Protein 2OHH (pdb70)

Structure (mmCIF, N/CA/C/O backbone):
data_2OHH
#
_entry.id   2OHH
#
_cell.length_a   73.740
_cell.length_b   120.860
_cell.length_c   92.690
_cell.angle_alpha   90.00
_cell.angle_beta   110.40
_cell.angle_gamma   90.00
#
_symmetry.space_group_name_H-M   'P 1 21 1'
#
loop_
_entity.id
_entity.type
_entity.pdbx_description
1 polymer 'Type A flavoprotein fprA'
2 non-polymer 'FE (III) ION'
3 non-polymer 'FLAVIN MONONUCLEOTIDE'
4 non-polymer 'SULFATE ION'
5 water water
#
loop_
_atom_site.group_PDB
_atom_site.id
_atom_site.type_symbol
_atom_site.label_atom_id
_atom_site.label_alt_id
_atom_site.label_comp_id
_atom_site.label_asym_id
_atom_site.label_entity_id
_atom_site.label_seq_id
_atom_site.pdbx_PDB_ins_code
_atom_site.Cartn_x
_atom_site.Cartn_y
_atom_site.Cartn_z
_atom_site.occupancy
_atom_site.B_iso_or_equiv
_atom_site.auth_seq_id
_atom_site.auth_comp_id
_atom_site.auth_asym_id
_atom_site.auth_atom_id
_atom_site.pdbx_PDB_model_num
ATOM 1 N N . MET A 1 1 ? 33.137 27.881 50.100 1.00 45.48 1 MET A N 1
ATOM 2 C CA . MET A 1 1 ? 33.401 28.133 48.618 1.00 44.24 1 MET A CA 1
ATOM 3 C C . MET A 1 1 ? 34.941 28.191 48.278 1.00 42.38 1 MET A C 1
ATOM 4 O O . MET A 1 1 ? 35.774 28.645 49.121 1.00 44.53 1 MET A O 1
ATOM 9 N N . LYS A 1 2 ? 35.313 27.728 47.099 1.00 38.57 2 LYS A N 1
ATOM 10 C CA . LYS A 1 2 ? 36.706 27.627 46.734 1.00 34.84 2 LYS A CA 1
ATOM 11 C C . LYS A 1 2 ? 37.039 28.897 45.944 1.00 32.81 2 LYS A C 1
ATOM 12 O O . LYS A 1 2 ? 36.520 29.114 44.854 1.00 31.55 2 LYS A O 1
ATOM 18 N N . ALA A 1 3 ? 37.863 29.766 46.530 1.00 29.44 3 ALA A N 1
ATOM 19 C CA . ALA A 1 3 ? 38.323 30.957 45.874 1.00 27.87 3 ALA A CA 1
ATOM 20 C C . ALA A 1 3 ? 39.637 31.297 46.588 1.00 27.66 3 ALA A C 1
ATOM 21 O O . ALA A 1 3 ? 39.650 31.387 47.812 1.00 27.61 3 ALA A O 1
ATOM 23 N N . ALA A 1 4 ? 40.725 31.441 45.831 1.00 27.65 4 ALA A N 1
ATOM 24 C CA . ALA A 1 4 ? 42.075 31.493 46.386 1.00 27.21 4 ALA A CA 1
ATOM 25 C C . ALA A 1 4 ? 42.379 32.933 46.622 1.00 26.14 4 ALA A C 1
ATOM 26 O O . ALA A 1 4 ? 42.039 33.740 45.781 1.00 27.28 4 ALA A O 1
ATOM 28 N N . ALA A 1 5 ? 43.111 33.222 47.687 1.00 25.71 5 ALA A N 1
ATOM 29 C CA . ALA A 1 5 ? 43.806 34.531 47.789 1.00 24.86 5 ALA A CA 1
ATOM 30 C C . ALA A 1 5 ? 44.969 34.574 46.788 1.00 24.79 5 ALA A C 1
ATOM 31 O O . ALA A 1 5 ? 45.509 33.534 46.371 1.00 23.90 5 ALA A O 1
ATOM 33 N N . LYS A 1 6 ? 45.402 35.766 46.405 1.00 24.88 6 LYS A N 1
ATOM 34 C CA . LYS A 1 6 ? 46.551 35.825 45.553 1.00 25.68 6 LYS A CA 1
ATOM 35 C C . LYS A 1 6 ? 47.636 36.538 46.339 1.00 26.80 6 LYS A C 1
ATOM 36 O O . LYS A 1 6 ? 47.421 37.630 46.824 1.00 25.12 6 LYS A O 1
ATOM 42 N N . ARG A 1 7 ? 48.786 35.899 46.501 1.00 25.77 7 ARG A N 1
ATOM 43 C CA . ARG A 1 7 ? 49.898 36.559 47.212 1.00 26.94 7 ARG A CA 1
ATOM 44 C C . ARG A 1 7 ? 50.505 37.705 46.450 1.00 27.62 7 ARG A C 1
ATOM 45 O O . ARG A 1 7 ? 50.869 37.556 45.287 1.00 27.70 7 ARG A O 1
ATOM 53 N N . ILE A 1 8 ? 50.645 38.843 47.123 1.00 27.70 8 ILE A N 1
ATOM 54 C CA . ILE A 1 8 ? 51.178 40.034 46.524 1.00 31.73 8 ILE A CA 1
ATOM 55 C C . ILE A 1 8 ? 52.581 40.317 47.023 1.00 33.15 8 ILE A C 1
ATOM 56 O O . ILE A 1 8 ? 53.409 40.890 46.291 1.00 35.42 8 ILE A O 1
ATOM 61 N N . SER A 1 9 ? 52.842 39.903 48.247 1.00 32.61 9 SER A N 1
ATOM 62 C CA . SER A 1 9 ? 54.109 40.146 48.927 1.00 33.40 9 SER A CA 1
ATOM 63 C C . SER A 1 9 ? 54.063 39.100 50.045 1.00 32.39 9 SER A C 1
ATOM 64 O O . SER A 1 9 ? 52.996 38.548 50.303 1.00 29.73 9 SER A O 1
ATOM 67 N N . ASP A 1 10 ? 55.192 38.783 50.683 1.00 32.10 10 ASP A N 1
ATOM 68 C CA . ASP A 1 10 ? 55.174 37.850 51.808 1.00 32.11 10 ASP A CA 1
ATOM 69 C C . ASP A 1 10 ? 54.160 38.391 52.805 1.00 31.28 10 ASP A C 1
ATOM 70 O O . ASP A 1 10 ? 54.279 39.523 53.280 1.00 30.97 10 ASP A O 1
ATOM 75 N N . GLY A 1 11 ? 53.108 37.609 53.060 1.00 30.25 11 GLY A N 1
ATOM 76 C CA . GLY A 1 11 ? 52.075 37.996 54.045 1.00 30.17 11 GLY A CA 1
ATOM 77 C C . GLY A 1 11 ? 51.102 39.087 53.613 1.00 29.17 11 GLY A C 1
ATOM 78 O O . GLY A 1 11 ? 50.410 39.700 54.430 1.00 28.50 11 GLY A O 1
ATOM 79 N N . VAL A 1 12 ? 51.054 39.342 52.316 1.00 28.03 12 VAL A N 1
ATOM 80 C CA . VAL A 1 12 ? 50.132 40.341 51.797 1.00 26.47 12 VAL A CA 1
ATOM 81 C C . VAL A 1 12 ? 49.438 39.705 50.651 1.00 26.05 12 VAL A C 1
ATOM 82 O O . VAL A 1 12 ? 50.080 39.301 49.678 1.00 25.56 12 VAL A O 1
ATOM 86 N N . TYR A 1 13 ? 48.119 39.623 50.782 1.00 24.90 13 TYR A N 1
ATOM 87 C CA . TYR A 1 13 ? 47.329 38.845 49.842 1.00 26.55 13 TYR A CA 1
ATOM 88 C C . TYR A 1 13 ? 46.205 39.697 49.337 1.00 26.65 13 TYR A C 1
ATOM 89 O O . TYR A 1 13 ? 45.585 40.457 50.096 1.00 28.16 13 TYR A O 1
ATOM 98 N N . TRP A 1 14 ? 45.955 39.607 48.046 1.00 27.02 14 TRP A N 1
ATOM 99 C CA . TRP A 1 14 ? 44.708 40.120 47.529 1.00 24.45 14 TRP A CA 1
ATOM 100 C C . TRP A 1 14 ? 43.639 39.134 47.943 1.00 25.91 14 TRP A C 1
ATOM 101 O O . TRP A 1 14 ? 43.805 37.945 47.706 1.00 24.58 14 TRP A O 1
ATOM 112 N N . THR A 1 15 ? 42.547 39.598 48.563 1.00 22.87 15 THR A N 1
ATOM 113 C CA . THR A 1 15 ? 41.480 38.637 48.931 1.00 24.42 15 THR A CA 1
ATOM 114 C C . THR A 1 15 ? 40.194 39.308 48.506 1.00 25.84 15 THR A C 1
ATOM 115 O O . THR A 1 15 ? 39.301 39.475 49.307 1.00 27.24 15 THR A O 1
ATOM 119 N N . GLY A 1 16 ? 40.110 39.697 47.233 1.00 26.29 16 GLY A N 1
ATOM 120 C CA . GLY A 1 16 ? 39.029 40.567 46.793 1.00 24.83 16 GLY A CA 1
ATOM 121 C C . GLY A 1 16 ? 37.940 39.786 46.107 1.00 25.25 16 GLY A C 1
ATOM 122 O O . GLY A 1 16 ? 37.833 38.572 46.241 1.00 23.61 16 GLY A O 1
ATOM 123 N N . VAL A 1 17 ? 37.127 40.500 45.345 1.00 24.03 17 VAL A N 1
ATOM 124 C CA . VAL A 1 17 ? 36.017 39.865 44.683 1.00 25.38 17 VAL A CA 1
ATOM 125 C C . VAL A 1 17 ? 36.095 40.256 43.235 1.00 24.60 17 VAL A C 1
ATOM 126 O O . VAL A 1 17 ? 36.396 41.412 42.915 1.00 25.26 17 VAL A O 1
ATOM 130 N N . LEU A 1 18 ? 35.828 39.294 42.357 1.00 22.53 18 LEU A N 1
ATOM 131 C CA . LEU A 1 18 ? 35.878 39.487 40.919 1.00 23.06 18 LEU A CA 1
ATOM 132 C C . LEU A 1 18 ? 34.430 39.657 40.496 1.00 24.00 18 LEU A C 1
ATOM 133 O O . LEU A 1 18 ? 33.630 38.694 40.535 1.00 26.63 18 LEU A O 1
ATOM 138 N N . ASP A 1 19 ? 34.100 40.858 40.076 1.00 24.37 19 ASP A N 1
ATOM 139 C CA . ASP A 1 19 ? 32.735 41.101 39.650 1.00 24.77 19 ASP A CA 1
ATOM 140 C C . ASP A 1 19 ? 32.734 41.032 38.133 1.00 25.01 19 ASP A C 1
ATOM 141 O O . ASP A 1 19 ? 32.779 42.051 37.435 1.00 26.44 19 ASP A O 1
ATOM 146 N N . TRP A 1 20 ? 32.685 39.838 37.612 1.00 23.82 20 TRP A N 1
ATOM 147 C CA . TRP A 1 20 ? 32.802 39.689 36.187 1.00 24.85 20 TRP A CA 1
ATOM 148 C C . TRP A 1 20 ? 31.663 40.344 35.480 1.00 25.23 20 TRP A C 1
ATOM 149 O O . TRP A 1 20 ? 31.798 40.727 34.312 1.00 27.37 20 TRP A O 1
ATOM 160 N N . ASP A 1 21 ? 30.517 40.425 36.174 1.00 26.41 21 ASP A N 1
ATOM 161 C CA . ASP A 1 21 ? 29.234 40.688 35.525 1.00 27.18 21 ASP A CA 1
ATOM 162 C C . ASP A 1 21 ? 28.829 42.144 35.481 1.00 27.35 21 ASP A C 1
ATOM 163 O O . ASP A 1 21 ? 27.968 42.496 34.680 1.00 29.12 21 ASP A O 1
ATOM 168 N N . LEU A 1 22 ? 29.449 42.984 36.289 1.00 26.90 22 LEU A N 1
ATOM 169 C CA . LEU A 1 22 ? 28.976 44.347 36.411 1.00 27.84 22 LEU A CA 1
ATOM 170 C C . LEU A 1 22 ? 29.225 45.061 35.083 1.00 28.13 22 LEU A C 1
ATOM 171 O O . LEU A 1 22 ? 30.285 44.907 34.508 1.00 27.22 22 LEU A O 1
ATOM 176 N N . ARG A 1 23 ? 28.258 45.847 34.590 1.00 28.81 23 ARG A N 1
ATOM 177 C CA . ARG A 1 23 ? 28.466 46.463 33.289 1.00 28.50 23 ARG A CA 1
ATOM 178 C C . ARG A 1 23 ? 28.232 47.945 33.388 1.00 30.29 23 ARG A C 1
ATOM 179 O O . ARG A 1 23 ? 28.653 48.670 32.530 1.00 29.40 23 ARG A O 1
ATOM 187 N N . ASN A 1 24 ? 27.533 48.363 34.424 1.00 32.16 24 ASN A N 1
ATOM 188 C CA . ASN A 1 24 ? 27.240 49.769 34.634 1.00 36.11 24 ASN A CA 1
ATOM 189 C C . ASN A 1 24 ? 27.307 49.988 36.123 1.00 37.13 24 ASN A C 1
ATOM 190 O O . ASN A 1 24 ? 26.609 49.302 36.891 1.00 38.88 24 ASN A O 1
ATOM 195 N N . TYR A 1 25 ? 28.172 50.906 36.527 1.00 38.02 25 TYR A N 1
ATOM 196 C CA . TYR A 1 25 ? 28.351 51.248 37.920 1.00 38.54 25 TYR A CA 1
ATOM 197 C C . TYR A 1 25 ? 28.322 52.767 38.051 1.00 38.73 25 TYR A C 1
ATOM 198 O O . TYR A 1 25 ? 29.157 53.454 37.510 1.00 37.43 25 TYR A O 1
ATOM 207 N N . HIS A 1 26 ? 27.295 53.286 38.728 1.00 38.97 26 HIS A N 1
ATOM 208 C CA . HIS A 1 26 ? 27.007 54.706 38.809 1.00 40.60 26 HIS A CA 1
ATOM 209 C C . HIS A 1 26 ? 27.232 55.480 37.508 1.00 38.23 26 HIS A C 1
ATOM 210 O O . HIS A 1 26 ? 27.979 56.483 37.462 1.00 40.55 26 HIS A O 1
ATOM 217 N N . GLY A 1 27 ? 26.631 54.972 36.440 1.00 39.22 27 GLY A N 1
ATOM 218 C CA . GLY A 1 27 ? 26.750 55.602 35.117 1.00 38.97 27 GLY A CA 1
ATOM 219 C C . GLY A 1 27 ? 28.168 55.711 34.566 1.00 38.39 27 GLY A C 1
ATOM 220 O O . GLY A 1 27 ? 28.531 56.712 33.903 1.00 38.34 27 GLY A O 1
ATOM 221 N N . TYR A 1 28 ? 28.936 54.686 34.918 1.00 36.19 28 TYR A N 1
ATOM 222 C CA . TYR A 1 28 ? 30.241 54.339 34.386 1.00 35.22 28 TYR A CA 1
ATOM 223 C C . TYR A 1 28 ? 30.073 52.954 33.754 1.00 33.54 28 TYR A C 1
ATOM 224 O O . TYR A 1 28 ? 29.769 52.004 34.458 1.00 34.71 28 TYR A O 1
ATOM 233 N N . THR A 1 29 ? 30.363 52.797 32.467 1.00 30.90 29 THR A N 1
ATOM 234 C CA . THR A 1 29 ? 30.318 51.492 31.859 1.00 29.21 29 THR A CA 1
ATOM 235 C C . THR A 1 29 ? 31.641 50.786 32.064 1.00 28.70 29 THR A C 1
ATOM 236 O O . THR A 1 29 ? 32.676 51.421 32.164 1.00 28.59 29 THR A O 1
ATOM 240 N N . LEU A 1 30 ? 31.617 49.473 32.102 1.00 27.88 30 LEU A N 1
ATOM 241 C CA . LEU A 1 30 ? 32.783 48.724 32.400 1.00 26.43 30 LEU A CA 1
ATOM 242 C C . LEU A 1 30 ? 32.510 47.307 31.973 1.00 28.01 30 LEU A C 1
ATOM 243 O O . LEU A 1 30 ? 31.377 46.978 31.608 1.00 27.53 30 LEU A O 1
ATOM 248 N N . GLN A 1 31 ? 33.545 46.494 31.975 1.00 26.93 31 GLN A N 1
ATOM 249 C CA . GLN A 1 31 ? 33.365 45.106 31.644 1.00 28.25 31 GLN A CA 1
ATOM 250 C C . GLN A 1 31 ? 33.751 44.286 32.838 1.00 28.51 31 GLN A C 1
ATOM 251 O O . GLN A 1 31 ? 34.665 43.445 32.770 1.00 30.63 31 GLN A O 1
ATOM 257 N N . GLY A 1 32 ? 33.052 44.497 33.939 1.00 25.98 32 GLY A N 1
ATOM 258 C CA . GLY A 1 32 ? 33.395 43.845 35.160 1.00 26.17 32 GLY A CA 1
ATOM 259 C C . GLY A 1 32 ? 34.329 44.720 35.911 1.00 27.87 32 GLY A C 1
ATOM 260 O O . GLY A 1 32 ? 34.991 45.617 35.362 1.00 27.65 32 GLY A O 1
ATOM 261 N N . THR A 1 33 ? 34.374 44.486 37.195 1.00 26.51 33 THR A N 1
ATOM 262 C CA . THR A 1 33 ? 35.327 45.213 37.949 1.00 25.90 33 THR A CA 1
ATOM 263 C C . THR A 1 33 ? 35.774 44.269 38.994 1.00 25.79 33 THR A C 1
ATOM 264 O O . THR A 1 33 ? 35.368 43.109 39.009 1.00 22.67 33 THR A O 1
ATOM 268 N N . THR A 1 34 ? 36.617 44.748 39.869 1.00 23.36 34 THR A N 1
ATOM 269 C CA . THR A 1 34 ? 36.921 43.940 41.020 1.00 22.66 34 THR A CA 1
ATOM 270 C C . THR A 1 34 ? 36.753 44.792 42.272 1.00 23.40 34 THR A C 1
ATOM 271 O O . THR A 1 34 ? 36.744 46.036 42.210 1.00 24.89 34 THR A O 1
ATOM 278 N N . TYR A 1 35 ? 36.552 44.119 43.383 1.00 22.75 35 TYR A N 1
ATOM 279 C CA . TYR A 1 35 ? 36.536 44.795 44.694 1.00 24.03 35 TYR A CA 1
ATOM 280 C C . TYR A 1 35 ? 37.716 44.228 45.408 1.00 24.07 35 TYR A C 1
ATOM 281 O O . TYR A 1 35 ? 37.709 43.035 45.839 1.00 23.00 35 TYR A O 1
ATOM 290 N N . ASN A 1 36 ? 38.791 45.016 45.372 1.00 25.08 36 ASN A N 1
ATOM 291 C CA . ASN A 1 36 ? 40.069 44.494 45.947 1.00 25.28 36 ASN A CA 1
ATOM 292 C C . ASN A 1 36 ? 40.053 44.764 47.430 1.00 25.42 36 ASN A C 1
ATOM 293 O O . ASN A 1 36 ? 39.898 45.934 47.904 1.00 25.61 36 ASN A O 1
ATOM 298 N N . ALA A 1 37 ? 40.195 43.692 48.171 1.00 25.53 37 ALA A N 1
ATOM 299 C CA . ALA A 1 37 ? 40.407 43.777 49.578 1.00 25.22 37 ALA A CA 1
ATOM 300 C C . ALA A 1 37 ? 41.748 43.062 49.738 1.00 25.72 37 ALA A C 1
ATOM 301 O O . ALA A 1 37 ? 42.086 42.131 48.966 1.00 26.87 37 ALA A O 1
ATOM 303 N N . TYR A 1 38 ? 42.501 43.443 50.763 1.00 24.67 38 TYR A N 1
ATOM 304 C CA . TYR A 1 38 ? 43.819 42.862 50.942 1.00 23.97 38 TYR A CA 1
ATOM 305 C C . TYR A 1 38 ? 43.921 42.355 52.341 1.00 24.95 38 TYR A C 1
ATOM 306 O O . TYR A 1 38 ? 43.364 42.932 53.250 1.00 26.08 38 TYR A O 1
ATOM 315 N N . LEU A 1 39 ? 44.647 41.263 52.503 1.00 23.89 39 LEU A N 1
ATOM 316 C CA . LEU A 1 39 ? 44.915 40.776 53.822 1.00 25.19 39 LEU A CA 1
ATOM 317 C C . LEU A 1 39 ? 46.383 40.959 54.125 1.00 25.71 39 LEU A C 1
ATOM 318 O O . LEU A 1 39 ? 47.253 40.467 53.415 1.00 26.25 39 LEU A O 1
ATOM 323 N N . VAL A 1 40 ? 46.661 41.663 55.203 1.00 26.90 40 VAL A N 1
ATOM 324 C CA . VAL A 1 40 ? 48.033 41.999 55.508 1.00 26.17 40 VAL A CA 1
ATOM 325 C C . VAL A 1 40 ? 48.287 41.277 56.800 1.00 26.76 40 VAL A C 1
ATOM 326 O O . VAL A 1 40 ? 47.635 41.554 57.797 1.00 25.84 40 VAL A O 1
ATOM 330 N N . CYS A 1 41 ? 49.222 40.338 56.754 1.00 28.08 41 CYS A N 1
ATOM 331 C CA . CYS A 1 41 ? 49.486 39.495 57.859 1.00 29.24 41 CYS A CA 1
ATOM 332 C C . CYS A 1 41 ? 50.866 39.829 58.420 1.00 30.78 41 CYS A C 1
ATOM 333 O O . CYS A 1 41 ? 51.893 39.623 57.756 1.00 31.09 41 CYS A O 1
ATOM 338 N N . GLY A 1 42 ? 50.891 40.358 59.635 1.00 31.57 42 GLY A N 1
ATOM 339 C CA . GLY A 1 42 ? 52.151 40.612 60.304 1.00 32.43 42 GLY A CA 1
ATOM 340 C C . GLY A 1 42 ? 52.472 39.374 61.097 1.00 34.14 42 GLY A C 1
ATOM 341 O O . GLY A 1 42 ? 51.819 38.337 60.921 1.00 34.45 42 GLY A O 1
ATOM 342 N N . ASP A 1 43 ? 53.446 39.497 61.991 1.00 34.71 43 ASP A N 1
ATOM 343 C CA . ASP A 1 43 ? 53.813 38.392 62.866 1.00 36.23 43 ASP A CA 1
ATOM 344 C C . ASP A 1 43 ? 52.755 38.262 63.975 1.00 36.39 43 ASP A C 1
ATOM 345 O O . ASP A 1 43 ? 52.511 37.172 64.506 1.00 36.75 43 ASP A O 1
ATOM 350 N N . GLU A 1 44 ? 52.088 39.365 64.285 1.00 36.28 44 GLU A N 1
ATOM 351 C CA . GLU A 1 44 ? 51.217 39.410 65.442 1.00 36.54 44 GLU A CA 1
ATOM 352 C C . GLU A 1 44 ? 49.753 39.490 65.063 1.00 35.57 44 GLU A C 1
ATOM 353 O O . GLU A 1 44 ? 48.911 38.799 65.644 1.00 35.57 44 GLU A O 1
ATOM 359 N N . GLY A 1 45 ? 49.436 40.322 64.081 1.00 33.08 45 GLY A N 1
ATOM 360 C CA . GLY A 1 45 ? 48.056 40.592 63.797 1.00 32.01 45 GLY A CA 1
ATOM 361 C C . GLY A 1 45 ? 47.808 40.564 62.321 1.00 30.16 45 GLY A C 1
ATOM 362 O O . GLY A 1 45 ? 48.732 40.640 61.537 1.00 30.00 45 GLY A O 1
ATOM 363 N N . VAL A 1 46 ? 46.546 40.440 61.954 1.00 29.44 46 VAL A N 1
ATOM 364 C CA . VAL A 1 46 ? 46.152 40.367 60.566 1.00 28.47 46 VAL A CA 1
ATOM 365 C C . VAL A 1 46 ? 45.164 41.459 60.319 1.00 27.80 46 VAL A C 1
ATOM 366 O O . VAL A 1 46 ? 44.171 41.556 61.036 1.00 26.70 46 VAL A O 1
ATOM 370 N N . ALA A 1 47 ? 45.394 42.248 59.261 1.00 27.63 47 ALA A N 1
ATOM 371 C CA . ALA A 1 47 ? 44.474 43.285 58.915 1.00 26.80 47 ALA A CA 1
ATOM 372 C C . ALA A 1 47 ? 43.855 42.956 57.562 1.00 25.74 47 ALA A C 1
ATOM 373 O O . ALA A 1 47 ? 44.554 42.477 56.681 1.00 28.13 47 ALA A O 1
ATOM 375 N N . LEU A 1 48 ? 42.559 43.177 57.450 1.00 26.35 48 LEU A N 1
ATOM 376 C CA . LEU A 1 48 ? 41.858 43.160 56.185 1.00 24.60 48 LEU A CA 1
ATOM 377 C C . LEU A 1 48 ? 41.621 44.609 55.778 1.00 25.73 48 LEU A C 1
ATOM 378 O O . LEU A 1 48 ? 41.001 45.354 56.506 1.00 26.46 48 LEU A O 1
ATOM 383 N N . ILE A 1 49 ? 42.106 44.947 54.595 1.00 25.16 49 ILE A N 1
ATOM 384 C CA . ILE A 1 49 ? 42.015 46.287 54.066 1.00 26.43 49 ILE A CA 1
ATOM 385 C C . ILE A 1 49 ? 40.914 46.287 53.017 1.00 26.21 49 ILE A C 1
ATOM 386 O O . ILE A 1 49 ? 41.049 45.676 51.941 1.00 26.84 49 ILE A O 1
ATOM 391 N N . ASP A 1 50 ? 39.823 46.962 53.359 1.00 27.50 50 ASP A N 1
ATOM 392 C CA . ASP A 1 50 ? 38.621 47.059 52.545 1.00 26.82 50 ASP A CA 1
ATOM 393 C C . ASP A 1 50 ? 37.885 45.751 52.440 1.00 26.97 50 ASP A C 1
ATOM 394 O O . ASP A 1 50 ? 38.309 44.695 52.954 1.00 25.33 50 ASP A O 1
ATOM 399 N N . ASN A 1 51 ? 36.728 45.794 51.824 1.00 25.66 51 ASN A N 1
ATOM 400 C CA . ASN A 1 51 ? 36.078 44.525 51.613 1.00 26.21 51 ASN A CA 1
ATOM 401 C C . ASN A 1 51 ? 35.367 44.546 50.283 1.00 25.73 51 ASN A C 1
ATOM 402 O O . ASN A 1 51 ? 36.040 44.670 49.253 1.00 26.22 51 ASN A O 1
ATOM 407 N N . SER A 1 52 ? 34.048 44.401 50.237 1.00 26.27 52 SER A N 1
ATOM 408 C CA . SER A 1 52 ? 33.477 44.192 48.910 1.00 24.66 52 SER A CA 1
ATOM 409 C C . SER A 1 52 ? 31.998 44.464 48.941 1.00 25.39 52 SER A C 1
ATOM 410 O O . SER A 1 52 ? 31.423 44.730 49.973 1.00 24.71 52 SER A O 1
ATOM 413 N N . TYR A 1 53 ? 31.400 44.336 47.774 1.00 25.55 53 TYR A N 1
ATOM 414 C CA . TYR A 1 53 ? 30.045 44.743 47.571 1.00 25.15 53 TYR A CA 1
ATOM 415 C C . TYR A 1 53 ? 29.099 43.773 48.294 1.00 25.41 53 TYR A C 1
ATOM 416 O O . TYR A 1 53 ? 29.428 42.596 48.465 1.00 25.44 53 TYR A O 1
ATOM 425 N N . PRO A 1 54 ? 27.910 44.257 48.738 1.00 26.58 54 PRO A N 1
ATOM 426 C CA . PRO A 1 54 ? 26.985 43.418 49.469 1.00 27.17 54 PRO A CA 1
ATOM 427 C C . PRO A 1 54 ? 26.684 42.154 48.715 1.00 27.49 54 PRO A C 1
ATOM 428 O O . PRO A 1 54 ? 26.500 42.190 47.495 1.00 29.14 54 PRO A O 1
ATOM 432 N N . GLY A 1 55 ? 26.669 41.044 49.445 1.00 27.72 55 GLY A N 1
ATOM 433 C CA . GLY A 1 55 ? 26.314 39.762 48.899 1.00 28.80 55 GLY A CA 1
ATOM 434 C C . GLY A 1 55 ? 27.480 38.942 48.381 1.00 28.79 55 GLY A C 1
ATOM 435 O O . GLY A 1 55 ? 27.274 37.846 47.850 1.00 30.70 55 GLY A O 1
ATOM 436 N N . THR A 1 56 ? 28.697 39.474 48.518 1.00 28.68 56 THR A N 1
ATOM 437 C CA . THR A 1 56 ? 29.906 38.826 47.990 1.00 28.79 56 THR A CA 1
ATOM 438 C C . THR A 1 56 ? 30.759 38.324 49.150 1.00 29.09 56 THR A C 1
ATOM 439 O O . THR A 1 56 ? 31.938 37.978 48.993 1.00 28.76 56 THR A O 1
ATOM 443 N N . PHE A 1 57 ? 30.171 38.279 50.333 1.00 28.41 57 PHE A N 1
ATOM 444 C CA . PHE A 1 57 ? 30.916 37.856 51.474 1.00 29.00 57 PHE A CA 1
ATOM 445 C C . PHE A 1 57 ? 31.517 36.484 51.330 1.00 30.23 57 PHE A C 1
ATOM 446 O O . PHE A 1 57 ? 32.627 36.250 51.801 1.00 29.30 57 PHE A O 1
ATOM 454 N N . ASP A 1 58 ? 30.786 35.581 50.705 1.00 30.04 58 ASP A N 1
ATOM 455 C CA . ASP A 1 58 ? 31.257 34.201 50.549 1.00 31.09 58 ASP A CA 1
ATOM 456 C C . ASP A 1 58 ? 32.584 34.128 49.800 1.00 30.00 58 ASP A C 1
ATOM 457 O O . ASP A 1 58 ? 33.471 33.369 50.133 1.00 30.23 58 ASP A O 1
ATOM 462 N N . GLU A 1 59 ? 32.733 34.967 48.794 1.00 28.70 59 GLU A N 1
ATOM 463 C CA . GLU A 1 59 ? 33.937 34.970 48.009 1.00 28.30 59 GLU A CA 1
ATOM 464 C C . GLU A 1 59 ? 35.056 35.591 48.804 1.00 27.76 59 GLU A C 1
ATOM 465 O O . GLU A 1 59 ? 36.127 35.022 48.924 1.00 27.65 59 GLU A O 1
ATOM 471 N N . LEU A 1 60 ? 34.816 36.781 49.337 1.00 26.73 60 LEU A N 1
ATOM 472 C CA . LEU A 1 60 ? 35.840 37.497 50.036 1.00 26.26 60 LEU A CA 1
ATOM 473 C C . LEU A 1 60 ? 36.352 36.592 51.144 1.00 27.55 60 LEU A C 1
ATOM 474 O O . LEU A 1 60 ? 37.542 36.393 51.295 1.00 25.14 60 LEU A O 1
ATOM 479 N N . MET A 1 61 ? 35.413 35.989 51.859 1.00 28.18 61 MET A N 1
ATOM 480 C CA . MET A 1 61 ? 35.721 35.159 52.988 1.00 29.81 61 MET A CA 1
ATOM 481 C C . MET A 1 61 ? 36.465 33.935 52.583 1.00 29.23 61 MET A C 1
ATOM 482 O O . MET A 1 61 ? 37.333 33.464 53.330 1.00 29.97 61 MET A O 1
ATOM 487 N N . ALA A 1 62 ? 36.149 33.403 51.407 1.00 28.76 62 ALA A N 1
ATOM 488 C CA . ALA A 1 62 ? 36.871 32.187 50.961 1.00 27.32 62 ALA A CA 1
ATOM 489 C C . ALA A 1 62 ? 38.320 32.528 50.698 1.00 27.02 62 ALA A C 1
ATOM 490 O O . ALA A 1 62 ? 39.239 31.827 51.114 1.00 26.51 62 ALA A O 1
ATOM 492 N N . ARG A 1 63 ? 38.527 33.658 50.047 1.00 25.96 63 ARG A N 1
ATOM 493 C CA . ARG A 1 63 ? 39.884 34.142 49.818 1.00 26.34 63 ARG A CA 1
ATOM 494 C C . ARG A 1 63 ? 40.624 34.556 51.067 1.00 25.05 63 ARG A C 1
ATOM 495 O O . ARG A 1 63 ? 41.791 34.322 51.167 1.00 25.88 63 ARG A O 1
ATOM 503 N N . VAL A 1 64 ? 39.955 35.259 51.978 1.00 26.05 64 VAL A N 1
ATOM 504 C CA . VAL A 1 64 ? 40.527 35.527 53.312 1.00 26.68 64 VAL A CA 1
ATOM 505 C C . VAL A 1 64 ? 40.922 34.279 54.039 1.00 27.74 64 VAL A C 1
ATOM 506 O O . VAL A 1 64 ? 42.043 34.181 54.573 1.00 26.91 64 VAL A O 1
ATOM 510 N N . GLU A 1 65 ? 40.020 33.314 54.043 1.00 28.95 65 GLU A N 1
ATOM 511 C CA . GLU A 1 65 ? 40.328 32.074 54.693 1.00 30.17 65 GLU A CA 1
ATOM 512 C C . GLU A 1 65 ? 41.516 31.346 54.033 1.00 29.88 65 GLU A C 1
ATOM 513 O O . GLU A 1 65 ? 42.387 30.778 54.723 1.00 31.19 65 GLU A O 1
ATOM 519 N N . ASP A 1 66 ? 41.575 31.383 52.704 1.00 29.47 66 ASP A N 1
ATOM 520 C CA . ASP A 1 66 ? 42.719 30.838 52.038 1.00 29.26 66 ASP A CA 1
ATOM 521 C C . ASP A 1 66 ? 43.983 31.557 52.483 1.00 29.11 66 ASP A C 1
ATOM 522 O O . ASP A 1 66 ? 44.985 30.948 52.825 1.00 30.17 66 ASP A O 1
ATOM 527 N N . ALA A 1 67 ? 43.960 32.881 52.458 1.00 28.68 67 ALA A N 1
ATOM 528 C CA . ALA A 1 67 ? 45.176 33.579 52.806 1.00 29.12 67 ALA A CA 1
ATOM 529 C C . ALA A 1 67 ? 45.597 33.323 54.249 1.00 28.78 67 ALA A C 1
ATOM 530 O O . ALA A 1 67 ? 46.783 33.266 54.542 1.00 30.62 67 ALA A O 1
ATOM 532 N N . LEU A 1 68 ? 44.634 33.224 55.157 1.00 28.26 68 LEU A N 1
ATOM 533 C CA . LEU A 1 68 ? 44.969 32.960 56.548 1.00 27.47 68 LEU A CA 1
ATOM 534 C C . LEU A 1 68 ? 45.574 31.596 56.628 1.00 28.76 68 LEU A C 1
ATOM 535 O O . LEU A 1 68 ? 46.500 31.402 57.380 1.00 30.54 68 LEU A O 1
ATOM 540 N N . GLN A 1 69 ? 45.044 30.658 55.854 1.00 29.81 69 GLN A N 1
ATOM 541 C CA . GLN A 1 69 ? 45.595 29.294 55.890 1.00 31.07 69 GLN A CA 1
ATOM 542 C C . GLN A 1 69 ? 47.054 29.383 55.464 1.00 31.52 69 GLN A C 1
ATOM 543 O O . GLN A 1 69 ? 47.949 28.867 56.153 1.00 32.37 69 GLN A O 1
ATOM 552 N N . GLN A 1 70 ? 47.289 30.087 54.357 1.00 32.91 70 GLN A N 1
ATOM 553 C CA . GLN A 1 70 ? 48.616 30.247 53.795 1.00 34.43 70 GLN A CA 1
ATOM 554 C C . GLN A 1 70 ? 49.621 30.847 54.763 1.00 34.60 70 GLN A C 1
ATOM 555 O O . GLN A 1 70 ? 50.757 30.377 54.812 1.00 34.10 70 GLN A O 1
ATOM 561 N N . VAL A 1 71 ? 49.209 31.848 55.541 1.00 34.71 71 VAL A N 1
ATOM 562 C CA . VAL A 1 71 ? 50.106 32.448 56.530 1.00 34.70 71 VAL A CA 1
ATOM 563 C C . VAL A 1 71 ? 50.004 31.789 57.885 1.00 35.18 71 VAL A C 1
ATOM 564 O O . VAL A 1 71 ? 50.774 32.136 58.790 1.00 35.97 71 VAL A O 1
ATOM 568 N N . GLY A 1 72 ? 49.094 30.822 58.003 1.00 33.76 72 GLY A N 1
ATOM 569 C CA . GLY A 1 72 ? 48.896 30.088 59.233 1.00 33.95 72 GLY A CA 1
ATOM 570 C C . GLY A 1 72 ? 48.487 31.005 60.347 1.00 33.69 72 GLY A C 1
ATOM 571 O O . GLY A 1 72 ? 49.032 30.912 61.446 1.00 35.02 72 GLY A O 1
ATOM 572 N N . MET A 1 73 ? 47.529 31.891 60.072 1.00 33.21 73 MET A N 1
ATOM 573 C CA . MET A 1 73 ? 46.941 32.750 61.105 1.00 33.43 73 MET A CA 1
ATOM 574 C C . MET A 1 73 ? 45.457 32.433 61.231 1.00 32.36 73 MET A C 1
ATOM 575 O O . MET A 1 73 ? 44.909 31.782 60.343 1.00 31.58 73 MET A O 1
ATOM 583 N N . GLU A 1 74 ? 44.832 32.812 62.349 1.00 32.11 74 GLU A N 1
ATOM 584 C CA . GLU A 1 74 ? 43.506 32.263 62.698 1.00 33.82 74 GLU A CA 1
ATOM 585 C C . GLU A 1 74 ? 42.382 33.170 62.273 1.00 32.80 74 GLU A C 1
ATOM 586 O O . GLU A 1 74 ? 41.285 32.720 61.938 1.00 33.16 74 GLU A O 1
ATOM 592 N N . ARG A 1 75 ? 42.630 34.468 62.309 1.00 31.87 75 ARG A N 1
ATOM 593 C CA . ARG A 1 75 ? 41.537 35.377 62.081 1.00 30.49 75 ARG A CA 1
ATOM 594 C C . ARG A 1 75 ? 42.061 36.693 61.603 1.00 30.29 75 ARG A C 1
ATOM 595 O O . ARG A 1 75 ? 43.269 36.951 61.612 1.00 29.72 75 ARG A O 1
ATOM 603 N N . VAL A 1 76 ? 41.103 37.494 61.188 1.00 28.06 76 VAL A N 1
ATOM 604 C CA . VAL A 1 76 ? 41.343 38.886 60.906 1.00 27.99 76 VAL A CA 1
ATOM 605 C C . VAL A 1 76 ? 41.238 39.562 62.241 1.00 27.87 76 VAL A C 1
ATOM 606 O O . VAL A 1 76 ? 40.249 39.393 62.925 1.00 28.33 76 VAL A O 1
ATOM 610 N N . ASP A 1 77 ? 42.260 40.325 62.606 1.00 28.33 77 ASP A N 1
ATOM 611 C CA . ASP A 1 77 ? 42.248 41.092 63.858 1.00 28.43 77 ASP A CA 1
ATOM 612 C C . ASP A 1 77 ? 41.784 42.544 63.724 1.00 28.81 77 ASP A C 1
ATOM 613 O O . ASP A 1 77 ? 41.340 43.177 64.710 1.00 28.94 77 ASP A O 1
ATOM 618 N N . TYR A 1 78 ? 41.886 43.094 62.518 1.00 28.05 78 TYR A N 1
ATOM 619 C CA . TYR A 1 78 ? 41.620 44.494 62.318 1.00 28.18 78 TYR A CA 1
ATOM 620 C C . TYR A 1 78 ? 40.986 44.580 60.956 1.00 28.64 78 TYR A C 1
ATOM 621 O O . TYR A 1 78 ? 41.483 43.964 59.995 1.00 28.87 78 TYR A O 1
ATOM 630 N N . ILE A 1 79 ? 39.853 45.274 60.942 1.00 28.30 79 ILE A N 1
ATOM 631 C CA . ILE A 1 79 ? 39.135 45.581 59.736 1.00 27.82 79 ILE A CA 1
ATOM 632 C C . ILE A 1 79 ? 39.400 47.008 59.387 1.00 28.31 79 ILE A C 1
ATOM 633 O O . ILE A 1 79 ? 39.051 47.933 60.148 1.00 29.41 79 ILE A O 1
ATOM 638 N N . ILE A 1 80 ? 40.049 47.194 58.250 1.00 27.02 80 ILE A N 1
ATOM 639 C CA . ILE A 1 80 ? 40.381 48.550 57.812 1.00 27.58 80 ILE A CA 1
ATOM 640 C C . ILE A 1 80 ? 39.358 48.884 56.742 1.00 27.35 80 ILE A C 1
ATOM 641 O O . ILE A 1 80 ? 39.116 48.100 55.835 1.00 27.35 80 ILE A O 1
ATOM 646 N N . GLN A 1 81 ? 38.784 50.076 56.847 1.00 27.48 81 GLN A N 1
ATOM 647 C CA . GLN A 1 81 ? 37.825 50.528 55.878 1.00 28.35 81 GLN A CA 1
ATOM 648 C C . GLN A 1 81 ? 38.343 51.858 55.362 1.00 29.01 81 GLN A C 1
ATOM 649 O O . GLN A 1 81 ? 38.166 52.887 56.019 1.00 30.32 81 GLN A O 1
ATOM 655 N N . ASN A 1 82 ? 39.010 51.827 54.201 1.00 29.27 82 ASN A N 1
ATOM 656 C CA . ASN A 1 82 ? 39.643 53.020 53.635 1.00 29.94 82 ASN A CA 1
ATOM 657 C C . ASN A 1 82 ? 38.562 53.948 53.131 1.00 29.47 82 ASN A C 1
ATOM 658 O O . ASN A 1 82 ? 38.789 55.127 52.884 1.00 30.41 82 ASN A O 1
ATOM 663 N N . HIS A 1 83 ? 37.388 53.396 52.919 1.00 28.56 83 HIS A N 1
ATOM 664 C CA . HIS A 1 83 ? 36.309 54.157 52.271 1.00 28.44 83 HIS A CA 1
ATOM 665 C C . HIS A 1 83 ? 34.994 53.446 52.541 1.00 28.44 83 HIS A C 1
ATOM 666 O O . HIS A 1 83 ? 34.985 52.258 52.787 1.00 29.27 83 HIS A O 1
ATOM 679 N N . VAL A 1 84 ? 33.886 54.178 52.574 1.00 28.38 84 VAL A N 1
ATOM 680 C CA . VAL A 1 84 ? 32.649 53.612 53.081 1.00 29.67 84 VAL A CA 1
ATOM 681 C C . VAL A 1 84 ? 31.712 53.149 51.982 1.00 28.85 84 VAL A C 1
ATOM 682 O O . VAL A 1 84 ? 30.757 52.446 52.250 1.00 28.82 84 VAL A O 1
ATOM 686 N N . GLU A 1 85 ? 32.009 53.522 50.752 1.00 28.33 85 GLU A N 1
ATOM 687 C CA . GLU A 1 85 ? 31.129 53.185 49.662 1.00 29.18 85 GLU A CA 1
ATOM 688 C C . GLU A 1 85 ? 30.864 51.712 49.687 1.00 27.80 85 GLU A C 1
ATOM 689 O O . GLU A 1 85 ? 31.722 50.909 50.064 1.00 26.68 85 GLU A O 1
ATOM 695 N N . LYS A 1 86 ? 29.671 51.332 49.275 1.00 27.70 86 LYS A N 1
ATOM 696 C CA . LYS A 1 86 ? 29.245 49.950 49.560 1.00 26.70 86 LYS A CA 1
ATOM 697 C C . LYS A 1 86 ? 29.963 48.879 48.726 1.00 27.08 86 LYS A C 1
ATOM 698 O O . LYS A 1 86 ? 29.923 47.713 49.086 1.00 26.00 86 LYS A O 1
ATOM 704 N N . ASP A 1 87 ? 30.657 49.256 47.657 1.00 27.36 87 ASP A N 1
ATOM 705 C CA . ASP A 1 87 ? 31.475 48.261 46.946 1.00 29.17 87 ASP A CA 1
ATOM 706 C C . ASP A 1 87 ? 32.699 47.851 47.740 1.00 28.69 87 ASP A C 1
ATOM 707 O O . ASP A 1 87 ? 33.362 46.884 47.402 1.00 28.37 87 ASP A O 1
ATOM 712 N N . HIS A 1 88 ? 32.990 48.594 48.807 1.00 28.38 88 HIS A N 1
ATOM 713 C CA . HIS A 1 88 ? 34.161 48.333 49.622 1.00 27.95 88 HIS A CA 1
ATOM 714 C C . HIS A 1 88 ? 33.801 48.072 51.053 1.00 27.74 88 HIS A C 1
ATOM 715 O O . HIS A 1 88 ? 34.642 47.595 51.779 1.00 28.69 88 HIS A O 1
ATOM 722 N N . SER A 1 89 ? 32.578 48.427 51.473 1.00 26.51 89 SER A N 1
ATOM 723 C CA . SER A 1 89 ? 32.139 48.194 52.850 1.00 26.59 89 SER A CA 1
ATOM 724 C C . SER A 1 89 ? 30.941 47.274 52.912 1.00 26.10 89 SER A C 1
ATOM 725 O O . SER A 1 89 ? 30.350 47.093 53.996 1.00 24.93 89 SER A O 1
ATOM 728 N N . GLY A 1 90 ? 30.534 46.740 51.762 1.00 26.91 90 GLY A N 1
ATOM 729 C CA . GLY A 1 90 ? 29.249 46.048 51.659 1.00 27.38 90 GLY A CA 1
ATOM 730 C C . GLY A 1 90 ? 29.126 44.730 52.413 1.00 28.10 90 GLY A C 1
ATOM 731 O O . GLY A 1 90 ? 28.015 44.196 52.549 1.00 28.32 90 GLY A O 1
ATOM 732 N N . VAL A 1 91 ? 30.253 44.200 52.887 1.00 28.26 91 VAL A N 1
ATOM 733 C CA . VAL A 1 91 ? 30.216 42.968 53.693 1.00 27.57 91 VAL A CA 1
ATOM 734 C C . VAL A 1 91 ? 30.797 43.203 55.074 1.00 26.97 91 VAL A C 1
ATOM 735 O O . VAL A 1 91 ? 31.110 42.269 55.820 1.00 27.10 91 VAL A O 1
ATOM 739 N N . LEU A 1 92 ? 30.934 44.479 55.422 1.00 27.09 92 LEU A N 1
ATOM 740 C CA . LEU A 1 92 ? 31.472 44.848 56.733 1.00 27.45 92 LEU A CA 1
ATOM 741 C C . LEU A 1 92 ? 30.646 44.256 57.879 1.00 27.90 92 LEU A C 1
ATOM 742 O O . LEU A 1 92 ? 31.183 43.832 58.852 1.00 27.59 92 LEU A O 1
ATOM 747 N N . VAL A 1 93 ? 29.317 44.288 57.771 1.00 28.71 93 VAL A N 1
ATOM 748 C CA . VAL A 1 93 ? 28.454 43.811 58.857 1.00 28.94 93 VAL A CA 1
ATOM 749 C C . VAL A 1 93 ? 28.676 42.323 58.985 1.00 29.33 93 VAL A C 1
ATOM 750 O O . VAL A 1 93 ? 28.806 41.779 60.079 1.00 30.01 93 VAL A O 1
ATOM 754 N N . GLU A 1 94 ? 28.778 41.658 57.849 1.00 29.68 94 GLU A N 1
ATOM 755 C CA . GLU A 1 94 ? 29.094 40.231 57.859 1.00 29.91 94 GLU A CA 1
ATOM 756 C C . GLU A 1 94 ? 30.515 39.949 58.384 1.00 29.33 94 GLU A C 1
ATOM 757 O O . GLU A 1 94 ? 30.718 39.023 59.156 1.00 29.19 94 GLU A O 1
ATOM 763 N N . LEU A 1 95 ? 31.484 40.779 58.005 1.00 29.06 95 LEU A N 1
ATOM 764 C CA . LEU A 1 95 ? 32.828 40.652 58.554 1.00 29.48 95 LEU A CA 1
ATOM 765 C C . LEU A 1 95 ? 32.849 40.930 60.042 1.00 29.66 95 LEU A C 1
ATOM 766 O O . LEU A 1 95 ? 33.565 40.262 60.793 1.00 30.83 95 LEU A O 1
ATOM 771 N N . HIS A 1 96 ? 32.052 41.902 60.484 1.00 30.11 96 HIS A N 1
ATOM 772 C CA . HIS A 1 96 ? 31.934 42.175 61.901 1.00 30.78 96 HIS A CA 1
ATOM 773 C C . HIS A 1 96 ? 31.316 41.006 62.640 1.00 30.63 96 HIS A C 1
ATOM 774 O O . HIS A 1 96 ? 31.669 40.748 63.790 1.00 31.24 96 HIS A O 1
ATOM 781 N N . ARG A 1 97 ? 30.395 40.316 61.977 1.00 30.94 97 ARG A N 1
ATOM 782 C CA . ARG A 1 97 ? 29.747 39.124 62.543 1.00 31.25 97 ARG A CA 1
ATOM 783 C C . ARG A 1 97 ? 30.732 37.966 62.619 1.00 31.31 97 ARG A C 1
ATOM 784 O O . ARG A 1 97 ? 30.796 37.259 63.614 1.00 31.30 97 ARG A O 1
ATOM 797 N N . ARG A 1 98 ? 31.513 37.788 61.564 1.00 31.09 98 ARG A N 1
ATOM 798 C CA . ARG A 1 98 ? 32.521 36.730 61.498 1.00 31.67 98 ARG A CA 1
ATOM 799 C C . ARG A 1 98 ? 33.681 36.953 62.471 1.00 31.50 98 ARG A C 1
ATOM 800 O O . ARG A 1 98 ? 34.179 36.001 63.030 1.00 31.40 98 ARG A O 1
ATOM 813 N N . PHE A 1 99 ? 34.103 38.210 62.646 1.00 31.27 99 PHE A N 1
ATOM 814 C CA . PHE A 1 99 ? 35.280 38.561 63.431 1.00 31.04 99 PHE A CA 1
ATOM 815 C C . PHE A 1 99 ? 34.862 39.581 64.453 1.00 30.95 99 PHE A C 1
ATOM 816 O O . PHE A 1 99 ? 35.197 40.760 64.345 1.00 30.80 99 PHE A O 1
ATOM 824 N N . PRO A 1 100 ? 34.073 39.151 65.440 1.00 30.39 100 PRO A N 1
ATOM 825 C CA . PRO A 1 100 ? 33.470 40.099 66.364 1.00 30.37 100 PRO A CA 1
ATOM 826 C C . PRO A 1 100 ? 34.477 40.902 67.194 1.00 30.93 100 PRO A C 1
ATOM 827 O O . PRO A 1 100 ? 34.135 41.955 67.715 1.00 30.39 100 PRO A O 1
ATOM 831 N N . GLU A 1 101 ? 35.705 40.413 67.296 1.00 31.72 101 GLU A N 1
ATOM 832 C CA . GLU A 1 101 ? 36.692 41.093 68.104 1.00 33.18 101 GLU A CA 1
ATOM 833 C C . GLU A 1 101 ? 37.532 42.093 67.312 1.00 32.45 101 GLU A C 1
ATOM 834 O O . GLU A 1 101 ? 38.353 42.797 67.893 1.00 33.05 101 GLU A O 1
ATOM 840 N N . ALA A 1 102 ? 37.338 42.159 66.000 1.00 31.80 102 ALA A N 1
ATOM 841 C CA . ALA A 1 102 ? 38.147 43.050 65.161 1.00 31.69 102 ALA A CA 1
ATOM 842 C C . ALA A 1 102 ? 37.600 44.461 65.173 1.00 31.42 102 ALA A C 1
ATOM 843 O O . ALA A 1 102 ? 36.493 44.658 64.725 1.00 30.31 102 ALA A O 1
ATOM 845 N N . PRO A 1 103 ? 38.391 45.439 65.692 1.00 31.39 103 PRO A N 1
ATOM 846 C CA . PRO A 1 103 ? 38.038 46.849 65.601 1.00 31.38 103 PRO A CA 1
ATOM 847 C C . PRO A 1 103 ? 38.028 47.258 64.154 1.00 31.32 103 PRO A C 1
ATOM 848 O O . PRO A 1 103 ? 38.708 46.635 63.327 1.00 31.73 103 PRO A O 1
ATOM 852 N N . ILE A 1 104 ? 37.258 48.287 63.839 1.00 30.97 104 ILE A N 1
ATOM 853 C CA . ILE A 1 104 ? 37.214 48.754 62.512 1.00 29.58 104 ILE A CA 1
ATOM 854 C C . ILE A 1 104 ? 37.985 50.045 62.484 1.00 29.66 104 ILE A C 1
ATOM 855 O O . ILE A 1 104 ? 37.656 50.985 63.240 1.00 28.88 104 ILE A O 1
ATOM 860 N N . TYR A 1 105 ? 38.981 50.105 61.598 1.00 29.30 105 TYR A N 1
ATOM 861 C CA . TYR A 1 105 ? 39.836 51.253 61.501 1.00 28.72 105 TYR A CA 1
ATOM 862 C C . TYR A 1 105 ? 39.375 52.064 60.336 1.00 27.97 105 TYR A C 1
ATOM 863 O O . TYR A 1 105 ? 39.266 51.522 59.237 1.00 28.02 105 TYR A O 1
ATOM 872 N N . CYS A 1 106 ? 39.133 53.341 60.561 1.00 28.60 106 CYS A N 1
ATOM 873 C CA . CYS A 1 106 ? 38.674 54.181 59.480 1.00 26.73 106 CYS A CA 1
ATOM 874 C C . CYS A 1 106 ? 38.730 55.589 59.965 1.00 27.44 106 CYS A C 1
ATOM 875 O O . CYS A 1 106 ? 38.959 55.809 61.156 1.00 27.61 106 CYS A O 1
ATOM 878 N N . THR A 1 107 ? 38.540 56.539 59.064 1.00 26.19 107 THR A N 1
ATOM 879 C CA . THR A 1 107 ? 38.566 57.908 59.520 1.00 28.00 107 THR A CA 1
ATOM 880 C C . THR A 1 107 ? 37.319 58.182 60.361 1.00 28.21 107 THR A C 1
ATOM 881 O O . THR A 1 107 ? 36.325 57.442 60.300 1.00 27.77 107 THR A O 1
ATOM 885 N N . GLU A 1 108 ? 37.352 59.283 61.098 1.00 29.96 108 GLU A N 1
ATOM 886 C CA . GLU A 1 108 ? 36.183 59.695 61.864 1.00 31.84 108 GLU A CA 1
ATOM 887 C C . GLU A 1 108 ? 34.953 59.867 60.983 1.00 31.62 108 GLU A C 1
ATOM 888 O O . GLU A 1 108 ? 33.861 59.409 61.347 1.00 32.15 108 GLU A O 1
ATOM 894 N N . VAL A 1 109 ? 35.128 60.508 59.826 1.00 31.23 109 VAL A N 1
ATOM 895 C CA . VAL A 1 109 ? 34.009 60.717 58.938 1.00 30.98 109 VAL A CA 1
ATOM 896 C C . VAL A 1 109 ? 33.490 59.393 58.450 1.00 30.97 109 VAL A C 1
ATOM 897 O O . VAL A 1 109 ? 32.275 59.208 58.286 1.00 30.99 109 VAL A O 1
ATOM 901 N N . ALA A 1 110 ? 34.398 58.438 58.243 1.00 30.08 110 ALA A N 1
ATOM 902 C CA . ALA A 1 110 ? 33.956 57.138 57.814 1.00 30.61 110 ALA A CA 1
ATOM 903 C C . ALA A 1 110 ? 33.043 56.484 58.856 1.00 31.25 110 ALA A C 1
ATOM 904 O O . ALA A 1 110 ? 32.115 55.753 58.503 1.00 31.32 110 ALA A O 1
ATOM 906 N N . VAL A 1 111 ? 33.309 56.712 60.137 1.00 30.21 111 VAL A N 1
ATOM 907 C CA . VAL A 1 111 ? 32.463 56.067 61.133 1.00 29.40 111 VAL A CA 1
ATOM 908 C C . VAL A 1 111 ? 31.014 56.494 60.920 1.00 28.94 111 VAL A C 1
ATOM 909 O O . VAL A 1 111 ? 30.095 55.704 60.899 1.00 29.33 111 VAL A O 1
ATOM 913 N N . LYS A 1 112 ? 30.821 57.789 60.710 1.00 29.52 112 LYS A N 1
ATOM 914 C CA . LYS A 1 112 ? 29.530 58.323 60.530 1.00 28.95 112 LYS A CA 1
ATOM 915 C C . LYS A 1 112 ? 28.877 57.682 59.316 1.00 29.15 112 LYS A C 1
ATOM 916 O O . LYS A 1 112 ? 27.699 57.282 59.362 1.00 30.23 112 LYS A O 1
ATOM 926 N N . GLY A 1 113 ? 29.655 57.557 58.237 1.00 27.25 113 GLY A N 1
ATOM 927 C CA . GLY A 1 113 ? 29.106 57.082 56.981 1.00 27.14 113 GLY A CA 1
ATOM 928 C C . GLY A 1 113 ? 28.786 55.611 57.103 1.00 27.65 113 GLY A C 1
ATOM 929 O O . GLY A 1 113 ? 27.802 55.141 56.569 1.00 29.08 113 GLY A O 1
ATOM 930 N N . LEU A 1 114 ? 29.654 54.884 57.782 1.00 27.79 114 LEU A N 1
ATOM 931 C CA . LEU A 1 114 ? 29.429 53.443 57.984 1.00 26.99 114 LEU A CA 1
ATOM 932 C C . LEU A 1 114 ? 28.165 53.188 58.783 1.00 27.85 114 LEU A C 1
ATOM 933 O O . LEU A 1 114 ? 27.318 52.374 58.398 1.00 28.52 114 LEU A O 1
ATOM 938 N N . LEU A 1 115 ? 28.030 53.926 59.875 1.00 28.89 115 LEU A N 1
ATOM 939 C CA . LEU A 1 115 ? 26.871 53.799 60.746 1.00 28.98 115 LEU A CA 1
ATOM 940 C C . LEU A 1 115 ? 25.573 54.140 60.010 1.00 28.52 115 LEU A C 1
ATOM 941 O O . LEU A 1 115 ? 24.545 53.484 60.215 1.00 27.43 115 LEU A O 1
ATOM 946 N N . LYS A 1 116 ? 25.643 55.118 59.112 1.00 28.17 116 LYS A N 1
ATOM 947 C CA . LYS A 1 116 ? 24.450 55.454 58.375 1.00 28.51 116 LYS A CA 1
ATOM 948 C C . LYS A 1 116 ? 24.045 54.319 57.440 1.00 29.25 116 LYS A C 1
ATOM 949 O O . LYS A 1 116 ? 22.867 54.046 57.304 1.00 29.55 116 LYS A O 1
ATOM 955 N N . HIS A 1 117 ? 25.034 53.648 56.821 1.00 28.32 117 HIS A N 1
ATOM 956 C CA . HIS A 1 117 ? 24.756 52.538 55.904 1.00 28.92 117 HIS A CA 1
ATOM 957 C C . HIS A 1 117 ? 24.362 51.345 56.714 1.00 28.84 117 HIS A C 1
ATOM 958 O O . HIS A 1 117 ? 23.521 50.567 56.322 1.00 29.61 117 HIS A O 1
ATOM 965 N N . TYR A 1 118 ? 25.011 51.185 57.852 1.00 29.85 118 TYR A N 1
ATOM 966 C CA . TYR A 1 118 ? 24.889 49.931 58.601 1.00 29.78 118 TYR A CA 1
ATOM 967 C C . TYR A 1 118 ? 24.666 50.229 60.057 1.00 30.48 118 TYR A C 1
ATOM 968 O O . TYR A 1 118 ? 25.604 50.119 60.850 1.00 30.79 118 TYR A O 1
ATOM 977 N N . PRO A 1 119 ? 23.419 50.618 60.419 1.00 30.79 119 PRO A N 1
ATOM 978 C CA . PRO A 1 119 ? 23.137 51.059 61.787 1.00 31.95 119 PRO A CA 1
ATOM 979 C C . PRO A 1 119 ? 23.500 50.013 62.845 1.00 31.82 119 PRO A C 1
ATOM 980 O O . PRO A 1 119 ? 23.876 50.394 63.943 1.00 32.65 119 PRO A O 1
ATOM 984 N N . SER A 1 120 ? 23.448 48.724 62.494 1.00 32.48 120 SER A N 1
ATOM 985 C CA . SER A 1 120 ? 23.813 47.656 63.428 1.00 33.75 120 SER A CA 1
ATOM 986 C C . SER A 1 120 ? 25.277 47.707 63.882 1.00 34.78 120 SER A C 1
ATOM 987 O O . SER A 1 120 ? 25.648 47.089 64.885 1.00 35.47 120 SER A O 1
ATOM 990 N N . LEU A 1 121 ? 26.113 48.436 63.149 1.00 34.81 121 LEU A N 1
ATOM 991 C CA . LEU A 1 121 ? 27.505 48.583 63.527 1.00 34.60 121 LEU A CA 1
ATOM 992 C C . LEU A 1 121 ? 27.721 49.507 64.698 1.00 34.94 121 LEU A C 1
ATOM 993 O O . LEU A 1 121 ? 28.841 49.667 65.142 1.00 34.35 121 LEU A O 1
ATOM 998 N N . ARG A 1 122 ? 26.670 50.150 65.202 1.00 36.86 122 ARG A N 1
ATOM 999 C CA . ARG A 1 122 ? 26.855 50.997 66.380 1.00 37.99 122 ARG A CA 1
ATOM 1000 C C . ARG A 1 122 ? 27.497 50.229 67.514 1.00 39.03 122 ARG A C 1
ATOM 1001 O O . ARG A 1 122 ? 28.265 50.786 68.282 1.00 40.22 122 ARG A O 1
ATOM 1009 N N . GLU A 1 123 ? 27.197 48.933 67.567 1.00 39.59 123 GLU A N 1
ATOM 1010 C CA . GLU A 1 123 ? 27.711 47.974 68.536 1.00 40.43 123 GLU A CA 1
ATOM 1011 C C . GLU A 1 123 ? 29.172 47.590 68.289 1.00 40.11 123 GLU A C 1
ATOM 1012 O O . GLU A 1 123 ? 29.823 47.013 69.156 1.00 40.46 123 GLU A O 1
ATOM 1018 N N . ALA A 1 124 ? 29.685 47.865 67.096 1.00 39.30 124 ALA A N 1
ATOM 1019 C CA . ALA A 1 124 ? 31.068 47.507 66.772 1.00 37.82 124 ALA A CA 1
ATOM 1020 C C . ALA A 1 124 ? 32.063 48.462 67.425 1.00 37.14 124 ALA A C 1
ATOM 1021 O O . ALA A 1 124 ? 31.698 49.549 67.873 1.00 36.30 124 ALA A O 1
ATOM 1023 N N . GLU A 1 125 ? 33.329 48.064 67.471 1.00 36.25 125 GLU A N 1
ATOM 1024 C CA . GLU A 1 125 ? 34.364 48.939 67.969 1.00 35.48 125 GLU A CA 1
ATOM 1025 C C . GLU A 1 125 ? 35.045 49.591 66.790 1.00 34.60 125 GLU A C 1
ATOM 1026 O O . GLU A 1 125 ? 35.543 48.906 65.894 1.00 34.64 125 GLU A O 1
ATOM 1032 N N . PHE A 1 126 ? 35.074 50.915 66.791 1.00 33.60 126 PHE A N 1
ATOM 1033 C CA . PHE A 1 126 ? 35.772 51.647 65.750 1.00 32.49 126 PHE A CA 1
ATOM 1034 C C . PHE A 1 126 ? 37.042 52.264 66.290 1.00 32.36 126 PHE A C 1
ATOM 1035 O O . PHE A 1 126 ? 37.061 52.813 67.404 1.00 32.17 126 PHE A O 1
ATOM 1043 N N . MET A 1 127 ? 38.116 52.150 65.525 1.00 31.60 127 MET A N 1
ATOM 1044 C CA . MET A 1 127 ? 39.286 52.928 65.820 1.00 32.54 127 MET A CA 1
ATOM 1045 C C . MET A 1 127 ? 39.397 53.984 64.771 1.00 32.25 127 MET A C 1
ATOM 1046 O O . MET A 1 127 ? 39.747 53.697 63.640 1.00 32.17 127 MET A O 1
ATOM 1051 N N . THR A 1 128 ? 39.102 55.212 65.134 1.00 32.31 128 THR A N 1
ATOM 1052 C CA . THR A 1 128 ? 39.232 56.263 64.176 1.00 32.98 128 THR A CA 1
ATOM 1053 C C . THR A 1 128 ? 40.707 56.584 64.010 1.00 32.74 128 THR A C 1
ATOM 1054 O O . THR A 1 128 ? 41.477 56.582 64.989 1.00 33.55 128 THR A O 1
ATOM 1058 N N . VAL A 1 129 ? 41.117 56.790 62.764 1.00 31.51 129 VAL A N 1
ATOM 1059 C CA . VAL A 1 129 ? 42.509 57.034 62.489 1.00 31.41 129 VAL A CA 1
ATOM 1060 C C . VAL A 1 129 ? 42.631 58.368 61.771 1.00 31.10 129 VAL A C 1
ATOM 1061 O O . VAL A 1 129 ? 41.711 58.787 61.098 1.00 31.57 129 VAL A O 1
ATOM 1065 N N . LYS A 1 130 ? 43.732 59.071 62.001 1.00 31.21 130 LYS A N 1
ATOM 1066 C CA . LYS A 1 130 ? 44.055 60.283 61.252 1.00 30.55 130 LYS A CA 1
ATOM 1067 C C . LYS A 1 130 ? 45.416 60.075 60.569 1.00 29.53 130 LYS A C 1
ATOM 1068 O O . LYS A 1 130 ? 46.111 59.092 60.831 1.00 28.97 130 LYS A O 1
ATOM 1074 N N . THR A 1 131 ? 45.752 60.966 59.654 1.00 29.42 131 THR A N 1
ATOM 1075 C CA . THR A 1 131 ? 47.028 60.934 58.974 1.00 28.80 131 THR A CA 1
ATOM 1076 C C . THR A 1 131 ? 48.164 60.769 59.944 1.00 29.07 131 THR A C 1
ATOM 1077 O O . THR A 1 131 ? 48.274 61.526 60.912 1.00 28.93 131 THR A O 1
ATOM 1081 N N . GLY A 1 132 ? 48.957 59.731 59.696 1.00 29.01 132 GLY A N 1
ATOM 1082 C CA . GLY A 1 132 ? 50.162 59.469 60.442 1.00 30.06 132 GLY A CA 1
ATOM 1083 C C . GLY A 1 132 ? 49.958 58.400 61.481 1.00 30.33 132 GLY A C 1
ATOM 1084 O O . GLY A 1 132 ? 50.955 57.860 61.994 1.00 29.91 132 GLY A O 1
ATOM 1085 N N . ASP A 1 133 ? 48.695 58.089 61.816 1.00 29.70 133 ASP A N 1
ATOM 1086 C CA . ASP A 1 133 ? 48.432 57.004 62.782 1.00 31.22 133 ASP A CA 1
ATOM 1087 C C . ASP A 1 133 ? 48.905 55.726 62.186 1.00 31.40 133 ASP A C 1
ATOM 1088 O O . ASP A 1 133 ? 48.931 55.566 60.976 1.00 30.79 133 ASP A O 1
ATOM 1093 N N . VAL A 1 134 ? 49.255 54.797 63.061 1.00 32.01 134 VAL A N 1
ATOM 1094 C CA . VAL A 1 134 ? 49.924 53.600 62.667 1.00 32.91 134 VAL A CA 1
ATOM 1095 C C . VAL A 1 134 ? 49.196 52.452 63.329 1.00 33.05 134 VAL A C 1
ATOM 1096 O O . VAL A 1 134 ? 48.714 52.580 64.451 1.00 33.68 134 VAL A O 1
ATOM 1100 N N . LEU A 1 135 ? 49.056 51.359 62.598 1.00 32.43 135 LEU A N 1
ATOM 1101 C CA . LEU A 1 135 ? 48.611 50.096 63.176 1.00 32.33 135 LEU A CA 1
ATOM 1102 C C . LEU A 1 135 ? 49.781 49.140 63.024 1.00 31.68 135 LEU A C 1
ATOM 1103 O O . LEU A 1 135 ? 50.249 48.922 61.923 1.00 31.84 135 LEU A O 1
ATOM 1108 N N . ASP A 1 136 ? 50.276 48.601 64.141 1.00 32.37 136 ASP A N 1
ATOM 1109 C CA . ASP A 1 136 ? 51.419 47.721 64.118 1.00 32.84 136 ASP A CA 1
ATOM 1110 C C . ASP A 1 136 ? 50.856 46.310 64.073 1.00 31.91 136 ASP A C 1
ATOM 1111 O O . ASP A 1 136 ? 50.015 45.951 64.896 1.00 31.96 136 ASP A O 1
ATOM 1116 N N . LEU A 1 137 ? 51.274 45.540 63.072 1.00 30.75 137 LEU A N 1
ATOM 1117 C CA . LEU A 1 137 ? 50.861 44.144 62.965 1.00 30.60 137 LEU A CA 1
ATOM 1118 C C . LEU A 1 137 ? 51.936 43.165 63.378 1.00 30.46 137 LEU A C 1
ATOM 1119 O O . LEU A 1 137 ? 51.693 41.987 63.340 1.00 29.48 137 LEU A O 1
ATOM 1124 N N . GLY A 1 138 ? 53.116 43.648 63.733 1.00 31.56 138 GLY A N 1
ATOM 1125 C CA . GLY A 1 138 ? 54.239 42.725 64.000 1.00 31.78 138 GLY A CA 1
ATOM 1126 C C . GLY A 1 138 ? 55.054 42.568 62.728 1.00 32.85 138 GLY A C 1
ATOM 1127 O O . GLY A 1 138 ? 54.695 41.779 61.848 1.00 33.57 138 GLY A O 1
ATOM 1128 N N . GLY A 1 139 ? 56.137 43.339 62.619 1.00 32.46 139 GLY A N 1
ATOM 1129 C CA . GLY A 1 139 ? 57.008 43.319 61.443 1.00 32.82 139 GLY A CA 1
ATOM 1130 C C . GLY A 1 139 ? 56.370 43.925 60.198 1.00 33.78 139 GLY A C 1
ATOM 1131 O O . GLY A 1 139 ? 56.989 43.965 59.125 1.00 34.80 139 GLY A O 1
ATOM 1132 N N . LYS A 1 140 ? 55.117 44.364 60.344 1.00 33.53 140 LYS A N 1
ATOM 1133 C CA . LYS A 1 140 ? 54.371 45.103 59.325 1.00 33.42 140 LYS A CA 1
ATOM 1134 C C . LYS A 1 140 ? 53.596 46.204 60.025 1.00 32.99 140 LYS A C 1
ATOM 1135 O O . LYS A 1 140 ? 52.959 45.987 61.058 1.00 33.36 140 LYS A O 1
ATOM 1141 N N . THR A 1 141 ? 53.674 47.403 59.473 1.00 32.40 141 THR A N 1
ATOM 1142 C CA . THR A 1 141 ? 52.989 48.520 60.064 1.00 31.94 141 THR A CA 1
ATOM 1143 C C . THR A 1 141 ? 52.187 49.168 58.959 1.00 30.68 141 THR A C 1
ATOM 1144 O O . THR A 1 141 ? 52.658 49.277 57.832 1.00 30.22 141 THR A O 1
ATOM 1148 N N . LEU A 1 142 ? 51.003 49.648 59.321 1.00 29.78 142 LEU A N 1
ATOM 1149 C CA . LEU A 1 142 ? 50.124 50.331 58.418 1.00 29.06 142 LEU A CA 1
ATOM 1150 C C . LEU A 1 142 ? 50.082 51.744 58.869 1.00 28.99 142 LEU A C 1
ATOM 1151 O O . LEU A 1 142 ? 49.811 51.968 60.015 1.00 28.82 142 LEU A O 1
ATOM 1156 N N . THR A 1 143 ? 50.411 52.673 57.978 1.00 28.57 143 THR A N 1
ATOM 1157 C CA . THR A 1 143 ? 50.321 54.117 58.270 1.00 28.62 143 THR A CA 1
ATOM 1158 C C . THR A 1 143 ? 49.147 54.644 57.496 1.00 28.49 143 THR A C 1
ATOM 1159 O O . THR A 1 143 ? 48.983 54.374 56.296 1.00 28.46 143 THR A O 1
ATOM 1163 N N . PHE A 1 144 ? 48.295 55.382 58.186 1.00 28.16 144 PHE A N 1
ATOM 1164 C CA . PHE A 1 144 ? 47.088 55.894 57.556 1.00 27.24 144 PHE A CA 1
ATOM 1165 C C . PHE A 1 144 ? 47.295 57.305 57.083 1.00 27.99 144 PHE A C 1
ATOM 1166 O O . PHE A 1 144 ? 48.043 58.051 57.669 1.00 27.72 144 PHE A O 1
ATOM 1174 N N . LEU A 1 145 ? 46.673 57.612 55.956 1.00 27.30 145 LEU A N 1
ATOM 1175 C CA . LEU A 1 145 ? 46.805 58.930 55.354 1.00 27.63 145 LEU A CA 1
ATOM 1176 C C . LEU A 1 145 ? 45.399 59.292 54.954 1.00 27.11 145 LEU A C 1
ATOM 1177 O O . LEU A 1 145 ? 44.812 58.688 54.031 1.00 26.63 145 LEU A O 1
ATOM 1182 N N . GLU A 1 146 ? 44.812 60.253 55.650 1.00 27.74 146 GLU A N 1
ATOM 1183 C CA . GLU A 1 146 ? 43.468 60.650 55.296 1.00 27.71 146 GLU A CA 1
ATOM 1184 C C . GLU A 1 146 ? 43.502 61.256 53.926 1.00 28.48 146 GLU A C 1
ATOM 1185 O O . GLU A 1 146 ? 44.410 62.073 53.623 1.00 29.84 146 GLU A O 1
ATOM 1191 N N . THR A 1 147 ? 42.486 60.944 53.131 1.00 27.77 147 THR A N 1
ATOM 1192 C CA . THR A 1 147 ? 42.408 61.443 51.772 1.00 29.41 147 THR A CA 1
ATOM 1193 C C . THR A 1 147 ? 41.001 61.966 51.472 1.00 30.04 147 THR A C 1
ATOM 1194 O O . THR A 1 147 ? 40.358 61.519 50.521 1.00 30.43 147 THR A O 1
ATOM 1198 N N . PRO A 1 148 ? 40.520 62.884 52.303 1.00 31.31 148 PRO A N 1
ATOM 1199 C CA . PRO A 1 148 ? 39.226 63.513 52.074 1.00 31.78 148 PRO A CA 1
ATOM 1200 C C A PRO A 1 148 ? 38.997 63.996 50.622 0.51 28.33 148 PRO A C 1
ATOM 1201 C C B PRO A 1 148 ? 39.441 64.509 50.870 0.49 33.88 148 PRO A C 1
ATOM 1202 O O A PRO A 1 148 ? 39.857 64.609 49.993 0.51 27.58 148 PRO A O 1
ATOM 1203 O O B PRO A 1 148 ? 39.669 65.701 51.029 0.49 37.08 148 PRO A O 1
ATOM 1207 N N A LEU A 1 149 ? 37.853 63.618 50.090 0.51 27.98 149 LEU A N 1
ATOM 1208 N N B LEU A 1 149 ? 39.458 63.973 49.693 0.49 33.88 149 LEU A N 1
ATOM 1209 C CA A LEU A 1 149 ? 37.485 64.022 48.764 0.51 29.16 149 LEU A CA 1
ATOM 1210 C CA B LEU A 1 149 ? 39.967 64.798 48.658 0.49 34.25 149 LEU A CA 1
ATOM 1211 C C A LEU A 1 149 ? 38.288 63.272 47.717 0.51 29.12 149 LEU A C 1
ATOM 1212 C C B LEU A 1 149 ? 39.064 66.034 48.686 0.49 35.20 149 LEU A C 1
ATOM 1213 O O A LEU A 1 149 ? 38.266 63.658 46.566 0.51 30.24 149 LEU A O 1
ATOM 1214 O O B LEU A 1 149 ? 39.540 67.130 48.971 0.49 36.81 149 LEU A O 1
ATOM 1223 N N A LEU A 1 150 ? 39.008 62.216 48.119 0.51 29.63 150 LEU A N 1
ATOM 1224 N N B LEU A 1 150 ? 37.763 65.852 48.507 0.49 34.67 150 LEU A N 1
ATOM 1225 C CA A LEU A 1 150 ? 39.784 61.394 47.184 0.51 29.35 150 LEU A CA 1
ATOM 1226 C CA B LEU A 1 150 ? 36.779 66.837 48.984 0.49 34.86 150 LEU A CA 1
ATOM 1227 C C A LEU A 1 150 ? 39.456 59.903 47.375 0.51 29.15 150 LEU A C 1
ATOM 1228 C C B LEU A 1 150 ? 35.442 66.159 48.965 0.49 33.10 150 LEU A C 1
ATOM 1229 O O A LEU A 1 150 ? 40.324 59.157 47.787 0.51 31.00 150 LEU A O 1
ATOM 1230 O O B LEU A 1 150 ? 34.535 66.487 49.729 0.49 34.84 150 LEU A O 1
ATOM 1239 N N A HIS A 1 151 ? 38.252 59.446 47.034 0.51 29.33 151 HIS A N 1
ATOM 1240 N N B HIS A 1 151 ? 35.344 65.181 48.085 0.49 31.54 151 HIS A N 1
ATOM 1241 C CA A HIS A 1 151 ? 37.250 60.255 46.358 0.51 29.21 151 HIS A CA 1
ATOM 1242 C CA B HIS A 1 151 ? 34.110 64.538 47.770 0.49 29.36 151 HIS A CA 1
ATOM 1243 C C A HIS A 1 151 ? 36.062 60.762 47.200 0.51 28.62 151 HIS A C 1
ATOM 1244 C C B HIS A 1 151 ? 34.185 63.093 48.189 0.49 28.63 151 HIS A C 1
ATOM 1245 O O A HIS A 1 151 ? 35.163 61.395 46.668 0.51 30.15 151 HIS A O 1
ATOM 1246 O O B HIS A 1 151 ? 33.294 62.309 47.899 0.49 29.69 151 HIS A O 1
ATOM 1259 N N A TRP A 1 152 ? 36.088 60.512 48.508 0.51 28.24 152 TRP A N 1
ATOM 1260 N N B TRP A 1 152 ? 35.281 62.734 48.830 0.49 28.46 152 TRP A N 1
ATOM 1261 C CA A TRP A 1 152 ? 34.970 60.826 49.402 0.51 26.79 152 TRP A CA 1
ATOM 1262 C CA B TRP A 1 152 ? 35.447 61.360 49.273 0.49 26.50 152 TRP A CA 1
ATOM 1263 C C A TRP A 1 152 ? 35.533 61.436 50.693 0.51 26.16 152 TRP A C 1
ATOM 1264 C C B TRP A 1 152 ? 35.736 61.547 50.721 0.49 25.73 152 TRP A C 1
ATOM 1265 O O A TRP A 1 152 ? 36.683 61.195 51.050 0.51 24.30 152 TRP A O 1
ATOM 1266 O O B TRP A 1 152 ? 36.772 61.141 51.195 0.49 24.17 152 TRP A O 1
ATOM 1287 N N A PRO A 1 153 ? 34.710 62.204 51.421 0.51 25.74 153 PRO A N 1
ATOM 1288 N N B PRO A 1 153 ? 34.806 62.186 51.435 0.49 26.25 153 PRO A N 1
ATOM 1289 C CA A PRO A 1 153 ? 35.066 62.769 52.730 0.51 26.13 153 PRO A CA 1
ATOM 1290 C CA B PRO A 1 153 ? 35.063 62.738 52.764 0.49 27.27 153 PRO A CA 1
ATOM 1291 C C . PRO A 1 153 ? 35.613 61.687 53.705 1.00 29.47 153 PRO A C 1
ATOM 1292 O O . PRO A 1 153 ? 36.411 61.991 54.588 1.00 32.01 153 PRO A O 1
ATOM 1299 N N . ASP A 1 154 ? 35.185 60.450 53.550 1.00 32.12 154 ASP A N 1
ATOM 1300 C CA . ASP A 1 154 ? 35.614 59.411 54.494 1.00 31.53 154 ASP A CA 1
ATOM 1301 C C . ASP A 1 154 ? 36.918 58.678 54.102 1.00 31.30 154 ASP A C 1
ATOM 1302 O O . ASP A 1 154 ? 37.414 57.854 54.875 1.00 33.22 154 ASP A O 1
ATOM 1307 N N . SER A 1 155 ? 37.425 58.962 52.903 1.00 30.31 155 SER A N 1
ATOM 1308 C CA . SER A 1 155 ? 38.483 58.150 52.293 1.00 29.09 155 SER A CA 1
ATOM 1309 C C . SER A 1 155 ? 39.805 58.295 53.024 1.00 28.23 155 SER A C 1
ATOM 1310 O O . SER A 1 155 ? 40.125 59.351 53.568 1.00 28.27 155 SER A O 1
ATOM 1313 N N . MET A 1 156 ? 40.571 57.217 53.022 1.00 27.42 156 MET A N 1
ATOM 1314 C CA . MET A 1 156 ? 41.966 57.338 53.435 1.00 26.96 156 MET A CA 1
ATOM 1315 C C . MET A 1 156 ? 42.739 56.357 52.592 1.00 26.99 156 MET A C 1
ATOM 1316 O O . MET A 1 156 ? 42.164 55.504 51.962 1.00 27.95 156 MET A O 1
ATOM 1321 N N . PHE A 1 157 ? 44.051 56.542 52.587 1.00 26.96 157 PHE A N 1
ATOM 1322 C CA . PHE A 1 157 ? 44.988 55.550 52.081 1.00 25.55 157 PHE A CA 1
ATOM 1323 C C . PHE A 1 157 ? 45.575 54.875 53.311 1.00 26.54 157 PHE A C 1
ATOM 1324 O O . PHE A 1 157 ? 45.717 55.480 54.401 1.00 26.45 157 PHE A O 1
ATOM 1332 N N . THR A 1 158 ? 45.978 53.625 53.114 1.00 26.30 158 THR A N 1
ATOM 1333 C CA . THR A 1 158 ? 46.712 52.859 54.109 1.00 28.63 158 THR A CA 1
ATOM 1334 C C . THR A 1 158 ? 48.021 52.403 53.468 1.00 28.56 158 THR A C 1
ATOM 1335 O O . THR A 1 158 ? 47.991 51.772 52.409 1.00 28.11 158 THR A O 1
ATOM 1339 N N . LEU A 1 159 ? 49.149 52.766 54.090 1.00 27.90 159 LEU A N 1
ATOM 1340 C CA . LEU A 1 159 ? 50.454 52.460 53.552 1.00 27.84 159 LEU A CA 1
ATOM 1341 C C . LEU A 1 159 ? 51.024 51.377 54.396 1.00 27.98 159 LEU A C 1
ATOM 1342 O O . LEU A 1 159 ? 51.124 51.528 55.597 1.00 27.11 159 LEU A O 1
ATOM 1347 N N . LEU A 1 160 ? 51.403 50.282 53.745 1.00 27.59 160 LEU A N 1
ATOM 1348 C CA . LEU A 1 160 ? 52.109 49.214 54.444 1.00 29.47 160 LEU A CA 1
ATOM 1349 C C . LEU A 1 160 ? 53.574 49.506 54.328 1.00 30.79 160 LEU A C 1
ATOM 1350 O O . LEU A 1 160 ? 54.165 49.484 53.237 1.00 29.63 160 LEU A O 1
ATOM 1355 N N . ASP A 1 161 ? 54.119 49.853 55.479 1.00 34.49 161 ASP A N 1
ATOM 1356 C CA . ASP A 1 161 ? 55.499 50.132 55.625 1.00 38.47 161 ASP A CA 1
ATOM 1357 C C . ASP A 1 161 ? 56.175 48.790 55.803 1.00 39.33 161 ASP A C 1
ATOM 1358 O O . ASP A 1 161 ? 55.677 47.814 56.452 1.00 41.03 161 ASP A O 1
ATOM 1363 N N . GLU A 1 162 ? 57.359 48.777 55.232 1.00 39.99 162 GLU A N 1
ATOM 1364 C CA . GLU A 1 162 ? 58.154 47.616 55.002 1.00 37.58 162 GLU A CA 1
ATOM 1365 C C . GLU A 1 162 ? 57.938 47.192 53.557 1.00 36.10 162 GLU A C 1
ATOM 1366 O O . GLU A 1 162 ? 58.851 47.363 52.765 1.00 35.81 162 GLU A O 1
ATOM 1376 N N . ASP A 1 163 ? 56.745 46.720 53.178 1.00 33.84 163 ASP A N 1
ATOM 1377 C CA . ASP A 1 163 ? 56.523 46.280 51.787 1.00 32.45 163 ASP A CA 1
ATOM 1378 C C . ASP A 1 163 ? 56.408 47.456 50.808 1.00 31.81 163 ASP A C 1
ATOM 1379 O O . ASP A 1 163 ? 56.533 47.292 49.602 1.00 32.06 163 ASP A O 1
ATOM 1384 N N . GLY A 1 164 ? 56.207 48.637 51.348 1.00 28.64 164 GLY A N 1
ATOM 1385 C CA . GLY A 1 164 ? 55.986 49.845 50.538 1.00 29.65 164 GLY A CA 1
ATOM 1386 C C . GLY A 1 164 ? 54.717 49.737 49.687 1.00 28.75 164 GLY A C 1
ATOM 1387 O O . GLY A 1 164 ? 54.674 50.191 48.531 1.00 29.75 164 GLY A O 1
ATOM 1388 N N . ILE A 1 165 ? 53.677 49.110 50.231 1.00 28.45 165 ILE A N 1
ATOM 1389 C CA . ILE A 1 165 ? 52.434 48.958 49.463 1.00 27.00 165 ILE A CA 1
ATOM 1390 C C . ILE A 1 165 ? 51.419 50.002 49.896 1.00 27.32 165 ILE A C 1
ATOM 1391 O O . ILE A 1 165 ? 51.012 50.064 51.053 1.00 27.17 165 ILE A O 1
ATOM 1396 N N . LEU A 1 166 ? 50.988 50.810 48.952 1.00 25.89 166 LEU A N 1
ATOM 1397 C CA . LEU A 1 166 ? 50.026 51.838 49.281 1.00 24.28 166 LEU A CA 1
ATOM 1398 C C . LEU A 1 166 ? 48.681 51.296 48.896 1.00 23.70 166 LEU A C 1
ATOM 1399 O O . LEU A 1 166 ? 48.405 51.008 47.758 1.00 23.09 166 LEU A O 1
ATOM 1404 N N . PHE A 1 167 ? 47.837 51.117 49.881 1.00 23.71 167 PHE A N 1
ATOM 1405 C CA . PHE A 1 167 ? 46.476 50.722 49.644 1.00 22.69 167 PHE A CA 1
ATOM 1406 C C . PHE A 1 167 ? 45.693 51.979 49.429 1.00 24.23 167 PHE A C 1
ATOM 1407 O O . PHE A 1 167 ? 45.416 52.717 50.360 1.00 25.60 167 PHE A O 1
ATOM 1415 N N . SER A 1 168 ? 45.400 52.231 48.178 1.00 22.67 168 SER A N 1
ATOM 1416 C CA . SER A 1 168 ? 45.031 53.607 47.817 1.00 24.28 168 SER A CA 1
ATOM 1417 C C . SER A 1 168 ? 43.519 53.777 47.669 1.00 26.29 168 SER A C 1
ATOM 1418 O O . SER A 1 168 ? 43.054 54.746 47.075 1.00 26.60 168 SER A O 1
ATOM 1421 N N . ASN A 1 169 ? 42.731 52.826 48.142 1.00 27.86 169 ASN A N 1
ATOM 1422 C CA . ASN A 1 169 ? 41.283 52.934 47.949 1.00 27.85 169 ASN A CA 1
ATOM 1423 C C . ASN A 1 169 ? 41.028 53.073 46.443 1.00 26.80 169 ASN A C 1
ATOM 1424 O O . ASN A 1 169 ? 41.727 52.472 45.618 1.00 26.72 169 ASN A O 1
ATOM 1429 N N . ASP A 1 170 ? 40.040 53.851 46.061 1.00 27.32 170 ASP A N 1
ATOM 1430 C CA . ASP A 1 170 ? 39.726 53.976 44.664 1.00 26.71 170 ASP A CA 1
ATOM 1431 C C . ASP A 1 170 ? 40.808 54.674 43.830 1.00 26.41 170 ASP A C 1
ATOM 1432 O O . ASP A 1 170 ? 40.914 54.404 42.632 1.00 24.98 170 ASP A O 1
ATOM 1440 N N . ALA A 1 171 ? 41.621 55.529 44.448 1.00 25.14 171 ALA A N 1
ATOM 1441 C CA . ALA A 1 171 ? 42.673 56.218 43.719 1.00 23.52 171 ALA A CA 1
ATOM 1442 C C . ALA A 1 171 ? 43.556 55.209 43.037 1.00 23.26 171 ALA A C 1
ATOM 1443 O O . ALA A 1 171 ? 43.924 54.215 43.648 1.00 22.78 171 ALA A O 1
ATOM 1445 N N . PHE A 1 172 ? 43.873 55.468 41.779 1.00 22.30 172 PHE A N 1
ATOM 1446 C CA . PHE A 1 172 ? 44.755 54.610 40.946 1.00 23.20 172 PHE A CA 1
ATOM 1447 C C . PHE A 1 172 ? 44.046 53.353 40.557 1.00 23.55 172 PHE A C 1
ATOM 1448 O O . PHE A 1 172 ? 44.654 52.488 39.983 1.00 23.56 172 PHE A O 1
ATOM 1456 N N . GLY A 1 173 ? 42.770 53.271 40.924 1.00 22.93 173 GLY A N 1
ATOM 1457 C CA . GLY A 1 173 ? 41.961 52.108 40.564 1.00 22.94 173 GLY A CA 1
ATOM 1458 C C . GLY A 1 173 ? 41.685 52.036 39.074 1.00 21.63 173 GLY A C 1
ATOM 1459 O O . GLY A 1 173 ? 41.857 53.035 38.354 1.00 23.21 173 GLY A O 1
ATOM 1460 N N . GLN A 1 174 ? 41.234 50.866 38.603 1.00 22.01 174 GLN A N 1
ATOM 1461 C CA . GLN A 1 174 ? 40.711 50.795 37.250 1.00 22.75 174 GLN A CA 1
ATOM 1462 C C . GLN A 1 174 ? 39.636 49.732 37.301 1.00 23.10 174 GLN A C 1
ATOM 1463 O O . GLN A 1 174 ? 39.743 48.787 38.063 1.00 22.95 174 GLN A O 1
ATOM 1469 N N . HIS A 1 175 ? 38.573 49.927 36.532 1.00 24.37 175 HIS A N 1
ATOM 1470 C CA . HIS A 1 175 ? 37.480 48.939 36.541 1.00 24.63 175 HIS A CA 1
ATOM 1471 C C . HIS A 1 175 ? 37.829 47.937 35.521 1.00 25.07 175 HIS A C 1
ATOM 1472 O O . HIS A 1 175 ? 37.533 48.105 34.316 1.00 24.78 175 HIS A O 1
ATOM 1479 N N . LEU A 1 176 ? 38.518 46.920 35.999 1.00 24.95 176 LEU A N 1
ATOM 1480 C CA . LEU A 1 176 ? 38.908 45.784 35.194 1.00 25.56 176 LEU A CA 1
ATOM 1481 C C . LEU A 1 176 ? 38.705 44.574 36.025 1.00 25.85 176 LEU A C 1
ATOM 1482 O O . LEU A 1 176 ? 39.070 44.553 37.169 1.00 27.32 176 LEU A O 1
ATOM 1487 N N . CYS A 1 177 ? 38.208 43.539 35.398 1.00 26.84 177 CYS A N 1
ATOM 1488 C CA . CYS A 1 177 ? 38.098 42.295 36.080 1.00 27.14 177 CYS A CA 1
ATOM 1489 C C . CYS A 1 177 ? 38.849 41.260 35.256 1.00 28.22 177 CYS A C 1
ATOM 1490 O O . CYS A 1 177 ? 38.363 40.768 34.255 1.00 27.48 177 CYS A O 1
ATOM 1493 N N . CYS A 1 178 ? 40.097 40.994 35.664 1.00 28.50 178 CYS A N 1
ATOM 1494 C CA . CYS A 1 178 ? 41.010 40.077 34.985 1.00 27.97 178 CYS A CA 1
ATOM 1495 C C . CYS A 1 178 ? 41.337 39.021 36.016 1.00 27.58 178 CYS A C 1
ATOM 1496 O O . CYS A 1 178 ? 41.325 39.293 37.214 1.00 27.81 178 CYS A O 1
ATOM 1499 N N . PRO A 1 179 ? 41.680 37.824 35.575 1.00 27.58 179 PRO A N 1
ATOM 1500 C CA . PRO A 1 179 ? 42.214 36.926 36.579 1.00 27.56 179 PRO A CA 1
ATOM 1501 C C . PRO A 1 179 ? 43.623 37.288 37.019 1.00 27.93 179 PRO A C 1
ATOM 1502 O O . PRO A 1 179 ? 44.096 36.762 38.033 1.00 29.09 179 PRO A O 1
ATOM 1506 N N . GLN A 1 180 ? 44.286 38.187 36.281 1.00 25.95 180 GLN A N 1
ATOM 1507 C 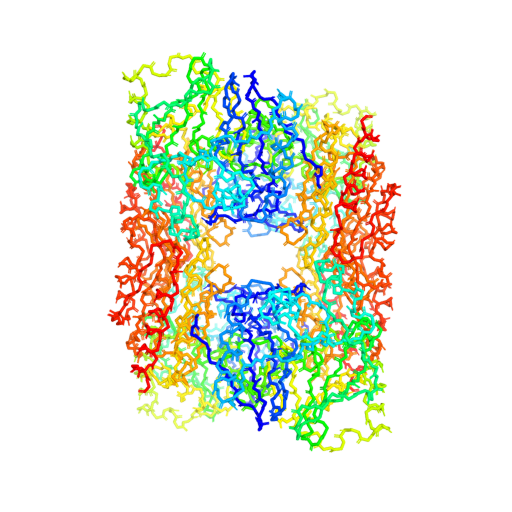CA . GLN A 1 180 ? 45.649 38.579 36.630 1.00 25.70 180 GLN A CA 1
ATOM 1508 C C . GLN A 1 180 ? 45.503 39.736 37.588 1.00 25.54 180 GLN A C 1
ATOM 1509 O O . GLN A 1 180 ? 44.651 40.577 37.370 1.00 26.56 180 GLN A O 1
ATOM 1515 N N . ARG A 1 181 ? 46.339 39.796 38.609 1.00 25.86 181 ARG A N 1
ATOM 1516 C CA . ARG A 1 181 ? 46.156 40.816 39.633 1.00 25.50 181 ARG A CA 1
ATOM 1517 C C . ARG A 1 181 ? 47.040 41.991 39.422 1.00 24.85 181 ARG A C 1
ATOM 1518 O O . ARG A 1 181 ? 46.778 43.057 39.995 1.00 23.60 181 ARG A O 1
ATOM 1526 N N . LEU A 1 182 ? 48.125 41.801 38.652 1.00 22.78 182 LEU A N 1
ATOM 1527 C CA . LEU A 1 182 ? 49.108 42.884 38.566 1.00 22.10 182 LEU A CA 1
ATOM 1528 C C . LEU A 1 182 ? 49.053 43.647 37.322 1.00 21.22 182 LEU A C 1
ATOM 1529 O O . LEU A 1 182 ? 48.727 43.135 36.258 1.00 22.08 182 LEU A O 1
ATOM 1534 N N . ASP A 1 183 ? 49.462 44.894 37.413 1.00 22.75 183 ASP A N 1
ATOM 1535 C CA . ASP A 1 183 ? 49.512 45.702 36.211 1.00 24.68 183 ASP A CA 1
ATOM 1536 C C . ASP A 1 183 ? 50.279 45.126 35.026 1.00 24.09 183 ASP A C 1
ATOM 1537 O O . ASP A 1 183 ? 49.855 45.214 33.881 1.00 24.09 183 ASP A O 1
ATOM 1542 N N . ARG A 1 184 ? 51.441 44.562 35.315 1.00 24.96 184 ARG A N 1
ATOM 1543 C CA . ARG A 1 184 ? 52.335 44.140 34.303 1.00 24.59 184 ARG A CA 1
ATOM 1544 C C . ARG A 1 184 ? 51.886 42.872 33.595 1.00 25.64 184 ARG A C 1
ATOM 1545 O O . ARG A 1 184 ? 52.527 42.441 32.652 1.00 26.59 184 ARG A O 1
ATOM 1553 N N . GLU A 1 185 ? 50.781 42.306 34.069 1.00 24.93 185 GLU A N 1
ATOM 1554 C CA . GLU A 1 185 ? 50.311 41.015 33.595 1.00 25.48 185 GLU A CA 1
ATOM 1555 C C . GLU A 1 185 ? 49.208 41.125 32.588 1.00 26.35 185 GLU A C 1
ATOM 1556 O O . GLU A 1 185 ? 48.685 40.117 32.108 1.00 25.28 185 GLU A O 1
ATOM 1562 N N . ILE A 1 186 ? 48.838 42.343 32.246 1.00 24.35 186 ILE A N 1
ATOM 1563 C CA . ILE A 1 186 ? 47.809 42.576 31.299 1.00 24.05 186 ILE A CA 1
ATOM 1564 C C . ILE A 1 186 ? 48.361 43.583 30.290 1.00 24.62 186 ILE A C 1
ATOM 1565 O O . ILE A 1 186 ? 49.394 44.254 30.533 1.00 24.73 186 ILE A O 1
ATOM 1570 N N . PRO A 1 187 ? 47.677 43.712 29.154 1.00 25.02 187 PRO A N 1
ATOM 1571 C CA . PRO A 1 187 ? 48.213 44.617 28.183 1.00 25.40 187 PRO A CA 1
ATOM 1572 C C . PRO A 1 187 ? 48.203 46.026 28.732 1.00 25.89 187 PRO A C 1
ATOM 1573 O O . PRO A 1 187 ? 47.267 46.427 29.417 1.00 26.10 187 PRO A O 1
ATOM 1577 N N . GLU A 1 188 ? 49.246 46.763 28.406 1.00 24.90 188 GLU A N 1
ATOM 1578 C CA . GLU A 1 188 ? 49.456 48.053 28.977 1.00 26.00 188 GLU A CA 1
ATOM 1579 C C . GLU A 1 188 ? 48.370 48.966 28.469 1.00 25.90 188 GLU A C 1
ATOM 1580 O O . GLU A 1 188 ? 47.885 49.844 29.180 1.00 26.50 188 GLU A O 1
ATOM 1586 N N . TYR A 1 189 ? 47.953 48.734 27.237 1.00 25.27 189 TYR A N 1
ATOM 1587 C CA . TYR A 1 189 ? 46.908 49.570 26.706 1.00 25.43 189 TYR A CA 1
ATOM 1588 C C . TYR A 1 189 ? 45.644 49.501 27.573 1.00 25.85 189 TYR A C 1
ATOM 1589 O O . TYR A 1 189 ? 45.023 50.507 27.882 1.00 25.00 189 TYR A O 1
ATOM 1598 N N . ILE A 1 190 ? 45.239 48.296 27.927 1.00 25.76 190 ILE A N 1
ATOM 1599 C CA . ILE A 1 190 ? 43.969 48.064 28.578 1.00 26.81 190 ILE A CA 1
ATOM 1600 C C . ILE A 1 190 ? 44.072 48.638 29.979 1.00 26.02 190 ILE A C 1
ATOM 1601 O O . ILE A 1 190 ? 43.147 49.257 30.477 1.00 24.49 190 ILE A O 1
ATOM 1606 N N . LEU A 1 191 ? 45.233 48.435 30.595 1.00 25.76 191 LEU A N 1
ATOM 1607 C CA . LEU A 1 191 ? 45.459 48.886 31.934 1.00 24.15 191 LEU A CA 1
ATOM 1608 C C . LEU A 1 191 ? 45.360 50.395 31.968 1.00 25.25 191 LEU A C 1
ATOM 1609 O O . LEU A 1 191 ? 44.613 50.950 32.730 1.00 25.82 191 LEU A O 1
ATOM 1614 N N . MET A 1 192 ? 46.118 51.041 31.108 1.00 24.75 192 MET A N 1
ATOM 1615 C CA . MET A 1 192 ? 46.150 52.517 31.120 1.00 24.06 192 MET A CA 1
ATOM 1616 C C . MET A 1 192 ? 44.861 53.121 30.630 1.00 24.91 192 MET A C 1
ATOM 1617 O O . MET A 1 192 ? 44.459 54.156 31.125 1.00 24.94 192 MET A O 1
ATOM 1622 N N . ASP A 1 193 ? 44.173 52.469 29.685 1.00 22.67 193 ASP A N 1
ATOM 1623 C CA . ASP A 1 193 ? 42.900 53.013 29.225 1.00 24.06 193 ASP A CA 1
ATOM 1624 C C . ASP A 1 193 ? 41.823 52.898 30.320 1.00 23.52 193 ASP A C 1
ATOM 1625 O O . ASP A 1 193 ? 40.977 53.772 30.507 1.00 23.96 193 ASP A O 1
ATOM 1630 N N . ALA A 1 194 ? 41.873 51.815 31.088 1.00 22.82 194 ALA A N 1
ATOM 1631 C CA . ALA A 1 194 ? 40.963 51.729 32.191 1.00 22.80 194 ALA A CA 1
ATOM 1632 C C . ALA A 1 194 ? 41.338 52.722 33.267 1.00 23.05 194 ALA A C 1
ATOM 1633 O O . ALA A 1 194 ? 40.454 53.308 33.858 1.00 23.66 194 ALA A O 1
ATOM 1635 N N . ALA A 1 195 ? 42.633 52.923 33.484 1.00 20.94 195 ALA A N 1
ATOM 1636 C CA . ALA A 1 195 ? 43.115 53.853 34.503 1.00 21.17 195 ALA A CA 1
ATOM 1637 C C . ALA A 1 195 ? 42.684 55.191 34.118 1.00 22.45 195 ALA A C 1
ATOM 1638 O O . ALA A 1 195 ? 42.265 55.971 34.991 1.00 21.95 195 ALA A O 1
ATOM 1640 N N . ARG A 1 196 ? 42.794 55.445 32.819 1.00 22.81 196 ARG A N 1
ATOM 1641 C CA . ARG A 1 196 ? 42.444 56.763 32.233 1.00 23.60 196 ARG A CA 1
ATOM 1642 C C . ARG A 1 196 ? 40.945 56.996 32.428 1.00 23.68 196 ARG A C 1
ATOM 1643 O O . ARG A 1 196 ? 40.515 58.063 32.862 1.00 21.93 196 ARG A O 1
ATOM 1651 N N . LYS A 1 197 ? 40.139 56.012 32.027 1.00 21.82 197 LYS A N 1
ATOM 1652 C CA . LYS A 1 197 ? 38.686 56.187 32.180 1.00 21.36 197 LYS A CA 1
ATOM 1653 C C . LYS A 1 197 ? 38.294 56.432 33.648 1.00 22.40 197 LYS A C 1
ATOM 1654 O O . LYS A 1 197 ? 37.413 57.221 33.992 1.00 23.12 197 LYS A O 1
ATOM 1660 N N . PHE A 1 198 ? 38.974 55.736 34.539 1.00 21.63 198 PHE A N 1
ATOM 1661 C CA . PHE A 1 198 ? 38.670 55.861 35.908 1.00 23.09 198 PHE A CA 1
ATOM 1662 C C . PHE A 1 198 ? 39.037 57.232 36.377 1.00 23.01 198 PHE A C 1
ATOM 1663 O O . PHE A 1 198 ? 38.263 57.874 37.074 1.00 23.27 198 PHE A O 1
ATOM 1671 N N . TYR A 1 199 ? 40.217 57.711 35.999 1.00 23.13 199 TYR A N 1
ATOM 1672 C CA . TYR A 1 199 ? 40.543 59.095 36.416 1.00 20.07 199 TYR A CA 1
ATOM 1673 C C . TYR A 1 199 ? 39.504 60.074 35.839 1.00 22.14 199 TYR A C 1
ATOM 1674 O O . TYR A 1 199 ? 38.986 60.924 36.545 1.00 22.23 199 TYR A O 1
ATOM 1683 N N . ALA A 1 200 ? 39.195 59.971 34.565 1.00 21.80 200 ALA A N 1
ATOM 1684 C CA . ALA A 1 200 ? 38.357 60.980 33.928 1.00 22.72 200 ALA A CA 1
ATOM 1685 C C . ALA A 1 200 ? 36.996 61.062 34.611 1.00 23.23 200 ALA A C 1
ATOM 1686 O O . ALA A 1 200 ? 36.439 62.117 34.769 1.00 21.96 200 ALA A O 1
ATOM 1688 N N . ASN A 1 201 ? 36.474 59.922 35.009 1.00 22.41 201 ASN A N 1
ATOM 1689 C CA . ASN A 1 201 ? 35.127 59.837 35.548 1.00 23.03 201 ASN A CA 1
ATOM 1690 C C . ASN A 1 201 ? 35.031 60.032 37.028 1.00 23.94 201 ASN A C 1
ATOM 1691 O O . ASN A 1 201 ? 34.007 60.468 37.522 1.00 25.62 201 ASN A O 1
ATOM 1696 N N . LEU A 1 202 ? 36.082 59.683 37.733 1.00 24.31 202 LEU A N 1
ATOM 1697 C CA . LEU A 1 202 ? 36.050 59.715 39.195 1.00 24.59 202 LEU A CA 1
ATOM 1698 C C . LEU A 1 202 ? 37.006 60.712 39.783 1.00 25.76 202 LEU A C 1
ATOM 1699 O O . LEU A 1 202 ? 36.773 61.178 40.891 1.00 26.99 202 LEU A O 1
ATOM 1704 N N . ILE A 1 203 ? 38.088 61.041 39.065 1.00 24.55 203 ILE A N 1
ATOM 1705 C CA . ILE A 1 203 ? 39.110 61.814 39.704 1.00 23.25 203 ILE A CA 1
ATOM 1706 C C . ILE A 1 203 ? 39.233 63.209 39.224 1.00 23.72 203 ILE A C 1
ATOM 1707 O O . ILE A 1 203 ? 39.728 64.035 39.954 1.00 23.99 203 ILE A O 1
ATOM 1712 N N . THR A 1 204 ? 38.794 63.472 38.018 1.00 22.36 204 THR A N 1
ATOM 1713 C CA . THR A 1 204 ? 38.952 64.804 37.456 1.00 22.24 204 THR A CA 1
ATOM 1714 C C . THR A 1 204 ? 38.641 65.963 38.418 1.00 20.78 204 THR A C 1
ATOM 1715 O O . THR A 1 204 ? 39.490 66.864 38.498 1.00 23.42 204 THR A O 1
ATOM 1719 N N . PRO A 1 205 ? 37.448 65.973 39.103 1.00 21.82 205 PRO A N 1
ATOM 1720 C CA . PRO A 1 205 ? 37.157 67.140 39.920 1.00 22.21 205 PRO A CA 1
ATOM 1721 C C . PRO A 1 205 ? 38.046 67.223 41.141 1.00 23.64 205 PRO A C 1
ATOM 1722 O O . PRO A 1 205 ? 38.103 68.247 41.776 1.00 21.68 205 PRO A O 1
ATOM 1726 N N . LEU A 1 206 ? 38.695 66.123 41.466 1.00 21.74 206 LEU A N 1
ATOM 1727 C CA . LEU A 1 206 ? 39.566 66.054 42.590 1.00 23.60 206 LEU A CA 1
ATOM 1728 C C . LEU A 1 206 ? 41.010 66.384 42.228 1.00 24.50 206 LEU A C 1
ATOM 1729 O O . LEU A 1 206 ? 41.881 66.358 43.089 1.00 24.52 206 LEU A O 1
ATOM 1734 N N . SER A 1 207 ? 41.255 66.754 40.979 1.00 25.32 207 SER A N 1
ATOM 1735 C CA . SER A 1 207 ? 42.610 66.838 40.451 1.00 25.20 207 SER A CA 1
ATOM 1736 C C . SER A 1 207 ? 43.527 67.724 41.325 1.00 26.09 207 SER A C 1
ATOM 1737 O O . SER A 1 207 ? 44.660 67.417 41.518 1.00 25.65 207 SER A O 1
ATOM 1740 N N . LYS A 1 208 ? 43.009 68.798 41.858 1.00 26.46 208 LYS A N 1
ATOM 1741 C CA . LYS A 1 208 ? 43.855 69.748 42.568 1.00 28.55 208 LYS A CA 1
ATOM 1742 C C . LYS A 1 208 ? 44.143 69.138 43.882 1.00 28.95 208 LYS A C 1
ATOM 1743 O O . LYS A 1 208 ? 45.262 69.275 44.407 1.00 30.46 208 LYS A O 1
ATOM 1749 N N . LEU A 1 209 ? 43.185 68.365 44.394 1.00 30.16 209 LEU A N 1
ATOM 1750 C CA . LEU A 1 209 ? 43.359 67.691 45.683 1.00 30.07 209 LEU A CA 1
ATOM 1751 C C . LEU A 1 209 ? 44.280 66.544 45.579 1.00 29.01 209 LEU A C 1
ATOM 1752 O O . LEU A 1 209 ? 44.999 66.254 46.526 1.00 29.35 209 LEU A O 1
ATOM 1757 N N . VAL A 1 210 ? 44.257 65.859 44.444 1.00 27.81 210 VAL A N 1
ATOM 1758 C CA . VAL A 1 210 ? 45.212 64.805 44.155 1.00 27.38 210 VAL A CA 1
ATOM 1759 C C . VAL A 1 210 ? 46.631 65.372 44.082 1.00 26.68 210 VAL A C 1
ATOM 1760 O O . VAL A 1 210 ? 47.528 64.849 44.670 1.00 24.38 210 VAL A O 1
ATOM 1764 N N . LEU A 1 211 ? 46.841 66.484 43.397 1.00 26.83 211 LEU A N 1
ATOM 1765 C CA . LEU A 1 211 ? 48.202 67.030 43.401 1.00 26.90 211 LEU A CA 1
ATOM 1766 C C . LEU A 1 211 ? 48.614 67.392 44.831 1.00 28.18 211 LEU A C 1
ATOM 1767 O O . LEU A 1 211 ? 49.745 67.156 45.242 1.00 29.24 211 LEU A O 1
ATOM 1772 N N . LYS A 1 212 ? 47.694 67.968 45.586 1.00 29.29 212 LYS A N 1
ATOM 1773 C CA . LYS A 1 212 ? 48.030 68.381 46.924 1.00 29.12 212 LYS A CA 1
ATOM 1774 C C . LYS A 1 212 ? 48.394 67.164 47.742 1.00 28.78 212 LYS A C 1
ATOM 1775 O O . LYS A 1 212 ? 49.292 67.240 48.570 1.00 28.38 212 LYS A O 1
ATOM 1781 N N . LYS A 1 213 ? 47.700 66.057 47.528 1.00 28.37 213 LYS A N 1
ATOM 1782 C CA . LYS A 1 213 ? 47.949 64.861 48.319 1.00 28.14 213 LYS A CA 1
ATOM 1783 C C . LYS A 1 213 ? 49.274 64.291 47.925 1.00 28.20 213 LYS A C 1
ATOM 1784 O O . LYS A 1 213 ? 49.979 63.756 48.771 1.00 28.75 213 LYS A O 1
ATOM 1790 N N . PHE A 1 214 ? 49.625 64.389 46.643 1.00 28.78 214 PHE A N 1
ATOM 1791 C CA . PHE A 1 214 ? 50.903 63.844 46.195 1.00 29.75 214 PHE A CA 1
ATOM 1792 C C . PHE A 1 214 ? 52.023 64.630 46.870 1.00 30.97 214 PHE A C 1
ATOM 1793 O O . PHE A 1 214 ? 52.982 64.062 47.314 1.00 30.82 214 PHE A O 1
ATOM 1801 N N . ASP A 1 215 ? 51.867 65.945 46.949 1.00 31.16 215 ASP A N 1
ATOM 1802 C CA . ASP A 1 215 ? 52.847 66.807 47.632 1.00 31.96 215 ASP A CA 1
ATOM 1803 C C . ASP A 1 215 ? 52.999 66.373 49.034 1.00 32.07 215 ASP A C 1
ATOM 1804 O O . ASP A 1 215 ? 54.090 66.247 49.503 1.00 31.97 215 ASP A O 1
ATOM 1809 N N . GLU A 1 216 ? 51.878 66.193 49.714 1.00 33.38 216 GLU A N 1
ATOM 1810 C CA . GLU A 1 216 ? 51.861 65.645 51.081 1.00 33.16 216 GLU A CA 1
ATOM 1811 C C . GLU A 1 216 ? 52.511 64.274 51.227 1.00 33.72 216 GLU A C 1
ATOM 1812 O O . GLU A 1 216 ? 53.332 64.075 52.129 1.00 33.89 216 GLU A O 1
ATOM 1818 N N . VAL A 1 217 ? 52.150 63.336 50.365 1.00 33.09 217 VAL A N 1
ATOM 1819 C CA . VAL A 1 217 ? 52.800 62.045 50.354 1.00 33.02 217 VAL A CA 1
ATOM 1820 C C . VAL A 1 217 ? 54.326 62.193 50.209 1.00 33.90 217 VAL A C 1
ATOM 1821 O O . VAL A 1 217 ? 55.075 61.471 50.841 1.00 33.79 217 VAL A O 1
ATOM 1825 N N . LYS A 1 218 ? 54.770 63.151 49.399 1.00 34.10 218 LYS A N 1
ATOM 1826 C CA . LYS A 1 218 ? 56.193 63.349 49.205 1.00 34.74 218 LYS A CA 1
ATOM 1827 C C . LYS A 1 218 ? 56.776 64.038 50.437 1.00 35.33 218 LYS A C 1
ATOM 1828 O O . LYS A 1 218 ? 57.836 63.650 50.936 1.00 35.37 218 LYS A O 1
ATOM 1834 N N . GLU A 1 219 ? 56.066 65.039 50.949 1.00 34.84 219 GLU A N 1
ATOM 1835 C CA . GLU A 1 219 ? 56.549 65.754 52.130 1.00 35.87 219 GLU A CA 1
ATOM 1836 C C . GLU A 1 219 ? 56.712 64.815 53.315 1.00 34.79 219 GLU A C 1
ATOM 1837 O O . GLU A 1 219 ? 57.681 64.944 54.060 1.00 35.16 219 GLU A O 1
ATOM 1843 N N . LEU A 1 220 ? 55.758 63.897 53.491 1.00 33.94 220 LEU A N 1
ATOM 1844 C CA . LEU A 1 220 ? 55.780 62.963 54.625 1.00 33.70 220 LEU A CA 1
ATOM 1845 C C . LEU A 1 220 ? 56.848 61.895 54.411 1.00 33.61 220 LEU A C 1
ATOM 1846 O O . LEU A 1 220 ? 57.076 61.046 55.245 1.00 33.78 220 LEU A O 1
ATOM 1851 N N . GLY A 1 221 ? 57.485 61.926 53.257 1.00 33.85 221 GLY A N 1
ATOM 1852 C CA . GLY A 1 221 ? 58.550 60.987 52.971 1.00 34.35 221 GLY A CA 1
ATOM 1853 C C . GLY A 1 221 ? 58.040 59.618 52.577 1.00 34.61 221 GLY A C 1
ATOM 1854 O O . GLY A 1 221 ? 58.805 58.668 52.547 1.00 35.74 221 GLY A O 1
ATOM 1855 N N . LEU A 1 222 ? 56.750 59.524 52.260 1.00 34.43 222 LEU A N 1
ATOM 1856 C CA . LEU A 1 222 ? 56.125 58.248 51.922 1.00 34.30 222 LEU A CA 1
ATOM 1857 C C . LEU A 1 222 ? 56.348 57.872 50.473 1.00 34.53 222 LEU A C 1
ATOM 1858 O O . LEU A 1 222 ? 56.380 56.676 50.107 1.00 34.12 222 LEU A O 1
ATOM 1863 N N . LEU A 1 223 ? 56.490 58.884 49.627 1.00 34.76 223 LEU A N 1
ATOM 1864 C CA . LEU A 1 223 ? 56.496 58.654 48.199 1.00 36.73 223 LEU A CA 1
ATOM 1865 C C . LEU A 1 223 ? 57.617 57.701 47.859 1.00 37.21 223 LEU A C 1
ATOM 1866 O O . LEU A 1 223 ? 57.399 56.680 47.197 1.00 37.44 223 LEU A O 1
ATOM 1871 N N . GLU A 1 224 ? 58.805 58.001 48.382 1.00 37.68 224 GLU A N 1
ATOM 1872 C CA . GLU A 1 224 ? 59.997 57.232 48.067 1.00 38.58 224 GLU A CA 1
ATOM 1873 C C . GLU A 1 224 ? 59.898 55.800 48.577 1.00 38.07 224 GLU A C 1
ATOM 1874 O O . GLU A 1 224 ? 60.658 54.934 48.169 1.00 39.25 224 GLU A O 1
ATOM 1880 N N . ARG A 1 225 ? 58.965 55.567 49.482 1.00 37.46 225 ARG A N 1
ATOM 1881 C CA . ARG A 1 225 ? 58.789 54.260 50.069 1.00 36.72 225 ARG A CA 1
ATOM 1882 C C . ARG A 1 225 ? 57.781 53.402 49.310 1.00 35.66 225 ARG A C 1
ATOM 1883 O O . ARG A 1 225 ? 57.615 52.237 49.630 1.00 35.36 225 ARG A O 1
ATOM 1891 N N . ILE A 1 226 ? 57.083 53.975 48.327 1.00 33.08 226 ILE A N 1
ATOM 1892 C CA . ILE A 1 226 ? 56.011 53.238 47.657 1.00 31.24 226 ILE A CA 1
ATOM 1893 C C . ILE A 1 226 ? 56.618 52.375 46.570 1.00 29.88 226 ILE A C 1
ATOM 1894 O O . ILE A 1 226 ? 57.151 52.877 45.585 1.00 29.80 226 ILE A O 1
ATOM 1899 N N . GLN A 1 227 ? 56.490 51.072 46.744 1.00 27.08 227 GLN A N 1
ATOM 1900 C CA . GLN A 1 227 ? 56.968 50.112 45.785 1.00 26.57 227 GLN A CA 1
ATOM 1901 C C . GLN A 1 227 ? 55.814 49.593 44.947 1.00 25.64 227 GLN A C 1
ATOM 1902 O O . GLN A 1 227 ? 56.021 49.069 43.857 1.00 26.27 227 GLN A O 1
ATOM 1911 N N . MET A 1 228 ? 54.604 49.691 45.481 1.00 24.62 228 MET A N 1
ATOM 1912 C CA . MET A 1 228 ? 53.409 49.123 44.825 1.00 25.34 228 MET A CA 1
ATOM 1913 C C . MET A 1 228 ? 52.199 49.922 45.240 1.00 25.84 228 MET A C 1
ATOM 1914 O O . MET A 1 228 ? 52.100 50.385 46.371 1.00 25.74 228 MET A O 1
ATOM 1922 N N . ILE A 1 229 ? 51.293 50.137 44.306 1.00 25.65 229 ILE A N 1
ATOM 1923 C CA . ILE A 1 229 ? 50.014 50.751 44.675 1.00 22.97 229 ILE A CA 1
ATOM 1924 C C . ILE A 1 229 ? 48.955 49.698 44.455 1.00 24.56 229 ILE A C 1
ATOM 1925 O O . ILE A 1 229 ? 48.830 49.176 43.323 1.00 24.26 229 ILE A O 1
ATOM 1930 N N . ALA A 1 230 ? 48.192 49.414 45.514 1.00 23.85 230 ALA A N 1
ATOM 1931 C CA . ALA A 1 230 ? 47.171 48.373 45.490 1.00 23.31 230 ALA A CA 1
ATOM 1932 C C . ALA A 1 230 ? 45.812 49.071 45.690 1.00 23.76 230 ALA A C 1
ATOM 1933 O O . ALA A 1 230 ? 45.394 49.379 46.795 1.00 23.68 230 ALA A O 1
ATOM 1935 N N . PRO A 1 231 ? 45.122 49.351 44.585 1.00 22.78 231 PRO A N 1
ATOM 1936 C CA . PRO A 1 231 ? 43.895 50.105 44.678 1.00 23.09 231 PRO A CA 1
ATOM 1937 C C . PRO A 1 231 ? 42.707 49.184 44.952 1.00 24.62 231 PRO A C 1
ATOM 1938 O O . PRO A 1 231 ? 42.846 47.944 45.000 1.00 24.61 231 PRO A O 1
ATOM 1942 N N . SER A 1 232 ? 41.526 49.783 45.089 1.00 22.76 232 SER A N 1
ATOM 1943 C CA . SER A 1 232 ? 40.330 49.029 45.464 1.00 23.14 232 SER A CA 1
ATOM 1944 C C . SER A 1 232 ? 39.598 48.413 44.270 1.00 24.27 232 SER A C 1
ATOM 1945 O O . SER A 1 232 ? 38.708 47.565 44.454 1.00 23.14 232 SER A O 1
ATOM 1950 N N . HIS A 1 233 ? 39.980 48.823 43.063 1.00 23.34 233 HIS A N 1
ATOM 1951 C CA . HIS A 1 233 ? 39.537 48.196 41.818 1.00 24.28 233 HIS A CA 1
ATOM 1952 C C . HIS A 1 233 ? 40.658 47.921 40.858 1.00 24.72 233 HIS A C 1
ATOM 1953 O O . HIS A 1 233 ? 41.573 48.739 40.682 1.00 25.20 233 HIS A O 1
ATOM 1960 N N . GLY A 1 234 ? 40.592 46.756 40.205 1.00 23.17 234 GLY A N 1
ATOM 1961 C CA . GLY A 1 234 ? 41.470 46.518 39.069 1.00 21.86 234 GLY A CA 1
ATOM 1962 C C . GLY A 1 234 ? 42.828 46.073 39.480 1.00 23.70 234 GLY A C 1
ATOM 1963 O O . GLY A 1 234 ? 43.018 45.439 40.530 1.00 22.68 234 GLY A O 1
ATOM 1964 N N . GLN A 1 235 ? 43.816 46.455 38.685 1.00 24.14 235 GLN A N 1
ATOM 1965 C CA . GLN A 1 235 ? 45.169 45.881 38.844 1.00 22.17 235 GLN A CA 1
ATOM 1966 C C . GLN A 1 235 ? 45.984 46.533 39.970 1.00 24.82 235 GLN A C 1
ATOM 1967 O O . GLN A 1 235 ? 45.825 47.690 40.277 1.00 24.10 235 GLN A O 1
ATOM 1973 N N . ILE A 1 236 ? 46.877 45.744 40.556 1.00 24.93 236 ILE A N 1
ATOM 1974 C CA . ILE A 1 236 ? 47.823 46.276 41.488 1.00 24.44 236 ILE A CA 1
ATOM 1975 C C . ILE A 1 236 ? 49.057 46.805 40.730 1.00 24.48 236 ILE A C 1
ATOM 1976 O O . ILE A 1 236 ? 49.566 46.163 39.835 1.00 23.49 236 ILE A O 1
ATOM 1981 N N . TRP A 1 237 ? 49.501 48.013 41.007 1.00 22.97 237 TRP A N 1
ATOM 1982 C CA . TRP A 1 237 ? 50.613 48.513 40.265 1.00 22.17 237 TRP A CA 1
ATOM 1983 C C . TRP A 1 237 ? 51.954 48.101 40.840 1.00 23.89 237 TRP A C 1
ATOM 1984 O O . TRP A 1 237 ? 52.344 48.594 41.902 1.00 24.69 237 TRP A O 1
ATOM 1995 N N . THR A 1 238 ? 52.669 47.237 40.136 1.00 24.41 238 THR A N 1
ATOM 1996 C CA . THR A 1 238 ? 54.082 46.975 40.449 1.00 24.95 238 THR A CA 1
ATOM 1997 C C . THR A 1 238 ? 54.951 48.114 39.899 1.00 25.87 238 THR A C 1
ATOM 1998 O O . THR A 1 238 ? 56.133 48.228 40.199 1.00 25.14 238 THR A O 1
ATOM 2002 N N . ASP A 1 239 ? 54.361 48.987 39.093 1.00 27.07 239 ASP A N 1
ATOM 2003 C CA . ASP A 1 239 ? 55.034 50.163 38.604 1.00 26.96 239 ASP A CA 1
ATOM 2004 C C . ASP A 1 239 ? 54.234 51.373 39.085 1.00 26.48 239 ASP A C 1
ATOM 2005 O O . ASP A 1 239 ? 53.535 51.995 38.298 1.00 26.27 239 ASP A O 1
ATOM 2010 N N . PRO A 1 240 ? 54.286 51.678 40.398 1.00 26.97 240 PRO A N 1
ATOM 2011 C CA . PRO A 1 240 ? 53.455 52.748 40.934 1.00 25.31 240 PRO A CA 1
ATOM 2012 C C . PRO A 1 240 ? 53.759 54.075 40.277 1.00 25.93 240 PRO A C 1
ATOM 2013 O O . PRO A 1 240 ? 52.872 54.916 40.174 1.00 27.91 240 PRO A O 1
ATOM 2017 N N . MET A 1 241 ? 54.993 54.276 39.803 1.00 26.22 241 MET A N 1
ATOM 2018 C CA . MET A 1 241 ? 55.280 55.596 39.261 1.00 25.81 241 MET A CA 1
ATOM 2019 C C . MET A 1 241 ? 54.652 55.797 37.931 1.00 24.79 241 MET A C 1
ATOM 2020 O O . MET A 1 241 ? 54.405 56.939 37.538 1.00 27.76 241 MET A O 1
ATOM 2025 N N . LYS A 1 242 ? 54.374 54.719 37.233 1.00 25.99 242 LYS A N 1
ATOM 2026 C CA . LYS A 1 242 ? 53.691 54.839 35.973 1.00 24.94 242 LYS A CA 1
ATOM 2027 C C . LYS A 1 242 ? 52.341 55.493 36.163 1.00 25.01 242 LYS A C 1
ATOM 2028 O O . LYS A 1 242 ? 52.012 56.442 35.407 1.00 25.73 242 LYS A O 1
ATOM 2034 N N . ILE A 1 243 ? 51.600 55.024 37.170 1.00 24.53 243 ILE A N 1
ATOM 2035 C CA . ILE A 1 243 ? 50.222 55.547 37.452 1.00 23.85 243 ILE A CA 1
ATOM 2036 C C . ILE A 1 243 ? 50.289 56.889 38.191 1.00 23.25 243 ILE A C 1
ATOM 2037 O O . ILE A 1 243 ? 49.453 57.757 37.920 1.00 24.21 243 ILE A O 1
ATOM 2042 N N . ILE A 1 244 ? 51.298 57.080 39.064 1.00 23.95 244 ILE A N 1
ATOM 2043 C CA . ILE A 1 244 ? 51.491 58.391 39.668 1.00 24.98 244 ILE A CA 1
ATOM 2044 C C . ILE A 1 244 ? 51.752 59.400 38.591 1.00 24.23 244 ILE A C 1
ATOM 2045 O O . ILE A 1 244 ? 51.125 60.521 38.550 1.00 25.31 244 ILE A O 1
ATOM 2050 N N . GLU A 1 245 ? 52.665 59.081 37.699 1.00 23.66 245 GLU A N 1
ATOM 2051 C CA . GLU A 1 245 ? 52.955 60.033 36.627 1.00 24.22 245 GLU A CA 1
ATOM 2052 C C . GLU A 1 245 ? 51.780 60.285 35.798 1.00 23.03 245 GLU A C 1
ATOM 2053 O O . GLU A 1 245 ? 51.526 61.415 35.401 1.00 23.87 245 GLU A O 1
ATOM 2059 N N . ALA A 1 246 ? 51.053 59.215 35.458 1.00 24.33 246 ALA A N 1
ATOM 2060 C CA . ALA A 1 246 ? 49.860 59.454 34.656 1.00 23.41 246 ALA A CA 1
ATOM 2061 C C . ALA A 1 246 ? 48.836 60.284 35.382 1.00 22.04 246 ALA A C 1
ATOM 2062 O O . ALA A 1 246 ? 48.291 61.216 34.793 1.00 22.79 246 ALA A O 1
ATOM 2064 N N . TYR A 1 247 ? 48.626 60.011 36.673 1.00 22.07 247 TYR A N 1
ATOM 2065 C CA . TYR A 1 247 ? 47.747 60.849 37.479 1.00 22.22 247 TYR A CA 1
ATOM 2066 C C . TYR A 1 247 ? 48.226 62.262 37.540 1.00 22.01 247 TYR A C 1
ATOM 2067 O O . TYR A 1 247 ? 47.404 63.202 37.412 1.00 22.84 247 TYR A O 1
ATOM 2076 N N . THR A 1 248 ? 49.533 62.476 37.687 1.00 22.25 248 THR A N 1
ATOM 2077 C CA . THR A 1 248 ? 50.038 63.875 37.650 1.00 22.93 248 THR A CA 1
ATOM 2078 C C . THR A 1 248 ? 49.807 64.499 36.333 1.00 24.09 248 THR A C 1
ATOM 2079 O O . THR A 1 248 ? 49.412 65.683 36.293 1.00 24.78 248 THR A O 1
ATOM 2083 N N . GLY A 1 249 ? 50.000 63.749 35.246 1.00 21.49 249 GLY A N 1
ATOM 2084 C CA . GLY A 1 249 ? 49.733 64.273 33.914 1.00 22.00 249 GLY A CA 1
ATOM 2085 C C . GLY A 1 249 ? 48.261 64.643 33.812 1.00 23.34 249 GLY A C 1
ATOM 2086 O O . GLY A 1 249 ? 47.882 65.713 33.321 1.00 23.92 249 GLY A O 1
ATOM 2087 N N . TRP A 1 250 ? 47.414 63.704 34.180 1.00 22.93 250 TRP A N 1
ATOM 2088 C CA . TRP A 1 250 ? 45.962 63.930 34.092 1.00 22.70 250 TRP A CA 1
ATOM 2089 C C . TRP A 1 250 ? 45.502 65.067 34.949 1.00 24.98 250 TRP A C 1
ATOM 2090 O O . TRP A 1 250 ? 44.644 65.822 34.516 1.00 27.37 250 TRP A O 1
ATOM 2101 N N . ALA A 1 251 ? 46.061 65.183 36.150 1.00 24.02 251 ALA A N 1
ATOM 2102 C CA . ALA A 1 251 ? 45.710 66.246 37.101 1.00 24.87 251 ALA A CA 1
ATOM 2103 C C . ALA A 1 251 ? 46.216 67.604 36.642 1.00 25.36 251 ALA A C 1
ATOM 2104 O O . ALA A 1 251 ? 45.723 68.638 37.118 1.00 24.94 251 ALA A O 1
ATOM 2106 N N . THR A 1 252 ? 47.177 67.604 35.726 1.00 25.35 252 THR A N 1
ATOM 2107 C CA . THR A 1 252 ? 47.780 68.886 35.328 1.00 25.83 252 THR A CA 1
ATOM 2108 C C . THR A 1 252 ? 47.459 69.250 33.923 1.00 26.10 252 THR A C 1
ATOM 2109 O O . THR A 1 252 ? 48.017 70.207 33.421 1.00 26.97 252 THR A O 1
ATOM 2113 N N . GLY A 1 253 ? 46.628 68.455 33.252 1.00 27.47 253 GLY A N 1
ATOM 2114 C CA . GLY A 1 253 ? 46.145 68.875 31.962 1.00 26.86 253 GLY A CA 1
ATOM 2115 C C . GLY A 1 253 ? 47.111 68.481 30.867 1.00 27.10 253 GLY A C 1
ATOM 2116 O O . GLY A 1 253 ? 47.103 69.061 29.775 1.00 26.93 253 GLY A O 1
ATOM 2117 N N . MET A 1 254 ? 47.944 67.482 31.138 1.00 26.17 254 MET A N 1
ATOM 2118 C CA . MET A 1 254 ? 48.845 67.052 30.072 1.00 27.69 254 MET A CA 1
ATOM 2119 C C . MET A 1 254 ? 48.105 66.256 29.056 1.00 28.33 254 MET A C 1
ATOM 2120 O O . MET A 1 254 ? 47.533 65.229 29.396 1.00 27.98 254 MET A O 1
ATOM 2125 N N . VAL A 1 255 ? 48.097 66.738 27.814 1.00 28.37 255 VAL A N 1
ATOM 2126 C CA . VAL A 1 255 ? 47.373 66.062 26.748 1.00 27.45 255 VAL A CA 1
ATOM 2127 C C . VAL A 1 255 ? 48.258 66.032 25.492 1.00 28.28 255 VAL A C 1
ATOM 2128 O O . VAL A 1 255 ? 49.088 66.927 25.287 1.00 26.83 255 VAL A O 1
ATOM 2132 N N . ASP A 1 256 ? 48.066 65.016 24.653 1.00 28.74 256 ASP A N 1
ATOM 2133 C CA . ASP A 1 256 ? 48.550 65.049 23.288 1.00 28.82 256 ASP A CA 1
ATOM 2134 C C . ASP A 1 256 ? 47.539 65.895 22.543 1.00 28.33 256 ASP A C 1
ATOM 2135 O O . ASP A 1 256 ? 46.499 66.267 23.103 1.00 27.47 256 ASP A O 1
ATOM 2140 N N . GLU A 1 257 ? 47.826 66.226 21.301 1.00 27.16 257 GLU A N 1
ATOM 2141 C CA . GLU A 1 257 ? 46.907 67.065 20.533 1.00 27.34 257 GLU A CA 1
ATOM 2142 C C . GLU A 1 257 ? 45.742 66.219 20.111 1.00 27.71 257 GLU A C 1
ATOM 2143 O O . GLU A 1 257 ? 45.895 65.271 19.325 1.00 27.63 257 GLU A O 1
ATOM 2149 N N . ARG A 1 258 ? 44.558 66.557 20.620 1.00 26.92 258 ARG A N 1
ATOM 2150 C CA . ARG A 1 258 ? 43.400 65.747 20.381 1.00 27.21 258 ARG A CA 1
ATOM 2151 C C . ARG A 1 258 ? 42.155 66.600 20.501 1.00 26.71 258 ARG A C 1
ATOM 2152 O O . ARG A 1 258 ? 42.074 67.462 21.398 1.00 24.51 258 ARG A O 1
ATOM 2160 N N . VAL A 1 259 ? 41.232 66.389 19.578 1.00 25.35 259 VAL A N 1
ATOM 2161 C CA . VAL A 1 259 ? 39.913 66.968 19.651 1.00 24.68 259 VAL A CA 1
ATOM 2162 C C . VAL A 1 259 ? 38.892 65.863 19.776 1.00 26.09 259 VAL A C 1
ATOM 2163 O O . VAL A 1 259 ? 38.933 64.900 19.045 1.00 27.11 259 VAL A O 1
ATOM 2167 N N . THR A 1 260 ? 37.974 65.981 20.737 1.00 25.49 260 THR A N 1
ATOM 2168 C CA . THR A 1 260 ? 36.836 65.048 20.852 1.00 25.16 260 THR A CA 1
ATOM 2169 C C . THR A 1 260 ? 35.598 65.766 20.415 1.00 25.72 260 THR A C 1
ATOM 2170 O O . THR A 1 260 ? 35.273 66.828 20.919 1.00 26.71 260 THR A O 1
ATOM 2174 N N . VAL A 1 261 ? 34.903 65.143 19.466 1.00 26.22 261 VAL A N 1
ATOM 2175 C CA . VAL A 1 261 ? 33.718 65.731 18.834 1.00 26.61 261 VAL A CA 1
ATOM 2176 C C . VAL A 1 261 ? 32.591 64.877 19.386 1.00 26.52 261 VAL A C 1
ATOM 2177 O O . VAL A 1 261 ? 32.638 63.645 19.321 1.00 27.86 261 VAL A O 1
ATOM 2181 N N . ILE A 1 262 ? 31.590 65.547 19.941 1.00 26.76 262 ILE A N 1
ATOM 2182 C CA . ILE A 1 262 ? 30.472 64.860 20.613 1.00 25.41 262 ILE A CA 1
ATOM 2183 C C . ILE A 1 262 ? 29.213 65.503 20.056 1.00 24.90 262 ILE A C 1
ATOM 2184 O O . ILE A 1 262 ? 29.145 66.723 19.948 1.00 25.44 262 ILE A O 1
ATOM 2189 N N . TYR A 1 263 ? 28.241 64.692 19.652 1.00 24.66 263 TYR A N 1
ATOM 2190 C CA . TYR A 1 263 ? 27.065 65.335 19.119 1.00 24.42 263 TYR A CA 1
ATOM 2191 C C . TYR A 1 263 ? 25.900 64.450 19.331 1.00 24.96 263 TYR A C 1
ATOM 2192 O O . TYR A 1 263 ? 26.020 63.247 19.664 1.00 23.60 263 TYR A O 1
ATOM 2201 N N . ASP A 1 264 ? 24.742 65.066 19.122 1.00 25.10 264 ASP A N 1
ATOM 2202 C CA . ASP A 1 264 ? 23.539 64.247 18.886 1.00 24.31 264 ASP A CA 1
ATOM 2203 C C . ASP A 1 264 ? 22.808 64.926 17.774 1.00 24.96 264 ASP A C 1
ATOM 2204 O O . ASP A 1 264 ? 23.136 66.049 17.389 1.00 24.50 264 ASP A O 1
ATOM 2209 N N . THR A 1 265 ? 21.817 64.215 17.272 1.00 24.58 265 THR A N 1
ATOM 2210 C CA . THR A 1 265 ? 21.100 64.656 16.101 1.00 25.55 265 THR A CA 1
ATOM 2211 C C . THR A 1 265 ? 19.790 63.891 16.088 1.00 26.00 265 THR A C 1
ATOM 2212 O O . THR A 1 265 ? 19.644 62.783 16.654 1.00 27.03 265 THR A O 1
ATOM 2216 N N . MET A 1 266 ? 18.830 64.508 15.425 1.00 26.91 266 MET A N 1
ATOM 2217 C CA . MET A 1 266 ? 17.519 63.928 15.274 1.00 28.77 266 MET A CA 1
ATOM 2218 C C . MET A 1 266 ? 17.408 63.508 13.831 1.00 29.08 266 MET A C 1
ATOM 2219 O O . MET A 1 266 ? 16.974 62.396 13.531 1.00 30.53 266 MET A O 1
ATOM 2224 N N . HIS A 1 267 ? 17.819 64.413 12.945 1.00 30.20 267 HIS A N 1
ATOM 2225 C CA . HIS A 1 267 ? 17.644 64.276 11.514 1.00 32.18 267 HIS A CA 1
ATOM 2226 C C . HIS A 1 267 ? 18.954 64.151 10.746 1.00 32.62 267 HIS A C 1
ATOM 2227 O O . HIS A 1 267 ? 18.942 63.987 9.526 1.00 34.08 267 HIS A O 1
ATOM 2234 N N . GLY A 1 268 ? 20.075 64.197 11.453 1.00 31.49 268 GLY A N 1
ATOM 2235 C CA . GLY A 1 268 ? 21.374 63.982 10.831 1.00 30.66 268 GLY A CA 1
ATOM 2236 C C . GLY A 1 268 ? 22.219 65.178 10.405 1.00 30.05 268 GLY A C 1
ATOM 2237 O O . GLY A 1 268 ? 23.379 65.006 10.026 1.00 29.97 268 GLY A O 1
ATOM 2238 N N . SER A 1 269 ? 21.665 66.386 10.457 1.00 28.56 269 SER A N 1
ATOM 2239 C CA . SER A 1 269 ? 22.418 67.557 10.039 1.00 28.06 269 SER A CA 1
ATOM 2240 C C . SER A 1 269 ? 23.533 67.843 10.996 1.00 26.88 269 SER A C 1
ATOM 2241 O O . SER A 1 269 ? 24.646 68.161 10.595 1.00 26.79 269 SER A O 1
ATOM 2244 N N . THR A 1 270 ? 23.245 67.697 12.287 1.00 26.72 270 THR A N 1
ATOM 2245 C CA . THR A 1 270 ? 24.300 67.929 13.271 1.00 26.84 270 THR A CA 1
ATOM 2246 C C . THR A 1 270 ? 25.398 66.877 13.155 1.00 26.22 270 THR A C 1
ATOM 2247 O O . THR A 1 270 ? 26.581 67.161 13.386 1.00 26.58 270 THR A O 1
ATOM 2251 N N . ARG A 1 271 ? 25.013 65.648 12.825 1.00 26.36 271 ARG A N 1
ATOM 2252 C CA . ARG A 1 271 ? 26.003 64.640 12.481 1.00 24.93 271 ARG A CA 1
ATOM 2253 C C . ARG A 1 271 ? 26.875 65.031 11.250 1.00 25.69 271 ARG A C 1
ATOM 2254 O O . ARG A 1 271 ? 28.073 64.846 11.263 1.00 26.21 271 ARG A O 1
ATOM 2262 N N . LYS A 1 272 ? 26.276 65.548 10.180 1.00 25.92 272 LYS A N 1
ATOM 2263 C CA . LYS A 1 272 ? 27.086 66.004 9.049 1.00 26.33 272 LYS A CA 1
ATOM 2264 C C . LYS A 1 272 ? 28.081 67.067 9.523 1.00 27.04 272 LYS A C 1
ATOM 2265 O O . LYS A 1 272 ? 29.274 67.044 9.168 1.00 27.03 272 LYS A O 1
ATOM 2271 N N . MET A 1 273 ? 27.595 68.004 10.336 1.00 27.14 273 MET A N 1
ATOM 2272 C CA . MET A 1 273 ? 28.483 69.023 10.874 1.00 26.89 273 MET A CA 1
ATOM 2273 C C . MET A 1 273 ? 29.616 68.410 11.668 1.00 26.59 273 MET A C 1
ATOM 2274 O O . MET A 1 273 ? 30.759 68.790 11.521 1.00 27.15 273 MET A O 1
ATOM 2279 N N . ALA A 1 274 ? 29.276 67.470 12.531 1.00 26.05 274 ALA A N 1
ATOM 2280 C CA . ALA A 1 274 ? 30.247 66.815 13.367 1.00 25.68 274 ALA A CA 1
ATOM 2281 C C . ALA A 1 274 ? 31.315 66.143 12.529 1.00 26.12 274 ALA A C 1
ATOM 2282 O O . ALA A 1 274 ? 32.507 66.265 12.825 1.00 25.88 274 ALA A O 1
ATOM 2284 N N . HIS A 1 275 ? 30.926 65.402 11.487 1.00 26.68 275 HIS A N 1
ATOM 2285 C CA . HIS A 1 275 ? 31.956 64.831 10.594 1.00 27.39 275 HIS A CA 1
ATOM 2286 C C . HIS A 1 275 ? 32.888 65.857 9.959 1.00 27.22 275 HIS A C 1
ATOM 2287 O O . HIS A 1 275 ? 34.084 65.617 9.830 1.00 27.58 275 HIS A O 1
ATOM 2294 N N . ALA A 1 276 ? 32.335 67.002 9.567 1.00 26.31 276 ALA A N 1
ATOM 2295 C CA . ALA A 1 276 ? 33.125 68.033 8.920 1.00 26.28 276 ALA A CA 1
ATOM 2296 C C . ALA A 1 276 ? 34.084 68.641 9.895 1.00 25.69 276 ALA A C 1
ATOM 2297 O O . ALA A 1 276 ? 35.230 68.858 9.570 1.00 27.17 276 ALA A O 1
ATOM 2299 N N . ILE A 1 277 ? 33.611 68.892 11.110 1.00 26.75 277 ILE A N 1
ATOM 2300 C CA . ILE A 1 277 ? 34.466 69.379 12.193 1.00 26.08 277 ILE A CA 1
ATOM 2301 C C . ILE A 1 277 ? 35.603 68.405 12.439 1.00 26.20 277 ILE A C 1
ATOM 2302 O O . ILE A 1 277 ? 36.761 68.774 12.542 1.00 27.32 277 ILE A O 1
ATOM 2307 N N . ALA A 1 278 ? 35.270 67.127 12.493 1.00 26.39 278 ALA A N 1
ATOM 2308 C CA . ALA A 1 278 ? 36.276 66.099 12.727 1.00 25.82 278 ALA A CA 1
ATOM 2309 C C . ALA A 1 278 ? 37.282 66.030 11.591 1.00 26.31 278 ALA A C 1
ATOM 2310 O O . ALA A 1 278 ? 38.500 65.882 11.827 1.00 26.34 278 ALA A O 1
ATOM 2312 N N . GLU A 1 279 ? 36.769 66.111 10.356 1.00 26.63 279 GLU A N 1
ATOM 2313 C CA . GLU A 1 279 ? 37.613 66.129 9.169 1.00 26.84 279 GLU A CA 1
ATOM 2314 C C . GLU A 1 279 ? 38.569 67.318 9.282 1.00 27.04 279 GLU A C 1
ATOM 2315 O O . GLU A 1 279 ? 39.791 67.203 9.047 1.00 27.89 279 GLU A O 1
ATOM 2321 N N . GLY A 1 280 ? 38.031 68.467 9.642 1.00 27.56 280 GLY A N 1
ATOM 2322 C CA . GLY A 1 280 ? 38.877 69.662 9.740 1.00 26.65 280 GLY A CA 1
ATOM 2323 C C . GLY A 1 280 ? 39.981 69.545 10.736 1.00 28.36 280 GLY A C 1
ATOM 2324 O O . GLY A 1 280 ? 41.126 69.981 10.514 1.00 28.07 280 GLY A O 1
ATOM 2325 N N . ALA A 1 281 ? 39.622 68.996 11.873 1.00 28.93 281 ALA A N 1
ATOM 2326 C CA . ALA A 1 281 ? 40.586 68.787 12.915 1.00 28.25 281 ALA A CA 1
ATOM 2327 C C . ALA A 1 281 ? 41.592 67.755 12.469 1.00 28.98 281 ALA A C 1
ATOM 2328 O O . ALA A 1 281 ? 42.787 67.929 12.667 1.00 30.38 281 ALA A O 1
ATOM 2330 N N . MET A 1 282 ? 41.132 66.671 11.852 1.00 28.82 282 MET A N 1
ATOM 2331 C CA . MET A 1 282 ? 42.077 65.690 11.327 1.00 29.40 282 MET A CA 1
ATOM 2332 C C . MET A 1 282 ? 43.096 66.298 10.367 1.00 28.62 282 MET A C 1
ATOM 2333 O O . MET A 1 282 ? 44.270 65.931 10.363 1.00 28.65 282 MET A O 1
ATOM 2338 N N . SER A 1 283 ? 42.650 67.295 9.602 1.00 29.78 283 SER A N 1
ATOM 2339 C CA . SER A 1 283 ? 43.522 67.952 8.616 1.00 29.35 283 SER A CA 1
ATOM 2340 C C . SER A 1 283 ? 44.734 68.635 9.255 1.00 29.72 283 SER A C 1
ATOM 2341 O O . SER A 1 283 ? 45.712 68.914 8.589 1.00 29.69 283 SER A O 1
ATOM 2344 N N . GLU A 1 284 ? 44.661 68.928 10.541 1.00 29.54 284 GLU A N 1
ATOM 2345 C CA . GLU A 1 284 ? 45.756 69.578 11.232 1.00 30.65 284 GLU A CA 1
ATOM 2346 C C . GLU A 1 284 ? 46.633 68.544 11.895 1.00 29.64 284 GLU A C 1
ATOM 2347 O O . GLU A 1 284 ? 47.559 68.900 12.601 1.00 31.20 284 GLU A O 1
ATOM 2353 N N . GLY A 1 285 ? 46.310 67.270 11.709 1.00 29.93 285 GLY A N 1
ATOM 2354 C CA . GLY A 1 285 ? 47.194 66.204 12.173 1.00 29.19 285 GLY A CA 1
ATOM 2355 C C . GLY A 1 285 ? 47.054 65.864 13.633 1.00 29.76 285 GLY A C 1
ATOM 2356 O O . GLY A 1 285 ? 47.848 65.099 14.154 1.00 30.45 285 GLY A O 1
ATOM 2357 N N . VAL A 1 286 ? 46.022 66.397 14.286 1.00 29.01 286 VAL A N 1
ATOM 2358 C CA . VAL A 1 286 ? 45.743 66.088 15.707 1.00 28.57 286 VAL A CA 1
ATOM 2359 C C . VAL A 1 286 ? 44.904 64.818 15.754 1.00 28.22 286 VAL A C 1
ATOM 2360 O O . VAL A 1 286 ? 44.327 64.435 14.738 1.00 26.65 286 VAL A O 1
ATOM 2364 N N . ASP A 1 287 ? 44.825 64.166 16.912 1.00 27.40 287 ASP A N 1
ATOM 2365 C CA . ASP A 1 287 ? 44.017 62.983 16.989 1.00 27.19 287 ASP A CA 1
ATOM 2366 C C . ASP A 1 287 ? 42.570 63.455 17.110 1.00 27.13 287 ASP A C 1
ATOM 2367 O O . ASP A 1 287 ? 42.331 64.567 17.500 1.00 23.92 287 ASP A O 1
ATOM 2372 N N . VAL A 1 288 ? 41.625 62.640 16.683 1.00 27.32 288 VAL A N 1
ATOM 2373 C CA . VAL A 1 288 ? 40.241 63.042 16.707 1.00 27.08 288 VAL A CA 1
ATOM 2374 C C . VAL A 1 288 ? 39.406 61.842 17.068 1.00 27.09 288 VAL A C 1
ATOM 2375 O O . VAL A 1 288 ? 39.671 60.709 16.595 1.00 27.13 288 VAL A O 1
ATOM 2379 N N . ARG A 1 289 ? 38.429 62.082 17.943 1.00 27.74 289 ARG A N 1
ATOM 2380 C CA . ARG A 1 289 ? 37.446 61.074 18.356 1.00 29.10 289 ARG A CA 1
ATOM 2381 C C . ARG A 1 289 ? 36.090 61.667 18.081 1.00 27.54 289 ARG A C 1
ATOM 2382 O O . ARG A 1 289 ? 35.890 62.856 18.262 1.00 25.94 289 ARG A O 1
ATOM 2390 N N . VAL A 1 290 ? 35.140 60.844 17.684 1.00 26.18 290 VAL A N 1
ATOM 2391 C CA . VAL A 1 290 ? 33.832 61.338 17.430 1.00 26.30 290 VAL A CA 1
ATOM 2392 C C . VAL A 1 290 ? 32.861 60.456 18.156 1.00 25.42 290 VAL A C 1
ATOM 2393 O O . VAL A 1 290 ? 32.874 59.205 17.991 1.00 26.47 290 VAL A O 1
ATOM 2397 N N . TYR A 1 291 ? 32.056 61.093 18.996 1.00 26.38 291 TYR A N 1
ATOM 2398 C CA . TYR A 1 291 ? 31.040 60.449 19.801 1.00 25.57 291 TYR A CA 1
ATOM 2399 C C . TYR A 1 291 ? 29.673 60.942 19.514 1.00 25.55 291 TYR A C 1
ATOM 2400 O O . TYR A 1 291 ? 29.479 62.123 19.333 1.00 26.65 291 TYR A O 1
ATOM 2409 N N . CYS A 1 292 ? 28.739 59.995 19.422 1.00 24.85 292 CYS A N 1
ATOM 2410 C CA . CYS A 1 292 ? 27.334 60.318 19.289 1.00 26.84 292 CYS A CA 1
ATOM 2411 C C . CYS A 1 292 ? 26.622 59.947 20.632 1.00 26.81 292 CYS A C 1
ATOM 2412 O O . CYS A 1 292 ? 26.685 58.824 21.107 1.00 25.44 292 CYS A O 1
ATOM 2415 N N . LEU A 1 293 ? 25.906 60.896 21.197 1.00 26.74 293 LEU A N 1
ATOM 2416 C CA . LEU A 1 293 ? 25.264 60.726 22.487 1.00 27.69 293 LEU A CA 1
ATOM 2417 C C . LEU A 1 293 ? 24.169 59.679 22.462 1.00 28.78 293 LEU A C 1
ATOM 2418 O O . LEU A 1 293 ? 23.864 59.122 23.484 1.00 30.05 293 LEU A O 1
ATOM 2423 N N . HIS A 1 294 ? 23.596 59.412 21.293 1.00 29.52 294 HIS A N 1
ATOM 2424 C CA . HIS A 1 294 ? 22.528 58.433 21.217 1.00 31.21 294 HIS A CA 1
ATOM 2425 C C . HIS A 1 294 ? 23.115 57.057 21.429 1.00 30.89 294 HIS A C 1
ATOM 2426 O O . HIS A 1 294 ? 22.406 56.118 21.780 1.00 32.06 294 HIS A O 1
ATOM 2433 N N . GLU A 1 295 ? 24.412 56.947 21.196 1.00 30.78 295 GLU A N 1
ATOM 2434 C CA . GLU A 1 295 ? 25.096 55.657 21.148 1.00 30.55 295 GLU A CA 1
ATOM 2435 C C . GLU A 1 295 ? 26.154 55.451 22.226 1.00 30.67 295 GLU A C 1
ATOM 2436 O O . GLU A 1 295 ? 26.415 54.326 22.644 1.00 30.21 295 GLU A O 1
ATOM 2442 N N . ASP A 1 296 ? 26.797 56.524 22.643 1.00 28.43 296 ASP A N 1
ATOM 2443 C CA . ASP A 1 296 ? 28.022 56.361 23.403 1.00 28.27 296 ASP A CA 1
ATOM 2444 C C . ASP A 1 296 ? 27.782 56.783 24.822 1.00 28.85 296 ASP A C 1
ATOM 2445 O O . ASP A 1 296 ? 26.945 57.651 25.064 1.00 30.49 296 ASP A O 1
ATOM 2450 N N . ASP A 1 297 ? 28.484 56.141 25.740 1.00 26.77 297 ASP A N 1
ATOM 2451 C CA . ASP A 1 297 ? 28.273 56.394 27.156 1.00 26.91 297 ASP A CA 1
ATOM 2452 C C . ASP A 1 297 ? 29.025 57.633 27.557 1.00 25.06 297 ASP A C 1
ATOM 2453 O O . ASP A 1 297 ? 30.155 57.878 27.095 1.00 24.31 297 ASP A O 1
ATOM 2458 N N . ARG A 1 298 ? 28.413 58.426 28.432 1.00 23.98 298 ARG A N 1
ATOM 2459 C CA . ARG A 1 298 ? 29.135 59.608 28.990 1.00 24.19 298 ARG A CA 1
ATOM 2460 C C . ARG A 1 298 ? 30.470 59.195 29.567 1.00 23.23 298 ARG A C 1
ATOM 2461 O O . ARG A 1 298 ? 31.392 59.957 29.469 1.00 25.74 298 ARG A O 1
ATOM 2469 N N . SER A 1 299 ? 30.607 57.957 30.055 1.00 22.96 299 SER A N 1
ATOM 2470 C CA . SER A 1 299 ? 31.850 57.653 30.731 1.00 23.17 299 SER A CA 1
ATOM 2471 C C . SER A 1 299 ? 32.993 57.488 29.743 1.00 21.85 299 SER A C 1
ATOM 2472 O O . SER A 1 299 ? 34.184 57.675 30.070 1.00 24.16 299 SER A O 1
ATOM 2475 N N . GLU A 1 300 ? 32.647 57.084 28.520 1.00 22.47 300 GLU A N 1
ATOM 2476 C CA . GLU A 1 300 ? 33.689 56.962 27.537 1.00 23.32 300 GLU A CA 1
ATOM 2477 C C . GLU A 1 300 ? 34.003 58.282 26.969 1.00 22.91 300 GLU A C 1
ATOM 2478 O O . GLU A 1 300 ? 35.149 58.531 26.647 1.00 22.80 300 GLU A O 1
ATOM 2484 N N . ILE A 1 301 ? 32.982 59.130 26.816 1.00 21.16 301 ILE A N 1
ATOM 2485 C CA . ILE A 1 301 ? 33.187 60.426 26.244 1.00 21.42 301 ILE A CA 1
ATOM 2486 C C . ILE A 1 301 ? 34.124 61.181 27.167 1.00 22.66 301 ILE A C 1
ATOM 2487 O O . ILE A 1 301 ? 35.076 61.812 26.671 1.00 22.34 301 ILE A O 1
ATOM 2492 N N . VAL A 1 302 ? 33.917 61.108 28.484 1.00 21.86 302 VAL A N 1
ATOM 2493 C CA . VAL A 1 302 ? 34.741 61.981 29.307 1.00 21.21 302 VAL A CA 1
ATOM 2494 C C . VAL A 1 302 ? 36.177 61.436 29.405 1.00 22.22 302 VAL A C 1
ATOM 2495 O O . VAL A 1 302 ? 37.118 62.163 29.551 1.00 20.88 302 VAL A O 1
ATOM 2499 N N . LYS A 1 303 ? 36.310 60.121 29.297 1.00 21.79 303 LYS A N 1
ATOM 2500 C CA . LYS A 1 303 ? 37.619 59.504 29.097 1.00 23.73 303 LYS A CA 1
ATOM 2501 C C . LYS A 1 303 ? 38.435 60.172 27.989 1.00 24.45 303 LYS A C 1
ATOM 2502 O O . LYS A 1 303 ? 39.596 60.554 28.193 1.00 27.04 303 LYS A O 1
ATOM 2508 N N . ASP A 1 304 ? 37.840 60.375 26.824 1.00 25.27 304 ASP A N 1
ATOM 2509 C CA . ASP A 1 304 ? 38.560 61.071 25.788 1.00 25.98 304 ASP A CA 1
ATOM 2510 C C . ASP A 1 304 ? 38.659 62.545 26.032 1.00 24.96 304 ASP A C 1
ATOM 2511 O O . ASP A 1 304 ? 39.652 63.137 25.657 1.00 24.91 304 ASP A O 1
ATOM 2516 N N . ILE A 1 305 ? 37.653 63.138 26.646 1.00 23.68 305 ILE A N 1
ATOM 2517 C CA . ILE A 1 305 ? 37.813 64.570 27.005 1.00 22.01 305 ILE A CA 1
ATOM 2518 C C . ILE A 1 305 ? 39.054 64.763 27.869 1.00 24.58 305 ILE A C 1
ATOM 2519 O O . ILE A 1 305 ? 39.784 65.758 27.740 1.00 23.43 305 ILE A O 1
ATOM 2524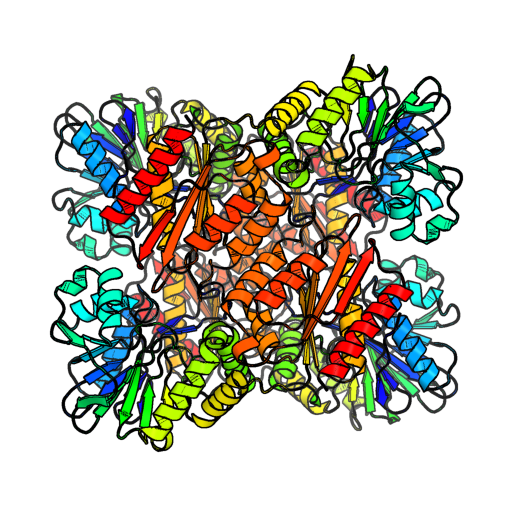 N N . LEU A 1 306 ? 39.317 63.790 28.726 1.00 23.97 306 LEU A N 1
ATOM 2525 C CA . LEU A 1 306 ? 40.467 63.929 29.595 1.00 25.33 306 LEU A CA 1
ATOM 2526 C C . LEU A 1 306 ? 41.729 64.116 28.783 1.00 24.67 306 LEU A C 1
ATOM 2527 O O . LEU A 1 306 ? 42.615 64.881 29.158 1.00 24.96 306 LEU A O 1
ATOM 2532 N N . GLU A 1 307 ? 41.807 63.419 27.662 1.00 25.57 307 GLU A N 1
ATOM 2533 C CA . GLU A 1 307 ? 43.005 63.428 26.820 1.00 25.12 307 GLU A CA 1
ATOM 2534 C C . GLU A 1 307 ? 42.875 64.335 25.635 1.00 25.27 307 GLU A C 1
ATOM 2535 O O . GLU A 1 307 ? 43.644 64.219 24.677 1.00 23.78 307 GLU A O 1
ATOM 2541 N N . SER A 1 308 ? 41.959 65.294 25.736 1.00 24.25 308 SER A N 1
ATOM 2542 C CA . SER A 1 308 ? 41.740 66.198 24.620 1.00 24.43 308 SER A CA 1
ATOM 2543 C C . SER A 1 308 ? 41.894 67.569 25.151 1.00 24.10 308 SER A C 1
ATOM 2544 O O . SER A 1 308 ? 41.422 67.860 26.243 1.00 24.83 308 SER A O 1
ATOM 2547 N N . GLY A 1 309 ? 42.549 68.390 24.357 1.00 23.47 309 GLY A N 1
ATOM 2548 C CA . GLY A 1 309 ? 42.692 69.807 24.634 1.00 21.91 309 GLY A CA 1
ATOM 2549 C C . GLY A 1 309 ? 41.480 70.642 24.167 1.00 23.71 309 GLY A C 1
ATOM 2550 O O . GLY A 1 309 ? 41.349 71.798 24.555 1.00 24.36 309 GLY A O 1
ATOM 2551 N N . ALA A 1 310 ? 40.627 70.044 23.348 1.00 25.66 310 ALA A N 1
ATOM 2552 C CA . ALA A 1 310 ? 39.435 70.723 22.874 1.00 24.57 310 ALA A CA 1
ATOM 2553 C C . ALA A 1 310 ? 38.379 69.703 22.630 1.00 24.22 310 ALA A C 1
ATOM 2554 O O . ALA A 1 310 ? 38.674 68.527 22.410 1.00 24.98 310 ALA A O 1
ATOM 2556 N N . ILE A 1 311 ? 37.124 70.170 22.664 1.00 25.16 311 ILE A N 1
ATOM 2557 C CA . ILE A 1 311 ? 36.015 69.335 22.309 1.00 24.40 311 ILE A CA 1
ATOM 2558 C C . ILE A 1 311 ? 35.160 70.116 21.371 1.00 24.51 311 ILE A C 1
ATOM 2559 O O . ILE A 1 311 ? 35.281 71.322 21.284 1.00 22.51 311 ILE A O 1
ATOM 2564 N N . ALA A 1 312 ? 34.295 69.425 20.659 1.00 23.76 312 ALA A N 1
ATOM 2565 C CA . ALA A 1 312 ? 33.283 70.110 19.895 1.00 23.79 312 ALA A CA 1
ATOM 2566 C C . ALA A 1 312 ? 32.022 69.412 20.365 1.00 24.49 312 ALA A C 1
ATOM 2567 O O . ALA A 1 312 ? 31.998 68.185 20.472 1.00 26.52 312 ALA A O 1
ATOM 2569 N N . LEU A 1 313 ? 30.984 70.194 20.628 1.00 24.13 313 LEU A N 1
ATOM 2570 C CA . LEU A 1 313 ? 29.759 69.620 21.181 1.00 23.70 313 LEU A CA 1
ATOM 2571 C C . LEU A 1 313 ? 28.629 70.128 20.355 1.00 23.88 313 LEU A C 1
ATOM 2572 O O . LEU A 1 313 ? 28.444 71.334 20.235 1.00 24.68 313 LEU A O 1
ATOM 2577 N N . GLY A 1 314 ? 27.879 69.211 19.769 1.00 23.67 314 GLY A N 1
ATOM 2578 C CA . GLY A 1 314 ? 26.850 69.593 18.848 1.00 24.24 314 GLY A CA 1
ATOM 2579 C C . GLY A 1 314 ? 25.528 68.962 19.159 1.00 25.06 314 GLY A C 1
ATOM 2580 O O . GLY A 1 314 ? 25.471 67.783 19.519 1.00 24.18 314 GLY A O 1
ATOM 2581 N N . ALA A 1 315 ? 24.464 69.706 18.906 1.00 25.50 315 ALA A N 1
ATOM 2582 C CA . ALA A 1 315 ? 23.094 69.201 19.084 1.00 24.91 315 ALA A CA 1
ATOM 2583 C C . ALA A 1 315 ? 22.130 70.134 18.389 1.00 26.01 315 ALA A C 1
ATOM 2584 O O . ALA A 1 315 ? 22.345 71.356 18.406 1.00 25.14 315 ALA A O 1
ATOM 2586 N N . PRO A 1 316 ? 21.059 69.570 17.835 1.00 25.22 316 PRO A N 1
ATOM 2587 C CA . PRO A 1 316 ? 19.989 70.361 17.275 1.00 26.02 316 PRO A CA 1
ATOM 2588 C C . PRO A 1 316 ? 19.191 71.069 18.330 1.00 26.03 316 PRO A C 1
ATOM 2589 O O . PRO A 1 316 ? 19.275 70.752 19.517 1.00 25.13 316 PRO A O 1
ATOM 2593 N N . THR A 1 317 ? 18.357 72.010 17.920 1.00 26.44 317 THR A N 1
ATOM 2594 C CA . THR A 1 317 ? 17.509 72.677 18.879 1.00 25.82 317 THR A CA 1
ATOM 2595 C C . THR A 1 317 ? 16.140 72.020 18.843 1.00 26.75 317 THR A C 1
ATOM 2596 O O . THR A 1 317 ? 15.640 71.752 17.755 1.00 26.55 317 THR A O 1
ATOM 2600 N N . ILE A 1 318 ? 15.604 71.746 20.021 1.00 26.54 318 ILE A N 1
ATOM 2601 C CA . ILE A 1 318 ? 14.262 71.203 20.185 1.00 28.24 318 ILE A CA 1
ATOM 2602 C C . ILE A 1 318 ? 13.547 72.120 21.171 1.00 27.54 318 ILE A C 1
ATOM 2603 O O . ILE A 1 318 ? 13.952 72.262 22.321 1.00 29.55 318 ILE A O 1
ATOM 2608 N N . TYR A 1 319 ? 12.504 72.805 20.696 1.00 29.23 319 TYR A N 1
ATOM 2609 C CA . TYR A 1 319 ? 11.758 73.721 21.568 1.00 29.19 319 TYR A CA 1
ATOM 2610 C C . TYR A 1 319 ? 12.657 74.613 22.414 1.00 28.90 319 TYR A C 1
ATOM 2611 O O . TYR A 1 319 ? 12.548 74.652 23.638 1.00 28.69 319 TYR A O 1
ATOM 2620 N N . ASP A 1 320 ? 13.495 75.341 21.701 1.00 29.17 320 ASP A N 1
ATOM 2621 C CA . ASP A 1 320 ? 14.461 76.321 22.197 1.00 28.60 320 ASP A CA 1
ATOM 2622 C C . ASP A 1 320 ? 15.612 75.720 22.968 1.00 28.58 320 ASP A C 1
ATOM 2623 O O . ASP A 1 320 ? 16.510 76.439 23.417 1.00 29.06 320 ASP A O 1
ATOM 2628 N N . GLU A 1 321 ? 15.633 74.386 23.109 1.00 27.11 321 GLU A N 1
ATOM 2629 C CA . GLU A 1 321 ? 16.672 73.815 23.931 1.00 26.67 321 GLU A CA 1
ATOM 2630 C C . GLU A 1 321 ? 17.543 72.905 23.131 1.00 26.34 321 GLU A C 1
ATOM 2631 O O . GLU A 1 321 ? 17.159 72.495 22.054 1.00 26.99 321 GLU A O 1
ATOM 2637 N N . PRO A 1 322 ? 18.726 72.555 23.656 1.00 24.74 322 PRO A N 1
ATOM 2638 C CA . PRO A 1 322 ? 19.457 71.488 22.998 1.00 23.36 322 PRO A CA 1
ATOM 2639 C C . PRO A 1 322 ? 18.711 70.179 23.098 1.00 24.01 322 PRO A C 1
ATOM 2640 O O . PRO A 1 322 ? 17.945 69.960 24.022 1.00 24.68 322 PRO A O 1
ATOM 2644 N N . TYR A 1 323 ? 18.925 69.333 22.120 1.00 23.86 323 TYR A N 1
ATOM 2645 C CA . TYR A 1 323 ? 18.473 67.976 22.233 1.00 23.91 323 TYR A CA 1
ATOM 2646 C C . TYR A 1 323 ? 18.892 67.465 23.626 1.00 24.12 323 TYR A C 1
ATOM 2647 O O . TYR A 1 323 ? 20.046 67.609 24.025 1.00 24.58 323 TYR A O 1
ATOM 2656 N N . PRO A 1 324 ? 17.946 66.884 24.378 1.00 24.10 324 PRO A N 1
ATOM 2657 C CA . PRO A 1 324 ? 18.155 66.750 25.787 1.00 23.50 324 PRO A CA 1
ATOM 2658 C C . PRO A 1 324 ? 19.280 65.834 26.213 1.00 23.43 324 PRO A C 1
ATOM 2659 O O . PRO A 1 324 ? 19.730 65.898 27.382 1.00 23.03 324 PRO A O 1
ATOM 2663 N N . SER A 1 325 ? 19.724 64.971 25.311 1.00 25.38 325 SER A N 1
ATOM 2664 C CA . SER A 1 325 ? 20.840 64.068 25.679 1.00 24.21 325 SER A CA 1
ATOM 2665 C C . SER A 1 325 ? 22.066 64.859 26.052 1.00 25.43 325 SER A C 1
ATOM 2666 O O . SER A 1 325 ? 22.858 64.395 26.894 1.00 25.65 325 SER A O 1
ATOM 2669 N N . VAL A 1 326 ? 22.244 66.071 25.527 1.00 25.88 326 VAL A N 1
ATOM 2670 C CA . VAL A 1 326 ? 23.449 66.828 25.921 1.00 25.99 326 VAL A CA 1
ATOM 2671 C C . VAL A 1 326 ? 23.294 67.299 27.342 1.00 25.25 326 VAL A C 1
ATOM 2672 O O . VAL A 1 326 ? 24.281 67.579 27.975 1.00 27.13 326 VAL A O 1
ATOM 2676 N N . GLY A 1 327 ? 22.060 67.334 27.842 1.00 22.72 327 GLY A N 1
ATOM 2677 C CA . GLY A 1 327 ? 21.825 67.728 29.221 1.00 23.21 327 GLY A CA 1
ATOM 2678 C C . GLY A 1 327 ? 22.482 66.793 30.199 1.00 23.88 327 GLY A C 1
ATOM 2679 O O . GLY A 1 327 ? 22.890 67.205 31.254 1.00 23.89 327 GLY A O 1
ATOM 2680 N N . ASP A 1 328 ? 22.504 65.523 29.848 1.00 22.88 328 ASP A N 1
ATOM 2681 C CA . ASP A 1 328 ? 23.067 64.534 30.731 1.00 22.01 328 ASP A CA 1
ATOM 2682 C C . ASP A 1 328 ? 24.578 64.753 30.745 1.00 23.81 328 ASP A C 1
ATOM 2683 O O . ASP A 1 328 ? 25.201 64.882 31.807 1.00 23.43 328 ASP A O 1
ATOM 2688 N N . LEU A 1 329 ? 25.171 64.830 29.550 1.00 22.15 329 LEU A N 1
ATOM 2689 C CA . LEU A 1 329 ? 26.622 64.988 29.483 1.00 22.34 329 LEU A CA 1
ATOM 2690 C C . LEU A 1 329 ? 26.996 66.287 30.131 1.00 21.96 329 LEU A C 1
ATOM 2691 O O . LEU A 1 329 ? 27.957 66.328 30.890 1.00 22.43 329 LEU A O 1
ATOM 2696 N N . LEU A 1 330 ? 26.224 67.343 29.860 1.00 22.15 330 LEU A N 1
ATOM 2697 C CA . LEU A 1 330 ? 26.658 68.586 30.407 1.00 21.29 330 LEU A CA 1
ATOM 2698 C C . LEU A 1 330 ? 26.580 68.636 31.944 1.00 22.99 330 LEU A C 1
ATOM 2699 O O . LEU A 1 330 ? 27.369 69.348 32.589 1.00 23.63 330 LEU A O 1
ATOM 2704 N N . MET A 1 331 ? 25.607 67.934 32.510 1.00 21.98 331 MET A N 1
ATOM 2705 C CA . MET A 1 331 ? 25.443 67.917 33.966 1.00 22.36 331 MET A CA 1
ATOM 2706 C C . MET A 1 331 ? 26.595 67.130 34.511 1.00 21.40 331 MET A C 1
ATOM 2707 O O . MET A 1 331 ? 27.134 67.434 35.562 1.00 23.41 331 MET A O 1
ATOM 2712 N N . TYR A 1 332 ? 26.937 66.068 33.796 1.00 21.21 332 TYR A N 1
ATOM 2713 C CA . TYR A 1 332 ? 28.073 65.226 34.211 1.00 20.51 332 TYR A CA 1
ATOM 2714 C C . TYR A 1 332 ? 29.363 66.041 34.167 1.00 21.43 332 TYR A C 1
ATOM 2715 O O . TYR A 1 332 ? 30.127 66.075 35.133 1.00 21.09 332 TYR A O 1
ATOM 2724 N N . LEU A 1 333 ? 29.553 66.770 33.076 1.00 21.78 333 LEU A N 1
ATOM 2725 C CA . LEU A 1 333 ? 30.725 67.634 32.967 1.00 21.96 333 LEU A CA 1
ATOM 2726 C C . LEU A 1 333 ? 30.734 68.692 34.041 1.00 22.69 333 LEU A C 1
ATOM 2727 O O . LEU A 1 333 ? 31.793 69.064 34.529 1.00 22.82 333 LEU A O 1
ATOM 2732 N N . ARG A 1 334 ? 29.561 69.208 34.394 1.00 23.24 334 ARG A N 1
ATOM 2733 C CA . ARG A 1 334 ? 29.505 70.250 35.434 1.00 20.83 334 ARG A CA 1
ATOM 2734 C C . ARG A 1 334 ? 30.018 69.686 36.725 1.00 22.34 334 ARG A C 1
ATOM 2735 O O . ARG A 1 334 ? 30.605 70.396 37.524 1.00 23.29 334 ARG A O 1
ATOM 2743 N N . GLY A 1 335 ? 29.857 68.382 36.915 1.00 21.82 335 GLY A N 1
ATOM 2744 C CA . GLY A 1 335 ? 30.308 67.751 38.125 1.00 21.91 335 GLY A CA 1
ATOM 2745 C C . GLY A 1 335 ? 31.806 67.442 38.070 1.00 21.57 335 GLY A C 1
ATOM 2746 O O . GLY A 1 335 ? 32.488 67.596 39.082 1.00 24.24 335 GLY A O 1
ATOM 2747 N N . LEU A 1 336 ? 32.270 67.001 36.909 1.00 19.73 336 LEU A N 1
ATOM 2748 C CA . LEU A 1 336 ? 33.662 66.619 36.706 1.00 21.16 336 LEU A CA 1
ATOM 2749 C C . LEU A 1 336 ? 34.612 67.760 36.688 1.00 20.39 336 LEU A C 1
ATOM 2750 O O . LEU A 1 336 ? 35.741 67.557 37.084 1.00 22.49 336 LEU A O 1
ATOM 2755 N N . LYS A 1 337 ? 34.176 68.952 36.271 1.00 21.74 337 LYS A N 1
ATOM 2756 C CA . LYS A 1 337 ? 35.018 70.141 36.379 1.00 21.31 337 LYS A CA 1
ATOM 2757 C C . LYS A 1 337 ? 36.395 69.955 35.753 1.00 21.47 337 LYS A C 1
ATOM 2758 O O . LYS A 1 337 ? 37.438 70.118 36.396 1.00 22.72 337 LYS A O 1
ATOM 2764 N N . PHE A 1 338 ? 36.403 69.659 34.468 1.00 19.96 338 PHE A N 1
ATOM 2765 C CA . PHE A 1 338 ? 37.645 69.448 33.770 1.00 21.78 338 PHE A CA 1
ATOM 2766 C C . PHE A 1 338 ? 38.538 70.645 33.809 1.00 21.06 338 PHE A C 1
ATOM 2767 O O . PHE A 1 338 ? 39.751 70.475 33.624 1.00 21.39 338 PHE A O 1
ATOM 2775 N N . ASN A 1 339 ? 37.971 71.856 33.956 1.00 19.84 339 ASN A N 1
ATOM 2776 C CA . ASN A 1 339 ? 38.809 73.016 34.140 1.00 20.57 339 ASN A CA 1
ATOM 2777 C C . ASN A 1 339 ? 39.857 72.905 35.266 1.00 23.20 339 ASN A C 1
ATOM 2778 O O . ASN A 1 339 ? 40.894 73.633 35.277 1.00 22.78 339 ASN A O 1
ATOM 2783 N N . ARG A 1 340 ? 39.586 72.003 36.227 1.00 23.15 340 ARG A N 1
ATOM 2784 C CA . ARG A 1 340 ? 40.495 71.768 37.302 1.00 24.21 340 ARG A CA 1
ATOM 2785 C C . ARG A 1 340 ? 41.818 71.155 36.864 1.00 24.37 340 ARG A C 1
ATOM 2786 O O . ARG A 1 340 ? 42.784 71.232 37.621 1.00 26.92 340 ARG A O 1
ATOM 2794 N N . THR A 1 341 ? 41.852 70.638 35.640 1.00 25.86 341 THR A N 1
ATOM 2795 C CA . THR A 1 341 ? 43.095 70.167 35.008 1.00 25.84 341 THR A CA 1
ATOM 2796 C C . THR A 1 341 ? 43.562 71.041 33.877 1.00 24.68 341 THR A C 1
ATOM 2797 O O . THR A 1 341 ? 44.757 71.240 33.693 1.00 24.76 341 THR A O 1
ATOM 2801 N N . LEU A 1 342 ? 42.621 71.540 33.086 1.00 23.47 342 LEU A N 1
ATOM 2802 C CA . LEU A 1 342 ? 42.953 72.289 31.883 1.00 23.61 342 LEU A CA 1
ATOM 2803 C C . LEU A 1 342 ? 41.635 72.869 31.423 1.00 22.78 342 LEU A C 1
ATOM 2804 O O . LEU A 1 342 ? 40.639 72.168 31.377 1.00 24.79 342 LEU A O 1
ATOM 2809 N N . THR A 1 343 ? 41.632 74.149 31.107 1.00 21.39 343 THR A N 1
ATOM 2810 C CA . THR A 1 343 ? 40.428 74.722 30.549 1.00 20.88 343 THR A CA 1
ATOM 2811 C C . THR A 1 343 ? 40.425 74.431 29.078 1.00 22.92 343 THR A C 1
ATOM 2812 O O . THR A 1 343 ? 41.133 75.055 28.311 1.00 26.78 343 THR A O 1
ATOM 2816 N N . ARG A 1 344 ? 39.631 73.435 28.687 1.00 22.87 344 ARG A N 1
ATOM 2817 C CA . ARG A 1 344 ? 39.719 72.936 27.346 1.00 22.49 344 ARG A CA 1
ATOM 2818 C C . ARG A 1 344 ? 38.923 73.843 26.485 1.00 22.97 344 ARG A C 1
ATOM 2819 O O . ARG A 1 344 ? 37.988 74.465 26.963 1.00 23.59 344 ARG A O 1
ATOM 2827 N N . LYS A 1 345 ? 39.319 73.933 25.230 1.00 24.09 345 LYS A N 1
ATOM 2828 C CA . LYS A 1 345 ? 38.578 74.734 24.278 1.00 25.64 345 LYS A CA 1
ATOM 2829 C C . LYS A 1 345 ? 37.362 73.933 23.868 1.00 25.85 345 LYS A C 1
ATOM 2830 O O . LYS A 1 345 ? 37.398 72.714 23.841 1.00 25.41 345 LYS A O 1
ATOM 2836 N N . ALA A 1 346 ? 36.292 74.653 23.537 1.00 25.44 346 ALA A N 1
ATOM 2837 C CA . ALA A 1 346 ? 35.113 73.991 23.005 1.00 25.59 346 ALA A CA 1
ATOM 2838 C C . ALA A 1 346 ? 34.547 74.726 21.821 1.00 24.89 346 ALA A C 1
ATOM 2839 O O . ALA A 1 346 ? 34.551 75.954 21.784 1.00 25.68 346 ALA A O 1
ATOM 2841 N N . LEU A 1 347 ? 34.102 73.953 20.838 1.00 24.30 347 LEU A N 1
ATOM 2842 C CA . LEU A 1 347 ? 33.331 74.492 19.767 1.00 24.58 347 LEU A CA 1
ATOM 2843 C C . LEU A 1 347 ? 31.931 73.993 20.004 1.00 25.64 347 LEU A C 1
ATOM 2844 O O . LEU A 1 347 ? 31.722 72.773 20.091 1.00 25.26 347 LEU A O 1
ATOM 2849 N N . VAL A 1 348 ? 30.956 74.897 19.976 1.00 24.88 348 VAL A N 1
ATOM 2850 C CA . VAL A 1 348 ? 29.558 74.437 20.031 1.00 25.63 348 VAL A CA 1
ATOM 2851 C C . VAL A 1 348 ? 28.973 74.482 18.645 1.00 24.02 348 VAL A C 1
ATOM 2852 O O . VAL A 1 348 ? 29.226 75.418 17.897 1.00 23.63 348 VAL A O 1
ATOM 2856 N N . PHE A 1 349 ? 28.146 73.512 18.289 1.00 24.06 349 PHE A N 1
ATOM 2857 C CA . PHE A 1 349 ? 27.574 73.564 16.954 1.00 24.62 349 PHE A CA 1
ATOM 2858 C C . PHE A 1 349 ? 26.242 72.873 16.905 1.00 24.78 349 PHE A C 1
ATOM 2859 O O . PHE A 1 349 ? 25.849 72.182 17.830 1.00 22.55 349 PHE A O 1
ATOM 2867 N N . GLY A 1 350 ? 25.533 73.024 15.798 1.00 25.38 350 GLY A N 1
ATOM 2868 C CA . GLY A 1 350 ? 24.275 72.291 15.711 1.00 26.08 350 GLY A CA 1
ATOM 2869 C C . GLY A 1 350 ? 23.443 72.874 14.616 1.00 26.68 350 GLY A C 1
ATOM 2870 O O . GLY A 1 350 ? 23.697 73.995 14.162 1.00 26.40 350 GLY A O 1
ATOM 2871 N N . SER A 1 351 ? 22.458 72.088 14.201 1.00 27.28 351 SER A N 1
ATOM 2872 C CA . SER A 1 351 ? 21.515 72.537 13.224 1.00 26.18 351 SER A CA 1
ATOM 2873 C C . SER A 1 351 ? 20.277 73.036 13.956 1.00 26.55 351 SER A C 1
ATOM 2874 O O . SER A 1 351 ? 19.991 72.650 15.098 1.00 25.46 351 SER A O 1
ATOM 2877 N N . MET A 1 352 ? 19.515 73.898 13.313 1.00 27.42 352 MET A N 1
ATOM 2878 C CA . MET A 1 352 ? 18.267 74.268 13.941 1.00 29.51 352 MET A CA 1
ATOM 2879 C C . MET A 1 352 ? 17.311 74.658 12.842 1.00 29.96 352 MET A C 1
ATOM 2880 O O . MET A 1 352 ? 17.708 74.688 11.669 1.00 28.53 352 MET A O 1
ATOM 2885 N N . GLY A 1 353 ? 16.072 74.975 13.210 1.00 30.08 353 GLY A N 1
ATOM 2886 C CA . GLY A 1 353 ? 15.045 75.120 12.195 1.00 31.18 353 GLY A CA 1
ATOM 2887 C C . GLY A 1 353 ? 14.306 76.423 12.314 1.00 33.42 353 GLY A C 1
ATOM 2888 O O . GLY A 1 353 ? 13.380 76.700 11.521 1.00 33.62 353 GLY A O 1
ATOM 2889 N N . GLY A 1 354 ? 14.699 77.227 13.303 1.00 32.42 354 GLY A N 1
ATOM 2890 C CA . GLY A 1 354 ? 13.880 78.371 13.686 1.00 34.04 354 GLY A CA 1
ATOM 2891 C C . GLY A 1 354 ? 14.789 79.326 14.407 1.00 34.12 354 GLY A C 1
ATOM 2892 O O . GLY A 1 354 ? 15.788 79.783 13.851 1.00 35.35 354 GLY A O 1
ATOM 2893 N N . ASN A 1 355 ? 14.462 79.615 15.661 1.00 34.16 355 ASN A N 1
ATOM 2894 C CA . ASN A 1 355 ? 15.269 80.540 16.429 1.00 34.24 355 ASN A CA 1
ATOM 2895 C C . ASN A 1 355 ? 16.546 79.903 16.989 1.00 33.17 355 ASN A C 1
ATOM 2896 O O . ASN A 1 355 ? 17.379 80.586 17.538 1.00 34.34 355 ASN A O 1
ATOM 2901 N N . GLY A 1 356 ? 16.718 78.595 16.846 1.00 32.75 356 GLY A N 1
ATOM 2902 C CA . GLY A 1 356 ? 17.869 77.987 17.475 1.00 30.91 356 GLY A CA 1
ATOM 2903 C C . GLY A 1 356 ? 17.839 78.162 18.977 1.00 29.97 356 GLY A C 1
ATOM 2904 O O . GLY A 1 356 ? 16.803 78.410 19.578 1.00 28.64 356 GLY A O 1
ATOM 2905 N N . GLY A 1 357 ? 18.996 78.063 19.591 1.00 29.64 357 GLY A N 1
ATOM 2906 C CA . GLY A 1 357 ? 19.064 78.206 21.015 1.00 30.32 357 GLY A CA 1
ATOM 2907 C C . GLY A 1 357 ? 19.894 77.093 21.600 1.00 28.49 357 GLY A C 1
ATOM 2908 O O . GLY A 1 357 ? 20.432 77.266 22.673 1.00 29.35 357 GLY A O 1
ATOM 2909 N N . ALA A 1 358 ? 19.975 75.925 20.945 1.00 28.97 358 ALA A N 1
ATOM 2910 C CA . ALA A 1 358 ? 20.855 74.850 21.483 1.00 27.09 358 ALA A CA 1
ATOM 2911 C C . ALA A 1 358 ? 22.334 75.312 21.704 1.00 28.05 358 ALA A C 1
ATOM 2912 O O . ALA A 1 358 ? 22.944 75.052 22.737 1.00 26.96 358 ALA A O 1
ATOM 2914 N N . THR A 1 359 ? 22.920 75.981 20.722 1.00 26.36 359 THR A N 1
ATOM 2915 C CA . THR A 1 359 ? 24.351 76.264 20.844 1.00 26.68 359 THR A CA 1
ATOM 2916 C C . THR A 1 359 ? 24.596 77.285 21.966 1.00 25.29 359 THR A C 1
ATOM 2917 O O . THR A 1 359 ? 25.589 77.205 22.681 1.00 24.73 359 THR A O 1
ATOM 2921 N N . GLY A 1 360 ? 23.690 78.247 22.103 1.00 25.53 360 GLY A N 1
ATOM 2922 C CA . GLY A 1 360 ? 23.823 79.224 23.180 1.00 25.19 360 GLY A CA 1
ATOM 2923 C C . GLY A 1 360 ? 23.694 78.580 24.557 1.00 25.14 360 GLY A C 1
ATOM 2924 O O . GLY A 1 360 ? 24.439 78.905 25.502 1.00 25.13 360 GLY A O 1
ATOM 2925 N N . THR A 1 361 ? 22.712 77.690 24.668 1.00 25.07 361 THR A N 1
ATOM 2926 C CA . THR A 1 361 ? 22.469 76.987 25.900 1.00 25.40 361 THR A CA 1
ATOM 2927 C C . THR A 1 361 ? 23.665 76.130 26.182 1.00 24.04 361 THR A C 1
ATOM 2928 O O . THR A 1 361 ? 24.107 76.033 27.319 1.00 22.81 361 THR A O 1
ATOM 2932 N N . MET A 1 362 ? 24.159 75.423 25.175 1.00 25.49 362 MET A N 1
ATOM 2933 C CA . MET A 1 362 ? 25.312 74.564 25.363 1.00 23.63 362 MET A CA 1
ATOM 2934 C C . MET A 1 362 ? 26.546 75.341 25.718 1.00 24.03 362 MET A C 1
ATOM 2935 O O . MET A 1 362 ? 27.358 74.889 26.535 1.00 24.26 362 MET A O 1
ATOM 2940 N N . LYS A 1 363 ? 26.677 76.511 25.103 1.00 24.50 363 LYS A N 1
ATOM 2941 C CA . LYS A 1 363 ? 27.813 77.347 25.419 1.00 24.16 363 LYS A CA 1
ATOM 2942 C C . LYS A 1 363 ? 27.787 77.751 26.872 1.00 24.49 363 LYS A C 1
ATOM 2943 O O . LYS A 1 363 ? 28.817 77.687 27.551 1.00 24.72 363 LYS A O 1
ATOM 2949 N N . GLU A 1 364 ? 26.618 78.177 27.368 1.00 23.67 364 GLU A N 1
ATOM 2950 C CA . GLU A 1 364 ? 26.529 78.555 28.748 1.00 22.39 364 GLU A CA 1
ATOM 2951 C C . GLU A 1 364 ? 26.836 77.386 29.636 1.00 20.82 364 GLU A C 1
ATOM 2952 O O . GLU A 1 364 ? 27.593 77.478 30.595 1.00 22.29 364 GLU A O 1
ATOM 2958 N N . LEU A 1 365 ? 26.259 76.231 29.301 1.00 21.09 365 LEU A N 1
ATOM 2959 C CA . LEU A 1 365 ? 26.515 75.089 30.198 1.00 20.42 365 LEU A CA 1
ATOM 2960 C C . LEU A 1 365 ? 27.968 74.571 30.184 1.00 21.49 365 LEU A C 1
ATOM 2961 O O . LEU A 1 365 ? 28.510 74.091 31.208 1.00 21.97 365 LEU A O 1
ATOM 2966 N N . LEU A 1 366 ? 28.612 74.648 29.027 1.00 21.29 366 LEU A N 1
ATOM 2967 C CA . LEU A 1 366 ? 30.017 74.342 28.925 1.00 22.00 366 LEU A CA 1
ATOM 2968 C C . LEU A 1 366 ? 30.871 75.302 29.736 1.00 21.82 366 LEU A C 1
ATOM 2969 O O . LEU A 1 366 ? 31.863 74.934 30.290 1.00 22.23 366 LEU A O 1
ATOM 2974 N N . ALA A 1 367 ? 30.509 76.576 29.768 1.00 22.13 367 ALA A N 1
ATOM 2975 C CA . ALA A 1 367 ? 31.264 77.516 30.604 1.00 25.03 367 ALA A CA 1
ATOM 2976 C C . ALA A 1 367 ? 31.160 77.105 32.051 1.00 24.27 367 ALA A C 1
ATOM 2977 O O . ALA A 1 367 ? 32.111 77.170 32.777 1.00 24.23 367 ALA A O 1
ATOM 2979 N N . GLU A 1 368 ? 29.961 76.726 32.462 1.00 22.90 368 GLU A N 1
ATOM 2980 C CA . GLU A 1 368 ? 29.733 76.440 33.842 1.00 24.02 368 GLU A CA 1
ATOM 2981 C C . GLU A 1 368 ? 30.562 75.251 34.114 1.00 22.82 368 GLU A C 1
ATOM 2982 O O . GLU A 1 368 ? 31.010 75.074 35.222 1.00 24.07 368 GLU A O 1
ATOM 2988 N N . ALA A 1 369 ? 30.725 74.402 33.113 1.00 23.41 369 ALA A N 1
ATOM 2989 C CA . ALA A 1 369 ? 31.498 73.193 33.304 1.00 20.99 369 ALA A CA 1
ATOM 2990 C C . ALA A 1 369 ? 33.009 73.277 33.060 1.00 22.79 369 ALA A C 1
ATOM 2991 O O . ALA A 1 369 ? 33.709 72.230 33.009 1.00 22.50 369 ALA A O 1
ATOM 2993 N N . GLY A 1 370 ? 33.503 74.483 32.865 1.00 24.36 370 GLY A N 1
ATOM 2994 C CA . GLY A 1 370 ? 34.928 74.773 32.785 1.00 23.21 370 GLY A CA 1
ATOM 2995 C C . GLY A 1 370 ? 35.548 74.652 31.432 1.00 24.82 370 GLY A C 1
ATOM 2996 O O . GLY A 1 370 ? 36.747 74.319 31.342 1.00 26.43 370 GLY A O 1
ATOM 2997 N N . PHE A 1 371 ? 34.764 74.910 30.381 1.00 24.64 371 PHE A N 1
ATOM 2998 C CA . PHE A 1 371 ? 35.300 74.956 29.025 1.00 22.29 371 PHE A CA 1
ATOM 2999 C C . PHE A 1 371 ? 35.287 76.370 28.489 1.00 22.31 371 PHE A C 1
ATOM 3000 O O . PHE A 1 371 ? 34.405 77.192 28.806 1.00 25.14 371 PHE A O 1
ATOM 3008 N N . ASP A 1 372 ? 36.245 76.616 27.603 1.00 23.16 372 ASP A N 1
ATOM 3009 C CA . ASP A 1 372 ? 36.439 77.952 27.004 1.00 24.40 372 ASP A CA 1
ATOM 3010 C C . ASP A 1 372 ? 35.793 77.798 25.629 1.00 23.82 372 ASP A C 1
ATOM 3011 O O . ASP A 1 372 ? 36.352 77.176 24.692 1.00 25.32 372 ASP A O 1
ATOM 3016 N N . VAL A 1 373 ? 34.602 78.355 25.498 1.00 25.54 373 VAL A N 1
ATOM 3017 C CA . VAL A 1 373 ? 33.876 78.217 24.255 1.00 27.02 373 VAL A CA 1
ATOM 3018 C C . VAL A 1 373 ? 34.173 79.402 23.433 1.00 30.40 373 VAL A C 1
ATOM 3019 O O . VAL A 1 373 ? 33.634 80.486 23.663 1.00 30.26 373 VAL A O 1
ATOM 3023 N N . ALA A 1 374 ? 35.088 79.207 22.491 1.00 32.41 374 ALA A N 1
ATOM 3024 C CA . ALA A 1 374 ? 35.548 80.313 21.660 1.00 34.22 374 ALA A CA 1
ATOM 3025 C C . ALA A 1 374 ? 34.656 80.487 20.463 1.00 34.78 374 ALA A C 1
ATOM 3026 O O . ALA A 1 374 ? 34.348 81.610 20.061 1.00 37.06 374 ALA A O 1
ATOM 3028 N N . CYS A 1 375 ? 34.161 79.373 19.946 1.00 33.84 375 CYS A N 1
ATOM 3029 C CA . CYS A 1 375 ? 33.523 79.376 18.656 1.00 32.42 375 CYS A CA 1
ATOM 3030 C C . CYS A 1 375 ? 32.232 78.612 18.639 1.00 31.76 375 CYS A C 1
ATOM 3031 O O . CYS A 1 375 ? 31.945 77.792 19.489 1.00 28.83 375 CYS A O 1
ATOM 3036 N N . GLU A 1 376 ? 31.440 78.928 17.647 1.00 31.74 376 GLU A N 1
ATOM 3037 C CA . GLU A 1 376 ? 30.146 78.318 17.515 1.00 32.78 376 GLU A CA 1
ATOM 3038 C C . GLU A 1 376 ? 29.859 78.198 16.043 1.00 31.72 376 GLU A C 1
ATOM 3039 O O . GLU A 1 376 ? 30.137 79.122 15.288 1.00 32.08 376 GLU A O 1
ATOM 3045 N N . GLU A 1 377 ? 29.286 77.073 15.632 1.00 30.81 377 GLU A N 1
ATOM 3046 C CA . GLU A 1 377 ? 28.839 76.948 14.271 1.00 30.05 377 GLU A CA 1
ATOM 3047 C C . GLU A 1 377 ? 27.370 76.588 14.325 1.00 30.17 377 GLU A C 1
ATOM 3048 O O . GLU A 1 377 ? 27.028 75.555 14.844 1.00 29.56 377 GLU A O 1
ATOM 3054 N N . GLU A 1 378 ? 26.509 77.412 13.745 1.00 30.39 378 GLU A N 1
ATOM 3055 C CA . GLU A 1 378 ? 25.079 77.069 13.755 1.00 31.30 378 GLU A CA 1
ATOM 3056 C C . GLU A 1 378 ? 24.543 77.083 12.330 1.00 30.70 378 GLU A C 1
ATOM 3057 O O . GLU A 1 378 ? 24.858 78.000 11.577 1.00 31.58 378 GLU A O 1
ATOM 3063 N N . VAL A 1 379 ? 23.772 76.056 11.962 1.00 30.70 379 VAL A N 1
ATOM 3064 C CA . VAL A 1 379 ? 23.330 75.859 10.591 1.00 31.51 379 VAL A CA 1
ATOM 3065 C C . VAL A 1 379 ? 21.828 75.740 10.601 1.00 31.31 379 VAL A C 1
ATOM 3066 O O . VAL A 1 379 ? 21.255 75.198 11.527 1.00 31.19 379 VAL A O 1
ATOM 3070 N N . TYR A 1 380 ? 21.189 76.336 9.612 1.00 31.72 380 TYR A N 1
ATOM 3071 C CA . TYR A 1 380 ? 19.764 76.219 9.496 1.00 31.15 380 TYR A CA 1
ATOM 3072 C C . TYR A 1 380 ? 19.515 74.933 8.738 1.00 31.70 380 TYR A C 1
ATOM 3073 O O . TYR A 1 380 ? 19.929 74.795 7.588 1.00 31.22 380 TYR A O 1
ATOM 3082 N N . TYR A 1 381 ? 18.879 73.975 9.400 1.00 30.38 381 TYR A N 1
ATOM 3083 C CA . TYR A 1 381 ? 18.559 72.692 8.787 1.00 30.44 381 TYR A CA 1
ATOM 3084 C C . TYR A 1 381 ? 19.813 72.023 8.215 1.00 31.26 381 TYR A C 1
ATOM 3085 O O . TYR A 1 381 ? 20.799 71.833 8.935 1.00 30.38 381 TYR A O 1
ATOM 3094 N N . VAL A 1 382 ? 19.773 71.692 6.929 1.00 30.85 382 VAL A N 1
ATOM 3095 C CA . VAL A 1 382 ? 20.800 70.870 6.322 1.00 31.60 382 VAL A CA 1
ATOM 3096 C C . VAL A 1 382 ? 21.935 71.748 5.878 1.00 31.95 382 VAL A C 1
ATOM 3097 O O . VAL A 1 382 ? 21.707 72.693 5.154 1.00 32.67 382 VAL A O 1
ATOM 3101 N N . PRO A 1 383 ? 23.155 71.447 6.343 1.00 32.87 383 PRO A N 1
ATOM 3102 C CA . PRO A 1 383 ? 24.332 72.232 5.956 1.00 33.47 383 PRO A CA 1
ATOM 3103 C C . PRO A 1 383 ? 24.598 72.208 4.457 1.00 34.08 383 PRO A C 1
ATOM 3104 O O . PRO A 1 383 ? 24.567 71.145 3.811 1.00 35.33 383 PRO A O 1
ATOM 3108 N N . THR A 1 384 ? 24.839 73.384 3.907 1.00 34.25 384 THR A N 1
ATOM 3109 C CA . THR A 1 384 ? 25.253 73.455 2.528 1.00 34.59 384 THR A CA 1
ATOM 3110 C C . THR A 1 384 ? 26.721 73.001 2.475 1.00 34.25 384 THR A C 1
ATOM 3111 O O . THR A 1 384 ? 27.338 72.810 3.512 1.00 33.97 384 THR A O 1
ATOM 3115 N N . GLY A 1 385 ? 27.248 72.789 1.270 1.00 34.02 385 GLY A N 1
ATOM 3116 C CA . GLY A 1 385 ? 28.678 72.570 1.071 1.00 33.69 385 GLY A CA 1
ATOM 3117 C C . GLY A 1 385 ? 29.530 73.659 1.719 1.00 33.20 385 GLY A C 1
ATOM 3118 O O . GLY A 1 385 ? 30.494 73.344 2.406 1.00 33.19 385 GLY A O 1
ATOM 3119 N N . ASP A 1 386 ? 29.174 74.930 1.505 1.00 33.07 386 ASP A N 1
ATOM 3120 C CA . ASP A 1 386 ? 29.839 76.061 2.174 1.00 33.60 386 ASP A CA 1
ATOM 3121 C C . ASP A 1 386 ? 29.809 75.961 3.685 1.00 33.08 386 ASP A C 1
ATOM 3122 O O . ASP A 1 386 ? 30.789 76.254 4.357 1.00 32.69 386 ASP A O 1
ATOM 3127 N N . GLU A 1 387 ? 28.655 75.583 4.219 1.00 32.05 387 GLU A N 1
ATOM 3128 C CA . GLU A 1 387 ? 28.499 75.471 5.667 1.00 31.42 387 GLU A CA 1
ATOM 3129 C C . GLU A 1 387 ? 29.320 74.312 6.219 1.00 30.60 387 GLU A C 1
ATOM 3130 O O . GLU A 1 387 ? 29.880 74.403 7.272 1.00 29.86 387 GLU A O 1
ATOM 3136 N N . LEU A 1 388 ? 29.404 73.231 5.469 1.00 30.95 388 LEU A N 1
ATOM 3137 C CA . LEU A 1 388 ? 30.154 72.070 5.883 1.00 31.24 388 LEU A CA 1
ATOM 3138 C C . LEU A 1 388 ? 31.607 72.430 5.776 1.00 31.42 388 LEU A C 1
ATOM 3139 O O . LEU A 1 388 ? 32.379 72.057 6.629 1.00 30.98 388 LEU A O 1
ATOM 3144 N N . ASP A 1 389 ? 31.974 73.213 4.763 1.00 31.37 389 ASP A N 1
ATOM 3145 C CA . ASP A 1 389 ? 33.338 73.750 4.679 1.00 32.04 389 ASP A CA 1
ATOM 3146 C C . ASP A 1 389 ? 33.664 74.602 5.879 1.00 31.56 389 ASP A C 1
ATOM 3147 O O . ASP A 1 389 ? 34.755 74.512 6.410 1.00 32.65 389 ASP A O 1
ATOM 3152 N N . ALA A 1 390 ? 32.700 75.413 6.310 1.00 31.01 390 ALA A N 1
ATOM 3153 C CA . ALA A 1 390 ? 32.876 76.261 7.496 1.00 30.19 390 ALA A CA 1
ATOM 3154 C C . ALA A 1 390 ? 32.988 75.399 8.750 1.00 29.80 390 ALA A C 1
ATOM 3155 O O . ALA A 1 390 ? 33.714 75.736 9.677 1.00 29.33 390 ALA A O 1
ATOM 3157 N N . CYS A 1 391 ? 32.274 74.274 8.783 1.00 29.05 391 CYS A N 1
ATOM 3158 C CA . CYS A 1 391 ? 32.458 73.353 9.924 1.00 29.33 391 CYS A CA 1
ATOM 3159 C C . CYS A 1 391 ? 33.865 72.738 9.928 1.00 28.63 391 CYS A C 1
ATOM 3160 O O . CYS A 1 391 ? 34.467 72.537 10.989 1.00 29.49 391 CYS A O 1
ATOM 3163 N N . PHE A 1 392 ? 34.369 72.411 8.740 1.00 28.45 392 PHE A N 1
ATOM 3164 C CA . PHE A 1 392 ? 35.709 71.848 8.606 1.00 27.76 392 PHE A CA 1
ATOM 3165 C C . PHE A 1 392 ? 36.669 72.904 9.114 1.00 28.15 392 PHE A C 1
ATOM 3166 O O . PHE A 1 392 ? 37.542 72.633 9.893 1.00 28.25 392 PHE A O 1
ATOM 3174 N N . GLU A 1 393 ? 36.452 74.132 8.689 1.00 28.23 393 GLU A N 1
ATOM 3175 C CA . GLU A 1 393 ? 37.343 75.199 9.069 1.00 29.21 393 GLU A CA 1
ATOM 3176 C C . GLU A 1 393 ? 37.279 75.398 10.586 1.00 29.34 393 GLU A C 1
ATOM 3177 O O . GLU A 1 393 ? 38.299 75.630 11.217 1.00 29.65 393 GLU A O 1
ATOM 3183 N N . ALA A 1 394 ? 36.078 75.317 11.164 1.00 29.20 394 ALA A N 1
ATOM 3184 C CA . ALA A 1 394 ? 35.908 75.427 12.615 1.00 28.56 394 ALA A CA 1
ATOM 3185 C C . ALA A 1 394 ? 36.707 74.372 13.314 1.00 27.44 394 ALA A C 1
ATOM 3186 O O . ALA A 1 394 ? 37.369 74.656 14.293 1.00 27.91 394 ALA A O 1
ATOM 3188 N N . GLY A 1 395 ? 36.592 73.128 12.854 1.00 27.58 395 GLY A N 1
ATOM 3189 C CA . GLY A 1 395 ? 37.372 72.044 13.442 1.00 27.15 395 GLY A CA 1
ATOM 3190 C C . GLY A 1 395 ? 38.850 72.191 13.172 1.00 28.57 395 GLY A C 1
ATOM 3191 O O . GLY A 1 395 ? 39.657 71.849 14.031 1.00 28.96 395 GLY A O 1
ATOM 3192 N N . ARG A 1 396 ? 39.211 72.695 11.983 1.00 28.09 396 ARG A N 1
ATOM 3193 C CA . ARG A 1 396 ? 40.629 72.925 11.689 1.00 29.21 396 ARG A CA 1
ATOM 3194 C C . ARG A 1 396 ? 41.140 73.967 12.663 1.00 28.62 396 ARG A C 1
ATOM 3195 O O . ARG A 1 396 ? 42.146 73.773 13.299 1.00 28.88 396 ARG A O 1
ATOM 3203 N N . LYS A 1 397 ? 40.382 75.036 12.835 1.00 28.89 397 LYS A N 1
ATOM 3204 C CA . LYS A 1 397 ? 40.822 76.111 13.721 1.00 28.53 397 LYS A CA 1
ATOM 3205 C C . LYS A 1 397 ? 40.961 75.644 15.167 1.00 29.17 397 LYS A C 1
ATOM 3206 O O . LYS A 1 397 ? 41.939 75.987 15.851 1.00 28.61 397 LYS A O 1
ATOM 3212 N N . LEU A 1 398 ? 40.002 74.824 15.608 1.00 28.06 398 LEU A N 1
ATOM 3213 C CA . LEU A 1 398 ? 39.969 74.316 16.957 1.00 28.96 398 LEU A CA 1
ATOM 3214 C C . LEU A 1 398 ? 41.209 73.462 17.194 1.00 29.09 398 LEU A C 1
ATOM 3215 O O . LEU A 1 398 ? 41.857 73.545 18.226 1.00 29.98 398 LEU A O 1
ATOM 3220 N N . ALA A 1 399 ? 41.513 72.620 16.212 1.00 29.00 399 ALA A N 1
ATOM 3221 C CA . ALA A 1 399 ? 42.659 71.733 16.275 1.00 28.53 399 ALA A CA 1
ATOM 3222 C C . ALA A 1 399 ? 43.937 72.527 16.233 1.00 29.00 399 ALA A C 1
ATOM 3223 O O . ALA A 1 399 ? 44.841 72.262 16.980 1.00 29.84 399 ALA A O 1
ATOM 3225 N N . ALA A 1 400 ? 43.989 73.543 15.352 1.00 29.34 400 ALA A N 1
ATOM 3226 C CA . ALA A 1 400 ? 45.185 74.345 15.217 1.00 29.60 400 ALA A CA 1
ATOM 3227 C C . ALA A 1 400 ? 45.453 75.060 16.538 1.00 31.09 400 ALA A C 1
ATOM 3228 O O . ALA A 1 400 ? 46.604 75.253 16.894 1.00 31.12 400 ALA A O 1
ATOM 3230 N N . GLU A 1 401 ? 44.379 75.439 17.250 1.00 32.03 401 GLU A N 1
ATOM 3231 C CA . GLU A 1 401 ? 44.516 76.175 18.523 1.00 33.12 401 GLU A CA 1
ATOM 3232 C C . GLU A 1 401 ? 45.179 75.329 19.591 1.00 32.53 401 GLU A C 1
ATOM 3233 O O . GLU A 1 401 ? 45.913 75.865 20.408 1.00 33.15 401 GLU A O 1
ATOM 3239 N N . ILE A 1 402 ? 44.951 74.019 19.554 1.00 32.39 402 ILE A N 1
ATOM 3240 C CA . ILE A 1 402 ? 45.481 73.126 20.580 1.00 31.94 402 ILE A CA 1
ATOM 3241 C C . ILE A 1 402 ? 46.787 72.450 20.175 1.00 33.97 402 ILE A C 1
ATOM 3242 O O . ILE A 1 402 ? 47.367 71.665 20.942 1.00 33.59 402 ILE A O 1
ATOM 3247 N N . ARG A 1 403 ? 47.274 72.781 18.982 1.00 35.44 403 ARG A N 1
ATOM 3248 C CA . ARG A 1 403 ? 48.602 72.356 18.554 1.00 37.17 403 ARG A CA 1
ATOM 3249 C C . ARG A 1 403 ? 49.722 72.994 19.363 1.00 38.72 403 ARG A C 1
ATOM 3250 O O . ARG A 1 403 ? 49.658 74.202 19.627 1.00 39.04 403 ARG A O 1
ATOM 3258 N N . MET B 1 1 ? 6.250 47.590 -6.605 1.00 62.39 1 MET B N 1
ATOM 3259 C CA . MET B 1 1 ? 5.747 47.445 -5.211 1.00 61.77 1 MET B CA 1
ATOM 3260 C C . MET B 1 1 ? 4.229 47.562 -5.167 1.00 60.32 1 MET B C 1
ATOM 3261 O O . MET B 1 1 ? 3.635 48.478 -5.761 1.00 60.59 1 MET B O 1
ATOM 3266 N N . LYS B 1 2 ? 3.605 46.615 -4.478 1.00 58.04 2 LYS B N 1
ATOM 3267 C CA . LYS B 1 2 ? 2.172 46.652 -4.276 1.00 55.57 2 LYS B CA 1
ATOM 3268 C C . LYS B 1 2 ? 1.935 47.333 -2.940 1.00 54.17 2 LYS B C 1
ATOM 3269 O O . LYS B 1 2 ? 2.510 46.942 -1.924 1.00 53.50 2 LYS B O 1
ATOM 3275 N N . ALA B 1 3 ? 1.117 48.380 -2.977 1.00 52.48 3 ALA B N 1
ATOM 3276 C CA . ALA B 1 3 ? 0.657 49.085 -1.791 1.00 50.89 3 ALA B CA 1
ATOM 3277 C C . ALA B 1 3 ? -0.616 49.839 -2.153 1.00 49.76 3 ALA B C 1
ATOM 3278 O O . ALA B 1 3 ? -0.635 50.678 -3.060 1.00 49.64 3 ALA B O 1
ATOM 3280 N N . ALA B 1 4 ? -1.684 49.501 -1.444 1.00 48.40 4 ALA B N 1
ATOM 3281 C CA . ALA B 1 4 ? -3.011 50.020 -1.731 1.00 47.42 4 ALA B CA 1
ATOM 3282 C C . ALA B 1 4 ? -3.260 51.306 -0.963 1.00 46.78 4 ALA B C 1
ATOM 3283 O O . ALA B 1 4 ? -2.810 51.442 0.175 1.00 46.09 4 ALA B O 1
ATOM 3285 N N . ALA B 1 5 ? -3.984 52.241 -1.573 1.00 45.99 5 ALA B N 1
ATOM 3286 C CA . ALA B 1 5 ? -4.445 53.427 -0.855 1.00 45.44 5 ALA B CA 1
ATOM 3287 C C . ALA B 1 5 ? -5.663 53.040 -0.049 1.00 45.24 5 ALA B C 1
ATOM 3288 O O . ALA B 1 5 ? -6.187 51.932 -0.200 1.00 45.13 5 ALA B O 1
ATOM 3290 N N . LYS B 1 6 ? -6.122 53.973 0.767 1.00 43.26 6 LYS B N 1
ATOM 3291 C CA . LYS B 1 6 ? -7.347 53.788 1.529 1.00 43.29 6 LYS B CA 1
ATOM 3292 C C . LYS B 1 6 ? -8.300 54.969 1.321 1.00 42.65 6 LYS B C 1
ATOM 3293 O O . LYS B 1 6 ? -7.964 56.100 1.626 1.00 43.25 6 LYS B O 1
ATOM 3299 N N . ARG B 1 7 ? -9.489 54.709 0.774 1.00 42.25 7 ARG B N 1
ATOM 3300 C CA . ARG B 1 7 ? -10.486 55.751 0.676 1.00 41.86 7 ARG B CA 1
ATOM 3301 C C . ARG B 1 7 ? -10.990 56.017 2.089 1.00 42.40 7 ARG B C 1
ATOM 3302 O O . ARG B 1 7 ? -11.515 55.121 2.757 1.00 42.40 7 ARG B O 1
ATOM 3310 N N . ILE B 1 8 ? -10.802 57.243 2.556 1.00 42.54 8 ILE B N 1
ATOM 3311 C CA . ILE B 1 8 ? -11.316 57.648 3.862 1.00 42.96 8 ILE B CA 1
ATOM 3312 C C . ILE B 1 8 ? -12.487 58.632 3.710 1.00 43.30 8 ILE B C 1
ATOM 3313 O O . ILE B 1 8 ? -13.269 58.834 4.648 1.00 43.50 8 ILE B O 1
ATOM 3318 N N . SER B 1 9 ? -12.590 59.241 2.522 1.00 44.12 9 SER B N 1
ATOM 3319 C CA . SER B 1 9 ? -13.691 60.146 2.224 1.00 44.85 9 SER B CA 1
ATOM 3320 C C . SER B 1 9 ? -14.022 60.169 0.705 1.00 46.02 9 SER B C 1
ATOM 3321 O O . SER B 1 9 ? -13.304 59.562 -0.118 1.00 45.70 9 SER B O 1
ATOM 3324 N N . ASP B 1 10 ? -15.142 60.842 0.358 1.00 47.15 10 ASP B N 1
ATOM 3325 C CA . ASP B 1 10 ? -15.533 60.809 -1.068 1.00 47.98 10 ASP B CA 1
ATOM 3326 C C . ASP B 1 10 ? -14.483 61.723 -1.868 1.00 48.01 10 ASP B C 1
ATOM 3327 O O . ASP B 1 10 ? -14.302 63.019 -1.439 1.00 49.17 10 ASP B O 1
ATOM 3332 N N . GLY B 1 11 ? -13.713 61.031 -2.704 1.00 47.87 11 GLY B N 1
ATOM 3333 C CA . GLY B 1 11 ? -12.539 61.696 -3.378 1.00 48.02 11 GLY B CA 1
ATOM 3334 C C . GLY B 1 11 ? -11.391 62.070 -2.455 1.00 47.37 11 GLY B C 1
ATOM 3335 O O . GLY B 1 11 ? -10.507 62.801 -2.855 1.00 48.22 11 GLY B O 1
ATOM 3336 N N . VAL B 1 12 ? -11.393 61.568 -1.214 1.00 47.55 12 VAL B N 1
ATOM 3337 C CA . VAL B 1 12 ? -10.240 61.776 -0.341 1.00 45.93 12 VAL B CA 1
ATOM 3338 C C . VAL B 1 12 ? -9.693 60.421 0.031 1.00 45.72 12 VAL B C 1
ATOM 3339 O O . VAL B 1 12 ? -10.405 59.604 0.653 1.00 44.79 12 VAL B O 1
ATOM 3343 N N . TYR B 1 13 ? -8.429 60.174 -0.331 1.00 44.33 13 TYR B N 1
ATOM 3344 C CA . TYR B 1 13 ? -7.796 58.861 -0.115 1.00 44.14 13 TYR B CA 1
ATOM 3345 C C . TYR B 1 13 ? -6.521 58.981 0.763 1.00 42.75 13 TYR B C 1
ATOM 3346 O O . TYR B 1 13 ? -5.774 59.929 0.611 1.00 43.86 13 TYR B O 1
ATOM 3355 N N . TRP B 1 14 ? -6.274 58.020 1.669 1.00 41.82 14 TRP B N 1
ATOM 3356 C CA . TRP B 1 14 ? -4.991 57.947 2.415 1.00 40.58 14 TRP B CA 1
ATOM 3357 C C . TRP B 1 14 ? -3.941 57.262 1.560 1.00 39.84 14 TRP B C 1
ATOM 3358 O O . TRP B 1 14 ? -4.143 56.138 1.088 1.00 39.51 14 TRP B O 1
ATOM 3369 N N . THR B 1 15 ? -2.796 57.911 1.400 1.00 38.99 15 THR B N 1
ATOM 3370 C CA . THR B 1 15 ? -1.713 57.375 0.563 1.00 39.35 15 THR B CA 1
ATOM 3371 C C . THR B 1 15 ? -0.374 57.554 1.255 1.00 39.06 15 THR B C 1
ATOM 3372 O O . THR B 1 15 ? 0.550 58.168 0.710 1.00 39.68 15 THR B O 1
ATOM 3376 N N . GLY B 1 16 ? -0.280 57.015 2.466 1.00 38.26 16 GLY B N 1
ATOM 3377 C CA . GLY B 1 16 ? 0.854 57.254 3.287 1.00 38.37 16 GLY B CA 1
ATOM 3378 C C . GLY B 1 16 ? 1.783 56.073 3.306 1.00 38.41 16 GLY B C 1
ATOM 3379 O O . GLY B 1 16 ? 1.748 55.229 2.427 1.00 37.82 16 GLY B O 1
ATOM 3380 N N . VAL B 1 17 ? 2.622 56.040 4.334 1.00 37.83 17 VAL B N 1
ATOM 3381 C CA . VAL B 1 17 ? 3.676 55.049 4.478 1.00 37.80 17 VAL B CA 1
ATOM 3382 C C . VAL B 1 17 ? 3.623 54.457 5.866 1.00 37.25 17 VAL B C 1
ATOM 3383 O O . VAL B 1 17 ? 3.521 55.173 6.858 1.00 37.23 17 VAL B O 1
ATOM 3387 N N . LEU B 1 18 ? 3.688 53.138 5.927 1.00 36.56 18 LEU B N 1
ATOM 3388 C CA . LEU B 1 18 ? 3.759 52.463 7.194 1.00 36.65 18 LEU B CA 1
ATOM 3389 C C . LEU B 1 18 ? 5.218 52.284 7.522 1.00 36.64 18 LEU B C 1
ATOM 3390 O O . LEU B 1 18 ? 5.960 51.661 6.773 1.00 36.40 18 LEU B O 1
ATOM 3395 N N . ASP B 1 19 ? 5.641 52.875 8.635 1.00 36.51 19 ASP B N 1
ATOM 3396 C CA . ASP B 1 19 ? 6.973 52.650 9.131 1.00 36.68 19 ASP B CA 1
ATOM 3397 C C . ASP B 1 19 ? 6.899 51.697 10.316 1.00 36.54 19 ASP B C 1
ATOM 3398 O O . ASP B 1 19 ? 6.862 52.112 11.466 1.00 37.31 19 ASP B O 1
ATOM 3403 N N . TRP B 1 20 ? 6.882 50.409 10.017 1.00 35.82 20 TRP B N 1
ATOM 3404 C CA . TRP B 1 20 ? 6.774 49.408 11.036 1.00 35.48 20 TRP B CA 1
ATOM 3405 C C . TRP B 1 20 ? 7.919 49.496 12.018 1.00 35.74 20 TRP B C 1
ATOM 3406 O O . TRP B 1 20 ? 7.734 49.195 13.193 1.00 36.27 20 TRP B O 1
ATOM 3417 N N . ASP B 1 21 ? 9.100 49.855 11.525 1.00 36.02 21 ASP B N 1
ATOM 3418 C CA . ASP B 1 21 ? 10.332 49.489 12.241 1.00 36.78 21 ASP B CA 1
ATOM 3419 C C . ASP B 1 21 ? 10.908 50.574 13.095 1.00 36.33 21 ASP B C 1
ATOM 3420 O O . ASP B 1 21 ? 11.861 50.328 13.845 1.00 37.15 21 ASP B O 1
ATOM 3425 N N . LEU B 1 22 ? 10.406 51.786 12.925 1.00 35.71 22 LEU B N 1
ATOM 3426 C CA . LEU B 1 22 ? 10.936 52.886 13.675 1.00 35.69 22 LEU B CA 1
ATOM 3427 C C . LEU B 1 22 ? 10.664 52.639 15.151 1.00 36.90 22 LEU B C 1
ATOM 3428 O O . LEU B 1 22 ? 9.555 52.217 15.535 1.00 37.18 22 LEU B O 1
ATOM 3433 N N . ARG B 1 23 ? 11.685 52.895 15.970 1.00 36.84 23 ARG B N 1
ATOM 3434 C CA . ARG B 1 23 ? 11.596 52.673 17.429 1.00 38.29 23 ARG B CA 1
ATOM 3435 C C . ARG B 1 23 ? 11.895 53.906 18.224 1.00 38.88 23 ARG B C 1
ATOM 3436 O O . ARG B 1 23 ? 11.502 54.012 19.379 1.00 38.85 23 ARG B O 1
ATOM 3444 N N . ASN B 1 24 ? 12.594 54.845 17.604 1.00 40.13 24 ASN B N 1
ATOM 3445 C CA . ASN B 1 24 ? 13.082 55.972 18.334 1.00 42.52 24 ASN B CA 1
ATOM 3446 C C . ASN B 1 24 ? 13.135 57.101 17.369 1.00 43.14 24 ASN B C 1
ATOM 3447 O O . ASN B 1 24 ? 13.727 56.973 16.296 1.00 44.70 24 ASN B O 1
ATOM 3452 N N . TYR B 1 25 ? 12.456 58.180 17.687 1.00 43.24 25 TYR B N 1
ATOM 3453 C CA . TYR B 1 25 ? 12.307 59.246 16.725 1.00 44.60 25 TYR B CA 1
ATOM 3454 C C . TYR B 1 25 ? 12.491 60.526 17.471 1.00 44.89 25 TYR B C 1
ATOM 3455 O O . TYR B 1 25 ? 11.647 60.913 18.281 1.00 43.00 25 TYR B O 1
ATOM 3464 N N . HIS B 1 26 ? 13.643 61.155 17.230 1.00 45.83 26 HIS B N 1
ATOM 3465 C CA . HIS B 1 26 ? 14.026 62.373 17.918 1.00 47.48 26 HIS B CA 1
ATOM 3466 C C . HIS B 1 26 ? 13.739 62.300 19.415 1.00 47.47 26 HIS B C 1
ATOM 3467 O O . HIS B 1 26 ? 13.085 63.167 20.044 1.00 47.70 26 HIS B O 1
ATOM 3474 N N . GLY B 1 27 ? 14.224 61.194 19.955 1.00 47.94 27 GLY B N 1
ATOM 3475 C CA . GLY B 1 27 ? 14.139 60.900 21.370 1.00 47.97 27 GLY B CA 1
ATOM 3476 C C . GLY B 1 27 ? 12.748 60.652 21.910 1.00 47.31 27 GLY B C 1
ATOM 3477 O O . GLY B 1 27 ? 12.519 60.865 23.108 1.00 47.97 27 GLY B O 1
ATOM 3478 N N . TYR B 1 28 ? 11.883 60.173 21.018 1.00 45.60 28 TYR B N 1
ATOM 3479 C CA . TYR B 1 28 ? 10.529 59.751 21.298 1.00 43.69 28 TYR B CA 1
ATOM 3480 C C . TYR B 1 28 ? 10.504 58.279 20.961 1.00 42.62 28 TYR B C 1
ATOM 3481 O O . TYR B 1 28 ? 10.677 57.898 19.804 1.00 43.73 28 TYR B O 1
ATOM 3490 N N . THR B 1 29 ? 10.268 57.429 21.946 1.00 39.67 29 THR B N 1
ATOM 3491 C CA . THR B 1 29 ? 10.137 56.016 21.632 1.00 38.05 29 THR B CA 1
ATOM 3492 C C . THR B 1 29 ? 8.751 55.725 21.081 1.00 38.12 29 THR B C 1
ATOM 3493 O O . THR B 1 29 ? 7.739 56.357 21.477 1.00 37.55 29 THR B O 1
ATOM 3497 N N . LEU B 1 30 ? 8.702 54.812 20.118 1.00 36.75 30 LEU B N 1
ATOM 3498 C CA . LEU B 1 30 ? 7.459 54.444 19.513 1.00 37.25 30 LEU B CA 1
ATOM 3499 C C . LEU B 1 30 ? 7.629 53.032 18.996 1.00 37.26 30 LEU B C 1
ATOM 3500 O O . LEU B 1 30 ? 8.725 52.492 18.980 1.00 37.04 30 LEU B O 1
ATOM 3505 N N . GLN B 1 31 ? 6.532 52.437 18.587 1.00 37.25 31 GLN B N 1
ATOM 3506 C CA . GLN B 1 31 ? 6.552 51.089 18.048 1.00 37.62 31 GLN B CA 1
ATOM 3507 C C . GLN B 1 31 ? 6.069 51.246 16.621 1.00 36.89 31 GLN B C 1
ATOM 3508 O O . GLN B 1 31 ? 5.024 50.735 16.228 1.00 37.05 31 GLN B O 1
ATOM 3514 N N . GLY B 1 32 ? 6.835 52.013 15.880 1.00 34.60 32 GLY B N 1
ATOM 3515 C CA . GLY B 1 32 ? 6.582 52.313 14.500 1.00 34.96 32 GLY B CA 1
ATOM 3516 C C . GLY B 1 32 ? 5.639 53.489 14.461 1.00 34.68 32 GLY B C 1
ATOM 3517 O O . GLY B 1 32 ? 5.095 53.903 15.494 1.00 35.20 32 GLY B O 1
ATOM 3518 N N . THR B 1 33 ? 5.470 54.046 13.273 1.00 35.29 33 THR B N 1
ATOM 3519 C CA . THR B 1 33 ? 4.585 55.173 13.070 1.00 35.12 33 THR B CA 1
ATOM 3520 C C . THR B 1 33 ? 4.175 55.136 11.620 1.00 35.72 33 THR B C 1
ATOM 3521 O O . THR B 1 33 ? 4.482 54.158 10.938 1.00 35.77 33 THR B O 1
ATOM 3525 N N . THR B 1 34 ? 3.430 56.142 11.168 1.00 35.60 34 THR B N 1
ATOM 3526 C CA . THR B 1 34 ? 3.055 56.258 9.768 1.00 36.00 34 THR B CA 1
ATOM 3527 C C . THR B 1 34 ? 3.373 57.683 9.358 1.00 36.72 34 THR B C 1
ATOM 3528 O O . THR B 1 34 ? 3.517 58.563 10.223 1.00 36.01 34 THR B O 1
ATOM 3532 N N . TYR B 1 35 ? 3.555 57.884 8.052 1.00 36.58 35 TYR B N 1
ATOM 3533 C CA . TYR B 1 35 ? 3.708 59.199 7.471 1.00 36.09 35 TYR B CA 1
ATOM 3534 C C . TYR B 1 35 ? 2.477 59.264 6.660 1.00 36.82 35 TYR B C 1
ATOM 3535 O O . TYR B 1 35 ? 2.370 58.595 5.618 1.00 36.85 35 TYR B O 1
ATOM 3544 N N . ASN B 1 36 ? 1.494 59.977 7.192 1.00 36.36 36 ASN B N 1
ATOM 3545 C CA . ASN B 1 36 ? 0.208 60.043 6.535 1.00 37.20 36 ASN B CA 1
ATOM 3546 C C . ASN B 1 36 ? 0.248 61.114 5.478 1.00 37.58 36 ASN B C 1
ATOM 3547 O O . ASN B 1 36 ? 0.609 62.267 5.740 1.00 37.37 36 ASN B O 1
ATOM 3552 N N . ALA B 1 37 ? -0.084 60.706 4.262 1.00 37.85 37 ALA B N 1
ATOM 3553 C CA . ALA B 1 37 ? -0.166 61.625 3.170 1.00 37.41 37 ALA B CA 1
ATOM 3554 C C . ALA B 1 37 ? -1.514 61.333 2.618 1.00 37.92 37 ALA B C 1
ATOM 3555 O O . ALA B 1 37 ? -1.952 60.195 2.646 1.00 37.44 37 ALA B O 1
ATOM 3557 N N . TYR B 1 38 ? -2.178 62.370 2.142 1.00 38.45 38 TYR B N 1
ATOM 3558 C CA . TYR B 1 38 ? -3.517 62.236 1.670 1.00 39.28 38 TYR B CA 1
ATOM 3559 C C . TYR B 1 38 ? -3.659 62.734 0.272 1.00 39.26 38 TYR B C 1
ATOM 3560 O O . TYR B 1 38 ? -3.178 63.811 -0.066 1.00 39.34 38 TYR B O 1
ATOM 3569 N N . LEU B 1 39 ? -4.361 61.941 -0.520 1.00 39.51 39 LEU B N 1
ATOM 3570 C CA . LEU B 1 39 ? -4.657 62.341 -1.869 1.00 39.64 39 LEU B CA 1
ATOM 3571 C C . LEU B 1 39 ? -6.062 62.880 -1.831 1.00 40.26 39 LEU B C 1
ATOM 3572 O O . LEU B 1 39 ? -7.121 62.032 -1.707 1.00 40.28 39 LEU B O 1
ATOM 3577 N N . VAL B 1 40 ? -6.083 64.312 -2.024 1.00 41.21 40 VAL B N 1
ATOM 3578 C CA . VAL B 1 40 ? -7.384 64.912 -2.053 1.00 42.35 40 VAL B CA 1
ATOM 3579 C C . VAL B 1 40 ? -7.601 65.247 -3.515 1.00 42.92 40 VAL B C 1
ATOM 3580 O O . VAL B 1 40 ? -6.871 66.062 -4.167 1.00 43.72 40 VAL B O 1
ATOM 3584 N N . CYS B 1 41 ? -8.602 64.544 -4.018 1.00 44.27 41 CYS B N 1
ATOM 3585 C CA . CYS B 1 41 ? -9.028 64.743 -5.430 1.00 45.24 41 CYS B CA 1
ATOM 3586 C C . CYS B 1 41 ? -10.350 65.426 -5.432 1.00 45.79 41 CYS B C 1
ATOM 3587 O O . CYS B 1 41 ? -11.339 65.012 -4.884 1.00 45.64 41 CYS B O 1
ATOM 3590 N N . GLY B 1 42 ? -10.434 66.477 -6.311 1.00 46.55 42 GLY B N 1
ATOM 3591 C CA . GLY B 1 42 ? -11.760 67.083 -6.539 1.00 47.21 42 GLY B CA 1
ATOM 3592 C C . GLY B 1 42 ? -12.028 66.980 -8.029 1.00 47.88 42 GLY B C 1
ATOM 3593 O O . GLY B 1 42 ? -11.419 66.140 -8.699 1.00 48.21 42 GLY B O 1
ATOM 3594 N N . ASP B 1 43 ? -12.912 67.850 -8.539 1.00 48.36 43 ASP B N 1
ATOM 3595 C CA . ASP B 1 43 ? -13.357 67.866 -9.950 1.00 48.27 43 ASP B CA 1
ATOM 3596 C C . ASP B 1 43 ? -12.281 68.231 -10.957 1.00 48.23 43 ASP B C 1
ATOM 3597 O O . ASP B 1 43 ? -12.461 67.925 -12.214 1.00 48.37 43 ASP B O 1
ATOM 3602 N N . GLU B 1 44 ? -11.218 68.957 -10.515 1.00 47.36 44 GLU B N 1
ATOM 3603 C CA . GLU B 1 44 ? -10.269 69.563 -11.391 1.00 46.92 44 GLU B CA 1
ATOM 3604 C C . GLU B 1 44 ? -8.828 69.128 -11.072 1.00 46.13 44 GLU B C 1
ATOM 3605 O O . GLU B 1 44 ? -8.042 68.740 -11.977 1.00 45.86 44 GLU B O 1
ATOM 3611 N N . GLY B 1 45 ? -8.506 69.165 -9.766 1.00 45.36 45 GLY B N 1
ATOM 3612 C CA . GLY B 1 45 ? -7.117 68.965 -9.333 1.00 44.31 45 GLY B CA 1
ATOM 3613 C C . GLY B 1 45 ? -7.019 67.877 -8.256 1.00 43.65 45 GLY B C 1
ATOM 3614 O O . GLY B 1 45 ? -8.026 67.417 -7.733 1.00 43.79 45 GLY B O 1
ATOM 3615 N N . VAL B 1 46 ? -5.809 67.474 -8.090 1.00 42.93 46 VAL B N 1
ATOM 3616 C CA . VAL B 1 46 ? -5.493 66.478 -7.113 1.00 41.78 46 VAL B CA 1
ATOM 3617 C C . VAL B 1 46 ? -4.309 67.043 -6.287 1.00 41.89 46 VAL B C 1
ATOM 3618 O O . VAL B 1 46 ? -3.275 67.213 -6.832 1.00 41.40 46 VAL B O 1
ATOM 3622 N N . ALA B 1 47 ? -4.608 67.402 -4.948 1.00 40.89 47 ALA B N 1
ATOM 3623 C CA . ALA B 1 47 ? -3.547 67.768 -4.058 1.00 41.26 47 ALA B CA 1
ATOM 3624 C C . ALA B 1 47 ? -3.030 66.466 -3.354 1.00 40.96 47 ALA B C 1
ATOM 3625 O O . ALA B 1 47 ? -3.815 65.575 -3.010 1.00 40.79 47 ALA B O 1
ATOM 3627 N N . LEU B 1 48 ? -1.693 66.329 -3.268 1.00 40.68 48 LEU B N 1
ATOM 3628 C CA . LEU B 1 48 ? -1.099 65.426 -2.313 1.00 41.30 48 LEU B CA 1
ATOM 3629 C C . LEU B 1 48 ? -0.828 66.336 -1.131 1.00 40.97 48 LEU B C 1
ATOM 3630 O O . LEU B 1 48 ? -0.114 67.325 -1.248 1.00 41.27 48 LEU B O 1
ATOM 3635 N N . ILE B 1 49 ? -1.431 66.025 0.008 1.00 40.79 49 ILE B N 1
ATOM 3636 C CA . ILE B 1 49 ? -1.197 66.796 1.198 1.00 41.22 49 ILE B CA 1
ATOM 3637 C C . ILE B 1 49 ? -0.103 66.049 1.954 1.00 41.28 49 ILE B C 1
ATOM 3638 O O . ILE B 1 49 ? -0.331 64.915 2.383 1.00 41.36 49 ILE B O 1
ATOM 3643 N N . ASP B 1 50 ? 1.078 66.664 2.053 1.00 41.17 50 ASP B N 1
ATOM 3644 C CA . ASP B 1 50 ? 2.249 66.085 2.732 1.00 41.83 50 ASP B CA 1
ATOM 3645 C C . ASP B 1 50 ? 2.753 64.815 2.058 1.00 40.76 50 ASP B C 1
ATOM 3646 O O . ASP B 1 50 ? 2.110 64.286 1.177 1.00 40.83 50 ASP B O 1
ATOM 3651 N N . ASN B 1 51 ? 3.914 64.327 2.448 1.00 40.37 51 ASN B N 1
ATOM 3652 C CA . ASN B 1 51 ? 4.422 63.098 1.862 1.00 39.55 51 ASN B CA 1
ATOM 3653 C C . ASN B 1 51 ? 5.057 62.166 2.887 1.00 39.71 51 ASN B C 1
ATOM 3654 O O . ASN B 1 51 ? 4.384 61.746 3.813 1.00 39.16 51 ASN B O 1
ATOM 3659 N N . SER B 1 52 ? 6.314 61.795 2.728 1.00 38.29 52 SER B N 1
ATOM 3660 C CA . SER B 1 52 ? 6.843 60.829 3.668 1.00 38.60 52 SER B CA 1
ATOM 3661 C C . SER B 1 52 ? 8.327 60.881 3.717 1.00 38.10 52 SER B C 1
ATOM 3662 O O . SER B 1 52 ? 9.000 61.603 2.957 1.00 38.38 52 SER B O 1
ATOM 3665 N N . TYR B 1 53 ? 8.836 60.108 4.643 1.00 38.42 53 TYR B N 1
ATOM 3666 C CA . TYR B 1 53 ? 10.222 60.076 4.970 1.00 39.22 53 TYR B CA 1
ATOM 3667 C C . TYR B 1 53 ? 11.106 59.682 3.768 1.00 39.36 53 TYR B C 1
ATOM 3668 O O . TYR B 1 53 ? 10.638 58.965 2.881 1.00 40.80 53 TYR B O 1
ATOM 3677 N N . PRO B 1 54 ? 12.374 60.179 3.709 1.00 40.30 54 PRO B N 1
ATOM 3678 C CA . PRO B 1 54 ? 13.273 59.759 2.651 1.00 40.31 54 PRO B CA 1
ATOM 3679 C C . PRO B 1 54 ? 13.387 58.250 2.494 1.00 40.75 54 PRO B C 1
ATOM 3680 O O . PRO B 1 54 ? 13.427 57.520 3.473 1.00 40.82 54 PRO B O 1
ATOM 3684 N N . GLY B 1 55 ? 13.444 57.797 1.248 1.00 40.62 55 GLY B N 1
ATOM 3685 C CA . GLY B 1 55 ? 13.653 56.385 0.979 1.00 41.06 55 GLY B CA 1
ATOM 3686 C C . GLY B 1 55 ? 12.380 55.582 0.987 1.00 41.46 55 GLY B C 1
ATOM 3687 O O . GLY B 1 55 ? 12.428 54.343 0.923 1.00 43.13 55 GLY B O 1
ATOM 3688 N N . THR B 1 56 ? 11.237 56.271 1.010 1.00 40.87 56 THR B N 1
ATOM 3689 C CA . THR B 1 56 ? 9.943 55.588 1.048 1.00 39.51 56 THR B CA 1
ATOM 3690 C C . THR B 1 56 ? 9.043 55.995 -0.107 1.00 39.36 56 THR B C 1
ATOM 3691 O O . THR B 1 56 ? 7.841 55.722 -0.092 1.00 39.01 56 THR B O 1
ATOM 3695 N N . PHE B 1 57 ? 9.631 56.607 -1.132 1.00 39.46 57 PHE B N 1
ATOM 3696 C CA . PHE B 1 57 ? 8.877 57.026 -2.314 1.00 38.82 57 PHE B CA 1
ATOM 3697 C C . PHE B 1 57 ? 8.119 55.881 -2.995 1.00 39.45 57 PHE B C 1
ATOM 3698 O O . PHE B 1 57 ? 6.965 56.053 -3.413 1.00 39.66 57 PHE B O 1
ATOM 3706 N N . ASP B 1 58 ? 8.768 54.719 -3.096 1.00 40.20 58 ASP B N 1
ATOM 3707 C CA . ASP B 1 58 ? 8.164 53.529 -3.739 1.00 40.92 58 ASP B CA 1
ATOM 3708 C C . ASP B 1 58 ? 6.837 53.138 -3.115 1.00 40.60 58 ASP B C 1
ATOM 3709 O O . ASP B 1 58 ? 5.876 52.820 -3.826 1.00 40.54 58 ASP B O 1
ATOM 3714 N N . GLU B 1 59 ? 6.794 53.159 -1.779 1.00 39.84 59 GLU B N 1
ATOM 3715 C CA . GLU B 1 59 ? 5.577 52.854 -1.052 1.00 40.33 59 GLU B CA 1
ATOM 3716 C C . GLU B 1 59 ? 4.523 53.945 -1.236 1.00 40.41 59 GLU B C 1
ATOM 3717 O O . GLU B 1 59 ? 3.403 53.650 -1.614 1.00 39.78 59 GLU B O 1
ATOM 3723 N N . LEU B 1 60 ? 4.891 55.198 -0.973 1.00 40.64 60 LEU B N 1
ATOM 3724 C CA . LEU B 1 60 ? 3.951 56.318 -1.135 1.00 41.03 60 LEU B CA 1
ATOM 3725 C C . LEU B 1 60 ? 3.363 56.343 -2.545 1.00 41.42 60 LEU B C 1
ATOM 3726 O O . LEU B 1 60 ? 2.127 56.297 -2.721 1.00 40.54 60 LEU B O 1
ATOM 3731 N N . MET B 1 61 ? 4.260 56.385 -3.539 1.00 42.46 61 MET B N 1
ATOM 3732 C CA . MET B 1 61 ? 3.887 56.451 -4.939 1.00 43.44 61 MET B CA 1
ATOM 3733 C C . MET B 1 61 ? 2.934 55.318 -5.265 1.00 43.07 61 MET B C 1
ATOM 3734 O O . MET B 1 61 ? 1.881 55.534 -5.872 1.00 43.61 61 MET B O 1
ATOM 3739 N N . ALA B 1 62 ? 3.282 54.110 -4.825 1.00 42.69 62 ALA B N 1
ATOM 3740 C CA . ALA B 1 62 ? 2.432 52.945 -5.081 1.00 41.63 62 ALA B CA 1
ATOM 3741 C C . ALA B 1 62 ? 1.021 53.216 -4.599 1.00 41.96 62 ALA B C 1
ATOM 3742 O O . ALA B 1 62 ? 0.066 52.870 -5.279 1.00 41.17 62 ALA B O 1
ATOM 3744 N N . ARG B 1 63 ? 0.880 53.847 -3.428 1.00 41.20 63 ARG B N 1
ATOM 3745 C CA . ARG B 1 63 ? -0.465 54.155 -2.911 1.00 40.95 63 ARG B CA 1
ATOM 3746 C C . ARG B 1 63 ? -1.148 55.297 -3.678 1.00 40.79 63 ARG B C 1
ATOM 3747 O O . ARG B 1 63 ? -2.342 55.225 -3.968 1.00 40.07 63 ARG B O 1
ATOM 3755 N N . VAL B 1 64 ? -0.383 56.332 -4.026 1.00 40.98 64 VAL B N 1
ATOM 3756 C CA . VAL B 1 64 ? -0.893 57.442 -4.842 1.00 41.02 64 VAL B CA 1
ATOM 3757 C C . VAL B 1 64 ? -1.383 56.938 -6.204 1.00 41.90 64 VAL B C 1
ATOM 3758 O O . VAL B 1 64 ? -2.469 57.307 -6.647 1.00 41.66 64 VAL B O 1
ATOM 3762 N N . GLU B 1 65 ? -0.581 56.089 -6.844 1.00 42.67 65 GLU B N 1
ATOM 3763 C CA . GLU B 1 65 ? -0.972 55.449 -8.097 1.00 44.01 65 GLU B CA 1
ATOM 3764 C C . GLU B 1 65 ? -2.222 54.602 -7.938 1.00 44.32 65 GLU B C 1
ATOM 3765 O O . GLU B 1 65 ? -3.122 54.681 -8.764 1.00 44.66 65 GLU B O 1
ATOM 3771 N N . ASP B 1 66 ? -2.281 53.820 -6.860 1.00 45.02 66 ASP B N 1
ATOM 3772 C CA . ASP B 1 66 ? -3.455 52.998 -6.550 1.00 45.48 66 ASP B CA 1
ATOM 3773 C C . ASP B 1 66 ? -4.688 53.851 -6.221 1.00 45.88 66 ASP B C 1
ATOM 3774 O O . ASP B 1 66 ? -5.827 53.461 -6.536 1.00 45.91 66 ASP B O 1
ATOM 3779 N N . ALA B 1 67 ? -4.450 55.005 -5.586 1.00 46.36 67 ALA B N 1
ATOM 3780 C CA . ALA B 1 67 ? -5.503 55.986 -5.335 1.00 47.09 67 ALA B CA 1
ATOM 3781 C C . ALA B 1 67 ? -6.002 56.616 -6.622 1.00 47.63 67 ALA B C 1
ATOM 3782 O O . ALA B 1 67 ? -7.204 56.689 -6.843 1.00 47.88 67 ALA B O 1
ATOM 3784 N N . LEU B 1 68 ? -5.073 57.080 -7.459 1.00 48.85 68 LEU B N 1
ATOM 3785 C CA . LEU B 1 68 ? -5.409 57.727 -8.724 1.00 49.86 68 LEU B CA 1
ATOM 3786 C C . LEU B 1 68 ? -6.262 56.797 -9.579 1.00 50.75 68 LEU B C 1
ATOM 3787 O O . LEU B 1 68 ? -7.240 57.231 -10.189 1.00 51.06 68 LEU B O 1
ATOM 3792 N N . GLN B 1 69 ? -5.902 55.513 -9.585 1.00 51.81 69 GLN B N 1
ATOM 3793 C CA . GLN B 1 69 ? -6.673 54.474 -10.268 1.00 52.51 69 GLN B CA 1
ATOM 3794 C C . GLN B 1 69 ? -8.018 54.180 -9.609 1.00 52.76 69 GLN B C 1
ATOM 3795 O O . GLN B 1 69 ? -8.946 53.732 -10.284 1.00 53.11 69 GLN B O 1
ATOM 3801 N N . GLN B 1 70 ? -8.122 54.402 -8.298 1.00 52.78 70 GLN B N 1
ATOM 3802 C CA . GLN B 1 70 ? -9.416 54.311 -7.607 1.00 53.10 70 GLN B CA 1
ATOM 3803 C C . GLN B 1 70 ? -10.318 55.507 -7.946 1.00 53.28 70 GLN B C 1
ATOM 3804 O O . GLN B 1 70 ? -11.542 55.352 -8.025 1.00 53.12 70 GLN B O 1
ATOM 3810 N N . VAL B 1 71 ? -9.719 56.684 -8.166 1.00 53.32 71 VAL B N 1
ATOM 3811 C CA . VAL B 1 71 ? -10.493 57.862 -8.584 1.00 53.57 71 VAL B CA 1
ATOM 3812 C C . VAL B 1 71 ? -10.532 58.105 -10.096 1.00 53.80 71 VAL B C 1
ATOM 3813 O O . VAL B 1 71 ? -11.265 58.984 -10.569 1.00 53.91 71 VAL B O 1
ATOM 3817 N N . GLY B 1 72 ? -9.759 57.322 -10.851 1.00 54.02 72 GLY B N 1
ATOM 3818 C CA . GLY B 1 72 ? -9.662 57.502 -12.295 1.00 53.91 72 GLY B CA 1
ATOM 3819 C C . GLY B 1 72 ? -9.070 58.866 -12.614 1.00 54.10 72 GLY B C 1
ATOM 3820 O O . GLY B 1 72 ? -9.754 59.738 -13.158 1.00 54.40 72 GLY B O 1
ATOM 3821 N N . MET B 1 73 ? -7.803 59.047 -12.241 1.00 53.97 73 MET B N 1
ATOM 3822 C CA . MET B 1 73 ? -7.067 60.300 -12.431 1.00 53.81 73 MET B CA 1
ATOM 3823 C C . MET B 1 73 ? -5.647 59.962 -12.831 1.00 53.23 73 MET B C 1
ATOM 3824 O O . MET B 1 73 ? -5.211 58.785 -12.670 1.00 53.07 73 MET B O 1
ATOM 3829 N N . GLU B 1 74 ? -4.916 61.013 -13.323 1.00 52.93 74 GLU B N 1
ATOM 3830 C CA . GLU B 1 74 ? -3.640 60.799 -13.985 1.00 52.45 74 GLU B CA 1
ATOM 3831 C C . GLU B 1 74 ? -2.459 61.187 -13.111 1.00 51.60 74 GLU B C 1
ATOM 3832 O O . GLU B 1 74 ? -1.441 60.492 -13.093 1.00 51.65 74 GLU B O 1
ATOM 3838 N N . ARG B 1 75 ? -2.589 62.304 -12.399 1.00 50.57 75 ARG B N 1
ATOM 3839 C CA . ARG B 1 75 ? -1.441 62.889 -11.702 1.00 49.79 75 ARG B CA 1
ATOM 3840 C C . ARG B 1 75 ? -1.818 63.607 -10.397 1.00 48.88 75 ARG B C 1
ATOM 3841 O O . ARG B 1 75 ? -2.989 63.850 -10.182 1.00 49.35 75 ARG B O 1
ATOM 3849 N N . VAL B 1 76 ? -0.795 63.928 -9.619 1.00 48.48 76 VAL B N 1
ATOM 3850 C CA . VAL B 1 76 ? -0.967 64.809 -8.499 1.00 47.30 76 VAL B CA 1
ATOM 3851 C C . VAL B 1 76 ? -0.631 66.200 -9.140 1.00 47.20 76 VAL B C 1
ATOM 3852 O O . VAL B 1 76 ? 0.513 66.445 -9.915 1.00 47.33 76 VAL B O 1
ATOM 3856 N N . ASP B 1 77 ? -1.629 67.104 -8.838 1.00 46.55 77 ASP B N 1
ATOM 3857 C CA . ASP B 1 77 ? -1.476 68.450 -9.440 1.00 46.36 77 ASP B CA 1
ATOM 3858 C C . ASP B 1 77 ? -0.926 69.452 -8.560 1.00 45.42 77 ASP B C 1
ATOM 3859 O O . ASP B 1 77 ? -0.380 70.465 -9.001 1.00 45.59 77 ASP B O 1
ATOM 3864 N N . TYR B 1 78 ? -1.081 69.174 -7.251 1.00 45.07 78 TYR B N 1
ATOM 3865 C CA . TYR B 1 78 ? -0.570 70.093 -6.256 1.00 43.63 78 TYR B CA 1
ATOM 3866 C C . TYR B 1 78 ? 0.108 69.337 -5.110 1.00 42.88 78 TYR B C 1
ATOM 3867 O O . TYR B 1 78 ? -0.431 68.357 -4.743 1.00 41.87 78 TYR B O 1
ATOM 3876 N N . ILE B 1 79 ? 1.323 69.787 -4.734 1.00 41.64 79 ILE B N 1
ATOM 3877 C CA . ILE B 1 79 ? 2.021 69.119 -3.696 1.00 40.37 79 ILE B CA 1
ATOM 3878 C C . ILE B 1 79 ? 1.883 70.085 -2.552 1.00 40.27 79 ILE B C 1
ATOM 3879 O O . ILE B 1 79 ? 2.383 71.221 -2.599 1.00 40.43 79 ILE B O 1
ATOM 3884 N N . ILE B 1 80 ? 1.152 69.652 -1.528 1.00 39.53 80 ILE B N 1
ATOM 3885 C CA . ILE B 1 80 ? 0.901 70.509 -0.406 1.00 38.69 80 ILE B CA 1
ATOM 3886 C C . ILE B 1 80 ? 1.849 70.021 0.660 1.00 38.10 80 ILE B C 1
ATOM 3887 O O . ILE B 1 80 ? 2.054 68.814 0.817 1.00 37.05 80 ILE B O 1
ATOM 3892 N N . GLN B 1 81 ? 2.488 70.982 1.302 1.00 37.51 81 GLN B N 1
ATOM 3893 C CA . GLN B 1 81 ? 3.456 70.683 2.357 1.00 38.02 81 GLN B CA 1
ATOM 3894 C C . GLN B 1 81 ? 2.970 71.507 3.538 1.00 37.94 81 GLN B C 1
ATOM 3895 O O . GLN B 1 81 ? 3.231 72.703 3.601 1.00 38.35 81 GLN B O 1
ATOM 3901 N N . ASN B 1 82 ? 2.236 70.871 4.457 1.00 38.04 82 ASN B N 1
ATOM 3902 C CA . ASN B 1 82 ? 1.767 71.545 5.673 1.00 38.96 82 ASN B CA 1
ATOM 3903 C C . ASN B 1 82 ? 2.957 71.867 6.592 1.00 39.27 82 ASN B C 1
ATOM 3904 O O . ASN B 1 82 ? 2.888 72.739 7.453 1.00 39.84 82 ASN B O 1
ATOM 3909 N N . HIS B 1 83 ? 4.061 71.175 6.358 1.00 40.32 83 HIS B N 1
ATOM 3910 C CA . HIS B 1 83 ? 5.186 71.163 7.279 1.00 40.97 83 HIS B CA 1
ATOM 3911 C C . HIS B 1 83 ? 6.413 70.639 6.537 1.00 40.82 83 HIS B C 1
ATOM 3912 O O . HIS B 1 83 ? 6.291 69.707 5.743 1.00 41.32 83 HIS B O 1
ATOM 3925 N N . VAL B 1 84 ? 7.585 71.227 6.804 1.00 40.54 84 VAL B N 1
ATOM 3926 C CA . VAL B 1 84 ? 8.819 70.889 6.087 1.00 40.30 84 VAL B CA 1
ATOM 3927 C C . VAL B 1 84 ? 9.639 69.738 6.632 1.00 40.44 84 VAL B C 1
ATOM 3928 O O . VAL B 1 84 ? 10.555 69.287 5.954 1.00 39.65 84 VAL B O 1
ATOM 3932 N N . GLU B 1 85 ? 9.327 69.275 7.844 1.00 40.67 85 GLU B N 1
ATOM 3933 C CA . GLU B 1 85 ? 10.127 68.219 8.487 1.00 41.92 85 GLU B CA 1
ATOM 3934 C C . GLU B 1 85 ? 10.246 67.030 7.548 1.00 41.31 85 GLU B C 1
ATOM 3935 O O . GLU B 1 85 ? 9.305 66.689 6.862 1.00 41.33 85 GLU B O 1
ATOM 3941 N N . LYS B 1 86 ? 11.397 66.383 7.547 1.00 41.20 86 LYS B N 1
ATOM 3942 C CA . LYS B 1 86 ? 11.671 65.368 6.539 1.00 41.15 86 LYS B CA 1
ATOM 3943 C C . LYS B 1 86 ? 10.735 64.152 6.565 1.00 40.85 86 LYS B C 1
ATOM 3944 O O . LYS B 1 86 ? 10.606 63.467 5.562 1.00 40.39 86 LYS B O 1
ATOM 3950 N N . ASP B 1 87 ? 10.064 63.879 7.689 1.00 40.34 87 ASP B N 1
ATOM 3951 C CA . ASP B 1 87 ? 9.113 62.740 7.708 1.00 40.80 87 ASP B CA 1
ATOM 3952 C C . ASP B 1 87 ? 7.873 63.002 6.872 1.00 39.99 87 ASP B C 1
ATOM 3953 O O . ASP B 1 87 ? 7.199 62.077 6.463 1.00 39.98 87 ASP B O 1
ATOM 3958 N N . HIS B 1 88 ? 7.610 64.266 6.565 1.00 39.02 88 HIS B N 1
ATOM 3959 C CA . HIS B 1 88 ? 6.519 64.631 5.694 1.00 37.89 88 HIS B CA 1
ATOM 3960 C C . HIS B 1 88 ? 6.921 65.241 4.362 1.00 38.36 88 HIS B C 1
ATOM 3961 O O . HIS B 1 88 ? 6.059 65.454 3.522 1.00 38.58 88 HIS B O 1
ATOM 3968 N N . SER B 1 89 ? 8.212 65.514 4.184 1.00 38.40 89 SER B N 1
ATOM 3969 C CA . SER B 1 89 ? 8.685 66.178 2.979 1.00 38.73 89 SER B CA 1
ATOM 3970 C C . SER B 1 89 ? 9.851 65.435 2.340 1.00 39.30 89 SER B C 1
ATOM 3971 O O . SER B 1 89 ? 10.441 65.920 1.379 1.00 40.65 89 SER B O 1
ATOM 3974 N N . GLY B 1 90 ? 10.194 64.270 2.882 1.00 39.97 90 GLY B N 1
ATOM 3975 C CA . GLY B 1 90 ? 11.404 63.557 2.485 1.00 39.59 90 GLY B CA 1
ATOM 3976 C C . GLY B 1 90 ? 11.394 62.925 1.106 1.00 39.81 90 GLY B C 1
ATOM 3977 O O . GLY B 1 90 ? 12.452 62.509 0.609 1.00 39.51 90 GLY B O 1
ATOM 3978 N N . VAL B 1 91 ? 10.213 62.861 0.497 1.00 39.45 91 VAL B N 1
ATOM 3979 C CA . VAL B 1 91 ? 10.055 62.363 -0.887 1.00 39.34 91 VAL B CA 1
ATOM 3980 C C . VAL B 1 91 ? 9.505 63.450 -1.815 1.00 38.93 91 VAL B C 1
ATOM 3981 O O . VAL B 1 91 ? 9.011 63.164 -2.890 1.00 39.06 91 VAL B O 1
ATOM 3985 N N . LEU B 1 92 ? 9.637 64.705 -1.397 1.00 38.91 92 LEU B N 1
ATOM 3986 C CA . LEU B 1 92 ? 9.111 65.841 -2.138 1.00 38.77 92 LEU B CA 1
ATOM 3987 C C . LEU B 1 92 ? 9.932 66.065 -3.406 1.00 38.95 92 LEU B C 1
ATOM 3988 O O . LEU B 1 92 ? 9.386 66.437 -4.447 1.00 38.77 92 LEU B O 1
ATOM 3993 N N . VAL B 1 93 ? 11.241 65.860 -3.297 1.00 38.98 93 VAL B N 1
ATOM 3994 C CA . VAL B 1 93 ? 12.135 65.963 -4.435 1.00 39.49 93 VAL B CA 1
ATOM 3995 C C . VAL B 1 93 ? 11.719 64.935 -5.487 1.00 39.86 93 VAL B C 1
ATOM 3996 O O . VAL B 1 93 ? 11.521 65.285 -6.664 1.00 40.50 93 VAL B O 1
ATOM 4000 N N . GLU B 1 94 ? 11.541 63.686 -5.048 1.00 40.10 94 GLU B N 1
ATOM 4001 C CA . GLU B 1 94 ? 11.033 62.620 -5.913 1.00 40.38 94 GLU B CA 1
ATOM 4002 C C . GLU B 1 94 ? 9.627 62.880 -6.453 1.00 40.13 94 GLU B C 1
ATOM 4003 O O . GLU B 1 94 ? 9.347 62.576 -7.622 1.00 39.31 94 GLU B O 1
ATOM 4009 N N . LEU B 1 95 ? 8.758 63.469 -5.637 1.00 39.99 95 LEU B N 1
ATOM 4010 C CA . LEU B 1 95 ? 7.435 63.844 -6.132 1.00 40.88 95 LEU B CA 1
ATOM 4011 C C . LEU B 1 95 ? 7.513 64.923 -7.174 1.00 41.08 95 LEU B C 1
ATOM 4012 O O . LEU B 1 95 ? 6.712 64.915 -8.102 1.00 41.50 95 LEU B O 1
ATOM 4017 N N . HIS B 1 96 ? 8.436 65.865 -6.998 1.00 41.55 96 HIS B N 1
ATOM 4018 C CA . HIS B 1 96 ? 8.609 66.960 -7.953 1.00 42.45 96 HIS B CA 1
ATOM 4019 C C . HIS B 1 96 ? 9.161 66.418 -9.271 1.00 42.99 96 HIS B C 1
ATOM 4020 O O . HIS B 1 96 ? 8.759 66.849 -10.354 1.00 42.86 96 HIS B O 1
ATOM 4027 N N . ARG B 1 97 ? 10.076 65.459 -9.164 1.00 43.99 97 ARG B N 1
ATOM 4028 C CA . ARG B 1 97 ? 10.579 64.749 -10.336 1.00 44.62 97 ARG B CA 1
ATOM 4029 C C . ARG B 1 97 ? 9.434 64.007 -11.052 1.00 44.70 97 ARG B C 1
ATOM 4030 O O . ARG B 1 97 ? 9.277 64.142 -12.262 1.00 45.23 97 ARG B O 1
ATOM 4038 N N . ARG B 1 98 ? 8.628 63.242 -10.319 1.00 44.63 98 ARG B N 1
ATOM 4039 C CA . ARG B 1 98 ? 7.515 62.511 -10.934 1.00 45.05 98 ARG B CA 1
ATOM 4040 C C . ARG B 1 98 ? 6.382 63.438 -11.398 1.00 44.79 98 ARG B C 1
ATOM 4041 O O . ARG B 1 98 ? 5.705 63.138 -12.396 1.00 45.50 98 ARG B O 1
ATOM 4049 N N . PHE B 1 99 ? 6.177 64.553 -10.699 1.00 44.71 99 PHE B N 1
ATOM 4050 C CA . PHE B 1 99 ? 5.113 65.486 -11.068 1.00 45.01 99 PHE B CA 1
ATOM 4051 C C . PHE B 1 99 ? 5.603 66.910 -11.236 1.00 45.14 99 PHE B C 1
ATOM 4052 O O . PHE B 1 99 ? 5.223 67.778 -10.456 1.00 44.80 99 PHE B O 1
ATOM 4060 N N . PRO B 1 100 ? 6.394 67.172 -12.305 1.00 45.74 100 PRO B N 1
ATOM 4061 C CA . PRO B 1 100 ? 7.141 68.429 -12.470 1.00 45.77 100 PRO B CA 1
ATOM 4062 C C . PRO B 1 100 ? 6.239 69.648 -12.678 1.00 45.65 100 PRO B C 1
ATOM 4063 O O . PRO B 1 100 ? 6.695 70.812 -12.490 1.00 45.68 100 PRO B O 1
ATOM 4067 N N . GLU B 1 101 ? 4.967 69.378 -13.028 1.00 45.59 101 GLU B N 1
ATOM 4068 C CA . GLU B 1 101 ? 4.037 70.468 -13.256 1.00 46.03 101 GLU B CA 1
ATOM 4069 C C . GLU B 1 101 ? 3.360 70.894 -11.966 1.00 45.63 101 GLU B C 1
ATOM 4070 O O . GLU B 1 101 ? 2.939 72.044 -11.841 1.00 46.07 101 GLU B O 1
ATOM 4076 N N . ALA B 1 102 ? 3.294 69.973 -10.996 1.00 44.92 102 ALA B N 1
ATOM 4077 C CA . ALA B 1 102 ? 2.712 70.262 -9.687 1.00 43.72 102 ALA B CA 1
ATOM 4078 C C . ALA B 1 102 ? 3.462 71.364 -8.929 1.00 42.65 102 ALA B C 1
ATOM 4079 O O . ALA B 1 102 ? 4.639 71.192 -8.576 1.00 42.32 102 ALA B O 1
ATOM 4081 N N . PRO B 1 103 ? 2.784 72.506 -8.673 1.00 41.65 103 PRO B N 1
ATOM 4082 C CA . PRO B 1 103 ? 3.409 73.449 -7.764 1.00 40.39 103 PRO B CA 1
ATOM 4083 C C . PRO B 1 103 ? 3.276 72.952 -6.333 1.00 40.09 103 PRO B C 1
ATOM 4084 O O . PRO B 1 103 ? 2.430 72.083 -6.019 1.00 39.31 103 PRO B O 1
ATOM 4088 N N . ILE B 1 104 ? 4.128 73.517 -5.490 1.00 39.06 104 ILE B N 1
ATOM 4089 C CA . ILE B 1 104 ? 4.194 73.165 -4.092 1.00 38.67 104 ILE B CA 1
ATOM 4090 C C . ILE B 1 104 ? 3.585 74.284 -3.253 1.00 38.49 104 ILE B C 1
ATOM 4091 O O . ILE B 1 104 ? 4.065 75.438 -3.258 1.00 38.00 104 ILE B O 1
ATOM 4096 N N . TYR B 1 105 ? 2.526 73.922 -2.536 1.00 38.63 105 TYR B N 1
ATOM 4097 C CA . TYR B 1 105 ? 1.808 74.859 -1.714 1.00 39.10 105 TYR B CA 1
ATOM 4098 C C . TYR B 1 105 ? 2.256 74.715 -0.293 1.00 39.63 105 TYR B C 1
ATOM 4099 O O . TYR B 1 105 ? 2.224 73.629 0.252 1.00 40.31 105 TYR B O 1
ATOM 4108 N N . CYS B 1 106 ? 2.632 75.834 0.299 1.00 40.00 106 CYS B N 1
ATOM 4109 C CA . CYS B 1 106 ? 3.183 75.841 1.627 1.00 40.27 106 CYS B CA 1
ATOM 4110 C C . CYS B 1 106 ? 3.255 77.279 2.113 1.00 40.30 106 CYS B C 1
ATOM 4111 O O . CYS B 1 106 ? 3.005 78.210 1.349 1.00 39.95 106 CYS B O 1
ATOM 4114 N N . THR B 1 107 ? 3.585 77.455 3.389 1.00 40.27 107 THR B N 1
ATOM 4115 C CA . THR B 1 107 ? 3.659 78.777 3.949 1.00 40.54 107 THR B CA 1
ATOM 4116 C C . THR B 1 107 ? 4.951 79.399 3.447 1.00 41.10 107 THR B C 1
ATOM 4117 O O . THR B 1 107 ? 5.843 78.687 2.965 1.00 41.37 107 THR B O 1
ATOM 4121 N N . GLU B 1 108 ? 5.056 80.717 3.567 1.00 41.24 108 GLU B N 1
ATOM 4122 C CA . GLU B 1 108 ? 6.247 81.412 3.109 1.00 42.06 108 GLU B CA 1
ATOM 4123 C C . GLU B 1 108 ? 7.460 80.854 3.834 1.00 41.23 108 GLU B C 1
ATOM 4124 O O . GLU B 1 108 ? 8.488 80.581 3.224 1.00 40.75 108 GLU B O 1
ATOM 4130 N N . VAL B 1 109 ? 7.329 80.686 5.140 1.00 41.61 109 VAL B N 1
ATOM 4131 C CA . VAL B 1 109 ? 8.427 80.166 5.941 1.00 40.90 109 VAL B CA 1
ATOM 4132 C C . VAL B 1 109 ? 8.831 78.771 5.442 1.00 40.91 109 VAL B C 1
ATOM 4133 O O . VAL B 1 109 ? 10.022 78.457 5.359 1.00 39.72 109 VAL B O 1
ATOM 4137 N N . ALA B 1 110 ? 7.838 77.952 5.081 1.00 40.21 110 ALA B N 1
ATOM 4138 C CA . ALA B 1 110 ? 8.122 76.611 4.590 1.00 40.12 110 ALA B CA 1
ATOM 4139 C C . ALA B 1 110 ? 8.969 76.592 3.302 1.00 40.27 110 ALA B C 1
ATOM 4140 O O . ALA B 1 110 ? 9.775 75.677 3.095 1.00 40.77 110 ALA B O 1
ATOM 4142 N N . VAL B 1 111 ? 8.803 77.591 2.439 1.00 39.73 111 VAL B N 1
ATOM 4143 C CA . VAL B 1 111 ? 9.641 77.659 1.260 1.00 39.56 111 VAL B CA 1
ATOM 4144 C C . VAL B 1 111 ? 11.112 77.709 1.647 1.00 39.44 111 VAL B C 1
ATOM 4145 O O . VAL B 1 111 ? 11.907 76.934 1.125 1.00 39.58 111 VAL B O 1
ATOM 4149 N N . LYS B 1 112 ? 11.467 78.592 2.581 1.00 39.95 112 LYS B N 1
ATOM 4150 C CA . LYS B 1 112 ? 12.862 78.713 3.040 1.00 40.77 112 LYS B CA 1
ATOM 4151 C C . LYS B 1 112 ? 13.360 77.393 3.626 1.00 39.80 112 LYS B C 1
ATOM 4152 O O . LYS B 1 112 ? 14.477 76.966 3.346 1.00 39.52 112 LYS B O 1
ATOM 4158 N N . GLY B 1 113 ? 12.503 76.755 4.419 1.00 39.45 113 GLY B N 1
ATOM 4159 C CA . GLY B 1 113 ? 12.814 75.489 5.071 1.00 38.05 113 GLY B CA 1
ATOM 4160 C C . GLY B 1 113 ? 12.978 74.391 4.049 1.00 37.98 113 GLY B C 1
ATOM 4161 O O . GLY B 1 113 ? 13.933 73.633 4.089 1.00 38.31 113 GLY B O 1
ATOM 4162 N N . LEU B 1 114 ? 12.047 74.317 3.106 1.00 37.67 114 LEU B N 1
ATOM 4163 C CA . LEU B 1 114 ? 12.115 73.294 2.069 1.00 37.20 114 LEU B CA 1
ATOM 4164 C C . LEU B 1 114 ? 13.369 73.466 1.218 1.00 37.17 114 LEU B C 1
ATOM 4165 O O . LEU B 1 114 ? 14.077 72.490 0.938 1.00 38.34 114 LEU B O 1
ATOM 4170 N N . LEU B 1 115 ? 13.665 74.712 0.851 1.00 36.27 115 LEU B N 1
ATOM 4171 C CA . LEU B 1 115 ? 14.808 75.016 0.000 1.00 36.67 115 LEU B CA 1
ATOM 4172 C C . LEU B 1 115 ? 16.115 74.677 0.682 1.00 36.42 115 LEU B C 1
ATOM 4173 O O . LEU B 1 115 ? 17.091 74.294 0.036 1.00 35.38 115 LEU B O 1
ATOM 4178 N N . LYS B 1 116 ? 16.145 74.828 1.995 1.00 36.99 116 LYS B N 1
ATOM 4179 C CA . LYS B 1 116 ? 17.326 74.435 2.729 1.00 37.06 116 LYS B CA 1
ATOM 4180 C C . LYS B 1 116 ? 17.538 72.915 2.753 1.00 37.92 116 LYS B C 1
ATOM 4181 O O . LYS B 1 116 ? 18.671 72.434 2.627 1.00 37.88 116 LYS B O 1
ATOM 4187 N N . HIS B 1 117 ? 16.462 72.164 2.935 1.00 38.15 117 HIS B N 1
ATOM 4188 C CA . HIS B 1 117 ? 16.576 70.716 2.914 1.00 39.80 117 HIS B CA 1
ATOM 4189 C C . HIS B 1 117 ? 16.892 70.172 1.546 1.00 39.73 117 HIS B C 1
ATOM 4190 O O . HIS B 1 117 ? 17.666 69.229 1.411 1.00 40.74 117 HIS B O 1
ATOM 4197 N N . TYR B 1 118 ? 16.270 70.760 0.536 1.00 39.53 118 TYR B N 1
ATOM 4198 C CA . TYR B 1 118 ? 16.354 70.234 -0.808 1.00 40.16 118 TYR B CA 1
ATOM 4199 C C . TYR B 1 118 ? 16.689 71.386 -1.753 1.00 40.32 118 TYR B C 1
ATOM 4200 O O . TYR B 1 118 ? 15.798 72.002 -2.338 1.00 39.88 118 TYR B O 1
ATOM 4209 N N . PRO B 1 119 ? 17.979 71.706 -1.866 1.00 40.80 119 PRO B N 1
ATOM 4210 C CA . PRO B 1 119 ? 18.418 72.842 -2.700 1.00 41.37 119 PRO B CA 1
ATOM 4211 C C . PRO B 1 119 ? 17.954 72.736 -4.149 1.00 41.87 119 PRO B C 1
ATOM 4212 O O . PRO B 1 119 ? 17.687 73.761 -4.786 1.00 41.93 119 PRO B O 1
ATOM 4216 N N . SER B 1 120 ? 17.844 71.502 -4.647 1.00 42.45 120 SER B N 1
ATOM 4217 C CA . SER B 1 120 ? 17.412 71.228 -6.012 1.00 42.89 120 SER B CA 1
ATOM 4218 C C . SER B 1 120 ? 16.004 71.777 -6.344 1.00 43.28 120 SER B C 1
ATOM 4219 O O . SER B 1 120 ? 15.602 71.849 -7.514 1.00 43.84 120 SER B O 1
ATOM 4222 N N . LEU B 1 121 ? 15.265 72.171 -5.312 1.00 43.41 121 LEU B N 1
ATOM 4223 C CA . LEU B 1 121 ? 13.929 72.742 -5.472 1.00 43.39 121 LEU B CA 1
ATOM 4224 C C . LEU B 1 121 ? 13.943 74.242 -5.754 1.00 43.64 121 LEU B C 1
ATOM 4225 O O . LEU B 1 121 ? 12.888 74.869 -5.865 1.00 43.67 121 LEU B O 1
ATOM 4230 N N . ARG B 1 122 ? 15.140 74.812 -5.862 1.00 44.63 122 ARG B N 1
ATOM 4231 C CA . ARG B 1 122 ? 15.333 76.179 -6.366 1.00 45.60 122 ARG B CA 1
ATOM 4232 C C . ARG B 1 122 ? 14.564 76.425 -7.663 1.00 45.57 122 ARG B C 1
ATOM 4233 O O . ARG B 1 122 ? 14.055 77.516 -7.900 1.00 45.35 122 ARG B O 1
ATOM 4241 N N . GLU B 1 123 ? 14.474 75.390 -8.486 1.00 45.81 123 GLU B N 1
ATOM 4242 C CA . GLU B 1 123 ? 13.787 75.481 -9.756 1.00 46.55 123 GLU B CA 1
ATOM 4243 C C . GLU B 1 123 ? 12.277 75.359 -9.547 1.00 46.22 123 GLU B C 1
ATOM 4244 O O . GLU B 1 123 ? 11.497 75.891 -10.336 1.00 45.83 123 GLU B O 1
ATOM 4250 N N . ALA B 1 124 ? 11.875 74.684 -8.467 1.00 45.54 124 ALA B N 1
ATOM 4251 C CA . ALA B 1 124 ? 10.466 74.379 -8.222 1.00 45.66 124 ALA B CA 1
ATOM 4252 C C . ALA B 1 124 ? 9.559 75.604 -8.229 1.00 45.44 124 ALA B C 1
ATOM 4253 O O . ALA B 1 124 ? 9.938 76.697 -7.802 1.00 45.19 124 ALA B O 1
ATOM 4255 N N . GLU B 1 125 ? 8.357 75.395 -8.741 1.00 45.77 125 GLU B N 1
ATOM 4256 C CA . GLU B 1 125 ? 7.293 76.359 -8.644 1.00 46.03 125 GLU B CA 1
ATOM 4257 C C . GLU B 1 125 ? 6.689 76.221 -7.236 1.00 46.06 125 GLU B C 1
ATOM 4258 O O . GLU B 1 125 ? 6.136 75.173 -6.893 1.00 46.10 125 GLU B O 1
ATOM 4264 N N . PHE B 1 126 ? 6.821 77.265 -6.421 1.00 45.48 126 PHE B N 1
ATOM 4265 C CA . PHE B 1 126 ? 6.136 77.317 -5.142 1.00 45.34 126 PHE B CA 1
ATOM 4266 C C . PHE B 1 126 ? 4.985 78.306 -5.166 1.00 45.36 126 PHE B C 1
ATOM 4267 O O . PHE B 1 126 ? 5.132 79.454 -5.592 1.00 45.28 126 PHE B O 1
ATOM 4275 N N . MET B 1 127 ? 3.832 77.847 -4.695 1.00 45.67 127 MET B N 1
ATOM 4276 C CA . MET B 1 127 ? 2.722 78.738 -4.401 1.00 45.38 127 MET B CA 1
ATOM 4277 C C . MET B 1 127 ? 2.630 78.871 -2.888 1.00 44.29 127 MET B C 1
ATOM 4278 O O . MET B 1 127 ? 2.205 77.933 -2.200 1.00 44.51 127 MET B O 1
ATOM 4283 N N . THR B 1 128 ? 3.068 80.011 -2.359 1.00 42.61 128 THR B N 1
ATOM 4284 C CA . THR B 1 128 ? 3.004 80.203 -0.916 1.00 41.48 128 THR B CA 1
ATOM 4285 C C . THR B 1 128 ? 1.580 80.549 -0.556 1.00 41.11 128 THR B C 1
ATOM 4286 O O . THR B 1 128 ? 0.902 81.277 -1.272 1.00 40.43 128 THR B O 1
ATOM 4290 N N . VAL B 1 129 ? 1.112 79.997 0.545 1.00 40.80 129 VAL B N 1
ATOM 4291 C CA . VAL B 1 129 ? -0.268 80.209 0.960 1.00 40.21 129 VAL B CA 1
ATOM 4292 C C . VAL B 1 129 ? -0.276 80.763 2.364 1.00 40.49 129 VAL B C 1
ATOM 4293 O O . VAL B 1 129 ? 0.637 80.486 3.149 1.00 39.47 129 VAL B O 1
ATOM 4297 N N . LYS B 1 130 ? -1.283 81.573 2.666 1.00 40.46 130 LYS B N 1
ATOM 4298 C CA . LYS B 1 130 ? -1.432 82.091 4.019 1.00 41.57 130 LYS B CA 1
ATOM 4299 C C . LYS B 1 130 ? -2.817 81.766 4.628 1.00 41.61 130 LYS B C 1
ATOM 4300 O O . LYS B 1 130 ? -3.692 81.260 3.905 1.00 42.29 130 LYS B O 1
ATOM 4306 N N . THR B 1 131 ? -2.992 81.977 5.953 1.00 41.26 131 THR B N 1
ATOM 4307 C CA . THR B 1 131 ? -4.284 81.736 6.588 1.00 41.24 131 THR B CA 1
ATOM 4308 C C . THR B 1 131 ? -5.408 82.367 5.756 1.00 41.41 131 THR B C 1
ATOM 4309 O O . THR B 1 131 ? -5.321 83.526 5.380 1.00 41.43 131 THR B O 1
ATOM 4313 N N . GLY B 1 132 ? -6.441 81.582 5.461 1.00 41.91 132 GLY B N 1
ATOM 4314 C CA . GLY B 1 132 ? -7.577 82.064 4.668 1.00 42.03 132 GLY B CA 1
ATOM 4315 C C . GLY B 1 132 ? -7.445 81.757 3.185 1.00 42.72 132 GLY B C 1
ATOM 4316 O O . GLY B 1 132 ? -8.433 81.816 2.425 1.00 42.46 132 GLY B O 1
ATOM 4317 N N . ASP B 1 133 ? -6.225 81.450 2.754 1.00 42.69 133 ASP B N 1
ATOM 4318 C CA . ASP B 1 133 ? -5.994 81.095 1.360 1.00 43.62 133 ASP B CA 1
ATOM 4319 C C . ASP B 1 133 ? -6.582 79.734 1.086 1.00 44.17 133 ASP B C 1
ATOM 4320 O O . ASP B 1 133 ? -6.698 78.870 1.979 1.00 44.13 133 ASP B O 1
ATOM 4325 N N . VAL B 1 134 ? -6.910 79.536 -0.175 1.00 44.56 134 VAL B N 1
ATOM 4326 C CA . VAL B 1 134 ? -7.707 78.426 -0.572 1.00 45.34 134 VAL B CA 1
ATOM 4327 C C . VAL B 1 134 ? -6.969 77.696 -1.727 1.00 46.19 134 VAL B C 1
ATOM 4328 O O . VAL B 1 134 ? -6.165 78.340 -2.398 1.00 46.41 134 VAL B O 1
ATOM 4332 N N . LEU B 1 135 ? -7.341 76.355 -2.045 1.00 47.29 135 LEU B N 1
ATOM 4333 C CA . LEU B 1 135 ? -6.931 75.720 -3.260 1.00 48.38 135 LEU B CA 1
ATOM 4334 C C . LEU B 1 135 ? -8.088 74.866 -3.798 1.00 48.80 135 LEU B C 1
ATOM 4335 O O . LEU B 1 135 ? -8.312 73.740 -3.313 1.00 48.51 135 LEU B O 1
ATOM 4340 N N . ASP B 1 136 ? -8.831 75.416 -4.782 1.00 49.03 136 ASP B N 1
ATOM 4341 C CA . ASP B 1 136 ? -9.961 74.703 -5.356 1.00 50.00 136 ASP B CA 1
ATOM 4342 C C . ASP B 1 136 ? -9.418 73.581 -6.175 1.00 50.67 136 ASP B C 1
ATOM 4343 O O . ASP B 1 136 ? -8.936 73.998 -7.650 1.00 51.10 136 ASP B O 1
ATOM 4348 N N . LEU B 1 137 ? -9.874 72.304 -5.836 1.00 51.24 137 LEU B N 1
ATOM 4349 C CA . LEU B 1 137 ? -9.616 71.116 -6.622 1.00 51.86 137 LEU B CA 1
ATOM 4350 C C . LEU B 1 137 ? -10.773 70.862 -7.597 1.00 51.38 137 LEU B C 1
ATOM 4351 O O . LEU B 1 137 ? -10.886 69.753 -8.149 1.00 51.77 137 LEU B O 1
ATOM 4356 N N . GLY B 1 138 ? -11.671 71.879 -7.705 1.00 52.09 138 GLY B N 1
ATOM 4357 C CA . GLY B 1 138 ? -12.939 71.688 -8.297 1.00 51.78 138 GLY B CA 1
ATOM 4358 C C . GLY B 1 138 ? -13.979 71.068 -7.316 1.00 51.99 138 GLY B C 1
ATOM 4359 O O . GLY B 1 138 ? -13.969 69.878 -7.175 1.00 51.65 138 GLY B O 1
ATOM 4360 N N . GLY B 1 139 ? -14.966 71.873 -7.160 1.00 52.33 139 GLY B N 1
ATOM 4361 C CA . GLY B 1 139 ? -16.059 71.374 -6.325 1.00 52.56 139 GLY B CA 1
ATOM 4362 C C . GLY B 1 139 ? -15.552 70.903 -4.888 1.00 52.39 139 GLY B C 1
ATOM 4363 O O . GLY B 1 139 ? -16.448 70.690 -4.021 1.00 53.16 139 GLY B O 1
ATOM 4364 N N . LYS B 1 140 ? -14.217 70.711 -4.665 1.00 51.96 140 LYS B N 1
ATOM 4365 C CA . LYS B 1 140 ? -13.597 70.425 -3.367 1.00 51.17 140 LYS B CA 1
ATOM 4366 C C . LYS B 1 140 ? -12.600 71.571 -3.143 1.00 50.71 140 LYS B C 1
ATOM 4367 O O . LYS B 1 140 ? -11.689 71.809 -4.032 1.00 50.55 140 LYS B O 1
ATOM 4373 N N . THR B 1 141 ? -12.735 72.270 -1.973 1.00 49.51 141 THR B N 1
ATOM 4374 C CA . THR B 1 141 ? -11.699 73.310 -1.788 1.00 48.88 141 THR B CA 1
ATOM 4375 C C . THR B 1 141 ? -10.888 73.192 -0.493 1.00 48.31 141 THR B C 1
ATOM 4376 O O . THR B 1 141 ? -11.431 73.041 0.611 1.00 49.07 141 THR B O 1
ATOM 4383 N N . LEU B 1 142 ? -9.574 73.264 -0.664 1.00 47.38 142 LEU B N 1
ATOM 4384 C CA . LEU B 1 142 ? -8.638 73.174 0.458 1.00 46.75 142 LEU B CA 1
ATOM 4385 C C . LEU B 1 142 ? -8.515 74.565 1.099 1.00 46.74 142 LEU B C 1
ATOM 4386 O O . LEU B 1 142 ? -8.579 75.613 0.289 1.00 47.21 142 LEU B O 1
ATOM 4391 N N . THR B 1 143 ? -8.497 74.576 2.555 1.00 46.37 143 THR B N 1
ATOM 4392 C CA . THR B 1 143 ? -8.085 75.871 3.114 1.00 45.51 143 THR B CA 1
ATOM 4393 C C . THR B 1 143 ? -6.861 75.754 3.953 1.00 44.62 143 THR B C 1
ATOM 4394 O O . THR B 1 143 ? -6.779 74.748 4.587 1.00 43.24 143 THR B O 1
ATOM 4398 N N . PHE B 1 144 ? -5.968 76.773 3.827 1.00 42.62 144 PHE B N 1
ATOM 4399 C CA . PHE B 1 144 ? -4.780 76.762 4.648 1.00 41.41 144 PHE B CA 1
ATOM 4400 C C . PHE B 1 144 ? -4.997 77.658 5.832 1.00 40.58 144 PHE B C 1
ATOM 4401 O O . PHE B 1 144 ? -5.756 78.636 5.793 1.00 41.10 144 PHE B O 1
ATOM 4409 N N . LEU B 1 145 ? -4.376 77.245 6.921 1.00 39.94 145 LEU B N 1
ATOM 4410 C CA . LEU B 1 145 ? -4.462 77.964 8.139 1.00 39.02 145 LEU B CA 1
ATOM 4411 C C . LEU B 1 145 ? -3.058 77.802 8.601 1.00 38.95 145 LEU B C 1
ATOM 4412 O O . LEU B 1 145 ? -2.615 76.677 8.840 1.00 38.29 145 LEU B O 1
ATOM 4417 N N . GLU B 1 146 ? -2.344 78.913 8.681 1.00 38.62 146 GLU B N 1
ATOM 4418 C CA . GLU B 1 146 ? -0.995 78.883 9.194 1.00 39.51 146 GLU B CA 1
ATOM 4419 C C . GLU B 1 146 ? -1.090 78.439 10.620 1.00 39.69 146 GLU B C 1
ATOM 4420 O O . GLU B 1 146 ? -2.001 78.841 11.349 1.00 39.98 146 GLU B O 1
ATOM 4426 N N . THR B 1 147 ? -0.154 77.593 11.012 1.00 40.51 147 THR B N 1
ATOM 4427 C CA . THR B 1 147 ? -0.078 77.167 12.385 1.00 40.68 147 THR B CA 1
ATOM 4428 C C . THR B 1 147 ? 1.400 77.225 12.736 1.00 41.58 147 THR B C 1
ATOM 4429 O O . THR B 1 147 ? 2.022 76.177 12.982 1.00 41.19 147 THR B O 1
ATOM 4433 N N . PRO B 1 148 ? 1.980 78.452 12.740 1.00 41.86 148 PRO B N 1
ATOM 4434 C CA . PRO B 1 148 ? 3.361 78.579 13.164 1.00 42.45 148 PRO B CA 1
ATOM 4435 C C A PRO B 1 148 ? 3.467 78.086 14.550 0.51 44.09 148 PRO B C 1
ATOM 4436 C C B PRO B 1 148 ? 3.558 77.924 14.612 0.49 44.39 148 PRO B C 1
ATOM 4437 O O A PRO B 1 148 ? 2.590 78.356 15.382 0.51 44.03 148 PRO B O 1
ATOM 4438 O O B PRO B 1 148 ? 4.501 77.176 14.887 0.49 42.55 148 PRO B O 1
ATOM 4442 N N A LEU B 1 149 ? 4.542 77.354 14.799 0.51 42.43 149 LEU B N 1
ATOM 4443 N N B LEU B 1 149 ? 2.626 78.260 15.493 0.49 45.02 149 LEU B N 1
ATOM 4444 C CA A LEU B 1 149 ? 4.820 76.835 16.103 0.51 42.06 149 LEU B CA 1
ATOM 4445 C CA B LEU B 1 149 ? 2.682 77.707 16.829 0.49 44.81 149 LEU B CA 1
ATOM 4446 C C A LEU B 1 149 ? 3.882 75.688 16.435 0.51 40.96 149 LEU B C 1
ATOM 4447 C C B LEU B 1 149 ? 4.107 77.913 17.350 0.49 44.52 149 LEU B C 1
ATOM 4448 O O A LEU B 1 149 ? 3.822 75.277 17.578 0.51 40.30 149 LEU B O 1
ATOM 4449 O O B LEU B 1 149 ? 4.743 76.987 17.861 0.49 44.21 149 LEU B O 1
ATOM 4458 N N A LEU B 1 150 ? 3.153 75.189 15.433 0.51 41.01 150 LEU B N 1
ATOM 4459 N N B LEU B 1 150 ? 4.577 79.153 17.220 0.49 45.80 150 LEU B N 1
ATOM 4460 C CA A LEU B 1 150 ? 2.301 73.991 15.586 0.51 39.52 150 LEU B CA 1
ATOM 4461 C CA B LEU B 1 150 ? 5.930 79.571 17.584 0.49 45.86 150 LEU B CA 1
ATOM 4462 C C A LEU B 1 150 ? 2.593 72.889 14.531 0.51 38.91 150 LEU B C 1
ATOM 4463 C C B LEU B 1 150 ? 6.990 78.603 17.087 0.49 44.65 150 LEU B C 1
ATOM 4464 O O A LEU B 1 150 ? 1.783 72.655 13.625 0.51 39.68 150 LEU B O 1
ATOM 4465 O O B LEU B 1 150 ? 7.918 79.003 16.384 0.49 44.94 150 LEU B O 1
ATOM 4474 N N A HIS B 1 151 ? 3.728 72.202 14.642 0.51 37.26 151 HIS B N 1
ATOM 4475 N N B HIS B 1 151 ? 6.841 77.333 17.444 0.49 42.75 151 HIS B N 1
ATOM 4476 C CA A HIS B 1 151 ? 4.684 72.439 15.717 0.51 36.16 151 HIS B CA 1
ATOM 4477 C CA B HIS B 1 151 ? 7.916 76.369 17.271 0.49 41.11 151 HIS B CA 1
ATOM 4478 C C A HIS B 1 151 ? 5.897 73.277 15.327 0.51 35.94 151 HIS B C 1
ATOM 4479 C C B HIS B 1 151 ? 7.905 75.534 15.990 0.49 40.42 151 HIS B C 1
ATOM 4480 O O A HIS B 1 151 ? 6.719 73.600 16.197 0.51 36.15 151 HIS B O 1
ATOM 4481 O O B HIS B 1 151 ? 8.904 74.869 15.677 0.49 40.13 151 HIS B O 1
ATOM 4494 N N A TRP B 1 152 ? 5.989 73.661 14.050 0.51 35.83 152 TRP B N 1
ATOM 4495 N N B TRP B 1 152 ? 6.791 75.518 15.267 0.49 39.30 152 TRP B N 1
ATOM 4496 C CA A TRP B 1 152 ? 7.118 74.422 13.537 0.51 35.12 152 TRP B CA 1
ATOM 4497 C CA B TRP B 1 152 ? 6.799 74.849 13.984 0.49 37.79 152 TRP B CA 1
ATOM 4498 C C A TRP B 1 152 ? 6.660 75.767 12.937 0.51 35.66 152 TRP B C 1
ATOM 4499 C C B TRP B 1 152 ? 6.520 75.955 13.021 0.49 38.22 152 TRP B C 1
ATOM 4500 O O A TRP B 1 152 ? 5.475 75.932 12.576 0.51 35.78 152 TRP B O 1
ATOM 4501 O O B TRP B 1 152 ? 5.403 76.061 12.497 0.49 37.91 152 TRP B O 1
ATOM 4522 N N A PRO B 1 153 ? 7.589 76.734 12.805 0.51 35.73 153 PRO B N 1
ATOM 4523 N N B PRO B 1 153 ? 7.520 76.814 12.805 0.49 38.33 153 PRO B N 1
ATOM 4524 C CA A PRO B 1 153 ? 7.296 78.002 12.115 0.51 37.70 153 PRO B CA 1
ATOM 4525 C CA B PRO B 1 153 ? 7.323 78.039 12.042 0.49 40.41 153 PRO B CA 1
ATOM 4526 C C . PRO B 1 153 ? 6.728 77.825 10.651 1.00 39.06 153 PRO B C 1
ATOM 4527 O O . PRO B 1 153 ? 5.996 78.678 10.172 1.00 39.67 153 PRO B O 1
ATOM 4534 N N . ASP B 1 154 ? 7.034 76.699 10.012 1.00 39.69 154 ASP B N 1
ATOM 4535 C CA . ASP B 1 154 ? 6.592 76.446 8.631 1.00 40.10 154 ASP B CA 1
ATOM 4536 C C . ASP B 1 154 ? 5.180 75.890 8.518 1.00 40.06 154 ASP B C 1
ATOM 4537 O O . ASP B 1 154 ? 4.587 75.906 7.441 1.00 40.86 154 ASP B O 1
ATOM 4542 N N . SER B 1 155 ? 4.650 75.394 9.630 1.00 40.05 155 SER B N 1
ATOM 4543 C CA . SER B 1 155 ? 3.441 74.588 9.643 1.00 39.93 155 SER B CA 1
ATOM 4544 C C . SER B 1 155 ? 2.149 75.316 9.344 1.00 39.57 155 SER B C 1
ATOM 4545 O O . SER B 1 155 ? 1.973 76.496 9.644 1.00 39.09 155 SER B O 1
ATOM 4548 N N . MET B 1 156 ? 1.232 74.562 8.762 1.00 39.70 156 MET B N 1
ATOM 4549 C CA . MET B 1 156 ? -0.116 75.036 8.540 1.00 39.59 156 MET B CA 1
ATOM 4550 C C . MET B 1 156 ? -1.020 73.824 8.549 1.00 39.20 156 MET B C 1
ATOM 4551 O O . MET B 1 156 ? -0.524 72.686 8.550 1.00 39.33 156 MET B O 1
ATOM 4556 N N . PHE B 1 157 ? -2.332 74.062 8.569 1.00 37.86 157 PHE B N 1
ATOM 4557 C CA . PHE B 1 157 ? -3.284 73.004 8.326 1.00 37.38 157 PHE B CA 1
ATOM 4558 C C . PHE B 1 157 ? -3.938 73.249 6.966 1.00 37.18 157 PHE B C 1
ATOM 4559 O O . PHE B 1 157 ? -4.062 74.400 6.512 1.00 36.37 157 PHE B O 1
ATOM 4567 N N . THR B 1 158 ? -4.362 72.154 6.344 1.00 36.44 158 THR B N 1
ATOM 4568 C CA . THR B 1 158 ? -5.179 72.209 5.150 1.00 37.01 158 THR B CA 1
ATOM 4569 C C . THR B 1 158 ? -6.553 71.702 5.577 1.00 37.77 158 THR B C 1
ATOM 4570 O O . THR B 1 158 ? -6.672 70.673 6.254 1.00 36.53 158 THR B O 1
ATOM 4574 N N . LEU B 1 159 ? -7.578 72.459 5.209 1.00 39.87 159 LEU B N 1
ATOM 4575 C CA . LEU B 1 159 ? -8.960 72.166 5.558 1.00 41.12 159 LEU B CA 1
ATOM 4576 C C . LEU B 1 159 ? -9.708 71.808 4.289 1.00 41.41 159 LEU B C 1
ATOM 4577 O O . LEU B 1 159 ? -9.611 72.501 3.277 1.00 41.03 159 LEU B O 1
ATOM 4582 N N . LEU B 1 160 ? -10.428 70.700 4.337 1.00 42.23 160 LEU B N 1
ATOM 4583 C CA . LEU B 1 160 ? -11.390 70.394 3.300 1.00 43.73 160 LEU B CA 1
ATOM 4584 C C . LEU B 1 160 ? -12.666 70.741 4.011 1.00 44.84 160 LEU B C 1
ATOM 4585 O O . LEU B 1 160 ? -13.471 69.870 4.349 1.00 45.01 160 LEU B O 1
ATOM 4590 N N . ASP B 1 161 ? -12.786 72.031 4.335 1.00 46.22 161 ASP B N 1
ATOM 4591 C CA . ASP B 1 161 ? -13.945 72.526 5.045 1.00 48.26 161 ASP B CA 1
ATOM 4592 C C . ASP B 1 161 ? -15.151 72.391 4.093 1.00 48.72 161 ASP B C 1
ATOM 4593 O O . ASP B 1 161 ? -14.995 72.480 2.864 1.00 49.66 161 ASP B O 1
ATOM 4598 N N . GLU B 1 162 ? -16.334 72.167 4.672 1.00 49.11 162 GLU B N 1
ATOM 4599 C CA . GLU B 1 162 ? -17.528 71.737 3.939 1.00 49.19 162 GLU B CA 1
ATOM 4600 C C . GLU B 1 162 ? -17.669 70.223 4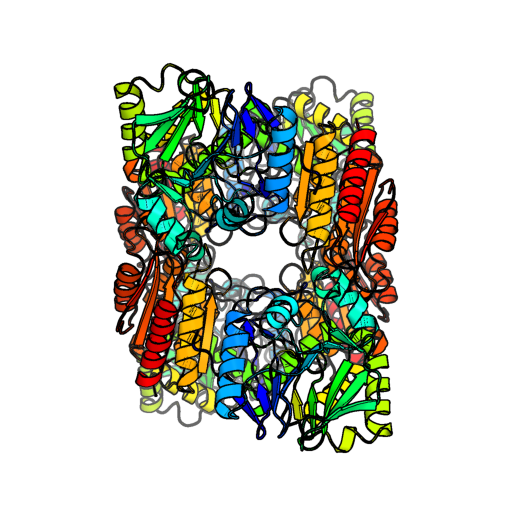.059 1.00 48.69 162 GLU B C 1
ATOM 4601 O O . GLU B 1 162 ? -18.787 69.692 4.131 1.00 49.01 162 GLU B O 1
ATOM 4607 N N . ASP B 1 163 ? -16.525 69.541 4.045 1.00 47.68 163 ASP B N 1
ATOM 4608 C CA . ASP B 1 163 ? -16.443 68.120 4.346 1.00 46.57 163 ASP B CA 1
ATOM 4609 C C . ASP B 1 163 ? -16.076 67.951 5.830 1.00 45.51 163 ASP B C 1
ATOM 4610 O O . ASP B 1 163 ? -16.061 66.837 6.357 1.00 45.14 163 ASP B O 1
ATOM 4615 N N . GLY B 1 164 ? -15.802 69.069 6.501 1.00 44.29 164 GLY B N 1
ATOM 4616 C CA . GLY B 1 164 ? -15.324 69.050 7.881 1.00 43.22 164 GLY B CA 1
ATOM 4617 C C . GLY B 1 164 ? -14.080 68.197 8.098 1.00 42.48 164 GLY B C 1
ATOM 4618 O O . GLY B 1 164 ? -13.879 67.648 9.200 1.00 42.10 164 GLY B O 1
ATOM 4619 N N . ILE B 1 165 ? -13.247 68.086 7.059 1.00 41.52 165 ILE B N 1
ATOM 4620 C CA . ILE B 1 165 ? -11.983 67.339 7.140 1.00 40.53 165 ILE B CA 1
ATOM 4621 C C . ILE B 1 165 ? -10.776 68.259 7.364 1.00 39.94 165 ILE B C 1
ATOM 4622 O O . ILE B 1 165 ? -10.498 69.164 6.579 1.00 39.06 165 ILE B O 1
ATOM 4627 N N . LEU B 1 166 ? -10.061 68.028 8.456 1.00 39.00 166 LEU B N 1
ATOM 4628 C CA . LEU B 1 166 ? -8.881 68.815 8.770 1.00 39.11 166 LEU B CA 1
ATOM 4629 C C . LEU B 1 166 ? -7.658 67.967 8.562 1.00 38.95 166 LEU B C 1
ATOM 4630 O O . LEU B 1 166 ? -7.522 66.913 9.201 1.00 39.52 166 LEU B O 1
ATOM 4635 N N . PHE B 1 167 ? -6.755 68.440 7.704 1.00 38.28 167 PHE B N 1
ATOM 4636 C CA . PHE B 1 167 ? -5.419 67.863 7.635 1.00 38.12 167 PHE B CA 1
ATOM 4637 C C . PHE B 1 167 ? -4.577 68.702 8.559 1.00 38.43 167 PHE B C 1
ATOM 4638 O O . PHE B 1 167 ? -4.267 69.858 8.273 1.00 39.52 167 PHE B O 1
ATOM 4646 N N . SER B 1 168 ? -4.257 68.109 9.696 1.00 37.40 168 SER B N 1
ATOM 4647 C CA . SER B 1 168 ? -3.736 68.829 10.838 1.00 37.46 168 SER B CA 1
ATOM 4648 C C . SER B 1 168 ? -2.223 68.737 10.982 1.00 37.32 168 SER B C 1
ATOM 4649 O O . SER B 1 168 ? -1.676 69.117 12.008 1.00 37.55 168 SER B O 1
ATOM 4652 N N . ASN B 1 169 ? -1.543 68.245 9.953 1.00 37.81 169 ASN B N 1
ATOM 4653 C CA . ASN B 1 169 ? -0.116 67.915 10.079 1.00 38.10 169 ASN B CA 1
ATOM 4654 C C . ASN B 1 169 ? 0.110 67.064 11.351 1.00 37.93 169 ASN B C 1
ATOM 4655 O O . ASN B 1 169 ? -0.674 66.136 11.595 1.00 37.65 169 ASN B O 1
ATOM 4664 N N . ASP B 1 170 ? 1.149 67.339 12.131 1.00 37.51 170 ASP B N 1
ATOM 4665 C CA . ASP B 1 170 ? 1.438 66.624 13.375 1.00 37.98 170 ASP B CA 1
ATOM 4666 C C . ASP B 1 170 ? 0.362 66.800 14.467 1.00 36.68 170 ASP B C 1
ATOM 4667 O O . ASP B 1 170 ? 0.155 65.899 15.257 1.00 35.56 170 ASP B O 1
ATOM 4672 N N . ALA B 1 171 ? -0.311 67.949 14.527 1.00 35.81 171 ALA B N 1
ATOM 4673 C CA . ALA B 1 171 ? -1.339 68.134 15.567 1.00 35.16 171 ALA B CA 1
ATOM 4674 C C . ALA B 1 171 ? -2.311 66.963 15.509 1.00 34.46 171 ALA B C 1
ATOM 4675 O O . ALA B 1 171 ? -2.733 66.561 14.420 1.00 33.65 171 ALA B O 1
ATOM 4677 N N . PHE B 1 172 ? -2.634 66.405 16.670 1.00 33.62 172 PHE B N 1
ATOM 4678 C CA . PHE B 1 172 ? -3.622 65.320 16.795 1.00 33.43 172 PHE B CA 1
ATOM 4679 C C . PHE B 1 172 ? -3.063 63.995 16.315 1.00 33.21 172 PHE B C 1
ATOM 4680 O O . PHE B 1 172 ? -3.770 62.993 16.260 1.00 34.02 172 PHE B O 1
ATOM 4688 N N . GLY B 1 173 ? -1.780 64.001 15.984 1.00 32.07 173 GLY B N 1
ATOM 4689 C CA . GLY B 1 173 ? -1.142 62.839 15.461 1.00 33.28 173 GLY B CA 1
ATOM 4690 C C . GLY B 1 173 ? -0.863 61.872 16.583 1.00 31.76 173 GLY B C 1
ATOM 4691 O O . GLY B 1 173 ? -0.890 62.210 17.790 1.00 33.29 173 GLY B O 1
ATOM 4692 N N . GLN B 1 174 ? -0.547 60.637 16.204 1.00 34.03 174 GLN B N 1
ATOM 4693 C CA . GLN B 1 174 ? -0.031 59.709 17.200 1.00 32.44 174 GLN B CA 1
ATOM 4694 C C . GLN B 1 174 ? 0.924 58.799 16.485 1.00 33.93 174 GLN B C 1
ATOM 4695 O O . GLN B 1 174 ? 0.703 58.437 15.321 1.00 34.16 174 GLN B O 1
ATOM 4701 N N . HIS B 1 175 ? 1.994 58.432 17.180 1.00 33.74 175 HIS B N 1
ATOM 4702 C CA . HIS B 1 175 ? 2.943 57.518 16.609 1.00 34.21 175 HIS B CA 1
ATOM 4703 C C . HIS B 1 175 ? 2.482 56.095 16.776 1.00 34.57 175 HIS B C 1
ATOM 4704 O O . HIS B 1 175 ? 2.791 55.452 17.771 1.00 35.35 175 HIS B O 1
ATOM 4711 N N . LEU B 1 176 ? 1.715 55.634 15.794 1.00 34.10 176 LEU B N 1
ATOM 4712 C CA . LEU B 1 176 ? 1.169 54.294 15.780 1.00 34.03 176 LEU B CA 1
ATOM 4713 C C . LEU B 1 176 ? 1.283 53.787 14.382 1.00 33.87 176 LEU B C 1
ATOM 4714 O O . LEU B 1 176 ? 1.003 54.517 13.442 1.00 33.89 176 LEU B O 1
ATOM 4719 N N . CYS B 1 177 ? 1.663 52.522 14.229 1.00 34.42 177 CYS B N 1
ATOM 4720 C CA . CYS B 1 177 ? 1.721 51.917 12.918 1.00 33.82 177 CYS B CA 1
ATOM 4721 C C . CYS B 1 177 ? 0.834 50.703 12.914 1.00 33.63 177 CYS B C 1
ATOM 4722 O O . CYS B 1 177 ? 1.246 49.633 13.364 1.00 33.86 177 CYS B O 1
ATOM 4725 N N . CYS B 1 178 ? -0.413 50.904 12.475 1.00 32.92 178 CYS B N 1
ATOM 4726 C CA . CYS B 1 178 ? -1.433 49.863 12.474 1.00 33.26 178 CYS B CA 1
ATOM 4727 C C . CYS B 1 178 ? -1.846 49.588 11.075 1.00 32.58 178 CYS B C 1
ATOM 4728 O O . CYS B 1 178 ? -1.827 50.501 10.248 1.00 31.38 178 CYS B O 1
ATOM 4731 N N . PRO B 1 179 ? -2.256 48.338 10.796 1.00 32.98 179 PRO B N 1
ATOM 4732 C CA . PRO B 1 179 ? -2.856 48.110 9.497 1.00 33.21 179 PRO B CA 1
ATOM 4733 C C . PRO B 1 179 ? -4.113 48.952 9.342 1.00 33.99 179 PRO B C 1
ATOM 4734 O O . PRO B 1 179 ? -4.448 49.335 8.227 1.00 33.94 179 PRO B O 1
ATOM 4738 N N . GLN B 1 180 ? -4.792 49.243 10.450 1.00 34.18 180 GLN B N 1
ATOM 4739 C CA . GLN B 1 180 ? -6.072 49.954 10.393 1.00 34.81 180 GLN B CA 1
ATOM 4740 C C . GLN B 1 180 ? -5.809 51.446 10.357 1.00 34.16 180 GLN B C 1
ATOM 4741 O O . GLN B 1 180 ? -4.924 51.916 11.042 1.00 34.33 180 GLN B O 1
ATOM 4747 N N . ARG B 1 181 ? -6.593 52.198 9.594 1.00 33.77 181 ARG B N 1
ATOM 4748 C CA . ARG B 1 181 ? -6.231 53.615 9.405 1.00 33.53 181 ARG B CA 1
ATOM 4749 C C . ARG B 1 181 ? -6.998 54.568 10.308 1.00 33.36 181 ARG B C 1
ATOM 4750 O O . ARG B 1 181 ? -6.624 55.726 10.431 1.00 33.14 181 ARG B O 1
ATOM 4758 N N . LEU B 1 182 ? -8.108 54.103 10.881 1.00 33.32 182 LEU B N 1
ATOM 4759 C CA . LEU B 1 182 ? -9.029 54.995 11.555 1.00 32.23 182 LEU B CA 1
ATOM 4760 C C . LEU B 1 182 ? -8.951 54.824 13.036 1.00 33.37 182 LEU B C 1
ATOM 4761 O O . LEU B 1 182 ? -8.673 53.729 13.527 1.00 33.84 182 LEU B O 1
ATOM 4766 N N . ASP B 1 183 ? -9.240 55.916 13.735 1.00 33.84 183 ASP B N 1
ATOM 4767 C CA . ASP B 1 183 ? -9.367 55.912 15.177 1.00 35.26 183 ASP B CA 1
ATOM 4768 C C . ASP B 1 183 ? -10.274 54.789 15.723 1.00 35.04 183 ASP B C 1
ATOM 4769 O O . ASP B 1 183 ? -9.877 54.029 16.599 1.00 37.17 183 ASP B O 1
ATOM 4774 N N . ARG B 1 184 ? -11.476 54.646 15.183 1.00 35.23 184 ARG B N 1
ATOM 4775 C CA . ARG B 1 184 ? -12.439 53.690 15.701 1.00 34.55 184 ARG B CA 1
ATOM 4776 C C . ARG B 1 184 ? -12.099 52.233 15.419 1.00 34.98 184 ARG B C 1
ATOM 4777 O O . ARG B 1 184 ? -12.826 51.337 15.883 1.00 35.86 184 ARG B O 1
ATOM 4785 N N . GLU B 1 185 ? -11.020 51.981 14.675 1.00 34.55 185 GLU B N 1
ATOM 4786 C CA . GLU B 1 185 ? -10.666 50.609 14.255 1.00 34.84 185 GLU B CA 1
ATOM 4787 C C . GLU B 1 185 ? -9.610 49.948 15.148 1.00 35.63 185 GLU B C 1
ATOM 4788 O O . GLU B 1 185 ? -9.275 48.761 15.011 1.00 35.91 185 GLU B O 1
ATOM 4794 N N . ILE B 1 186 ? -9.105 50.717 16.093 1.00 34.43 186 ILE B N 1
ATOM 4795 C CA . ILE B 1 186 ? -8.098 50.194 17.010 1.00 33.99 186 ILE B CA 1
ATOM 4796 C C . ILE B 1 186 ? -8.557 50.463 18.433 1.00 33.95 186 ILE B C 1
ATOM 4797 O O . ILE B 1 186 ? -9.448 51.294 18.638 1.00 34.28 186 ILE B O 1
ATOM 4802 N N . PRO B 1 187 ? -7.964 49.770 19.427 1.00 33.48 187 PRO B N 1
ATOM 4803 C CA . PRO B 1 187 ? -8.421 49.956 20.811 1.00 33.78 187 PRO B CA 1
ATOM 4804 C C . PRO B 1 187 ? -8.301 51.414 21.252 1.00 34.13 187 PRO B C 1
ATOM 4805 O O . PRO B 1 187 ? -7.233 52.006 21.079 1.00 32.80 187 PRO B O 1
ATOM 4809 N N . GLU B 1 188 ? -9.370 51.985 21.817 1.00 33.87 188 GLU B N 1
ATOM 4810 C CA . GLU B 1 188 ? -9.349 53.367 22.346 1.00 34.67 188 GLU B CA 1
ATOM 4811 C C . GLU B 1 188 ? -8.204 53.654 23.315 1.00 33.94 188 GLU B C 1
ATOM 4812 O O . GLU B 1 188 ? -7.665 54.770 23.335 1.00 33.60 188 GLU B O 1
ATOM 4818 N N . TYR B 1 189 ? -7.873 52.690 24.178 1.00 33.03 189 TYR B N 1
ATOM 4819 C CA . TYR B 1 189 ? -6.743 52.911 25.098 1.00 32.55 189 TYR B CA 1
ATOM 4820 C C . TYR B 1 189 ? -5.445 53.200 24.326 1.00 32.04 189 TYR B C 1
ATOM 4821 O O . TYR B 1 189 ? -4.726 54.141 24.613 1.00 31.99 189 TYR B O 1
ATOM 4830 N N . ILE B 1 190 ? -5.137 52.363 23.354 1.00 32.08 190 ILE B N 1
ATOM 4831 C CA . ILE B 1 190 ? -3.901 52.512 22.570 1.00 32.23 190 ILE B CA 1
ATOM 4832 C C . ILE B 1 190 ? -3.928 53.822 21.821 1.00 32.19 190 ILE B C 1
ATOM 4833 O O . ILE B 1 190 ? -2.953 54.601 21.846 1.00 32.02 190 ILE B O 1
ATOM 4838 N N . LEU B 1 191 ? -5.061 54.090 21.189 1.00 31.27 191 LEU B N 1
ATOM 4839 C CA . LEU B 1 191 ? -5.209 55.316 20.421 1.00 30.58 191 LEU B CA 1
ATOM 4840 C C . LEU B 1 191 ? -4.969 56.539 21.300 1.00 30.86 191 LEU B C 1
ATOM 4841 O O . LEU B 1 191 ? -4.160 57.412 20.959 1.00 31.47 191 LEU B O 1
ATOM 4846 N N . MET B 1 192 ? -5.666 56.612 22.420 1.00 30.53 192 MET B N 1
ATOM 4847 C CA . MET B 1 192 ? -5.613 57.802 23.280 1.00 30.70 192 MET B CA 1
ATOM 4848 C C . MET B 1 192 ? -4.279 57.859 24.002 1.00 30.41 192 MET B C 1
ATOM 4849 O O . MET B 1 192 ? -3.788 58.931 24.243 1.00 30.31 192 MET B O 1
ATOM 4854 N N . ASP B 1 193 ? -3.685 56.721 24.360 1.00 30.02 193 ASP B N 1
ATOM 4855 C CA . ASP B 1 193 ? -2.362 56.809 25.021 1.00 31.64 193 ASP B CA 1
ATOM 4856 C C . ASP B 1 193 ? -1.296 57.260 24.037 1.00 31.24 193 ASP B C 1
ATOM 4857 O O . ASP B 1 193 ? -0.380 58.017 24.388 1.00 31.23 193 ASP B O 1
ATOM 4862 N N . ALA B 1 194 ? -1.379 56.803 22.805 1.00 30.84 194 ALA B N 1
ATOM 4863 C CA . ALA B 1 194 ? -0.431 57.303 21.818 1.00 31.73 194 ALA B CA 1
ATOM 4864 C C . ALA B 1 194 ? -0.696 58.757 21.527 1.00 31.03 194 ALA B C 1
ATOM 4865 O O . ALA B 1 194 ? 0.239 59.521 21.364 1.00 32.32 194 ALA B O 1
ATOM 4867 N N . ALA B 1 195 ? -1.958 59.176 21.542 1.00 31.16 195 ALA B N 1
ATOM 4868 C CA . ALA B 1 195 ? -2.266 60.602 21.312 1.00 31.00 195 ALA B CA 1
ATOM 4869 C C . ALA B 1 195 ? -1.756 61.433 22.476 1.00 30.60 195 ALA B C 1
ATOM 4870 O O . ALA B 1 195 ? -1.269 62.575 22.290 1.00 32.21 195 ALA B O 1
ATOM 4872 N N . ARG B 1 196 ? -1.853 60.862 23.668 1.00 31.01 196 ARG B N 1
ATOM 4873 C CA . ARG B 1 196 ? -1.420 61.509 24.891 1.00 29.75 196 ARG B CA 1
ATOM 4874 C C . ARG B 1 196 ? 0.076 61.656 24.872 1.00 30.52 196 ARG B C 1
ATOM 4875 O O . ARG B 1 196 ? 0.615 62.724 25.199 1.00 29.61 196 ARG B O 1
ATOM 4883 N N . LYS B 1 197 ? 0.762 60.557 24.565 1.00 30.89 197 LYS B N 1
ATOM 4884 C CA . LYS B 1 197 ? 2.234 60.613 24.493 1.00 30.45 197 LYS B CA 1
ATOM 4885 C C . LYS B 1 197 ? 2.651 61.661 23.476 1.00 32.09 197 LYS B C 1
ATOM 4886 O O . LYS B 1 197 ? 3.600 62.427 23.693 1.00 32.13 197 LYS B O 1
ATOM 4892 N N . PHE B 1 198 ? 1.946 61.717 22.368 1.00 31.20 198 PHE B N 1
ATOM 4893 C CA . PHE B 1 198 ? 2.302 62.647 21.308 1.00 32.02 198 PHE B CA 1
ATOM 4894 C C . PHE B 1 198 ? 2.102 64.069 21.817 1.00 31.80 198 PHE B C 1
ATOM 4895 O O . PHE B 1 198 ? 2.956 64.934 21.601 1.00 31.63 198 PHE B O 1
ATOM 4903 N N . TYR B 1 199 ? 0.990 64.307 22.503 1.00 32.88 199 TYR B N 1
ATOM 4904 C CA . TYR B 1 199 ? 0.721 65.645 23.053 1.00 31.21 199 TYR B CA 1
ATOM 4905 C C . TYR B 1 199 ? 1.831 66.004 24.037 1.00 30.67 199 TYR B C 1
ATOM 4906 O O . TYR B 1 199 ? 2.429 67.067 23.971 1.00 30.07 199 TYR B O 1
ATOM 4915 N N . ALA B 1 200 ? 2.145 65.080 24.915 1.00 29.76 200 ALA B N 1
ATOM 4916 C CA . ALA B 1 200 ? 3.070 65.397 25.976 1.00 29.40 200 ALA B CA 1
ATOM 4917 C C . ALA B 1 200 ? 4.417 65.805 25.411 1.00 30.63 200 ALA B C 1
ATOM 4918 O O . ALA B 1 200 ? 5.077 66.708 25.955 1.00 31.92 200 ALA B O 1
ATOM 4920 N N . ASN B 1 201 ? 4.863 65.102 24.372 1.00 31.15 201 ASN B N 1
ATOM 4921 C CA . ASN B 1 201 ? 6.239 65.276 23.871 1.00 31.42 201 ASN B CA 1
ATOM 4922 C C . ASN B 1 201 ? 6.388 66.360 22.835 1.00 34.23 201 ASN B C 1
ATOM 4923 O O . ASN B 1 201 ? 7.482 66.897 22.630 1.00 34.19 201 ASN B O 1
ATOM 4928 N N . LEU B 1 202 ? 5.308 66.646 22.130 1.00 34.15 202 LEU B N 1
ATOM 4929 C CA . LEU B 1 202 ? 5.433 67.532 21.000 1.00 35.19 202 LEU B CA 1
ATOM 4930 C C . LEU B 1 202 ? 4.566 68.740 21.177 1.00 35.25 202 LEU B C 1
ATOM 4931 O O . LEU B 1 202 ? 4.848 69.783 20.607 1.00 36.63 202 LEU B O 1
ATOM 4936 N N . ILE B 1 203 ? 3.469 68.602 21.902 1.00 33.62 203 ILE B N 1
ATOM 4937 C CA . ILE B 1 203 ? 2.527 69.699 21.903 1.00 33.43 203 ILE B CA 1
ATOM 4938 C C . ILE B 1 203 ? 2.567 70.555 23.139 1.00 32.79 203 ILE B C 1
ATOM 4939 O O . ILE B 1 203 ? 2.253 71.732 23.084 1.00 33.10 203 ILE B O 1
ATOM 4944 N N . THR B 1 204 ? 2.966 69.959 24.248 1.00 31.39 204 THR B N 1
ATOM 4945 C CA . THR B 1 204 ? 2.920 70.637 25.539 1.00 32.15 204 THR B CA 1
ATOM 4946 C C . THR B 1 204 ? 3.363 72.106 25.512 1.00 32.61 204 THR B C 1
ATOM 4947 O O . THR B 1 204 ? 2.620 72.961 25.976 1.00 32.56 204 THR B O 1
ATOM 4951 N N . PRO B 1 205 ? 4.582 72.400 24.996 1.00 33.72 205 PRO B N 1
ATOM 4952 C CA . PRO B 1 205 ? 5.017 73.818 24.996 1.00 32.20 205 PRO B CA 1
ATOM 4953 C C . PRO B 1 205 ? 4.185 74.667 24.099 1.00 32.57 205 PRO B C 1
ATOM 4954 O O . PRO B 1 205 ? 4.310 75.888 24.146 1.00 30.99 205 PRO B O 1
ATOM 4958 N N . LEU B 1 206 ? 3.355 74.046 23.261 1.00 30.88 206 LEU B N 1
ATOM 4959 C CA . LEU B 1 206 ? 2.595 74.817 22.287 1.00 31.62 206 LEU B CA 1
ATOM 4960 C C . LEU B 1 206 ? 1.174 74.990 22.776 1.00 31.79 206 LEU B C 1
ATOM 4961 O O . LEU B 1 206 ? 0.342 75.511 22.048 1.00 32.65 206 LEU B O 1
ATOM 4966 N N . SER B 1 207 ? 0.907 74.586 24.015 1.00 31.70 207 SER B N 1
ATOM 4967 C CA . SER B 1 207 ? -0.462 74.510 24.531 1.00 32.58 207 SER B CA 1
ATOM 4968 C C . SER B 1 207 ? -1.242 75.786 24.377 1.00 34.29 207 SER B C 1
ATOM 4969 O O . SER B 1 207 ? -2.400 75.742 23.963 1.00 34.78 207 SER B O 1
ATOM 4972 N N . LYS B 1 208 ? -0.619 76.900 24.732 1.00 35.10 208 LYS B N 1
ATOM 4973 C CA . LYS B 1 208 ? -1.308 78.197 24.653 1.00 37.00 208 LYS B CA 1
ATOM 4974 C C . LYS B 1 208 ? -1.677 78.536 23.203 1.00 37.51 208 LYS B C 1
ATOM 4975 O O . LYS B 1 208 ? -2.818 78.931 22.902 1.00 37.75 208 LYS B O 1
ATOM 4981 N N . LEU B 1 209 ? -0.703 78.337 22.319 1.00 38.05 209 LEU B N 1
ATOM 4982 C CA . LEU B 1 209 ? -0.874 78.509 20.895 1.00 38.77 209 LEU B CA 1
ATOM 4983 C C . LEU B 1 209 ? -1.918 77.555 20.332 1.00 38.82 209 LEU B C 1
ATOM 4984 O O . LEU B 1 209 ? -2.669 77.919 19.449 1.00 39.73 209 LEU B O 1
ATOM 4989 N N . VAL B 1 210 ? -1.993 76.349 20.884 1.00 38.86 210 VAL B N 1
ATOM 4990 C CA . VAL B 1 210 ? -3.060 75.407 20.550 1.00 39.42 210 VAL B CA 1
ATOM 4991 C C . VAL B 1 210 ? -4.435 75.981 20.893 1.00 39.53 210 VAL B C 1
ATOM 4992 O O . VAL B 1 210 ? -5.357 75.925 20.069 1.00 40.10 210 VAL B O 1
ATOM 4996 N N . LEU B 1 211 ? -4.569 76.532 22.101 1.00 39.78 211 LEU B N 1
ATOM 4997 C CA . LEU B 1 211 ? -5.853 77.114 22.521 1.00 39.39 211 LEU B CA 1
ATOM 4998 C C . LEU B 1 211 ? -6.192 78.301 21.646 1.00 40.69 211 LEU B C 1
ATOM 4999 O O . LEU B 1 211 ? -7.346 78.480 21.221 1.00 41.40 211 LEU B O 1
ATOM 5004 N N . LYS B 1 212 ? -5.189 79.130 21.393 1.00 40.71 212 LYS B N 1
ATOM 5005 C CA . LYS B 1 212 ? -5.387 80.302 20.563 1.00 40.67 212 LYS B CA 1
ATOM 5006 C C . LYS B 1 212 ? -5.774 79.913 19.143 1.00 40.65 212 LYS B C 1
ATOM 5007 O O . LYS B 1 212 ? -6.568 80.606 18.513 1.00 40.05 212 LYS B O 1
ATOM 5013 N N . LYS B 1 213 ? -5.236 78.802 18.652 1.00 40.47 213 LYS B N 1
ATOM 5014 C CA . LYS B 1 213 ? -5.535 78.345 17.300 1.00 41.24 213 LYS B CA 1
ATOM 5015 C C . LYS B 1 213 ? -6.947 77.767 17.192 1.00 42.17 213 LYS B C 1
ATOM 5016 O O . LYS B 1 213 ? -7.617 77.939 16.145 1.00 42.39 213 LYS B O 1
ATOM 5022 N N . PHE B 1 214 ? -7.410 77.132 18.275 1.00 42.83 214 PHE B N 1
ATOM 5023 C CA . PHE B 1 214 ? -8.809 76.694 18.369 1.00 43.79 214 PHE B CA 1
ATOM 5024 C C . PHE B 1 214 ? -9.715 77.915 18.280 1.00 44.03 214 PHE B C 1
ATOM 5025 O O . PHE B 1 214 ? -10.693 77.902 17.529 1.00 44.59 214 PHE B O 1
ATOM 5033 N N . ASP B 1 215 ? -9.374 78.966 19.027 1.00 44.27 215 ASP B N 1
ATOM 5034 C CA . ASP B 1 215 ? -10.133 80.213 19.018 1.00 45.16 215 ASP B CA 1
ATOM 5035 C C . ASP B 1 215 ? -10.202 80.815 17.611 1.00 45.22 215 ASP B C 1
ATOM 5036 O O . ASP B 1 215 ? -11.254 81.286 17.175 1.00 44.90 215 ASP B O 1
ATOM 5041 N N . GLU B 1 216 ? -9.075 80.765 16.908 1.00 45.80 216 GLU B N 1
ATOM 5042 C CA . GLU B 1 216 ? -8.965 81.358 15.592 1.00 46.11 216 GLU B CA 1
ATOM 5043 C C . GLU B 1 216 ? -9.773 80.589 14.570 1.00 46.45 216 GLU B C 1
ATOM 5044 O O . GLU B 1 216 ? -10.409 81.203 13.723 1.00 45.96 216 GLU B O 1
ATOM 5050 N N . VAL B 1 217 ? -9.758 79.260 14.649 1.00 46.93 217 VAL B N 1
ATOM 5051 C CA . VAL B 1 217 ? -10.636 78.462 13.791 1.00 47.69 217 VAL B CA 1
ATOM 5052 C C . VAL B 1 217 ? -12.091 78.886 14.028 1.00 48.37 217 VAL B C 1
ATOM 5053 O O . VAL B 1 217 ? -12.820 79.204 13.072 1.00 48.42 217 VAL B O 1
ATOM 5057 N N . LYS B 1 218 ? -12.478 78.923 15.306 1.00 48.88 218 LYS B N 1
ATOM 5058 C CA . LYS B 1 218 ? -13.814 79.360 15.749 1.00 49.52 218 LYS B CA 1
ATOM 5059 C C . LYS B 1 218 ? -14.184 80.762 15.237 1.00 50.03 218 LYS B C 1
ATOM 5060 O O . LYS B 1 218 ? -15.304 80.976 14.743 1.00 49.71 218 LYS B O 1
ATOM 5066 N N . GLU B 1 219 ? -13.255 81.710 15.355 1.00 50.06 219 GLU B N 1
ATOM 5067 C CA . GLU B 1 219 ? -13.491 83.064 14.869 1.00 50.40 219 GLU B CA 1
ATOM 5068 C C . GLU B 1 219 ? -13.557 83.082 13.348 1.00 50.59 219 GLU B C 1
ATOM 5069 O O . GLU B 1 219 ? -14.322 83.854 12.758 1.00 50.97 219 GLU B O 1
ATOM 5075 N N . LEU B 1 220 ? -12.771 82.223 12.711 1.00 50.72 220 LEU B N 1
ATOM 5076 C CA . LEU B 1 220 ? -12.775 82.142 11.258 1.00 50.86 220 LEU B CA 1
ATOM 5077 C C . LEU B 1 220 ? -13.961 81.328 10.755 1.00 51.46 220 LEU B C 1
ATOM 5078 O O . LEU B 1 220 ? -14.204 81.242 9.548 1.00 51.38 220 LEU B O 1
ATOM 5083 N N . GLY B 1 221 ? -14.706 80.742 11.691 1.00 51.88 221 GLY B N 1
ATOM 5084 C CA . GLY B 1 221 ? -15.976 80.085 11.370 1.00 52.36 221 GLY B CA 1
ATOM 5085 C C . GLY B 1 221 ? -15.769 78.776 10.635 1.00 52.64 221 GLY B C 1
ATOM 5086 O O . GLY B 1 221 ? -16.674 78.284 9.955 1.00 52.96 221 GLY B O 1
ATOM 5087 N N . LEU B 1 222 ? -14.572 78.214 10.785 1.00 52.41 222 LEU B N 1
ATOM 5088 C CA . LEU B 1 222 ? -14.161 77.046 10.024 1.00 52.45 222 LEU B CA 1
ATOM 5089 C C . LEU B 1 222 ? -14.441 75.792 10.813 1.00 52.47 222 LEU B C 1
ATOM 5090 O O . LEU B 1 222 ? -14.482 74.700 10.256 1.00 52.77 222 LEU B O 1
ATOM 5095 N N . LEU B 1 223 ? -14.649 75.964 12.114 1.00 52.66 223 LEU B N 1
ATOM 5096 C CA . LEU B 1 223 ? -14.768 74.849 13.047 1.00 53.11 223 LEU B CA 1
ATOM 5097 C C . LEU B 1 223 ? -16.000 74.013 12.749 1.00 52.58 223 LEU B C 1
ATOM 5098 O O . LEU B 1 223 ? -16.007 72.805 12.998 1.00 52.64 223 LEU B O 1
ATOM 5103 N N . GLU B 1 224 ? -17.008 74.670 12.164 1.00 51.92 224 GLU B N 1
ATOM 5104 C CA . GLU B 1 224 ? -18.421 74.350 12.398 1.00 51.01 224 GLU B CA 1
ATOM 5105 C C . GLU B 1 224 ? -18.856 72.877 12.386 1.00 50.12 224 GLU B C 1
ATOM 5106 O O . GLU B 1 224 ? -19.587 72.451 13.281 1.00 50.06 224 GLU B O 1
ATOM 5112 N N . ARG B 1 225 ? -18.402 72.100 11.407 1.00 48.93 225 ARG B N 1
ATOM 5113 C CA . ARG B 1 225 ? -18.994 70.776 11.175 1.00 47.91 225 ARG B CA 1
ATOM 5114 C C . ARG B 1 225 ? -17.984 69.641 11.211 1.00 46.81 225 ARG B C 1
ATOM 5115 O O . ARG B 1 225 ? -18.143 68.650 10.482 1.00 45.82 225 ARG B O 1
ATOM 5123 N N . ILE B 1 226 ? -16.959 69.772 12.059 1.00 45.93 226 ILE B N 1
ATOM 5124 C CA . ILE B 1 226 ? -15.806 68.875 12.005 1.00 45.04 226 ILE B CA 1
ATOM 5125 C C . ILE B 1 226 ? -16.266 67.445 11.886 1.00 43.95 226 ILE B C 1
ATOM 5126 O O . ILE B 1 226 ? -17.083 66.973 12.685 1.00 43.74 226 ILE B O 1
ATOM 5131 N N . GLN B 1 227 ? -15.762 66.755 10.878 1.00 42.47 227 GLN B N 1
ATOM 5132 C CA . GLN B 1 227 ? -16.089 65.354 10.748 1.00 42.19 227 GLN B CA 1
ATOM 5133 C C . GLN B 1 227 ? -14.882 64.421 10.767 1.00 40.62 227 GLN B C 1
ATOM 5134 O O . GLN B 1 227 ? -15.013 63.231 11.070 1.00 40.12 227 GLN B O 1
ATOM 5140 N N . MET B 1 228 ? -13.710 64.952 10.438 1.00 38.76 228 MET B N 1
ATOM 5141 C CA . MET B 1 228 ? -12.533 64.126 10.405 1.00 38.18 228 MET B CA 1
ATOM 5142 C C . MET B 1 228 ? -11.340 64.997 10.698 1.00 36.65 228 MET B C 1
ATOM 5143 O O . MET B 1 228 ? -11.245 66.116 10.207 1.00 36.16 228 MET B O 1
ATOM 5148 N N . ILE B 1 229 ? -10.445 64.511 11.551 1.00 35.98 229 ILE B N 1
ATOM 5149 C CA . ILE B 1 229 ? -9.103 65.097 11.622 1.00 35.05 229 ILE B CA 1
ATOM 5150 C C . ILE B 1 229 ? -8.131 64.042 11.122 1.00 34.61 229 ILE B C 1
ATOM 5151 O O . ILE B 1 229 ? -8.063 62.949 11.689 1.00 35.88 229 ILE B O 1
ATOM 5156 N N . ALA B 1 230 ? -7.375 64.387 10.087 1.00 33.92 230 ALA B N 1
ATOM 5157 C CA . ALA B 1 230 ? -6.520 63.463 9.389 1.00 34.51 230 ALA B CA 1
ATOM 5158 C C . ALA B 1 230 ? -5.089 63.933 9.642 1.00 34.78 230 ALA B C 1
ATOM 5159 O O . ALA B 1 230 ? -4.579 64.798 8.943 1.00 34.79 230 ALA B O 1
ATOM 5161 N N . PRO B 1 231 ? -4.437 63.402 10.665 1.00 35.78 231 PRO B N 1
ATOM 5162 C CA . PRO B 1 231 ? -3.134 63.960 10.975 1.00 35.70 231 PRO B CA 1
ATOM 5163 C C . PRO B 1 231 ? -1.996 63.269 10.216 1.00 35.19 231 PRO B C 1
ATOM 5164 O O . PRO B 1 231 ? -2.248 62.313 9.515 1.00 35.26 231 PRO B O 1
ATOM 5168 N N . SER B 1 232 ? -0.748 63.695 10.442 1.00 34.96 232 SER B N 1
ATOM 5169 C CA . SER B 1 232 ? 0.424 63.182 9.741 1.00 34.64 232 SER B CA 1
ATOM 5170 C C . SER B 1 232 ? 0.974 61.855 10.225 1.00 35.17 232 SER B C 1
ATOM 5171 O O . SER B 1 232 ? 1.830 61.243 9.563 1.00 35.49 232 SER B O 1
ATOM 5176 N N . HIS B 1 233 ? 0.573 61.473 11.425 1.00 33.58 233 HIS B N 1
ATOM 5177 C CA . HIS B 1 233 ? 1.058 60.267 12.043 1.00 33.65 233 HIS B CA 1
ATOM 5178 C C . HIS B 1 233 ? -0.139 59.617 12.636 1.00 32.72 233 HIS B C 1
ATOM 5179 O O . HIS B 1 233 ? -0.968 60.282 13.235 1.00 33.07 233 HIS B O 1
ATOM 5186 N N . GLY B 1 234 ? -0.242 58.308 12.425 1.00 33.58 234 GLY B N 1
ATOM 5187 C CA . GLY B 1 234 ? -1.146 57.473 13.148 1.00 31.76 234 GLY B CA 1
ATOM 5188 C C . GLY B 1 234 ? -2.561 57.496 12.583 1.00 32.48 234 GLY B C 1
ATOM 5189 O O . GLY B 1 234 ? -2.782 57.615 11.375 1.00 32.30 234 GLY B O 1
ATOM 5190 N N . GLN B 1 235 ? -3.503 57.455 13.503 1.00 33.44 235 GLN B N 1
ATOM 5191 C CA . GLN B 1 235 ? -4.892 57.217 13.162 1.00 33.11 235 GLN B CA 1
ATOM 5192 C C . GLN B 1 235 ? -5.592 58.468 12.701 1.00 33.55 235 GLN B C 1
ATOM 5193 O O . GLN B 1 235 ? -5.321 59.581 13.150 1.00 33.57 235 GLN B O 1
ATOM 5199 N N . ILE B 1 236 ? -6.515 58.247 11.790 1.00 33.32 236 ILE B N 1
ATOM 5200 C CA . ILE B 1 236 ? -7.403 59.290 11.356 1.00 33.79 236 ILE B CA 1
ATOM 5201 C C . ILE B 1 236 ? -8.588 59.331 12.317 1.00 33.22 236 ILE B C 1
ATOM 5202 O O . ILE B 1 236 ? -9.210 58.298 12.636 1.00 32.74 236 ILE B O 1
ATOM 5207 N N . TRP B 1 237 ? -8.897 60.528 12.791 1.00 33.31 237 TRP B N 1
ATOM 5208 C CA . TRP B 1 237 ? -9.988 60.707 13.734 1.00 32.48 237 TRP B CA 1
ATOM 5209 C C . TRP B 1 237 ? -11.303 60.869 13.033 1.00 32.90 237 TRP B C 1
ATOM 5210 O O . TRP B 1 237 ? -11.595 61.938 12.509 1.00 33.59 237 TRP B O 1
ATOM 5221 N N . THR B 1 238 ? -12.101 59.815 13.054 1.00 33.26 238 THR B N 1
ATOM 5222 C CA . THR B 1 238 ? -13.470 59.899 12.549 1.00 34.17 238 THR B CA 1
ATOM 5223 C C . THR B 1 238 ? -14.336 60.502 13.646 1.00 35.03 238 THR B C 1
ATOM 5224 O O . THR B 1 238 ? -15.445 60.984 13.388 1.00 34.45 238 THR B O 1
ATOM 5228 N N . ASP B 1 239 ? -13.810 60.467 14.871 1.00 35.14 239 ASP B N 1
ATOM 5229 C CA . ASP B 1 239 ? -14.399 61.146 16.015 1.00 35.68 239 ASP B CA 1
ATOM 5230 C C . ASP B 1 239 ? -13.475 62.291 16.439 1.00 34.49 239 ASP B C 1
ATOM 5231 O O . ASP B 1 239 ? -12.785 62.189 17.439 1.00 34.06 239 ASP B O 1
ATOM 5236 N N . PRO B 1 240 ? -13.481 63.394 15.674 1.00 33.86 240 PRO B N 1
ATOM 5237 C CA . PRO B 1 240 ? -12.541 64.462 15.923 1.00 33.77 240 PRO B CA 1
ATOM 5238 C C . PRO B 1 240 ? -12.772 65.170 17.253 1.00 33.92 240 PRO B C 1
ATOM 5239 O O . PRO B 1 240 ? -11.820 65.636 17.855 1.00 33.72 240 PRO B O 1
ATOM 5243 N N . MET B 1 241 ? -14.011 65.267 17.707 1.00 33.97 241 MET B N 1
ATOM 5244 C CA . MET B 1 241 ? -14.277 65.852 19.018 1.00 34.88 241 MET B CA 1
ATOM 5245 C C . MET B 1 241 ? -13.555 65.112 20.127 1.00 34.30 241 MET B C 1
ATOM 5246 O O . MET B 1 241 ? -13.163 65.712 21.134 1.00 35.29 241 MET B O 1
ATOM 5251 N N . LYS B 1 242 ? -13.364 63.811 19.966 1.00 34.06 242 LYS B N 1
ATOM 5252 C CA . LYS B 1 242 ? -12.683 63.044 21.013 1.00 33.48 242 LYS B CA 1
ATOM 5253 C C . LYS B 1 242 ? -11.292 63.627 21.240 1.00 33.42 242 LYS B C 1
ATOM 5254 O O . LYS B 1 242 ? -10.877 63.869 22.379 1.00 32.64 242 LYS B O 1
ATOM 5260 N N . ILE B 1 243 ? -10.569 63.819 20.152 1.00 31.99 243 ILE B N 1
ATOM 5261 C CA . ILE B 1 243 ? -9.193 64.330 20.280 1.00 32.40 243 ILE B CA 1
ATOM 5262 C C . ILE B 1 243 ? -9.148 65.836 20.579 1.00 33.45 243 ILE B C 1
ATOM 5263 O O . ILE B 1 243 ? -8.232 66.314 21.248 1.00 33.97 243 ILE B O 1
ATOM 5268 N N . ILE B 1 244 ? -10.122 66.584 20.070 1.00 33.68 244 ILE B N 1
ATOM 5269 C CA . ILE B 1 244 ? -10.175 68.024 20.308 1.00 34.39 244 ILE B CA 1
ATOM 5270 C C . ILE B 1 244 ? -10.371 68.251 21.795 1.00 35.42 244 ILE B C 1
ATOM 5271 O O . ILE B 1 244 ? -9.647 69.015 22.439 1.00 36.31 244 ILE B O 1
ATOM 5276 N N . GLU B 1 245 ? -11.327 67.534 22.351 1.00 36.29 245 GLU B N 1
ATOM 5277 C CA . GLU B 1 245 ? -11.594 67.598 23.776 1.00 35.70 245 GLU B CA 1
ATOM 5278 C C . GLU B 1 245 ? -10.374 67.159 24.598 1.00 34.74 245 GLU B C 1
ATOM 5279 O O . GLU B 1 245 ? -10.054 67.783 25.610 1.00 34.48 245 GLU B O 1
ATOM 5285 N N . ALA B 1 246 ? -9.693 66.102 24.150 1.00 34.26 246 ALA B N 1
ATOM 5286 C CA . ALA B 1 246 ? -8.491 65.615 24.846 1.00 32.89 246 ALA B CA 1
ATOM 5287 C C . ALA B 1 246 ? -7.425 66.714 24.799 1.00 33.00 246 ALA B C 1
ATOM 5288 O O . ALA B 1 246 ? -6.883 67.062 25.825 1.00 32.11 246 ALA B O 1
ATOM 5290 N N . TYR B 1 247 ? -7.188 67.292 23.611 1.00 32.61 247 TYR B N 1
ATOM 5291 C CA . TYR B 1 247 ? -6.206 68.387 23.441 1.00 32.68 247 TYR B CA 1
ATOM 5292 C C . TYR B 1 247 ? -6.576 69.582 24.289 1.00 32.31 247 TYR B C 1
ATOM 5293 O O . TYR B 1 247 ? -5.723 70.240 24.886 1.00 33.23 247 TYR B O 1
ATOM 5302 N N . THR B 1 248 ? -7.866 69.848 24.383 1.00 32.79 248 THR B N 1
ATOM 5303 C CA . THR B 1 248 ? -8.299 70.990 25.130 1.00 32.05 248 THR B CA 1
ATOM 5304 C C . THR B 1 248 ? -8.003 70.728 26.572 1.00 31.52 248 THR B C 1
ATOM 5305 O O . THR B 1 248 ? -7.511 71.601 27.240 1.00 32.59 248 THR B O 1
ATOM 5309 N N . GLY B 1 249 ? -8.326 69.521 27.039 1.00 31.47 249 GLY B N 1
ATOM 5310 C CA . GLY B 1 249 ? -7.950 69.101 28.384 1.00 31.74 249 GLY B CA 1
ATOM 5311 C C . GLY B 1 249 ? -6.453 69.192 28.647 1.00 31.44 249 GLY B C 1
ATOM 5312 O O . GLY B 1 249 ? -6.024 69.690 29.694 1.00 31.07 249 GLY B O 1
ATOM 5313 N N . TRP B 1 250 ? -5.660 68.694 27.703 1.00 32.45 250 TRP B N 1
ATOM 5314 C CA . TRP B 1 250 ? -4.194 68.607 27.883 1.00 30.93 250 TRP B CA 1
ATOM 5315 C C . TRP B 1 250 ? -3.615 70.000 27.893 1.00 31.85 250 TRP B C 1
ATOM 5316 O O . TRP B 1 250 ? -2.735 70.317 28.659 1.00 33.35 250 TRP B O 1
ATOM 5327 N N . ALA B 1 251 ? -4.169 70.844 27.042 1.00 29.71 251 ALA B N 1
ATOM 5328 C CA . ALA B 1 251 ? -3.728 72.212 26.916 1.00 30.05 251 ALA B CA 1
ATOM 5329 C C . ALA B 1 251 ? -4.094 73.035 28.138 1.00 30.44 251 ALA B C 1
ATOM 5330 O O . ALA B 1 251 ? -3.470 74.060 28.425 1.00 30.65 251 ALA B O 1
ATOM 5332 N N . THR B 1 252 ? -5.162 72.636 28.812 1.00 31.28 252 THR B N 1
ATOM 5333 C CA . THR B 1 252 ? -5.684 73.442 29.894 1.00 30.93 252 THR B CA 1
ATOM 5334 C C . THR B 1 252 ? -5.361 72.787 31.235 1.00 31.59 252 THR B C 1
ATOM 5335 O O . THR B 1 252 ? -5.930 73.151 32.249 1.00 33.14 252 THR B O 1
ATOM 5339 N N . GLY B 1 253 ? -4.459 71.823 31.259 1.00 31.69 253 GLY B N 1
ATOM 5340 C CA . GLY B 1 253 ? -4.097 71.231 32.530 1.00 29.78 253 GLY B CA 1
ATOM 5341 C C . GLY B 1 253 ? -5.146 70.385 33.223 1.00 30.80 253 GLY B C 1
ATOM 5342 O O . GLY B 1 253 ? -5.110 70.220 34.452 1.00 29.65 253 GLY B O 1
ATOM 5343 N N . MET B 1 254 ? -6.048 69.788 32.454 1.00 29.80 254 MET B N 1
ATOM 5344 C CA . MET B 1 254 ? -7.007 68.876 33.037 1.00 29.74 254 MET B CA 1
ATOM 5345 C C . MET B 1 254 ? -6.319 67.541 33.329 1.00 29.67 254 MET B C 1
ATOM 5346 O O . MET B 1 254 ? -5.750 66.874 32.445 1.00 28.62 254 MET B O 1
ATOM 5351 N N . VAL B 1 255 ? -6.321 67.197 34.603 1.00 29.36 255 VAL B N 1
ATOM 5352 C CA . VAL B 1 255 ? -5.714 65.974 35.054 1.00 29.26 255 VAL B CA 1
ATOM 5353 C C . VAL B 1 255 ? -6.597 65.292 36.078 1.00 30.14 255 VAL B C 1
ATOM 5354 O O . VAL B 1 255 ? -7.277 65.963 36.863 1.00 30.68 255 VAL B O 1
ATOM 5358 N N . ASP B 1 256 ? -6.559 63.956 36.068 1.00 31.47 256 ASP B N 1
ATOM 5359 C CA . ASP B 1 256 ? -6.981 63.174 37.242 1.00 30.82 256 ASP B CA 1
ATOM 5360 C C . ASP B 1 256 ? -5.888 63.282 38.292 1.00 30.04 256 ASP B C 1
ATOM 5361 O O . ASP B 1 256 ? -4.756 63.754 37.996 1.00 29.37 256 ASP B O 1
ATOM 5366 N N . GLU B 1 257 ? -6.207 62.811 39.508 1.00 27.98 257 GLU B N 1
ATOM 5367 C CA . GLU B 1 257 ? -5.325 62.933 40.614 1.00 28.03 257 GLU B CA 1
ATOM 5368 C C . GLU B 1 257 ? -4.256 61.901 40.444 1.00 27.74 257 GLU B C 1
ATOM 5369 O O . GLU B 1 257 ? -4.521 60.701 40.449 1.00 26.69 257 GLU B O 1
ATOM 5375 N N . ARG B 1 258 ? -3.053 62.393 40.218 1.00 27.57 258 ARG B N 1
ATOM 5376 C CA . ARG B 1 258 ? -1.967 61.523 39.852 1.00 26.14 258 ARG B CA 1
ATOM 5377 C C . ARG B 1 258 ? -0.647 62.194 40.167 1.00 25.64 258 ARG B C 1
ATOM 5378 O O . ARG B 1 258 ? -0.461 63.341 39.878 1.00 26.69 258 ARG B O 1
ATOM 5386 N N . VAL B 1 259 ? 0.244 61.403 40.739 1.00 26.98 259 VAL B N 1
ATOM 5387 C CA . VAL B 1 259 ? 1.611 61.777 41.015 1.00 26.20 259 VAL B CA 1
ATOM 5388 C C . VAL B 1 259 ? 2.505 60.830 40.192 1.00 24.74 259 VAL B C 1
ATOM 5389 O O . VAL B 1 259 ? 2.402 59.571 40.200 1.00 26.35 259 VAL B O 1
ATOM 5393 N N . THR B 1 260 ? 3.445 61.435 39.492 1.00 23.27 260 THR B N 1
ATOM 5394 C CA . THR B 1 260 ? 4.508 60.736 38.850 1.00 24.54 260 THR B CA 1
ATOM 5395 C C . THR B 1 260 ? 5.788 60.946 39.551 1.00 23.71 260 THR B C 1
ATOM 5396 O O . THR B 1 260 ? 6.281 62.037 39.737 1.00 24.87 260 THR B O 1
ATOM 5400 N N . VAL B 1 261 ? 6.351 59.831 39.927 1.00 22.23 261 VAL B N 1
ATOM 5401 C CA . VAL B 1 261 ? 7.553 59.892 40.701 1.00 22.74 261 VAL B CA 1
ATOM 5402 C C . VAL B 1 261 ? 8.695 59.455 39.777 1.00 23.26 261 VAL B C 1
ATOM 5403 O O . VAL B 1 261 ? 8.622 58.397 39.131 1.00 23.84 261 VAL B O 1
ATOM 5407 N N . ILE B 1 262 ? 9.798 60.181 39.823 1.00 20.37 262 ILE B N 1
ATOM 5408 C CA . ILE B 1 262 ? 10.836 59.911 38.845 1.00 22.72 262 ILE B CA 1
ATOM 5409 C C . ILE B 1 262 ? 12.146 59.937 39.568 1.00 23.25 262 ILE B C 1
ATOM 5410 O O . ILE B 1 262 ? 12.411 60.874 40.306 1.00 24.71 262 ILE B O 1
ATOM 5415 N N . TYR B 1 263 ? 12.986 58.927 39.386 1.00 23.81 263 TYR B N 1
ATOM 5416 C CA . TYR B 1 263 ? 14.217 59.000 40.146 1.00 23.80 263 TYR B CA 1
ATOM 5417 C C . TYR B 1 263 ? 15.378 58.350 39.403 1.00 24.10 263 TYR B C 1
ATOM 5418 O O . TYR B 1 263 ? 15.183 57.595 38.461 1.00 24.22 263 TYR B O 1
ATOM 5427 N N . ASP B 1 264 ? 16.585 58.628 39.872 1.00 22.08 264 ASP B N 1
ATOM 5428 C CA . ASP B 1 264 ? 17.726 57.809 39.536 1.00 24.39 264 ASP B CA 1
ATOM 5429 C C . ASP B 1 264 ? 18.511 57.530 40.779 1.00 23.34 264 ASP B C 1
ATOM 5430 O O . ASP B 1 264 ? 18.251 58.105 41.852 1.00 23.48 264 ASP B O 1
ATOM 5435 N N . THR B 1 265 ? 19.333 56.502 40.692 1.00 23.08 265 THR B N 1
ATOM 5436 C CA . THR B 1 265 ? 20.020 56.097 41.896 1.00 23.39 265 THR B CA 1
ATOM 5437 C C . THR B 1 265 ? 21.255 55.375 41.437 1.00 23.74 265 THR B C 1
ATOM 5438 O O . THR B 1 265 ? 21.298 54.779 40.321 1.00 25.15 265 THR B O 1
ATOM 5442 N N . MET B 1 266 ? 22.248 55.408 42.310 1.00 24.54 266 MET B N 1
ATOM 5443 C CA . MET B 1 266 ? 23.489 54.678 42.114 1.00 26.23 266 MET B CA 1
ATOM 5444 C C . MET B 1 266 ? 23.496 53.500 43.035 1.00 26.09 266 MET B C 1
ATOM 5445 O O . MET B 1 266 ? 23.761 52.377 42.588 1.00 28.30 266 MET B O 1
ATOM 5450 N N . HIS B 1 267 ? 23.205 53.733 44.318 1.00 25.18 267 HIS B N 1
ATOM 5451 C CA . HIS B 1 267 ? 23.306 52.641 45.306 1.00 26.02 267 HIS B CA 1
ATOM 5452 C C . HIS B 1 267 ? 21.995 52.245 45.917 1.00 26.20 267 HIS B C 1
ATOM 5453 O O . HIS B 1 267 ? 21.934 51.382 46.789 1.00 29.18 267 HIS B O 1
ATOM 5460 N N . GLY B 1 268 ? 20.932 52.820 45.413 1.00 24.18 268 GLY B N 1
ATOM 5461 C CA . GLY B 1 268 ? 19.578 52.434 45.820 1.00 24.82 268 GLY B CA 1
ATOM 5462 C C . GLY B 1 268 ? 18.851 53.254 46.871 1.00 22.88 268 GLY B C 1
ATOM 5463 O O . GLY B 1 268 ? 17.648 53.096 47.124 1.00 23.37 268 GLY B O 1
ATOM 5464 N N . SER B 1 269 ? 19.534 54.203 47.475 1.00 24.71 269 SER B N 1
ATOM 5465 C CA . SER B 1 269 ? 18.881 54.961 48.542 1.00 23.97 269 SER B CA 1
ATOM 5466 C C . SER B 1 269 ? 17.778 55.837 48.030 1.00 24.13 269 SER B C 1
ATOM 5467 O O . SER B 1 269 ? 16.677 55.843 48.586 1.00 23.46 269 SER B O 1
ATOM 5470 N N . THR B 1 270 ? 18.069 56.578 46.966 1.00 23.31 270 THR B N 1
ATOM 5471 C CA . THR B 1 270 ? 17.073 57.425 46.379 1.00 24.46 270 THR B CA 1
ATOM 5472 C C . THR B 1 270 ? 15.900 56.574 45.874 1.00 24.32 270 THR B C 1
ATOM 5473 O O . THR B 1 270 ? 14.776 56.990 45.915 1.00 24.89 270 THR B O 1
ATOM 5477 N N . ARG B 1 271 ? 16.166 55.331 45.475 1.00 23.27 271 ARG B N 1
ATOM 5478 C CA . ARG B 1 271 ? 15.132 54.412 45.048 1.00 23.35 271 ARG B CA 1
ATOM 5479 C C . ARG B 1 271 ? 14.201 54.099 46.217 1.00 23.98 271 ARG B C 1
ATOM 5480 O O . ARG B 1 271 ? 12.976 54.171 46.079 1.00 21.26 271 ARG B O 1
ATOM 5488 N N . LYS B 1 272 ? 14.785 53.789 47.382 1.00 23.01 272 LYS B N 1
ATOM 5489 C CA . LYS B 1 272 ? 14.011 53.601 48.630 1.00 24.27 272 LYS B CA 1
ATOM 5490 C C . LYS B 1 272 ? 13.160 54.810 48.963 1.00 22.67 272 LYS B C 1
ATOM 5491 O O . LYS B 1 272 ? 11.995 54.668 49.292 1.00 22.56 272 LYS B O 1
ATOM 5497 N N . MET B 1 273 ? 13.721 55.994 48.804 1.00 22.02 273 MET B N 1
ATOM 5498 C CA . MET B 1 273 ? 12.963 57.190 48.999 1.00 22.60 273 MET B CA 1
ATOM 5499 C C . MET B 1 273 ? 11.794 57.319 48.032 1.00 22.14 273 MET B C 1
ATOM 5500 O O . MET B 1 273 ? 10.698 57.700 48.436 1.00 23.84 273 MET B O 1
ATOM 5505 N N . ALA B 1 274 ? 12.055 56.981 46.778 1.00 22.74 274 ALA B N 1
ATOM 5506 C CA . ALA B 1 274 ? 11.073 57.153 45.712 1.00 21.94 274 ALA B CA 1
ATOM 5507 C C . ALA B 1 274 ? 9.926 56.224 46.043 1.00 22.08 274 ALA B C 1
ATOM 5508 O O . ALA B 1 274 ? 8.785 56.544 45.910 1.00 23.31 274 ALA B O 1
ATOM 5510 N N . HIS B 1 275 ? 10.251 55.023 46.458 1.00 22.39 275 HIS B N 1
ATOM 5511 C CA . HIS B 1 275 ? 9.204 54.091 46.841 1.00 23.69 275 HIS B CA 1
ATOM 5512 C C . HIS B 1 275 ? 8.372 54.538 47.982 1.00 22.90 275 HIS B C 1
ATOM 5513 O O . HIS B 1 275 ? 7.161 54.340 48.002 1.00 24.23 275 HIS B O 1
ATOM 5520 N N . ALA B 1 276 ? 9.020 55.152 48.960 1.00 23.51 276 ALA B N 1
ATOM 5521 C CA . ALA B 1 276 ? 8.277 55.655 50.114 1.00 23.02 276 ALA B CA 1
ATOM 5522 C C . ALA B 1 276 ? 7.375 56.848 49.729 1.00 23.76 276 ALA B C 1
ATOM 5523 O O . ALA B 1 276 ? 6.224 56.966 50.179 1.00 23.48 276 ALA B O 1
ATOM 5525 N N . ILE B 1 277 ? 7.894 57.706 48.863 1.00 23.00 277 ILE B N 1
ATOM 5526 C CA . ILE B 1 277 ? 7.115 58.805 48.338 1.00 23.85 277 ILE B CA 1
ATOM 5527 C C . ILE B 1 277 ? 5.894 58.261 47.618 1.00 23.91 277 ILE B C 1
ATOM 5528 O O . ILE B 1 277 ? 4.776 58.693 47.868 1.00 24.06 277 ILE B O 1
ATOM 5533 N N . ALA B 1 278 ? 6.123 57.258 46.774 1.00 24.07 278 ALA B N 1
ATOM 5534 C CA . ALA B 1 278 ? 5.042 56.609 46.037 1.00 24.82 278 ALA B CA 1
ATOM 5535 C C . ALA B 1 278 ? 4.037 55.983 46.992 1.00 25.20 278 ALA B C 1
ATOM 5536 O O . ALA B 1 278 ? 2.831 56.169 46.827 1.00 26.08 278 ALA B O 1
ATOM 5538 N N . GLU B 1 279 ? 4.528 55.275 48.003 1.00 24.79 279 GLU B N 1
ATOM 5539 C CA . GLU B 1 279 ? 3.649 54.764 49.049 1.00 25.48 279 GLU B CA 1
ATOM 5540 C C . GLU B 1 279 ? 2.792 55.814 49.741 1.00 25.40 279 GLU B C 1
ATOM 5541 O O . GLU B 1 279 ? 1.585 55.616 49.939 1.00 26.36 279 GLU B O 1
ATOM 5547 N N . GLY B 1 280 ? 3.406 56.931 50.096 1.00 23.68 280 GLY B N 1
ATOM 5548 C CA . GLY B 1 280 ? 2.685 58.058 50.698 1.00 24.67 280 GLY B CA 1
ATOM 5549 C C . GLY B 1 280 ? 1.608 58.582 49.804 1.00 24.87 280 GLY B C 1
ATOM 5550 O O . GLY B 1 280 ? 0.477 58.867 50.249 1.00 25.13 280 GLY B O 1
ATOM 5551 N N . ALA B 1 281 ? 1.940 58.715 48.526 1.00 25.03 281 ALA B N 1
ATOM 5552 C CA . ALA B 1 281 ? 0.980 59.253 47.607 1.00 25.71 281 ALA B CA 1
ATOM 5553 C C . ALA B 1 281 ? -0.131 58.244 47.417 1.00 25.22 281 ALA B C 1
ATOM 5554 O O . ALA B 1 281 ? -1.309 58.554 47.351 1.00 27.86 281 ALA B O 1
ATOM 5556 N N . MET B 1 282 ? 0.229 56.978 47.358 1.00 26.33 282 MET B N 1
ATOM 5557 C CA . MET B 1 282 ? -0.805 55.974 47.180 1.00 26.86 282 MET B CA 1
ATOM 5558 C C . MET B 1 282 ? -1.802 55.944 48.326 1.00 27.13 282 MET B C 1
ATOM 5559 O O . MET B 1 282 ? -2.949 55.613 48.129 1.00 28.78 282 MET B O 1
ATOM 5564 N N . SER B 1 283 ? -1.348 56.322 49.522 1.00 28.20 283 SER B N 1
ATOM 5565 C CA . SER B 1 283 ? -2.182 56.285 50.731 1.00 28.05 283 SER B CA 1
ATOM 5566 C C . SER B 1 283 ? -3.270 57.364 50.645 1.00 28.98 283 SER B C 1
ATOM 5567 O O . SER B 1 283 ? -4.246 57.338 51.391 1.00 29.78 283 SER B O 1
ATOM 5570 N N . GLU B 1 284 ? -3.109 58.305 49.721 1.00 28.48 284 GLU B N 1
ATOM 5571 C CA . GLU B 1 284 ? -4.127 59.338 49.513 1.00 29.23 284 GLU B CA 1
ATOM 5572 C C . GLU B 1 284 ? -5.116 58.978 48.424 1.00 28.99 284 GLU B C 1
ATOM 5573 O O . GLU B 1 284 ? -5.988 59.778 48.083 1.00 28.66 284 GLU B O 1
ATOM 5579 N N . GLY B 1 285 ? -4.971 57.772 47.885 1.00 28.60 285 GLY B N 1
ATOM 5580 C CA . GLY B 1 285 ? -5.903 57.244 46.901 1.00 28.98 285 GLY B CA 1
ATOM 5581 C C . GLY B 1 285 ? -5.668 57.687 45.477 1.00 28.52 285 GLY B C 1
ATOM 5582 O O . GLY B 1 285 ? -6.458 57.318 44.588 1.00 29.96 285 GLY B O 1
ATOM 5583 N N . VAL B 1 286 ? -4.605 58.478 45.239 1.00 28.61 286 VAL B N 1
ATOM 5584 C CA . VAL B 1 286 ? -4.338 59.027 43.906 1.00 28.16 286 VAL B CA 1
ATOM 5585 C C . VAL B 1 286 ? -3.570 58.014 43.085 1.00 27.76 286 VAL B C 1
ATOM 5586 O O . VAL B 1 286 ? -3.081 57.008 43.620 1.00 27.54 286 VAL B O 1
ATOM 5590 N N . ASP B 1 287 ? -3.529 58.223 41.781 1.00 27.26 287 ASP B N 1
ATOM 5591 C CA . ASP B 1 287 ? -2.794 57.320 40.922 1.00 25.39 287 ASP B CA 1
ATOM 5592 C C . ASP B 1 287 ? -1.322 57.673 41.081 1.00 25.29 287 ASP B C 1
ATOM 5593 O O . ASP B 1 287 ? -1.004 58.762 41.441 1.00 23.99 287 ASP B O 1
ATOM 5598 N N . VAL B 1 288 ? -0.453 56.688 40.952 1.00 26.11 288 VAL B N 1
ATOM 5599 C CA . VAL B 1 288 ? 0.967 56.952 41.138 1.00 26.58 288 VAL B CA 1
ATOM 5600 C C . VAL B 1 288 ? 1.711 56.154 40.078 1.00 27.27 288 VAL B C 1
ATOM 5601 O O . VAL B 1 288 ? 1.375 54.992 39.813 1.00 26.13 288 VAL B O 1
ATOM 5605 N N . ARG B 1 289 ? 2.698 56.791 39.464 1.00 25.99 289 ARG B N 1
ATOM 5606 C CA . ARG B 1 289 ? 3.535 56.116 38.457 1.00 27.19 289 ARG B CA 1
ATOM 5607 C C . ARG B 1 289 ? 4.934 56.327 38.969 1.00 26.31 289 ARG B C 1
ATOM 5608 O O . ARG B 1 289 ? 5.232 57.391 39.514 1.00 25.96 289 ARG B O 1
ATOM 5616 N N . VAL B 1 290 ? 5.776 55.296 38.886 1.00 26.46 290 VAL B N 1
ATOM 5617 C CA . VAL B 1 290 ? 7.156 55.488 39.332 1.00 26.32 290 VAL B CA 1
ATOM 5618 C C . VAL B 1 290 ? 8.087 55.143 38.178 1.00 27.07 290 VAL B C 1
ATOM 5619 O O . VAL B 1 290 ? 8.018 54.025 37.648 1.00 27.51 290 VAL B O 1
ATOM 5623 N N . TYR B 1 291 ? 8.958 56.068 37.796 1.00 26.44 291 TYR B N 1
ATOM 5624 C CA . TYR B 1 291 ? 9.924 55.831 36.694 1.00 24.62 291 TYR B CA 1
ATOM 5625 C C . TYR B 1 291 ? 11.331 55.965 37.206 1.00 26.50 291 TYR B C 1
ATOM 5626 O O . TYR B 1 291 ? 11.592 56.828 38.039 1.00 24.92 291 TYR B O 1
ATOM 5635 N N . CYS B 1 292 ? 12.223 55.147 36.656 1.00 25.20 292 CYS B N 1
ATOM 5636 C CA . CYS B 1 292 ? 13.637 55.232 36.952 1.00 26.63 292 CYS B CA 1
ATOM 5637 C C . CYS B 1 292 ? 14.362 55.698 35.714 1.00 26.00 292 CYS B C 1
ATOM 5638 O O . CYS B 1 292 ? 14.172 55.150 34.632 1.00 24.82 292 CYS B O 1
ATOM 5641 N N . LEU B 1 293 ? 15.114 56.796 35.843 1.00 25.65 293 LEU B N 1
ATOM 5642 C CA . LEU B 1 293 ? 15.792 57.383 34.696 1.00 28.11 293 LEU B CA 1
ATOM 5643 C C . LEU B 1 293 ? 16.813 56.437 34.022 1.00 29.40 293 LEU B C 1
ATOM 5644 O O . LEU B 1 293 ? 17.170 56.637 32.878 1.00 30.43 293 LEU B O 1
ATOM 5649 N N . HIS B 1 294 ? 17.242 55.393 34.694 1.00 30.45 294 HIS B N 1
ATOM 5650 C CA . HIS B 1 294 ? 18.224 54.476 34.092 1.00 32.36 294 HIS B CA 1
ATOM 5651 C C . HIS B 1 294 ? 17.485 53.562 33.129 1.00 32.41 294 HIS B C 1
ATOM 5652 O O . HIS B 1 294 ? 18.069 53.033 32.182 1.00 34.16 294 HIS B O 1
ATOM 5659 N N . GLU B 1 295 ? 16.181 53.429 33.335 1.00 30.58 295 GLU B N 1
ATOM 5660 C CA . GLU B 1 295 ? 15.412 52.380 32.685 1.00 32.50 295 GLU B CA 1
ATOM 5661 C C . GLU B 1 295 ? 14.450 52.968 31.683 1.00 30.96 295 GLU B C 1
ATOM 5662 O O . GLU B 1 295 ? 14.164 52.346 30.667 1.00 32.01 295 GLU B O 1
ATOM 5668 N N . ASP B 1 296 ? 13.955 54.165 31.965 1.00 28.47 296 ASP B N 1
ATOM 5669 C CA . ASP B 1 296 ? 12.712 54.618 31.352 1.00 27.69 296 ASP B CA 1
ATOM 5670 C C . ASP B 1 296 ? 12.954 55.790 30.430 1.00 28.64 296 ASP B C 1
ATOM 5671 O O . ASP B 1 296 ? 13.841 56.599 30.704 1.00 29.91 296 ASP B O 1
ATOM 5676 N N . ASP B 1 297 ? 12.190 55.874 29.336 1.00 27.82 297 ASP B N 1
ATOM 5677 C CA . ASP B 1 297 ? 12.449 56.904 28.337 1.00 26.89 297 ASP B CA 1
ATOM 5678 C C . ASP B 1 297 ? 11.830 58.180 28.771 1.00 25.68 297 ASP B C 1
ATOM 5679 O O . ASP B 1 297 ? 10.749 58.227 29.330 1.00 24.93 297 ASP B O 1
ATOM 5684 N N . ARG B 1 298 ? 12.525 59.261 28.496 1.00 24.05 298 ARG B N 1
ATOM 5685 C CA . ARG B 1 298 ? 11.957 60.524 28.839 1.00 24.26 298 ARG B CA 1
ATOM 5686 C C . ARG B 1 298 ? 10.573 60.728 28.197 1.00 24.65 298 ARG B C 1
ATOM 5687 O O . ARG B 1 298 ? 9.686 61.399 28.770 1.00 24.08 298 ARG B O 1
ATOM 5695 N N . SER B 1 299 ? 10.379 60.139 27.025 1.00 22.92 299 SER B N 1
ATOM 5696 C CA . SER B 1 299 ? 9.082 60.340 26.285 1.00 23.89 299 SER B CA 1
ATOM 5697 C C . SER B 1 299 ? 7.922 59.708 27.029 1.00 23.83 299 SER B C 1
ATOM 5698 O O . SER B 1 299 ? 6.806 60.207 26.983 1.00 25.44 299 SER B O 1
ATOM 5701 N N . GLU B 1 300 ? 8.171 58.586 27.693 1.00 23.92 300 GLU B N 1
ATOM 5702 C CA . GLU B 1 300 ? 7.125 57.964 28.519 1.00 24.63 300 GLU B CA 1
ATOM 5703 C C . GLU B 1 300 ? 6.903 58.721 29.824 1.00 24.64 300 GLU B C 1
ATOM 5704 O O . GLU B 1 300 ? 5.783 58.884 30.274 1.00 24.86 300 GLU B O 1
ATOM 5710 N N . ILE B 1 301 ? 7.992 59.220 30.397 1.00 22.84 301 ILE B N 1
ATOM 5711 C CA . ILE B 1 301 ? 7.890 59.922 31.661 1.00 24.46 301 ILE B CA 1
ATOM 5712 C C . ILE B 1 301 ? 7.034 61.131 31.404 1.00 24.38 301 ILE B C 1
ATOM 5713 O O . ILE B 1 301 ? 6.130 61.402 32.197 1.00 25.06 301 ILE B O 1
ATOM 5718 N N . VAL B 1 302 ? 7.283 61.862 30.323 1.00 25.02 302 VAL B N 1
ATOM 5719 C CA . VAL B 1 302 ? 6.525 63.091 30.193 1.00 24.57 302 VAL B CA 1
ATOM 5720 C C . VAL B 1 302 ? 5.074 62.843 29.800 1.00 23.92 302 VAL B C 1
ATOM 5721 O O . VAL B 1 302 ? 4.225 63.692 30.038 1.00 22.85 302 VAL B O 1
ATOM 5725 N N . LYS B 1 303 ? 4.799 61.688 29.200 1.00 23.99 303 LYS B N 1
ATOM 5726 C CA . LYS B 1 303 ? 3.427 61.268 28.910 1.00 25.16 303 LYS B CA 1
ATOM 5727 C C . LYS B 1 303 ? 2.700 61.255 30.239 1.00 24.91 303 LYS B C 1
ATOM 5728 O O . LYS B 1 303 ? 1.575 61.744 30.339 1.00 26.15 303 LYS B O 1
ATOM 5734 N N . ASP B 1 304 ? 3.308 60.654 31.272 1.00 25.17 304 ASP B N 1
ATOM 5735 C CA . ASP B 1 304 ? 2.638 60.669 32.578 1.00 25.51 304 ASP B CA 1
ATOM 5736 C C . ASP B 1 304 ? 2.627 62.036 33.262 1.00 24.86 304 ASP B C 1
ATOM 5737 O O . ASP B 1 304 ? 1.645 62.402 33.933 1.00 24.88 304 ASP B O 1
ATOM 5742 N N . ILE B 1 305 ? 3.680 62.786 33.060 1.00 25.75 305 ILE B N 1
ATOM 5743 C CA . ILE B 1 305 ? 3.733 64.125 33.630 1.00 23.55 305 ILE B CA 1
ATOM 5744 C C . ILE B 1 305 ? 2.509 64.908 33.163 1.00 25.07 305 ILE B C 1
ATOM 5745 O O . ILE B 1 305 ? 1.855 65.612 33.935 1.00 25.69 305 ILE B O 1
ATOM 5750 N N . LEU B 1 306 ? 2.163 64.745 31.904 1.00 23.65 306 LEU B N 1
ATOM 5751 C CA . LEU B 1 306 ? 1.086 65.505 31.310 1.00 24.90 306 LEU B CA 1
ATOM 5752 C C . LEU B 1 306 ? -0.188 65.170 32.086 1.00 25.85 306 LEU B C 1
ATOM 5753 O O . LEU B 1 306 ? -1.012 66.026 32.266 1.00 26.47 306 LEU B O 1
ATOM 5758 N N . GLU B 1 307 ? -0.331 63.922 32.536 1.00 25.33 307 GLU B N 1
ATOM 5759 C CA . GLU B 1 307 ? -1.545 63.475 33.199 1.00 27.04 307 GLU B CA 1
ATOM 5760 C C . GLU B 1 307 ? -1.433 63.544 34.722 1.00 26.29 307 GLU B C 1
ATOM 5761 O O . GLU B 1 307 ? -2.245 62.975 35.435 1.00 25.61 307 GLU B O 1
ATOM 5767 N N . SER B 1 308 ? -0.406 64.237 35.193 1.00 25.59 308 SER B N 1
ATOM 5768 C CA . SER B 1 308 ? -0.123 64.332 36.628 1.00 25.90 308 SER B CA 1
ATOM 5769 C C . SER B 1 308 ? -0.214 65.769 37.079 1.00 25.46 308 SER B C 1
ATOM 5770 O O . SER B 1 308 ? 0.306 66.652 36.416 1.00 29.39 308 SER B O 1
ATOM 5773 N N . GLY B 1 309 ? -0.822 65.991 38.243 1.00 25.83 309 GLY B N 1
ATOM 5774 C CA . GLY B 1 309 ? -0.802 67.305 38.882 1.00 23.99 309 GLY B CA 1
ATOM 5775 C C . GLY B 1 309 ? 0.449 67.498 39.733 1.00 24.08 309 GLY B C 1
ATOM 5776 O O . GLY B 1 309 ? 0.744 68.590 40.153 1.00 24.66 309 GLY B O 1
ATOM 5777 N N . ALA B 1 310 ? 1.146 66.411 40.067 1.00 24.80 310 ALA B N 1
ATOM 5778 C CA . ALA B 1 310 ? 2.380 66.531 40.840 1.00 24.63 310 ALA B CA 1
ATOM 5779 C C . ALA B 1 310 ? 3.383 65.553 40.337 1.00 24.70 310 ALA B C 1
ATOM 5780 O O . ALA B 1 310 ? 3.034 64.467 39.866 1.00 24.38 310 ALA B O 1
ATOM 5782 N N . ILE B 1 311 ? 4.639 65.909 40.515 1.00 24.91 311 ILE B N 1
ATOM 5783 C CA . ILE B 1 311 ? 5.699 64.974 40.277 1.00 23.62 311 ILE B CA 1
ATOM 5784 C C . ILE B 1 311 ? 6.660 64.972 41.448 1.00 22.77 311 ILE B C 1
ATOM 5785 O O . ILE B 1 311 ? 6.643 65.887 42.241 1.00 23.21 311 ILE B O 1
ATOM 5790 N N . ALA B 1 312 ? 7.453 63.904 41.550 1.00 21.95 312 ALA B N 1
ATOM 5791 C CA . ALA B 1 312 ? 8.554 63.851 42.488 1.00 22.65 312 ALA B CA 1
ATOM 5792 C C . ALA B 1 312 ? 9.763 63.458 41.649 1.00 24.42 312 ALA B C 1
ATOM 5793 O O . ALA B 1 312 ? 9.679 62.564 40.790 1.00 25.37 312 ALA B O 1
ATOM 5795 N N . LEU B 1 313 ? 10.865 64.160 41.848 1.00 23.16 313 LEU B N 1
ATOM 5796 C CA . LEU B 1 313 ? 12.064 63.915 41.094 1.00 22.24 313 LEU B CA 1
ATOM 5797 C C . LEU B 1 313 ? 13.178 63.683 42.092 1.00 23.49 313 LEU B C 1
ATOM 5798 O O . LEU B 1 313 ? 13.431 64.533 42.920 1.00 23.30 313 LEU B O 1
ATOM 5803 N N . GLY B 1 314 ? 13.831 62.535 41.967 1.00 22.50 314 GLY B N 1
ATOM 5804 C CA . GLY B 1 314 ? 14.836 62.139 42.963 1.00 22.72 314 GLY B CA 1
ATOM 5805 C C . GLY B 1 314 ? 16.152 61.776 42.340 1.00 20.91 314 GLY B C 1
ATOM 5806 O O . GLY B 1 314 ? 16.192 61.192 41.275 1.00 22.96 314 GLY B O 1
ATOM 5807 N N . ALA B 1 315 ? 17.253 62.158 42.959 1.00 21.77 315 ALA B N 1
ATOM 5808 C CA . ALA B 1 315 ? 18.523 61.668 42.424 1.00 23.50 315 ALA B CA 1
ATOM 5809 C C . ALA B 1 315 ? 19.545 61.861 43.462 1.00 23.55 315 ALA B C 1
ATOM 5810 O O . ALA B 1 315 ? 19.512 62.820 44.189 1.00 22.89 315 ALA B O 1
ATOM 5812 N N . PRO B 1 316 ? 20.518 60.965 43.468 1.00 22.17 316 PRO B N 1
ATOM 5813 C CA . PRO B 1 316 ? 21.648 61.220 44.376 1.00 23.59 316 PRO B CA 1
ATOM 5814 C C . PRO B 1 316 ? 22.548 62.343 43.925 1.00 24.06 316 PRO B C 1
ATOM 5815 O O . PRO B 1 316 ? 22.483 62.811 42.778 1.00 22.90 316 PRO B O 1
ATOM 5819 N N . THR B 1 317 ? 23.467 62.719 44.806 1.00 25.07 317 THR B N 1
ATOM 5820 C CA . THR B 1 317 ? 24.422 63.745 44.464 1.00 24.88 317 THR B CA 1
ATOM 5821 C C . THR B 1 317 ? 25.717 63.094 44.026 1.00 25.06 317 THR B C 1
ATOM 5822 O O . THR B 1 317 ? 26.169 62.156 44.660 1.00 26.33 317 THR B O 1
ATOM 5826 N N . ILE B 1 318 ? 26.274 63.587 42.919 1.00 25.24 318 ILE B N 1
ATOM 5827 C CA . ILE B 1 318 ? 27.590 63.162 42.431 1.00 24.96 318 ILE B CA 1
ATOM 5828 C C . ILE B 1 318 ? 28.417 64.393 42.082 1.00 24.81 318 ILE B C 1
ATOM 5829 O O . ILE B 1 318 ? 28.034 65.196 41.253 1.00 23.85 318 ILE B O 1
ATOM 5838 N N . TYR B 1 319 ? 29.524 64.560 42.793 1.00 25.21 319 TYR B N 1
ATOM 5839 C CA . TYR B 1 319 ? 30.383 65.738 42.626 1.00 25.56 319 TYR B CA 1
ATOM 5840 C C . TYR B 1 319 ? 29.539 67.007 42.531 1.00 26.14 319 TYR B C 1
ATOM 5841 O O . TYR B 1 319 ? 29.630 67.783 41.569 1.00 26.92 319 TYR B O 1
ATOM 5850 N N . ASP B 1 320 ? 28.718 67.164 43.566 1.00 26.68 320 ASP B N 1
ATOM 5851 C CA . ASP B 1 320 ? 27.949 68.363 43.862 1.00 27.07 320 ASP B CA 1
ATOM 5852 C C . ASP B 1 320 ? 26.792 68.548 42.921 1.00 27.53 320 ASP B C 1
ATOM 5853 O O . ASP B 1 320 ? 26.109 69.569 42.997 1.00 29.54 320 ASP B O 1
ATOM 5858 N N . GLU B 1 321 ? 26.558 67.589 42.036 1.00 25.66 321 GLU B N 1
ATOM 5859 C CA . GLU B 1 321 ? 25.504 67.733 41.037 1.00 25.29 321 GLU B CA 1
ATOM 5860 C C . GLU B 1 321 ? 24.516 66.607 41.206 1.00 24.90 321 GLU B C 1
ATOM 5861 O O . GLU B 1 321 ? 24.876 65.600 41.770 1.00 24.08 321 GLU B O 1
ATOM 5867 N N . PRO B 1 322 ? 23.306 66.757 40.640 1.00 24.20 322 PRO B N 1
ATOM 5868 C CA . PRO B 1 322 ? 22.416 65.621 40.495 1.00 23.92 322 PRO B CA 1
ATOM 5869 C C . PRO B 1 322 ? 23.086 64.599 39.618 1.00 25.09 322 PRO B C 1
ATOM 5870 O O . PRO B 1 322 ? 23.855 64.934 38.721 1.00 25.36 322 PRO B O 1
ATOM 5874 N N . TYR B 1 323 ? 22.721 63.362 39.845 1.00 25.28 323 TYR B N 1
ATOM 5875 C CA . TYR B 1 323 ? 23.123 62.293 39.007 1.00 24.73 323 TYR B CA 1
ATOM 5876 C C . TYR B 1 323 ? 22.695 62.715 37.578 1.00 24.03 323 TYR B C 1
ATOM 5877 O O . TYR B 1 323 ? 21.602 63.278 37.384 1.00 25.14 323 TYR B O 1
ATOM 5886 N N . PRO B 1 324 ? 23.590 62.514 36.603 1.00 23.20 324 PRO B N 1
ATOM 5887 C CA . PRO B 1 324 ? 23.438 63.286 35.371 1.00 22.94 324 PRO B CA 1
ATOM 5888 C C . PRO B 1 324 ? 22.259 62.996 34.495 1.00 23.37 324 PRO B C 1
ATOM 5889 O O . PRO B 1 324 ? 21.890 63.850 33.692 1.00 22.96 324 PRO B O 1
ATOM 5893 N N . SER B 1 325 ? 21.693 61.795 34.621 1.00 23.93 325 SER B N 1
ATOM 5894 C CA . SER B 1 325 ? 20.473 61.459 33.871 1.00 24.32 325 SER B CA 1
ATOM 5895 C C . SER B 1 325 ? 19.382 62.514 34.084 1.00 25.77 325 SER B C 1
ATOM 5896 O O . SER B 1 325 ? 18.617 62.827 33.156 1.00 26.35 325 SER B O 1
ATOM 5899 N N . VAL B 1 326 ? 19.338 63.110 35.284 1.00 25.64 326 VAL B N 1
ATOM 5900 C CA . VAL B 1 326 ? 18.317 64.110 35.508 1.00 27.77 326 VAL B CA 1
ATOM 5901 C C . VAL B 1 326 ? 18.566 65.333 34.653 1.00 26.15 326 VAL B C 1
ATOM 5902 O O . VAL B 1 326 ? 17.608 66.019 34.345 1.00 26.32 326 VAL B O 1
ATOM 5906 N N . GLY B 1 327 ? 19.805 65.570 34.222 1.00 25.59 327 GLY B N 1
ATOM 5907 C CA . GLY B 1 327 ? 20.104 66.704 33.342 1.00 23.83 327 GLY B CA 1
ATOM 5908 C C . GLY B 1 327 ? 19.415 66.543 32.007 1.00 23.49 327 GLY B C 1
ATOM 5909 O O . GLY B 1 327 ? 19.005 67.503 31.397 1.00 25.65 327 GLY B O 1
ATOM 5910 N N . ASP B 1 328 ? 19.207 65.299 31.590 1.00 23.78 328 ASP B N 1
ATOM 5911 C CA . ASP B 1 328 ? 18.568 65.058 30.303 1.00 24.54 328 ASP B CA 1
ATOM 5912 C C . ASP B 1 328 ? 17.082 65.385 30.475 1.00 23.54 328 ASP B C 1
ATOM 5913 O O . ASP B 1 328 ? 16.513 66.169 29.721 1.00 23.48 328 ASP B O 1
ATOM 5918 N N . LEU B 1 329 ? 16.470 64.811 31.493 1.00 23.76 329 LEU B N 1
ATOM 5919 C CA . LEU B 1 329 ? 15.039 64.957 31.698 1.00 23.83 329 LEU B CA 1
ATOM 5920 C C . LEU B 1 329 ? 14.768 66.421 31.957 1.00 23.19 329 LEU B C 1
ATOM 5921 O O . LEU B 1 329 ? 13.839 66.964 31.452 1.00 25.25 329 LEU B O 1
ATOM 5926 N N . LEU B 1 330 ? 15.610 67.083 32.734 1.00 23.89 330 LEU B N 1
ATOM 5927 C CA . LEU B 1 330 ? 15.348 68.500 32.972 1.00 24.90 330 LEU B CA 1
ATOM 5928 C C . LEU B 1 330 ? 15.448 69.381 31.745 1.00 24.82 330 LEU B C 1
ATOM 5929 O O . LEU B 1 330 ? 14.646 70.302 31.553 1.00 24.24 330 LEU B O 1
ATOM 5934 N N . MET B 1 331 ? 16.443 69.116 30.919 1.00 24.23 331 MET B N 1
ATOM 5935 C CA . MET B 1 331 ? 16.619 69.879 29.703 1.00 24.50 331 MET B CA 1
ATOM 5936 C C . MET B 1 331 ? 15.423 69.647 28.807 1.00 23.83 331 MET B C 1
ATOM 5937 O O . MET B 1 331 ? 14.926 70.574 28.204 1.00 25.58 331 MET B O 1
ATOM 5942 N N . TYR B 1 332 ? 14.941 68.417 28.770 1.00 23.26 332 TYR B N 1
ATOM 5943 C CA . TYR B 1 332 ? 13.692 68.129 28.053 1.00 22.99 332 TYR B CA 1
ATOM 5944 C C . TYR B 1 332 ? 12.492 68.866 28.626 1.00 22.79 332 TYR B C 1
ATOM 5945 O O . TYR B 1 332 ? 11.720 69.517 27.870 1.00 23.56 332 TYR B O 1
ATOM 5954 N N . LEU B 1 333 ? 12.347 68.835 29.956 1.00 23.59 333 LEU B N 1
ATOM 5955 C CA . LEU B 1 333 ? 11.223 69.484 30.610 1.00 23.29 333 LEU B CA 1
ATOM 5956 C C . LEU B 1 333 ? 11.264 70.950 30.366 1.00 24.49 333 LEU B C 1
ATOM 5957 O O . LEU B 1 333 ? 10.220 71.596 30.196 1.00 24.96 333 LEU B O 1
ATOM 5962 N N . ARG B 1 334 ? 12.470 71.453 30.264 1.00 26.12 334 ARG B N 1
ATOM 5963 C CA . ARG B 1 334 ? 12.642 72.889 30.007 1.00 26.42 334 ARG B CA 1
ATOM 5964 C C . ARG B 1 334 ? 12.096 73.257 28.641 1.00 25.92 334 ARG B C 1
ATOM 5965 O O . ARG B 1 334 ? 11.503 74.309 28.464 1.00 26.17 334 ARG B O 1
ATOM 5973 N N . GLY B 1 335 ? 12.273 72.392 27.664 1.00 24.19 335 GLY B N 1
ATOM 5974 C CA . GLY B 1 335 ? 11.699 72.658 26.331 1.00 22.85 335 GLY B CA 1
ATOM 5975 C C . GLY B 1 335 ? 10.191 72.480 26.361 1.00 22.86 335 GLY B C 1
ATOM 5976 O O . GLY B 1 335 ? 9.479 73.193 25.670 1.00 25.80 335 GLY B O 1
ATOM 5977 N N . LEU B 1 336 ? 9.702 71.526 27.142 1.00 24.34 336 LEU B N 1
ATOM 5978 C CA . LEU B 1 336 ? 8.283 71.218 27.109 1.00 24.10 336 LEU B CA 1
ATOM 5979 C C . LEU B 1 336 ? 7.368 72.227 27.745 1.00 24.88 336 LEU B C 1
ATOM 5980 O O . LEU B 1 336 ? 6.194 72.307 27.360 1.00 25.96 336 LEU B O 1
ATOM 5985 N N . LYS B 1 337 ? 7.881 72.912 28.755 1.00 25.70 337 LYS B N 1
ATOM 5986 C CA . LYS B 1 337 ? 7.202 74.033 29.400 1.00 25.89 337 LYS B CA 1
ATOM 5987 C C . LYS B 1 337 ? 5.803 73.593 29.861 1.00 25.38 337 LYS B C 1
ATOM 5988 O O . LYS B 1 337 ? 4.779 74.142 29.476 1.00 25.23 337 LYS B O 1
ATOM 5994 N N . PHE B 1 338 ? 5.754 72.552 30.667 1.00 23.99 338 PHE B N 1
ATOM 5995 C CA . PHE B 1 338 ? 4.493 72.066 31.160 1.00 24.83 338 PHE B CA 1
ATOM 5996 C C . PHE B 1 338 ? 3.703 73.153 31.863 1.00 24.68 338 PHE B C 1
ATOM 5997 O O . PHE B 1 338 ? 2.480 73.073 31.923 1.00 25.09 338 PHE B O 1
ATOM 6005 N N . ASN B 1 339 ? 4.399 74.134 32.430 1.00 27.17 339 ASN B N 1
ATOM 6006 C CA . ASN B 1 339 ? 3.712 75.211 33.140 1.00 27.38 339 ASN B CA 1
ATOM 6007 C C . ASN B 1 339 ? 2.738 75.917 32.219 1.00 27.89 339 ASN B C 1
ATOM 6008 O O . ASN B 1 339 ? 1.899 76.697 32.670 1.00 26.65 339 ASN B O 1
ATOM 6013 N N . ARG B 1 340 ? 2.800 75.604 30.933 1.00 27.84 340 ARG B N 1
ATOM 6014 C CA . ARG B 1 340 ? 1.896 76.292 29.995 1.00 27.85 340 ARG B CA 1
ATOM 6015 C C . ARG B 1 340 ? 0.520 75.620 29.963 1.00 27.96 340 ARG B C 1
ATOM 6016 O O . ARG B 1 340 ? -0.431 76.157 29.360 1.00 27.49 340 ARG B O 1
ATOM 6024 N N . THR B 1 341 ? 0.407 74.451 30.632 1.00 26.85 341 THR B N 1
ATOM 6025 C CA . THR B 1 341 ? -0.869 73.796 30.827 1.00 28.40 341 THR B CA 1
ATOM 6026 C C . THR B 1 341 ? -1.306 73.905 32.290 1.00 28.72 341 THR B C 1
ATOM 6027 O O . THR B 1 341 ? -2.479 74.130 32.595 1.00 29.46 341 THR B O 1
ATOM 6031 N N . LEU B 1 342 ? -0.354 73.767 33.194 1.00 29.29 342 LEU B N 1
ATOM 6032 C CA . LEU B 1 342 ? -0.603 73.721 34.636 1.00 28.90 342 LEU B CA 1
ATOM 6033 C C . LEU B 1 342 ? 0.757 73.742 35.250 1.00 28.82 342 LEU B C 1
ATOM 6034 O O . LEU B 1 342 ? 1.613 73.000 34.808 1.00 28.73 342 LEU B O 1
ATOM 6039 N N . THR B 1 343 ? 0.947 74.568 36.277 1.00 28.62 343 THR B N 1
ATOM 6040 C CA . THR B 1 343 ? 2.133 74.457 37.104 1.00 28.33 343 THR B CA 1
ATOM 6041 C C . THR B 1 343 ? 1.962 73.370 38.102 1.00 27.71 343 THR B C 1
ATOM 6042 O O . THR B 1 343 ? 1.317 73.499 39.151 1.00 27.33 343 THR B O 1
ATOM 6046 N N . ARG B 1 344 ? 2.566 72.253 37.761 1.00 26.89 344 ARG B N 1
ATOM 6047 C CA . ARG B 1 344 ? 2.425 71.080 38.579 1.00 26.57 344 ARG B CA 1
ATOM 6048 C C . ARG B 1 344 ? 3.302 71.204 39.785 1.00 26.61 344 ARG B C 1
ATOM 6049 O O . ARG B 1 344 ? 4.265 71.982 39.791 1.00 26.87 344 ARG B O 1
ATOM 6057 N N . LYS B 1 345 ? 2.919 70.488 40.840 1.00 25.54 345 LYS B N 1
ATOM 6058 C CA . LYS B 1 345 ? 3.633 70.555 42.079 1.00 25.05 345 LYS B CA 1
ATOM 6059 C C . LYS B 1 345 ? 4.714 69.544 41.955 1.00 23.67 345 LYS B C 1
ATOM 6060 O O . LYS B 1 345 ? 4.591 68.587 41.181 1.00 23.57 345 LYS B O 1
ATOM 6066 N N . ALA B 1 346 ? 5.818 69.816 42.614 1.00 23.18 346 ALA B N 1
ATOM 6067 C CA . ALA B 1 346 ? 6.915 68.876 42.556 1.00 23.12 346 ALA B CA 1
ATOM 6068 C C . ALA B 1 346 ? 7.603 68.754 43.898 1.00 23.44 346 ALA B C 1
ATOM 6069 O O . ALA B 1 346 ? 7.656 69.704 44.673 1.00 24.90 346 ALA B O 1
ATOM 6071 N N . LEU B 1 347 ? 8.103 67.551 44.155 1.00 22.28 347 LEU B N 1
ATOM 6072 C CA . LEU B 1 347 ? 8.855 67.255 45.339 1.00 24.22 347 LEU B CA 1
ATOM 6073 C C . LEU B 1 347 ? 10.211 66.883 44.768 1.00 25.33 347 LEU B C 1
ATOM 6074 O O . LEU B 1 347 ? 10.255 66.020 43.927 1.00 27.59 347 LEU B O 1
ATOM 6079 N N . VAL B 1 348 ? 11.302 67.455 45.250 1.00 24.23 348 VAL B N 1
ATOM 6080 C CA . VAL B 1 348 ? 12.602 66.858 44.885 1.00 24.74 348 VAL B CA 1
ATOM 6081 C C . VAL B 1 348 ? 13.176 66.103 46.087 1.00 23.63 348 VAL B C 1
ATOM 6082 O O . VAL B 1 348 ? 12.891 66.442 47.247 1.00 23.25 348 VAL B O 1
ATOM 6086 N N . PHE B 1 349 ? 13.967 65.066 45.830 1.00 24.01 349 PHE B N 1
ATOM 6087 C CA . PHE B 1 349 ? 14.473 64.299 46.942 1.00 23.28 349 PHE B CA 1
ATOM 6088 C C . PHE B 1 349 ? 15.745 63.628 46.509 1.00 23.93 349 PHE B C 1
ATOM 6089 O O . PHE B 1 349 ? 16.068 63.603 45.327 1.00 24.15 349 PHE B O 1
ATOM 6097 N N . GLY B 1 350 ? 16.478 63.027 47.428 1.00 22.40 350 GLY B N 1
ATOM 6098 C CA . GLY B 1 350 ? 17.573 62.201 46.966 1.00 22.35 350 GLY B CA 1
ATOM 6099 C C . GLY B 1 350 ? 18.447 61.962 48.144 1.00 23.05 350 GLY B C 1
ATOM 6100 O O . GLY B 1 350 ? 18.312 62.620 49.192 1.00 22.56 350 GLY B O 1
ATOM 6101 N N . SER B 1 351 ? 19.324 60.996 47.981 1.00 22.03 351 SER B N 1
ATOM 6102 C CA . SER B 1 351 ? 20.318 60.687 48.984 1.00 23.26 351 SER B CA 1
ATOM 6103 C C . SER B 1 351 ? 21.636 61.352 48.614 1.00 23.70 351 SER B C 1
ATOM 6104 O O . SER B 1 351 ? 21.902 61.662 47.430 1.00 23.44 351 SER B O 1
ATOM 6107 N N . MET B 1 352 ? 22.474 61.546 49.620 1.00 24.24 352 MET B N 1
ATOM 6108 C CA . MET B 1 352 ? 23.756 62.175 49.394 1.00 26.07 352 MET B CA 1
ATOM 6109 C C . MET B 1 352 ? 24.725 61.701 50.465 1.00 25.57 352 MET B C 1
ATOM 6110 O O . MET B 1 352 ? 24.336 61.049 51.447 1.00 24.70 352 MET B O 1
ATOM 6115 N N . GLY B 1 353 ? 25.999 61.943 50.229 1.00 26.05 353 GLY B N 1
ATOM 6116 C CA . GLY B 1 353 ? 27.023 61.345 51.094 1.00 26.59 353 GLY B CA 1
ATOM 6117 C C . GLY B 1 353 ? 27.944 62.364 51.689 1.00 28.87 353 GLY B C 1
ATOM 6118 O O . GLY B 1 353 ? 28.891 62.031 52.408 1.00 28.47 353 GLY B O 1
ATOM 6119 N N . GLY B 1 354 ? 27.680 63.630 51.405 1.00 30.11 354 GLY B N 1
ATOM 6120 C CA . GLY B 1 354 ? 28.506 64.661 51.996 1.00 32.42 354 GLY B CA 1
ATOM 6121 C C . GLY B 1 354 ? 27.722 65.941 52.109 1.00 32.12 354 GLY B C 1
ATOM 6122 O O . GLY B 1 354 ? 26.864 66.083 52.991 1.00 34.28 354 GLY B O 1
ATOM 6123 N N . ASN B 1 355 ? 27.980 66.841 51.173 1.00 32.78 355 ASN B N 1
ATOM 6124 C CA . ASN B 1 355 ? 27.340 68.142 51.180 1.00 32.48 355 ASN B CA 1
ATOM 6125 C C . ASN B 1 355 ? 26.015 68.140 50.438 1.00 32.64 355 ASN B C 1
ATOM 6126 O O . ASN B 1 355 ? 25.218 69.085 50.590 1.00 33.28 355 ASN B O 1
ATOM 6131 N N . GLY B 1 356 ? 25.770 67.100 49.633 1.00 30.80 356 GLY B N 1
ATOM 6132 C CA . GLY B 1 356 ? 24.580 67.069 48.831 1.00 31.33 356 GLY B CA 1
ATOM 6133 C C . GLY B 1 356 ? 24.649 68.157 47.778 1.00 30.46 356 GLY B C 1
ATOM 6134 O O . GLY B 1 356 ? 25.708 68.548 47.321 1.00 30.25 356 GLY B O 1
ATOM 6135 N N . GLY B 1 357 ? 23.505 68.641 47.357 1.00 32.12 357 GLY B N 1
ATOM 6136 C CA . GLY B 1 357 ? 23.520 69.656 46.346 1.00 32.42 357 GLY B CA 1
ATOM 6137 C C . GLY B 1 357 ? 22.483 69.320 45.322 1.00 32.19 357 GLY B C 1
ATOM 6138 O O . GLY B 1 357 ? 21.862 70.247 44.788 1.00 33.08 357 GLY B O 1
ATOM 6139 N N . ALA B 1 358 ? 22.261 68.023 45.073 1.00 28.07 358 ALA B N 1
ATOM 6140 C CA . ALA B 1 358 ? 21.376 67.632 43.952 1.00 28.07 358 ALA B CA 1
ATOM 6141 C C . ALA B 1 358 ? 19.970 68.144 44.153 1.00 27.70 358 ALA B C 1
ATOM 6142 O O . ALA B 1 358 ? 19.379 68.645 43.213 1.00 25.56 358 ALA B O 1
ATOM 6144 N N . THR B 1 359 ? 19.410 68.004 45.355 1.00 27.58 359 THR B N 1
ATOM 6145 C CA . THR B 1 359 ? 18.005 68.391 45.500 1.00 29.45 359 THR B CA 1
ATOM 6146 C C . THR B 1 359 ? 17.857 69.889 45.267 1.00 29.89 359 THR B C 1
ATOM 6147 O O . THR B 1 359 ? 16.890 70.336 44.619 1.00 29.97 359 THR B O 1
ATOM 6151 N N . GLY B 1 360 ? 18.783 70.674 45.820 1.00 30.89 360 GLY B N 1
ATOM 6152 C CA . GLY B 1 360 ? 18.729 72.118 45.618 1.00 30.61 360 GLY B CA 1
ATOM 6153 C C . GLY B 1 360 ? 18.742 72.474 44.132 1.00 31.13 360 GLY B C 1
ATOM 6154 O O . GLY B 1 360 ? 17.923 73.257 43.649 1.00 31.94 360 GLY B O 1
ATOM 6155 N N . THR B 1 361 ? 19.667 71.884 43.398 1.00 30.79 361 THR B N 1
ATOM 6156 C CA . THR B 1 361 ? 19.792 72.092 41.962 1.00 31.18 361 THR B CA 1
ATOM 6157 C C . THR B 1 361 ? 18.561 71.622 41.230 1.00 30.19 361 THR B C 1
ATOM 6158 O O . THR B 1 361 ? 18.059 72.282 40.340 1.00 30.68 361 THR B O 1
ATOM 6162 N N . MET B 1 362 ? 18.052 70.460 41.607 1.00 27.87 362 MET B N 1
ATOM 6163 C CA . MET B 1 362 ? 16.886 69.970 40.947 1.00 27.57 362 MET B CA 1
ATOM 6164 C C . MET B 1 362 ? 15.711 70.866 41.244 1.00 27.49 362 MET B C 1
ATOM 6165 O O . MET B 1 362 ? 14.873 70.981 40.393 1.00 27.96 362 MET B O 1
ATOM 6170 N N . LYS B 1 363 ? 15.633 71.409 42.457 1.00 28.43 363 LYS B N 1
ATOM 6171 C CA . LYS B 1 363 ? 14.594 72.370 42.816 1.00 29.51 363 LYS B CA 1
ATOM 6172 C C . LYS B 1 363 ? 14.685 73.553 41.863 1.00 30.75 363 LYS B C 1
ATOM 6173 O O . LYS B 1 363 ? 13.663 73.977 41.302 1.00 30.25 363 LYS B O 1
ATOM 6179 N N . GLU B 1 364 ? 15.897 74.092 41.691 1.00 30.95 364 GLU B N 1
ATOM 6180 C CA . GLU B 1 364 ? 16.075 75.250 40.835 1.00 32.47 364 GLU B CA 1
ATOM 6181 C C . GLU B 1 364 ? 15.685 74.920 39.414 1.00 30.68 364 GLU B C 1
ATOM 6182 O O . GLU B 1 364 ? 15.008 75.687 38.763 1.00 30.97 364 GLU B O 1
ATOM 6188 N N . LEU B 1 365 ? 16.107 73.766 38.928 1.00 30.17 365 LEU B N 1
ATOM 6189 C CA . LEU B 1 365 ? 15.897 73.465 37.544 1.00 28.57 365 LEU B CA 1
ATOM 6190 C C . LEU B 1 365 ? 14.450 73.114 37.256 1.00 28.53 365 LEU B C 1
ATOM 6191 O O . LEU B 1 365 ? 13.936 73.384 36.167 1.00 27.87 365 LEU B O 1
ATOM 6196 N N . LEU B 1 366 ? 13.781 72.464 38.209 1.00 26.45 366 LEU B N 1
ATOM 6197 C CA . LEU B 1 366 ? 12.400 72.128 37.984 1.00 26.66 366 LEU B CA 1
ATOM 6198 C C . LEU B 1 366 ? 11.535 73.344 37.981 1.00 26.34 366 LEU B C 1
ATOM 6199 O O . LEU B 1 366 ? 10.619 73.433 37.177 1.00 27.65 366 LEU B O 1
ATOM 6204 N N . ALA B 1 367 ? 11.780 74.251 38.906 1.00 25.95 367 ALA B N 1
ATOM 6205 C CA . ALA B 1 367 ? 11.067 75.512 38.885 1.00 27.57 367 ALA B CA 1
ATOM 6206 C C . ALA B 1 367 ? 11.307 76.270 37.571 1.00 27.59 367 ALA B C 1
ATOM 6207 O O . ALA B 1 367 ? 10.347 76.824 36.991 1.00 27.61 367 ALA B O 1
ATOM 6209 N N . GLU B 1 368 ? 12.550 76.296 37.057 1.00 26.51 368 GLU B N 1
ATOM 6210 C CA . GLU B 1 368 ? 12.759 76.889 35.735 1.00 28.22 368 GLU B CA 1
ATOM 6211 C C . GLU B 1 368 ? 11.968 76.129 34.722 1.00 27.83 368 GLU B C 1
ATOM 6212 O O . GLU B 1 368 ? 11.512 76.682 33.745 1.00 28.77 368 GLU B O 1
ATOM 6218 N N . ALA B 1 369 ? 11.802 74.832 34.947 1.00 26.44 369 ALA B N 1
ATOM 6219 C CA . ALA B 1 369 ? 11.026 74.052 34.007 1.00 26.51 369 ALA B CA 1
ATOM 6220 C C . ALA B 1 369 ? 9.511 74.166 34.159 1.00 27.84 369 ALA B C 1
ATOM 6221 O O . ALA B 1 369 ? 8.748 73.520 33.415 1.00 29.83 369 ALA B O 1
ATOM 6223 N N . GLY B 1 370 ? 9.064 74.878 35.161 1.00 27.72 370 GLY B N 1
ATOM 6224 C CA . GLY B 1 370 ? 7.638 75.185 35.239 1.00 29.56 370 GLY B CA 1
ATOM 6225 C C . GLY B 1 370 ? 6.891 74.368 36.258 1.00 30.62 370 GLY B C 1
ATOM 6226 O O . GLY B 1 370 ? 5.683 74.078 36.101 1.00 32.65 370 GLY B O 1
ATOM 6227 N N . PHE B 1 371 ? 7.607 74.025 37.319 1.00 29.33 371 PHE B N 1
ATOM 6228 C CA . PHE B 1 371 ? 7.030 73.328 38.421 1.00 28.97 371 PHE B CA 1
ATOM 6229 C C . PHE B 1 371 ? 7.070 74.137 39.672 1.00 27.86 371 PHE B C 1
ATOM 6230 O O . PHE B 1 371 ? 7.935 74.969 39.830 1.00 27.66 371 PHE B O 1
ATOM 6238 N N . ASP B 1 372 ? 6.141 73.868 40.582 1.00 28.49 372 ASP B N 1
ATOM 6239 C CA . ASP B 1 372 ? 6.086 74.574 41.860 1.00 29.63 372 ASP B CA 1
ATOM 6240 C C . ASP B 1 372 ? 6.733 73.584 42.810 1.00 30.42 372 ASP B C 1
ATOM 6241 O O . ASP B 1 372 ? 6.099 72.599 43.192 1.00 30.37 372 ASP B O 1
ATOM 6246 N N . VAL B 1 373 ? 7.986 73.842 43.160 1.00 30.42 373 VAL B N 1
ATOM 6247 C CA . VAL B 1 373 ? 8.726 72.830 43.904 1.00 33.36 373 VAL B CA 1
ATOM 6248 C C . VAL B 1 373 ? 8.449 72.994 45.370 1.00 36.67 373 VAL B C 1
ATOM 6249 O O . VAL B 1 373 ? 8.960 73.870 46.049 1.00 37.54 373 VAL B O 1
ATOM 6253 N N . ALA B 1 374 ? 7.547 72.166 45.842 1.00 40.97 374 ALA B N 1
ATOM 6254 C CA . ALA B 1 374 ? 7.128 72.307 47.203 1.00 43.35 374 ALA B CA 1
ATOM 6255 C C . ALA B 1 374 ? 8.057 71.361 47.957 1.00 44.03 374 ALA B C 1
ATOM 6256 O O . ALA B 1 374 ? 7.728 70.215 48.201 1.00 45.41 374 ALA B O 1
ATOM 6258 N N . CYS B 1 375 ? 9.259 71.863 48.243 1.00 44.54 375 CYS B N 1
ATOM 6259 C CA . CYS B 1 375 ? 10.181 71.261 49.194 1.00 44.78 375 CYS B CA 1
ATOM 6260 C C . CYS B 1 375 ? 10.860 69.962 48.749 1.00 43.40 375 CYS B C 1
ATOM 6261 O O . CYS B 1 375 ? 10.749 69.490 47.580 1.00 41.57 375 CYS B O 1
ATOM 6264 N N . GLU B 1 376 ? 11.553 69.395 49.728 1.00 41.85 376 GLU B N 1
ATOM 6265 C CA . GLU B 1 376 ? 12.874 68.832 49.466 1.00 40.54 376 GLU B CA 1
ATOM 6266 C C . GLU B 1 376 ? 13.198 67.854 50.551 1.00 38.56 376 GLU B C 1
ATOM 6267 O O . GLU B 1 376 ? 13.241 68.220 51.724 1.00 38.15 376 GLU B O 1
ATOM 6273 N N . GLU B 1 377 ? 13.426 66.602 50.163 1.00 35.04 377 GLU B N 1
ATOM 6274 C CA . GLU B 1 377 ? 13.741 65.568 51.127 1.00 33.18 377 GLU B CA 1
ATOM 6275 C C . GLU B 1 377 ? 15.110 65.038 50.771 1.00 31.19 377 GLU B C 1
ATOM 6276 O O . GLU B 1 377 ? 15.239 64.285 49.817 1.00 30.61 377 GLU B O 1
ATOM 6282 N N . GLU B 1 378 ? 16.107 65.405 51.545 1.00 28.97 378 GLU B N 1
ATOM 6283 C CA . GLU B 1 378 ? 17.476 64.967 51.255 1.00 28.16 378 GLU B CA 1
ATOM 6284 C C . GLU B 1 378 ? 17.916 64.168 52.436 1.00 27.84 378 GLU B C 1
ATOM 6285 O O . GLU B 1 378 ? 17.704 64.575 53.592 1.00 27.89 378 GLU B O 1
ATOM 6291 N N . VAL B 1 379 ? 18.498 63.006 52.135 1.00 25.02 379 VAL B N 1
ATOM 6292 C CA . VAL B 1 379 ? 18.835 62.047 53.154 1.00 25.37 379 VAL B CA 1
ATOM 6293 C C . VAL B 1 379 ? 20.315 61.759 52.992 1.00 24.81 379 VAL B C 1
ATOM 6294 O O . VAL B 1 379 ? 20.834 61.707 51.854 1.00 23.93 379 VAL B O 1
ATOM 6298 N N . TYR B 1 380 ? 20.983 61.577 54.130 1.00 24.80 380 TYR B N 1
ATOM 6299 C CA . TYR B 1 380 ? 22.372 61.192 54.128 1.00 25.86 380 TYR B CA 1
ATOM 6300 C C . TYR B 1 380 ? 22.413 59.694 54.031 1.00 25.24 380 TYR B C 1
ATOM 6301 O O . TYR B 1 380 ? 21.871 59.015 54.870 1.00 26.86 380 TYR B O 1
ATOM 6310 N N . TYR B 1 381 ? 23.069 59.199 52.985 1.00 25.30 381 TYR B N 1
ATOM 6311 C CA . TYR B 1 381 ? 23.193 57.800 52.661 1.00 25.17 381 TYR B CA 1
ATOM 6312 C C . TYR B 1 381 ? 21.857 57.071 52.755 1.00 26.23 381 TYR B C 1
ATOM 6313 O O . TYR B 1 381 ? 20.870 57.472 52.130 1.00 26.46 381 TYR B O 1
ATOM 6322 N N . VAL B 1 382 ? 21.813 56.018 53.543 1.00 25.66 382 VAL B N 1
ATOM 6323 C CA . VAL B 1 382 ? 20.643 55.175 53.509 1.00 28.45 382 VAL B CA 1
ATOM 6324 C C . VAL B 1 382 ? 19.583 55.776 54.423 1.00 28.30 382 VAL B C 1
ATOM 6325 O O . VAL B 1 382 ? 19.901 56.145 55.533 1.00 29.33 382 VAL B O 1
ATOM 6329 N N . PRO B 1 383 ? 18.323 55.867 53.968 1.00 29.59 383 PRO B N 1
ATOM 6330 C CA . PRO B 1 383 ? 17.300 56.446 54.831 1.00 28.89 383 PRO B CA 1
ATOM 6331 C C . PRO B 1 383 ? 17.036 55.614 56.072 1.00 29.10 383 PRO B C 1
ATOM 6332 O O . PRO B 1 383 ? 17.003 54.394 56.003 1.00 29.32 383 PRO B O 1
ATOM 6336 N N . THR B 1 384 ? 16.834 56.267 57.210 1.00 27.99 384 THR B N 1
ATOM 6337 C CA . THR B 1 384 ? 16.343 55.519 58.398 1.00 29.36 384 THR B CA 1
ATOM 6338 C C . THR B 1 384 ? 14.836 55.309 58.230 1.00 29.25 384 THR B C 1
ATOM 6339 O O . THR B 1 384 ? 14.251 55.863 57.320 1.00 28.73 384 THR B O 1
ATOM 6343 N N . GLY B 1 385 ? 14.225 54.498 59.097 1.00 30.61 385 GLY B N 1
ATOM 6344 C CA . GLY B 1 385 ? 12.755 54.387 59.173 1.00 29.57 385 GLY B CA 1
ATOM 6345 C C . GLY B 1 385 ? 12.088 55.754 59.239 1.00 29.37 385 GLY B C 1
ATOM 6346 O O . GLY B 1 385 ? 11.149 56.023 58.496 1.00 27.03 385 GLY B O 1
ATOM 6347 N N . ASP B 1 386 ? 12.602 56.635 60.087 1.00 28.80 386 ASP B N 1
ATOM 6348 C CA . ASP B 1 386 ? 12.008 57.939 60.233 1.00 28.59 386 ASP B CA 1
ATOM 6349 C C . ASP B 1 386 ? 12.157 58.741 58.968 1.00 27.55 386 ASP B C 1
ATOM 6350 O O . ASP B 1 386 ? 11.251 59.474 58.579 1.00 27.47 386 ASP B O 1
ATOM 6355 N N . GLU B 1 387 ? 13.317 58.614 58.336 1.00 26.83 387 GLU B N 1
ATOM 6356 C CA . GLU B 1 387 ? 13.545 59.348 57.096 1.00 25.48 387 GLU B CA 1
ATOM 6357 C C . GLU B 1 387 ? 12.672 58.814 55.988 1.00 26.04 387 GLU B C 1
ATOM 6358 O O . GLU B 1 387 ? 12.161 59.586 55.166 1.00 26.19 387 GLU B O 1
ATOM 6364 N N . LEU B 1 388 ? 12.465 57.501 55.950 1.00 25.87 388 LEU B N 1
ATOM 6365 C CA . LEU B 1 388 ? 11.533 56.977 54.954 1.00 27.00 388 LEU B CA 1
ATOM 6366 C C . LEU B 1 388 ? 10.106 57.395 55.286 1.00 26.01 388 LEU B C 1
ATOM 6367 O O . LEU B 1 388 ? 9.335 57.673 54.411 1.00 25.65 388 LEU B O 1
ATOM 6372 N N . ASP B 1 389 ? 9.755 57.442 56.564 1.00 24.79 389 ASP B N 1
ATOM 6373 C CA . ASP B 1 389 ? 8.415 57.889 56.941 1.00 26.47 389 ASP B CA 1
ATOM 6374 C C . ASP B 1 389 ? 8.266 59.309 56.494 1.00 25.01 389 ASP B C 1
ATOM 6375 O O . ASP B 1 389 ? 7.192 59.740 56.141 1.00 26.89 389 ASP B O 1
ATOM 6380 N N . ALA B 1 390 ? 9.363 60.035 56.532 1.00 26.12 390 ALA B N 1
ATOM 6381 C CA . ALA B 1 390 ? 9.321 61.446 56.119 1.00 25.70 390 ALA B CA 1
ATOM 6382 C C . ALA B 1 390 ? 9.102 61.521 54.639 1.00 26.36 390 ALA B C 1
ATOM 6383 O O . ALA B 1 390 ? 8.388 62.371 54.159 1.00 24.73 390 ALA B O 1
ATOM 6385 N N . CYS B 1 391 ? 9.724 60.615 53.895 1.00 24.54 391 CYS B N 1
ATOM 6386 C CA . CYS B 1 391 ? 9.462 60.550 52.436 1.00 25.88 391 CYS B CA 1
ATOM 6387 C C . CYS B 1 391 ? 8.018 60.148 52.133 1.00 24.32 391 CYS B C 1
ATOM 6388 O O . CYS B 1 391 ? 7.418 60.685 51.217 1.00 25.97 391 CYS B O 1
ATOM 6391 N N . PHE B 1 392 ? 7.486 59.212 52.925 1.00 24.76 392 PHE B N 1
ATOM 6392 C CA . PHE B 1 392 ? 6.086 58.779 52.785 1.00 23.95 392 PHE B CA 1
ATOM 6393 C C . PHE B 1 392 ? 5.178 59.997 52.948 1.00 22.90 392 PHE B C 1
ATOM 6394 O O . PHE B 1 392 ? 4.242 60.224 52.194 1.00 23.94 392 PHE B O 1
ATOM 6402 N N . GLU B 1 393 ? 5.452 60.763 53.989 1.00 24.94 393 GLU B N 1
ATOM 6403 C CA . GLU B 1 393 ? 4.651 61.926 54.324 1.00 24.70 393 GLU B CA 1
ATOM 6404 C C . GLU B 1 393 ? 4.784 62.978 53.261 1.00 25.47 393 GLU B C 1
ATOM 6405 O O . GLU B 1 393 ? 3.816 63.630 52.883 1.00 25.86 393 GLU B O 1
ATOM 6411 N N . ALA B 1 394 ? 5.981 63.136 52.723 1.00 25.19 394 ALA B N 1
ATOM 6412 C CA . ALA B 1 394 ? 6.141 64.067 51.629 1.00 24.67 394 ALA B CA 1
ATOM 6413 C C . ALA B 1 394 ? 5.341 63.669 50.399 1.00 24.61 394 ALA B C 1
ATOM 6414 O O . ALA B 1 394 ? 4.725 64.518 49.755 1.00 25.00 394 ALA B O 1
ATOM 6416 N N . GLY B 1 395 ? 5.321 62.386 50.072 1.00 23.46 395 GLY B N 1
ATOM 6417 C CA . GLY B 1 395 ? 4.505 61.943 48.987 1.00 25.19 395 GLY B CA 1
ATOM 6418 C C . GLY B 1 395 ? 3.026 62.026 49.334 1.00 26.29 395 GLY B C 1
ATOM 6419 O O . GLY B 1 395 ? 2.222 62.290 48.472 1.00 26.74 395 GLY B O 1
ATOM 6420 N N . ARG B 1 396 ? 2.679 61.798 50.596 1.00 24.90 396 ARG B N 1
ATOM 6421 C CA . ARG B 1 396 ? 1.276 61.843 50.993 1.00 25.53 396 ARG B CA 1
ATOM 6422 C C . ARG B 1 396 ? 0.793 63.258 50.848 1.00 25.16 396 ARG B C 1
ATOM 6423 O O . ARG B 1 396 ? -0.261 63.497 50.312 1.00 26.09 396 ARG B O 1
ATOM 6431 N N . LYS B 1 397 ? 1.621 64.176 51.277 1.00 25.38 397 LYS B N 1
ATOM 6432 C CA . LYS B 1 397 ? 1.264 65.592 51.268 1.00 25.96 397 LYS B CA 1
ATOM 6433 C C . LYS B 1 397 ? 1.156 66.100 49.835 1.00 25.72 397 LYS B C 1
ATOM 6434 O O . LYS B 1 397 ? 0.225 66.860 49.464 1.00 26.09 397 LYS B O 1
ATOM 6440 N N . LEU B 1 398 ? 2.140 65.713 49.027 1.00 23.73 398 LEU B N 1
ATOM 6441 C CA . LEU B 1 398 ? 2.091 65.932 47.575 1.00 24.60 398 LEU B CA 1
ATOM 6442 C C . LEU B 1 398 ? 0.767 65.490 46.937 1.00 24.97 398 LEU B C 1
ATOM 6443 O O . LEU B 1 398 ? 0.097 66.253 46.259 1.00 25.94 398 LEU B O 1
ATOM 6448 N N . ALA B 1 399 ? 0.398 64.237 47.154 1.00 25.50 399 ALA B N 1
ATOM 6449 C CA . ALA B 1 399 ? -0.856 63.690 46.720 1.00 25.20 399 ALA B CA 1
ATOM 6450 C C . ALA B 1 399 ? -2.042 64.418 47.283 1.00 26.82 399 ALA B C 1
ATOM 6451 O O . ALA B 1 399 ? -2.938 64.777 46.537 1.00 27.84 399 ALA B O 1
ATOM 6453 N N . ALA B 1 400 ? -2.046 64.639 48.597 1.00 28.11 400 ALA B N 1
ATOM 6454 C CA . ALA B 1 400 ? -3.188 65.259 49.256 1.00 28.89 400 ALA B CA 1
ATOM 6455 C C . ALA B 1 400 ? -3.432 66.623 48.612 1.00 30.47 400 ALA B C 1
ATOM 6456 O O . ALA B 1 400 ? -4.565 67.005 48.407 1.00 31.86 400 ALA B O 1
ATOM 6458 N N . GLU B 1 401 ? -2.356 67.300 48.239 1.00 31.16 401 GLU B N 1
ATOM 6459 C CA . GLU B 1 401 ? -2.464 68.645 47.691 1.00 32.36 401 GLU B CA 1
ATOM 6460 C C . GLU B 1 401 ? -3.085 68.632 46.295 1.00 32.34 401 GLU B C 1
ATOM 6461 O O . GLU B 1 401 ? -3.654 69.644 45.882 1.00 32.18 401 GLU B O 1
ATOM 6467 N N . ILE B 1 402 ? -3.029 67.500 45.594 1.00 30.79 402 ILE B N 1
ATOM 6468 C CA . ILE B 1 402 ? -3.586 67.470 44.255 1.00 30.96 402 ILE B CA 1
ATOM 6469 C C . ILE B 1 402 ? -4.986 66.892 44.186 1.00 30.94 402 ILE B C 1
ATOM 6470 O O . ILE B 1 402 ? -5.576 66.782 43.115 1.00 29.99 402 ILE B O 1
ATOM 6475 N N . ARG B 1 403 ? -5.496 66.496 45.347 1.00 31.75 403 ARG B N 1
ATOM 6476 C CA . ARG B 1 403 ? -6.826 65.948 45.441 1.00 31.85 403 ARG B CA 1
ATOM 6477 C C . ARG B 1 403 ? -7.779 67.110 45.316 1.00 33.36 403 ARG B C 1
ATOM 6478 O O . ARG B 1 403 ? -7.533 68.147 45.953 1.00 33.62 403 ARG B O 1
ATOM 6486 N N . MET C 1 1 ? 32.756 68.796 -0.816 1.00 52.87 1 MET D N 1
ATOM 6487 C CA . MET C 1 1 ? 33.198 68.620 0.593 1.00 52.89 1 MET D CA 1
ATOM 6488 C C . MET C 1 1 ? 34.756 68.523 0.701 1.00 51.44 1 MET D C 1
ATOM 6489 O O . MET C 1 1 ? 35.462 68.168 -0.257 1.00 52.13 1 MET D O 1
ATOM 6494 N N . LYS C 1 2 ? 35.272 68.856 1.875 1.00 48.91 2 LYS D N 1
ATOM 6495 C CA . LYS C 1 2 ? 36.700 68.847 2.152 1.00 46.65 2 LYS D CA 1
ATOM 6496 C C . LYS C 1 2 ? 37.084 67.558 2.867 1.00 44.67 2 LYS D C 1
ATOM 6497 O O . LYS C 1 2 ? 36.695 67.328 4.016 1.00 44.06 2 LYS D O 1
ATOM 6503 N N . ALA C 1 3 ? 37.829 66.711 2.173 1.00 42.26 3 ALA D N 1
ATOM 6504 C CA . ALA C 1 3 ? 38.383 65.493 2.747 1.00 41.00 3 ALA D CA 1
ATOM 6505 C C . ALA C 1 3 ? 39.559 65.163 1.870 1.00 40.16 3 ALA D C 1
ATOM 6506 O O . ALA C 1 3 ? 39.420 65.104 0.662 1.00 40.56 3 ALA D O 1
ATOM 6508 N N . ALA C 1 4 ? 40.725 64.996 2.464 1.00 39.34 4 ALA D N 1
ATOM 6509 C CA . ALA C 1 4 ? 41.914 64.754 1.678 1.00 38.55 4 ALA D CA 1
ATOM 6510 C C . ALA C 1 4 ? 42.157 63.259 1.555 1.00 38.02 4 ALA D C 1
ATOM 6511 O O . ALA C 1 4 ? 41.709 62.474 2.389 1.00 38.00 4 ALA D O 1
ATOM 6513 N N . ALA C 1 5 ? 42.830 62.873 0.488 1.00 36.99 5 ALA D N 1
ATOM 6514 C CA . ALA C 1 5 ? 43.298 61.502 0.331 1.00 37.08 5 ALA D CA 1
ATOM 6515 C C . ALA C 1 5 ? 44.604 61.395 1.095 1.00 37.47 5 ALA D C 1
ATOM 6516 O O . ALA C 1 5 ? 45.223 62.422 1.441 1.00 36.79 5 ALA D O 1
ATOM 6518 N N . LYS C 1 6 ? 45.024 60.167 1.373 1.00 36.68 6 LYS D N 1
ATOM 6519 C CA . LYS C 1 6 ? 46.295 59.938 2.027 1.00 37.19 6 LYS D CA 1
ATOM 6520 C C . LYS C 1 6 ? 47.175 59.049 1.187 1.00 36.82 6 LYS D C 1
ATOM 6521 O O . LYS C 1 6 ? 46.847 57.892 0.910 1.00 37.25 6 LYS D O 1
ATOM 6527 N N . ARG C 1 7 ? 48.312 59.593 0.795 1.00 36.80 7 ARG D N 1
ATOM 6528 C CA . ARG C 1 7 ? 49.263 58.869 -0.010 1.00 37.03 7 ARG D CA 1
ATOM 6529 C C . ARG C 1 7 ? 49.848 57.779 0.853 1.00 36.77 7 ARG D C 1
ATOM 6530 O O . ARG C 1 7 ? 50.249 58.033 1.970 1.00 35.76 7 ARG D O 1
ATOM 6538 N N . ILE C 1 8 ? 49.854 56.553 0.365 1.00 37.14 8 ILE D N 1
ATOM 6539 C CA . ILE C 1 8 ? 50.306 55.444 1.214 1.00 38.71 8 ILE D CA 1
ATOM 6540 C C . ILE C 1 8 ? 51.471 54.735 0.591 1.00 39.45 8 ILE D C 1
ATOM 6541 O O . ILE C 1 8 ? 52.193 53.991 1.245 1.00 39.40 8 ILE D O 1
ATOM 6546 N N . SER C 1 9 ? 51.623 54.973 -0.700 1.00 40.65 9 SER D N 1
ATOM 6547 C CA . SER C 1 9 ? 52.763 54.503 -1.434 1.00 41.85 9 SER D CA 1
ATOM 6548 C C . SER C 1 9 ? 52.844 55.335 -2.677 1.00 41.68 9 SER D C 1
ATOM 6549 O O . SER C 1 9 ? 51.973 56.157 -2.942 1.00 41.86 9 SER D O 1
ATOM 6552 N N . ASP C 1 10 ? 53.921 55.158 -3.430 1.00 42.56 10 ASP D N 1
ATOM 6553 C CA . ASP C 1 10 ? 54.089 55.888 -4.657 1.00 42.19 10 ASP D CA 1
ATOM 6554 C C . ASP C 1 10 ? 52.891 55.637 -5.573 1.00 41.69 10 ASP D C 1
ATOM 6555 O O . ASP C 1 10 ? 52.615 54.497 -5.938 1.00 41.63 10 ASP D O 1
ATOM 6560 N N . GLY C 1 11 ? 52.183 56.712 -5.914 1.00 40.80 11 GLY D N 1
ATOM 6561 C CA . GLY C 1 11 ? 50.989 56.645 -6.769 1.00 39.84 11 GLY D CA 1
ATOM 6562 C C . GLY C 1 11 ? 49.791 55.901 -6.202 1.00 38.91 11 GLY D C 1
ATOM 6563 O O . GLY C 1 11 ? 48.851 55.619 -6.944 1.00 39.59 11 GLY D O 1
ATOM 6564 N N . VAL C 1 12 ? 49.843 55.563 -4.912 1.00 37.58 12 VAL D N 1
ATOM 6565 C CA . VAL C 1 12 ? 48.767 54.819 -4.242 1.00 36.76 12 VAL D CA 1
ATOM 6566 C C . VAL C 1 12 ? 48.221 55.668 -3.107 1.00 36.37 12 VAL D C 1
ATOM 6567 O O . VAL C 1 12 ? 48.965 56.138 -2.262 1.00 37.01 12 VAL D O 1
ATOM 6571 N N . TYR C 1 13 ? 46.911 55.866 -3.105 1.00 35.27 13 TYR D N 1
ATOM 6572 C CA . TYR C 1 13 ? 46.294 56.763 -2.142 1.00 34.77 13 TYR D CA 1
ATOM 6573 C C . TYR C 1 13 ? 45.119 56.088 -1.519 1.00 34.14 13 TYR D C 1
ATOM 6574 O O . TYR C 1 13 ? 44.349 55.420 -2.206 1.00 33.22 13 TYR D O 1
ATOM 6583 N N . TRP C 1 14 ? 44.983 56.293 -0.227 1.00 32.56 14 TRP D N 1
ATOM 6584 C CA . TRP C 1 14 ? 43.751 55.952 0.474 1.00 33.90 14 TRP D CA 1
ATOM 6585 C C . TRP C 1 14 ? 42.718 57.044 0.202 1.00 33.62 14 TRP D C 1
ATOM 6586 O O . TRP C 1 14 ? 42.964 58.235 0.428 1.00 34.33 14 TRP D O 1
ATOM 6597 N N . THR C 1 15 ? 41.577 56.640 -0.330 1.00 34.29 15 THR D N 1
ATOM 6598 C CA . THR C 1 15 ? 40.507 57.574 -0.622 1.00 34.19 15 THR D CA 1
ATOM 6599 C C . THR C 1 15 ? 39.229 57.000 -0.028 1.00 33.87 15 THR D C 1
ATOM 6600 O O . THR C 1 15 ? 38.223 56.864 -0.712 1.00 33.28 15 THR D O 1
ATOM 6604 N N . GLY C 1 16 ? 39.295 56.647 1.248 1.00 33.43 16 GLY D N 1
ATOM 6605 C CA . GLY C 1 16 ? 38.220 55.930 1.916 1.00 33.43 16 GLY D CA 1
ATOM 6606 C C . GLY C 1 16 ? 37.228 56.783 2.653 1.00 33.52 16 GLY D C 1
ATOM 6607 O O . GLY C 1 16 ? 37.261 58.001 2.574 1.00 32.43 16 GLY D O 1
ATOM 6608 N N . VAL C 1 17 ? 36.306 56.111 3.331 1.00 32.55 17 VAL D N 1
ATOM 6609 C CA . VAL C 1 17 ? 35.323 56.820 4.102 1.00 31.02 17 VAL D CA 1
ATOM 6610 C C . VAL C 1 17 ? 35.432 56.421 5.567 1.00 31.09 17 VAL D C 1
ATOM 6611 O O . VAL C 1 17 ? 35.477 55.234 5.923 1.00 31.10 17 VAL D O 1
ATOM 6615 N N . LEU C 1 18 ? 35.418 57.435 6.415 1.00 28.69 18 LEU D N 1
ATOM 6616 C CA . LEU C 1 18 ? 35.370 57.218 7.847 1.00 29.07 18 LEU D CA 1
ATOM 6617 C C . LEU C 1 18 ? 33.947 57.163 8.396 1.00 29.62 18 LEU D C 1
ATOM 6618 O O . LEU C 1 18 ? 33.242 58.177 8.461 1.00 32.03 18 LEU D O 1
ATOM 6623 N N . ASP C 1 19 ? 33.596 56.022 8.949 1.00 29.25 19 ASP D N 1
ATOM 6624 C CA . ASP C 1 19 ? 32.301 55.901 9.517 1.00 29.51 19 ASP D CA 1
ATOM 6625 C C . ASP C 1 19 ? 32.453 55.915 11.009 1.00 30.24 19 ASP D C 1
ATOM 6626 O O . ASP C 1 19 ? 32.553 54.869 11.648 1.00 30.03 19 ASP D O 1
ATOM 6631 N N . TRP C 1 20 ? 32.438 57.108 11.565 1.00 28.47 20 TRP D N 1
ATOM 6632 C CA . TRP C 1 20 ? 32.631 57.254 12.975 1.00 28.67 20 TRP D CA 1
ATOM 6633 C C . TRP C 1 20 ? 31.497 56.640 13.772 1.00 29.34 20 TRP D C 1
ATOM 6634 O O . TRP C 1 20 ? 31.666 56.276 14.916 1.00 29.82 20 TRP D O 1
ATOM 6645 N N . ASP C 1 21 ? 30.321 56.601 13.152 1.00 30.37 21 ASP D N 1
ATOM 6646 C CA . ASP C 1 21 ? 29.041 56.514 13.874 1.00 31.78 21 ASP D CA 1
ATOM 6647 C C . ASP C 1 21 ? 28.520 55.083 14.031 1.00 31.70 21 ASP D C 1
ATOM 6648 O O . ASP C 1 21 ? 27.641 54.799 14.887 1.00 32.93 21 ASP D O 1
ATOM 6653 N N . LEU C 1 22 ? 29.070 54.196 13.250 1.00 32.10 22 LEU D N 1
ATOM 6654 C CA . LEU C 1 22 ? 28.519 52.857 13.142 1.00 32.93 22 LEU D CA 1
ATOM 6655 C C . LEU C 1 22 ? 28.843 52.163 14.448 1.00 34.02 22 LEU D C 1
ATOM 6656 O O . LEU C 1 22 ? 29.951 52.296 14.954 1.00 32.86 22 LEU D O 1
ATOM 6661 N N . ARG C 1 23 ? 27.855 51.453 15.002 1.00 34.54 23 ARG D N 1
ATOM 6662 C CA . ARG C 1 23 ? 28.044 50.800 16.289 1.00 33.86 23 ARG D CA 1
ATOM 6663 C C . ARG C 1 23 ? 27.747 49.316 16.206 1.00 35.10 23 ARG D C 1
ATOM 6664 O O . ARG C 1 23 ? 28.256 48.540 16.989 1.00 34.81 23 ARG D O 1
ATOM 6672 N N . ASN C 1 24 ? 26.913 48.940 15.258 1.00 36.15 24 ASN D N 1
ATOM 6673 C CA . ASN C 1 24 ? 26.518 47.556 15.103 1.00 39.99 24 ASN D CA 1
ATOM 6674 C C . ASN C 1 24 ? 26.438 47.284 13.626 1.00 40.92 24 ASN D C 1
ATOM 6675 O O . ASN C 1 24 ? 25.700 47.938 12.880 1.00 42.07 24 ASN D O 1
ATOM 6680 N N . TYR C 1 25 ? 27.224 46.339 13.170 1.00 41.72 25 TYR D N 1
ATOM 6681 C CA . TYR C 1 25 ? 27.251 46.080 11.765 1.00 43.05 25 TYR D CA 1
ATOM 6682 C C . TYR C 1 25 ? 27.041 44.588 11.634 1.00 44.02 25 TYR D C 1
ATOM 6683 O O . TYR C 1 25 ? 27.824 43.781 12.116 1.00 42.72 25 TYR D O 1
ATOM 6692 N N . HIS C 1 26 ? 25.917 44.233 11.024 1.00 46.22 26 HIS D N 1
ATOM 6693 C CA . HIS C 1 26 ? 25.441 42.848 10.995 1.00 47.65 26 HIS D CA 1
ATOM 6694 C C . HIS C 1 26 ? 25.768 42.037 12.267 1.00 46.82 26 HIS D C 1
ATOM 6695 O O . HIS C 1 26 ? 26.403 40.972 12.206 1.00 47.31 26 HIS D O 1
ATOM 6702 N N . GLY C 1 27 ? 25.348 42.599 13.402 1.00 47.24 27 GLY D N 1
ATOM 6703 C CA . GLY C 1 27 ? 25.455 41.956 14.729 1.00 46.58 27 GLY D CA 1
ATOM 6704 C C . GLY C 1 27 ? 26.887 41.796 15.191 1.00 45.54 27 GLY D C 1
ATOM 6705 O O . GLY C 1 27 ? 27.228 40.861 15.938 1.00 45.89 27 GLY D O 1
ATOM 6706 N N . TYR C 1 28 ? 27.706 42.711 14.701 1.00 43.29 28 TYR D N 1
ATOM 6707 C CA . TYR C 1 28 ? 29.061 42.859 15.101 1.00 41.33 28 TYR D CA 1
ATOM 6708 C C . TYR C 1 28 ? 29.106 44.269 15.672 1.00 40.51 28 TYR D C 1
ATOM 6709 O O . TYR C 1 28 ? 28.745 45.226 14.986 1.00 40.97 28 TYR D O 1
ATOM 6718 N N . THR C 1 29 ? 29.575 44.409 16.905 1.00 37.08 29 THR D N 1
ATOM 6719 C CA . THR C 1 29 ? 29.617 45.734 17.525 1.00 34.11 29 THR D CA 1
ATOM 6720 C C . THR C 1 29 ? 30.971 46.327 17.275 1.00 32.80 29 THR D C 1
ATOM 6721 O O . THR C 1 29 ? 31.951 45.609 17.150 1.00 33.46 29 THR D O 1
ATOM 6725 N N . LEU C 1 30 ? 31.030 47.645 17.141 1.00 31.38 30 LEU D N 1
ATOM 6726 C CA . LEU C 1 30 ? 32.260 48.263 16.761 1.00 31.56 30 LEU D CA 1
ATOM 6727 C C . LEU C 1 30 ? 32.093 49.706 17.172 1.00 32.56 30 LEU D C 1
ATOM 6728 O O . LEU C 1 30 ? 31.025 50.112 17.545 1.00 33.45 30 LEU D O 1
ATOM 6733 N N . GLN C 1 31 ? 33.159 50.461 17.081 1.00 33.66 31 GLN D N 1
ATOM 6734 C CA . GLN C 1 31 ? 33.091 51.856 17.475 1.00 34.35 31 GLN D CA 1
ATOM 6735 C C . GLN C 1 31 ? 33.466 52.627 16.225 1.00 33.40 31 GLN D C 1
ATOM 6736 O O . GLN C 1 31 ? 34.442 53.372 16.175 1.00 33.89 31 GLN D O 1
ATOM 6742 N N . GLY C 1 32 ? 32.661 52.438 15.196 1.00 32.32 32 GLY D N 1
ATOM 6743 C CA . GLY C 1 32 ? 32.992 53.005 13.889 1.00 31.34 32 GLY D CA 1
ATOM 6744 C C . GLY C 1 32 ? 33.842 52.079 13.073 1.00 32.07 32 GLY D C 1
ATOM 6745 O O . GLY C 1 32 ? 34.510 51.172 13.579 1.00 32.40 32 GLY D O 1
ATOM 6746 N N . THR C 1 33 ? 33.813 52.320 11.777 1.00 31.86 33 THR D N 1
ATOM 6747 C CA . THR C 1 33 ? 34.712 51.651 10.863 1.00 31.74 33 THR D CA 1
ATOM 6748 C C . THR C 1 33 ? 35.113 52.588 9.762 1.00 31.48 33 THR D C 1
ATOM 6749 O O . THR C 1 33 ? 34.831 53.803 9.793 1.00 32.19 33 THR D O 1
ATOM 6753 N N . THR C 1 34 ? 35.885 52.062 8.830 1.00 31.15 34 THR D N 1
ATOM 6754 C CA . THR C 1 34 ? 36.194 52.819 7.629 1.00 31.39 34 THR D CA 1
ATOM 6755 C C . THR C 1 34 ? 35.823 51.979 6.483 1.00 31.00 34 THR D C 1
ATOM 6756 O O . THR C 1 34 ? 35.737 50.740 6.601 1.00 31.90 34 THR D O 1
ATOM 6760 N N . TYR C 1 35 ? 35.593 52.648 5.367 1.00 30.52 35 TYR D N 1
ATOM 6761 C CA . TYR C 1 35 ? 35.419 51.936 4.114 1.00 31.22 35 TYR D CA 1
ATOM 6762 C C . TYR C 1 35 ? 36.570 52.365 3.292 1.00 30.52 35 TYR D C 1
ATOM 6763 O O . TYR C 1 35 ? 36.634 53.511 2.807 1.00 29.32 35 TYR D O 1
ATOM 6772 N N . ASN C 1 36 ? 37.552 51.479 3.223 1.00 29.85 36 ASN D N 1
ATOM 6773 C CA . ASN C 1 36 ? 38.814 51.880 2.617 1.00 29.83 36 ASN D CA 1
ATOM 6774 C C . ASN C 1 36 ? 38.726 51.592 1.139 1.00 30.88 36 ASN D C 1
ATOM 6775 O O . ASN C 1 36 ? 38.453 50.458 0.748 1.00 32.99 36 ASN D O 1
ATOM 6780 N N . ALA C 1 37 ? 38.896 52.629 0.346 1.00 30.99 37 ALA D N 1
ATOM 6781 C CA . ALA C 1 37 ? 38.984 52.532 -1.096 1.00 31.42 37 ALA D CA 1
ATOM 6782 C C . ALA C 1 37 ? 40.349 53.130 -1.413 1.00 32.48 37 ALA D C 1
ATOM 6783 O O . ALA C 1 37 ? 40.809 54.029 -0.723 1.00 32.70 37 ALA D O 1
ATOM 6785 N N . TYR C 1 38 ? 40.977 52.646 -2.484 1.00 31.76 38 TYR D N 1
ATOM 6786 C CA . TYR C 1 38 ? 42.341 53.046 -2.828 1.00 31.65 38 TYR D CA 1
ATOM 6787 C C . TYR C 1 38 ? 42.415 53.497 -4.258 1.00 31.58 38 TYR D C 1
ATOM 6788 O O . TYR C 1 38 ? 41.895 52.819 -5.142 1.00 31.30 38 TYR D O 1
ATOM 6797 N N . LEU C 1 39 ? 43.079 54.620 -4.473 1.00 32.62 39 LEU D N 1
ATOM 6798 C CA . LEU C 1 39 ? 43.362 55.074 -5.821 1.00 32.87 39 LEU D CA 1
ATOM 6799 C C . LEU C 1 39 ? 44.796 54.734 -6.179 1.00 33.30 39 LEU D C 1
ATOM 6800 O O . LEU C 1 39 ? 45.713 55.219 -5.558 1.00 32.86 39 LEU D O 1
ATOM 6805 N N . VAL C 1 40 ? 44.957 53.883 -7.201 1.00 32.83 40 VAL D N 1
ATOM 6806 C CA . VAL C 1 40 ? 46.246 53.420 -7.687 1.00 33.36 40 VAL D CA 1
ATOM 6807 C C . VAL C 1 40 ? 46.420 54.049 -9.055 1.00 34.37 40 VAL D C 1
ATOM 6808 O O . VAL C 1 40 ? 45.623 53.816 -9.960 1.00 34.06 40 VAL D O 1
ATOM 6812 N N . CYS C 1 41 ? 47.473 54.856 -9.171 1.00 35.56 41 CYS D N 1
ATOM 6813 C CA . CYS C 1 41 ? 47.702 55.720 -10.302 1.00 37.11 41 CYS D CA 1
ATOM 6814 C C . CYS C 1 41 ? 49.021 55.394 -11.002 1.00 37.72 41 CYS D C 1
ATOM 6815 O O . CYS C 1 41 ? 50.087 55.650 -10.446 1.00 38.53 41 CYS D O 1
ATOM 6818 N N . GLY C 1 42 ? 48.937 54.811 -12.201 1.00 38.05 42 GLY D N 1
ATOM 6819 C CA . GLY C 1 42 ? 50.069 54.794 -13.137 1.00 37.67 42 GLY D CA 1
ATOM 6820 C C . GLY C 1 42 ? 50.141 56.119 -13.889 1.00 37.77 42 GLY D C 1
ATOM 6821 O O . GLY C 1 42 ? 49.534 57.113 -13.475 1.00 37.48 42 GLY D O 1
ATOM 6822 N N . ASP C 1 43 ? 50.887 56.164 -14.991 1.00 37.67 43 ASP D N 1
ATOM 6823 C CA . ASP C 1 43 ? 50.919 57.392 -15.762 1.00 37.99 43 ASP D CA 1
ATOM 6824 C C . ASP C 1 43 ? 49.961 57.338 -16.955 1.00 38.06 43 ASP D C 1
ATOM 6825 O O . ASP C 1 43 ? 49.859 58.307 -17.710 1.00 38.72 43 ASP D O 1
ATOM 6830 N N . GLU C 1 44 ? 49.263 56.208 -17.094 1.00 37.57 44 GLU D N 1
ATOM 6831 C CA . GLU C 1 44 ? 48.368 55.925 -18.213 1.00 38.72 44 GLU D CA 1
ATOM 6832 C C . GLU C 1 44 ? 46.972 55.846 -17.690 1.00 37.83 44 GLU D C 1
ATOM 6833 O O . GLU C 1 44 ? 46.027 56.286 -18.340 1.00 38.99 44 GLU D O 1
ATOM 6839 N N . GLY C 1 45 ? 46.846 55.226 -16.525 1.00 36.97 45 GLY D N 1
ATOM 6840 C CA . GLY C 1 45 ? 45.552 54.813 -16.038 1.00 34.98 45 GLY D CA 1
ATOM 6841 C C . GLY C 1 45 ? 45.540 54.900 -14.544 1.00 33.98 45 GLY D C 1
ATOM 6842 O O . GLY C 1 45 ? 46.584 54.759 -13.903 1.00 33.86 45 GLY D O 1
ATOM 6843 N N . VAL C 1 46 ? 44.342 55.158 -14.025 1.00 33.56 46 VAL D N 1
ATOM 6844 C CA . VAL C 1 46 ? 44.043 55.254 -12.601 1.00 33.80 46 VAL D CA 1
ATOM 6845 C C . VAL C 1 46 ? 42.941 54.252 -12.303 1.00 33.34 46 VAL D C 1
ATOM 6846 O O . VAL C 1 46 ? 41.920 54.199 -13.013 1.00 33.91 46 VAL D O 1
ATOM 6850 N N . ALA C 1 47 ? 43.134 53.493 -11.230 1.00 33.46 47 ALA D N 1
ATOM 6851 C CA . ALA C 1 47 ? 42.172 52.518 -10.806 1.00 32.44 47 ALA D CA 1
ATOM 6852 C C . ALA C 1 47 ? 41.722 52.844 -9.398 1.00 33.26 47 ALA D C 1
ATOM 6853 O O . ALA C 1 47 ? 42.520 53.145 -8.529 1.00 33.15 47 ALA D O 1
ATOM 6855 N N . LEU C 1 48 ? 40.424 52.791 -9.199 1.00 32.97 48 LEU D N 1
ATOM 6856 C CA . LEU C 1 48 ? 39.888 52.956 -7.856 1.00 34.35 48 LEU D CA 1
ATOM 6857 C C . LEU C 1 48 ? 39.540 51.575 -7.386 1.00 34.30 48 LEU D C 1
ATOM 6858 O O . LEU C 1 48 ? 38.772 50.848 -8.037 1.00 35.16 48 LEU D O 1
ATOM 6863 N N . ILE C 1 49 ? 40.150 51.206 -6.265 1.00 34.41 49 ILE D N 1
ATOM 6864 C CA . ILE C 1 49 ? 39.965 49.883 -5.724 1.00 34.21 49 ILE D CA 1
ATOM 6865 C C . ILE C 1 49 ? 38.956 49.968 -4.609 1.00 33.76 49 ILE D C 1
ATOM 6866 O O . ILE C 1 49 ? 39.225 50.633 -3.592 1.00 33.32 49 ILE D O 1
ATOM 6871 N N . ASP C 1 50 ? 37.795 49.346 -4.853 1.00 33.85 50 ASP D N 1
ATOM 6872 C CA . ASP C 1 50 ? 36.651 49.330 -3.921 1.00 34.49 50 ASP D CA 1
ATOM 6873 C C . ASP C 1 50 ? 36.098 50.721 -3.708 1.00 34.29 50 ASP D C 1
ATOM 6874 O O . ASP C 1 50 ? 36.651 51.686 -4.203 1.00 32.75 50 ASP D O 1
ATOM 6879 N N . ASN C 1 51 ? 34.975 50.828 -2.998 1.00 33.86 51 ASN D N 1
ATOM 6880 C CA . ASN C 1 51 ? 34.453 52.149 -2.743 1.00 34.24 51 ASN D CA 1
ATOM 6881 C C . ASN C 1 51 ? 33.908 52.192 -1.335 1.00 34.57 51 ASN D C 1
ATOM 6882 O O . ASN C 1 51 ? 34.663 51.953 -0.404 1.00 35.23 51 ASN D O 1
ATOM 6887 N N . SER C 1 52 ? 32.620 52.456 -1.158 1.00 34.71 52 SER D N 1
ATOM 6888 C CA . SER C 1 52 ? 32.132 52.593 0.202 1.00 34.89 52 SER D CA 1
ATOM 6889 C C . SER C 1 52 ? 30.634 52.453 0.322 1.00 35.15 52 SER D C 1
ATOM 6890 O O . SER C 1 52 ? 29.939 52.142 -0.647 1.00 35.03 52 SER D O 1
ATOM 6893 N N . TYR C 1 53 ? 30.159 52.667 1.538 1.00 34.41 53 TYR D N 1
ATOM 6894 C CA . TYR C 1 53 ? 28.779 52.410 1.922 1.00 34.88 53 TYR D CA 1
ATOM 6895 C C . TYR C 1 53 ? 27.805 53.363 1.225 1.00 34.64 53 TYR D C 1
ATOM 6896 O O . TYR C 1 53 ? 28.143 54.491 0.945 1.00 34.64 53 TYR D O 1
ATOM 6905 N N . PRO C 1 54 ? 26.559 52.921 0.952 1.00 35.35 54 PRO D N 1
ATOM 6906 C CA . PRO C 1 54 ? 25.701 53.923 0.340 1.00 35.58 54 PRO D CA 1
ATOM 6907 C C . PRO C 1 54 ? 25.605 55.224 1.128 1.00 35.59 54 PRO D C 1
ATOM 6908 O O . PRO C 1 54 ? 25.612 55.220 2.354 1.00 35.50 54 PRO D O 1
ATOM 6912 N N . GLY C 1 55 ? 25.488 56.328 0.406 1.00 36.55 55 GLY D N 1
ATOM 6913 C CA . GLY C 1 55 ? 25.321 57.630 1.025 1.00 36.31 55 GLY D CA 1
ATOM 6914 C C . GLY C 1 55 ? 26.647 58.312 1.288 1.00 37.71 55 GLY D C 1
ATOM 6915 O O . GLY C 1 55 ? 26.676 59.475 1.690 1.00 36.69 55 GLY D O 1
ATOM 6916 N N . THR C 1 56 ? 27.760 57.606 1.058 1.00 36.85 56 THR D N 1
ATOM 6917 C CA . THR C 1 56 ? 29.079 58.175 1.431 1.00 37.73 56 THR D CA 1
ATOM 6918 C C . THR C 1 56 ? 29.877 58.652 0.223 1.00 37.02 56 THR D C 1
ATOM 6919 O O . THR C 1 56 ? 31.111 58.806 0.276 1.00 36.63 56 THR D O 1
ATOM 6923 N N . PHE C 1 57 ? 29.177 58.870 -0.886 1.00 36.76 57 PHE D N 1
ATOM 6924 C CA . PHE C 1 57 ? 29.877 59.153 -2.115 1.00 36.93 57 PHE D CA 1
ATOM 6925 C C . PHE C 1 57 ? 30.609 60.473 -2.007 1.00 37.26 57 PHE D C 1
ATOM 6926 O O . PHE C 1 57 ? 31.737 60.579 -2.455 1.00 38.19 57 PHE D O 1
ATOM 6934 N N . ASP C 1 58 ? 29.979 61.474 -1.401 1.00 38.14 58 ASP D N 1
ATOM 6935 C CA . ASP C 1 58 ? 30.578 62.815 -1.400 1.00 38.11 58 ASP D CA 1
ATOM 6936 C C . ASP C 1 58 ? 31.953 62.821 -0.742 1.00 37.42 58 ASP D C 1
ATOM 6937 O O . ASP C 1 58 ? 32.886 63.461 -1.228 1.00 36.99 58 ASP D O 1
ATOM 6942 N N . GLU C 1 59 ? 32.075 62.087 0.350 1.00 36.71 59 GLU D N 1
ATOM 6943 C CA . GLU C 1 59 ? 33.355 61.921 1.026 1.00 36.12 59 GLU D CA 1
ATOM 6944 C C . GLU C 1 59 ? 34.344 61.130 0.179 1.00 35.35 59 GLU D C 1
ATOM 6945 O O . GLU C 1 59 ? 35.463 61.558 -0.002 1.00 35.79 59 GLU D O 1
ATOM 6951 N N . LEU C 1 60 ? 33.924 59.988 -0.364 1.00 35.37 60 LEU D N 1
ATOM 6952 C CA . LEU C 1 60 ? 34.823 59.193 -1.179 1.00 33.50 60 LEU D CA 1
ATOM 6953 C C . LEU C 1 60 ? 35.285 59.998 -2.382 1.00 34.17 60 LEU D C 1
ATOM 6954 O O . LEU C 1 60 ? 36.476 60.056 -2.705 1.00 33.42 60 LEU D O 1
ATOM 6959 N N . MET C 1 61 ? 34.338 60.653 -3.032 1.00 34.59 61 MET D N 1
ATOM 6960 C CA . MET C 1 61 ? 34.656 61.421 -4.215 1.00 35.40 61 MET D CA 1
ATOM 6961 C C . MET C 1 61 ? 35.603 62.579 -3.890 1.00 34.93 61 MET D C 1
ATOM 6962 O O . MET C 1 61 ? 36.512 62.866 -4.665 1.00 34.55 61 MET D O 1
ATOM 6967 N N . ALA C 1 62 ? 35.415 63.207 -2.731 1.00 34.98 62 ALA D N 1
ATOM 6968 C CA . ALA C 1 62 ? 36.273 64.314 -2.305 1.00 34.93 62 ALA D CA 1
ATOM 6969 C C . ALA C 1 62 ? 37.721 63.804 -2.172 1.00 35.48 62 ALA D C 1
ATOM 6970 O O . ALA C 1 62 ? 38.677 64.425 -2.643 1.00 35.67 62 ALA D O 1
ATOM 6972 N N . ARG C 1 63 ? 37.879 62.629 -1.580 1.00 34.98 63 ARG D N 1
ATOM 6973 C CA . ARG C 1 63 ? 39.202 62.053 -1.432 1.00 34.03 63 ARG D CA 1
ATOM 6974 C C . ARG C 1 63 ? 39.774 61.605 -2.751 1.00 34.33 63 ARG D C 1
ATOM 6975 O O . ARG C 1 63 ? 40.976 61.742 -2.983 1.00 34.78 63 ARG D O 1
ATOM 6983 N N . VAL C 1 64 ? 38.929 61.063 -3.626 1.00 34.92 64 VAL D N 1
ATOM 6984 C CA . VAL C 1 64 ? 39.436 60.658 -4.919 1.00 34.78 64 VAL D CA 1
ATOM 6985 C C . VAL C 1 64 ? 39.861 61.869 -5.726 1.00 36.10 64 VAL D C 1
ATOM 6986 O O . VAL C 1 64 ? 40.926 61.861 -6.362 1.00 36.55 64 VAL D O 1
ATOM 6990 N N . GLU C 1 65 ? 39.031 62.908 -5.702 1.00 37.73 65 GLU D N 1
ATOM 6991 C CA . GLU C 1 65 ? 39.380 64.174 -6.338 1.00 39.71 65 GLU D CA 1
ATOM 6992 C C . GLU C 1 65 ? 40.731 64.697 -5.860 1.00 39.61 65 GLU D C 1
ATOM 6993 O O . GLU C 1 65 ? 41.597 65.044 -6.672 1.00 40.37 65 GLU D O 1
ATOM 6999 N N . ASP C 1 66 ? 40.911 64.756 -4.545 1.00 39.50 66 ASP D N 1
ATOM 7000 C CA . ASP C 1 66 ? 42.176 65.154 -3.954 1.00 39.97 66 ASP D CA 1
ATOM 7001 C C . ASP C 1 66 ? 43.359 64.285 -4.398 1.00 39.64 66 ASP D C 1
ATOM 7002 O O . ASP C 1 66 ? 44.415 64.805 -4.714 1.00 40.47 66 ASP D O 1
ATOM 7007 N N . ALA C 1 67 ? 43.185 62.967 -4.399 1.00 39.28 67 ALA D N 1
ATOM 7008 C CA . ALA C 1 67 ? 44.250 62.069 -4.824 1.00 38.96 67 ALA D CA 1
ATOM 7009 C C . ALA C 1 67 ? 44.598 62.333 -6.284 1.00 39.21 67 ALA D C 1
ATOM 7010 O O . ALA C 1 67 ? 45.782 62.389 -6.651 1.00 39.17 67 ALA D O 1
ATOM 7012 N N . LEU C 1 68 ? 43.568 62.518 -7.110 1.00 38.86 68 LEU D N 1
ATOM 7013 C CA . LEU C 1 68 ? 43.770 62.792 -8.529 1.00 39.62 68 LEU D CA 1
ATOM 7014 C C . LEU C 1 68 ? 44.526 64.100 -8.694 1.00 40.75 68 LEU D C 1
ATOM 7015 O O . LEU C 1 68 ? 45.385 64.211 -9.559 1.00 41.18 68 LEU D O 1
ATOM 7020 N N . GLN C 1 69 ? 44.184 65.089 -7.879 1.00 42.32 69 GLN D N 1
ATOM 7021 C CA . GLN C 1 69 ? 44.898 66.359 -7.914 1.00 43.74 69 GLN D CA 1
ATOM 7022 C C . GLN C 1 69 ? 46.348 66.213 -7.426 1.00 44.22 69 GLN D C 1
ATOM 7023 O O . GLN C 1 69 ? 47.239 66.869 -7.961 1.00 44.51 69 GLN D O 1
ATOM 7029 N N . GLN C 1 70 ? 46.571 65.350 -6.431 1.00 44.69 70 GLN D N 1
ATOM 7030 C CA . GLN C 1 70 ? 47.917 65.058 -5.919 1.00 45.39 70 GLN D CA 1
ATOM 7031 C C . GLN C 1 70 ? 48.810 64.411 -6.972 1.00 45.33 70 GLN D C 1
ATOM 7032 O O . GLN C 1 70 ? 49.912 64.887 -7.213 1.00 46.79 70 GLN D O 1
ATOM 7038 N N . VAL C 1 71 ? 48.339 63.339 -7.606 1.00 45.40 71 VAL D N 1
ATOM 7039 C CA . VAL C 1 71 ? 49.118 62.626 -8.631 1.00 45.07 71 VAL D CA 1
ATOM 7040 C C . VAL C 1 71 ? 49.054 63.281 -9.996 1.00 45.00 71 VAL D C 1
ATOM 7041 O O . VAL C 1 71 ? 49.721 62.826 -10.917 1.00 45.61 71 VAL D O 1
ATOM 7045 N N . GLY C 1 72 ? 48.210 64.299 -10.146 1.00 45.03 72 GLY D N 1
ATOM 7046 C CA . GLY C 1 72 ? 48.066 65.001 -11.419 1.00 44.75 72 GLY D CA 1
ATOM 7047 C C . GLY C 1 72 ? 47.492 64.147 -12.534 1.00 45.23 72 GLY D C 1
ATOM 7048 O O . GLY C 1 72 ? 47.829 64.338 -13.703 1.00 44.75 72 GLY D O 1
ATOM 7049 N N . MET C 1 73 ? 46.646 63.185 -12.174 1.00 45.18 73 MET D N 1
ATOM 7050 C CA . MET C 1 73 ? 45.807 62.508 -13.163 1.00 45.64 73 MET D CA 1
ATOM 7051 C C . MET C 1 73 ? 44.427 63.170 -13.169 1.00 45.75 73 MET D C 1
ATOM 7052 O O . MET C 1 73 ? 44.107 63.946 -12.274 1.00 46.17 73 MET D O 1
ATOM 7057 N N . GLU C 1 74 ? 43.616 62.865 -14.175 1.00 45.58 74 GLU D N 1
ATOM 7058 C CA . GLU C 1 74 ? 42.367 63.590 -14.401 1.00 45.82 74 GLU D CA 1
ATOM 7059 C C . GLU C 1 74 ? 41.099 62.836 -13.976 1.00 44.64 74 GLU D C 1
ATOM 7060 O O . GLU C 1 74 ? 40.075 63.446 -13.685 1.00 44.50 74 GLU D O 1
ATOM 7066 N N . ARG C 1 75 ? 41.154 61.510 -13.975 1.00 43.09 75 ARG D N 1
ATOM 7067 C CA . ARG C 1 75 ? 39.955 60.714 -13.752 1.00 41.17 75 ARG D CA 1
ATOM 7068 C C . ARG C 1 75 ? 40.313 59.338 -13.256 1.00 39.97 75 ARG D C 1
ATOM 7069 O O . ARG C 1 75 ? 41.490 58.965 -13.206 1.00 38.94 75 ARG D O 1
ATOM 7077 N N . VAL C 1 76 ? 39.279 58.598 -12.867 1.00 37.71 76 VAL D N 1
ATOM 7078 C CA . VAL C 1 76 ? 39.411 57.189 -12.555 1.00 36.11 76 VAL D CA 1
ATOM 7079 C C . VAL C 1 76 ? 39.097 56.493 -13.850 1.00 35.64 76 VAL D C 1
ATOM 7080 O O . VAL C 1 76 ? 38.038 56.731 -14.429 1.00 35.97 76 VAL D O 1
ATOM 7084 N N . ASP C 1 77 ? 40.002 55.628 -14.286 1.00 34.39 77 ASP D N 1
ATOM 7085 C CA . ASP C 1 77 ? 39.852 54.958 -15.576 1.00 34.56 77 ASP D CA 1
ATOM 7086 C C . ASP C 1 77 ? 39.277 53.593 -15.422 1.00 34.19 77 ASP D C 1
ATOM 7087 O O . ASP C 1 77 ? 38.664 53.081 -16.360 1.00 33.88 77 ASP D O 1
ATOM 7092 N N . TYR C 1 78 ? 39.476 53.016 -14.241 1.00 33.36 78 TYR D N 1
ATOM 7093 C CA . TYR C 1 78 ? 39.051 51.654 -13.975 1.00 33.21 78 TYR D CA 1
ATOM 7094 C C . TYR C 1 78 ? 38.496 51.597 -12.568 1.00 32.69 78 TYR D C 1
ATOM 7095 O O . TYR C 1 78 ? 39.088 52.115 -11.642 1.00 32.85 78 TYR D O 1
ATOM 7104 N N . ILE C 1 79 ? 37.333 50.977 -12.435 1.00 32.24 79 ILE D N 1
ATOM 7105 C CA . ILE C 1 79 ? 36.736 50.776 -11.120 1.00 32.37 79 ILE D CA 1
ATOM 7106 C C . ILE C 1 79 ? 36.840 49.324 -10.735 1.00 32.87 79 ILE D C 1
ATOM 7107 O O . ILE C 1 79 ? 36.319 48.425 -11.400 1.00 33.81 79 ILE D O 1
ATOM 7112 N N . ILE C 1 80 ? 37.585 49.068 -9.688 1.00 33.01 80 ILE D N 1
ATOM 7113 C CA . ILE C 1 80 ? 37.817 47.707 -9.274 1.00 34.07 80 ILE D CA 1
ATOM 7114 C C . ILE C 1 80 ? 36.915 47.395 -8.099 1.00 33.75 80 ILE D C 1
ATOM 7115 O O . ILE C 1 80 ? 36.844 48.146 -7.121 1.00 33.12 80 ILE D O 1
ATOM 7120 N N . GLN C 1 81 ? 36.219 46.269 -8.184 1.00 33.97 81 GLN D N 1
ATOM 7121 C CA . GLN C 1 81 ? 35.362 45.894 -7.089 1.00 34.62 81 GLN D CA 1
ATOM 7122 C C . GLN C 1 81 ? 35.827 44.515 -6.618 1.00 35.28 81 GLN D C 1
ATOM 7123 O O . GLN C 1 81 ? 35.564 43.491 -7.300 1.00 35.69 81 GLN D O 1
ATOM 7129 N N . ASN C 1 82 ? 36.553 44.495 -5.500 1.00 35.60 82 ASN D N 1
ATOM 7130 C CA . ASN C 1 82 ? 37.083 43.265 -4.896 1.00 36.33 82 ASN D CA 1
ATOM 7131 C C . ASN C 1 82 ? 36.018 42.409 -4.238 1.00 36.95 82 ASN D C 1
ATOM 7132 O O . ASN C 1 82 ? 36.238 41.234 -4.001 1.00 37.07 82 ASN D O 1
ATOM 7137 N N . HIS C 1 83 ? 34.876 43.020 -3.923 1.00 37.01 83 HIS D N 1
ATOM 7138 C CA . HIS C 1 83 ? 33.835 42.399 -3.118 1.00 37.82 83 HIS D CA 1
ATOM 7139 C C . HIS C 1 83 ? 32.551 43.214 -3.356 1.00 37.29 83 HIS D C 1
ATOM 7140 O O . HIS C 1 83 ? 32.621 44.432 -3.557 1.00 36.26 83 HIS D O 1
ATOM 7153 N N . VAL C 1 84 ? 31.399 42.536 -3.393 1.00 36.13 84 VAL D N 1
ATOM 7154 C CA . VAL C 1 84 ? 30.138 43.201 -3.774 1.00 36.58 84 VAL D CA 1
ATOM 7155 C C . VAL C 1 84 ? 29.351 43.776 -2.593 1.00 36.00 84 VAL D C 1
ATOM 7156 O O . VAL C 1 84 ? 28.365 44.496 -2.776 1.00 34.84 84 VAL D O 1
ATOM 7160 N N . GLU C 1 85 ? 29.778 43.447 -1.394 1.00 34.79 85 GLU D N 1
ATOM 7161 C CA . GLU C 1 85 ? 29.022 43.852 -0.220 1.00 36.16 85 GLU D CA 1
ATOM 7162 C C . GLU C 1 85 ? 28.814 45.367 -0.259 1.00 36.08 85 GLU D C 1
ATOM 7163 O O . GLU C 1 85 ? 29.698 46.098 -0.715 1.00 34.98 85 GLU D O 1
ATOM 7169 N N . LYS C 1 86 ? 27.657 45.844 0.210 1.00 35.41 86 LYS D N 1
ATOM 7170 C CA . LYS C 1 86 ? 27.312 47.253 0.006 1.00 35.75 86 LYS D CA 1
ATOM 7171 C C . LYS C 1 86 ? 28.225 48.222 0.747 1.00 34.80 86 LYS D C 1
ATOM 7172 O O . LYS C 1 86 ? 28.266 49.400 0.415 1.00 35.62 86 LYS D O 1
ATOM 7178 N N . ASP C 1 87 ? 28.965 47.750 1.749 1.00 33.88 87 ASP D N 1
ATOM 7179 C CA . ASP C 1 87 ? 29.948 48.626 2.395 1.00 35.52 87 ASP D CA 1
ATOM 7180 C C . ASP C 1 87 ? 31.117 48.939 1.461 1.00 33.85 87 ASP D C 1
ATOM 7181 O O . ASP C 1 87 ? 31.862 49.894 1.709 1.00 35.05 87 ASP D O 1
ATOM 7186 N N . HIS C 1 88 ? 31.255 48.177 0.358 1.00 34.85 88 HIS D N 1
ATOM 7187 C CA . HIS C 1 88 ? 32.387 48.397 -0.549 1.00 33.76 88 HIS D CA 1
ATOM 7188 C C . HIS C 1 88 ? 31.976 48.691 -1.973 1.00 33.94 88 HIS D C 1
ATOM 7189 O O . HIS C 1 88 ? 32.815 49.044 -2.781 1.00 33.00 88 HIS D O 1
ATOM 7196 N N . SER C 1 89 ? 30.679 48.595 -2.236 1.00 32.91 89 SER D N 1
ATOM 7197 C CA . SER C 1 89 ? 30.129 48.785 -3.554 1.00 32.03 89 SER D CA 1
ATOM 7198 C C . SER C 1 89 ? 29.006 49.819 -3.510 1.00 32.80 89 SER D C 1
ATOM 7199 O O . SER C 1 89 ? 28.400 50.126 -4.562 1.00 33.57 89 SER D O 1
ATOM 7202 N N . GLY C 1 90 ? 28.748 50.372 -2.321 1.00 32.22 90 GLY D N 1
ATOM 7203 C CA . GLY C 1 90 ? 27.557 51.156 -2.075 1.00 32.06 90 GLY D CA 1
ATOM 7204 C C . GLY C 1 90 ? 27.502 52.460 -2.818 1.00 32.88 90 GLY D C 1
ATOM 7205 O O . GLY C 1 90 ? 26.457 53.103 -2.810 1.00 34.77 90 GLY D O 1
ATOM 7206 N N . VAL C 1 91 ? 28.614 52.882 -3.419 1.00 33.35 91 VAL D N 1
ATOM 7207 C CA . VAL C 1 91 ? 28.618 54.090 -4.266 1.00 33.18 91 VAL D CA 1
ATOM 7208 C C . VAL C 1 91 ? 29.099 53.785 -5.684 1.00 33.47 91 VAL D C 1
ATOM 7209 O O . VAL C 1 91 ? 29.463 54.697 -6.445 1.00 32.84 91 VAL D O 1
ATOM 7213 N N . LEU C 1 92 ? 29.072 52.492 -6.037 1.00 33.29 92 LEU D N 1
ATOM 7214 C CA . LEU C 1 92 ? 29.485 52.046 -7.348 1.00 33.41 92 LEU D CA 1
ATOM 7215 C C . LEU C 1 92 ? 28.642 52.722 -8.419 1.00 34.35 92 LEU D C 1
ATOM 7216 O O . LEU C 1 92 ? 29.179 53.150 -9.446 1.00 35.37 92 LEU D O 1
ATOM 7221 N N . VAL C 1 93 ? 27.328 52.807 -8.184 1.00 33.52 93 VAL D N 1
ATOM 7222 C CA . VAL C 1 93 ? 26.419 53.421 -9.154 1.00 34.26 93 VAL D CA 1
ATOM 7223 C C . VAL C 1 93 ? 26.797 54.895 -9.342 1.00 34.38 93 VAL D C 1
ATOM 7224 O O . VAL C 1 93 ? 26.861 55.397 -10.454 1.00 34.89 93 VAL D O 1
ATOM 7228 N N . GLU C 1 94 ? 27.091 55.575 -8.254 1.00 35.21 94 GLU D N 1
ATOM 7229 C CA . GLU C 1 94 ? 27.461 56.981 -8.350 1.00 36.82 94 GLU D CA 1
ATOM 7230 C C . GLU C 1 94 ? 28.836 57.168 -8.991 1.00 36.93 94 GLU D C 1
ATOM 7231 O O . GLU C 1 94 ? 29.085 58.174 -9.636 1.00 37.94 94 GLU D O 1
ATOM 7237 N N . LEU C 1 95 ? 29.728 56.202 -8.820 1.00 36.84 95 LEU D N 1
ATOM 7238 C CA . LEU C 1 95 ? 31.031 56.256 -9.495 1.00 36.85 95 LEU D CA 1
ATOM 7239 C C . LEU C 1 95 ? 30.898 56.029 -10.973 1.00 36.94 95 LEU D C 1
ATOM 7240 O O . LEU C 1 95 ? 31.561 56.669 -11.771 1.00 37.90 95 LEU D O 1
ATOM 7245 N N . HIS C 1 96 ? 30.034 55.092 -11.332 1.00 36.86 96 HIS D N 1
ATOM 7246 C CA . HIS C 1 96 ? 29.832 54.771 -12.738 1.00 36.68 96 HIS D CA 1
ATOM 7247 C C . HIS C 1 96 ? 29.169 55.949 -13.423 1.00 37.41 96 HIS D C 1
ATOM 7248 O O . HIS C 1 96 ? 29.376 56.193 -14.628 1.00 37.38 96 HIS D O 1
ATOM 7255 N N . ARG C 1 97 ? 28.366 56.673 -12.644 1.00 38.22 97 ARG D N 1
ATOM 7256 C CA . ARG C 1 97 ? 27.741 57.899 -13.097 1.00 39.36 97 ARG D CA 1
ATOM 7257 C C . ARG C 1 97 ? 28.846 58.935 -13.290 1.00 39.16 97 ARG D C 1
ATOM 7258 O O . ARG C 1 97 ? 28.921 59.561 -14.337 1.00 40.18 97 ARG D O 1
ATOM 7266 N N . ARG C 1 98 ? 29.734 59.047 -12.311 1.00 38.95 98 ARG D N 1
ATOM 7267 C CA . ARG C 1 98 ? 30.811 60.045 -12.329 1.00 38.97 98 ARG D CA 1
ATOM 7268 C C . ARG C 1 98 ? 31.901 59.758 -13.363 1.00 39.01 98 ARG D C 1
ATOM 7269 O O . ARG C 1 98 ? 32.503 60.682 -13.913 1.00 38.63 98 ARG D O 1
ATOM 7282 N N . PHE C 1 99 ? 32.162 58.479 -13.599 1.00 38.89 99 PHE D N 1
ATOM 7283 C CA . PHE C 1 99 ? 33.206 58.074 -14.527 1.00 38.92 99 PHE D CA 1
ATOM 7284 C C . PHE C 1 99 ? 32.617 57.113 -15.522 1.00 39.28 99 PHE D C 1
ATOM 7285 O O . PHE C 1 99 ? 32.898 55.915 -15.476 1.00 39.21 99 PHE D O 1
ATOM 7293 N N . PRO C 1 100 ? 31.777 57.640 -16.429 1.00 39.59 100 PRO D N 1
ATOM 7294 C CA . PRO C 1 100 ? 31.004 56.789 -17.308 1.00 39.75 100 PRO D CA 1
ATOM 7295 C C . PRO C 1 100 ? 31.867 55.888 -18.175 1.00 40.58 100 PRO D C 1
ATOM 7296 O O . PRO C 1 100 ? 31.351 54.906 -18.714 1.00 40.38 100 PRO D O 1
ATOM 7300 N N . GLU C 1 101 ? 33.150 56.216 -18.332 1.00 40.46 101 GLU D N 1
ATOM 7301 C CA . GLU C 1 101 ? 33.987 55.466 -19.268 1.00 40.82 101 GLU D CA 1
ATOM 7302 C C . GLU C 1 101 ? 34.799 54.377 -18.578 1.00 40.07 101 GLU D C 1
ATOM 7303 O O . GLU C 1 101 ? 35.369 53.512 -19.252 1.00 40.41 101 GLU D O 1
ATOM 7309 N N . ALA C 1 102 ? 34.814 54.400 -17.243 1.00 38.29 102 ALA D N 1
ATOM 7310 C CA . ALA C 1 102 ? 35.556 53.426 -16.454 1.00 37.30 102 ALA D CA 1
ATOM 7311 C C . ALA C 1 102 ? 34.933 52.015 -16.404 1.00 36.71 102 ALA D C 1
ATOM 7312 O O . ALA C 1 102 ? 33.813 51.831 -15.888 1.00 35.74 102 ALA D O 1
ATOM 7314 N N . PRO C 1 103 ? 35.651 51.000 -16.935 1.00 35.81 103 PRO D N 1
ATOM 7315 C CA . PRO C 1 103 ? 35.141 49.641 -16.781 1.00 35.75 103 PRO D CA 1
ATOM 7316 C C . PRO C 1 103 ? 35.138 49.216 -15.331 1.00 35.06 103 PRO D C 1
ATOM 7317 O O . PRO C 1 103 ? 35.956 49.701 -14.547 1.00 36.81 103 PRO D O 1
ATOM 7321 N N . ILE C 1 104 ? 34.224 48.316 -14.974 1.00 34.30 104 ILE D N 1
ATOM 7322 C CA . ILE C 1 104 ? 34.223 47.705 -13.655 1.00 33.66 104 ILE D CA 1
ATOM 7323 C C . ILE C 1 104 ? 34.869 46.343 -13.679 1.00 33.78 104 ILE D C 1
ATOM 7324 O O . ILE C 1 104 ? 34.395 45.429 -14.356 1.00 35.00 104 ILE D O 1
ATOM 7329 N N . TYR C 1 105 ? 35.966 46.217 -12.946 1.00 32.62 105 TYR D N 1
ATOM 7330 C CA . TYR C 1 105 ? 36.751 44.981 -12.954 1.00 32.25 105 TYR D CA 1
ATOM 7331 C C . TYR C 1 105 ? 36.397 44.214 -11.701 1.00 32.44 105 TYR D C 1
ATOM 7332 O O . TYR C 1 105 ? 36.467 44.745 -10.604 1.00 32.09 105 TYR D O 1
ATOM 7341 N N . CYS C 1 106 ? 35.989 42.965 -11.838 1.00 31.45 106 CYS D N 1
ATOM 7342 C CA . CYS C 1 106 ? 35.594 42.217 -10.676 1.00 32.46 106 CYS D CA 1
ATOM 7343 C C . CYS C 1 106 ? 35.586 40.767 -11.072 1.00 31.80 106 CYS D C 1
ATOM 7344 O O . CYS C 1 106 ? 35.882 40.442 -12.203 1.00 31.88 106 CYS D O 1
ATOM 7347 N N . THR C 1 107 ? 35.266 39.897 -10.141 1.00 31.72 107 THR D N 1
ATOM 7348 C CA . THR C 1 107 ? 35.059 38.495 -10.518 1.00 33.00 107 THR D CA 1
ATOM 7349 C C . THR C 1 107 ? 33.782 38.303 -11.321 1.00 33.89 107 THR D C 1
ATOM 7350 O O . THR C 1 107 ? 32.878 39.152 -11.351 1.00 33.91 107 THR D O 1
ATOM 7354 N N . GLU C 1 108 ? 33.723 37.160 -11.984 1.00 33.80 108 GLU D N 1
ATOM 7355 C CA . GLU C 1 108 ? 32.566 36.782 -12.754 1.00 35.24 108 GLU D CA 1
ATOM 7356 C C . GLU C 1 108 ? 31.390 36.732 -11.785 1.00 35.93 108 GLU D C 1
ATOM 7357 O O . GLU C 1 108 ? 30.319 37.321 -12.018 1.00 36.32 108 GLU D O 1
ATOM 7363 N N . VAL C 1 109 ? 31.636 36.089 -10.645 1.00 36.33 109 VAL D N 1
ATOM 7364 C CA . VAL C 1 109 ? 30.634 35.988 -9.581 1.00 36.87 109 VAL D CA 1
ATOM 7365 C C . VAL C 1 109 ? 30.173 37.374 -9.155 1.00 36.72 109 VAL D C 1
ATOM 7366 O O . VAL C 1 109 ? 28.977 37.599 -8.933 1.00 36.65 109 VAL D O 1
ATOM 7370 N N . ALA C 1 110 ? 31.110 38.313 -9.032 1.00 36.31 110 ALA D N 1
ATOM 7371 C CA . ALA C 1 110 ? 30.776 39.659 -8.587 1.00 36.09 110 ALA D CA 1
ATOM 7372 C C . ALA C 1 110 ? 29.844 40.377 -9.559 1.00 36.09 110 ALA D C 1
ATOM 7373 O O . ALA C 1 110 ? 29.022 41.168 -9.132 1.00 35.74 110 ALA D O 1
ATOM 7375 N N . VAL C 1 111 ? 29.942 40.109 -10.861 1.00 35.06 111 VAL D N 1
ATOM 7376 C CA . VAL C 1 111 ? 29.030 40.799 -11.762 1.00 34.19 111 VAL D CA 1
ATOM 7377 C C . VAL C 1 111 ? 27.573 40.501 -11.386 1.00 33.74 111 VAL D C 1
ATOM 7378 O O . VAL C 1 111 ? 26.762 41.418 -11.278 1.00 33.68 111 VAL D O 1
ATOM 7382 N N . LYS C 1 112 ? 27.278 39.228 -11.148 1.00 33.31 112 LYS D N 1
ATOM 7383 C CA . LYS C 1 112 ? 25.951 38.784 -10.770 1.00 34.84 112 LYS D CA 1
ATOM 7384 C C . LYS C 1 112 ? 25.479 39.457 -9.475 1.00 34.71 112 LYS D C 1
ATOM 7385 O O . LYS C 1 112 ? 24.349 39.922 -9.369 1.00 35.00 112 LYS D O 1
ATOM 7391 N N . GLY C 1 113 ? 26.379 39.564 -8.511 1.00 34.76 113 GLY D N 1
ATOM 7392 C CA . GLY C 1 113 ? 26.008 40.102 -7.222 1.00 34.48 113 GLY D CA 1
ATOM 7393 C C . GLY C 1 113 ? 25.837 41.601 -7.286 1.00 34.28 113 GLY D C 1
ATOM 7394 O O . GLY C 1 113 ? 24.988 42.151 -6.570 1.00 34.99 113 GLY D O 1
ATOM 7395 N N . LEU C 1 114 ? 26.669 42.258 -8.112 1.00 33.36 114 LEU D N 1
ATOM 7396 C CA . LEU C 1 114 ? 26.593 43.720 -8.300 1.00 34.32 114 LEU D CA 1
ATOM 7397 C C . LEU C 1 114 ? 25.276 44.086 -8.986 1.00 34.71 114 LEU D C 1
ATOM 7398 O O . LEU C 1 114 ? 24.599 45.042 -8.580 1.00 35.06 114 LEU D O 1
ATOM 7403 N N . LEU C 1 115 ? 24.921 43.302 -9.995 1.00 34.18 115 LEU D N 1
ATOM 7404 C CA . LEU C 1 115 ? 23.721 43.565 -10.754 1.00 34.30 115 LEU D CA 1
ATOM 7405 C C . LEU C 1 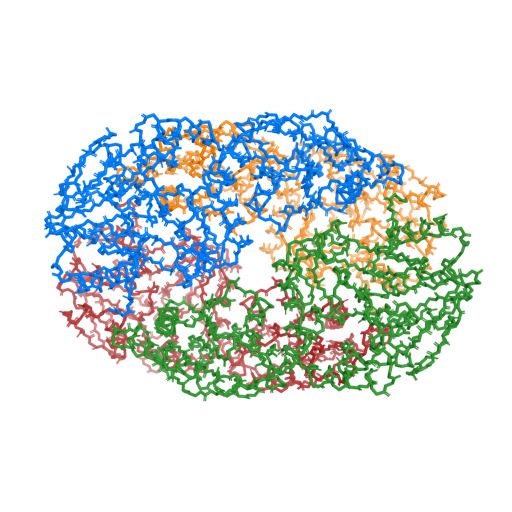115 ? 22.496 43.390 -9.869 1.00 34.16 115 LEU D C 1
ATOM 7406 O O . LEU C 1 115 ? 21.525 44.137 -10.005 1.00 35.09 115 LEU D O 1
ATOM 7411 N N . LYS C 1 116 ? 22.541 42.426 -8.954 1.00 34.17 116 LYS D N 1
ATOM 7412 C CA . LYS C 1 116 ? 21.367 42.171 -8.130 1.00 33.76 116 LYS D CA 1
ATOM 7413 C C . LYS C 1 116 ? 21.178 43.342 -7.172 1.00 34.06 116 LYS D C 1
ATOM 7414 O O . LYS C 1 116 ? 20.050 43.734 -6.895 1.00 35.43 116 LYS D O 1
ATOM 7420 N N . HIS C 1 117 ? 22.283 43.909 -6.692 1.00 33.04 117 HIS D N 1
ATOM 7421 C CA . HIS C 1 117 ? 22.238 45.075 -5.811 1.00 34.30 117 HIS D CA 1
ATOM 7422 C C . HIS C 1 117 ? 21.891 46.341 -6.581 1.00 34.84 117 HIS D C 1
ATOM 7423 O O . HIS C 1 117 ? 21.174 47.226 -6.068 1.00 35.94 117 HIS D O 1
ATOM 7430 N N . TYR C 1 118 ? 22.452 46.445 -7.793 1.00 34.23 118 TYR D N 1
ATOM 7431 C CA . TYR C 1 118 ? 22.415 47.666 -8.605 1.00 33.70 118 TYR D CA 1
ATOM 7432 C C . TYR C 1 118 ? 22.030 47.302 -10.008 1.00 33.29 118 TYR D C 1
ATOM 7433 O O . TYR C 1 118 ? 22.864 47.284 -10.901 1.00 33.58 118 TYR D O 1
ATOM 7442 N N . PRO C 1 119 ? 20.737 47.012 -10.220 1.00 32.69 119 PRO D N 1
ATOM 7443 C CA . PRO C 1 119 ? 20.336 46.583 -11.576 1.00 33.70 119 PRO D CA 1
ATOM 7444 C C . PRO C 1 119 ? 20.641 47.624 -12.652 1.00 34.19 119 PRO D C 1
ATOM 7445 O O . PRO C 1 119 ? 20.772 47.276 -13.819 1.00 33.98 119 PRO D O 1
ATOM 7449 N N . SER C 1 120 ? 20.770 48.888 -12.267 1.00 34.56 120 SER D N 1
ATOM 7450 C CA . SER C 1 120 ? 21.037 49.933 -13.246 1.00 35.97 120 SER D CA 1
ATOM 7451 C C . SER C 1 120 ? 22.395 49.749 -13.902 1.00 36.85 120 SER D C 1
ATOM 7452 O O . SER C 1 120 ? 22.662 50.328 -14.958 1.00 37.25 120 SER D O 1
ATOM 7455 N N . LEU C 1 121 ? 23.263 48.961 -13.269 1.00 37.04 121 LEU D N 1
ATOM 7456 C CA . LEU C 1 121 ? 24.606 48.751 -13.798 1.00 37.55 121 LEU D CA 1
ATOM 7457 C C . LEU C 1 121 ? 24.663 47.734 -14.932 1.00 37.74 121 LEU D C 1
ATOM 7458 O O . LEU C 1 121 ? 25.735 47.462 -15.452 1.00 37.65 121 LEU D O 1
ATOM 7463 N N . ARG C 1 122 ? 23.512 47.174 -15.302 1.00 38.98 122 ARG D N 1
ATOM 7464 C CA . ARG C 1 122 ? 23.432 46.281 -16.451 1.00 39.67 122 ARG D CA 1
ATOM 7465 C C . ARG C 1 122 ? 23.938 47.043 -17.658 1.00 40.76 122 ARG D C 1
ATOM 7466 O O . ARG C 1 122 ? 24.433 46.460 -18.619 1.00 40.49 122 ARG D O 1
ATOM 7474 N N . GLU C 1 123 ? 23.831 48.363 -17.563 1.00 41.55 123 GLU D N 1
ATOM 7475 C CA . GLU C 1 123 ? 24.302 49.310 -18.557 1.00 42.54 123 GLU D CA 1
ATOM 7476 C C . GLU C 1 123 ? 25.845 49.489 -18.574 1.00 42.44 123 GLU D C 1
ATOM 7477 O O . GLU C 1 123 ? 26.414 49.866 -19.591 1.00 42.74 123 GLU D O 1
ATOM 7483 N N . ALA C 1 124 ? 26.510 49.211 -17.454 1.00 42.00 124 ALA D N 1
ATOM 7484 C CA . ALA C 1 124 ? 27.969 49.376 -17.321 1.00 42.10 124 ALA D CA 1
ATOM 7485 C C . ALA C 1 124 ? 28.774 48.358 -18.134 1.00 41.32 124 ALA D C 1
ATOM 7486 O O . ALA C 1 124 ? 28.231 47.411 -18.716 1.00 41.88 124 ALA D O 1
ATOM 7488 N N . GLU C 1 125 ? 30.080 48.552 -18.171 1.00 40.82 125 GLU D N 1
ATOM 7489 C CA . GLU C 1 125 ? 30.941 47.555 -18.769 1.00 40.53 125 GLU D CA 1
ATOM 7490 C C . GLU C 1 125 ? 31.704 46.888 -17.645 1.00 39.19 125 GLU D C 1
ATOM 7491 O O . GLU C 1 125 ? 32.332 47.553 -16.859 1.00 38.79 125 GLU D O 1
ATOM 7497 N N . PHE C 1 126 ? 31.619 45.566 -17.595 1.00 38.00 126 PHE D N 1
ATOM 7498 C CA . PHE C 1 126 ? 32.316 44.757 -16.612 1.00 36.65 126 PHE D CA 1
ATOM 7499 C C . PHE C 1 126 ? 33.429 44.013 -17.321 1.00 35.63 126 PHE D C 1
ATOM 7500 O O . PHE C 1 126 ? 33.227 43.395 -18.383 1.00 35.50 126 PHE D O 1
ATOM 7508 N N . MET C 1 127 ? 34.601 44.097 -16.719 1.00 34.94 127 MET D N 1
ATOM 7509 C CA . MET C 1 127 ? 35.767 43.365 -17.126 1.00 35.27 127 MET D CA 1
ATOM 7510 C C . MET C 1 127 ? 35.988 42.302 -16.075 1.00 34.12 127 MET D C 1
ATOM 7511 O O . MET C 1 127 ? 36.554 42.571 -15.006 1.00 33.55 127 MET D O 1
ATOM 7516 N N . THR C 1 128 ? 35.535 41.088 -16.351 1.00 32.84 128 THR D N 1
ATOM 7517 C CA . THR C 1 128 ? 35.716 40.073 -15.336 1.00 32.61 128 THR D CA 1
ATOM 7518 C C . THR C 1 128 ? 37.146 39.660 -15.319 1.00 33.28 128 THR D C 1
ATOM 7519 O O . THR C 1 128 ? 37.834 39.702 -16.350 1.00 33.56 128 THR D O 1
ATOM 7523 N N . VAL C 1 129 ? 37.602 39.297 -14.129 1.00 34.09 129 VAL D N 1
ATOM 7524 C CA . VAL C 1 129 ? 38.979 38.860 -13.930 1.00 35.81 129 VAL D CA 1
ATOM 7525 C C . VAL C 1 129 ? 39.101 37.558 -13.151 1.00 35.90 129 VAL D C 1
ATOM 7526 O O . VAL C 1 129 ? 38.278 37.222 -12.288 1.00 36.44 129 VAL D O 1
ATOM 7530 N N . LYS C 1 130 ? 40.140 36.821 -13.501 1.00 36.39 130 LYS D N 1
ATOM 7531 C CA . LYS C 1 130 ? 40.461 35.583 -12.835 1.00 36.56 130 LYS D CA 1
ATOM 7532 C C . LYS C 1 130 ? 41.832 35.739 -12.235 1.00 35.71 130 LYS D C 1
ATOM 7533 O O . LYS C 1 130 ? 42.523 36.719 -12.517 1.00 35.09 130 LYS D O 1
ATOM 7539 N N . THR C 1 131 ? 42.212 34.791 -11.384 1.00 35.41 131 THR D N 1
ATOM 7540 C CA . THR C 1 131 ? 43.520 34.830 -10.742 1.00 35.43 131 THR D CA 1
ATOM 7541 C C . THR C 1 131 ? 44.601 34.896 -11.810 1.00 35.52 131 THR D C 1
ATOM 7542 O O . THR C 1 131 ? 44.618 34.086 -12.755 1.00 34.92 131 THR D O 1
ATOM 7546 N N . GLY C 1 132 ? 45.466 35.892 -11.683 1.00 34.88 132 GLY D N 1
ATOM 7547 C CA . GLY C 1 132 ? 46.597 36.039 -12.595 1.00 34.89 132 GLY D CA 1
ATOM 7548 C C . GLY C 1 132 ? 46.361 37.101 -13.649 1.00 34.69 132 GLY D C 1
ATOM 7549 O O . GLY C 1 132 ? 47.305 37.592 -14.261 1.00 34.88 132 GLY D O 1
ATOM 7550 N N . ASP C 1 133 ? 45.103 37.446 -13.877 1.00 34.15 133 ASP D N 1
ATOM 7551 C CA . ASP C 1 133 ? 44.795 38.535 -14.764 1.00 34.88 133 ASP D CA 1
ATOM 7552 C C . ASP C 1 133 ? 45.436 39.807 -14.229 1.00 35.34 133 ASP D C 1
ATOM 7553 O O . ASP C 1 133 ? 45.615 39.973 -13.028 1.00 36.08 133 ASP D O 1
ATOM 7558 N N . VAL C 1 134 ? 45.776 40.684 -15.150 1.00 35.18 134 VAL D N 1
ATOM 7559 C CA . VAL C 1 134 ? 46.556 41.854 -14.869 1.00 36.58 134 VAL D CA 1
ATOM 7560 C C . VAL C 1 134 ? 45.834 43.068 -15.444 1.00 36.94 134 VAL D C 1
ATOM 7561 O O . VAL C 1 134 ? 45.044 42.944 -16.365 1.00 37.94 134 VAL D O 1
ATOM 7565 N N . LEU C 1 135 ? 46.084 44.237 -14.879 1.00 36.76 135 LEU D N 1
ATOM 7566 C CA . LEU C 1 135 ? 45.613 45.476 -15.457 1.00 36.49 135 LEU D CA 1
ATOM 7567 C C . LEU C 1 135 ? 46.795 46.422 -15.391 1.00 36.37 135 LEU D C 1
ATOM 7568 O O . LEU C 1 135 ? 47.255 46.747 -14.293 1.00 35.59 135 LEU D O 1
ATOM 7573 N N . ASP C 1 136 ? 47.328 46.814 -16.555 1.00 36.66 136 ASP D N 1
ATOM 7574 C CA . ASP C 1 136 ? 48.442 47.778 -16.601 1.00 36.38 136 ASP D CA 1
ATOM 7575 C C . ASP C 1 136 ? 47.927 49.221 -16.541 1.00 36.37 136 ASP D C 1
ATOM 7576 O O . ASP C 1 136 ? 47.054 49.621 -17.319 1.00 37.16 136 ASP D O 1
ATOM 7581 N N . LEU C 1 137 ? 48.492 49.998 -15.624 1.00 35.57 137 LEU D N 1
ATOM 7582 C CA . LEU C 1 137 ? 48.146 51.411 -15.434 1.00 35.19 137 LEU D CA 1
ATOM 7583 C C . LEU C 1 137 ? 49.205 52.378 -16.014 1.00 35.12 137 LEU D C 1
ATOM 7584 O O . LEU C 1 137 ? 49.082 53.609 -15.915 1.00 34.74 137 LEU D O 1
ATOM 7589 N N . GLY C 1 138 ? 50.244 51.801 -16.600 1.00 35.14 138 GLY D N 1
ATOM 7590 C CA . GLY C 1 138 ? 51.425 52.543 -17.009 1.00 35.74 138 GLY D CA 1
ATOM 7591 C C . GLY C 1 138 ? 52.425 52.621 -15.868 1.00 35.89 138 GLY D C 1
ATOM 7592 O O . GLY C 1 138 ? 52.336 53.511 -15.024 1.00 35.34 138 GLY D O 1
ATOM 7593 N N . GLY C 1 139 ? 53.377 51.688 -15.853 1.00 35.93 139 GLY D N 1
ATOM 7594 C CA . GLY C 1 139 ? 54.418 51.634 -14.829 1.00 36.68 139 GLY D CA 1
ATOM 7595 C C . GLY C 1 139 ? 53.908 51.090 -13.499 1.00 37.62 139 GLY D C 1
ATOM 7596 O O . GLY C 1 139 ? 54.674 50.947 -12.534 1.00 38.22 139 GLY D O 1
ATOM 7597 N N . LYS C 1 140 ? 52.612 50.805 -13.441 1.00 37.03 140 LYS D N 1
ATOM 7598 C CA . LYS C 1 140 ? 52.029 50.077 -12.317 1.00 37.30 140 LYS D CA 1
ATOM 7599 C C . LYS C 1 140 ? 51.145 48.983 -12.888 1.00 37.33 140 LYS D C 1
ATOM 7600 O O . LYS C 1 140 ? 50.400 49.224 -13.831 1.00 37.93 140 LYS D O 1
ATOM 7606 N N . THR C 1 141 ? 51.223 47.787 -12.322 1.00 36.45 141 THR D N 1
ATOM 7607 C CA . THR C 1 141 ? 50.434 46.678 -12.815 1.00 36.63 141 THR D CA 1
ATOM 7608 C C . THR C 1 141 ? 49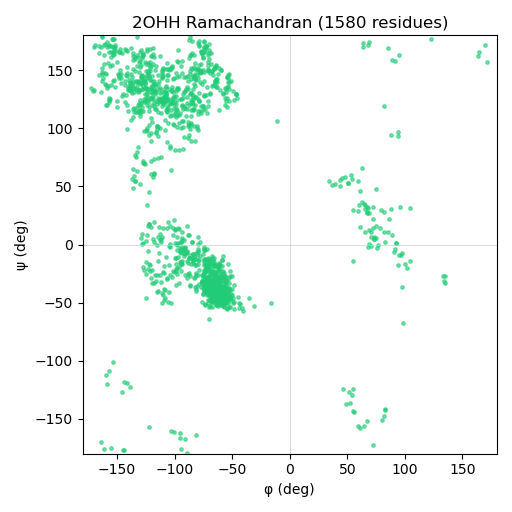.672 46.010 -11.668 1.00 36.76 141 THR D C 1
ATOM 7609 O O . THR C 1 141 ? 50.289 45.546 -10.701 1.00 37.08 141 THR D O 1
ATOM 7616 N N . LEU C 1 142 ? 48.347 45.967 -11.804 1.00 36.01 142 LEU D N 1
ATOM 7617 C CA . LEU C 1 142 ? 47.475 45.275 -10.856 1.00 35.62 142 LEU D CA 1
ATOM 7618 C C . LEU C 1 142 ? 47.276 43.828 -11.285 1.00 34.98 142 LEU D C 1
ATOM 7619 O O . LEU C 1 142 ? 47.089 43.558 -12.460 1.00 36.08 142 LEU D O 1
ATOM 7624 N N . THR C 1 143 ? 47.404 42.903 -10.346 1.00 34.32 143 THR D N 1
ATOM 7625 C CA . THR C 1 143 ? 47.162 41.477 -10.607 1.00 33.68 143 THR D CA 1
ATOM 7626 C C . THR C 1 143 ? 45.977 41.071 -9.743 1.00 33.73 143 THR D C 1
ATOM 7627 O O . THR C 1 143 ? 45.900 41.422 -8.562 1.00 32.24 143 THR D O 1
ATOM 7631 N N . PHE C 1 144 ? 45.054 40.305 -10.308 1.00 33.71 144 PHE D N 1
ATOM 7632 C CA . PHE C 1 144 ? 43.900 39.921 -9.539 1.00 34.12 144 PHE D CA 1
ATOM 7633 C C . PHE C 1 144 ? 44.057 38.520 -9.026 1.00 34.94 144 PHE D C 1
ATOM 7634 O O . PHE C 1 144 ? 44.641 37.671 -9.687 1.00 35.00 144 PHE D O 1
ATOM 7642 N N . LEU C 1 145 ? 43.575 38.309 -7.811 1.00 34.48 145 LEU D N 1
ATOM 7643 C CA . LEU C 1 145 ? 43.548 36.989 -7.241 1.00 34.79 145 LEU D CA 1
ATOM 7644 C C . LEU C 1 145 ? 42.161 36.731 -6.695 1.00 34.82 145 LEU D C 1
ATOM 7645 O O . LEU C 1 145 ? 41.716 37.384 -5.754 1.00 34.52 145 LEU D O 1
ATOM 7650 N N . GLU C 1 146 ? 41.478 35.767 -7.305 1.00 35.24 146 GLU D N 1
ATOM 7651 C CA . GLU C 1 146 ? 40.170 35.371 -6.817 1.00 35.33 146 GLU D CA 1
ATOM 7652 C C . GLU C 1 146 ? 40.287 34.766 -5.439 1.00 35.53 146 GLU D C 1
ATOM 7653 O O . GLU C 1 146 ? 41.201 34.001 -5.158 1.00 36.45 146 GLU D O 1
ATOM 7659 N N . THR C 1 147 ? 39.362 35.144 -4.581 1.00 36.02 147 THR D N 1
ATOM 7660 C CA . THR C 1 147 ? 39.351 34.678 -3.205 1.00 36.11 147 THR D CA 1
ATOM 7661 C C . THR C 1 147 ? 37.939 34.271 -2.799 1.00 37.11 147 THR D C 1
ATOM 7662 O O . THR C 1 147 ? 37.398 34.819 -1.844 1.00 36.79 147 THR D O 1
ATOM 7666 N N . PRO C 1 148 ? 37.337 33.301 -3.526 1.00 37.20 148 PRO D N 1
ATOM 7667 C CA . PRO C 1 148 ? 35.936 32.980 -3.218 1.00 37.96 148 PRO D CA 1
ATOM 7668 C C A PRO C 1 148 ? 35.811 32.499 -1.839 0.51 38.17 148 PRO D C 1
ATOM 7669 C C B PRO C 1 148 ? 35.774 32.540 -1.691 0.49 37.10 148 PRO D C 1
ATOM 7670 O O A PRO C 1 148 ? 36.655 31.733 -1.362 0.51 38.36 148 PRO D O 1
ATOM 7671 O O B PRO C 1 148 ? 34.826 32.944 -0.978 0.49 34.59 148 PRO D O 1
ATOM 7675 N N A LEU C 1 149 ? 34.778 32.958 -1.144 0.51 37.15 149 LEU D N 1
ATOM 7676 N N B LEU C 1 149 ? 36.747 31.765 -1.222 0.49 37.97 149 LEU D N 1
ATOM 7677 C CA A LEU C 1 149 ? 34.535 32.539 0.218 0.51 37.99 149 LEU D CA 1
ATOM 7678 C CA B LEU C 1 149 ? 36.806 31.385 0.182 0.49 39.05 149 LEU D CA 1
ATOM 7679 C C A LEU C 1 149 ? 35.597 33.130 1.148 0.51 37.94 149 LEU D C 1
ATOM 7680 C C B LEU C 1 149 ? 35.434 30.898 0.601 0.49 39.64 149 LEU D C 1
ATOM 7681 O O A LEU C 1 149 ? 35.863 32.595 2.222 0.51 38.33 149 LEU D O 1
ATOM 7682 O O B LEU C 1 149 ? 34.982 31.126 1.725 0.49 39.83 149 LEU D O 1
ATOM 7691 N N A LEU C 1 150 ? 36.193 34.245 0.719 0.51 37.44 150 LEU D N 1
ATOM 7692 N N B LEU C 1 150 ? 34.775 30.212 -0.319 0.49 41.21 150 LEU D N 1
ATOM 7693 C CA A LEU C 1 150 ? 37.081 35.044 1.564 0.51 36.87 150 LEU D CA 1
ATOM 7694 C CA B LEU C 1 150 ? 33.493 29.591 -0.019 0.49 41.86 150 LEU D CA 1
ATOM 7695 C C A LEU C 1 150 ? 36.775 36.547 1.415 0.51 36.20 150 LEU D C 1
ATOM 7696 C C B LEU C 1 150 ? 32.450 30.666 0.161 0.49 41.05 150 LEU D C 1
ATOM 7697 O O A LEU C 1 150 ? 37.562 37.281 0.802 0.51 36.50 150 LEU D O 1
ATOM 7698 O O B LEU C 1 150 ? 31.680 30.960 -0.752 0.49 41.47 150 LEU D O 1
ATOM 7707 N N A HIS C 1 151 ? 35.641 37.003 1.953 0.51 34.76 151 HIS D N 1
ATOM 7708 N N B HIS C 1 151 ? 32.461 31.271 1.340 0.49 40.15 151 HIS D N 1
ATOM 7709 C CA A HIS C 1 151 ? 34.694 36.124 2.646 0.51 34.73 151 HIS D CA 1
ATOM 7710 C CA B HIS C 1 151 ? 31.368 32.125 1.782 0.49 39.32 151 HIS D CA 1
ATOM 7711 C C A HIS C 1 151 ? 33.417 35.816 1.885 0.51 34.06 151 HIS D C 1
ATOM 7712 C C B HIS C 1 151 ? 31.367 33.544 1.261 0.49 38.19 151 HIS D C 1
ATOM 7713 O O A HIS C 1 151 ? 32.512 35.194 2.446 0.51 34.88 151 HIS D O 1
ATOM 7714 O O B HIS C 1 151 ? 30.416 34.284 1.504 0.49 38.09 151 HIS D O 1
ATOM 7727 N N A TRP C 1 152 ? 33.326 36.257 0.636 0.51 33.29 152 TRP D N 1
ATOM 7728 N N B TRP C 1 152 ? 32.423 33.930 0.558 0.49 36.90 152 TRP D N 1
ATOM 7729 C CA A TRP C 1 152 ? 32.148 35.963 -0.182 0.51 33.05 152 TRP D CA 1
ATOM 7730 C CA B TRP C 1 152 ? 32.478 35.267 0.006 0.49 35.52 152 TRP D CA 1
ATOM 7731 C C A TRP C 1 152 ? 32.535 35.292 -1.501 0.51 33.29 152 TRP D C 1
ATOM 7732 C C B TRP C 1 152 ? 32.635 35.099 -1.477 0.49 34.85 152 TRP D C 1
ATOM 7733 O O A TRP C 1 152 ? 33.670 35.409 -1.958 0.51 32.08 152 TRP D O 1
ATOM 7734 O O B TRP C 1 152 ? 33.647 35.487 -2.039 0.49 33.64 152 TRP D O 1
ATOM 7755 N N A PRO C 1 153 ? 31.576 34.602 -2.133 0.51 33.99 153 PRO D N 1
ATOM 7756 N N B PRO C 1 153 ? 31.624 34.532 -2.125 0.49 35.14 153 PRO D N 1
ATOM 7757 C CA A PRO C 1 153 ? 31.864 33.973 -3.410 0.51 35.39 153 PRO D CA 1
ATOM 7758 C CA B PRO C 1 153 ? 31.828 33.980 -3.451 0.49 36.12 153 PRO D CA 1
ATOM 7759 C C . PRO C 1 153 ? 32.425 34.923 -4.500 1.00 36.62 153 PRO D C 1
ATOM 7760 O O . PRO C 1 153 ? 33.167 34.503 -5.374 1.00 36.54 153 PRO D O 1
ATOM 7767 N N . ASP C 1 154 ? 32.091 36.199 -4.399 1.00 35.70 154 ASP D N 1
ATOM 7768 C CA . ASP C 1 154 ? 32.506 37.209 -5.368 1.00 35.62 154 ASP D CA 1
ATOM 7769 C C . ASP C 1 154 ? 33.894 37.799 -5.130 1.00 35.71 154 ASP D C 1
ATOM 7770 O O . ASP C 1 154 ? 34.404 38.526 -5.981 1.00 36.67 154 ASP D O 1
ATOM 7775 N N . SER C 1 155 ? 34.468 37.516 -3.959 1.00 34.99 155 SER D N 1
ATOM 7776 C CA . SER C 1 155 ? 35.632 38.239 -3.437 1.00 36.09 155 SER D CA 1
ATOM 7777 C C . SER C 1 155 ? 36.848 37.999 -4.266 1.00 34.59 155 SER D C 1
ATOM 7778 O O . SER C 1 155 ? 37.035 36.916 -4.812 1.00 34.38 155 SER D O 1
ATOM 7781 N N . MET C 1 156 ? 37.676 39.029 -4.365 1.00 34.23 156 MET D N 1
ATOM 7782 C CA . MET C 1 156 ? 39.035 38.854 -4.891 1.00 34.43 156 MET D CA 1
ATOM 7783 C C . MET C 1 156 ? 39.980 39.760 -4.140 1.00 35.34 156 MET D C 1
ATOM 7784 O O . MET C 1 156 ? 39.541 40.617 -3.348 1.00 35.57 156 MET D O 1
ATOM 7789 N N . PHE C 1 157 ? 41.273 39.537 -4.339 1.00 34.57 157 PHE D N 1
ATOM 7790 C CA . PHE C 1 157 ? 42.294 40.508 -3.948 1.00 35.51 157 PHE D CA 1
ATOM 7791 C C . PHE C 1 157 ? 42.810 41.192 -5.212 1.00 35.31 157 PHE D C 1
ATOM 7792 O O . PHE C 1 157 ? 42.794 40.617 -6.297 1.00 35.03 157 PHE D O 1
ATOM 7800 N N . THR C 1 158 ? 43.234 42.436 -5.071 1.00 36.37 158 THR D N 1
ATOM 7801 C CA . THR C 1 158 ? 44.007 43.081 -6.117 1.00 37.54 158 THR D CA 1
ATOM 7802 C C . THR C 1 158 ? 45.399 43.320 -5.543 1.00 37.83 158 THR D C 1
ATOM 7803 O O . THR C 1 158 ? 45.546 43.648 -4.364 1.00 36.90 158 THR D O 1
ATOM 7807 N N . LEU C 1 159 ? 46.432 43.132 -6.359 1.00 38.35 159 LEU D N 1
ATOM 7808 C CA . LEU C 1 159 ? 47.789 43.199 -5.835 1.00 39.94 159 LEU D CA 1
ATOM 7809 C C . LEU C 1 159 ? 48.626 44.053 -6.763 1.00 40.49 159 LEU D C 1
ATOM 7810 O O . LEU C 1 159 ? 48.546 43.903 -7.983 1.00 40.19 159 LEU D O 1
ATOM 7815 N N . LEU C 1 160 ? 49.393 44.968 -6.188 1.00 41.11 160 LEU D N 1
ATOM 7816 C CA . LEU C 1 160 ? 50.489 45.615 -6.888 1.00 42.72 160 LEU D CA 1
ATOM 7817 C C . LEU C 1 160 ? 51.692 44.744 -6.557 1.00 43.37 160 LEU D C 1
ATOM 7818 O O . LEU C 1 160 ? 52.323 44.912 -5.520 1.00 42.97 160 LEU D O 1
ATOM 7823 N N . ASP C 1 161 ? 51.959 43.771 -7.427 1.00 45.23 161 ASP D N 1
ATOM 7824 C CA . ASP C 1 161 ? 53.002 42.751 -7.215 1.00 46.90 161 ASP D CA 1
ATOM 7825 C C . ASP C 1 161 ? 54.420 43.329 -7.134 1.00 47.28 161 ASP D C 1
ATOM 7826 O O . ASP C 1 161 ? 55.160 43.028 -6.186 1.00 47.40 161 ASP D O 1
ATOM 7831 N N . GLU C 1 162 ? 54.779 44.156 -8.117 1.00 47.67 162 GLU D N 1
ATOM 7832 C CA . GLU C 1 162 ? 56.085 44.841 -8.147 1.00 48.55 162 GLU D CA 1
ATOM 7833 C C . GLU C 1 162 ? 56.398 45.563 -6.816 1.00 47.97 162 GLU D C 1
ATOM 7834 O O . GLU C 1 162 ? 57.530 45.505 -6.312 1.00 48.17 162 GLU D O 1
ATOM 7840 N N . ASP C 1 163 ? 55.391 46.240 -6.273 1.00 47.23 163 ASP D N 1
ATOM 7841 C CA . ASP C 1 163 ? 55.496 46.991 -5.010 1.00 46.80 163 ASP D CA 1
ATOM 7842 C C . ASP C 1 163 ? 55.131 46.171 -3.766 1.00 45.64 163 ASP D C 1
ATOM 7843 O O . ASP C 1 163 ? 55.297 46.655 -2.655 1.00 45.65 163 ASP D O 1
ATOM 7848 N N . GLY C 1 164 ? 54.603 44.962 -3.942 1.00 44.13 164 GLY D N 1
ATOM 7849 C CA . GLY C 1 164 ? 54.288 44.119 -2.794 1.00 42.06 164 GLY D CA 1
ATOM 7850 C C . GLY C 1 164 ? 53.151 44.683 -1.957 1.00 40.50 164 GLY D C 1
ATOM 7851 O O . GLY C 1 164 ? 53.140 44.509 -0.748 1.00 40.00 164 GLY D O 1
ATOM 7852 N N . ILE C 1 165 ? 52.207 45.366 -2.606 1.00 39.12 165 ILE D N 1
ATOM 7853 C CA . ILE C 1 165 ? 50.982 45.839 -1.949 1.00 37.07 165 ILE D CA 1
ATOM 7854 C C . ILE C 1 165 ? 49.770 44.994 -2.297 1.00 36.27 165 ILE D C 1
ATOM 7855 O O . ILE C 1 165 ? 49.442 44.830 -3.481 1.00 35.91 165 ILE D O 1
ATOM 7860 N N . LEU C 1 166 ? 49.104 44.484 -1.272 1.00 33.65 166 LEU D N 1
ATOM 7861 C CA . LEU C 1 166 ? 47.930 43.643 -1.475 1.00 33.12 166 LEU D CA 1
ATOM 7862 C C . LEU C 1 166 ? 46.733 44.418 -1.019 1.00 32.93 166 LEU D C 1
ATOM 7863 O O . LEU C 1 166 ? 46.699 44.907 0.115 1.00 32.24 166 LEU D O 1
ATOM 7868 N N . PHE C 1 167 ? 45.762 44.559 -1.909 1.00 31.89 167 PHE D N 1
ATOM 7869 C CA . PHE C 1 167 ? 44.467 45.104 -1.564 1.00 30.62 167 PHE D CA 1
ATOM 7870 C C . PHE C 1 167 ? 43.582 43.919 -1.296 1.00 30.73 167 PHE D C 1
ATOM 7871 O O . PHE C 1 167 ? 43.165 43.225 -2.220 1.00 29.56 167 PHE D O 1
ATOM 7879 N N . SER C 1 168 ? 43.336 43.681 -0.008 1.00 30.92 168 SER D N 1
ATOM 7880 C CA . SER C 1 168 ? 42.879 42.360 0.401 1.00 32.32 168 SER D CA 1
ATOM 7881 C C . SER C 1 168 ? 41.385 42.318 0.720 1.00 33.50 168 SER D C 1
ATOM 7882 O O . SER C 1 168 ? 40.925 41.375 1.339 1.00 33.91 168 SER D O 1
ATOM 7885 N N . ASN C 1 169 ? 40.633 43.331 0.304 1.00 34.91 169 ASN D N 1
ATOM 7886 C CA . ASN C 1 169 ? 39.192 43.411 0.649 1.00 35.91 169 ASN D CA 1
ATOM 7887 C C . ASN C 1 169 ? 39.006 43.263 2.158 1.00 35.24 169 ASN D C 1
ATOM 7888 O O . ASN C 1 169 ? 39.769 43.867 2.905 1.00 33.34 169 ASN D O 1
ATOM 7897 N N . ASP C 1 170 ? 38.040 42.497 2.632 1.00 34.85 170 ASP D N 1
ATOM 7898 C CA . ASP C 1 170 ? 37.829 42.430 4.103 1.00 34.38 170 ASP D CA 1
ATOM 7899 C C . ASP C 1 170 ? 38.946 41.690 4.792 1.00 33.28 170 ASP D C 1
ATOM 7900 O O . ASP C 1 170 ? 39.211 41.941 5.969 1.00 33.37 170 ASP D O 1
ATOM 7905 N N . ALA C 1 171 ? 39.614 40.776 4.086 1.00 32.23 171 ALA D N 1
ATOM 7906 C CA . ALA C 1 171 ? 40.657 39.981 4.707 1.00 31.49 171 ALA D CA 1
ATOM 7907 C C . ALA C 1 171 ? 41.683 40.935 5.315 1.00 31.27 171 ALA D C 1
ATOM 7908 O O . ALA C 1 171 ? 42.109 41.921 4.670 1.00 31.93 171 ALA D O 1
ATOM 7910 N N . PHE C 1 172 ? 42.063 40.644 6.554 1.00 30.40 172 PHE D N 1
ATOM 7911 C CA . PHE C 1 172 ? 43.039 41.467 7.306 1.00 30.24 172 PHE D CA 1
ATOM 7912 C C . PHE C 1 172 ? 42.454 42.787 7.682 1.00 30.81 172 PHE D C 1
ATOM 7913 O O . PHE C 1 172 ? 43.171 43.682 8.135 1.00 30.63 172 PHE D O 1
ATOM 7921 N N . GLY C 1 173 ? 41.145 42.927 7.497 1.00 31.01 173 GLY D N 1
ATOM 7922 C CA . GLY C 1 173 ? 40.511 44.167 7.876 1.00 30.24 173 GLY D CA 1
ATOM 7923 C C . GLY C 1 173 ? 40.319 44.255 9.374 1.00 29.82 173 GLY D C 1
ATOM 7924 O O . GLY C 1 173 ? 40.473 43.266 10.079 1.00 30.53 173 GLY D O 1
ATOM 7925 N N . GLN C 1 174 ? 40.009 45.452 9.873 1.00 28.58 174 GLN D N 1
ATOM 7926 C CA . GLN C 1 174 ? 39.502 45.559 11.241 1.00 28.63 174 GLN D CA 1
ATOM 7927 C C . GLN C 1 174 ? 38.567 46.728 11.286 1.00 29.20 174 GLN D C 1
ATOM 7928 O O . GLN C 1 174 ? 38.773 47.705 10.596 1.00 29.22 174 GLN D O 1
ATOM 7934 N N . HIS C 1 175 ? 37.543 46.625 12.110 1.00 29.59 175 HIS D N 1
ATOM 7935 C CA . HIS C 1 175 ? 36.568 47.662 12.172 1.00 29.71 175 HIS D CA 1
ATOM 7936 C C . HIS C 1 175 ? 37.055 48.658 13.176 1.00 30.42 175 HIS D C 1
ATOM 7937 O O . HIS C 1 175 ? 36.821 48.528 14.392 1.00 32.91 175 HIS D O 1
ATOM 7944 N N . LEU C 1 176 ? 37.733 49.649 12.648 1.00 29.94 176 LEU D N 1
ATOM 7945 C CA . LEU C 1 176 ? 38.289 50.725 13.459 1.00 29.86 176 LEU D CA 1
ATOM 7946 C C . LEU C 1 176 ? 38.136 51.948 12.662 1.00 29.86 176 LEU D C 1
ATOM 7947 O O . LEU C 1 176 ? 38.387 51.919 11.459 1.00 28.29 176 LEU D O 1
ATOM 7952 N N . CYS C 1 177 ? 37.788 53.035 13.321 1.00 30.86 177 CYS D N 1
ATOM 7953 C CA . CYS C 1 177 ? 37.692 54.286 12.644 1.00 31.82 177 CYS D CA 1
ATOM 7954 C C . CYS C 1 177 ? 38.606 55.272 13.372 1.00 32.03 177 CYS D C 1
ATOM 7955 O O . CYS C 1 177 ? 38.270 55.773 14.411 1.00 33.37 177 CYS D O 1
ATOM 7958 N N . CYS C 1 178 ? 39.792 55.486 12.813 1.00 33.10 178 CYS D N 1
ATOM 7959 C CA . CYS C 1 178 ? 40.802 56.377 13.371 1.00 34.69 178 CYS D CA 1
ATOM 7960 C C . CYS C 1 178 ? 41.150 57.378 12.294 1.00 33.77 178 CYS D C 1
ATOM 7961 O O . CYS C 1 178 ? 41.033 57.072 11.093 1.00 33.30 178 CYS D O 1
ATOM 7964 N N . PRO C 1 179 ? 41.641 58.548 12.700 1.00 31.66 179 PRO D N 1
ATOM 7965 C CA . PRO C 1 179 ? 42.239 59.436 11.740 1.00 33.19 179 PRO D CA 1
ATOM 7966 C C . PRO C 1 179 ? 43.561 58.913 11.154 1.00 32.93 179 PRO D C 1
ATOM 7967 O O . PRO C 1 179 ? 43.917 59.279 10.046 1.00 32.80 179 PRO D O 1
ATOM 7971 N N . GLN C 1 180 ? 44.253 58.043 11.883 1.00 32.10 180 GLN D N 1
ATOM 7972 C CA . GLN C 1 180 ? 45.498 57.468 11.408 1.00 30.90 180 GLN D CA 1
ATOM 7973 C C . GLN C 1 180 ? 45.163 56.307 10.495 1.00 31.09 180 GLN D C 1
ATOM 7974 O O . GLN C 1 180 ? 44.297 55.476 10.821 1.00 31.59 180 GLN D O 1
ATOM 7980 N N . ARG C 1 181 ? 45.866 56.221 9.370 1.00 30.21 181 ARG D N 1
ATOM 7981 C CA . ARG C 1 181 ? 45.522 55.202 8.347 1.00 30.90 181 ARG D CA 1
ATOM 7982 C C . ARG C 1 181 ? 46.320 53.921 8.459 1.00 29.26 181 ARG D C 1
ATOM 7983 O O . ARG C 1 181 ? 45.963 52.888 7.884 1.00 29.74 181 ARG D O 1
ATOM 7991 N N . LEU C 1 182 ? 47.401 53.975 9.218 1.00 29.51 182 LEU D N 1
ATOM 7992 C CA . LEU C 1 182 ? 48.417 52.915 9.167 1.00 29.79 182 LEU D CA 1
ATOM 7993 C C . LEU C 1 182 ? 48.382 52.148 10.458 1.00 29.76 182 LEU D C 1
ATOM 7994 O O . LEU C 1 182 ? 48.144 52.740 11.516 1.00 29.42 182 LEU D O 1
ATOM 7999 N N . ASP C 1 183 ? 48.601 50.828 10.344 1.00 28.76 183 ASP D N 1
ATOM 8000 C CA . ASP C 1 183 ? 48.748 49.954 11.495 1.00 28.84 183 ASP D CA 1
ATOM 8001 C C . ASP C 1 183 ? 49.642 50.559 12.553 1.00 29.34 183 ASP D C 1
ATOM 8002 O O . ASP C 1 183 ? 49.289 50.634 13.730 1.00 28.73 183 ASP D O 1
ATOM 8007 N N . ARG C 1 184 ? 50.807 51.014 12.139 1.00 29.63 184 ARG D N 1
ATOM 8008 C CA . ARG C 1 184 ? 51.800 51.337 13.137 1.00 28.88 184 ARG D CA 1
ATOM 8009 C C . ARG C 1 184 ? 51.528 52.701 13.778 1.00 29.53 184 ARG D C 1
ATOM 8010 O O . ARG C 1 184 ? 52.329 53.154 14.553 1.00 27.31 184 ARG D O 1
ATOM 8018 N N . GLU C 1 185 ? 50.390 53.329 13.456 1.00 28.54 185 GLU D N 1
ATOM 8019 C CA . GLU C 1 185 ? 50.095 54.670 13.976 1.00 28.76 185 GLU D CA 1
ATOM 8020 C C . GLU C 1 185 ? 49.058 54.696 15.090 1.00 29.05 185 GLU D C 1
ATOM 8021 O O . GLU C 1 185 ? 48.745 55.757 15.673 1.00 30.87 185 GLU D O 1
ATOM 8027 N N . ILE C 1 186 ? 48.553 53.514 15.408 1.00 29.25 186 ILE D N 1
ATOM 8028 C CA . ILE C 1 186 ? 47.603 53.323 16.493 1.00 28.72 186 ILE D CA 1
ATOM 8029 C C . ILE C 1 186 ? 48.138 52.296 17.475 1.00 29.32 186 ILE D C 1
ATOM 8030 O O . ILE C 1 186 ? 49.094 51.590 17.163 1.00 29.87 186 ILE D O 1
ATOM 8035 N N . PRO C 1 187 ? 47.528 52.206 18.663 1.00 29.96 187 PRO D N 1
ATOM 8036 C CA . PRO C 1 187 ? 48.069 51.232 19.594 1.00 30.28 187 PRO D CA 1
ATOM 8037 C C . PRO C 1 187 ? 47.949 49.811 19.076 1.00 30.10 187 PRO D C 1
ATOM 8038 O O . PRO C 1 187 ? 46.918 49.396 18.503 1.00 29.73 187 PRO D O 1
ATOM 8042 N N . GLU C 1 188 ? 49.040 49.084 19.246 1.00 29.51 188 GLU D N 1
ATOM 8043 C CA . GLU C 1 188 ? 49.070 47.718 18.781 1.00 31.12 188 GLU D CA 1
ATOM 8044 C C . GLU C 1 188 ? 47.929 46.908 19.350 1.00 30.82 188 GLU D C 1
ATOM 8045 O O . GLU C 1 188 ? 47.365 46.077 18.633 1.00 31.13 188 GLU D O 1
ATOM 8051 N N . TYR C 1 189 ? 47.576 47.158 20.613 1.00 30.30 189 TYR D N 1
ATOM 8052 C CA . TYR C 1 189 ? 46.515 46.396 21.261 1.00 30.14 189 TYR D CA 1
ATOM 8053 C C . TYR C 1 189 ? 45.207 46.574 20.538 1.00 29.21 189 TYR D C 1
ATOM 8054 O O . TYR C 1 189 ? 44.554 45.606 20.207 1.00 29.14 189 TYR D O 1
ATOM 8063 N N . ILE C 1 190 ? 44.857 47.818 20.272 1.00 29.00 190 ILE D N 1
ATOM 8064 C CA . ILE C 1 190 ? 43.610 48.143 19.614 1.00 30.05 190 ILE D CA 1
ATOM 8065 C C . ILE C 1 190 ? 43.594 47.549 18.221 1.00 28.49 190 ILE D C 1
ATOM 8066 O O . ILE C 1 190 ? 42.597 46.967 17.830 1.00 30.80 190 ILE D O 1
ATOM 8071 N N . LEU C 1 191 ? 44.707 47.673 17.511 1.00 27.79 191 LEU D N 1
ATOM 8072 C CA . LEU C 1 191 ? 44.837 47.145 16.149 1.00 26.38 191 LEU D CA 1
ATOM 8073 C C . LEU C 1 191 ? 44.624 45.671 16.143 1.00 27.62 191 LEU D C 1
ATOM 8074 O O . LEU C 1 191 ? 43.818 45.163 15.344 1.00 27.82 191 LEU D O 1
ATOM 8079 N N . MET C 1 192 ? 45.337 44.963 16.999 1.00 27.52 192 MET D N 1
ATOM 8080 C CA . MET C 1 192 ? 45.278 43.520 16.933 1.00 28.38 192 MET D CA 1
ATOM 8081 C C . MET C 1 192 ? 43.984 43.021 17.507 1.00 29.16 192 MET D C 1
ATOM 8082 O O . MET C 1 192 ? 43.458 41.998 17.058 1.00 29.55 192 MET D O 1
ATOM 8087 N N . ASP C 1 193 ? 43.448 43.703 18.518 1.00 29.41 193 ASP D N 1
ATOM 8088 C CA . ASP C 1 193 ? 42.179 43.237 19.057 1.00 31.36 193 ASP D CA 1
ATOM 8089 C C . ASP C 1 193 ? 41.071 43.433 18.071 1.00 30.11 193 ASP D C 1
ATOM 8090 O O . ASP C 1 193 ? 40.185 42.578 17.950 1.00 31.57 193 ASP D O 1
ATOM 8095 N N . ALA C 1 194 ? 41.143 44.502 17.285 1.00 29.83 194 ALA D N 1
ATOM 8096 C CA . ALA C 1 194 ? 40.129 44.668 16.270 1.00 29.16 194 ALA D CA 1
ATOM 8097 C C . ALA C 1 194 ? 40.339 43.678 15.133 1.00 28.44 194 ALA D C 1
ATOM 8098 O O . ALA C 1 194 ? 39.395 43.110 14.633 1.00 28.46 194 ALA D O 1
ATOM 8100 N N . ALA C 1 195 ? 41.580 43.426 14.765 1.00 28.47 195 ALA D N 1
ATOM 8101 C CA . ALA C 1 195 ? 41.864 42.469 13.714 1.00 27.14 195 ALA D CA 1
ATOM 8102 C C . ALA C 1 195 ? 41.421 41.104 14.179 1.00 27.84 195 ALA D C 1
ATOM 8103 O O . ALA C 1 195 ? 40.899 40.303 13.398 1.00 28.50 195 ALA D O 1
ATOM 8105 N N . ARG C 1 196 ? 41.644 40.827 15.450 1.00 28.66 196 ARG D N 1
ATOM 8106 C CA . ARG C 1 196 ? 41.210 39.566 16.091 1.00 29.07 196 ARG D CA 1
ATOM 8107 C C . ARG C 1 196 ? 39.695 39.443 16.069 1.00 29.76 196 ARG D C 1
ATOM 8108 O O . ARG C 1 196 ? 39.169 38.432 15.701 1.00 28.35 196 ARG D O 1
ATOM 8116 N N . LYS C 1 197 ? 38.986 40.490 16.471 1.00 28.36 197 LYS D N 1
ATOM 8117 C CA . LYS C 1 197 ? 37.527 40.429 16.465 1.00 29.08 197 LYS D CA 1
ATOM 8118 C C . LYS C 1 197 ? 37.025 40.202 15.034 1.00 29.05 197 LYS D C 1
ATOM 8119 O O . LYS C 1 197 ? 36.020 39.504 14.792 1.00 30.75 197 LYS D O 1
ATOM 8125 N N . PHE C 1 198 ? 37.748 40.766 14.084 1.00 27.48 198 PHE D N 1
ATOM 8126 C CA . PHE C 1 198 ? 37.312 40.675 12.707 1.00 28.91 198 PHE D CA 1
ATOM 8127 C C . PHE C 1 198 ? 37.513 39.241 12.276 1.00 29.41 198 PHE D C 1
ATOM 8128 O O . PHE C 1 198 ? 36.606 38.609 11.724 1.00 29.25 198 PHE D O 1
ATOM 8136 N N . TYR C 1 199 ? 38.692 38.690 12.560 1.00 29.87 199 TYR D N 1
ATOM 8137 C CA . TYR C 1 199 ? 38.910 37.310 12.213 1.00 29.27 199 TYR D CA 1
ATOM 8138 C C . TYR C 1 199 ? 37.809 36.423 12.782 1.00 29.84 199 TYR D C 1
ATOM 8139 O O . TYR C 1 199 ? 37.180 35.639 12.041 1.00 28.86 199 TYR D O 1
ATOM 8148 N N . ALA C 1 200 ? 37.604 36.538 14.096 1.00 30.00 200 ALA D N 1
ATOM 8149 C CA . ALA C 1 200 ? 36.754 35.629 14.852 1.00 29.90 200 ALA D CA 1
ATOM 8150 C C . ALA C 1 200 ? 35.323 35.645 14.309 1.00 29.09 200 ALA D C 1
ATOM 8151 O O . ALA C 1 200 ? 34.674 34.601 14.232 1.00 30.16 200 ALA D O 1
ATOM 8153 N N . ASN C 1 201 ? 34.833 36.838 13.942 1.00 28.89 201 ASN D N 1
ATOM 8154 C CA . ASN C 1 201 ? 33.474 36.969 13.466 1.00 31.06 201 ASN D CA 1
ATOM 8155 C C . ASN C 1 201 ? 33.257 36.741 12.011 1.00 31.55 201 ASN D C 1
ATOM 8156 O O . ASN C 1 201 ? 32.179 36.328 11.618 1.00 33.45 201 ASN D O 1
ATOM 8161 N N . LEU C 1 202 ? 34.291 36.994 11.212 1.00 31.83 202 LEU D N 1
ATOM 8162 C CA . LEU C 1 202 ? 34.157 36.994 9.756 1.00 33.67 202 LEU D CA 1
ATOM 8163 C C . LEU C 1 202 ? 35.021 35.981 9.047 1.00 32.22 202 LEU D C 1
ATOM 8164 O O . LEU C 1 202 ? 34.697 35.606 7.930 1.00 35.31 202 LEU D O 1
ATOM 8169 N N . ILE C 1 203 ? 36.104 35.513 9.668 1.00 31.19 203 ILE D N 1
ATOM 8170 C CA . ILE C 1 203 ? 37.054 34.671 8.946 1.00 30.73 203 ILE D CA 1
ATOM 8171 C C . ILE C 1 203 ? 37.070 33.253 9.482 1.00 29.61 203 ILE D C 1
ATOM 8172 O O . ILE C 1 203 ? 37.431 32.342 8.770 1.00 29.76 203 ILE D O 1
ATOM 8177 N N . THR C 1 204 ? 36.706 33.076 10.747 1.00 29.21 204 THR D N 1
ATOM 8178 C CA . THR C 1 204 ? 36.790 31.739 11.359 1.00 29.80 204 THR D CA 1
ATOM 8179 C C . THR C 1 204 ? 36.270 30.635 10.446 1.00 28.51 204 THR D C 1
ATOM 8180 O O . THR C 1 204 ? 36.984 29.669 10.174 1.00 28.38 204 THR D O 1
ATOM 8184 N N . PRO C 1 205 ? 35.029 30.754 9.945 1.00 29.31 205 PRO D N 1
ATOM 8185 C CA . PRO C 1 205 ? 34.709 29.491 9.231 1.00 29.14 205 PRO D CA 1
ATOM 8186 C C . PRO C 1 205 ? 35.440 29.370 7.867 1.00 30.05 205 PRO D C 1
ATOM 8187 O O . PRO C 1 205 ? 35.302 28.330 7.204 1.00 29.59 205 PRO D O 1
ATOM 8191 N N . LEU C 1 206 ? 36.203 30.394 7.476 1.00 30.24 206 LEU D N 1
ATOM 8192 C CA . LEU C 1 206 ? 36.912 30.390 6.192 1.00 30.65 206 LEU D CA 1
ATOM 8193 C C . LEU C 1 206 ? 38.366 29.977 6.384 1.00 30.77 206 LEU D C 1
ATOM 8194 O O . LEU C 1 206 ? 39.153 29.948 5.439 1.00 31.00 206 LEU D O 1
ATOM 8199 N N . SER C 1 207 ? 38.675 29.573 7.605 1.00 30.93 207 SER D N 1
ATOM 8200 C CA . SER C 1 207 ? 40.047 29.324 8.032 1.00 31.70 207 SER D CA 1
ATOM 8201 C C . SER C 1 207 ? 40.808 28.407 7.123 1.00 32.46 207 SER D C 1
ATOM 8202 O O . SER C 1 207 ? 41.969 28.674 6.785 1.00 31.87 207 SER D O 1
ATOM 8205 N N . LYS C 1 208 ? 40.175 27.307 6.714 1.00 32.20 208 LYS D N 1
ATOM 8206 C CA . LYS C 1 208 ? 40.900 26.372 5.873 1.00 33.42 208 LYS D CA 1
ATOM 8207 C C . LYS C 1 208 ? 41.195 26.998 4.524 1.00 34.01 208 LYS D C 1
ATOM 8208 O O . LYS C 1 208 ? 42.268 26.790 3.945 1.00 34.97 208 LYS D O 1
ATOM 8214 N N . LEU C 1 209 ? 40.268 27.821 4.055 1.00 34.84 209 LEU D N 1
ATOM 8215 C CA . LEU C 1 209 ? 40.393 28.455 2.755 1.00 36.44 209 LEU D CA 1
ATOM 8216 C C . LEU C 1 209 ? 41.429 29.547 2.796 1.00 36.63 209 LEU D C 1
ATOM 8217 O O . LEU C 1 209 ? 42.088 29.803 1.795 1.00 37.59 209 LEU D O 1
ATOM 8222 N N . VAL C 1 210 ? 41.553 30.201 3.950 1.00 36.37 210 VAL D N 1
ATOM 8223 C CA . VAL C 1 210 ? 42.601 31.179 4.194 1.00 35.93 210 VAL D CA 1
ATOM 8224 C C . VAL C 1 210 ? 43.949 30.543 4.007 1.00 36.15 210 VAL D C 1
ATOM 8225 O O . VAL C 1 210 ? 44.790 31.078 3.308 1.00 37.58 210 VAL D O 1
ATOM 8229 N N . LEU C 1 211 ? 44.159 29.404 4.648 1.00 35.75 211 LEU D N 1
ATOM 8230 C CA . LEU C 1 211 ? 45.454 28.747 4.562 1.00 36.30 211 LEU D CA 1
ATOM 8231 C C . LEU C 1 211 ? 45.730 28.313 3.126 1.00 36.19 211 LEU D C 1
ATOM 8232 O O . LEU C 1 211 ? 46.855 28.423 2.640 1.00 36.13 211 LEU D O 1
ATOM 8237 N N . LYS C 1 212 ? 44.699 27.826 2.452 1.00 35.79 212 LYS D N 1
ATOM 8238 C CA . LYS C 1 212 ? 44.846 27.418 1.060 1.00 36.08 212 LYS D CA 1
ATOM 8239 C C . LYS C 1 212 ? 45.216 28.593 0.160 1.00 35.93 212 LYS D C 1
ATOM 8240 O O . LYS C 1 212 ? 46.060 28.447 -0.748 1.00 35.46 212 LYS D O 1
ATOM 8246 N N . LYS C 1 213 ? 44.598 29.743 0.408 1.00 36.26 213 LYS D N 1
ATOM 8247 C CA . LYS C 1 213 ? 44.877 30.944 -0.374 1.00 36.68 213 LYS D CA 1
ATOM 8248 C C . LYS C 1 213 ? 46.313 31.365 -0.156 1.00 37.32 213 LYS D C 1
ATOM 8249 O O . LYS C 1 213 ? 47.017 31.688 -1.113 1.00 36.63 213 LYS D O 1
ATOM 8255 N N . PHE C 1 214 ? 46.746 31.357 1.102 1.00 38.35 214 PHE D N 1
ATOM 8256 C CA . PHE C 1 214 ? 48.145 31.645 1.414 1.00 39.99 214 PHE D CA 1
ATOM 8257 C C . PHE C 1 214 ? 49.049 30.768 0.550 1.00 40.26 214 PHE D C 1
ATOM 8258 O O . PHE C 1 214 ? 49.982 31.260 -0.095 1.00 40.47 214 PHE D O 1
ATOM 8266 N N . ASP C 1 215 ? 48.727 29.478 0.505 1.00 40.69 215 ASP D N 1
ATOM 8267 C CA . ASP C 1 215 ? 49.491 28.504 -0.291 1.00 41.96 215 ASP D CA 1
ATOM 8268 C C . ASP C 1 215 ? 49.535 28.851 -1.769 1.00 42.81 215 ASP D C 1
ATOM 8269 O O . ASP C 1 215 ? 50.565 28.655 -2.440 1.00 42.15 215 ASP D O 1
ATOM 8274 N N . GLU C 1 216 ? 48.402 29.325 -2.279 1.00 43.05 216 GLU D N 1
ATOM 8275 C CA . GLU C 1 216 ? 48.290 29.682 -3.674 1.00 44.25 216 GLU D CA 1
ATOM 8276 C C . GLU C 1 216 ? 49.144 30.897 -3.997 1.00 44.50 216 GLU D C 1
ATOM 8277 O O . GLU C 1 216 ? 49.748 30.953 -5.062 1.00 44.22 216 GLU D O 1
ATOM 8283 N N . VAL C 1 217 ? 49.185 31.861 -3.078 1.00 44.87 217 VAL D N 1
ATOM 8284 C CA . VAL C 1 217 ? 49.976 33.067 -3.268 1.00 45.58 217 VAL D CA 1
ATOM 8285 C C . VAL C 1 217 ? 51.474 32.720 -3.289 1.00 46.40 217 VAL D C 1
ATOM 8286 O O . VAL C 1 217 ? 52.233 33.264 -4.102 1.00 46.18 217 VAL D O 1
ATOM 8290 N N . LYS C 1 218 ? 51.875 31.809 -2.402 1.00 47.16 218 LYS D N 1
ATOM 8291 C CA . LYS C 1 218 ? 53.237 31.259 -2.388 1.00 48.13 218 LYS D CA 1
ATOM 8292 C C . LYS C 1 218 ? 53.568 30.519 -3.705 1.00 48.41 218 LYS D C 1
ATOM 8293 O O . LYS C 1 218 ? 54.603 30.768 -4.321 1.00 48.29 218 LYS D O 1
ATOM 8299 N N . GLU C 1 219 ? 52.679 29.618 -4.126 1.00 48.80 219 GLU D N 1
ATOM 8300 C CA . GLU C 1 219 ? 52.836 28.866 -5.373 1.00 49.41 219 GLU D CA 1
ATOM 8301 C C . GLU C 1 219 ? 52.771 29.735 -6.648 1.00 49.58 219 GLU D C 1
ATOM 8302 O O . GLU C 1 219 ? 53.316 29.354 -7.681 1.00 49.99 219 GLU D O 1
ATOM 8308 N N . LEU C 1 220 ? 52.123 30.895 -6.582 1.00 49.64 220 LEU D N 1
ATOM 8309 C CA . LEU C 1 220 ? 52.147 31.845 -7.696 1.00 50.03 220 LEU D CA 1
ATOM 8310 C C . LEU C 1 220 ? 53.334 32.804 -7.579 1.00 50.29 220 LEU D C 1
ATOM 8311 O O . LEU C 1 220 ? 53.586 33.605 -8.481 1.00 50.65 220 LEU D O 1
ATOM 8316 N N . GLY C 1 221 ? 54.059 32.703 -6.466 1.00 50.36 221 GLY D N 1
ATOM 8317 C CA . GLY C 1 221 ? 55.246 33.511 -6.217 1.00 50.46 221 GLY D CA 1
ATOM 8318 C C . GLY C 1 221 ? 54.968 34.992 -6.088 1.00 50.94 221 GLY D C 1
ATOM 8319 O O . GLY C 1 221 ? 55.782 35.808 -6.504 1.00 50.83 221 GLY D O 1
ATOM 8320 N N . LEU C 1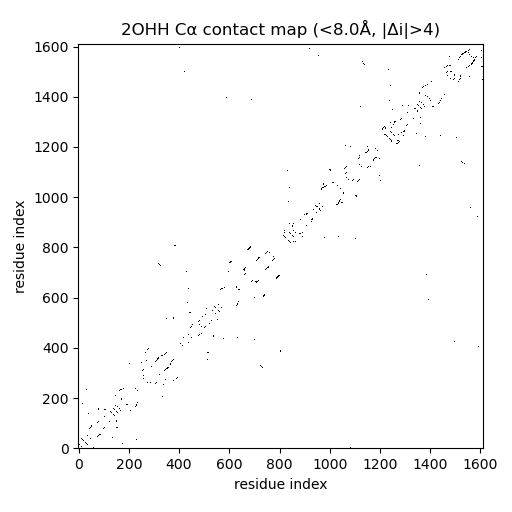 222 ? 53.814 35.333 -5.514 1.00 50.78 222 LEU D N 1
ATOM 8321 C CA . LEU C 1 222 ? 53.390 36.729 -5.327 1.00 51.14 222 LEU D CA 1
ATOM 8322 C C . LEU C 1 222 ? 53.633 37.235 -3.894 1.00 50.98 222 LEU D C 1
ATOM 8323 O O . LEU C 1 222 ? 53.747 38.457 -3.647 1.00 50.80 222 LEU D O 1
ATOM 8328 N N . LEU C 1 223 ? 53.710 36.301 -2.944 1.00 51.30 223 LEU D N 1
ATOM 8329 C CA . LEU C 1 223 ? 53.884 36.663 -1.522 1.00 51.91 223 LEU D CA 1
ATOM 8330 C C . LEU C 1 223 ? 55.185 37.414 -1.316 1.00 51.37 223 LEU D C 1
ATOM 8331 O O . LEU C 1 223 ? 55.210 38.456 -0.689 1.00 51.66 223 LEU D O 1
ATOM 8336 N N . GLU C 1 224 ? 56.254 36.862 -1.893 1.00 51.55 224 GLU D N 1
ATOM 8337 C CA . GLU C 1 224 ? 57.644 37.164 -1.552 1.00 51.22 224 GLU D CA 1
ATOM 8338 C C . GLU C 1 224 ? 57.931 38.581 -1.065 1.00 50.72 224 GLU D C 1
ATOM 8339 O O . GLU C 1 224 ? 58.518 38.763 0.010 1.00 51.47 224 GLU D O 1
ATOM 8345 N N . ARG C 1 225 ? 57.508 39.576 -1.841 1.00 49.55 225 ARG D N 1
ATOM 8346 C CA . ARG C 1 225 ? 57.896 40.953 -1.579 1.00 48.99 225 ARG D CA 1
ATOM 8347 C C . ARG C 1 225 ? 57.166 41.503 -0.360 1.00 47.16 225 ARG D C 1
ATOM 8348 O O . ARG C 1 225 ? 57.726 42.298 0.384 1.00 47.48 225 ARG D O 1
ATOM 8356 N N . ILE C 1 226 ? 55.942 41.010 -0.160 1.00 45.68 226 ILE D N 1
ATOM 8357 C CA . ILE C 1 226 ? 54.877 41.683 0.597 1.00 43.23 226 ILE D CA 1
ATOM 8358 C C . ILE C 1 226 ? 55.327 42.898 1.380 1.00 41.39 226 ILE D C 1
ATOM 8359 O O . ILE C 1 226 ? 56.016 42.792 2.408 1.00 41.63 226 ILE D O 1
ATOM 8364 N N . GLN C 1 227 ? 54.954 44.058 0.860 1.00 38.64 227 GLN D N 1
ATOM 8365 C CA . GLN C 1 227 ? 55.280 45.321 1.521 1.00 36.74 227 GLN D CA 1
ATOM 8366 C C . GLN C 1 227 ? 54.120 45.897 2.347 1.00 35.06 227 GLN D C 1
ATOM 8367 O O . GLN C 1 227 ? 54.311 46.482 3.418 1.00 33.63 227 GLN D O 1
ATOM 8373 N N . MET C 1 228 ? 52.904 45.705 1.859 1.00 33.11 228 MET D N 1
ATOM 8374 C CA . MET C 1 228 ? 51.768 46.371 2.470 1.00 32.14 228 MET D CA 1
ATOM 8375 C C . MET C 1 228 ? 50.503 45.571 2.241 1.00 31.69 228 MET D C 1
ATOM 8376 O O . MET C 1 228 ? 50.317 45.019 1.172 1.00 31.62 228 MET D O 1
ATOM 8381 N N . ILE C 1 229 ? 49.634 45.511 3.256 1.00 30.85 229 ILE D N 1
ATOM 8382 C CA . ILE C 1 229 ? 48.325 44.942 3.066 1.00 31.07 229 ILE D CA 1
ATOM 8383 C C . ILE C 1 229 ? 47.354 46.095 3.262 1.00 30.76 229 ILE D C 1
ATOM 8384 O O . ILE C 1 229 ? 47.405 46.770 4.277 1.00 30.67 229 ILE D O 1
ATOM 8389 N N . ALA C 1 230 ? 46.483 46.327 2.283 1.00 30.96 230 ALA D N 1
ATOM 8390 C CA . ALA C 1 230 ? 45.606 47.479 2.337 1.00 31.26 230 ALA D CA 1
ATOM 8391 C C . ALA C 1 230 ? 44.177 46.959 2.309 1.00 31.19 230 ALA D C 1
ATOM 8392 O O . ALA C 1 230 ? 43.615 46.809 1.246 1.00 29.71 230 ALA D O 1
ATOM 8394 N N . PRO C 1 231 ? 43.588 46.674 3.500 1.00 31.00 231 PRO D N 1
ATOM 8395 C CA . PRO C 1 231 ? 42.279 45.981 3.534 1.00 29.92 231 PRO D CA 1
ATOM 8396 C C . PRO C 1 231 ? 41.136 46.958 3.386 1.00 30.44 231 PRO D C 1
ATOM 8397 O O . PRO C 1 231 ? 41.360 48.179 3.366 1.00 29.48 231 PRO D O 1
ATOM 8401 N N . SER C 1 232 ? 39.923 46.444 3.306 1.00 30.15 232 SER D N 1
ATOM 8402 C CA . SER C 1 232 ? 38.734 47.287 3.092 1.00 31.17 232 SER D CA 1
ATOM 8403 C C . SER C 1 232 ? 38.228 47.995 4.321 1.00 30.80 232 SER D C 1
ATOM 8404 O O . SER C 1 232 ? 37.385 48.920 4.228 1.00 32.91 232 SER D O 1
ATOM 8409 N N . HIS C 1 233 ? 38.714 47.577 5.483 1.00 29.59 233 HIS D N 1
ATOM 8410 C CA . HIS C 1 233 ? 38.312 48.203 6.729 1.00 29.74 233 HIS D CA 1
ATOM 8411 C C . HIS C 1 233 ? 39.509 48.418 7.642 1.00 29.38 233 HIS D C 1
ATOM 8412 O O . HIS C 1 233 ? 40.355 47.541 7.791 1.00 31.37 233 HIS D O 1
ATOM 8419 N N . GLY C 1 234 ? 39.558 49.592 8.259 1.00 29.37 234 GLY D N 1
ATOM 8420 C CA . GLY C 1 234 ? 40.519 49.828 9.326 1.00 28.17 234 GLY D CA 1
ATOM 8421 C C . GLY C 1 234 ? 41.900 50.210 8.825 1.00 29.61 234 GLY D C 1
ATOM 8422 O O . GLY C 1 234 ? 42.040 50.917 7.830 1.00 30.87 234 GLY D O 1
ATOM 8423 N N . GLN C 1 235 ? 42.914 49.699 9.492 1.00 28.92 235 GLN D N 1
ATOM 8424 C CA . GLN C 1 235 ? 44.286 50.185 9.286 1.00 29.09 235 GLN D CA 1
ATOM 8425 C C . GLN C 1 235 ? 44.929 49.497 8.106 1.00 29.76 235 GLN D C 1
ATOM 8426 O O . GLN C 1 235 ? 44.641 48.350 7.837 1.00 31.23 235 GLN D O 1
ATOM 8432 N N . ILE C 1 236 ? 45.850 50.196 7.457 1.00 30.20 236 ILE D N 1
ATOM 8433 C CA . ILE C 1 236 ? 46.618 49.633 6.356 1.00 30.22 236 ILE D CA 1
ATOM 8434 C C . ILE C 1 236 ? 47.871 49.061 7.008 1.00 30.07 236 ILE D C 1
ATOM 8435 O O . ILE C 1 236 ? 48.504 49.723 7.839 1.00 29.68 236 ILE D O 1
ATOM 8440 N N . TRP C 1 237 ? 48.200 47.815 6.666 1.00 30.01 237 TRP D N 1
ATOM 8441 C CA . TRP C 1 237 ? 49.297 47.127 7.301 1.00 28.99 237 TRP D CA 1
ATOM 8442 C C . TRP C 1 237 ? 50.625 47.441 6.629 1.00 30.30 237 TRP D C 1
ATOM 8443 O O . TRP C 1 237 ? 50.968 46.888 5.573 1.00 29.07 237 TRP D O 1
ATOM 8454 N N . THR C 1 238 ? 51.401 48.291 7.252 1.00 30.18 238 THR D N 1
ATOM 8455 C CA . THR C 1 238 ? 52.765 48.506 6.760 1.00 30.93 238 THR D CA 1
ATOM 8456 C C . THR C 1 238 ? 53.659 47.368 7.238 1.00 31.31 238 THR D C 1
ATOM 8457 O O . THR C 1 238 ? 54.793 47.209 6.781 1.00 31.01 238 THR D O 1
ATOM 8461 N N . ASP C 1 239 ? 53.137 46.599 8.184 1.00 32.48 239 ASP D N 1
ATOM 8462 C CA . ASP C 1 239 ? 53.774 45.380 8.627 1.00 33.15 239 ASP D CA 1
ATOM 8463 C C . ASP C 1 239 ? 52.875 44.218 8.250 1.00 33.02 239 ASP D C 1
ATOM 8464 O O . ASP C 1 239 ? 52.211 43.624 9.106 1.00 32.81 239 ASP D O 1
ATOM 8469 N N . PRO C 1 240 ? 52.855 43.875 6.961 1.00 33.27 240 PRO D N 1
ATOM 8470 C CA . PRO C 1 240 ? 51.880 42.889 6.549 1.00 32.98 240 PRO D CA 1
ATOM 8471 C C . PRO C 1 240 ? 52.112 41.498 7.146 1.00 33.21 240 PRO D C 1
ATOM 8472 O O . PRO C 1 240 ? 51.134 40.738 7.332 1.00 32.46 240 PRO D O 1
ATOM 8476 N N . MET C 1 241 ? 53.370 41.154 7.431 1.00 32.67 241 MET D N 1
ATOM 8477 C CA . MET C 1 241 ? 53.666 39.864 8.060 1.00 32.60 241 MET D CA 1
ATOM 8478 C C . MET C 1 241 ? 53.063 39.718 9.457 1.00 32.95 241 MET D C 1
ATOM 8479 O O . MET C 1 241 ? 52.768 38.611 9.884 1.00 33.65 241 MET D O 1
ATOM 8484 N N . LYS C 1 242 ? 52.901 40.832 10.164 1.00 32.00 242 LYS D N 1
ATOM 8485 C CA . LYS C 1 242 ? 52.301 40.805 11.486 1.00 32.62 242 LYS D CA 1
ATOM 8486 C C . LYS C 1 242 ? 50.916 40.203 11.417 1.00 32.01 242 LYS D C 1
ATOM 8487 O O . LYS C 1 242 ? 50.587 39.329 12.219 1.00 32.64 242 LYS D O 1
ATOM 8493 N N . ILE C 1 243 ? 50.113 40.674 10.467 1.00 31.97 243 ILE D N 1
ATOM 8494 C CA . ILE C 1 243 ? 48.732 40.203 10.355 1.00 30.02 243 ILE D CA 1
ATOM 8495 C C . ILE C 1 243 ? 48.651 38.880 9.605 1.00 31.21 243 ILE D C 1
ATOM 8496 O O . ILE C 1 243 ? 47.752 38.060 9.861 1.00 31.23 243 ILE D O 1
ATOM 8501 N N . ILE C 1 244 ? 49.611 38.647 8.705 1.00 31.19 244 ILE D N 1
ATOM 8502 C CA . ILE C 1 244 ? 49.676 37.380 8.021 1.00 31.73 244 ILE D CA 1
ATOM 8503 C C . ILE C 1 244 ? 49.936 36.273 9.027 1.00 31.14 244 ILE D C 1
ATOM 8504 O O . ILE C 1 244 ? 49.279 35.228 9.008 1.00 30.76 244 ILE D O 1
ATOM 8509 N N . GLU C 1 245 ? 50.883 36.510 9.914 1.00 31.40 245 GLU D N 1
ATOM 8510 C CA . GLU C 1 245 ? 51.219 35.532 10.927 1.00 32.00 245 GLU D CA 1
ATOM 8511 C C . GLU C 1 245 ? 50.071 35.348 11.916 1.00 32.45 245 GLU D C 1
ATOM 8512 O O . GLU C 1 245 ? 49.819 34.228 12.355 1.00 33.09 245 GLU D O 1
ATOM 8518 N N . ALA C 1 246 ? 49.378 36.431 12.271 1.00 31.42 246 ALA D N 1
ATOM 8519 C CA . ALA C 1 246 ? 48.250 36.281 13.192 1.00 30.81 246 ALA D CA 1
ATOM 8520 C C . ALA C 1 246 ? 47.152 35.475 12.521 1.00 30.60 246 ALA D C 1
ATOM 8521 O O . ALA C 1 246 ? 46.514 34.635 13.159 1.00 31.38 246 ALA D O 1
ATOM 8523 N N . TYR C 1 247 ? 46.891 35.770 11.246 1.00 31.45 247 TYR D N 1
ATOM 8524 C CA . TYR C 1 247 ? 45.861 35.050 10.513 1.00 31.61 247 TYR D CA 1
ATOM 8525 C C . TYR C 1 247 ? 46.216 33.605 10.457 1.00 32.38 247 TYR D C 1
ATOM 8526 O O . TYR C 1 247 ? 45.356 32.756 10.649 1.00 33.53 247 TYR D O 1
ATOM 8535 N N . THR C 1 248 ? 47.492 33.319 10.233 1.00 32.52 248 THR D N 1
ATOM 8536 C CA . THR C 1 248 ? 47.959 31.922 10.206 1.00 31.88 248 THR D CA 1
ATOM 8537 C C . THR C 1 248 ? 47.719 31.234 11.556 1.00 31.85 248 THR D C 1
ATOM 8538 O O . THR C 1 248 ? 47.270 30.077 11.616 1.00 32.02 248 THR D O 1
ATOM 8542 N N . GLY C 1 249 ? 48.011 31.961 12.627 1.00 31.51 249 GLY D N 1
ATOM 8543 C CA . GLY C 1 249 ? 47.775 31.497 13.970 1.00 31.00 249 GLY D CA 1
ATOM 8544 C C . GLY C 1 249 ? 46.298 31.228 14.156 1.00 30.54 249 GLY D C 1
ATOM 8545 O O . GLY C 1 249 ? 45.911 30.193 14.666 1.00 31.48 249 GLY D O 1
ATOM 8546 N N . TRP C 1 250 ? 45.480 32.182 13.733 1.00 29.47 250 TRP D N 1
ATOM 8547 C CA . TRP C 1 250 ? 44.071 32.072 13.940 1.00 28.80 250 TRP D CA 1
ATOM 8548 C C . TRP C 1 250 ? 43.478 30.979 13.113 1.00 29.27 250 TRP D C 1
ATOM 8549 O O . TRP C 1 250 ? 42.537 30.331 13.556 1.00 31.99 250 TRP D O 1
ATOM 8560 N N . ALA C 1 251 ? 43.984 30.804 11.895 1.00 28.86 251 ALA D N 1
ATOM 8561 C CA . ALA C 1 251 ? 43.457 29.771 11.003 1.00 30.02 251 ALA D CA 1
ATOM 8562 C C . ALA C 1 251 ? 43.892 28.372 11.419 1.00 30.82 251 ALA D C 1
ATOM 8563 O O . ALA C 1 251 ? 43.279 27.382 10.996 1.00 31.62 251 ALA D O 1
ATOM 8565 N N . THR C 1 252 ? 44.926 28.279 12.251 1.00 31.14 252 THR D N 1
ATOM 8566 C CA . THR C 1 252 ? 45.479 26.978 12.629 1.00 31.84 252 THR D CA 1
ATOM 8567 C C . THR C 1 252 ? 45.245 26.658 14.109 1.00 32.82 252 THR D C 1
ATOM 8568 O O . THR C 1 252 ? 45.785 25.688 14.647 1.00 33.26 252 THR D O 1
ATOM 8572 N N . GLY C 1 253 ? 44.438 27.477 14.766 1.00 32.98 253 GLY D N 1
ATOM 8573 C CA . GLY C 1 253 ? 44.060 27.208 16.135 1.00 33.25 253 GLY D CA 1
ATOM 8574 C C . GLY C 1 253 ? 45.163 27.432 17.136 1.00 33.85 253 GLY D C 1
ATOM 8575 O O . GLY C 1 253 ? 45.229 26.713 18.123 1.00 34.92 253 GLY D O 1
ATOM 8576 N N . MET C 1 254 ? 46.054 28.392 16.870 1.00 33.52 254 MET D N 1
ATOM 8577 C CA . MET C 1 254 ? 47.080 28.755 17.834 1.00 33.46 254 MET D CA 1
ATOM 8578 C C . MET C 1 254 ? 46.417 29.640 18.866 1.00 33.73 254 MET D C 1
ATOM 8579 O O . MET C 1 254 ? 45.806 30.673 18.540 1.00 34.48 254 MET D O 1
ATOM 8584 N N . VAL C 1 255 ? 46.521 29.220 20.117 1.00 32.64 255 VAL D N 1
ATOM 8585 C CA . VAL C 1 255 ? 45.894 29.945 21.187 1.00 32.89 255 VAL D CA 1
ATOM 8586 C C . VAL C 1 255 ? 46.818 29.904 22.376 1.00 33.09 255 VAL D C 1
ATOM 8587 O O . VAL C 1 255 ? 47.496 28.916 22.634 1.00 34.57 255 VAL D O 1
ATOM 8591 N N . ASP C 1 256 ? 46.813 30.984 23.126 1.00 33.12 256 ASP D N 1
ATOM 8592 C CA . ASP C 1 256 ? 47.328 30.902 24.461 1.00 33.00 256 ASP D CA 1
ATOM 8593 C C . ASP C 1 256 ? 46.341 30.125 25.340 1.00 31.62 256 ASP D C 1
ATOM 8594 O O . ASP C 1 256 ? 45.225 29.836 24.935 1.00 31.44 256 ASP D O 1
ATOM 8599 N N . GLU C 1 257 ? 46.741 29.796 26.553 1.00 30.95 257 GLU D N 1
ATOM 8600 C CA . GLU C 1 257 ? 45.886 28.982 27.397 1.00 30.32 257 GLU D CA 1
ATOM 8601 C C . GLU C 1 257 ? 44.775 29.865 27.984 1.00 29.70 257 GLU D C 1
ATOM 8602 O O . GLU C 1 257 ? 45.055 30.813 28.730 1.00 27.79 257 GLU D O 1
ATOM 8608 N N . ARG C 1 258 ? 43.522 29.592 27.614 1.00 29.23 258 ARG D N 1
ATOM 8609 C CA . ARG C 1 258 ? 42.435 30.514 27.941 1.00 28.27 258 ARG D CA 1
ATOM 8610 C C . ARG C 1 258 ? 41.122 29.757 27.885 1.00 28.15 258 ARG D C 1
ATOM 8611 O O . ARG C 1 258 ? 40.921 28.959 26.992 1.00 28.38 258 ARG D O 1
ATOM 8619 N N . VAL C 1 259 ? 40.289 29.985 28.898 1.00 27.51 259 VAL D N 1
ATOM 8620 C CA . VAL C 1 259 ? 38.908 29.494 28.928 1.00 28.46 259 VAL D CA 1
ATOM 8621 C C . VAL C 1 259 ? 37.991 30.686 28.877 1.00 28.35 259 VAL D C 1
ATOM 8622 O O . VAL C 1 259 ? 38.189 31.674 29.597 1.00 29.35 259 VAL D O 1
ATOM 8626 N N . THR C 1 260 ? 36.972 30.608 28.035 1.00 28.70 260 THR D N 1
ATOM 8627 C CA . THR C 1 260 ? 35.937 31.656 28.014 1.00 27.80 260 THR D CA 1
ATOM 8628 C C . THR C 1 260 ? 34.688 30.999 28.585 1.00 28.39 260 THR D C 1
ATOM 8629 O O . THR C 1 260 ? 34.263 29.973 28.109 1.00 27.20 260 THR D O 1
ATOM 8633 N N . VAL C 1 261 ? 34.176 31.567 29.671 1.00 27.31 261 VAL D N 1
ATOM 8634 C CA . VAL C 1 261 ? 32.930 31.142 30.307 1.00 27.32 261 VAL D CA 1
ATOM 8635 C C . VAL C 1 261 ? 31.838 32.066 29.854 1.00 27.56 261 VAL D C 1
ATOM 8636 O O . VAL C 1 261 ? 31.983 33.312 29.844 1.00 26.93 261 VAL D O 1
ATOM 8640 N N . ILE C 1 262 ? 30.732 31.483 29.437 1.00 28.14 262 ILE D N 1
ATOM 8641 C CA . ILE C 1 262 ? 29.635 32.272 28.882 1.00 27.71 262 ILE D CA 1
ATOM 8642 C C . ILE C 1 262 ? 28.373 31.707 29.518 1.00 26.72 262 ILE D C 1
ATOM 8643 O O . ILE C 1 262 ? 28.177 30.485 29.546 1.00 25.59 262 ILE D O 1
ATOM 8648 N N . TYR C 1 263 ? 27.529 32.575 30.037 1.00 26.53 263 TYR D N 1
ATOM 8649 C CA . TYR C 1 263 ? 26.304 32.059 30.639 1.00 25.08 263 TYR D CA 1
ATOM 8650 C C . TYR C 1 263 ? 25.167 33.027 30.470 1.00 26.38 263 TYR D C 1
ATOM 8651 O O . TYR C 1 263 ? 25.375 34.208 30.230 1.00 26.65 263 TYR D O 1
ATOM 8660 N N . ASP C 1 264 ? 23.974 32.511 30.710 1.00 28.05 264 ASP D N 1
ATOM 8661 C CA . ASP C 1 264 ? 22.884 33.397 31.106 1.00 28.28 264 ASP D CA 1
ATOM 8662 C C . ASP C 1 264 ? 22.207 32.862 32.356 1.00 28.39 264 ASP D C 1
ATOM 8663 O O . ASP C 1 264 ? 22.470 31.744 32.760 1.00 27.09 264 ASP D O 1
ATOM 8668 N N . THR C 1 265 ? 21.371 33.680 32.975 1.00 28.49 265 THR D N 1
ATOM 8669 C CA . THR C 1 265 ? 20.740 33.285 34.220 1.00 29.06 265 THR D CA 1
ATOM 8670 C C . THR C 1 265 ? 19.464 34.141 34.394 1.00 28.95 265 THR D C 1
ATOM 8671 O O . THR C 1 265 ? 19.322 35.249 33.816 1.00 28.70 265 THR D O 1
ATOM 8675 N N . MET C 1 266 ? 18.533 33.622 35.168 1.00 28.97 266 MET D N 1
ATOM 8676 C CA . MET C 1 266 ? 17.304 34.323 35.444 1.00 30.20 266 MET D CA 1
ATOM 8677 C C . MET C 1 266 ? 17.382 34.695 36.890 1.00 30.80 266 MET D C 1
ATOM 8678 O O . MET C 1 266 ? 17.154 35.833 37.240 1.00 32.47 266 MET D O 1
ATOM 8683 N N . HIS C 1 267 ? 17.694 33.725 37.735 1.00 30.38 267 HIS D N 1
ATOM 8684 C CA . HIS C 1 267 ? 17.695 33.949 39.151 1.00 31.47 267 HIS D CA 1
ATOM 8685 C C . HIS C 1 267 ? 19.037 33.938 39.803 1.00 32.22 267 HIS D C 1
ATOM 8686 O O . HIS C 1 267 ? 19.114 34.015 41.015 1.00 34.46 267 HIS D O 1
ATOM 8693 N N . GLY C 1 268 ? 20.091 33.855 38.997 1.00 30.76 268 GLY D N 1
ATOM 8694 C CA . GLY C 1 268 ? 21.451 34.010 39.462 1.00 28.80 268 GLY D CA 1
ATOM 8695 C C . GLY C 1 268 ? 22.138 32.735 39.868 1.00 27.92 268 GLY D C 1
ATOM 8696 O O . GLY C 1 268 ? 23.316 32.759 40.131 1.00 25.61 268 GLY D O 1
ATOM 8697 N N . SER C 1 269 ? 21.448 31.598 39.850 1.00 24.58 269 SER D N 1
ATOM 8698 C CA . SER C 1 269 ? 22.159 30.354 40.184 1.00 25.92 269 SER D CA 1
ATOM 8699 C C . SER C 1 269 ? 23.194 29.963 39.151 1.00 24.54 269 SER D C 1
ATOM 8700 O O . SER C 1 269 ? 24.300 29.593 39.493 1.00 24.91 269 SER D O 1
ATOM 8703 N N . THR C 1 270 ? 22.852 30.013 37.869 1.00 24.19 270 THR D N 1
ATOM 8704 C CA . THR C 1 270 ? 23.827 29.721 36.838 1.00 24.01 270 THR D CA 1
ATOM 8705 C C . THR C 1 270 ? 24.977 30.687 36.868 1.00 25.36 270 THR D C 1
ATOM 8706 O O . THR C 1 270 ? 26.123 30.340 36.603 1.00 25.55 270 THR D O 1
ATOM 8710 N N . ARG C 1 271 ? 24.662 31.915 37.250 1.00 25.45 271 ARG D N 1
ATOM 8711 C CA . ARG C 1 271 ? 25.708 32.848 37.467 1.00 26.15 271 ARG D CA 1
ATOM 8712 C C . ARG C 1 271 ? 26.732 32.426 38.512 1.00 26.45 271 ARG D C 1
ATOM 8713 O O . ARG C 1 271 ? 27.926 32.497 38.252 1.00 25.60 271 ARG D O 1
ATOM 8726 N N . LYS C 1 272 ? 26.260 31.951 39.656 1.00 27.56 272 LYS D N 1
ATOM 8727 C CA . LYS C 1 272 ? 27.135 31.437 40.705 1.00 28.23 272 LYS D CA 1
ATOM 8728 C C . LYS C 1 272 ? 27.965 30.294 40.177 1.00 27.54 272 LYS D C 1
ATOM 8729 O O . LYS C 1 272 ? 29.152 30.192 40.478 1.00 26.44 272 LYS D O 1
ATOM 8735 N N . MET C 1 273 ? 27.340 29.394 39.407 1.00 26.22 273 MET D N 1
ATOM 8736 C CA . MET C 1 273 ? 28.102 28.321 38.798 1.00 24.90 273 MET D CA 1
ATOM 8737 C C . MET C 1 273 ? 29.169 28.827 37.839 1.00 23.57 273 MET D C 1
ATOM 8738 O O . MET C 1 273 ? 30.317 28.416 37.876 1.00 25.04 273 MET D O 1
ATOM 8743 N N . ALA C 1 274 ? 28.818 29.762 36.998 1.00 25.00 274 ALA D N 1
ATOM 8744 C CA . ALA C 1 274 ? 29.808 30.358 36.115 1.00 25.77 274 ALA D CA 1
ATOM 8745 C C . ALA C 1 274 ? 30.953 30.944 36.887 1.00 26.73 274 ALA D C 1
ATOM 8746 O O . ALA C 1 274 ? 32.085 30.813 36.458 1.00 28.44 274 ALA D O 1
ATOM 8748 N N . HIS C 1 275 ? 30.677 31.624 37.990 1.00 27.87 275 HIS D N 1
ATOM 8749 C CA . HIS C 1 275 ? 31.769 32.216 38.723 1.00 27.73 275 HIS D CA 1
ATOM 8750 C C . HIS C 1 275 ? 32.683 31.149 39.266 1.00 27.67 275 HIS D C 1
ATOM 8751 O O . HIS C 1 275 ? 33.889 31.329 39.251 1.00 27.92 275 HIS D O 1
ATOM 8758 N N . ALA C 1 276 ? 32.091 30.049 39.704 1.00 26.46 276 ALA D N 1
ATOM 8759 C CA . ALA C 1 276 ? 32.820 28.926 40.223 1.00 26.19 276 ALA D CA 1
ATOM 8760 C C . ALA C 1 276 ? 33.673 28.300 39.157 1.00 26.75 276 ALA D C 1
ATOM 8761 O O . ALA C 1 276 ? 34.845 28.003 39.391 1.00 25.39 276 ALA D O 1
ATOM 8763 N N . ILE C 1 277 ? 33.085 28.100 37.975 1.00 25.23 277 ILE D N 1
ATOM 8764 C CA . ILE C 1 277 ? 33.839 27.619 36.848 1.00 25.51 277 ILE D CA 1
ATOM 8765 C C . ILE C 1 277 ? 34.999 28.484 36.517 1.00 25.12 277 ILE D C 1
ATOM 8766 O O . ILE C 1 277 ? 36.107 28.026 36.300 1.00 26.76 277 ILE D O 1
ATOM 8771 N N . ALA C 1 278 ? 34.773 29.786 36.512 1.00 25.17 278 ALA D N 1
ATOM 8772 C CA . ALA C 1 278 ? 35.861 30.697 36.228 1.00 24.20 278 ALA D CA 1
ATOM 8773 C C . ALA C 1 278 ? 36.920 30.595 37.279 1.00 24.91 278 ALA D C 1
ATOM 8774 O O . ALA C 1 278 ? 38.098 30.611 36.963 1.00 26.92 278 ALA D O 1
ATOM 8776 N N . GLU C 1 279 ? 36.507 30.512 38.534 1.00 23.53 279 GLU D N 1
ATOM 8777 C CA . GLU C 1 279 ? 37.461 30.372 39.609 1.00 24.57 279 GLU D CA 1
ATOM 8778 C C . GLU C 1 279 ? 38.351 29.169 39.494 1.00 25.84 279 GLU D C 1
ATOM 8779 O O . GLU C 1 279 ? 39.577 29.233 39.710 1.00 25.68 279 GLU D O 1
ATOM 8785 N N . GLY C 1 280 ? 37.731 28.043 39.194 1.00 26.87 280 GLY D N 1
ATOM 8786 C CA . GLY C 1 280 ? 38.461 26.830 39.041 1.00 27.53 280 GLY D CA 1
ATOM 8787 C C . GLY C 1 280 ? 39.422 26.885 37.876 1.00 27.90 280 GLY D C 1
ATOM 8788 O O . GLY C 1 280 ? 40.553 26.401 37.953 1.00 26.87 280 GLY D O 1
ATOM 8789 N N . ALA C 1 281 ? 38.980 27.468 36.776 1.00 27.11 281 ALA D N 1
ATOM 8790 C CA . ALA C 1 281 ? 39.851 27.585 35.613 1.00 28.47 281 ALA D CA 1
ATOM 8791 C C . ALA C 1 281 ? 41.005 28.495 35.942 1.00 29.35 281 ALA D C 1
ATOM 8792 O O . ALA C 1 281 ? 42.170 28.208 35.601 1.00 29.62 281 ALA D O 1
ATOM 8794 N N . MET C 1 282 ? 40.700 29.628 36.579 1.00 29.97 282 MET D N 1
ATOM 8795 C CA . MET C 1 282 ? 41.775 30.526 37.019 1.00 30.26 282 MET D CA 1
ATOM 8796 C C . MET C 1 282 ? 42.849 29.839 37.861 1.00 30.87 282 MET D C 1
ATOM 8797 O O . MET C 1 282 ? 44.042 30.140 37.736 1.00 30.50 282 MET D O 1
ATOM 8802 N N . SER C 1 283 ? 42.419 28.930 38.720 1.00 30.86 283 SER D N 1
ATOM 8803 C CA . SER C 1 283 ? 43.328 28.253 39.618 1.00 30.98 283 SER D CA 1
ATOM 8804 C C . SER C 1 283 ? 44.425 27.518 38.845 1.00 31.40 283 SER D C 1
ATOM 8805 O O . SER C 1 283 ? 45.502 27.235 39.364 1.00 32.05 283 SER D O 1
ATOM 8808 N N . GLU C 1 284 ? 44.150 27.213 37.583 1.00 31.75 284 GLU D N 1
ATOM 8809 C CA . GLU C 1 284 ? 45.136 26.532 36.750 1.00 30.27 284 GLU D CA 1
ATOM 8810 C C . GLU C 1 284 ? 46.017 27.534 36.007 1.00 29.66 284 GLU D C 1
ATOM 8811 O O . GLU C 1 284 ? 46.875 27.150 35.252 1.00 29.69 284 GLU D O 1
ATOM 8817 N N . GLY C 1 285 ? 45.774 28.831 36.166 1.00 29.32 285 GLY D N 1
ATOM 8818 C CA . GLY C 1 285 ? 46.740 29.812 35.676 1.00 29.37 285 GLY D CA 1
ATOM 8819 C C . GLY C 1 285 ? 46.493 30.207 34.245 1.00 29.32 285 GLY D C 1
ATOM 8820 O O . GLY C 1 285 ? 47.286 30.939 33.652 1.00 30.34 285 GLY D O 1
ATOM 8821 N N . VAL C 1 286 ? 45.369 29.752 33.709 1.00 29.69 286 VAL D N 1
ATOM 8822 C CA . VAL C 1 286 ? 45.006 30.065 32.341 1.00 28.67 286 VAL D CA 1
ATOM 8823 C C . VAL C 1 286 ? 44.280 31.379 32.366 1.00 29.08 286 VAL D C 1
ATOM 8824 O O . VAL C 1 286 ? 43.848 31.848 33.426 1.00 30.99 286 VAL D O 1
ATOM 8828 N N . ASP C 1 287 ? 44.170 32.013 31.218 1.00 28.89 287 ASP D N 1
ATOM 8829 C CA . ASP C 1 287 ? 43.440 33.260 31.205 1.00 27.56 287 ASP D CA 1
ATOM 8830 C C . ASP C 1 287 ? 41.980 32.852 31.236 1.00 26.80 287 ASP D C 1
ATOM 8831 O O . ASP C 1 287 ? 41.640 31.793 30.723 1.00 26.15 287 ASP D O 1
ATOM 8836 N N . VAL C 1 288 ? 41.121 33.670 31.828 1.00 26.55 288 VAL D N 1
ATOM 8837 C CA . VAL C 1 288 ? 39.674 33.362 31.875 1.00 26.23 288 VAL D CA 1
ATOM 8838 C C . VAL C 1 288 ? 38.906 34.643 31.553 1.00 26.90 288 VAL D C 1
ATOM 8839 O O . VAL C 1 288 ? 39.300 35.736 31.932 1.00 27.12 288 VAL D O 1
ATOM 8843 N N . ARG C 1 289 ? 37.854 34.521 30.768 1.00 28.12 289 ARG D N 1
ATOM 8844 C CA . ARG C 1 289 ? 36.991 35.634 30.418 1.00 28.91 289 ARG D CA 1
ATOM 8845 C C . ARG C 1 289 ? 35.597 35.151 30.780 1.00 29.83 289 ARG D C 1
ATOM 8846 O O . ARG C 1 289 ? 35.302 33.970 30.595 1.00 29.16 289 ARG D O 1
ATOM 8854 N N . VAL C 1 290 ? 34.771 36.035 31.337 1.00 30.25 290 VAL D N 1
ATOM 8855 C CA . VAL C 1 290 ? 33.420 35.635 31.677 1.00 30.27 290 VAL D CA 1
ATOM 8856 C C . VAL C 1 290 ? 32.455 36.530 30.993 1.00 30.18 290 VAL D C 1
ATOM 8857 O O . VAL C 1 290 ? 32.520 37.762 31.103 1.00 29.89 290 VAL D O 1
ATOM 8861 N N . TYR C 1 291 ? 31.542 35.914 30.276 1.00 28.94 291 TYR D N 1
ATOM 8862 C CA . TYR C 1 291 ? 30.551 36.681 29.596 1.00 28.06 291 TYR D CA 1
ATOM 8863 C C . TYR C 1 291 ? 29.173 36.276 30.010 1.00 29.06 291 TYR D C 1
ATOM 8864 O O . TYR C 1 291 ? 28.922 35.104 30.251 1.00 28.76 291 TYR D O 1
ATOM 8873 N N . CYS C 1 292 ? 28.300 37.268 30.091 1.00 29.07 292 CYS D N 1
ATOM 8874 C CA . CYS C 1 292 ? 26.885 37.040 30.345 1.00 29.93 292 CYS D CA 1
ATOM 8875 C C . CYS C 1 292 ? 26.121 37.430 29.121 1.00 29.64 292 CYS D C 1
ATOM 8876 O O . CYS C 1 292 ? 26.217 38.551 28.677 1.00 29.23 292 CYS D O 1
ATOM 8879 N N . LEU C 1 293 ? 25.321 36.519 28.598 1.00 29.37 293 LEU D N 1
ATOM 8880 C CA . LEU C 1 293 ? 24.586 36.787 27.339 1.00 29.90 293 LEU D CA 1
ATOM 8881 C C . LEU C 1 293 ? 23.578 37.893 27.434 1.00 31.70 293 LEU D C 1
ATOM 8882 O O . LEU C 1 293 ? 23.196 38.431 26.401 1.00 34.05 293 LEU D O 1
ATOM 8887 N N . HIS C 1 294 ? 23.090 38.189 28.637 1.00 32.03 294 HIS D N 1
ATOM 8888 C CA . HIS C 1 294 ? 22.147 39.293 28.750 1.00 33.80 294 HIS D CA 1
ATOM 8889 C C . HIS C 1 294 ? 22.827 40.639 28.634 1.00 33.48 294 HIS D C 1
ATOM 8890 O O . HIS C 1 294 ? 22.185 41.676 28.419 1.00 33.17 294 HIS D O 1
ATOM 8903 N N . GLU C 1 295 ? 24.146 40.620 28.730 1.00 32.35 295 GLU D N 1
ATOM 8904 C CA . GLU C 1 295 ? 24.888 41.862 28.745 1.00 33.74 295 GLU D CA 1
ATOM 8905 C C . GLU C 1 295 ? 25.841 41.989 27.545 1.00 32.59 295 GLU D C 1
ATOM 8906 O O . GLU C 1 295 ? 26.059 43.073 27.051 1.00 33.81 295 GLU D O 1
ATOM 8912 N N . ASP C 1 296 ? 26.390 40.861 27.096 1.00 31.36 296 ASP D N 1
ATOM 8913 C CA . ASP C 1 296 ? 27.592 40.881 26.278 1.00 30.31 296 ASP D CA 1
ATOM 8914 C C . ASP C 1 296 ? 27.257 40.456 24.881 1.00 30.61 296 ASP D C 1
ATOM 8915 O O . ASP C 1 296 ? 26.405 39.584 24.706 1.00 32.02 296 ASP D O 1
ATOM 8920 N N . ASP C 1 297 ? 27.913 41.063 23.903 1.00 30.22 297 ASP D N 1
ATOM 8921 C CA . ASP C 1 297 ? 27.545 40.860 22.506 1.00 30.84 297 ASP D CA 1
ATOM 8922 C C . ASP C 1 297 ? 28.189 39.590 22.012 1.00 29.29 297 ASP D C 1
ATOM 8923 O O . ASP C 1 297 ? 29.340 39.316 22.344 1.00 26.70 297 ASP D O 1
ATOM 8928 N N . ARG C 1 298 ? 27.481 38.842 21.156 1.00 28.60 298 ARG D N 1
ATOM 8929 C CA . ARG C 1 298 ? 28.066 37.619 20.587 1.00 28.18 298 ARG D CA 1
ATOM 8930 C C . ARG C 1 298 ? 29.395 37.863 19.873 1.00 28.48 298 ARG D C 1
ATOM 8931 O O . ARG C 1 298 ? 30.211 36.964 19.857 1.00 27.08 298 ARG D O 1
ATOM 8939 N N . SER C 1 299 ? 29.588 39.050 19.282 1.00 27.32 299 SER D N 1
ATOM 8940 C CA . SER C 1 299 ? 30.779 39.302 18.487 1.00 28.01 299 SER D CA 1
ATOM 8941 C C . SER C 1 299 ? 31.999 39.478 19.390 1.00 28.39 299 SER D C 1
ATOM 8942 O O . SER C 1 299 ? 33.167 39.173 18.995 1.00 27.42 299 SER D O 1
ATOM 8945 N N . GLU C 1 300 ? 31.757 39.962 20.613 1.00 28.28 300 GLU D N 1
ATOM 8946 C CA . GLU C 1 300 ? 32.846 40.028 21.584 1.00 28.13 300 GLU D CA 1
ATOM 8947 C C . GLU C 1 300 ? 33.101 38.632 22.093 1.00 27.32 300 GLU D C 1
ATOM 8948 O O . GLU C 1 300 ? 34.225 38.239 22.316 1.00 27.26 300 GLU D O 1
ATOM 8954 N N . ILE C 1 301 ? 32.027 37.904 22.364 1.00 25.80 301 ILE D N 1
ATOM 8955 C CA . ILE C 1 301 ? 32.208 36.558 22.898 1.00 26.96 301 ILE D CA 1
ATOM 8956 C C . ILE C 1 301 ? 33.029 35.712 21.970 1.00 28.30 301 ILE D C 1
ATOM 8957 O O . ILE C 1 301 ? 33.956 35.020 22.397 1.00 28.57 301 ILE D O 1
ATOM 8962 N N . VAL C 1 302 ? 32.678 35.701 20.687 1.00 28.31 302 VAL D N 1
ATOM 8963 C CA . VAL C 1 302 ? 33.402 34.816 19.807 1.00 27.31 302 VAL D CA 1
ATOM 8964 C C . VAL C 1 302 ? 34.857 35.264 19.610 1.00 26.68 302 VAL D C 1
ATOM 8965 O O . VAL C 1 302 ? 35.743 34.468 19.351 1.00 26.79 302 VAL D O 1
ATOM 8969 N N . LYS C 1 303 ? 35.101 36.551 19.790 1.00 25.72 303 LYS D N 1
ATOM 8970 C CA . LYS C 1 303 ? 36.456 37.083 19.675 1.00 26.72 303 LYS D CA 1
ATOM 8971 C C . LYS C 1 303 ? 37.311 36.350 20.652 1.00 26.28 303 LYS D C 1
ATOM 8972 O O . LYS C 1 303 ? 38.430 35.978 20.318 1.00 27.66 303 LYS D O 1
ATOM 8978 N N . ASP C 1 304 ? 36.799 36.183 21.877 1.00 27.05 304 ASP D N 1
ATOM 8979 C CA . ASP C 1 304 ? 37.550 35.480 22.910 1.00 27.97 304 ASP D CA 1
ATOM 8980 C C . ASP C 1 304 ? 37.509 33.982 22.678 1.00 27.09 304 ASP D C 1
ATOM 8981 O O . ASP C 1 304 ? 38.486 33.306 22.950 1.00 28.31 304 ASP D O 1
ATOM 8986 N N . ILE C 1 305 ? 36.440 33.477 22.109 1.00 26.06 305 ILE D N 1
ATOM 8987 C CA . ILE C 1 305 ? 36.436 32.033 21.780 1.00 25.90 305 ILE D CA 1
ATOM 8988 C C . ILE C 1 305 ? 37.577 31.747 20.787 1.00 26.97 305 ILE D C 1
ATOM 8989 O O . ILE C 1 305 ? 38.248 30.723 20.886 1.00 28.07 305 ILE D O 1
ATOM 8994 N N . LEU C 1 306 ? 37.832 32.679 19.872 1.00 26.92 306 LEU D N 1
ATOM 8995 C CA . LEU C 1 306 ? 38.917 32.480 18.898 1.00 28.13 306 LEU D CA 1
ATOM 8996 C C . LEU C 1 306 ? 40.232 32.254 19.632 1.00 28.11 306 LEU D C 1
ATOM 8997 O O . LEU C 1 306 ? 41.060 31.485 19.185 1.00 29.17 306 LEU D O 1
ATOM 9002 N N . GLU C 1 307 ? 40.408 32.917 20.777 1.00 29.06 307 GLU D N 1
ATOM 9003 C CA . GLU C 1 307 ? 41.678 32.872 21.506 1.00 29.50 307 GLU D CA 1
ATOM 9004 C C . GLU C 1 307 ? 41.633 31.877 22.665 1.00 29.41 307 GLU D C 1
ATOM 9005 O O . GLU C 1 307 ? 42.499 31.897 23.549 1.00 29.44 307 GLU D O 1
ATOM 9011 N N . SER C 1 308 ? 40.613 31.031 22.678 1.00 26.79 308 SER D N 1
ATOM 9012 C CA . SER C 1 308 ? 40.384 30.109 23.787 1.00 27.17 308 SER D CA 1
ATOM 9013 C C . SER C 1 308 ? 40.452 28.699 23.345 1.00 27.03 308 SER D C 1
ATOM 9014 O O . SER C 1 308 ? 39.871 28.385 22.328 1.00 28.49 308 SER D O 1
ATOM 9017 N N . GLY C 1 309 ? 41.103 27.839 24.121 1.00 27.10 309 GLY D N 1
ATOM 9018 C CA . GLY C 1 309 ? 41.109 26.427 23.772 1.00 26.83 309 GLY D CA 1
ATOM 9019 C C . GLY C 1 309 ? 39.921 25.692 24.354 1.00 27.85 309 GLY D C 1
ATOM 9020 O O . GLY C 1 309 ? 39.684 24.524 24.019 1.00 27.67 309 GLY D O 1
ATOM 9021 N N . ALA C 1 310 ? 39.209 26.349 25.256 1.00 27.08 310 ALA D N 1
ATOM 9022 C CA . ALA C 1 310 ? 38.000 25.792 25.887 1.00 26.98 310 ALA D CA 1
ATOM 9023 C C . ALA C 1 310 ? 37.001 26.888 26.243 1.00 27.08 310 ALA D C 1
ATOM 9024 O O . ALA C 1 310 ? 37.369 28.026 26.569 1.00 27.52 310 ALA D O 1
ATOM 9026 N N . ILE C 1 311 ? 35.733 26.513 26.142 1.00 28.63 311 ILE D N 1
ATOM 9027 C CA . ILE C 1 311 ? 34.652 27.325 26.613 1.00 28.18 311 ILE D CA 1
ATOM 9028 C C . ILE C 1 311 ? 33.782 26.626 27.683 1.00 27.57 311 ILE D C 1
ATOM 9029 O O . ILE C 1 311 ? 33.838 25.426 27.842 1.00 26.71 311 ILE D O 1
ATOM 9034 N N . ALA C 1 312 ? 33.081 27.415 28.497 1.00 26.96 312 ALA D N 1
ATOM 9035 C CA . ALA C 1 312 ? 32.035 26.837 29.346 1.00 27.61 312 ALA D CA 1
ATOM 9036 C C . ALA C 1 312 ? 30.807 27.608 29.002 1.00 27.46 312 ALA D C 1
ATOM 9037 O O . ALA C 1 312 ? 30.874 28.808 28.904 1.00 28.20 312 ALA D O 1
ATOM 9039 N N . LEU C 1 313 ? 29.698 26.927 28.790 1.00 26.99 313 LEU D N 1
ATOM 9040 C CA . LEU C 1 313 ? 28.456 27.589 28.405 1.00 26.74 313 LEU D CA 1
ATOM 9041 C C . LEU C 1 313 ? 27.380 27.180 29.402 1.00 26.97 313 LEU D C 1
ATOM 9042 O O . LEU C 1 313 ? 27.173 26.004 29.654 1.00 26.43 313 LEU D O 1
ATOM 9047 N N . GLY C 1 314 ? 26.756 28.179 30.017 1.00 24.79 314 GLY D N 1
ATOM 9048 C CA . GLY C 1 314 ? 25.797 27.931 31.054 1.00 26.27 314 GLY D CA 1
ATOM 9049 C C . GLY C 1 314 ? 24.474 28.600 30.815 1.00 25.11 314 GLY D C 1
ATOM 9050 O O . GLY C 1 314 ? 24.415 29.757 30.429 1.00 24.85 314 GLY D O 1
ATOM 9051 N N . ALA C 1 315 ? 23.393 27.902 31.113 1.00 24.56 315 ALA D N 1
ATOM 9052 C CA . ALA C 1 315 ? 22.052 28.519 31.043 1.00 25.18 315 ALA D CA 1
ATOM 9053 C C . ALA C 1 315 ? 21.085 27.719 31.893 1.00 24.87 315 ALA D C 1
ATOM 9054 O O . ALA C 1 315 ? 21.193 26.479 31.969 1.00 23.45 315 ALA D O 1
ATOM 9056 N N . PRO C 1 316 ? 20.110 28.389 32.510 1.00 24.54 316 PRO D N 1
ATOM 9057 C CA . PRO C 1 316 ? 19.057 27.712 33.237 1.00 24.78 316 PRO D CA 1
ATOM 9058 C C . PRO C 1 316 ? 18.100 27.090 32.234 1.00 26.10 316 PRO D C 1
ATOM 9059 O O . PRO C 1 316 ? 18.151 27.420 31.038 1.00 26.68 316 PRO D O 1
ATOM 9063 N N . THR C 1 317 ? 17.246 26.205 32.726 1.00 25.70 317 THR D N 1
ATOM 9064 C CA . THR C 1 317 ? 16.226 25.565 31.890 1.00 25.16 317 THR D CA 1
ATOM 9065 C C . THR C 1 317 ? 14.938 26.297 32.044 1.00 26.83 317 THR D C 1
ATOM 9066 O O . THR C 1 317 ? 14.495 26.612 33.144 1.00 26.24 317 THR D O 1
ATOM 9070 N N . ILE C 1 318 ? 14.305 26.543 30.924 1.00 26.03 318 ILE D N 1
ATOM 9071 C CA . ILE C 1 318 ? 13.019 27.176 30.936 1.00 26.96 318 ILE D CA 1
ATOM 9072 C C . ILE C 1 318 ? 12.201 26.388 29.962 1.00 25.91 318 ILE D C 1
ATOM 9073 O O . ILE C 1 318 ? 12.557 26.308 28.789 1.00 26.07 318 ILE D O 1
ATOM 9078 N N . TYR C 1 319 ? 11.146 25.777 30.476 1.00 26.09 319 TYR D N 1
ATOM 9079 C CA . TYR C 1 319 ? 10.224 24.981 29.694 1.00 26.63 319 TYR D CA 1
ATOM 9080 C C . TYR C 1 319 ? 10.987 23.979 28.858 1.00 26.52 319 TYR D C 1
ATOM 9081 O O . TYR C 1 319 ? 10.837 23.918 27.650 1.00 26.70 319 TYR D O 1
ATOM 9090 N N . ASP C 1 320 ? 11.842 23.211 29.540 1.00 27.98 320 ASP D N 1
ATOM 9091 C CA . ASP C 1 320 ? 12.681 22.168 28.919 1.00 28.85 320 ASP D CA 1
ATOM 9092 C C . ASP C 1 320 ? 13.799 22.588 27.986 1.00 28.79 320 ASP D C 1
ATOM 9093 O O . ASP C 1 320 ? 14.526 21.720 27.485 1.00 30.69 320 ASP D O 1
ATOM 9098 N N . GLU C 1 321 ? 13.947 23.878 27.736 1.00 28.96 321 GLU D N 1
ATOM 9099 C CA . GLU C 1 321 ? 14.961 24.407 26.851 1.00 28.32 321 GLU D CA 1
ATOM 9100 C C . GLU C 1 321 ? 15.970 25.210 27.604 1.00 28.20 321 GLU D C 1
ATOM 9101 O O . GLU C 1 321 ? 15.679 25.687 28.695 1.00 29.59 321 GLU D O 1
ATOM 9107 N N . PRO C 1 322 ? 17.148 25.461 26.996 1.00 27.54 322 PRO D N 1
ATOM 9108 C CA . PRO C 1 322 ? 18.028 26.459 27.571 1.00 27.23 322 PRO D CA 1
ATOM 9109 C C . PRO C 1 322 ? 17.386 27.807 27.478 1.00 27.88 322 PRO D C 1
ATOM 9110 O O . PRO C 1 322 ? 16.569 28.057 26.566 1.00 28.27 322 PRO D O 1
ATOM 9114 N N . TYR C 1 323 ? 17.737 28.659 28.425 1.00 27.29 323 TYR D N 1
ATOM 9115 C CA . TYR C 1 323 ? 17.366 30.047 28.353 1.00 28.12 323 TYR D CA 1
ATOM 9116 C C . TYR C 1 323 ? 17.688 30.527 26.928 1.00 26.78 323 TYR D C 1
ATOM 9117 O O . TYR C 1 323 ? 18.762 30.308 26.454 1.00 28.06 323 TYR D O 1
ATOM 9126 N N . PRO C 1 324 ? 16.734 31.174 26.267 1.00 27.62 324 PRO D N 1
ATOM 9127 C CA . PRO C 1 324 ? 16.832 31.313 24.821 1.00 27.22 324 PRO D CA 1
ATOM 9128 C C . PRO C 1 324 ? 18.018 32.115 24.325 1.00 28.06 324 PRO D C 1
ATOM 9129 O O . PRO C 1 324 ? 18.354 32.015 23.156 1.00 28.14 324 PRO D O 1
ATOM 9133 N N . SER C 1 325 ? 18.644 32.921 25.184 1.00 27.79 325 SER D N 1
ATOM 9134 C CA . SER C 1 325 ? 19.814 33.704 24.683 1.00 28.52 325 SER D CA 1
ATOM 9135 C C . SER C 1 325 ? 20.881 32.764 24.139 1.00 30.03 325 SER D C 1
ATOM 9136 O O . SER C 1 325 ? 21.610 33.086 23.206 1.00 30.92 325 SER D O 1
ATOM 9139 N N . VAL C 1 326 ? 20.951 31.540 24.656 1.00 29.07 326 VAL D N 1
ATOM 9140 C CA . VAL C 1 326 ? 21.992 30.683 24.187 1.00 30.29 326 VAL D CA 1
ATOM 9141 C C . VAL C 1 326 ? 21.680 30.225 22.778 1.00 29.12 326 VAL D C 1
ATOM 9142 O O . VAL C 1 326 ? 22.567 29.825 22.064 1.00 28.28 326 VAL D O 1
ATOM 9146 N N . GLY C 1 327 ? 20.429 30.349 22.367 1.00 28.69 327 GLY D N 1
ATOM 9147 C CA . GLY C 1 327 ? 20.016 29.930 21.017 1.00 28.27 327 GLY D CA 1
ATOM 9148 C C . GLY C 1 327 ? 20.668 30.825 19.978 1.00 28.54 327 GLY D C 1
ATOM 9149 O O . GLY C 1 327 ? 21.031 30.369 18.878 1.00 26.65 327 GLY D O 1
ATOM 9150 N N . ASP C 1 328 ? 20.800 32.103 20.305 1.00 27.97 328 ASP D N 1
ATOM 9151 C CA . ASP C 1 328 ? 21.440 33.054 19.455 1.00 27.57 328 ASP D CA 1
ATOM 9152 C C . ASP C 1 328 ? 22.938 32.749 19.340 1.00 27.98 328 ASP D C 1
ATOM 9153 O O . ASP C 1 328 ? 23.464 32.549 18.238 1.00 27.89 328 ASP D O 1
ATOM 9158 N N . LEU C 1 329 ? 23.607 32.646 20.488 1.00 27.30 329 LEU D N 1
ATOM 9159 C CA . LEU C 1 329 ? 25.021 32.316 20.484 1.00 27.57 329 LEU D CA 1
ATOM 9160 C C . LEU C 1 329 ? 25.245 31.039 19.707 1.00 27.60 329 LEU D C 1
ATOM 9161 O O . LEU C 1 329 ? 26.126 30.950 18.862 1.00 27.32 329 LEU D O 1
ATOM 9166 N N . LEU C 1 330 ? 24.463 30.016 20.013 1.00 27.82 330 LEU D N 1
ATOM 9167 C CA . LEU C 1 330 ? 24.767 28.729 19.418 1.00 28.67 330 LEU D CA 1
ATOM 9168 C C . LEU C 1 330 ? 24.528 28.729 17.913 1.00 28.66 330 LEU D C 1
ATOM 9169 O O . LEU C 1 330 ? 25.248 28.073 17.163 1.00 29.28 330 LEU D O 1
ATOM 9174 N N . MET C 1 331 ? 23.541 29.485 17.465 1.00 28.80 331 MET D N 1
ATOM 9175 C CA . MET C 1 331 ? 23.305 29.583 16.046 1.00 28.31 331 MET D CA 1
ATOM 9176 C C . MET C 1 331 ? 24.461 30.294 15.375 1.00 27.88 331 MET D C 1
ATOM 9177 O O . MET C 1 331 ? 24.862 29.951 14.297 1.00 29.43 331 MET D O 1
ATOM 9182 N N . TYR C 1 332 ? 25.005 31.297 16.042 1.00 27.02 332 TYR D N 1
ATOM 9183 C CA . TYR C 1 332 ? 26.149 32.050 15.491 1.00 26.39 332 TYR D CA 1
ATOM 9184 C C . TYR C 1 332 ? 27.371 31.133 15.363 1.00 27.56 332 TYR D C 1
ATOM 9185 O O . TYR C 1 332 ? 28.007 31.049 14.311 1.00 27.27 332 TYR D O 1
ATOM 9194 N N . LEU C 1 333 ? 27.708 30.463 16.454 1.00 26.84 333 LEU D N 1
ATOM 9195 C CA . LEU C 1 333 ? 28.765 29.478 16.504 1.00 26.55 333 LEU D CA 1
ATOM 9196 C C . LEU C 1 333 ? 28.636 28.418 15.455 1.00 27.40 333 LEU D C 1
ATOM 9197 O O . LEU C 1 333 ? 29.614 27.982 14.896 1.00 27.78 333 LEU D O 1
ATOM 9202 N N . ARG C 1 334 ? 27.411 28.028 15.179 1.00 26.82 334 ARG D N 1
ATOM 9203 C CA . ARG C 1 334 ? 27.172 27.007 14.174 1.00 28.00 334 ARG D CA 1
ATOM 9204 C C . ARG C 1 334 ? 27.665 27.522 12.855 1.00 28.40 334 ARG D C 1
ATOM 9205 O O . ARG C 1 334 ? 28.195 26.758 12.042 1.00 30.55 334 ARG D O 1
ATOM 9218 N N . GLY C 1 335 ? 27.487 28.818 12.627 1.00 28.70 335 GLY D N 1
ATOM 9219 C CA . GLY C 1 335 ? 27.943 29.429 11.386 1.00 28.68 335 GLY D CA 1
ATOM 9220 C C . GLY C 1 335 ? 29.446 29.568 11.367 1.00 29.36 335 GLY D C 1
ATOM 9221 O O . GLY C 1 335 ? 30.082 29.446 10.321 1.00 28.70 335 GLY D O 1
ATOM 9222 N N . LEU C 1 336 ? 30.031 29.793 12.537 1.00 28.23 336 LEU D N 1
ATOM 9223 C CA . LEU C 1 336 ? 31.451 30.153 12.608 1.00 28.05 336 LEU D CA 1
ATOM 9224 C C . LEU C 1 336 ? 32.373 28.958 12.525 1.00 28.95 336 LEU D C 1
ATOM 9225 O O . LEU C 1 336 ? 33.541 29.101 12.122 1.00 29.54 336 LEU D O 1
ATOM 9230 N N . LYS C 1 337 ? 31.860 27.795 12.906 1.00 29.22 337 LYS D N 1
ATOM 9231 C CA . LYS C 1 337 ? 32.587 26.562 12.732 1.00 29.45 337 LYS D CA 1
ATOM 9232 C C . LYS C 1 337 ? 34.004 26.734 13.234 1.00 30.87 337 LYS D C 1
ATOM 9233 O O . LYS C 1 337 ? 34.963 26.593 12.487 1.00 30.98 337 LYS D O 1
ATOM 9239 N N . PHE C 1 338 ? 34.123 27.090 14.504 1.00 29.59 338 PHE D N 1
ATOM 9240 C CA . PHE C 1 338 ? 35.433 27.121 15.148 1.00 29.60 338 PHE D CA 1
ATOM 9241 C C . PHE C 1 338 ? 36.256 25.860 15.012 1.00 29.93 338 PHE D C 1
ATOM 9242 O O . PHE C 1 338 ? 37.458 25.896 15.091 1.00 29.78 338 PHE D O 1
ATOM 9250 N N . ASN C 1 339 ? 35.600 24.727 14.849 1.00 30.79 339 ASN D N 1
ATOM 9251 C CA . ASN C 1 339 ? 36.317 23.467 14.685 1.00 32.27 339 ASN D CA 1
ATOM 9252 C C . ASN C 1 339 ? 37.213 23.434 13.467 1.00 32.87 339 ASN D C 1
ATOM 9253 O O . ASN C 1 339 ? 38.077 22.555 13.338 1.00 33.28 339 ASN D O 1
ATOM 9258 N N . ARG C 1 340 ? 36.993 24.382 12.561 1.00 33.63 340 ARG D N 1
ATOM 9259 C CA . ARG C 1 340 ? 37.840 24.513 11.369 1.00 33.78 340 ARG D CA 1
ATOM 9260 C C . ARG C 1 340 ? 39.206 25.051 11.712 1.00 33.49 340 ARG D C 1
ATOM 9261 O O . ARG C 1 340 ? 40.107 25.002 10.888 1.00 31.58 340 ARG D O 1
ATOM 9269 N N . THR C 1 341 ? 39.349 25.580 12.927 1.00 33.68 341 THR D N 1
ATOM 9270 C CA . THR C 1 341 ? 40.631 26.004 13.405 1.00 34.24 341 THR D CA 1
ATOM 9271 C C . THR C 1 341 ? 41.127 25.056 14.491 1.00 34.11 341 THR D C 1
ATOM 9272 O O . THR C 1 341 ? 42.263 24.595 14.457 1.00 34.86 341 THR D O 1
ATOM 9276 N N . LEU C 1 342 ? 40.256 24.749 15.438 1.00 34.03 342 LEU D N 1
ATOM 9277 C CA . LEU C 1 342 ? 40.598 23.923 16.578 1.00 33.39 342 LEU D CA 1
ATOM 9278 C C . LEU C 1 342 ? 39.297 23.461 17.227 1.00 33.85 342 LEU D C 1
ATOM 9279 O O . LEU C 1 342 ? 38.419 24.286 17.485 1.00 34.22 342 LEU D O 1
ATOM 9284 N N . THR C 1 343 ? 39.179 22.167 17.502 1.00 32.51 343 THR D N 1
ATOM 9285 C CA . THR C 1 343 ? 38.002 21.684 18.205 1.00 32.59 343 THR D CA 1
ATOM 9286 C C . THR C 1 343 ? 38.203 21.986 19.662 1.00 32.07 343 THR D C 1
ATOM 9287 O O . THR C 1 343 ? 38.912 21.263 20.364 1.00 32.24 343 THR D O 1
ATOM 9291 N N . ARG C 1 344 ? 37.593 23.081 20.096 1.00 30.97 344 ARG D N 1
ATOM 9292 C CA . ARG C 1 344 ? 37.763 23.571 21.433 1.00 29.98 344 ARG D CA 1
ATOM 9293 C C . ARG C 1 344 ? 36.935 22.749 22.357 1.00 29.81 344 ARG D C 1
ATOM 9294 O O . ARG C 1 344 ? 35.902 22.208 21.947 1.00 31.66 344 ARG D O 1
ATOM 9302 N N . LYS C 1 345 ? 37.419 22.589 23.579 1.00 29.02 345 LYS D N 1
ATOM 9303 C CA . LYS C 1 345 ? 36.730 21.820 24.605 1.00 30.67 345 LYS D CA 1
ATOM 9304 C C . LYS C 1 345 ? 35.558 22.677 25.105 1.00 29.38 345 LYS D C 1
ATOM 9305 O O . LYS C 1 345 ? 35.626 23.895 25.082 1.00 29.46 345 LYS D O 1
ATOM 9311 N N . ALA C 1 346 ? 34.482 22.056 25.549 1.00 29.85 346 ALA D N 1
ATOM 9312 C CA . ALA C 1 346 ? 33.380 22.876 26.109 1.00 28.96 346 ALA D CA 1
ATOM 9313 C C . ALA C 1 346 ? 32.802 22.183 27.312 1.00 29.66 346 ALA D C 1
ATOM 9314 O O . ALA C 1 346 ? 32.605 20.958 27.306 1.00 29.64 346 ALA D O 1
ATOM 9316 N N . LEU C 1 347 ? 32.590 22.956 28.362 1.00 28.68 347 LEU D N 1
ATOM 9317 C CA . LEU C 1 347 ? 31.839 22.507 29.509 1.00 28.74 347 LEU D CA 1
ATOM 9318 C C . LEU C 1 347 ? 30.480 23.176 29.441 1.00 28.46 347 LEU D C 1
ATOM 9319 O O . LEU C 1 347 ? 30.373 24.392 29.226 1.00 29.95 347 LEU D O 1
ATOM 9324 N N . VAL C 1 348 ? 29.442 22.387 29.653 1.00 27.07 348 VAL D N 1
ATOM 9325 C CA . VAL C 1 348 ? 28.070 22.953 29.751 1.00 27.97 348 VAL D CA 1
ATOM 9326 C C . VAL C 1 348 ? 27.547 22.844 31.168 1.00 27.24 348 VAL D C 1
ATOM 9327 O O . VAL C 1 348 ? 27.846 21.894 31.906 1.00 28.58 348 VAL D O 1
ATOM 9331 N N . PHE C 1 349 ? 26.759 23.815 31.569 1.00 27.41 349 PHE D N 1
ATOM 9332 C CA . PHE C 1 349 ? 26.339 23.842 32.960 1.00 26.37 349 PHE D CA 1
ATOM 9333 C C . PHE C 1 349 ? 25.031 24.598 33.061 1.00 26.42 349 PHE D C 1
ATOM 9334 O O . PHE C 1 349 ? 24.642 25.352 32.163 1.00 27.41 349 PHE D O 1
ATOM 9342 N N . GLY C 1 350 ? 24.372 24.453 34.193 1.00 26.37 350 GLY D N 1
ATOM 9343 C CA . GLY C 1 350 ? 23.148 25.257 34.386 1.00 24.70 350 GLY D CA 1
ATOM 9344 C C . GLY C 1 350 ? 22.410 24.843 35.610 1.00 24.78 350 GLY D C 1
ATOM 9345 O O . GLY C 1 350 ? 22.586 23.722 36.089 1.00 25.75 350 GLY D O 1
ATOM 9346 N N . SER C 1 351 ? 21.602 25.770 36.133 1.00 25.22 351 SER D N 1
ATOM 9347 C CA . SER C 1 351 ? 20.639 25.458 37.159 1.00 25.78 351 SER D CA 1
ATOM 9348 C C . SER C 1 351 ? 19.284 25.153 36.531 1.00 26.70 351 SER D C 1
ATOM 9349 O O . SER C 1 351 ? 18.987 25.576 35.380 1.00 27.63 351 SER D O 1
ATOM 9352 N N . MET C 1 352 ? 18.449 24.416 37.273 1.00 28.30 352 MET D N 1
ATOM 9353 C CA . MET C 1 352 ? 17.123 23.994 36.785 1.00 27.58 352 MET D CA 1
ATOM 9354 C C . MET C 1 352 ? 16.257 23.700 37.980 1.00 27.92 352 MET D C 1
ATOM 9355 O O . MET C 1 352 ? 16.750 23.600 39.091 1.00 26.47 352 MET D O 1
ATOM 9360 N N . GLY C 1 353 ? 14.957 23.586 37.759 1.00 27.84 353 GLY D N 1
ATOM 9361 C CA . GLY C 1 353 ? 14.041 23.476 38.874 1.00 28.08 353 GLY D CA 1
ATOM 9362 C C . GLY C 1 353 ? 13.109 22.321 38.769 1.00 29.90 353 GLY D C 1
ATOM 9363 O O . GLY C 1 353 ? 12.202 22.178 39.581 1.00 30.04 353 GLY D O 1
ATOM 9364 N N . GLY C 1 354 ? 13.354 21.466 37.801 1.00 31.16 354 GLY D N 1
ATOM 9365 C CA . GLY C 1 354 ? 12.462 20.324 37.599 1.00 32.40 354 GLY D CA 1
ATOM 9366 C C . GLY C 1 354 ? 13.237 19.267 36.874 1.00 33.32 354 GLY D C 1
ATOM 9367 O O . GLY C 1 354 ? 14.164 18.667 37.412 1.00 35.00 354 GLY D O 1
ATOM 9368 N N . ASN C 1 355 ? 12.882 19.089 35.617 1.00 34.16 355 ASN D N 1
ATOM 9369 C CA . ASN C 1 355 ? 13.494 18.066 34.786 1.00 34.89 355 ASN D CA 1
ATOM 9370 C C . ASN C 1 355 ? 14.803 18.506 34.136 1.00 34.14 355 ASN D C 1
ATOM 9371 O O . ASN C 1 355 ? 15.571 17.679 33.636 1.00 33.90 355 ASN D O 1
ATOM 9376 N N . GLY C 1 356 ? 15.093 19.800 34.169 1.00 31.79 356 GLY D N 1
ATOM 9377 C CA . GLY C 1 356 ? 16.229 20.295 33.441 1.00 31.27 356 GLY D CA 1
ATOM 9378 C C . GLY C 1 356 ? 16.129 20.014 31.958 1.00 30.15 356 GLY D C 1
ATOM 9379 O O . GLY C 1 356 ? 15.045 19.836 31.400 1.00 29.84 356 GLY D O 1
ATOM 9380 N N . GLY C 1 357 ? 17.273 19.967 31.300 1.00 31.08 357 GLY D N 1
ATOM 9381 C CA . GLY C 1 357 ? 17.255 19.790 29.856 1.00 32.12 357 GLY D CA 1
ATOM 9382 C C . GLY C 1 357 ? 18.173 20.727 29.127 1.00 31.75 357 GLY D C 1
ATOM 9383 O O . GLY C 1 357 ? 18.676 20.373 28.069 1.00 33.07 357 GLY D O 1
ATOM 9384 N N . ALA C 1 358 ? 18.366 21.927 29.669 1.00 32.08 358 ALA D N 1
ATOM 9385 C CA . ALA C 1 358 ? 19.245 22.906 29.058 1.00 31.22 358 ALA D CA 1
ATOM 9386 C C . ALA C 1 358 ? 20.642 22.335 28.823 1.00 31.55 358 ALA D C 1
ATOM 9387 O O . ALA C 1 358 ? 21.192 22.478 27.748 1.00 30.81 358 ALA D O 1
ATOM 9389 N N . THR C 1 359 ? 21.208 21.656 29.820 1.00 31.40 359 THR D N 1
ATOM 9390 C CA . THR C 1 359 ? 22.579 21.229 29.671 1.00 30.30 359 THR D CA 1
ATOM 9391 C C . THR C 1 359 ? 22.669 20.182 28.577 1.00 30.28 359 THR D C 1
ATOM 9392 O O . THR C 1 359 ? 23.582 20.236 27.785 1.00 29.52 359 THR D O 1
ATOM 9396 N N . GLY C 1 360 ? 21.694 19.267 28.512 1.00 30.53 360 GLY D N 1
ATOM 9397 C CA . GLY C 1 360 ? 21.662 18.223 27.467 1.00 31.48 360 GLY D CA 1
ATOM 9398 C C . GLY C 1 360 ? 21.585 18.871 26.092 1.00 31.37 360 GLY D C 1
ATOM 9399 O O . GLY C 1 360 ? 22.316 18.523 25.172 1.00 31.32 360 GLY D O 1
ATOM 9400 N N . THR C 1 361 ? 20.753 19.900 25.995 1.00 30.44 361 THR D N 1
ATOM 9401 C CA . THR C 1 361 ? 20.551 20.566 24.729 1.00 30.62 361 THR D CA 1
ATOM 9402 C C . THR C 1 361 ? 21.749 21.360 24.274 1.00 31.16 361 THR D C 1
ATOM 9403 O O . THR C 1 361 ? 22.159 21.273 23.113 1.00 31.55 361 THR D O 1
ATOM 9407 N N . MET C 1 362 ? 22.293 22.152 25.185 1.00 30.23 362 MET D N 1
ATOM 9408 C CA . MET C 1 362 ? 23.517 22.870 24.888 1.00 30.53 362 MET D CA 1
ATOM 9409 C C . MET C 1 362 ? 24.647 21.949 24.471 1.00 31.93 362 MET D C 1
ATOM 9410 O O . MET C 1 362 ? 25.450 22.308 23.608 1.00 32.81 362 MET D O 1
ATOM 9415 N N . LYS C 1 363 ? 24.729 20.779 25.087 1.00 32.40 363 LYS D N 1
ATOM 9416 C CA . LYS C 1 363 ? 25.780 19.867 24.740 1.00 33.98 363 LYS D CA 1
ATOM 9417 C C . LYS C 1 363 ? 25.611 19.441 23.262 1.00 35.16 363 LYS D C 1
ATOM 9418 O O . LYS C 1 363 ? 26.538 19.570 22.442 1.00 36.11 363 LYS D O 1
ATOM 9424 N N . GLU C 1 364 ? 24.411 18.995 22.922 1.00 35.14 364 GLU D N 1
ATOM 9425 C CA . GLU C 1 364 ? 24.070 18.621 21.562 1.00 35.88 364 GLU D CA 1
ATOM 9426 C C . GLU C 1 364 ? 24.346 19.779 20.595 1.00 35.36 364 GLU D C 1
ATOM 9427 O O . GLU C 1 364 ? 24.899 19.587 19.519 1.00 35.51 364 GLU D O 1
ATOM 9433 N N . LEU C 1 365 ? 23.989 20.986 20.970 1.00 34.16 365 LEU D N 1
ATOM 9434 C CA . LEU C 1 365 ? 24.157 22.086 20.039 1.00 34.19 365 LEU D CA 1
ATOM 9435 C C . LEU C 1 365 ? 25.611 22.541 19.926 1.00 34.34 365 LEU D C 1
ATOM 9436 O O . LEU C 1 365 ? 26.037 23.034 18.868 1.00 34.78 365 LEU D O 1
ATOM 9441 N N . LEU C 1 366 ? 26.360 22.421 21.022 1.00 33.33 366 LEU D N 1
ATOM 9442 C CA . LEU C 1 366 ? 27.763 22.779 20.953 1.00 33.26 366 LEU D CA 1
ATOM 9443 C C . LEU C 1 366 ? 28.517 21.819 20.090 1.00 33.33 366 LEU D C 1
ATOM 9444 O O . LEU C 1 366 ? 29.437 22.222 19.383 1.00 33.23 366 LEU D O 1
ATOM 9449 N N . ALA C 1 367 ? 28.178 20.536 20.197 1.00 33.16 367 ALA D N 1
ATOM 9450 C CA . ALA C 1 367 ? 28.771 19.523 19.344 1.00 33.81 367 ALA D CA 1
ATOM 9451 C C . ALA C 1 367 ? 28.607 19.878 17.860 1.00 34.95 367 ALA D C 1
ATOM 9452 O O . ALA C 1 367 ? 29.561 19.775 17.073 1.00 34.68 367 ALA D O 1
ATOM 9454 N N . GLU C 1 368 ? 27.395 20.290 17.495 1.00 34.98 368 GLU D N 1
ATOM 9455 C CA . GLU C 1 368 ? 27.072 20.682 16.137 1.00 36.23 368 GLU D CA 1
ATOM 9456 C C . GLU C 1 368 ? 27.851 21.881 15.682 1.00 36.09 368 GLU D C 1
ATOM 9457 O O . GLU C 1 368 ? 28.045 22.056 14.477 1.00 36.75 368 GLU D O 1
ATOM 9463 N N . ALA C 1 369 ? 28.254 22.727 16.633 1.00 35.47 369 ALA D N 1
ATOM 9464 C CA . ALA C 1 369 ? 28.912 23.974 16.308 1.00 35.93 369 ALA D CA 1
ATOM 9465 C C . ALA C 1 369 ? 30.440 23.792 16.341 1.00 35.38 369 ALA D C 1
ATOM 9466 O O . ALA C 1 369 ? 31.199 24.745 16.137 1.00 36.52 369 ALA D O 1
ATOM 9468 N N . GLY C 1 370 ? 30.881 22.565 16.610 1.00 34.98 370 GLY D N 1
ATOM 9469 C CA . GLY C 1 370 ? 32.300 22.214 16.488 1.00 34.85 370 GLY D CA 1
ATOM 9470 C C . GLY C 1 370 ? 33.076 22.305 17.786 1.00 34.65 370 GLY D C 1
ATOM 9471 O O . GLY C 1 370 ? 34.288 22.620 17.793 1.00 34.48 370 GLY D O 1
ATOM 9472 N N . PHE C 1 371 ? 32.382 22.028 18.889 1.00 34.02 371 PHE D N 1
ATOM 9473 C CA . PHE C 1 371 ? 33.029 21.938 20.182 1.00 33.86 371 PHE D CA 1
ATOM 9474 C C . PHE C 1 371 ? 33.035 20.513 20.694 1.00 32.94 371 PHE D C 1
ATOM 9475 O O . PHE C 1 371 ? 32.151 19.754 20.409 1.00 34.42 371 PHE D O 1
ATOM 9483 N N . ASP C 1 372 ? 34.052 20.192 21.471 1.00 33.63 372 ASP D N 1
ATOM 9484 C CA . ASP C 1 372 ? 34.189 18.897 22.123 1.00 34.84 372 ASP D CA 1
ATOM 9485 C C . ASP C 1 372 ? 33.577 19.016 23.505 1.00 35.98 372 ASP D C 1
ATOM 9486 O O . ASP C 1 372 ? 34.222 19.570 24.426 1.00 33.74 372 ASP D O 1
ATOM 9491 N N . VAL C 1 373 ? 32.354 18.520 23.678 1.00 37.46 373 VAL D N 1
ATOM 9492 C CA . VAL C 1 373 ? 31.683 18.786 24.968 1.00 39.99 373 VAL D CA 1
ATOM 9493 C C . VAL C 1 373 ? 31.976 17.656 25.905 1.00 42.49 373 VAL D C 1
ATOM 9494 O O . VAL C 1 373 ? 31.601 16.511 25.653 1.00 42.98 373 VAL D O 1
ATOM 9498 N N . ALA C 1 374 ? 32.674 17.977 26.988 1.00 44.92 374 ALA D N 1
ATOM 9499 C CA . ALA C 1 374 ? 33.307 16.900 27.751 1.00 46.41 374 ALA D CA 1
ATOM 9500 C C . ALA C 1 374 ? 32.799 16.943 29.183 1.00 46.91 374 ALA D C 1
ATOM 9501 O O . ALA C 1 374 ? 33.582 16.851 30.156 1.00 47.48 374 ALA D O 1
ATOM 9503 N N . CYS C 1 375 ? 31.478 17.100 29.294 1.00 46.19 375 CYS D N 1
ATOM 9504 C CA . CYS C 1 375 ? 30.782 17.051 30.577 1.00 45.69 375 CYS D CA 1
ATOM 9505 C C . CYS C 1 375 ? 29.957 18.301 30.934 1.00 43.44 375 CYS D C 1
ATOM 9506 O O . CYS C 1 375 ? 29.981 19.361 30.273 1.00 39.50 375 CYS D O 1
ATOM 9509 N N . GLU C 1 376 ? 29.302 18.159 32.071 1.00 41.93 376 GLU D N 1
ATOM 9510 C CA . GLU C 1 376 ? 28.041 18.824 32.273 1.00 41.41 376 GLU D CA 1
ATOM 9511 C C . GLU C 1 376 ? 27.822 18.956 33.753 1.00 39.48 376 GLU D C 1
ATOM 9512 O O . GLU C 1 376 ? 27.833 17.958 34.487 1.00 39.34 376 GLU D O 1
ATOM 9518 N N . GLU C 1 377 ? 27.613 20.187 34.186 1.00 34.93 377 GLU D N 1
ATOM 9519 C CA . GLU C 1 377 ? 27.333 20.417 35.577 1.00 33.42 377 GLU D CA 1
ATOM 9520 C C . GLU C 1 377 ? 25.922 20.927 35.612 1.00 31.58 377 GLU D C 1
ATOM 9521 O O . GLU C 1 377 ? 25.647 22.015 35.116 1.00 30.74 377 GLU D O 1
ATOM 9527 N N . GLU C 1 378 ? 25.031 20.153 36.194 1.00 31.42 378 GLU D N 1
ATOM 9528 C CA . GLU C 1 378 ? 23.643 20.587 36.322 1.00 30.37 378 GLU D CA 1
ATOM 9529 C C . GLU C 1 378 ? 23.229 20.633 37.789 1.00 30.61 378 GLU D C 1
ATOM 9530 O O . GLU C 1 378 ? 23.523 19.721 38.558 1.00 31.12 378 GLU D O 1
ATOM 9536 N N . VAL C 1 379 ? 22.548 21.707 38.176 1.00 29.18 379 VAL D N 1
ATOM 9537 C CA . VAL C 1 379 ? 22.242 21.945 39.573 1.00 28.92 379 VAL D CA 1
ATOM 9538 C C . VAL C 1 379 ? 20.754 22.218 39.735 1.00 28.81 379 VAL D C 1
ATOM 9539 O O . VAL C 1 379 ? 20.152 22.789 38.847 1.00 28.13 379 VAL D O 1
ATOM 9543 N N . TYR C 1 380 ? 20.170 21.739 40.835 1.00 27.94 380 TYR D N 1
ATOM 9544 C CA . TYR C 1 380 ? 18.780 22.013 41.151 1.00 27.75 380 TYR D CA 1
ATOM 9545 C C . TYR C 1 380 ? 18.753 23.269 41.942 1.00 28.76 380 TYR D C 1
ATOM 9546 O O . TYR C 1 380 ? 19.357 23.342 43.010 1.00 29.81 380 TYR D O 1
ATOM 9555 N N . TYR C 1 381 ? 18.118 24.274 41.360 1.00 27.71 381 TYR D N 1
ATOM 9556 C CA . TYR C 1 381 ? 17.947 25.572 42.000 1.00 27.99 381 TYR D CA 1
ATOM 9557 C C . TYR C 1 381 ? 19.314 26.085 42.425 1.00 26.55 381 TYR D C 1
ATOM 9558 O O . TYR C 1 381 ? 20.249 26.114 41.619 1.00 27.16 381 TYR D O 1
ATOM 9567 N N . VAL C 1 382 ? 19.424 26.488 43.682 1.00 27.21 382 VAL D N 1
ATOM 9568 C CA . VAL C 1 382 ? 20.614 27.187 44.137 1.00 29.26 382 VAL D CA 1
ATOM 9569 C C . VAL C 1 382 ? 21.704 26.131 44.397 1.00 29.74 382 VAL D C 1
ATOM 9570 O O . VAL C 1 382 ? 21.472 25.155 45.130 1.00 31.30 382 VAL D O 1
ATOM 9574 N N . PRO C 1 383 ? 22.883 26.295 43.767 1.00 30.30 383 PRO D N 1
ATOM 9575 C CA . PRO C 1 383 ? 23.937 25.350 44.140 1.00 30.39 383 PRO D CA 1
ATOM 9576 C C . PRO C 1 383 ? 24.348 25.456 45.608 1.00 29.56 383 PRO D C 1
ATOM 9577 O O . PRO C 1 383 ? 24.488 26.527 46.158 1.00 29.16 383 PRO D O 1
ATOM 9581 N N . THR C 1 384 ? 24.629 24.325 46.210 1.00 29.14 384 THR D N 1
ATOM 9582 C CA . THR C 1 384 ? 25.161 24.251 47.539 1.00 27.72 384 THR D CA 1
ATOM 9583 C C . THR C 1 384 ? 26.645 24.552 47.431 1.00 27.51 384 THR D C 1
ATOM 9584 O O . THR C 1 384 ? 27.182 24.619 46.338 1.00 25.26 384 THR D O 1
ATOM 9591 N N . GLY C 1 385 ? 27.331 24.637 48.564 1.00 28.24 385 GLY D N 1
ATOM 9592 C CA . GLY C 1 385 ? 28.753 24.902 48.525 1.00 29.12 385 GLY D CA 1
ATOM 9593 C C . GLY C 1 385 ? 29.386 23.738 47.779 1.00 29.49 385 GLY D C 1
ATOM 9594 O O . GLY C 1 385 ? 30.358 23.898 47.031 1.00 29.70 385 GLY D O 1
ATOM 9595 N N . ASP C 1 386 ? 28.853 22.537 47.985 1.00 29.21 386 ASP D N 1
ATOM 9596 C CA . ASP C 1 386 ? 29.473 21.390 47.373 1.00 29.27 386 ASP D CA 1
ATOM 9597 C C . ASP C 1 386 ? 29.277 21.361 45.861 1.00 28.41 386 ASP D C 1
ATOM 9598 O O . ASP C 1 386 ? 30.151 20.958 45.149 1.00 28.17 386 ASP D O 1
ATOM 9603 N N . GLU C 1 387 ? 28.121 21.783 45.373 1.00 27.97 387 GLU D N 1
ATOM 9604 C CA . GLU C 1 387 ? 27.898 21.884 43.934 1.00 27.72 387 GLU D CA 1
ATOM 9605 C C . GLU C 1 387 ? 28.719 22.994 43.376 1.00 28.04 387 GLU D C 1
ATOM 9606 O O . GLU C 1 387 ? 29.159 22.965 42.214 1.00 27.57 387 GLU D O 1
ATOM 9612 N N . LEU C 1 388 ? 28.942 24.027 44.174 1.00 27.57 388 LEU D N 1
ATOM 9613 C CA . LEU C 1 388 ? 29.828 25.021 43.682 1.00 27.11 388 LEU D CA 1
ATOM 9614 C C . LEU C 1 388 ? 31.241 24.489 43.576 1.00 27.32 388 LEU D C 1
ATOM 9615 O O . LEU C 1 388 ? 31.954 24.823 42.642 1.00 29.29 388 LEU D O 1
ATOM 9620 N N . ASP C 1 389 ? 31.660 23.673 44.526 1.00 26.61 389 ASP D N 1
ATOM 9621 C CA . ASP C 1 389 ? 33.005 23.101 44.449 1.00 25.46 389 ASP D CA 1
ATOM 9622 C C . ASP C 1 389 ? 33.133 22.243 43.230 1.00 26.33 389 ASP D C 1
ATOM 9623 O O . ASP C 1 389 ? 34.183 22.273 42.574 1.00 24.79 389 ASP D O 1
ATOM 9628 N N . ALA C 1 390 ? 32.052 21.512 42.925 1.00 25.62 390 ALA D N 1
ATOM 9629 C CA . ALA C 1 390 ? 32.037 20.690 41.745 1.00 27.67 390 ALA D CA 1
ATOM 9630 C C . ALA C 1 390 ? 32.089 21.554 40.497 1.00 27.82 390 ALA D C 1
ATOM 9631 O O . ALA C 1 390 ? 32.713 21.160 39.509 1.00 29.00 390 ALA D O 1
ATOM 9633 N N . CYS C 1 391 ? 31.461 22.720 40.520 1.00 28.53 391 CYS D N 1
ATOM 9634 C CA . CYS C 1 391 ? 31.648 23.651 39.421 1.00 27.76 391 CYS D CA 1
ATOM 9635 C C . CYS C 1 391 ? 33.098 24.104 39.313 1.00 28.50 391 CYS D C 1
ATOM 9636 O O . CYS C 1 391 ? 33.633 24.171 38.209 1.00 28.02 391 CYS D O 1
ATOM 9639 N N . PHE C 1 392 ? 33.711 24.443 40.455 1.00 27.71 392 PHE D N 1
ATOM 9640 C CA . PHE C 1 392 ? 35.107 24.865 40.466 1.00 28.03 392 PHE D CA 1
ATOM 9641 C C . PHE C 1 392 ? 35.955 23.751 39.811 1.00 29.38 392 PHE D C 1
ATOM 9642 O O . PHE C 1 392 ? 36.767 24.014 38.928 1.00 30.68 392 PHE D O 1
ATOM 9650 N N . GLU C 1 393 ? 35.762 22.536 40.273 1.00 29.25 393 GLU D N 1
ATOM 9651 C CA . GLU C 1 393 ? 36.531 21.400 39.808 1.00 29.77 393 GLU D CA 1
ATOM 9652 C C . GLU C 1 393 ? 36.341 21.266 38.311 1.00 29.15 393 GLU D C 1
ATOM 9653 O O . GLU C 1 393 ? 37.277 20.961 37.588 1.00 29.11 393 GLU D O 1
ATOM 9659 N N . ALA C 1 394 ? 35.121 21.485 37.844 1.00 28.71 394 ALA D N 1
ATOM 9660 C CA . ALA C 1 394 ? 34.833 21.302 36.440 1.00 28.90 394 ALA D CA 1
ATOM 9661 C C . ALA C 1 394 ? 35.617 22.367 35.677 1.00 29.10 394 ALA D C 1
ATOM 9662 O O . ALA C 1 394 ? 36.195 22.065 34.613 1.00 30.25 394 ALA D O 1
ATOM 9664 N N . GLY C 1 395 ? 35.661 23.598 36.211 1.00 28.84 395 GLY D N 1
ATOM 9665 C CA . GLY C 1 395 ? 36.377 24.652 35.535 1.00 27.39 395 GLY D CA 1
ATOM 9666 C C . GLY C 1 395 ? 37.839 24.316 35.541 1.00 26.90 395 GLY D C 1
ATOM 9667 O O . GLY C 1 395 ? 38.520 24.518 34.547 1.00 26.89 395 GLY D O 1
ATOM 9668 N N . ARG C 1 396 ? 38.312 23.795 36.678 1.00 26.57 396 ARG D N 1
ATOM 9669 C CA . ARG C 1 396 ? 39.700 23.424 36.844 1.00 27.68 396 ARG D CA 1
ATOM 9670 C C . ARG C 1 396 ? 40.099 22.354 35.841 1.00 28.52 396 ARG D C 1
ATOM 9671 O O . ARG C 1 396 ? 41.115 22.476 35.195 1.00 27.77 396 ARG D O 1
ATOM 9679 N N . LYS C 1 397 ? 39.297 21.298 35.717 1.00 29.93 397 LYS D N 1
ATOM 9680 C CA . LYS C 1 397 ? 39.608 20.244 34.757 1.00 30.97 397 LYS D CA 1
ATOM 9681 C C . LYS C 1 397 ? 39.619 20.791 33.338 1.00 30.96 397 LYS D C 1
ATOM 9682 O O . LYS C 1 397 ? 40.457 20.418 32.544 1.00 30.26 397 LYS D O 1
ATOM 9688 N N . LEU C 1 398 ? 38.673 21.683 33.032 1.00 29.97 398 LEU D N 1
ATOM 9689 C CA . LEU C 1 398 ? 38.570 22.239 31.712 1.00 29.47 398 LEU D CA 1
ATOM 9690 C C . LEU C 1 398 ? 39.850 22.985 31.394 1.00 30.30 398 LEU D C 1
ATOM 9691 O O . LEU C 1 398 ? 40.456 22.756 30.366 1.00 30.11 398 LEU D O 1
ATOM 9696 N N . ALA C 1 399 ? 40.278 23.857 32.305 1.00 29.79 399 ALA D N 1
ATOM 9697 C CA . ALA C 1 399 ? 41.518 24.579 32.147 1.00 29.81 399 ALA D CA 1
ATOM 9698 C C . ALA C 1 399 ? 42.744 23.647 32.088 1.00 31.77 399 ALA D C 1
ATOM 9699 O O . ALA C 1 399 ? 43.665 23.881 31.321 1.00 32.46 399 ALA D O 1
ATOM 9701 N N . ALA C 1 400 ? 42.756 22.606 32.911 1.00 32.12 400 ALA D N 1
ATOM 9702 C CA . ALA C 1 400 ? 43.918 21.741 32.992 1.00 32.66 400 ALA D CA 1
ATOM 9703 C C . ALA C 1 400 ? 44.114 21.054 31.659 1.00 33.57 400 ALA D C 1
ATOM 9704 O O . ALA C 1 400 ? 45.258 20.809 31.255 1.00 33.33 400 ALA D O 1
ATOM 9706 N N . GLU C 1 401 ? 43.014 20.742 30.976 1.00 34.26 401 GLU D N 1
ATOM 9707 C CA . GLU C 1 401 ? 43.087 20.029 29.709 1.00 36.17 401 GLU D CA 1
ATOM 9708 C C . GLU C 1 401 ? 43.664 20.896 28.600 1.00 36.05 401 GLU D C 1
ATOM 9709 O O . GLU C 1 401 ? 44.302 20.377 27.683 1.00 36.54 401 GLU D O 1
ATOM 9715 N N . ILE C 1 402 ? 43.497 22.207 28.684 1.00 35.48 402 ILE D N 1
ATOM 9716 C CA . ILE C 1 402 ? 44.014 23.070 27.613 1.00 36.06 402 ILE D CA 1
ATOM 9717 C C . ILE C 1 402 ? 45.432 23.601 27.834 1.00 35.95 402 ILE D C 1
ATOM 9718 O O . ILE C 1 402 ? 45.979 24.319 26.982 1.00 35.92 402 ILE D O 1
ATOM 9723 N N . ARG C 1 403 ? 45.994 23.284 29.000 1.00 35.89 403 ARG D N 1
ATOM 9724 C CA . ARG C 1 403 ? 47.361 23.653 29.340 1.00 35.56 403 ARG D CA 1
ATOM 9725 C C . ARG C 1 403 ? 48.313 22.766 28.579 1.00 36.35 403 ARG D C 1
ATOM 9726 O O . ARG C 1 403 ? 48.102 21.551 28.469 1.00 36.40 403 ARG D O 1
ATOM 9734 N N . MET D 1 1 ? 8.871 50.520 58.244 1.00 39.80 1 MET E N 1
ATOM 9735 C CA . MET D 1 1 ? 8.310 51.166 57.012 1.00 37.10 1 MET E CA 1
ATOM 9736 C C . MET D 1 1 ? 6.772 51.439 57.105 1.00 35.43 1 MET E C 1
ATOM 9737 O O . MET D 1 1 ? 6.009 50.680 57.820 1.00 34.75 1 MET E O 1
ATOM 9742 N N . LYS D 1 2 ? 6.279 52.476 56.423 1.00 29.69 2 LYS E N 1
ATOM 9743 C CA . LYS D 1 2 ? 4.847 52.692 56.418 1.00 28.52 2 LYS E CA 1
ATOM 9744 C C . LYS D 1 2 ? 4.370 52.099 55.114 1.00 26.59 2 LYS E C 1
ATOM 9745 O O . LYS D 1 2 ? 4.734 52.585 54.071 1.00 26.52 2 LYS E O 1
ATOM 9751 N N . ALA D 1 3 ? 3.571 51.055 55.177 1.00 25.69 3 ALA E N 1
ATOM 9752 C CA . ALA D 1 3 ? 3.011 50.533 53.976 1.00 24.38 3 ALA E CA 1
ATOM 9753 C C . ALA D 1 3 ? 1.789 49.795 54.381 1.00 24.78 3 ALA E C 1
ATOM 9754 O O . ALA D 1 3 ? 1.835 48.887 55.216 1.00 24.86 3 ALA E O 1
ATOM 9756 N N . ALA D 1 4 ? 0.680 50.186 53.814 1.00 24.02 4 ALA E N 1
ATOM 9757 C CA . ALA D 1 4 ? -0.583 49.692 54.289 1.00 25.10 4 ALA E CA 1
ATOM 9758 C C . ALA D 1 4 ? -0.966 48.404 53.610 1.00 23.56 4 ALA E C 1
ATOM 9759 O O . ALA D 1 4 ? -0.758 48.243 52.413 1.00 24.49 4 ALA E O 1
ATOM 9761 N N . ALA D 1 5 ? -1.620 47.522 54.348 1.00 23.78 5 ALA E N 1
ATOM 9762 C CA . ALA D 1 5 ? -2.319 46.413 53.697 1.00 24.58 5 ALA E CA 1
ATOM 9763 C C . ALA D 1 5 ? -3.627 46.864 53.030 1.00 25.43 5 ALA E C 1
ATOM 9764 O O . ALA D 1 5 ? -4.186 47.918 53.326 1.00 25.69 5 ALA E O 1
ATOM 9766 N N . LYS D 1 6 ? -4.131 46.064 52.087 1.00 25.78 6 LYS E N 1
ATOM 9767 C CA . LYS D 1 6 ? -5.374 46.434 51.423 1.00 26.76 6 LYS E CA 1
ATOM 9768 C C . LYS D 1 6 ? -6.391 45.375 51.708 1.00 26.07 6 LYS E C 1
ATOM 9769 O O . LYS D 1 6 ? -6.209 44.254 51.318 1.00 23.65 6 LYS E O 1
ATOM 9775 N N . ARG D 1 7 ? -7.493 45.729 52.359 1.00 25.61 7 ARG E N 1
ATOM 9776 C CA . ARG D 1 7 ? -8.512 44.698 52.620 1.00 25.91 7 ARG E CA 1
ATOM 9777 C C . ARG D 1 7 ? -9.206 44.379 51.308 1.00 26.35 7 ARG E C 1
ATOM 9778 O O . ARG D 1 7 ? -9.698 45.283 50.639 1.00 25.35 7 ARG E O 1
ATOM 9786 N N . ILE D 1 8 ? -9.286 43.099 50.964 1.00 24.16 8 ILE E N 1
ATOM 9787 C CA . ILE D 1 8 ? -9.905 42.695 49.741 1.00 25.73 8 ILE E CA 1
ATOM 9788 C C . ILE D 1 8 ? -11.186 41.868 49.985 1.00 26.13 8 ILE E C 1
ATOM 9789 O O . ILE D 1 8 ? -11.997 41.647 49.062 1.00 27.00 8 ILE E O 1
ATOM 9794 N N . SER D 1 9 ? -11.355 41.412 51.212 1.00 24.34 9 SER E N 1
ATOM 9795 C CA . SER D 1 9 ? -12.551 40.699 51.588 1.00 26.18 9 SER E CA 1
ATOM 9796 C C . SER D 1 9 ? -12.530 40.662 53.101 1.00 26.37 9 SER E C 1
ATOM 9797 O O . SER D 1 9 ? -11.521 41.001 53.733 1.00 25.97 9 SER E O 1
ATOM 9800 N N . ASP D 1 10 ? -13.658 40.338 53.714 1.00 28.14 10 ASP E N 1
ATOM 9801 C CA . ASP D 1 10 ? -13.663 40.227 55.162 1.00 29.85 10 ASP E CA 1
ATOM 9802 C C . ASP D 1 10 ? -12.538 39.272 55.585 1.00 28.49 10 ASP E C 1
ATOM 9803 O O . ASP D 1 10 ? -12.480 38.134 55.141 1.00 29.42 10 ASP E O 1
ATOM 9808 N N . GLY D 1 11 ? -11.651 39.779 56.440 1.00 28.24 11 GLY E N 1
ATOM 9809 C CA . GLY D 1 11 ? -10.462 39.037 56.887 1.00 26.69 11 GLY E CA 1
ATOM 9810 C C . GLY D 1 11 ? -9.440 38.611 55.842 1.00 26.46 11 GLY E C 1
ATOM 9811 O O . GLY D 1 11 ? -8.606 37.731 56.134 1.00 26.51 11 GLY E O 1
ATOM 9812 N N . VAL D 1 12 ? -9.491 39.184 54.626 1.00 24.94 12 VAL E N 1
ATOM 9813 C CA . VAL D 1 12 ? -8.484 38.860 53.619 1.00 23.34 12 VAL E CA 1
ATOM 9814 C C . VAL D 1 12 ? -7.859 40.145 53.174 1.00 24.38 12 VAL E C 1
ATOM 9815 O O . VAL D 1 12 ? -8.580 40.994 52.714 1.00 24.07 12 VAL E O 1
ATOM 9819 N N . TYR D 1 13 ? -6.514 40.229 53.247 1.00 22.65 13 TYR E N 1
ATOM 9820 C CA . TYR D 1 13 ? -5.801 41.487 52.986 1.00 22.24 13 TYR E CA 1
ATOM 9821 C C . TYR D 1 13 ? -4.737 41.182 51.993 1.00 21.12 13 TYR E C 1
ATOM 9822 O O . TYR D 1 13 ? -4.077 40.140 52.066 1.00 21.78 13 TYR E O 1
ATOM 9831 N N . TRP D 1 14 ? -4.554 42.061 51.046 1.00 21.26 14 TRP E N 1
ATOM 9832 C CA . TRP D 1 14 ? -3.326 42.017 50.283 1.00 21.16 14 TRP E CA 1
ATOM 9833 C C . TRP D 1 14 ? -2.204 42.646 51.056 1.00 21.55 14 TRP E C 1
ATOM 9834 O O . TRP D 1 14 ? -2.340 43.752 51.594 1.00 23.14 14 TRP E O 1
ATOM 9845 N N . THR D 1 15 ? -1.092 41.933 51.143 1.00 22.25 15 THR E N 1
ATOM 9846 C CA . THR D 1 15 ? 0.020 42.397 51.925 1.00 22.98 15 THR E CA 1
ATOM 9847 C C . THR D 1 15 ? 1.286 42.166 51.091 1.00 22.04 15 THR E C 1
ATOM 9848 O O . THR D 1 15 ? 2.290 41.673 51.576 1.00 25.36 15 THR E O 1
ATOM 9852 N N . GLY D 1 16 ? 1.239 42.585 49.846 1.00 22.30 16 GLY E N 1
ATOM 9853 C CA . GLY D 1 16 ? 2.313 42.358 48.939 1.00 21.53 16 GLY E CA 1
ATOM 9854 C C . GLY D 1 16 ? 3.313 43.438 48.764 1.00 22.59 16 GLY E C 1
ATOM 9855 O O . GLY D 1 16 ? 3.430 44.347 49.579 1.00 21.94 16 GLY E O 1
ATOM 9856 N N . VAL D 1 17 ? 4.052 43.350 47.683 1.00 20.65 17 VAL E N 1
ATOM 9857 C CA . VAL D 1 17 ? 5.167 44.238 47.467 1.00 21.46 17 VAL E CA 1
ATOM 9858 C C . VAL D 1 17 ? 5.034 44.783 46.077 1.00 21.95 17 VAL E C 1
ATOM 9859 O O . VAL D 1 17 ? 4.731 44.079 45.157 1.00 20.48 17 VAL E O 1
ATOM 9863 N N . LEU D 1 18 ? 5.168 46.085 45.947 1.00 21.39 18 LEU E N 1
ATOM 9864 C CA . LEU D 1 18 ? 5.135 46.711 44.665 1.00 22.41 18 LEU E CA 1
ATOM 9865 C C . LEU D 1 18 ? 6.544 46.861 44.138 1.00 22.35 18 LEU E C 1
ATOM 9866 O O . LEU D 1 18 ? 7.374 47.603 44.688 1.00 24.74 18 LEU E O 1
ATOM 9871 N N . ASP D 1 19 ? 6.798 46.241 43.025 1.00 22.16 19 ASP E N 1
ATOM 9872 C CA . ASP D 1 19 ? 8.157 46.340 42.393 1.00 21.30 19 ASP E CA 1
ATOM 9873 C C . ASP D 1 19 ? 8.053 47.267 41.240 1.00 21.96 19 ASP E C 1
ATOM 9874 O O . ASP D 1 19 ? 7.922 46.877 40.086 1.00 24.46 19 ASP E O 1
ATOM 9879 N N . TRP D 1 20 ? 8.127 48.535 41.522 1.00 21.20 20 TRP E N 1
ATOM 9880 C CA . TRP D 1 20 ? 7.943 49.462 40.515 1.00 22.22 20 TRP E CA 1
ATOM 9881 C C . TRP D 1 20 ? 9.022 49.389 39.458 1.00 23.76 20 TRP E C 1
ATOM 9882 O O . TRP D 1 20 ? 8.815 49.827 38.325 1.00 24.48 20 TRP E O 1
ATOM 9893 N N . ASP D 1 21 ? 10.180 48.936 39.870 1.00 24.85 21 ASP E N 1
ATOM 9894 C CA . ASP D 1 21 ? 11.413 49.179 39.075 1.00 26.49 21 ASP E CA 1
ATOM 9895 C C . ASP D 1 21 ? 11.794 48.039 38.132 1.00 26.90 21 ASP E C 1
ATOM 9896 O O . ASP D 1 21 ? 12.627 48.248 37.225 1.00 26.95 21 ASP E O 1
ATOM 9901 N N . LEU D 1 22 ? 11.215 46.861 38.315 1.00 25.33 22 LEU E N 1
ATOM 9902 C CA . LEU D 1 22 ? 11.666 45.750 37.516 1.00 26.35 22 LEU E CA 1
ATOM 9903 C C . LEU D 1 22 ? 11.319 46.047 36.064 1.00 26.38 22 LEU E C 1
ATOM 9904 O O . LEU D 1 22 ? 10.227 46.541 35.787 1.00 26.70 22 LEU E O 1
ATOM 9909 N N . ARG D 1 23 ? 12.235 45.698 35.151 1.00 26.74 23 ARG E N 1
ATOM 9910 C CA . ARG D 1 23 ? 12.002 45.977 33.732 1.00 27.16 23 ARG E CA 1
ATOM 9911 C C . ARG D 1 23 ? 12.157 44.743 32.901 1.00 28.33 23 ARG E C 1
ATOM 9912 O O . ARG D 1 23 ? 11.642 44.667 31.813 1.00 28.26 23 ARG E O 1
ATOM 9920 N N . ASN D 1 24 ? 12.873 43.771 33.427 1.00 30.62 24 ASN E N 1
ATOM 9921 C CA . ASN D 1 24 ? 13.149 42.571 32.658 1.00 33.50 24 ASN E CA 1
ATOM 9922 C C . ASN D 1 24 ? 13.270 41.473 33.655 1.00 34.65 24 ASN E C 1
ATOM 9923 O O . ASN D 1 24 ? 14.129 41.519 34.546 1.00 35.92 24 ASN E O 1
ATOM 9928 N N . TYR D 1 25 ? 12.392 40.495 33.544 1.00 34.75 25 TYR E N 1
ATOM 9929 C CA . TYR D 1 25 ? 12.346 39.430 34.508 1.00 36.18 25 TYR E CA 1
ATOM 9930 C C . TYR D 1 25 ? 12.356 38.169 33.698 1.00 35.57 25 TYR E C 1
ATOM 9931 O O . TYR D 1 25 ? 11.506 37.962 32.868 1.00 34.08 25 TYR E O 1
ATOM 9940 N N . HIS D 1 26 ? 13.372 37.337 33.919 1.00 37.87 26 HIS E N 1
ATOM 9941 C CA . HIS D 1 26 ? 13.618 36.165 33.087 1.00 38.88 26 HIS E CA 1
ATOM 9942 C C . HIS D 1 26 ? 13.317 36.348 31.581 1.00 38.44 26 HIS E C 1
ATOM 9943 O O . HIS D 1 26 ? 12.592 35.557 30.962 1.00 39.84 26 HIS E O 1
ATOM 9950 N N . GLY D 1 27 ? 13.872 37.406 31.008 1.00 38.68 27 GLY E N 1
ATOM 9951 C CA . GLY D 1 27 ? 13.656 37.696 29.576 1.00 38.61 27 GLY E CA 1
ATOM 9952 C C . GLY D 1 27 ? 12.206 37.909 29.144 1.00 38.13 27 GLY E C 1
ATOM 9953 O O . GLY D 1 27 ? 11.833 37.606 27.983 1.00 37.88 27 GLY E O 1
ATOM 9954 N N . TYR D 1 28 ? 11.424 38.396 30.111 1.00 35.84 28 TYR E N 1
ATOM 9955 C CA . TYR D 1 28 ? 10.135 39.036 29.950 1.00 33.76 28 TYR E CA 1
ATOM 9956 C C . TYR D 1 28 ? 10.311 40.532 30.234 1.00 31.85 28 TYR E C 1
ATOM 9957 O O . TYR D 1 28 ? 10.723 40.924 31.316 1.00 33.33 28 TYR E O 1
ATOM 9966 N N . THR D 1 29 ? 9.932 41.384 29.315 1.00 29.81 29 THR E N 1
ATOM 9967 C CA . THR D 1 29 ? 10.008 42.795 29.627 1.00 28.33 29 THR E CA 1
ATOM 9968 C C . THR D 1 29 ? 8.705 43.183 30.330 1.00 28.06 29 THR E C 1
ATOM 9969 O O . THR D 1 29 ? 7.643 42.616 30.040 1.00 28.08 29 THR E O 1
ATOM 9973 N N . LEU D 1 30 ? 8.776 44.138 31.261 1.00 27.80 30 LEU E N 1
ATOM 9974 C CA . LEU D 1 30 ? 7.592 44.564 31.983 1.00 27.91 30 LEU E CA 1
ATOM 9975 C C . LEU D 1 30 ? 7.895 45.930 32.513 1.00 28.51 30 LEU E C 1
ATOM 9976 O O . LEU D 1 30 ? 9.050 46.398 32.442 1.00 28.91 30 LEU E O 1
ATOM 9981 N N . GLN D 1 31 ? 6.884 46.595 33.035 1.00 29.10 31 GLN E N 1
ATOM 9982 C CA . GLN D 1 31 ? 7.076 47.915 33.570 1.00 29.41 31 GLN E CA 1
ATOM 9983 C C . GLN D 1 31 ? 6.713 47.842 35.046 1.00 29.36 31 GLN E C 1
ATOM 9984 O O . GLN D 1 31 ? 5.835 48.563 35.523 1.00 29.87 31 GLN E O 1
ATOM 9990 N N . GLY D 1 32 ? 7.408 46.974 35.772 1.00 27.88 32 GLY E N 1
ATOM 9991 C CA . GLY D 1 32 ? 7.148 46.770 37.184 1.00 27.02 32 GLY E CA 1
ATOM 9992 C C . GLY D 1 32 ? 6.214 45.601 37.342 1.00 26.03 32 GLY E C 1
ATOM 9993 O O . GLY D 1 32 ? 5.573 45.162 36.415 1.00 25.94 32 GLY E O 1
ATOM 9994 N N . THR D 1 33 ? 6.158 45.071 38.543 1.00 24.90 33 THR E N 1
ATOM 9995 C CA . THR D 1 33 ? 5.254 43.984 38.796 1.00 24.80 33 THR E CA 1
ATOM 9996 C C . THR D 1 33 ? 4.977 44.063 40.276 1.00 23.62 33 THR E C 1
ATOM 9997 O O . THR D 1 33 ? 5.485 44.980 40.940 1.00 23.32 33 THR E O 1
ATOM 10001 N N . THR D 1 34 ? 4.119 43.198 40.759 1.00 23.59 34 THR E N 1
ATOM 10002 C CA . THR D 1 34 ? 3.907 43.081 42.196 1.00 22.70 34 THR E CA 1
ATOM 10003 C C . THR D 1 34 ? 4.185 41.663 42.593 1.00 22.58 34 THR E C 1
ATOM 10004 O O . THR D 1 34 ? 4.087 40.750 41.789 1.00 23.28 34 THR E O 1
ATOM 10008 N N . TYR D 1 35 ? 4.517 41.510 43.854 1.00 22.68 35 TYR E N 1
ATOM 10009 C CA . TYR D 1 35 ? 4.628 40.172 44.450 1.00 21.77 35 TYR E CA 1
ATOM 10010 C C . TYR D 1 35 ? 3.455 40.233 45.405 1.00 22.24 35 TYR E C 1
ATOM 10011 O O . TYR D 1 35 ? 3.529 40.918 46.438 1.00 23.09 35 TYR E O 1
ATOM 10020 N N . ASN D 1 36 ? 2.349 39.617 44.996 1.00 22.96 36 ASN E N 1
ATOM 10021 C CA . ASN D 1 36 ? 1.129 39.631 45.797 1.00 22.77 36 ASN E CA 1
ATOM 10022 C C . ASN D 1 36 ? 1.132 38.551 46.851 1.00 22.10 36 ASN E C 1
ATOM 10023 O O . ASN D 1 36 ? 1.312 37.376 46.541 1.00 24.09 36 ASN E O 1
ATOM 10028 N N . ALA D 1 37 ? 1.019 38.979 48.107 1.00 21.70 37 ALA E N 1
ATOM 10029 C CA . ALA D 1 37 ? 0.975 38.028 49.238 1.00 23.32 37 ALA E CA 1
ATOM 10030 C C . ALA D 1 37 ? -0.359 38.385 49.903 1.00 23.92 37 ALA E C 1
ATOM 10031 O O . ALA D 1 37 ? -0.815 39.499 49.781 1.00 24.48 37 ALA E O 1
ATOM 10033 N N . TYR D 1 38 ? -0.964 37.450 50.601 1.00 23.13 38 TYR E N 1
ATOM 10034 C CA . TYR D 1 38 ? -2.302 37.668 51.119 1.00 23.24 38 TYR E CA 1
ATOM 10035 C C . TYR D 1 38 ? -2.410 37.134 52.491 1.00 22.69 38 TYR E C 1
ATOM 10036 O O . TYR D 1 38 ? -2.014 36.015 52.757 1.00 25.49 38 TYR E O 1
ATOM 10045 N N . LEU D 1 39 ? -2.997 37.953 53.344 1.00 23.81 39 LEU E N 1
ATOM 10046 C CA . LEU D 1 39 ? -3.190 37.568 54.735 1.00 22.30 39 LEU E CA 1
ATOM 10047 C C . LEU D 1 39 ? -4.642 37.198 54.887 1.00 24.06 39 LEU E C 1
ATOM 10048 O O . LEU D 1 39 ? -5.521 38.021 54.637 1.00 22.20 39 LEU E O 1
ATOM 10053 N N . VAL D 1 40 ? -4.864 35.947 55.299 1.00 23.82 40 VAL E N 1
ATOM 10054 C CA . VAL D 1 40 ? -6.219 35.456 55.482 1.00 24.33 40 VAL E CA 1
ATOM 10055 C C . VAL D 1 40 ? -6.405 35.202 56.946 1.00 23.47 40 VAL E C 1
ATOM 10056 O O . VAL D 1 40 ? -5.722 34.388 57.522 1.00 23.90 40 VAL E O 1
ATOM 10060 N N . CYS D 1 41 ? -7.420 35.811 57.529 1.00 23.92 41 CYS E N 1
ATOM 10061 C CA . CYS D 1 41 ? -7.600 35.828 58.966 1.00 25.56 41 CYS E CA 1
ATOM 10062 C C . CYS D 1 41 ? -8.941 35.244 59.356 1.00 26.13 41 CYS E C 1
ATOM 10063 O O . CYS D 1 41 ? -9.951 35.835 59.073 1.00 26.52 41 CYS E O 1
ATOM 10066 N N . GLY D 1 42 ? -8.927 34.119 60.053 1.00 27.34 42 GLY E N 1
ATOM 10067 C CA . GLY D 1 42 ? -10.138 33.507 60.582 1.00 28.48 42 GLY E CA 1
ATOM 10068 C C . GLY D 1 42 ? -10.307 33.971 62.008 1.00 29.87 42 GLY E C 1
ATOM 10069 O O . GLY D 1 42 ? -9.619 34.899 62.439 1.00 28.75 42 GLY E O 1
ATOM 10070 N N . ASP D 1 43 ? -11.199 33.312 62.745 1.00 31.45 43 ASP E N 1
ATOM 10071 C CA . ASP D 1 43 ? -11.518 33.716 64.116 1.00 32.97 43 ASP E CA 1
ATOM 10072 C C . ASP D 1 43 ? -10.366 33.307 65.010 1.00 32.72 43 ASP E C 1
ATOM 10073 O O . ASP D 1 43 ? -10.154 33.871 66.100 1.00 32.25 43 ASP E O 1
ATOM 10078 N N . GLU D 1 44 ? -9.660 32.274 64.555 1.00 31.23 44 GLU E N 1
ATOM 10079 C CA . GLU D 1 44 ? -8.686 31.568 65.341 1.00 30.62 44 GLU E CA 1
ATOM 10080 C C . GLU D 1 44 ? -7.285 31.710 64.805 1.00 29.79 44 GLU E C 1
ATOM 10081 O O . GLU D 1 44 ? -6.341 31.875 65.556 1.00 30.81 44 GLU E O 1
ATOM 10091 N N . GLY D 1 45 ? -7.143 31.656 63.495 1.00 28.43 45 GLY E N 1
ATOM 10092 C CA . GLY D 1 45 ? -5.807 31.594 62.944 1.00 27.58 45 GLY E CA 1
ATOM 10093 C C . GLY D 1 45 ? -5.661 32.511 61.772 1.00 25.17 45 GLY E C 1
ATOM 10094 O O . GLY D 1 45 ? -6.639 32.903 61.152 1.00 26.20 45 GLY E O 1
ATOM 10095 N N . VAL D 1 46 ? -4.412 32.845 61.485 1.00 24.69 46 VAL E N 1
ATOM 10096 C CA . VAL D 1 46 ? -4.089 33.733 60.355 1.00 24.50 46 VAL E CA 1
ATOM 10097 C C . VAL D 1 46 ? -3.084 33.026 59.460 1.00 24.35 46 VAL E C 1
ATOM 10098 O O . VAL D 1 46 ? -2.079 32.540 59.943 1.00 25.41 46 VAL E O 1
ATOM 10102 N N . ALA D 1 47 ? -3.360 32.985 58.171 1.00 23.53 47 ALA E N 1
ATOM 10103 C CA . ALA D 1 47 ? -2.441 32.410 57.198 1.00 23.59 47 ALA E CA 1
ATOM 10104 C C . ALA D 1 47 ? -1.880 33.545 56.366 1.00 24.28 47 ALA E C 1
ATOM 10105 O O . ALA D 1 47 ? -2.596 34.455 56.012 1.00 23.91 47 ALA E O 1
ATOM 10107 N N . LEU D 1 48 ? -0.621 33.433 55.963 1.00 24.10 48 LEU E N 1
ATOM 10108 C CA . LEU D 1 48 ? -0.101 34.347 54.967 1.00 23.54 48 LEU E CA 1
ATOM 10109 C C . LEU D 1 48 ? 0.136 33.508 53.730 1.00 24.39 48 LEU E C 1
ATOM 10110 O O . LEU D 1 48 ? 0.833 32.507 53.773 1.00 22.86 48 LEU E O 1
ATOM 10115 N N . ILE D 1 49 ? -0.417 33.914 52.624 1.00 22.42 49 ILE E N 1
ATOM 10116 C CA . ILE D 1 49 ? -0.284 33.200 51.389 1.00 23.15 49 ILE E CA 1
ATOM 10117 C C . ILE D 1 49 ? 0.730 33.892 50.495 1.00 23.23 49 ILE E C 1
ATOM 10118 O O . ILE D 1 49 ? 0.508 35.054 50.033 1.00 22.76 49 ILE E O 1
ATOM 10123 N N . ASP D 1 50 ? 1.868 33.221 50.301 1.00 22.72 50 ASP E N 1
ATOM 10124 C CA . ASP D 1 50 ? 3.004 33.721 49.509 1.00 21.95 50 ASP E CA 1
ATOM 10125 C C . ASP D 1 50 ? 3.653 34.895 50.196 1.00 23.45 50 ASP E C 1
ATOM 10126 O O . ASP D 1 50 ? 3.189 35.295 51.230 1.00 24.52 50 ASP E O 1
ATOM 10131 N N . ASN D 1 51 ? 4.792 35.327 49.682 1.00 23.26 51 ASN E N 1
ATOM 10132 C CA . ASN D 1 51 ? 5.448 36.448 50.258 1.00 23.69 51 ASN E CA 1
ATOM 10133 C C . ASN D 1 51 ? 6.088 37.160 49.085 1.00 24.37 51 ASN E C 1
ATOM 10134 O O . ASN D 1 51 ? 5.369 37.545 48.175 1.00 23.73 51 ASN E O 1
ATOM 10139 N N . SER D 1 52 ? 7.378 37.444 49.097 1.00 23.41 52 SER E N 1
ATOM 10140 C CA . SER D 1 52 ? 7.841 38.376 48.081 1.00 22.13 52 SER E CA 1
ATOM 10141 C C . SER D 1 52 ? 9.306 38.164 47.741 1.00 24.45 52 SER E C 1
ATOM 10142 O O . SER D 1 52 ? 9.966 37.292 48.307 1.00 24.23 52 SER E O 1
ATOM 10147 N N . TYR D 1 53 ? 9.779 38.928 46.787 1.00 24.13 53 TYR E N 1
ATOM 10148 C CA . TYR D 1 53 ? 11.151 38.852 46.281 1.00 26.54 53 TYR E CA 1
ATOM 10149 C C . TYR D 1 53 ? 12.218 39.187 47.344 1.00 26.10 53 TYR E C 1
ATOM 10150 O O . TYR D 1 53 ? 11.980 39.885 48.278 1.00 26.75 53 TYR E O 1
ATOM 10159 N N . PRO D 1 54 ? 13.396 38.542 47.281 1.00 27.56 54 PRO E N 1
ATOM 10160 C CA . PRO D 1 54 ? 14.374 38.851 48.334 1.00 25.54 54 PRO E CA 1
ATOM 10161 C C . PRO D 1 54 ? 14.679 40.330 48.483 1.00 25.92 54 PRO E C 1
ATOM 10162 O O . PRO D 1 54 ? 14.731 41.097 47.500 1.00 26.51 54 PRO E O 1
ATOM 10166 N N . GLY D 1 55 ? 14.805 40.745 49.720 1.00 25.51 55 GLY E N 1
ATOM 10167 C CA . GLY D 1 55 ? 15.121 42.140 49.995 1.00 26.09 55 GLY E CA 1
ATOM 10168 C C . GLY D 1 55 ? 13.899 42.980 50.191 1.00 27.14 55 GLY E C 1
ATOM 10169 O O . GLY D 1 55 ? 14.015 44.202 50.405 1.00 27.45 55 GLY E O 1
ATOM 10170 N N . THR D 1 56 ? 12.723 42.389 50.132 1.00 26.20 56 THR E N 1
ATOM 10171 C CA . THR D 1 56 ? 11.486 43.178 50.164 1.00 25.80 56 THR E CA 1
ATOM 10172 C C . THR D 1 56 ? 10.709 42.921 51.426 1.00 25.03 56 THR E C 1
ATOM 10173 O O . THR D 1 56 ? 9.545 43.311 51.542 1.00 25.28 56 THR E O 1
ATOM 10177 N N . PHE D 1 57 ? 11.355 42.310 52.405 1.00 23.68 57 PHE E N 1
ATOM 10178 C CA . PHE D 1 57 ? 10.665 41.998 53.653 1.00 23.55 57 PHE E CA 1
ATOM 10179 C C . PHE D 1 57 ? 10.091 43.156 54.416 1.00 25.33 57 PHE E C 1
ATOM 10180 O O . PHE D 1 57 ? 9.030 43.055 54.997 1.00 26.49 57 PHE E O 1
ATOM 10188 N N . ASP D 1 58 ? 10.802 44.261 54.443 1.00 24.08 58 ASP E N 1
ATOM 10189 C CA . ASP D 1 58 ? 10.335 45.383 55.233 1.00 25.77 58 ASP E CA 1
ATOM 10190 C C . ASP D 1 58 ? 8.973 45.830 54.741 1.00 23.91 58 ASP E C 1
ATOM 10191 O O . ASP D 1 58 ? 8.097 46.089 55.533 1.00 24.72 58 ASP E O 1
ATOM 10196 N N . GLU D 1 59 ? 8.770 45.773 53.437 1.00 23.17 59 GLU E N 1
ATOM 10197 C CA . GLU D 1 59 ? 7.520 46.259 52.833 1.00 22.82 59 GLU E CA 1
ATOM 10198 C C . GLU D 1 59 ? 6.454 45.236 53.096 1.00 22.95 59 GLU E C 1
ATOM 10199 O O . GLU D 1 59 ? 5.401 45.554 53.599 1.00 23.45 59 GLU E O 1
ATOM 10205 N N . LEU D 1 60 ? 6.760 43.972 52.805 1.00 22.47 60 LEU E N 1
ATOM 10206 C CA . LEU D 1 60 ? 5.800 42.943 53.045 1.00 23.35 60 LEU E CA 1
ATOM 10207 C C . LEU D 1 60 ? 5.363 42.952 54.507 1.00 24.75 60 LEU E C 1
ATOM 10208 O O . LEU D 1 60 ? 4.156 42.940 54.803 1.00 24.09 60 LEU E O 1
ATOM 10213 N N . MET D 1 61 ? 6.334 42.938 55.409 1.00 24.80 61 MET E N 1
ATOM 10214 C CA . MET D 1 61 ? 6.028 42.854 56.813 1.00 25.72 61 MET E CA 1
ATOM 10215 C C . MET D 1 61 ? 5.245 44.092 57.264 1.00 23.44 61 MET E C 1
ATOM 10216 O O . MET D 1 61 ? 4.373 43.988 58.092 1.00 24.57 61 MET E O 1
ATOM 10221 N N . ALA D 1 62 ? 5.563 45.260 56.744 1.00 24.77 62 ALA E N 1
ATOM 10222 C CA . ALA D 1 62 ? 4.792 46.408 57.127 1.00 23.75 62 ALA E CA 1
ATOM 10223 C C . ALA D 1 62 ? 3.310 46.194 56.818 1.00 25.61 62 ALA E C 1
ATOM 10224 O O . ALA D 1 62 ? 2.426 46.573 57.623 1.00 25.59 62 ALA E O 1
ATOM 10226 N N . ARG D 1 63 ? 3.035 45.647 55.631 1.00 25.36 63 ARG E N 1
ATOM 10227 C CA . ARG D 1 63 ? 1.669 45.392 55.233 1.00 23.39 63 ARG E CA 1
ATOM 10228 C C . ARG D 1 63 ? 1.049 44.285 56.069 1.00 23.58 63 ARG E C 1
ATOM 10229 O O . ARG D 1 63 ? -0.101 44.382 56.470 1.00 22.59 63 ARG E O 1
ATOM 10237 N N . VAL D 1 64 ? 1.796 43.236 56.356 1.00 22.27 64 VAL E N 1
ATOM 10238 C CA . VAL D 1 64 ? 1.277 42.182 57.211 1.00 23.78 64 VAL E CA 1
ATOM 10239 C C . VAL D 1 64 ? 0.924 42.741 58.601 1.00 24.36 64 VAL E C 1
ATOM 10240 O O . VAL D 1 64 ? -0.198 42.564 59.081 1.00 25.65 64 VAL E O 1
ATOM 10244 N N . GLU D 1 65 ? 1.835 43.488 59.201 1.00 24.67 65 GLU E N 1
ATOM 10245 C CA . GLU D 1 65 ? 1.559 44.088 60.499 1.00 26.37 65 GLU E CA 1
ATOM 10246 C C . GLU D 1 65 ? 0.345 44.980 60.444 1.00 27.73 65 GLU E C 1
ATOM 10247 O O . GLU D 1 65 ? -0.424 45.060 61.415 1.00 28.57 65 GLU E O 1
ATOM 10253 N N . ASP D 1 66 ? 0.218 45.723 59.336 1.00 25.68 66 ASP E N 1
ATOM 10254 C CA . ASP D 1 66 ? -0.936 46.576 59.157 1.00 26.01 66 ASP E CA 1
ATOM 10255 C C . ASP D 1 66 ? -2.235 45.776 59.134 1.00 26.63 66 ASP E C 1
ATOM 10256 O O . ASP D 1 66 ? -3.176 46.114 59.871 1.00 27.78 66 ASP E O 1
ATOM 10261 N N . ALA D 1 67 ? -2.258 44.716 58.338 1.00 25.25 67 ALA E N 1
ATOM 10262 C CA . ALA D 1 67 ? -3.404 43.810 58.236 1.00 25.48 67 ALA E CA 1
ATOM 10263 C C . ALA D 1 67 ? -3.742 43.221 59.595 1.00 24.77 67 ALA E C 1
ATOM 10264 O O . ALA D 1 67 ? -4.910 43.168 59.988 1.00 23.72 67 ALA E O 1
ATOM 10266 N N . LEU D 1 68 ? -2.707 42.750 60.285 1.00 24.98 68 LEU E N 1
ATOM 10267 C CA . LEU D 1 68 ? -2.855 42.174 61.619 1.00 25.16 68 LEU E CA 1
ATOM 10268 C C . LEU D 1 68 ? -3.473 43.203 62.581 1.00 26.15 68 LEU E C 1
ATOM 10269 O O . LEU D 1 68 ? -4.409 42.912 63.309 1.00 26.12 68 LEU E O 1
ATOM 10274 N N . GLN D 1 69 ? -2.952 44.413 62.623 1.00 26.75 69 GLN E N 1
ATOM 10275 C CA . GLN D 1 69 ? -3.617 45.343 63.475 1.00 28.29 69 GLN E CA 1
ATOM 10276 C C . GLN D 1 69 ? -5.074 45.515 63.087 1.00 27.96 69 GLN E C 1
ATOM 10277 O O . GLN D 1 69 ? -5.935 45.566 63.962 1.00 29.23 69 GLN E O 1
ATOM 10283 N N . GLN D 1 70 ? -5.365 45.582 61.795 1.00 28.54 70 GLN E N 1
ATOM 10284 C CA . GLN D 1 70 ? -6.738 45.784 61.339 1.00 30.43 70 GLN E CA 1
ATOM 10285 C C . GLN D 1 70 ? -7.707 44.659 61.694 1.00 29.64 70 GLN E C 1
ATOM 10286 O O . GLN D 1 70 ? -8.909 44.894 61.912 1.00 30.85 70 GLN E O 1
ATOM 10296 N N . VAL D 1 71 ? -7.234 43.434 61.730 1.00 29.02 71 VAL E N 1
ATOM 10297 C CA . VAL D 1 71 ? -8.162 42.369 62.043 1.00 28.40 71 VAL E CA 1
ATOM 10298 C C . VAL D 1 71 ? -8.156 42.025 63.486 1.00 27.88 71 VAL E C 1
ATOM 10299 O O . VAL D 1 71 ? -8.935 41.192 63.916 1.00 29.85 71 VAL E O 1
ATOM 10303 N N . GLY D 1 72 ? -7.228 42.615 64.230 1.00 28.29 72 GLY E N 1
ATOM 10304 C CA . GLY D 1 72 ? -7.138 42.410 65.661 1.00 28.44 72 GLY E CA 1
ATOM 10305 C C . GLY D 1 72 ? -6.548 41.052 65.915 1.00 27.52 72 GLY E C 1
ATOM 10306 O O . GLY D 1 72 ? -7.069 40.265 66.706 1.00 28.22 72 GLY E O 1
ATOM 10307 N N . MET D 1 73 ? -5.454 40.747 65.214 1.00 27.24 73 MET E N 1
ATOM 10308 C CA . MET D 1 73 ? -4.726 39.504 65.435 1.00 27.92 73 MET E CA 1
ATOM 10309 C C . MET D 1 73 ? -3.249 39.824 65.535 1.00 27.46 73 MET E C 1
ATOM 10310 O O . MET D 1 73 ? -2.825 40.885 65.081 1.00 29.97 73 MET E O 1
ATOM 10319 N N . GLU D 1 74 ? -2.497 39.003 66.227 1.00 27.05 74 GLU E N 1
ATOM 10320 C CA . GLU D 1 74 ? -1.135 39.407 66.569 1.00 28.63 74 GLU E CA 1
ATOM 10321 C C . GLU D 1 74 ? -0.054 38.698 65.800 1.00 28.62 74 GLU E C 1
ATOM 10322 O O . GLU D 1 74 ? 1.109 39.085 65.882 1.00 30.17 74 GLU E O 1
ATOM 10328 N N . ARG D 1 75 ? -0.413 37.652 65.062 1.00 26.91 75 ARG E N 1
ATOM 10329 C CA . ARG D 1 75 ? 0.649 36.893 64.393 1.00 25.63 75 ARG E CA 1
ATOM 10330 C C . ARG D 1 75 ? 0.119 36.187 63.193 1.00 23.69 75 ARG E C 1
ATOM 10331 O O . ARG D 1 75 ? -1.087 36.045 63.018 1.00 24.00 75 ARG E O 1
ATOM 10339 N N . VAL D 1 76 ? 1.035 35.808 62.318 1.00 23.16 76 VAL E N 1
ATOM 10340 C CA . VAL D 1 76 ? 0.712 34.856 61.269 1.00 22.38 76 VAL E CA 1
ATOM 10341 C C . VAL D 1 76 ? 0.921 33.498 61.852 1.00 22.60 76 VAL E C 1
ATOM 10342 O O . VAL D 1 76 ? 1.989 33.253 62.438 1.00 23.14 76 VAL E O 1
ATOM 10346 N N . ASP D 1 77 ? -0.087 32.626 61.708 1.00 21.60 77 ASP E N 1
ATOM 10347 C CA . ASP D 1 77 ? -0.040 31.313 62.274 1.00 22.87 77 ASP E CA 1
ATOM 10348 C C . ASP D 1 77 ? 0.373 30.271 61.262 1.00 23.50 77 ASP E C 1
ATOM 10349 O O . ASP D 1 77 ? 0.861 29.228 61.634 1.00 23.80 77 ASP E O 1
ATOM 10354 N N . TYR D 1 78 ? 0.217 30.587 59.995 1.00 24.00 78 TYR E N 1
ATOM 10355 C CA . TYR D 1 78 ? 0.463 29.581 58.984 1.00 23.03 78 TYR E CA 1
ATOM 10356 C C . TYR D 1 78 ? 1.028 30.309 57.802 1.00 24.02 78 TYR E C 1
ATOM 10357 O O . TYR D 1 78 ? 0.471 31.307 57.374 1.00 23.31 78 TYR E O 1
ATOM 10366 N N . ILE D 1 79 ? 2.160 29.841 57.314 1.00 23.45 79 ILE E N 1
ATOM 10367 C CA . ILE D 1 79 ? 2.765 30.464 56.181 1.00 22.82 79 ILE E CA 1
ATOM 10368 C C . ILE D 1 79 ? 2.551 29.528 54.993 1.00 22.46 79 ILE E C 1
ATOM 10369 O O . ILE D 1 79 ? 3.073 28.400 54.985 1.00 24.06 79 ILE E O 1
ATOM 10374 N N . ILE D 1 80 ? 1.815 30.029 54.023 1.00 23.24 80 ILE E N 1
ATOM 10375 C CA . ILE D 1 80 ? 1.474 29.232 52.858 1.00 24.48 80 ILE E CA 1
ATOM 10376 C C . ILE D 1 80 ? 2.392 29.659 51.712 1.00 23.49 80 ILE E C 1
ATOM 10377 O O . ILE D 1 80 ? 2.596 30.853 51.448 1.00 23.83 80 ILE E O 1
ATOM 10382 N N . GLN D 1 81 ? 3.073 28.677 51.139 1.00 22.81 81 GLN E N 1
ATOM 10383 C CA . GLN D 1 81 ? 3.899 28.921 50.000 1.00 25.56 81 GLN E CA 1
ATOM 10384 C C . GLN D 1 81 ? 3.271 28.130 48.825 1.00 25.96 81 GLN E C 1
ATOM 10385 O O . GLN D 1 81 ? 3.367 26.899 48.740 1.00 26.64 81 GLN E O 1
ATOM 10391 N N . ASN D 1 82 ? 2.566 28.856 47.955 1.00 26.06 82 ASN E N 1
ATOM 10392 C CA . ASN D 1 82 ? 1.970 28.274 46.771 1.00 26.81 82 ASN E CA 1
ATOM 10393 C C . ASN D 1 82 ? 2.981 27.917 45.698 1.00 27.01 82 ASN E C 1
ATOM 10394 O O . ASN D 1 82 ? 2.646 27.214 44.777 1.00 27.35 82 ASN E O 1
ATOM 10399 N N . HIS D 1 83 ? 4.181 28.483 45.772 1.00 26.58 83 HIS E N 1
ATOM 10400 C CA . HIS D 1 83 ? 5.142 28.341 44.687 1.00 26.85 83 HIS E CA 1
ATOM 10401 C C . HIS D 1 83 ? 6.474 28.728 45.292 1.00 27.42 83 HIS E C 1
ATOM 10402 O O . HIS D 1 83 ? 6.514 29.572 46.182 1.00 26.51 83 HIS E O 1
ATOM 10414 N N . VAL D 1 84 ? 7.556 28.112 44.859 1.00 26.95 84 VAL E N 1
ATOM 10415 C CA . VAL D 1 84 ? 8.843 28.317 45.527 1.00 27.77 84 VAL E CA 1
ATOM 10416 C C . VAL D 1 84 ? 9.694 29.393 44.916 1.00 27.67 84 VAL E C 1
ATOM 10417 O O . VAL D 1 84 ? 10.666 29.790 45.514 1.00 27.52 84 VAL E O 1
ATOM 10421 N N . GLU D 1 85 ? 9.336 29.826 43.711 1.00 28.78 85 GLU E N 1
ATOM 10422 C CA . GLU D 1 85 ? 10.133 30.780 42.961 1.00 29.56 85 GLU E CA 1
ATOM 10423 C C . GLU D 1 85 ? 10.386 31.990 43.858 1.00 28.80 85 GLU E C 1
ATOM 10424 O O . GLU D 1 85 ? 9.525 32.396 44.667 1.00 27.75 85 GLU E O 1
ATOM 10430 N N . LYS D 1 86 ? 11.608 32.503 43.778 1.00 26.48 86 LYS E N 1
ATOM 10431 C CA . LYS D 1 86 ? 12.069 33.468 44.714 1.00 27.40 86 LYS E CA 1
ATOM 10432 C C . LYS D 1 86 ? 11.264 34.760 44.732 1.00 25.28 86 LYS E C 1
ATOM 10433 O O . LYS D 1 86 ? 11.265 35.439 45.724 1.00 24.88 86 LYS E O 1
ATOM 10439 N N . ASP D 1 87 ? 10.580 35.090 43.661 1.00 26.15 87 ASP E N 1
ATOM 10440 C CA . ASP D 1 87 ? 9.711 36.281 43.726 1.00 26.76 87 ASP E CA 1
ATOM 10441 C C . ASP D 1 87 ? 8.510 36.084 44.678 1.00 25.63 87 ASP E C 1
ATOM 10442 O O . ASP D 1 87 ? 7.887 37.038 45.081 1.00 25.37 87 ASP E O 1
ATOM 10447 N N . HIS D 1 88 ? 8.283 34.862 45.153 1.00 23.97 88 HIS E N 1
ATOM 10448 C CA . HIS D 1 88 ? 7.190 34.592 46.071 1.00 23.62 88 HIS E CA 1
ATOM 10449 C C . HIS D 1 88 ? 7.663 33.940 47.335 1.00 23.08 88 HIS E C 1
ATOM 10450 O O . HIS D 1 88 ? 6.909 33.852 48.252 1.00 23.68 88 HIS E O 1
ATOM 10457 N N . SER D 1 89 ? 8.880 33.414 47.365 1.00 22.01 89 SER E N 1
ATOM 10458 C CA . SER D 1 89 ? 9.371 32.838 48.571 1.00 22.83 89 SER E CA 1
ATOM 10459 C C . SER D 1 89 ? 10.610 33.575 49.089 1.00 23.26 89 SER E C 1
ATOM 10460 O O . SER D 1 89 ? 11.214 33.147 50.072 1.00 23.89 89 SER E O 1
ATOM 10463 N N . GLY D 1 90 ? 11.018 34.625 48.402 1.00 23.00 90 GLY E N 1
ATOM 10464 C CA . GLY D 1 90 ? 12.276 35.329 48.738 1.00 23.14 90 GLY E CA 1
ATOM 10465 C C . GLY D 1 90 ? 12.390 35.898 50.112 1.00 23.13 90 GLY E C 1
ATOM 10466 O O . GLY D 1 90 ? 13.484 36.373 50.497 1.00 24.38 90 GLY E O 1
ATOM 10467 N N . VAL D 1 91 ? 11.269 35.977 50.837 1.00 23.10 91 VAL E N 1
ATOM 10468 C CA . VAL D 1 91 ? 11.335 36.495 52.221 1.00 22.14 91 VAL E CA 1
ATOM 10469 C C . VAL D 1 91 ? 10.808 35.498 53.214 1.00 23.71 91 VAL E C 1
ATOM 10470 O O . VAL D 1 91 ? 10.550 35.819 54.367 1.00 23.74 91 VAL E O 1
ATOM 10474 N N . LEU D 1 92 ? 10.721 34.248 52.781 1.00 22.76 92 LEU E N 1
ATOM 10475 C CA . LEU D 1 92 ? 10.269 33.232 53.660 1.00 23.09 92 LEU E CA 1
ATOM 10476 C C . LEU D 1 92 ? 11.165 33.016 54.840 1.00 24.40 92 LEU E C 1
ATOM 10477 O O . LEU D 1 92 ? 10.678 32.740 55.946 1.00 24.40 92 LEU E O 1
ATOM 10482 N N . VAL D 1 93 ? 12.487 33.091 54.628 1.00 23.85 93 VAL E N 1
ATOM 10483 C CA . VAL D 1 93 ? 13.406 32.882 55.740 1.00 23.83 93 VAL E CA 1
ATOM 10484 C C . VAL D 1 93 ? 13.161 33.992 56.755 1.00 23.45 93 VAL E C 1
ATOM 10485 O O . VAL D 1 93 ? 13.134 33.746 57.937 1.00 23.88 93 VAL E O 1
ATOM 10489 N N . GLU D 1 94 ? 12.945 35.195 56.281 1.00 23.50 94 GLU E N 1
ATOM 10490 C CA . GLU D 1 94 ? 12.710 36.286 57.201 1.00 24.71 94 GLU E CA 1
ATOM 10491 C C . GLU D 1 94 ? 11.376 36.120 57.920 1.00 24.96 94 GLU E C 1
ATOM 10492 O O . GLU D 1 94 ? 11.266 36.434 59.103 1.00 24.91 94 GLU E O 1
ATOM 10498 N N . LEU D 1 95 ? 10.401 35.540 57.225 1.00 24.32 95 LEU E N 1
ATOM 10499 C CA . LEU D 1 95 ? 9.052 35.380 57.800 1.00 23.45 95 LEU E CA 1
ATOM 10500 C C . LEU D 1 95 ? 9.124 34.282 58.819 1.00 25.55 95 LEU E C 1
ATOM 10501 O O . LEU D 1 95 ? 8.490 34.349 59.858 1.00 25.55 95 LEU E O 1
ATOM 10506 N N . HIS D 1 96 ? 9.861 33.234 58.488 1.00 24.85 96 HIS E N 1
ATOM 10507 C CA . HIS D 1 96 ? 10.102 32.170 59.463 1.00 26.13 96 HIS E CA 1
ATOM 10508 C C . HIS D 1 96 ? 10.822 32.691 60.700 1.00 26.48 96 HIS E C 1
ATOM 10509 O O . HIS D 1 96 ? 10.505 32.286 61.801 1.00 27.09 96 HIS E O 1
ATOM 10516 N N . ARG D 1 97 ? 11.746 33.624 60.541 1.00 27.37 97 ARG E N 1
ATOM 10517 C CA . ARG D 1 97 ? 12.368 34.176 61.730 1.00 27.84 97 ARG E CA 1
ATOM 10518 C C . ARG D 1 97 ? 11.341 35.019 62.512 1.00 28.66 97 ARG E C 1
ATOM 10519 O O . ARG D 1 97 ? 11.289 34.991 63.745 1.00 27.66 97 ARG E O 1
ATOM 10527 N N . ARG D 1 98 ? 10.543 35.809 61.786 1.00 27.19 98 ARG E N 1
ATOM 10528 C CA . ARG D 1 98 ? 9.495 36.632 62.394 1.00 27.44 98 ARG E CA 1
ATOM 10529 C C . ARG D 1 98 ? 8.338 35.854 63.064 1.00 28.86 98 ARG E C 1
ATOM 10530 O O . ARG D 1 98 ? 7.782 36.287 64.070 1.00 29.88 98 ARG E O 1
ATOM 10538 N N . PHE D 1 99 ? 7.961 34.726 62.467 1.00 27.25 99 PHE E N 1
ATOM 10539 C CA . PHE D 1 99 ? 6.875 33.907 62.995 1.00 26.81 99 PHE E CA 1
ATOM 10540 C C . PHE D 1 99 ? 7.378 32.520 63.191 1.00 28.17 99 PHE E C 1
ATOM 10541 O O . PHE D 1 99 ? 6.985 31.623 62.478 1.00 27.08 99 PHE E O 1
ATOM 10549 N N . PRO D 1 100 ? 8.267 32.345 64.171 1.00 27.94 100 PRO E N 1
ATOM 10550 C CA . PRO D 1 100 ? 8.930 31.068 64.272 1.00 29.02 100 PRO E CA 1
ATOM 10551 C C . PRO D 1 100 ? 7.987 29.906 64.530 1.00 29.11 100 PRO E C 1
ATOM 10552 O O . PRO D 1 100 ? 8.405 28.777 64.323 1.00 28.96 100 PRO E O 1
ATOM 10556 N N . GLU D 1 101 ? 6.771 30.153 65.005 1.00 29.28 101 GLU E N 1
ATOM 10557 C CA . GLU D 1 101 ? 5.857 29.023 65.287 1.00 29.56 101 GLU E CA 1
ATOM 10558 C C . GLU D 1 101 ? 5.003 28.647 64.094 1.00 28.43 101 GLU E C 1
ATOM 10559 O O . GLU D 1 101 ? 4.277 27.674 64.144 1.00 28.36 101 GLU E O 1
ATOM 10565 N N . ALA D 1 102 ? 5.061 29.436 63.039 1.00 25.92 102 ALA E N 1
ATOM 10566 C CA . ALA D 1 102 ? 4.182 29.187 61.907 1.00 24.28 102 ALA E CA 1
ATOM 10567 C C . ALA D 1 102 ? 4.754 28.108 61.017 1.00 24.26 102 ALA E C 1
ATOM 10568 O O . ALA D 1 102 ? 5.875 28.251 60.510 1.00 23.09 102 ALA E O 1
ATOM 10570 N N . PRO D 1 103 ? 4.005 26.986 60.840 1.00 23.70 103 PRO E N 1
ATOM 10571 C CA . PRO D 1 103 ? 4.460 26.018 59.910 1.00 23.82 103 PRO E CA 1
ATOM 10572 C C . PRO D 1 103 ? 4.321 26.542 58.495 1.00 23.74 103 PRO E C 1
ATOM 10573 O O . PRO D 1 103 ? 3.493 27.445 58.211 1.00 23.21 103 PRO E O 1
ATOM 10577 N N . ILE D 1 104 ? 5.091 25.926 57.595 1.00 22.95 104 ILE E N 1
ATOM 10578 C CA . ILE D 1 104 ? 5.089 26.366 56.217 1.00 23.91 104 ILE E CA 1
ATOM 10579 C C . ILE D 1 104 ? 4.296 25.356 55.514 1.00 23.65 104 ILE E C 1
ATOM 10580 O O . ILE D 1 104 ? 4.628 24.164 55.603 1.00 22.91 104 ILE E O 1
ATOM 10585 N N . TYR D 1 105 ? 3.227 25.811 54.877 1.00 23.71 105 TYR E N 1
ATOM 10586 C CA . TYR D 1 105 ? 2.339 24.926 54.162 1.00 22.40 105 TYR E CA 1
ATOM 10587 C C . TYR D 1 105 ? 2.636 24.983 52.678 1.00 22.18 105 TYR E C 1
ATOM 10588 O O . TYR D 1 105 ? 2.564 26.021 52.083 1.00 23.41 105 TYR E O 1
ATOM 10597 N N . CYS D 1 106 ? 2.955 23.847 52.068 1.00 21.45 106 CYS E N 1
ATOM 10598 C CA . CYS D 1 106 ? 3.365 23.907 50.683 1.00 22.67 106 CYS E CA 1
ATOM 10599 C C . CYS D 1 106 ? 3.307 22.493 50.178 1.00 21.08 106 CYS E C 1
ATOM 10600 O O . CYS D 1 106 ? 3.111 21.542 50.951 1.00 22.93 106 CYS E O 1
ATOM 10603 N N . THR D 1 107 ? 3.456 22.301 48.873 1.00 21.62 107 THR E N 1
ATOM 10604 C CA . THR D 1 107 ? 3.421 20.939 48.331 1.00 21.69 107 THR E CA 1
ATOM 10605 C C . THR D 1 107 ? 4.677 20.177 48.670 1.00 21.82 107 THR E C 1
ATOM 10606 O O . THR D 1 107 ? 5.691 20.691 49.106 1.00 20.96 107 THR E O 1
ATOM 10610 N N . GLU D 1 108 ? 4.615 18.900 48.409 1.00 18.67 108 GLU E N 1
ATOM 10611 C CA . GLU D 1 108 ? 5.798 18.096 48.622 1.00 21.50 108 GLU E CA 1
ATOM 10612 C C . GLU D 1 108 ? 7.028 18.596 47.857 1.00 20.97 108 GLU E C 1
ATOM 10613 O O . GLU D 1 108 ? 8.117 18.629 48.387 1.00 22.02 108 GLU E O 1
ATOM 10619 N N . VAL D 1 109 ? 6.869 18.982 46.582 1.00 21.58 109 VAL E N 1
ATOM 10620 C CA . VAL D 1 109 ? 8.048 19.261 45.768 1.00 20.99 109 VAL E CA 1
ATOM 10621 C C . VAL D 1 109 ? 8.508 20.614 46.277 1.00 21.63 109 VAL E C 1
ATOM 10622 O O . VAL D 1 109 ? 9.753 20.891 46.331 1.00 22.57 109 VAL E O 1
ATOM 10626 N N . ALA D 1 110 ? 7.542 21.330 46.798 1.00 20.96 110 ALA E N 1
ATOM 10627 C CA . ALA D 1 110 ? 7.841 22.700 47.341 1.00 21.55 110 ALA E CA 1
ATOM 10628 C C . ALA D 1 110 ? 8.752 22.593 48.567 1.00 22.19 110 ALA E C 1
ATOM 10629 O O . ALA D 1 110 ? 9.636 23.429 48.770 1.00 23.45 110 ALA E O 1
ATOM 10631 N N . VAL D 1 111 ? 8.544 21.618 49.411 1.00 22.63 111 VAL E N 1
ATOM 10632 C CA . VAL D 1 111 ? 9.379 21.430 50.570 1.00 20.77 111 VAL E CA 1
ATOM 10633 C C . VAL D 1 111 ? 10.834 21.306 50.154 1.00 21.66 111 VAL E C 1
ATOM 10634 O O . VAL D 1 111 ? 11.702 22.049 50.629 1.00 23.78 111 VAL E O 1
ATOM 10638 N N . LYS D 1 112 ? 11.073 20.500 49.153 1.00 22.26 112 LYS E N 1
ATOM 10639 C CA . LYS D 1 112 ? 12.425 20.300 48.687 1.00 23.40 112 LYS E CA 1
ATOM 10640 C C . LYS D 1 112 ? 13.000 21.465 47.960 1.00 22.86 112 LYS E C 1
ATOM 10641 O O . LYS D 1 112 ? 14.186 21.758 48.124 1.00 24.55 112 LYS E O 1
ATOM 10651 N N . GLY D 1 113 ? 12.153 22.141 47.173 1.00 23.73 113 GLY E N 1
ATOM 10652 C CA . GLY D 1 113 ? 12.601 23.358 46.491 1.00 22.76 113 GLY E CA 1
ATOM 10653 C C . GLY D 1 113 ? 12.951 24.419 47.476 1.00 24.81 113 GLY E C 1
ATOM 10654 O O . GLY D 1 113 ? 13.908 25.191 47.280 1.00 23.22 113 GLY E O 1
ATOM 10655 N N . LEU D 1 114 ? 12.110 24.542 48.508 1.00 24.47 114 LEU E N 1
ATOM 10656 C CA . LEU D 1 114 ? 12.321 25.634 49.431 1.00 25.29 114 LEU E CA 1
ATOM 10657 C C . LEU D 1 114 ? 13.544 25.275 50.153 1.00 23.03 114 LEU E C 1
ATOM 10658 O O . LEU D 1 114 ? 14.351 26.122 50.412 1.00 24.67 114 LEU E O 1
ATOM 10663 N N . LEU D 1 115 ? 13.722 24.021 50.532 1.00 21.01 115 LEU E N 1
ATOM 10664 C CA . LEU D 1 115 ? 14.957 23.680 51.185 1.00 22.33 115 LEU E CA 1
ATOM 10665 C C . LEU D 1 115 ? 16.183 23.831 50.319 1.00 21.78 115 LEU E C 1
ATOM 10666 O O . LEU D 1 115 ? 17.230 24.140 50.822 1.00 24.02 115 LEU E O 1
ATOM 10671 N N . LYS D 1 116 ? 16.040 23.755 48.999 1.00 21.59 116 LYS E N 1
ATOM 10672 C CA . LYS D 1 116 ? 17.242 23.870 48.194 1.00 21.55 116 LYS E CA 1
ATOM 10673 C C . LYS D 1 116 ? 17.551 25.352 48.038 1.00 22.04 116 LYS E C 1
ATOM 10674 O O . LYS D 1 116 ? 18.762 25.788 48.115 1.00 22.77 116 LYS E O 1
ATOM 10680 N N . HIS D 1 117 ? 16.474 26.116 47.914 1.00 22.46 117 HIS E N 1
ATOM 10681 C CA . HIS D 1 117 ? 16.672 27.550 47.946 1.00 23.44 117 HIS E CA 1
ATOM 10682 C C . HIS D 1 117 ? 17.209 28.039 49.293 1.00 23.83 117 HIS E C 1
ATOM 10683 O O . HIS D 1 117 ? 18.059 28.962 49.331 1.00 25.06 117 HIS E O 1
ATOM 10690 N N . TYR D 1 118 ? 16.648 27.553 50.391 1.00 22.25 118 TYR E N 1
ATOM 10691 C CA . TYR D 1 118 ? 16.872 28.213 51.683 1.00 23.40 118 TYR E CA 1
ATOM 10692 C C . TYR D 1 118 ? 17.217 27.164 52.644 1.00 23.08 118 TYR E C 1
ATOM 10693 O O . TYR D 1 118 ? 16.326 26.700 53.350 1.00 22.20 118 TYR E O 1
ATOM 10702 N N . PRO D 1 119 ? 18.479 26.720 52.622 1.00 23.49 119 PRO E N 1
ATOM 10703 C CA . PRO D 1 119 ? 18.828 25.614 53.508 1.00 24.40 119 PRO E CA 1
ATOM 10704 C C . PRO D 1 119 ? 18.552 25.828 54.987 1.00 24.17 119 PRO E C 1
ATOM 10705 O O . PRO D 1 119 ? 18.410 24.809 55.714 1.00 25.39 119 PRO E O 1
ATOM 10709 N N . SER D 1 120 ? 18.553 27.082 55.442 1.00 26.15 120 SER E N 1
ATOM 10710 C CA . SER D 1 120 ? 18.281 27.387 56.836 1.00 26.20 120 SER E CA 1
ATOM 10711 C C . SER D 1 120 ? 16.874 26.951 57.260 1.00 26.64 120 SER E C 1
ATOM 10712 O O . SER D 1 120 ? 16.575 26.846 58.463 1.00 27.52 120 SER E O 1
ATOM 10715 N N . LEU D 1 121 ? 16.008 26.696 56.285 1.00 24.58 121 LEU E N 1
ATOM 10716 C CA . LEU D 1 121 ? 14.652 26.278 56.644 1.00 23.96 121 LEU E CA 1
ATOM 10717 C C . LEU D 1 121 ? 14.664 24.824 57.047 1.00 24.77 121 LEU E C 1
ATOM 10718 O O . LEU D 1 121 ? 13.641 24.308 57.393 1.00 25.26 121 LEU E O 1
ATOM 10723 N N . ARG D 1 122 ? 15.824 24.206 57.063 1.00 24.33 122 ARG E N 1
ATOM 10724 C CA . ARG D 1 122 ? 15.909 22.820 57.572 1.00 26.42 122 ARG E CA 1
ATOM 10725 C C . ARG D 1 122 ? 15.217 22.708 58.937 1.00 27.38 122 ARG E C 1
ATOM 10726 O O . ARG D 1 122 ? 14.721 21.667 59.306 1.00 28.83 122 ARG E O 1
ATOM 10734 N N . GLU D 1 123 ? 15.189 23.822 59.654 1.00 29.04 123 GLU E N 1
ATOM 10735 C CA . GLU D 1 123 ? 14.744 23.954 61.035 1.00 29.72 123 GLU E CA 1
ATOM 10736 C C . GLU D 1 123 ? 13.238 24.252 61.122 1.00 30.26 123 GLU E C 1
ATOM 10737 O O . GLU D 1 123 ? 12.653 24.192 62.205 1.00 31.20 123 GLU E O 1
ATOM 10743 N N . ALA D 1 124 ? 12.620 24.625 59.999 1.00 29.13 124 ALA E N 1
ATOM 10744 C CA . ALA D 1 124 ? 11.207 24.996 59.987 1.00 28.83 124 ALA E CA 1
ATOM 10745 C C . ALA D 1 124 ? 10.275 23.799 59.911 1.00 29.01 124 ALA E C 1
ATOM 10746 O O . ALA D 1 124 ? 10.627 22.732 59.408 1.00 29.13 124 ALA E O 1
ATOM 10748 N N . GLU D 1 125 ? 9.055 24.018 60.390 1.00 28.14 125 GLU E N 1
ATOM 10749 C CA . GLU D 1 125 ? 8.099 22.950 60.356 1.00 27.33 125 GLU E CA 1
ATOM 10750 C C . GLU D 1 125 ? 7.385 23.050 59.035 1.00 26.82 125 GLU E C 1
ATOM 10751 O O . GLU D 1 125 ? 6.853 24.120 58.679 1.00 28.93 125 GLU E O 1
ATOM 10757 N N . PHE D 1 126 ? 7.378 21.931 58.313 1.00 26.37 126 PHE E N 1
ATOM 10758 C CA . PHE D 1 126 ? 6.673 21.923 57.037 1.00 25.53 126 PHE E CA 1
ATOM 10759 C C . PHE D 1 126 ? 5.424 21.137 57.151 1.00 25.06 126 PHE E C 1
ATOM 10760 O O . PHE D 1 126 ? 5.438 19.987 57.574 1.00 23.29 126 PHE E O 1
ATOM 10768 N N . MET D 1 127 ? 4.325 21.759 56.796 1.00 24.13 127 MET E N 1
ATOM 10769 C CA . MET D 1 127 ? 3.097 20.977 56.601 1.00 25.27 127 MET E CA 1
ATOM 10770 C C . MET D 1 127 ? 2.930 20.704 55.118 1.00 24.62 127 MET E C 1
ATOM 10771 O O . MET D 1 127 ? 2.487 21.545 54.365 1.00 24.18 127 MET E O 1
ATOM 10776 N N . THR D 1 128 ? 3.276 19.501 54.703 1.00 20.32 128 THR E N 1
ATOM 10777 C CA . THR D 1 128 ? 3.194 19.196 53.268 1.00 20.80 128 THR E CA 1
ATOM 10778 C C . THR D 1 128 ? 1.710 19.046 52.997 1.00 21.50 128 THR E C 1
ATOM 10779 O O . THR D 1 128 ? 1.027 18.388 53.752 1.00 23.67 128 THR E O 1
ATOM 10783 N N . VAL D 1 129 ? 1.182 19.767 51.994 1.00 21.09 129 VAL E N 1
ATOM 10784 C CA . VAL D 1 129 ? -0.228 19.638 51.665 1.00 21.28 129 VAL E CA 1
ATOM 10785 C C . VAL D 1 129 ? -0.375 19.129 50.234 1.00 22.23 129 VAL E C 1
ATOM 10786 O O . VAL D 1 129 ? 0.515 19.306 49.350 1.00 22.59 129 VAL E O 1
ATOM 10790 N N . LYS D 1 130 ? -1.525 18.498 50.001 1.00 23.18 130 LYS E N 1
ATOM 10791 C CA . LYS D 1 130 ? -1.873 18.067 48.670 1.00 23.19 130 LYS E CA 1
ATOM 10792 C C . LYS D 1 130 ? -3.307 18.495 48.403 1.00 23.16 130 LYS E C 1
ATOM 10793 O O . LYS D 1 130 ? -4.007 18.991 49.286 1.00 23.11 130 LYS E O 1
ATOM 10799 N N . THR D 1 131 ? -3.766 18.187 47.206 1.00 22.96 131 THR E N 1
ATOM 10800 C CA . THR D 1 131 ? -5.107 18.544 46.800 1.00 24.92 131 THR E CA 1
ATOM 10801 C C . THR D 1 131 ? -6.170 18.051 47.750 1.00 25.30 131 THR E C 1
ATOM 10802 O O . THR D 1 131 ? -6.225 16.867 48.102 1.00 25.46 131 THR E O 1
ATOM 10806 N N . GLY D 1 132 ? -6.977 19.015 48.178 1.00 24.58 132 GLY E N 1
ATOM 10807 C CA . GLY D 1 132 ? -8.144 18.730 49.008 1.00 24.07 132 GLY E CA 1
ATOM 10808 C C . GLY D 1 132 ? -7.869 18.866 50.488 1.00 23.53 132 GLY E C 1
ATOM 10809 O O . GLY D 1 132 ? -8.800 18.810 51.304 1.00 25.15 132 GLY E O 1
ATOM 10810 N N . ASP D 1 133 ? -6.595 19.037 50.845 1.00 23.05 133 ASP E N 1
ATOM 10811 C CA . ASP D 1 133 ? -6.251 19.288 52.240 1.00 23.41 133 ASP E CA 1
ATOM 10812 C C . ASP D 1 133 ? -6.853 20.631 52.627 1.00 24.66 133 ASP E C 1
ATOM 10813 O O . ASP D 1 133 ? -7.040 21.471 51.794 1.00 24.05 133 ASP E O 1
ATOM 10818 N N . VAL D 1 134 ? -7.151 20.781 53.902 1.00 25.71 134 VAL E N 1
ATOM 10819 C CA . VAL D 1 134 ? -7.802 21.982 54.358 1.00 26.03 134 VAL E CA 1
ATOM 10820 C C . VAL D 1 134 ? -7.020 22.474 55.531 1.00 27.06 134 VAL E C 1
ATOM 10821 O O . VAL D 1 134 ? -6.374 21.706 56.261 1.00 28.42 134 VAL E O 1
ATOM 10825 N N . LEU D 1 135 ? -7.089 23.762 55.728 1.00 25.87 135 LEU E N 1
ATOM 10826 C CA . LEU D 1 135 ? -6.516 24.418 56.891 1.00 25.59 135 LEU E CA 1
ATOM 10827 C C . LEU D 1 135 ? -7.631 25.282 57.416 1.00 25.82 135 LEU E C 1
ATOM 10828 O O . LEU D 1 135 ? -8.074 26.193 56.729 1.00 25.05 135 LEU E O 1
ATOM 10833 N N . ASP D 1 136 ? -8.085 24.958 58.620 1.00 25.83 136 ASP E N 1
ATOM 10834 C CA . ASP D 1 136 ? -9.181 25.692 59.256 1.00 26.13 136 ASP E CA 1
ATOM 10835 C C . ASP D 1 136 ? -8.645 26.898 60.046 1.00 26.60 136 ASP E C 1
ATOM 10836 O O . ASP D 1 136 ? -7.814 26.736 60.924 1.00 27.32 136 ASP E O 1
ATOM 10841 N N . LEU D 1 137 ? -9.069 28.098 59.686 1.00 24.83 137 LEU E N 1
ATOM 10842 C CA . LEU D 1 137 ? -8.632 29.282 60.405 1.00 25.07 137 LEU E CA 1
ATOM 10843 C C . LEU D 1 137 ? -9.615 29.705 61.467 1.00 26.12 137 LEU E C 1
ATOM 10844 O O . LEU D 1 137 ? -9.378 30.713 62.176 1.00 25.04 137 LEU E O 1
ATOM 10849 N N . GLY D 1 138 ? -10.734 28.995 61.547 1.00 25.05 138 GLY E N 1
ATOM 10850 C CA . GLY D 1 138 ? -11.795 29.406 62.458 1.00 26.99 138 GLY E CA 1
ATOM 10851 C C . GLY D 1 138 ? -12.767 30.265 61.675 1.00 27.91 138 GLY E C 1
ATOM 10852 O O . GLY D 1 138 ? -12.602 31.492 61.515 1.00 27.27 138 GLY E O 1
ATOM 10853 N N . GLY D 1 139 ? -13.790 29.604 61.161 1.00 29.01 139 GLY E N 1
ATOM 10854 C CA . GLY D 1 139 ? -14.795 30.304 60.347 1.00 29.81 139 GLY E CA 1
ATOM 10855 C C . GLY D 1 139 ? -14.339 30.623 58.933 1.00 30.98 139 GLY E C 1
ATOM 10856 O O . GLY D 1 139 ? -15.064 31.255 58.173 1.00 33.34 139 GLY E O 1
ATOM 10857 N N . LYS D 1 140 ? -13.112 30.258 58.581 1.00 30.63 140 LYS E N 1
ATOM 10858 C CA . LYS D 1 140 ? -12.673 30.329 57.186 1.00 30.18 140 LYS E CA 1
ATOM 10859 C C . LYS D 1 140 ? -11.834 29.085 57.042 1.00 29.53 140 LYS E C 1
ATOM 10860 O O . LYS D 1 140 ? -11.139 28.693 58.000 1.00 29.24 140 LYS E O 1
ATOM 10866 N N . THR D 1 141 ? -11.882 28.478 55.870 1.00 28.61 141 THR E N 1
ATOM 10867 C CA . THR D 1 141 ? -11.092 27.276 55.646 1.00 29.17 141 THR E CA 1
ATOM 10868 C C . THR D 1 141 ? -10.350 27.457 54.329 1.00 28.19 141 THR E C 1
ATOM 10869 O O . THR D 1 141 ? -10.925 27.905 53.314 1.00 27.60 141 THR E O 1
ATOM 10876 N N . LEU D 1 142 ? -9.059 27.154 54.341 1.00 25.73 142 LEU E N 1
ATOM 10877 C CA . LEU D 1 142 ? -8.304 27.160 53.106 1.00 26.55 142 LEU E CA 1
ATOM 10878 C C . LEU D 1 142 ? -8.242 25.732 52.605 1.00 25.92 142 LEU E C 1
ATOM 10879 O O . LEU D 1 142 ? -8.063 24.820 53.413 1.00 26.13 142 LEU E O 1
ATOM 10884 N N . THR D 1 143 ? -8.513 25.562 51.317 1.00 25.58 143 THR E N 1
ATOM 10885 C CA . THR D 1 143 ? -8.392 24.282 50.641 1.00 24.89 143 THR E CA 1
ATOM 10886 C C . THR D 1 143 ? -7.249 24.378 49.640 1.00 24.72 143 THR E C 1
ATOM 10887 O O . THR D 1 143 ? -7.142 25.349 48.925 1.00 25.81 143 THR E O 1
ATOM 10891 N N . PHE D 1 144 ? -6.396 23.367 49.600 1.00 23.37 144 PHE E N 1
ATOM 10892 C CA . PHE D 1 144 ? -5.243 23.346 48.715 1.00 24.29 144 PHE E CA 1
ATOM 10893 C C . PHE D 1 144 ? -5.592 22.553 47.508 1.00 24.88 144 PHE E C 1
ATOM 10894 O O . PHE D 1 144 ? -6.323 21.574 47.578 1.00 23.40 144 PHE E O 1
ATOM 10902 N N . LEU D 1 145 ? -5.062 23.013 46.399 1.00 24.68 145 LEU E N 1
ATOM 10903 C CA . LEU D 1 145 ? -5.242 22.361 45.143 1.00 23.94 145 LEU E CA 1
ATOM 10904 C C . LEU D 1 145 ? -3.846 22.378 44.482 1.00 24.35 145 LEU E C 1
ATOM 10905 O O . LEU D 1 145 ? -3.320 23.403 44.106 1.00 24.59 145 LEU E O 1
ATOM 10910 N N . GLU D 1 146 ? -3.276 21.209 44.247 1.00 22.74 146 GLU E N 1
ATOM 10911 C CA . GLU D 1 146 ? -1.941 21.189 43.631 1.00 21.76 146 GLU E CA 1
ATOM 10912 C C . GLU D 1 146 ? -2.096 21.546 42.171 1.00 23.65 146 GLU E C 1
ATOM 10913 O O . GLU D 1 146 ? -3.091 21.146 41.531 1.00 25.32 146 GLU E O 1
ATOM 10919 N N . THR D 1 147 ? -1.164 22.335 41.638 1.00 24.32 147 THR E N 1
ATOM 10920 C CA . THR D 1 147 ? -1.206 22.678 40.226 1.00 24.84 147 THR E CA 1
ATOM 10921 C C . THR D 1 147 ? 0.184 22.475 39.650 1.00 25.80 147 THR E C 1
ATOM 10922 O O . THR D 1 147 ? 0.851 23.417 39.239 1.00 25.72 147 THR E O 1
ATOM 10926 N N . PRO D 1 148 ? 0.687 21.235 39.646 1.00 25.54 148 PRO E N 1
ATOM 10927 C CA . PRO D 1 148 ? 2.044 21.095 39.178 1.00 25.50 148 PRO E CA 1
ATOM 10928 C C A PRO D 1 148 ? 2.113 21.466 37.702 0.51 23.54 148 PRO E C 1
ATOM 10929 C C B PRO D 1 148 ? 2.179 21.509 37.699 0.49 22.83 148 PRO E C 1
ATOM 10930 O O A PRO D 1 148 ? 1.189 21.204 36.935 0.51 21.92 148 PRO E O 1
ATOM 10931 O O B PRO D 1 148 ? 3.190 22.039 37.279 0.49 21.17 148 PRO E O 1
ATOM 10935 N N A LEU D 1 149 ? 3.240 22.039 37.327 0.51 24.13 149 LEU E N 1
ATOM 10936 N N B LEU D 1 149 ? 1.145 21.241 36.927 0.49 23.10 149 LEU E N 1
ATOM 10937 C CA A LEU D 1 149 ? 3.472 22.546 35.979 0.51 28.23 149 LEU E CA 1
ATOM 10938 C CA B LEU D 1 149 ? 1.056 21.774 35.581 0.49 26.34 149 LEU E CA 1
ATOM 10939 C C A LEU D 1 149 ? 2.500 23.684 35.654 0.51 28.73 149 LEU E C 1
ATOM 10940 C C B LEU D 1 149 ? 2.346 21.471 34.810 0.49 27.73 149 LEU E C 1
ATOM 10941 O O A LEU D 1 149 ? 2.157 23.893 34.483 0.51 30.91 149 LEU E O 1
ATOM 10942 O O B LEU D 1 149 ? 2.860 22.314 34.087 0.49 28.75 149 LEU E O 1
ATOM 10951 N N A LEU D 1 150 ? 2.048 24.374 36.702 0.51 29.42 150 LEU E N 1
ATOM 10952 N N B LEU D 1 150 ? 2.815 20.231 34.935 0.49 29.74 150 LEU E N 1
ATOM 10953 C CA A LEU D 1 150 ? 1.304 25.643 36.626 0.51 29.09 150 LEU E CA 1
ATOM 10954 C CA B LEU D 1 150 ? 4.119 19.753 34.417 0.49 31.26 150 LEU E CA 1
ATOM 10955 C C A LEU D 1 150 ? 1.775 26.702 37.646 0.51 28.73 150 LEU E C 1
ATOM 10956 C C B LEU D 1 150 ? 5.299 20.575 34.890 0.49 31.08 150 LEU E C 1
ATOM 10957 O O A LEU D 1 150 ? 1.131 26.880 38.676 0.51 29.17 150 LEU E O 1
ATOM 10958 O O B LEU D 1 150 ? 6.192 20.070 35.538 0.49 32.39 150 LEU E O 1
ATOM 10967 N N A HIS D 1 151 ? 2.889 27.381 37.391 0.51 28.42 151 HIS E N 1
ATOM 10968 N N B HIS D 1 151 ? 5.288 21.854 34.564 0.49 30.86 151 HIS E N 1
ATOM 10969 C CA A HIS D 1 151 ? 3.737 27.081 36.261 0.51 28.82 151 HIS E CA 1
ATOM 10970 C CA B HIS D 1 151 ? 6.500 22.667 34.649 0.49 30.29 151 HIS E CA 1
ATOM 10971 C C A HIS D 1 151 ? 4.913 26.179 36.594 0.51 27.82 151 HIS E C 1
ATOM 10972 C C B HIS D 1 151 ? 6.599 23.526 35.869 0.49 30.36 151 HIS E C 1
ATOM 10973 O O A HIS D 1 151 ? 5.744 25.924 35.724 0.51 30.42 151 HIS E O 1
ATOM 10974 O O B HIS D 1 151 ? 7.598 24.229 36.063 0.49 29.87 151 HIS E O 1
ATOM 10987 N N A TRP D 1 152 ? 4.974 25.685 37.837 0.51 27.03 152 TRP E N 1
ATOM 10988 N N B TRP D 1 152 ? 5.544 23.525 36.665 0.49 29.86 152 TRP E N 1
ATOM 10989 C CA A TRP D 1 152 ? 6.076 24.822 38.305 0.51 25.24 152 TRP E CA 1
ATOM 10990 C CA B TRP D 1 152 ? 5.526 24.341 37.859 0.49 29.25 152 TRP E CA 1
ATOM 10991 C C A TRP D 1 152 ? 5.598 23.527 39.011 0.51 22.84 152 TRP E C 1
ATOM 10992 C C B TRP D 1 152 ? 5.404 23.364 38.972 0.49 29.19 152 TRP E C 1
ATOM 10993 O O A TRP D 1 152 ? 4.473 23.437 39.510 0.51 19.35 152 TRP E O 1
ATOM 10994 O O B TRP D 1 152 ? 4.395 23.367 39.671 0.49 28.60 152 TRP E O 1
ATOM 11015 N N A PRO D 1 153 ? 6.498 22.537 39.127 0.51 23.29 153 PRO E N 1
ATOM 11016 N N B PRO D 1 153 ? 6.423 22.491 39.134 0.49 30.53 153 PRO E N 1
ATOM 11017 C CA A PRO D 1 153 ? 6.130 21.300 39.834 0.51 24.19 153 PRO E CA 1
ATOM 11018 C CA B PRO D 1 153 ? 6.091 21.258 39.871 0.49 30.11 153 PRO E CA 1
ATOM 11019 C C . PRO D 1 153 ? 5.780 21.504 41.323 1.00 25.33 153 PRO E C 1
ATOM 11020 O O . PRO D 1 153 ? 5.114 20.688 41.907 1.00 27.36 153 PRO E O 1
ATOM 11027 N N . ASP D 1 154 ? 6.258 22.566 41.959 1.00 25.43 154 ASP E N 1
ATOM 11028 C CA . ASP D 1 154 ? 5.948 22.805 43.353 1.00 25.60 154 ASP E CA 1
ATOM 11029 C C . ASP D 1 154 ? 4.571 23.509 43.559 1.00 26.59 154 ASP E C 1
ATOM 11030 O O . ASP D 1 154 ? 4.112 23.671 44.691 1.00 26.23 154 ASP E O 1
ATOM 11035 N N . SER D 1 155 ? 3.950 23.980 42.486 1.00 25.02 155 SER E N 1
ATOM 11036 C CA . SER D 1 155 ? 2.913 24.990 42.630 1.00 25.05 155 SER E CA 1
ATOM 11037 C C . SER D 1 155 ? 1.595 24.383 43.058 1.00 24.71 155 SER E C 1
ATOM 11038 O O . SER D 1 155 ? 1.273 23.218 42.742 1.00 23.02 155 SER E O 1
ATOM 11043 N N . MET D 1 156 ? 0.857 25.189 43.791 1.00 24.04 156 MET E N 1
ATOM 11044 C CA . MET D 1 156 ? -0.510 24.855 44.138 1.00 22.75 156 MET E CA 1
ATOM 11045 C C . MET D 1 156 ? -1.342 26.129 44.091 1.00 24.40 156 MET E C 1
ATOM 11046 O O . MET D 1 156 ? -0.791 27.223 44.111 1.00 27.49 156 MET E O 1
ATOM 11051 N N . PHE D 1 157 ? -2.658 25.945 44.121 1.00 25.67 157 PHE E N 1
ATOM 11052 C CA . PHE D 1 157 ? -3.570 27.040 44.445 1.00 24.93 157 PHE E CA 1
ATOM 11053 C C . PHE D 1 157 ? -4.033 26.897 45.867 1.00 25.38 157 PHE E C 1
ATOM 11054 O O . PHE D 1 157 ? -4.030 25.821 46.414 1.00 25.31 157 PHE E O 1
ATOM 11062 N N . THR D 1 158 ? -4.401 28.015 46.489 1.00 24.45 158 THR E N 1
ATOM 11063 C CA . THR D 1 158 ? -5.024 27.932 47.812 1.00 25.42 158 THR E CA 1
ATOM 11064 C C . THR D 1 158 ? -6.409 28.555 47.644 1.00 25.94 158 THR E C 1
ATOM 11065 O O . THR D 1 158 ? -6.511 29.607 47.043 1.00 26.11 158 THR E O 1
ATOM 11069 N N . LEU D 1 159 ? -7.452 27.864 48.104 1.00 25.95 159 LEU E N 1
ATOM 11070 C CA . LEU D 1 159 ? -8.833 28.332 47.880 1.00 25.80 159 LEU E CA 1
ATOM 11071 C C . LEU D 1 159 ? -9.511 28.634 49.214 1.00 26.90 159 LEU E C 1
ATOM 11072 O O . LEU D 1 159 ? -9.444 27.876 50.132 1.00 24.63 159 LEU E O 1
ATOM 11080 N N . LEU D 1 160 ? -10.161 29.789 49.304 1.00 27.09 160 LEU E N 1
ATOM 11081 C CA . LEU D 1 160 ? -11.024 30.121 50.410 1.00 31.58 160 LEU E CA 1
ATOM 11082 C C . LEU D 1 160 ? -12.381 29.735 49.857 1.00 33.25 160 LEU E C 1
ATOM 11083 O O . LEU D 1 160 ? -13.105 30.535 49.290 1.00 33.05 160 LEU E O 1
ATOM 11088 N N . ASP D 1 161 ? -12.659 28.445 49.929 1.00 34.69 161 ASP E N 1
ATOM 11089 C CA . ASP D 1 161 ? -13.690 27.797 49.162 1.00 36.48 161 ASP E CA 1
ATOM 11090 C C . ASP D 1 161 ? -15.108 28.378 49.327 1.00 37.47 161 ASP E C 1
ATOM 11091 O O . ASP D 1 161 ? -15.818 28.655 48.330 1.00 36.71 161 ASP E O 1
ATOM 11099 N N . GLU D 1 162 ? -15.472 28.613 50.580 1.00 38.52 162 GLU E N 1
ATOM 11100 C CA . GLU D 1 162 ? -16.826 29.069 50.932 1.00 40.05 162 GLU E CA 1
ATOM 11101 C C . GLU D 1 162 ? -16.995 30.527 50.546 1.00 39.21 162 GLU E C 1
ATOM 11102 O O . GLU D 1 162 ? -18.145 30.934 50.258 1.00 39.42 162 GLU E O 1
ATOM 11108 N N . ASP D 1 163 ? -15.879 31.287 50.545 1.00 37.31 163 ASP E N 1
ATOM 11109 C CA . ASP D 1 163 ? -15.842 32.707 50.148 1.00 37.45 163 ASP E CA 1
ATOM 11110 C C . ASP D 1 163 ? -15.643 32.864 48.634 1.00 35.72 163 ASP E C 1
ATOM 11111 O O . ASP D 1 163 ? -15.707 33.976 48.102 1.00 34.85 163 ASP E O 1
ATOM 11116 N N . GLY D 1 164 ? -15.357 31.762 47.945 1.00 33.61 164 GLY E N 1
ATOM 11117 C CA . GLY D 1 164 ? -15.094 31.818 46.519 1.00 31.35 164 GLY E CA 1
ATOM 11118 C C . GLY D 1 164 ? -13.831 32.585 46.138 1.00 30.26 164 GLY E C 1
ATOM 11119 O O . GLY D 1 164 ? -13.806 33.244 45.122 1.00 29.22 164 GLY E O 1
ATOM 11120 N N . ILE D 1 165 ? -12.790 32.528 46.964 1.00 28.77 165 ILE E N 1
ATOM 11121 C CA . ILE D 1 165 ? -11.575 33.234 46.629 1.00 27.12 165 ILE E CA 1
ATOM 11122 C C . ILE D 1 165 ? -10.448 32.284 46.323 1.00 27.72 165 ILE E C 1
ATOM 11123 O O . ILE D 1 165 ? -10.154 31.425 47.149 1.00 27.72 165 ILE E O 1
ATOM 11128 N N . LEU D 1 166 ? -9.887 32.426 45.133 1.00 25.44 166 LEU E N 1
ATOM 11129 C CA . LEU D 1 166 ? -8.816 31.575 44.651 1.00 24.91 166 LEU E CA 1
ATOM 11130 C C . LEU D 1 166 ? -7.528 32.352 44.697 1.00 24.40 166 LEU E C 1
ATOM 11131 O O . LEU D 1 166 ? -7.369 33.412 44.046 1.00 23.29 166 LEU E O 1
ATOM 11136 N N . PHE D 1 167 ? -6.615 31.862 45.508 1.00 23.64 167 PHE E N 1
ATOM 11137 C CA . PHE D 1 167 ? -5.245 32.350 45.482 1.00 23.54 167 PHE E CA 1
ATOM 11138 C C . PHE D 1 167 ? -4.498 31.525 44.468 1.00 22.23 167 PHE E C 1
ATOM 11139 O O . PHE D 1 167 ? -4.144 30.350 44.733 1.00 23.21 167 PHE E O 1
ATOM 11147 N N . SER D 1 168 ? -4.285 32.096 43.285 1.00 21.63 168 SER E N 1
ATOM 11148 C CA . SER D 1 168 ? -3.894 31.275 42.149 1.00 21.78 168 SER E CA 1
ATOM 11149 C C . SER D 1 168 ? -2.397 31.197 41.836 1.00 23.39 168 SER E C 1
ATOM 11150 O O . SER D 1 168 ? -2.013 30.719 40.751 1.00 24.29 168 SER E O 1
ATOM 11153 N N . ASN D 1 169 ? -1.555 31.631 42.755 1.00 25.14 169 ASN E N 1
ATOM 11154 C CA . ASN D 1 169 ? -0.127 31.645 42.397 1.00 27.58 169 ASN E CA 1
ATOM 11155 C C . ASN D 1 169 ? 0.043 32.457 41.101 1.00 26.73 169 ASN E C 1
ATOM 11156 O O . ASN D 1 169 ? -0.628 33.483 40.923 1.00 26.97 169 ASN E O 1
ATOM 11161 N N . ASP D 1 170 ? 0.945 32.057 40.211 1.00 27.02 170 ASP E N 1
ATOM 11162 C CA . ASP D 1 170 ? 1.204 32.895 39.039 1.00 26.29 170 ASP E CA 1
ATOM 11163 C C . ASP D 1 170 ? 0.080 32.843 38.054 1.00 24.71 170 ASP E C 1
ATOM 11164 O O . ASP D 1 170 ? -0.051 33.756 37.229 1.00 23.91 170 ASP E O 1
ATOM 11169 N N . ALA D 1 171 ? -0.699 31.781 38.109 1.00 23.62 171 ALA E N 1
ATOM 11170 C CA . ALA D 1 171 ? -1.828 31.601 37.190 1.00 23.84 171 ALA E CA 1
ATOM 11171 C C . ALA D 1 171 ? -2.716 32.810 37.295 1.00 22.05 171 ALA E C 1
ATOM 11172 O O . ALA D 1 171 ? -3.084 33.229 38.392 1.00 23.15 171 ALA E O 1
ATOM 11174 N N . PHE D 1 172 ? -3.062 33.349 36.145 1.00 22.84 172 PHE E N 1
ATOM 11175 C CA . PHE D 1 172 ? -3.949 34.516 36.053 1.00 20.89 172 PHE E CA 1
ATOM 11176 C C . PHE D 1 172 ? -3.256 35.774 36.477 1.00 22.89 172 PHE E C 1
ATOM 11177 O O . PHE D 1 172 ? -3.904 36.800 36.579 1.00 22.96 172 PHE E O 1
ATOM 11185 N N . GLY D 1 173 ? -1.956 35.703 36.732 1.00 22.56 173 GLY E N 1
ATOM 11186 C CA . GLY D 1 173 ? -1.215 36.894 37.136 1.00 22.26 173 GLY E CA 1
ATOM 11187 C C . GLY D 1 173 ? -0.953 37.780 35.933 1.00 22.53 173 GLY E C 1
ATOM 11188 O O . GLY D 1 173 ? -1.192 37.390 34.761 1.00 21.60 173 GLY E O 1
ATOM 11189 N N . GLN D 1 174 ? -0.551 39.010 36.209 1.00 22.71 174 GLN E N 1
ATOM 11190 C CA . GLN D 1 174 ? -0.108 39.864 35.120 1.00 23.14 174 GLN E CA 1
ATOM 11191 C C . GLN D 1 174 ? 0.995 40.730 35.723 1.00 22.91 174 GLN E C 1
ATOM 11192 O O . GLN D 1 174 ? 0.961 41.072 36.910 1.00 23.42 174 GLN E O 1
ATOM 11198 N N . HIS D 1 175 ? 2.016 41.014 34.942 1.00 22.28 175 HIS E N 1
ATOM 11199 C CA . HIS D 1 175 ? 3.112 41.799 35.476 1.00 23.89 175 HIS E CA 1
ATOM 11200 C C . HIS D 1 175 ? 2.751 43.237 35.313 1.00 25.20 175 HIS E C 1
ATOM 11201 O O . HIS D 1 175 ? 3.053 43.867 34.302 1.00 28.14 175 HIS E O 1
ATOM 11208 N N . LEU D 1 176 ? 2.080 43.744 36.344 1.00 25.38 176 LEU E N 1
ATOM 11209 C CA . LEU D 1 176 ? 1.632 45.131 36.388 1.00 24.69 176 LEU E CA 1
ATOM 11210 C C . LEU D 1 176 ? 1.902 45.586 37.787 1.00 24.80 176 LEU E C 1
ATOM 11211 O O . LEU D 1 176 ? 1.642 44.849 38.717 1.00 22.47 176 LEU E O 1
ATOM 11216 N N . CYS D 1 177 ? 2.433 46.794 37.909 1.00 24.94 177 CYS E N 1
ATOM 11217 C CA . CYS D 1 177 ? 2.677 47.456 39.190 1.00 24.77 177 CYS E CA 1
ATOM 11218 C C . CYS D 1 177 ? 1.897 48.729 39.206 1.00 25.44 177 CYS E C 1
ATOM 11219 O O . CYS D 1 177 ? 2.331 49.733 38.674 1.00 26.09 177 CYS E O 1
ATOM 11222 N N . CYS D 1 178 ? 0.716 48.639 39.815 1.00 25.81 178 CYS E N 1
ATOM 11223 C CA . CYS D 1 178 ? -0.277 49.718 39.884 1.00 26.33 178 CYS E CA 1
ATOM 11224 C C . CYS D 1 178 ? -0.550 49.960 41.356 1.00 25.02 178 CYS E C 1
ATOM 11225 O O . CYS D 1 178 ? -0.556 49.057 42.157 1.00 25.07 178 CYS E O 1
ATOM 11228 N N . PRO D 1 179 ? -0.874 51.191 41.736 1.00 25.76 179 PRO E N 1
ATOM 11229 C CA . PRO D 1 179 ? -1.336 51.393 43.116 1.00 25.77 179 PRO E CA 1
ATOM 11230 C C . PRO D 1 179 ? -2.687 50.779 43.407 1.00 26.69 179 PRO E C 1
ATOM 11231 O O . PRO D 1 179 ? -3.016 50.523 44.585 1.00 27.74 179 PRO E O 1
ATOM 11235 N N . GLN D 1 180 ? -3.479 50.583 42.354 1.00 24.82 180 GLN E N 1
ATOM 11236 C CA . GLN D 1 180 ? -4.796 49.965 42.483 1.00 24.97 180 GLN E CA 1
ATOM 11237 C C . GLN D 1 180 ? -4.547 48.480 42.474 1.00 23.55 180 GLN E C 1
ATOM 11238 O O . GLN D 1 180 ? -3.725 47.967 41.668 1.00 24.77 180 GLN E O 1
ATOM 11244 N N . ARG D 1 181 ? -5.362 47.775 43.261 1.00 22.70 181 ARG E N 1
ATOM 11245 C CA . ARG D 1 181 ? -5.101 46.345 43.469 1.00 22.77 181 ARG E CA 1
ATOM 11246 C C . ARG D 1 181 ? -6.045 45.481 42.709 1.00 22.39 181 ARG E C 1
ATOM 11247 O O . ARG D 1 181 ? -5.774 44.260 42.566 1.00 23.87 181 ARG E O 1
ATOM 11255 N N . LEU D 1 182 ? -7.167 46.058 42.269 1.00 23.79 182 LEU E N 1
ATOM 11256 C CA . LEU D 1 182 ? -8.188 45.220 41.670 1.00 22.86 182 LEU E CA 1
ATOM 11257 C C . LEU D 1 182 ? -8.200 45.332 40.169 1.00 22.88 182 LEU E C 1
ATOM 11258 O O . LEU D 1 182 ? -7.873 46.368 39.639 1.00 24.67 182 LEU E O 1
ATOM 11263 N N . ASP D 1 183 ? -8.625 44.256 39.511 1.00 22.68 183 ASP E N 1
ATOM 11264 C CA . ASP D 1 183 ? -8.788 44.289 38.081 1.00 23.73 183 ASP E CA 1
ATOM 11265 C C . ASP D 1 183 ? -9.614 45.474 37.596 1.00 24.93 183 ASP E C 1
ATOM 11266 O O . ASP D 1 183 ? -9.298 46.068 36.594 1.00 25.88 183 ASP E O 1
ATOM 11271 N N . ARG D 1 184 ? -10.693 45.757 38.299 1.00 25.72 184 ARG E N 1
ATOM 11272 C CA . ARG D 1 184 ? -11.677 46.754 37.795 1.00 25.76 184 ARG E CA 1
ATOM 11273 C C . ARG D 1 184 ? -11.181 48.175 37.942 1.00 26.44 184 ARG E C 1
ATOM 11274 O O . ARG D 1 184 ? -11.780 49.102 37.393 1.00 25.91 184 ARG E O 1
ATOM 11282 N N . GLU D 1 185 ? -10.057 48.365 38.625 1.00 25.73 185 GLU E N 1
ATOM 11283 C CA . GLU D 1 185 ? -9.536 49.698 38.930 1.00 26.25 185 GLU E CA 1
ATOM 11284 C C . GLU D 1 185 ? -8.528 50.259 37.949 1.00 25.77 185 GLU E C 1
ATOM 11285 O O . GLU D 1 185 ? -8.085 51.419 38.072 1.00 26.93 185 GLU E O 1
ATOM 11291 N N . ILE D 1 186 ? -8.194 49.469 36.947 1.00 24.81 186 ILE E N 1
ATOM 11292 C CA . ILE D 1 186 ? -7.222 49.866 35.946 1.00 25.00 186 ILE E CA 1
ATOM 11293 C C . ILE D 1 186 ? -7.892 49.663 34.611 1.00 25.10 186 ILE E C 1
ATOM 11294 O O . ILE D 1 186 ? -8.917 49.000 34.565 1.00 25.35 186 ILE E O 1
ATOM 11299 N N . PRO D 1 187 ? -7.351 50.282 33.538 1.00 25.96 187 PRO E N 1
ATOM 11300 C CA . PRO D 1 187 ? -7.916 50.156 32.219 1.00 25.79 187 PRO E CA 1
ATOM 11301 C C . PRO D 1 187 ? -7.958 48.707 31.831 1.00 26.64 187 PRO E C 1
ATOM 11302 O O . PRO D 1 187 ? -6.938 48.053 31.951 1.00 27.06 187 PRO E O 1
ATOM 11306 N N . GLU D 1 188 ? -9.117 48.235 31.384 1.00 25.18 188 GLU E N 1
ATOM 11307 C CA . GLU D 1 188 ? -9.251 46.869 30.870 1.00 27.24 188 GLU E CA 1
ATOM 11308 C C . GLU D 1 188 ? -8.175 46.536 29.828 1.00 25.85 188 GLU E C 1
ATOM 11309 O O . GLU D 1 188 ? -7.683 45.416 29.788 1.00 26.09 188 GLU E O 1
ATOM 11315 N N . TYR D 1 189 ? -7.819 47.498 28.961 1.00 25.70 189 TYR E N 1
ATOM 11316 C CA . TYR D 1 189 ? -6.814 47.180 27.939 1.00 26.26 189 TYR E CA 1
ATOM 11317 C C . TYR D 1 189 ? -5.481 46.721 28.549 1.00 26.44 189 TYR E C 1
ATOM 11318 O O . TYR D 1 189 ? -4.887 45.708 28.162 1.00 25.41 189 TYR E O 1
ATOM 11327 N N . ILE D 1 190 ? -5.004 47.529 29.493 1.00 23.91 190 ILE E N 1
ATOM 11328 C CA . ILE D 1 190 ? -3.758 47.301 30.141 1.00 24.05 190 ILE E CA 1
ATOM 11329 C C . ILE D 1 190 ? -3.838 45.995 30.876 1.00 23.37 190 ILE E C 1
ATOM 11330 O O . ILE D 1 190 ? -2.919 45.176 30.831 1.00 24.75 190 ILE E O 1
ATOM 11335 N N . LEU D 1 191 ? -4.923 45.821 31.594 1.00 23.09 191 LEU E N 1
ATOM 11336 C CA . LEU D 1 191 ? -5.057 44.594 32.351 1.00 22.61 191 LEU E CA 1
ATOM 11337 C C . LEU D 1 191 ? -4.987 43.368 31.458 1.00 24.08 191 LEU E C 1
ATOM 11338 O O . LEU D 1 191 ? -4.254 42.426 31.731 1.00 26.13 191 LEU E O 1
ATOM 11343 N N . MET D 1 192 ? -5.801 43.348 30.425 1.00 24.09 192 MET E N 1
ATOM 11344 C CA . MET D 1 192 ? -5.894 42.137 29.606 1.00 23.35 192 MET E CA 1
ATOM 11345 C C . MET D 1 192 ? -4.621 41.987 28.806 1.00 22.96 192 MET E C 1
ATOM 11346 O O . MET D 1 192 ? -4.215 40.883 28.570 1.00 23.27 192 MET E O 1
ATOM 11351 N N . ASP D 1 193 ? -3.995 43.091 28.381 1.00 22.32 193 ASP E N 1
ATOM 11352 C CA . ASP D 1 193 ? -2.754 42.926 27.602 1.00 24.36 193 ASP E CA 1
ATOM 11353 C C . ASP D 1 193 ? -1.610 42.365 28.434 1.00 23.30 193 ASP E C 1
ATOM 11354 O O . ASP D 1 193 ? -0.831 41.534 27.956 1.00 24.37 193 ASP E O 1
ATOM 11359 N N . ALA D 1 194 ? -1.577 42.740 29.704 1.00 23.45 194 ALA E N 1
ATOM 11360 C CA . ALA D 1 194 ? -0.597 42.204 30.642 1.00 23.11 194 ALA E CA 1
ATOM 11361 C C . ALA D 1 194 ? -0.961 40.771 30.900 1.00 23.85 194 ALA E C 1
ATOM 11362 O O . ALA D 1 194 ? -0.102 39.916 30.900 1.00 23.69 194 ALA E O 1
ATOM 11364 N N . ALA D 1 195 ? -2.242 40.476 31.105 1.00 21.73 195 ALA E N 1
ATOM 11365 C CA . ALA D 1 195 ? -2.620 39.054 31.300 1.00 22.12 195 ALA E CA 1
ATOM 11366 C C . ALA D 1 195 ? -2.247 38.207 30.106 1.00 21.98 195 ALA E C 1
ATOM 11367 O O . ALA D 1 195 ? -1.909 37.048 30.216 1.00 22.91 195 ALA E O 1
ATOM 11369 N N . ARG D 1 196 ? -2.408 38.764 28.943 1.00 22.31 196 ARG E N 1
ATOM 11370 C CA . ARG D 1 196 ? -2.188 38.050 27.700 1.00 22.38 196 ARG E CA 1
ATOM 11371 C C . ARG D 1 196 ? -0.689 37.829 27.518 1.00 22.37 196 ARG E C 1
ATOM 11372 O O . ARG D 1 196 ? -0.231 36.761 27.158 1.00 21.80 196 ARG E O 1
ATOM 11380 N N . LYS D 1 197 ? 0.110 38.830 27.830 1.00 21.36 197 LYS E N 1
ATOM 11381 C CA . LYS D 1 197 ? 1.554 38.618 27.707 1.00 20.87 197 LYS E CA 1
ATOM 11382 C C . LYS D 1 197 ? 2.042 37.628 28.692 1.00 22.73 197 LYS E C 1
ATOM 11383 O O . LYS D 1 197 ? 2.967 36.832 28.445 1.00 24.43 197 LYS E O 1
ATOM 11389 N N . PHE D 1 198 ? 1.382 37.640 29.845 1.00 23.56 198 PHE E N 1
ATOM 11390 C CA . PHE D 1 198 ? 1.723 36.728 30.880 1.00 23.93 198 PHE E CA 1
ATOM 11391 C C . PHE D 1 198 ? 1.367 35.351 30.410 1.00 23.58 198 PHE E C 1
ATOM 11392 O O . PHE D 1 198 ? 2.166 34.439 30.530 1.00 25.26 198 PHE E O 1
ATOM 11400 N N . TYR D 1 199 ? 0.151 35.164 29.894 1.00 23.11 199 TYR E N 1
ATOM 11401 C CA . TYR D 1 199 ? -0.217 33.830 29.423 1.00 22.07 199 TYR E CA 1
ATOM 11402 C C . TYR D 1 199 ? 0.771 33.410 28.335 1.00 23.08 199 TYR E C 1
ATOM 11403 O O . TYR D 1 199 ? 1.311 32.309 28.320 1.00 21.78 199 TYR E O 1
ATOM 11412 N N . ALA D 1 200 ? 1.003 34.302 27.398 1.00 23.79 200 ALA E N 1
ATOM 11413 C CA . ALA D 1 200 ? 1.823 33.926 26.205 1.00 24.56 200 ALA E CA 1
ATOM 11414 C C . ALA D 1 200 ? 3.233 33.435 26.580 1.00 24.99 200 ALA E C 1
ATOM 11415 O O . ALA D 1 200 ? 3.717 32.468 26.019 1.00 25.12 200 ALA E O 1
ATOM 11417 N N . ASN D 1 201 ? 3.863 34.083 27.568 1.00 24.76 201 ASN E N 1
ATOM 11418 C CA . ASN D 1 201 ? 5.239 33.794 27.913 1.00 25.19 201 ASN E CA 1
ATOM 11419 C C . ASN D 1 201 ? 5.364 32.745 28.964 1.00 25.20 201 ASN E C 1
ATOM 11420 O O . ASN D 1 201 ? 6.399 32.097 29.059 1.00 26.57 201 ASN E O 1
ATOM 11425 N N . LEU D 1 202 ? 4.337 32.608 29.803 1.00 24.31 202 LEU E N 1
ATOM 11426 C CA . LEU D 1 202 ? 4.454 31.714 30.973 1.00 25.40 202 LEU E CA 1
ATOM 11427 C C . LEU D 1 202 ? 3.509 30.552 30.959 1.00 25.61 202 LEU E C 1
ATOM 11428 O O . LEU D 1 202 ? 3.806 29.510 31.565 1.00 27.11 202 LEU E O 1
ATOM 11433 N N . ILE D 1 203 ? 2.374 30.692 30.273 1.00 23.88 203 ILE E N 1
ATOM 11434 C CA . ILE D 1 203 ? 1.370 29.631 30.369 1.00 24.14 203 ILE E CA 1
ATOM 11435 C C . ILE D 1 203 ? 1.234 28.835 29.107 1.00 24.18 203 ILE E C 1
ATOM 11436 O O . ILE D 1 203 ? 0.830 27.666 29.169 1.00 25.52 203 ILE E O 1
ATOM 11441 N N . THR D 1 204 ? 1.593 29.418 27.975 1.00 24.14 204 THR E N 1
ATOM 11442 C CA . THR D 1 204 ? 1.384 28.722 26.690 1.00 24.04 204 THR E CA 1
ATOM 11443 C C . THR D 1 204 ? 1.684 27.232 26.706 1.00 24.32 204 THR E C 1
ATOM 11444 O O . THR D 1 204 ? 0.823 26.456 26.376 1.00 24.58 204 THR E O 1
ATOM 11448 N N . PRO D 1 205 ? 2.905 26.827 27.072 1.00 24.17 205 PRO E N 1
ATOM 11449 C CA . PRO D 1 205 ? 3.178 25.398 27.008 1.00 24.53 205 PRO E CA 1
ATOM 11450 C C . PRO D 1 205 ? 2.362 24.583 28.014 1.00 25.34 205 PRO E C 1
ATOM 11451 O O . PRO D 1 205 ? 2.367 23.356 27.926 1.00 25.39 205 PRO E O 1
ATOM 11455 N N . LEU D 1 206 ? 1.736 25.248 28.987 1.00 24.43 206 LEU E N 1
ATOM 11456 C CA . LEU D 1 206 ? 1.000 24.579 30.046 1.00 25.96 206 LEU E CA 1
ATOM 11457 C C . LEU D 1 206 ? -0.469 24.467 29.652 1.00 26.17 206 LEU E C 1
ATOM 11458 O O . LEU D 1 206 ? -1.288 24.025 30.456 1.00 26.69 206 LEU E O 1
ATOM 11463 N N . SER D 1 207 ? -0.787 24.862 28.425 1.00 26.24 207 SER E N 1
ATOM 11464 C CA . SER D 1 207 ? -2.168 25.079 28.056 1.00 27.19 207 SER E CA 1
ATOM 11465 C C . SER D 1 207 ? -3.009 23.843 28.225 1.00 27.93 207 SER E C 1
ATOM 11466 O O . SER D 1 207 ? -4.121 23.919 28.704 1.00 29.61 207 SER E O 1
ATOM 11469 N N . LYS D 1 208 ? -2.499 22.687 27.842 1.00 28.02 208 LYS E N 1
ATOM 11470 C CA . LYS D 1 208 ? -3.316 21.503 28.004 1.00 28.97 208 LYS E CA 1
ATOM 11471 C C . LYS D 1 208 ? -3.557 21.204 29.497 1.00 28.39 208 LYS E C 1
ATOM 11472 O O . LYS D 1 208 ? -4.655 20.792 29.905 1.00 29.53 208 LYS E O 1
ATOM 11478 N N . LEU D 1 209 ? -2.563 21.484 30.324 1.00 30.28 209 LEU E N 1
ATOM 11479 C CA . LEU D 1 209 ? -2.666 21.206 31.745 1.00 30.67 209 LEU E CA 1
ATOM 11480 C C . LEU D 1 209 ? -3.573 22.189 32.387 1.00 30.78 209 LEU E C 1
ATOM 11481 O O . LEU D 1 209 ? -4.287 21.882 33.348 1.00 29.77 209 LEU E O 1
ATOM 11486 N N . VAL D 1 210 ? -3.548 23.400 31.850 1.00 30.13 210 VAL E N 1
ATOM 11487 C CA . VAL D 1 210 ? -4.486 24.444 32.288 1.00 30.63 210 VAL E CA 1
ATOM 11488 C C . VAL D 1 210 ? -5.906 23.930 32.167 1.00 30.46 210 VAL E C 1
ATOM 11489 O O . VAL D 1 210 ? -6.657 23.961 33.142 1.00 31.52 210 VAL E O 1
ATOM 11493 N N . LEU D 1 211 ? -6.266 23.475 30.976 1.00 29.06 211 LEU E N 1
ATOM 11494 C CA . LEU D 1 211 ? -7.611 23.025 30.759 1.00 29.61 211 LEU E CA 1
ATOM 11495 C C . LEU D 1 211 ? -7.938 21.833 31.646 1.00 30.57 211 LEU E C 1
ATOM 11496 O O . LEU D 1 211 ? -9.071 21.732 32.119 1.00 31.11 211 LEU E O 1
ATOM 11501 N N . LYS D 1 212 ? -6.966 20.944 31.889 1.00 30.80 212 LYS E N 1
ATOM 11502 C CA . LYS D 1 212 ? -7.219 19.769 32.752 1.00 32.06 212 LYS E CA 1
ATOM 11503 C C . LYS D 1 212 ? -7.437 20.269 34.174 1.00 31.30 212 LYS E C 1
ATOM 11504 O O . LYS D 1 212 ? -8.231 19.698 34.912 1.00 30.79 212 LYS E O 1
ATOM 11510 N N . LYS D 1 213 ? -6.761 21.361 34.560 1.00 31.12 213 LYS E N 1
ATOM 11511 C CA . LYS D 1 213 ? -6.952 21.845 35.913 1.00 31.27 213 LYS E CA 1
ATOM 11512 C C . LYS D 1 213 ? -8.348 22.459 36.059 1.00 31.88 213 LYS E C 1
ATOM 11513 O O . LYS D 1 213 ? -9.026 22.266 37.073 1.00 31.23 213 LYS E O 1
ATOM 11519 N N . PHE D 1 214 ? -8.776 23.188 35.036 1.00 33.73 214 PHE E N 1
ATOM 11520 C CA . PHE D 1 214 ? -10.119 23.716 35.040 1.00 35.21 214 PHE E CA 1
ATOM 11521 C C . PHE D 1 214 ? -11.133 22.577 35.219 1.00 35.79 214 PHE E C 1
ATOM 11522 O O . PHE D 1 214 ? -12.012 22.668 36.072 1.00 36.89 214 PHE E O 1
ATOM 11530 N N . ASP D 1 215 ? -10.977 21.500 34.463 1.00 36.81 215 ASP E N 1
ATOM 11531 C CA . ASP D 1 215 ? -11.849 20.310 34.610 1.00 38.13 215 ASP E CA 1
ATOM 11532 C C . ASP D 1 215 ? -11.836 19.756 36.027 1.00 38.94 215 ASP E C 1
ATOM 11533 O O . ASP D 1 215 ? -12.885 19.420 36.586 1.00 39.22 215 ASP E O 1
ATOM 11538 N N . GLU D 1 216 ? -10.638 19.643 36.601 1.00 39.72 216 GLU E N 1
ATOM 11539 C CA . GLU D 1 216 ? -10.482 19.052 37.919 1.00 40.44 216 GLU E CA 1
ATOM 11540 C C . GLU D 1 216 ? -11.182 19.926 38.926 1.00 40.88 216 GLU E C 1
ATOM 11541 O O . GLU D 1 216 ? -11.756 19.439 39.900 1.00 40.40 216 GLU E O 1
ATOM 11547 N N . VAL D 1 217 ? -11.117 21.232 38.697 1.00 41.02 217 VAL E N 1
ATOM 11548 C CA . VAL D 1 217 ? -11.692 22.149 39.629 1.00 42.60 217 VAL E CA 1
ATOM 11549 C C . VAL D 1 217 ? -13.196 21.861 39.636 1.00 43.71 217 VAL E C 1
ATOM 11550 O O . VAL D 1 217 ? -13.809 21.706 40.708 1.00 44.56 217 VAL E O 1
ATOM 11554 N N . LYS D 1 218 ? -13.747 21.689 38.444 1.00 44.44 218 LYS E N 1
ATOM 11555 C CA . LYS D 1 218 ? -15.170 21.382 38.272 1.00 45.13 218 LYS E CA 1
ATOM 11556 C C . LYS D 1 218 ? -15.556 19.980 38.829 1.00 45.05 218 LYS E C 1
ATOM 11557 O O . LYS D 1 218 ? -16.539 19.837 39.567 1.00 44.66 218 LYS E O 1
ATOM 11563 N N . GLU D 1 219 ? -14.754 18.967 38.515 1.00 45.16 219 GLU E N 1
ATOM 11564 C CA . GLU D 1 219 ? -14.932 17.622 39.063 1.00 46.27 219 GLU E CA 1
ATOM 11565 C C . GLU D 1 219 ? -14.926 17.630 40.597 1.00 45.61 219 GLU E C 1
ATOM 11566 O O . GLU D 1 219 ? -15.677 16.890 41.220 1.00 44.92 219 GLU E O 1
ATOM 11572 N N . LEU D 1 220 ? -14.078 18.466 41.192 1.00 45.46 220 LEU E N 1
ATOM 11573 C CA . LEU D 1 220 ? -14.017 18.604 42.652 1.00 45.70 220 LEU E CA 1
ATOM 11574 C C . LEU D 1 220 ? -15.125 19.517 43.199 1.00 46.32 220 LEU E C 1
ATOM 11575 O O . LEU D 1 220 ? -15.338 19.591 44.421 1.00 46.50 220 LEU E O 1
ATOM 11580 N N . GLY D 1 221 ? -15.846 20.177 42.296 1.00 46.34 221 GLY E N 1
ATOM 11581 C CA . GLY D 1 221 ? -16.939 21.059 42.674 1.00 47.06 221 GLY E CA 1
ATOM 11582 C C . GLY D 1 221 ? -16.484 22.314 43.399 1.00 47.92 221 GLY E C 1
ATOM 11583 O O . GLY D 1 221 ? -17.198 22.835 44.256 1.00 47.71 221 GLY E O 1
ATOM 11584 N N . LEU D 1 222 ? -15.288 22.792 43.061 1.00 48.20 222 LEU E N 1
ATOM 11585 C CA . LEU D 1 222 ? -14.712 24.003 43.676 1.00 48.99 222 LEU E CA 1
ATOM 11586 C C . LEU D 1 222 ? -14.919 25.318 42.873 1.00 49.80 222 LEU E C 1
ATOM 11587 O O . LEU D 1 222 ? -14.825 26.412 43.461 1.00 50.44 222 LEU E O 1
ATOM 11592 N N . LEU D 1 223 ? -15.222 25.250 41.567 1.00 50.97 223 LEU E N 1
ATOM 11593 C CA . LEU D 1 223 ? -15.371 26.524 40.775 1.00 52.19 223 LEU E CA 1
ATOM 11594 C C . LEU D 1 223 ? -16.594 27.344 41.121 1.00 52.45 223 LEU E C 1
ATOM 11595 O O . LEU D 1 223 ? -16.443 28.478 41.561 1.00 52.26 223 LEU E O 1
ATOM 11600 N N . GLU D 1 224 ? -17.786 26.767 40.866 1.00 52.71 224 GLU E N 1
ATOM 11601 C CA . GLU D 1 224 ? -19.142 27.376 41.043 1.00 52.37 224 GLU E CA 1
ATOM 11602 C C . GLU D 1 224 ? -19.213 28.633 41.914 1.00 51.02 224 GLU E C 1
ATOM 11603 O O . GLU D 1 224 ? -19.788 29.642 41.548 1.00 52.06 224 GLU E O 1
ATOM 11609 N N . ARG D 1 225 ? -18.619 28.521 43.085 1.00 49.29 225 ARG E N 1
ATOM 11610 C CA . ARG D 1 225 ? -18.290 29.599 44.003 1.00 47.18 225 ARG E CA 1
ATOM 11611 C C . ARG D 1 225 ? -17.845 30.971 43.428 1.00 44.02 225 ARG E C 1
ATOM 11612 O O . ARG D 1 225 ? -18.317 32.029 43.850 1.00 42.04 225 ARG E O 1
ATOM 11620 N N . ILE D 1 226 ? -16.941 30.925 42.458 1.00 40.77 226 ILE E N 1
ATOM 11621 C CA . ILE D 1 226 ? -15.830 31.874 42.422 1.00 37.42 226 ILE E CA 1
ATOM 11622 C C . ILE D 1 226 ? -16.209 33.345 42.434 1.00 34.72 226 ILE E C 1
ATOM 11623 O O . ILE D 1 226 ? -16.997 33.819 41.603 1.00 35.54 226 ILE E O 1
ATOM 11628 N N . GLN D 1 227 ? -15.664 34.045 43.420 1.00 30.39 227 GLN E N 1
ATOM 11629 C CA . GLN D 1 227 ? -15.924 35.453 43.576 1.00 29.38 227 GLN E CA 1
ATOM 11630 C C . GLN D 1 227 ? -14.699 36.243 43.164 1.00 26.93 227 GLN E C 1
ATOM 11631 O O . GLN D 1 227 ? -14.817 37.393 42.708 1.00 25.34 227 GLN E O 1
ATOM 11637 N N . MET D 1 228 ? -13.508 35.657 43.306 1.00 25.66 228 MET E N 1
ATOM 11638 C CA . MET D 1 228 ? -12.288 36.452 43.174 1.00 24.67 228 MET E CA 1
ATOM 11639 C C . MET D 1 228 ? -11.133 35.535 42.894 1.00 23.49 228 MET E C 1
ATOM 11640 O O . MET D 1 228 ? -11.044 34.502 43.530 1.00 24.54 228 MET E O 1
ATOM 11645 N N . ILE D 1 229 ? -10.266 35.939 41.976 1.00 22.89 229 ILE E N 1
ATOM 11646 C CA . ILE D 1 229 ? -8.970 35.260 41.771 1.00 22.63 229 ILE E CA 1
ATOM 11647 C C . ILE D 1 229 ? -7.899 36.229 42.235 1.00 23.06 229 ILE E C 1
ATOM 11648 O O . ILE D 1 229 ? -7.809 37.340 41.775 1.00 23.52 229 ILE E O 1
ATOM 11653 N N . ALA D 1 230 ? -7.080 35.785 43.167 1.00 22.23 230 ALA E N 1
ATOM 11654 C CA . ALA D 1 230 ? -6.057 36.688 43.703 1.00 22.68 230 ALA E CA 1
ATOM 11655 C C . ALA D 1 230 ? -4.710 36.081 43.321 1.00 22.71 230 ALA E C 1
ATOM 11656 O O . ALA D 1 230 ? -4.232 35.123 43.957 1.00 25.06 230 ALA E O 1
ATOM 11658 N N . PRO D 1 231 ? -4.114 36.526 42.230 1.00 23.86 231 PRO E N 1
ATOM 11659 C CA . PRO D 1 231 ? -2.924 35.877 41.716 1.00 23.50 231 PRO E CA 1
ATOM 11660 C C . PRO D 1 231 ? -1.657 36.454 42.360 1.00 24.49 231 PRO E C 1
ATOM 11661 O O . PRO D 1 231 ? -1.755 37.386 43.142 1.00 22.85 231 PRO E O 1
ATOM 11665 N N . SER D 1 232 ? -0.498 35.892 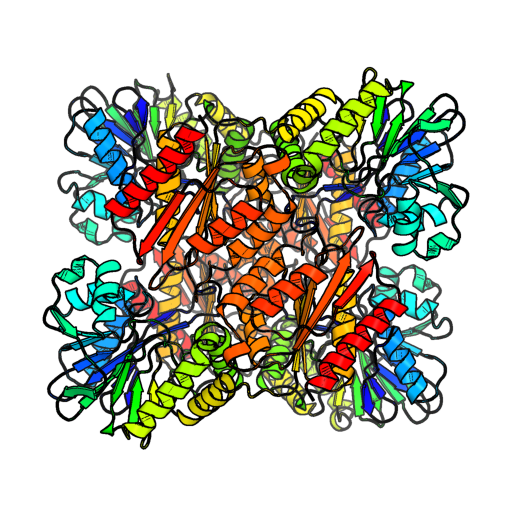42.031 1.00 23.82 232 SER E N 1
ATOM 11666 C CA . SER D 1 232 ? 0.707 36.371 42.689 1.00 24.67 232 SER E CA 1
ATOM 11667 C C . SER D 1 232 ? 1.354 37.598 42.099 1.00 23.82 232 SER E C 1
ATOM 11668 O O . SER D 1 232 ? 2.340 38.061 42.626 1.00 23.80 232 SER E O 1
ATOM 11673 N N . HIS D 1 233 ? 0.879 38.047 40.943 1.00 22.81 233 HIS E N 1
ATOM 11674 C CA . HIS D 1 233 ? 1.415 39.241 40.341 1.00 22.19 233 HIS E CA 1
ATOM 11675 C C . HIS D 1 233 ? 0.250 40.019 39.841 1.00 21.58 233 HIS E C 1
ATOM 11676 O O . HIS D 1 233 ? -0.624 39.469 39.221 1.00 22.94 233 HIS E O 1
ATOM 11683 N N . GLY D 1 234 ? 0.314 41.334 39.926 1.00 22.00 234 GLY E N 1
ATOM 11684 C CA . GLY D 1 234 ? -0.676 42.069 39.273 1.00 20.05 234 GLY E CA 1
ATOM 11685 C C . GLY D 1 234 ? -1.997 42.200 39.963 1.00 20.78 234 GLY E C 1
ATOM 11686 O O . GLY D 1 234 ? -2.064 42.192 41.178 1.00 23.01 234 GLY E O 1
ATOM 11687 N N . GLN D 1 235 ? -3.044 42.348 39.148 1.00 22.81 235 GLN E N 1
ATOM 11688 C CA . GLN D 1 235 ? -4.344 42.752 39.697 1.00 22.71 235 GLN E CA 1
ATOM 11689 C C . GLN D 1 235 ? -5.071 41.574 40.224 1.00 22.34 235 GLN E C 1
ATOM 11690 O O . GLN D 1 235 ? -4.927 40.464 39.728 1.00 23.77 235 GLN E O 1
ATOM 11696 N N . ILE D 1 236 ? -5.930 41.820 41.208 1.00 22.72 236 ILE E N 1
ATOM 11697 C CA . ILE D 1 236 ? -6.848 40.808 41.714 1.00 22.76 236 ILE E CA 1
ATOM 11698 C C . ILE D 1 236 ? -8.141 40.840 40.911 1.00 22.66 236 ILE E C 1
ATOM 11699 O O . ILE D 1 236 ? -8.733 41.881 40.699 1.00 22.42 236 ILE E O 1
ATOM 11704 N N . TRP D 1 237 ? -8.604 39.676 40.513 1.00 21.73 237 TRP E N 1
ATOM 11705 C CA . TRP D 1 237 ? -9.777 39.582 39.652 1.00 21.22 237 TRP E CA 1
ATOM 11706 C C . TRP D 1 237 ? -11.021 39.558 40.482 1.00 22.29 237 TRP E C 1
ATOM 11707 O O . TRP D 1 237 ? -11.297 38.570 41.154 1.00 23.45 237 TRP E O 1
ATOM 11718 N N . THR D 1 238 ? -11.717 40.699 40.514 1.00 21.11 238 THR E N 1
ATOM 11719 C CA . THR D 1 238 ? -13.026 40.744 41.153 1.00 24.68 238 THR E CA 1
ATOM 11720 C C . THR D 1 238 ? -14.062 40.244 40.138 1.00 26.48 238 THR E C 1
ATOM 11721 O O . THR D 1 238 ? -15.208 39.957 40.497 1.00 28.19 238 THR E O 1
ATOM 11725 N N . ASP D 1 239 ? -13.630 40.132 38.885 1.00 25.71 239 ASP E N 1
ATOM 11726 C CA . ASP D 1 239 ? -14.410 39.494 37.822 1.00 26.41 239 ASP E CA 1
ATOM 11727 C C . ASP D 1 239 ? -13.628 38.291 37.336 1.00 25.77 239 ASP E C 1
ATOM 11728 O O . ASP D 1 239 ? -13.054 38.283 36.246 1.00 26.21 239 ASP E O 1
ATOM 11733 N N . PRO D 1 240 ? -13.615 37.241 38.157 1.00 24.42 240 PRO E N 1
ATOM 11734 C CA . PRO D 1 240 ? -12.747 36.134 37.852 1.00 24.57 240 PRO E CA 1
ATOM 11735 C C . PRO D 1 240 ? -13.137 35.456 36.539 1.00 25.88 240 PRO E C 1
ATOM 11736 O O . PRO D 1 240 ? -12.274 34.909 35.863 1.00 25.91 240 PRO E O 1
ATOM 11740 N N . MET D 1 241 ? -14.419 35.476 36.180 1.00 24.93 241 MET E N 1
ATOM 11741 C CA . MET D 1 241 ? -14.772 34.775 34.963 1.00 26.62 241 MET E CA 1
ATOM 11742 C C . MET D 1 241 ? -14.166 35.419 33.754 1.00 25.58 241 MET E C 1
ATOM 11743 O O . MET D 1 241 ? -13.990 34.776 32.725 1.00 26.57 241 MET E O 1
ATOM 11748 N N . LYS D 1 242 ? -13.839 36.700 33.842 1.00 26.24 242 LYS E N 1
ATOM 11749 C CA . LYS D 1 242 ? -13.236 37.358 32.717 1.00 26.39 242 LYS E CA 1
ATOM 11750 C C . LYS D 1 242 ? -11.883 36.713 32.375 1.00 25.86 242 LYS E C 1
ATOM 11751 O O . LYS D 1 242 ? -11.554 36.459 31.213 1.00 26.24 242 LYS E O 1
ATOM 11757 N N . ILE D 1 243 ? -11.081 36.464 33.402 1.00 23.69 243 ILE E N 1
ATOM 11758 C CA . ILE D 1 243 ? -9.746 35.954 33.122 1.00 22.75 243 ILE E CA 1
ATOM 11759 C C . ILE D 1 243 ? -9.849 34.459 32.890 1.00 23.15 243 ILE E C 1
ATOM 11760 O O . ILE D 1 243 ? -9.031 33.893 32.181 1.00 24.69 243 ILE E O 1
ATOM 11765 N N . ILE D 1 244 ? -10.859 33.829 33.467 1.00 23.69 244 ILE E N 1
ATOM 11766 C CA . ILE D 1 244 ? -11.003 32.374 33.281 1.00 23.10 244 ILE E CA 1
ATOM 11767 C C . ILE D 1 244 ? -11.341 32.157 31.837 1.00 25.13 244 ILE E C 1
ATOM 11768 O O . ILE D 1 244 ? -10.744 31.324 31.164 1.00 24.68 244 ILE E O 1
ATOM 11773 N N . GLU D 1 245 ? -12.250 32.970 31.338 1.00 25.89 245 GLU E N 1
ATOM 11774 C CA . GLU D 1 245 ? -12.658 32.888 29.954 1.00 26.73 245 GLU E CA 1
ATOM 11775 C C . GLU D 1 245 ? -11.519 33.214 29.014 1.00 27.12 245 GLU E C 1
ATOM 11776 O O . GLU D 1 245 ? -11.395 32.582 27.958 1.00 27.62 245 GLU E O 1
ATOM 11782 N N . ALA D 1 246 ? -10.732 34.232 29.342 1.00 25.33 246 ALA E N 1
ATOM 11783 C CA . ALA D 1 246 ? -9.532 34.549 28.530 1.00 25.32 246 ALA E CA 1
ATOM 11784 C C . ALA D 1 246 ? -8.564 33.394 28.521 1.00 24.52 246 ALA E C 1
ATOM 11785 O O . ALA D 1 246 ? -8.091 33.013 27.474 1.00 24.89 246 ALA E O 1
ATOM 11787 N N . TYR D 1 247 ? -8.275 32.843 29.687 1.00 23.53 247 TYR E N 1
ATOM 11788 C CA . TYR D 1 247 ? -7.382 31.703 29.773 1.00 24.67 247 TYR E CA 1
ATOM 11789 C C . TYR D 1 247 ? -7.890 30.572 28.957 1.00 25.44 247 TYR E C 1
ATOM 11790 O O . TYR D 1 247 ? -7.124 29.860 28.303 1.00 26.02 247 TYR E O 1
ATOM 11799 N N . THR D 1 248 ? -9.201 30.368 29.025 1.00 25.66 248 THR E N 1
ATOM 11800 C CA . THR D 1 248 ? -9.784 29.237 28.295 1.00 25.74 248 THR E CA 1
ATOM 11801 C C . THR D 1 248 ? -9.581 29.481 26.784 1.00 25.60 248 THR E C 1
ATOM 11802 O O . THR D 1 248 ? -9.247 28.566 26.011 1.00 26.40 248 THR E O 1
ATOM 11806 N N . GLY D 1 249 ? -9.714 30.726 26.345 1.00 23.93 249 GLY E N 1
ATOM 11807 C CA . GLY D 1 249 ? -9.570 30.974 24.949 1.00 23.35 249 GLY E CA 1
ATOM 11808 C C . GLY D 1 249 ? -8.100 30.830 24.540 1.00 24.70 249 GLY E C 1
ATOM 11809 O O . GLY D 1 249 ? -7.783 30.284 23.489 1.00 25.71 249 GLY E O 1
ATOM 11810 N N . TRP D 1 250 ? -7.200 31.377 25.347 1.00 24.29 250 TRP E N 1
ATOM 11811 C CA . TRP D 1 250 ? -5.774 31.261 25.034 1.00 23.56 250 TRP E CA 1
ATOM 11812 C C . TRP D 1 250 ? -5.328 29.826 25.015 1.00 25.48 250 TRP E C 1
ATOM 11813 O O . TRP D 1 250 ? -4.433 29.488 24.246 1.00 27.15 250 TRP E O 1
ATOM 11824 N N . ALA D 1 251 ? -5.896 29.025 25.899 1.00 25.93 251 ALA E N 1
ATOM 11825 C CA . ALA D 1 251 ? -5.496 27.645 26.038 1.00 27.53 251 ALA E CA 1
ATOM 11826 C C . ALA D 1 251 ? -6.014 26.795 24.872 1.00 29.64 251 ALA E C 1
ATOM 11827 O O . ALA D 1 251 ? -5.467 25.739 24.557 1.00 31.03 251 ALA E O 1
ATOM 11829 N N . THR D 1 252 ? -7.054 27.284 24.218 1.00 30.73 252 THR E N 1
ATOM 11830 C CA . THR D 1 252 ? -7.741 26.455 23.232 1.00 31.23 252 THR E CA 1
ATOM 11831 C C . THR D 1 252 ? -7.484 27.049 21.859 1.00 31.82 252 THR E C 1
ATOM 11832 O O . THR D 1 252 ? -8.034 26.571 20.855 1.00 31.30 252 THR E O 1
ATOM 11836 N N . GLY D 1 253 ? -6.647 28.080 21.809 1.00 30.65 253 GLY E N 1
ATOM 11837 C CA . GLY D 1 253 ? -6.150 28.598 20.550 1.00 32.07 253 GLY E CA 1
ATOM 11838 C C . GLY D 1 253 ? -7.171 29.491 19.861 1.00 31.76 253 GLY E C 1
ATOM 11839 O O . GLY D 1 253 ? -7.208 29.580 18.635 1.00 33.00 253 GLY E O 1
ATOM 11840 N N . MET D 1 254 ? -8.006 30.150 20.652 1.00 31.38 254 MET E N 1
ATOM 11841 C CA . MET D 1 254 ? -8.984 31.092 20.120 1.00 31.49 254 MET E CA 1
ATOM 11842 C C . MET D 1 254 ? -8.210 32.336 19.751 1.00 31.85 254 MET E C 1
ATOM 11843 O O . MET D 1 254 ? -7.546 32.961 20.598 1.00 30.24 254 MET E O 1
ATOM 11848 N N . VAL D 1 255 ? -8.245 32.695 18.487 1.00 31.80 255 VAL E N 1
ATOM 11849 C CA . VAL D 1 255 ? -7.545 33.886 18.048 1.00 32.91 255 VAL E CA 1
ATOM 11850 C C . VAL D 1 255 ? -8.429 34.706 17.135 1.00 33.08 255 VAL E C 1
ATOM 11851 O O . VAL D 1 255 ? -9.241 34.145 16.420 1.00 32.75 255 VAL E O 1
ATOM 11855 N N . ASP D 1 256 ? -8.246 36.022 17.154 1.00 33.58 256 ASP E N 1
ATOM 11856 C CA . ASP D 1 256 ? -8.749 36.835 16.053 1.00 34.27 256 ASP E CA 1
ATOM 11857 C C . ASP D 1 256 ? -7.837 36.620 14.843 1.00 33.31 256 ASP E C 1
ATOM 11858 O O . ASP D 1 256 ? -6.806 35.924 14.922 1.00 31.67 256 ASP E O 1
ATOM 11863 N N . GLU D 1 257 ? -8.229 37.201 13.710 1.00 32.75 257 GLU E N 1
ATOM 11864 C CA . GLU D 1 257 ? -7.468 37.027 12.479 1.00 33.22 257 GLU E CA 1
ATOM 11865 C C . GLU D 1 257 ? -6.263 37.953 12.481 1.00 32.08 257 GLU E C 1
ATOM 11866 O O . GLU D 1 257 ? -6.411 39.175 12.428 1.00 31.59 257 GLU E O 1
ATOM 11872 N N . ARG D 1 258 ? -5.067 37.371 12.565 1.00 32.13 258 ARG E N 1
ATOM 11873 C CA . ARG D 1 258 ? -3.844 38.168 12.789 1.00 31.58 258 ARG E CA 1
ATOM 11874 C C . ARG D 1 258 ? -2.626 37.404 12.355 1.00 31.22 258 ARG E C 1
ATOM 11875 O O . ARG D 1 258 ? -2.519 36.199 12.581 1.00 31.48 258 ARG E O 1
ATOM 11883 N N . VAL D 1 259 ? -1.732 38.114 11.687 1.00 31.08 259 VAL E N 1
ATOM 11884 C CA . VAL D 1 259 ? -0.435 37.575 11.260 1.00 31.08 259 VAL E CA 1
ATOM 11885 C C . VAL D 1 259 ? 0.623 38.420 11.996 1.00 31.06 259 VAL E C 1
ATOM 11886 O O . VAL D 1 259 ? 0.544 39.661 12.052 1.00 30.54 259 VAL E O 1
ATOM 11890 N N . THR D 1 260 ? 1.598 37.749 12.602 1.00 30.20 260 THR E N 1
ATOM 11891 C CA . THR D 1 260 ? 2.714 38.468 13.215 1.00 29.44 260 THR E CA 1
ATOM 11892 C C . THR D 1 260 ? 3.916 38.173 12.362 1.00 28.88 260 THR E C 1
ATOM 11893 O O . THR D 1 260 ? 4.279 37.013 12.156 1.00 29.01 260 THR E O 1
ATOM 11897 N N . VAL D 1 261 ? 4.517 39.217 11.836 1.00 26.87 261 VAL E N 1
ATOM 11898 C CA . VAL D 1 261 ? 5.660 39.080 10.939 1.00 27.85 261 VAL E CA 1
ATOM 11899 C C . VAL D 1 261 ? 6.894 39.432 11.802 1.00 27.40 261 VAL E C 1
ATOM 11900 O O . VAL D 1 261 ? 6.886 40.451 12.505 1.00 27.94 261 VAL E O 1
ATOM 11904 N N . ILE D 1 262 ? 7.950 38.613 11.759 1.00 27.22 262 ILE E N 1
ATOM 11905 C CA . ILE D 1 262 ? 9.117 38.834 12.628 1.00 27.27 262 ILE E CA 1
ATOM 11906 C C . ILE D 1 262 ? 10.325 38.661 11.769 1.00 28.17 262 ILE E C 1
ATOM 11907 O O . ILE D 1 262 ? 10.362 37.751 10.965 1.00 27.24 262 ILE E O 1
ATOM 11912 N N . TYR D 1 263 ? 11.285 39.538 11.875 1.00 29.31 263 TYR E N 1
ATOM 11913 C CA . TYR D 1 263 ? 12.440 39.402 10.994 1.00 29.20 263 TYR E CA 1
ATOM 11914 C C . TYR D 1 263 ? 13.660 40.011 11.607 1.00 29.21 263 TYR E C 1
ATOM 11915 O O . TYR D 1 263 ? 13.593 40.858 12.509 1.00 29.00 263 TYR E O 1
ATOM 11924 N N . ASP D 1 264 ? 14.798 39.644 11.062 1.00 28.58 264 ASP E N 1
ATOM 11925 C CA . ASP D 1 264 ? 15.974 40.450 11.293 1.00 28.68 264 ASP E CA 1
ATOM 11926 C C . ASP D 1 264 ? 16.640 40.571 9.956 1.00 27.41 264 ASP E C 1
ATOM 11927 O O . ASP D 1 264 ? 16.306 39.890 8.984 1.00 27.44 264 ASP E O 1
ATOM 11932 N N . THR D 1 265 ? 17.550 41.522 9.891 1.00 28.31 265 THR E N 1
ATOM 11933 C CA . THR D 1 265 ? 18.222 41.836 8.657 1.00 27.90 265 THR E CA 1
ATOM 11934 C C . THR D 1 265 ? 19.589 42.462 8.955 1.00 29.94 265 THR E C 1
ATOM 11935 O O . THR D 1 265 ? 19.809 43.091 10.037 1.00 28.74 265 THR E O 1
ATOM 11939 N N . MET D 1 266 ? 20.507 42.313 7.993 1.00 29.36 266 MET E N 1
ATOM 11940 C CA . MET D 1 266 ? 21.794 42.990 8.081 1.00 32.00 266 MET E CA 1
ATOM 11941 C C . MET D 1 266 ? 21.848 44.193 7.179 1.00 32.58 266 MET E C 1
ATOM 11942 O O . MET D 1 266 ? 22.239 45.272 7.603 1.00 33.91 266 MET E O 1
ATOM 11947 N N . HIS D 1 267 ? 21.474 43.992 5.934 1.00 33.89 267 HIS E N 1
ATOM 11948 C CA . HIS D 1 267 ? 21.595 45.011 4.930 1.00 34.37 267 HIS E CA 1
ATOM 11949 C C . HIS D 1 267 ? 20.248 45.516 4.461 1.00 34.30 267 HIS E C 1
ATOM 11950 O O . HIS D 1 267 ? 20.196 46.357 3.571 1.00 36.27 267 HIS E O 1
ATOM 11957 N N . GLY D 1 268 ? 19.156 45.009 5.045 1.00 31.70 268 GLY E N 1
ATOM 11958 C CA . GLY D 1 268 ? 17.860 45.573 4.762 1.00 30.84 268 GLY E CA 1
ATOM 11959 C C . GLY D 1 268 ? 17.011 44.758 3.837 1.00 30.77 268 GLY E C 1
ATOM 11960 O O . GLY D 1 268 ? 15.820 45.005 3.748 1.00 29.84 268 GLY E O 1
ATOM 11961 N N . SER D 1 269 ? 17.588 43.783 3.153 1.00 29.35 269 SER E N 1
ATOM 11962 C CA . SER D 1 269 ? 16.784 43.124 2.121 1.00 29.72 269 SER E CA 1
ATOM 11963 C C . SER D 1 269 ? 15.642 42.336 2.741 1.00 30.27 269 SER E C 1
ATOM 11964 O O . SER D 1 269 ? 14.501 42.445 2.302 1.00 29.22 269 SER E O 1
ATOM 11967 N N . THR D 1 270 ? 15.939 41.648 3.838 1.00 29.83 270 THR E N 1
ATOM 11968 C CA . THR D 1 270 ? 14.925 40.840 4.542 1.00 30.39 270 THR E CA 1
ATOM 11969 C C . THR D 1 270 ? 13.875 41.747 5.164 1.00 29.46 270 THR E C 1
ATOM 11970 O O . THR D 1 270 ? 12.739 41.410 5.235 1.00 29.24 270 THR E O 1
ATOM 11974 N N . ARG D 1 271 ? 14.265 42.949 5.548 1.00 30.51 271 ARG E N 1
ATOM 11975 C CA . ARG D 1 271 ? 13.281 43.923 6.027 1.00 31.81 271 ARG E CA 1
ATOM 11976 C C . ARG D 1 271 ? 12.309 44.302 4.925 1.00 31.90 271 ARG E C 1
ATOM 11977 O O . ARG D 1 271 ? 11.097 44.395 5.167 1.00 34.18 271 ARG E O 1
ATOM 11985 N N . LYS D 1 272 ? 12.819 44.535 3.719 1.00 31.25 272 LYS E N 1
ATOM 11986 C CA . LYS D 1 272 ? 11.930 44.870 2.607 1.00 30.46 272 LYS E CA 1
ATOM 11987 C C . LYS D 1 272 ? 10.966 43.742 2.362 1.00 29.59 272 LYS E C 1
ATOM 11988 O O . LYS D 1 272 ? 9.797 43.960 2.113 1.00 31.23 272 LYS E O 1
ATOM 11994 N N . MET D 1 273 ? 11.475 42.531 2.464 1.00 29.32 273 MET E N 1
ATOM 11995 C CA . MET D 1 273 ? 10.648 41.362 2.268 1.00 29.51 273 MET E CA 1
ATOM 11996 C C . MET D 1 273 ? 9.555 41.299 3.340 1.00 29.49 273 MET E C 1
ATOM 11997 O O . MET D 1 273 ? 8.405 41.002 3.048 1.00 30.85 273 MET E O 1
ATOM 12002 N N . ALA D 1 274 ? 9.941 41.597 4.575 1.00 29.92 274 ALA E N 1
ATOM 12003 C CA . ALA D 1 274 ? 9.030 41.540 5.730 1.00 29.88 274 ALA E CA 1
ATOM 12004 C C . ALA D 1 274 ? 7.950 42.572 5.556 1.00 29.90 274 ALA E C 1
ATOM 12005 O O . ALA D 1 274 ? 6.803 42.315 5.853 1.00 30.46 274 ALA E O 1
ATOM 12007 N N . HIS D 1 275 ? 8.316 43.749 5.060 1.00 29.97 275 HIS E N 1
ATOM 12008 C CA . HIS D 1 275 ? 7.295 44.754 4.743 1.00 30.88 275 HIS E CA 1
ATOM 12009 C C . HIS D 1 275 ? 6.305 44.347 3.681 1.00 31.08 275 HIS E C 1
ATOM 12010 O O . HIS D 1 275 ? 5.109 44.601 3.832 1.00 31.40 275 HIS E O 1
ATOM 12017 N N . ALA D 1 276 ? 6.789 43.674 2.647 1.00 30.31 276 ALA E N 1
ATOM 12018 C CA . ALA D 1 276 ? 5.903 43.219 1.585 1.00 30.64 276 ALA E CA 1
ATOM 12019 C C . ALA D 1 276 ? 5.030 42.107 2.099 1.00 30.42 276 ALA E C 1
ATOM 12020 O O . ALA D 1 276 ? 3.825 42.083 1.812 1.00 31.35 276 ALA E O 1
ATOM 12022 N N . ILE D 1 277 ? 5.598 41.214 2.911 1.00 30.26 277 ILE E N 1
ATOM 12023 C CA . ILE D 1 277 ? 4.770 40.197 3.550 1.00 30.91 277 ILE E CA 1
ATOM 12024 C C . ILE D 1 277 ? 3.620 40.800 4.392 1.00 30.15 277 ILE E C 1
ATOM 12025 O O . ILE D 1 277 ? 2.456 40.420 4.234 1.00 29.36 277 ILE E O 1
ATOM 12030 N N . ALA D 1 278 ? 3.955 41.783 5.225 1.00 30.92 278 ALA E N 1
ATOM 12031 C CA . ALA D 1 278 ? 2.974 42.441 6.083 1.00 30.61 278 ALA E CA 1
ATOM 12032 C C . ALA D 1 278 ? 1.937 43.126 5.198 1.00 31.41 278 ALA E C 1
ATOM 12033 O O . ALA D 1 278 ? 0.751 43.070 5.483 1.00 31.43 278 ALA E O 1
ATOM 12035 N N . GLU D 1 279 ? 2.406 43.726 4.106 1.00 31.72 279 GLU E N 1
ATOM 12036 C CA . GLU D 1 279 ? 1.547 44.467 3.198 1.00 32.34 279 GLU E CA 1
ATOM 12037 C C . GLU D 1 279 ? 0.551 43.478 2.605 1.00 31.72 279 GLU E C 1
ATOM 12038 O O . GLU D 1 279 ? -0.667 43.720 2.550 1.00 31.52 279 GLU E O 1
ATOM 12044 N N . GLY D 1 280 ? 1.077 42.322 2.230 1.00 30.94 280 GLY E N 1
ATOM 12045 C CA . GLY D 1 280 ? 0.249 41.268 1.649 1.00 31.34 280 GLY E CA 1
ATOM 12046 C C . GLY D 1 280 ? -0.801 40.799 2.610 1.00 31.48 280 GLY E C 1
ATOM 12047 O O . GLY D 1 280 ? -1.991 40.711 2.265 1.00 30.81 280 GLY E O 1
ATOM 12048 N N . ALA D 1 281 ? -0.365 40.501 3.830 1.00 31.13 281 ALA E N 1
ATOM 12049 C CA . ALA D 1 281 ? -1.283 40.049 4.872 1.00 31.76 281 ALA E CA 1
ATOM 12050 C C . ALA D 1 281 ? -2.343 41.102 5.171 1.00 31.96 281 ALA E C 1
ATOM 12051 O O . ALA D 1 281 ? -3.519 40.788 5.341 1.00 32.19 281 ALA E O 1
ATOM 12053 N N . MET D 1 282 ? -1.940 42.357 5.196 1.00 32.50 282 MET E N 1
ATOM 12054 C CA . MET D 1 282 ? -2.869 43.446 5.434 1.00 32.97 282 MET E CA 1
ATOM 12055 C C . MET D 1 282 ? -3.947 43.580 4.382 1.00 33.26 282 MET E C 1
ATOM 12056 O O . MET D 1 282 ? -5.074 43.978 4.683 1.00 33.41 282 MET E O 1
ATOM 12061 N N . SER D 1 283 ? -3.592 43.254 3.150 1.00 33.75 283 SER E N 1
ATOM 12062 C CA . SER D 1 283 ? -4.524 43.330 2.028 1.00 33.86 283 SER E CA 1
ATOM 12063 C C . SER D 1 283 ? -5.716 42.390 2.218 1.00 34.17 283 SER E C 1
ATOM 12064 O O . SER D 1 283 ? -6.785 42.587 1.607 1.00 34.74 283 SER E O 1
ATOM 12067 N N . GLU D 1 284 ? -5.511 41.364 3.040 1.00 34.55 284 GLU E N 1
ATOM 12068 C CA . GLU D 1 284 ? -6.548 40.380 3.442 1.00 35.62 284 GLU E CA 1
ATOM 12069 C C . GLU D 1 284 ? -7.412 40.828 4.619 1.00 34.81 284 GLU E C 1
ATOM 12070 O O . GLU D 1 284 ? -8.298 40.103 5.067 1.00 35.10 284 GLU E O 1
ATOM 12076 N N . GLY D 1 285 ? -7.151 42.037 5.088 1.00 34.61 285 GLY E N 1
ATOM 12077 C CA . GLY D 1 285 ? -7.933 42.673 6.120 1.00 33.81 285 GLY E CA 1
ATOM 12078 C C . GLY D 1 285 ? -7.740 42.079 7.482 1.00 33.82 285 GLY E C 1
ATOM 12079 O O . GLY D 1 285 ? -8.536 42.352 8.374 1.00 35.61 285 GLY E O 1
ATOM 12080 N N . VAL D 1 286 ? -6.691 41.273 7.656 1.00 33.17 286 VAL E N 1
ATOM 12081 C CA . VAL D 1 286 ? -6.367 40.701 8.968 1.00 33.34 286 VAL E CA 1
ATOM 12082 C C . VAL D 1 286 ? -5.475 41.667 9.726 1.00 33.00 286 VAL E C 1
ATOM 12083 O O . VAL D 1 286 ? -4.864 42.559 9.124 1.00 33.70 286 VAL E O 1
ATOM 12087 N N . ASP D 1 287 ? -5.416 41.507 11.037 1.00 32.51 287 ASP E N 1
ATOM 12088 C CA . ASP D 1 287 ? -4.515 42.319 11.795 1.00 31.85 287 ASP E CA 1
ATOM 12089 C C . ASP D 1 287 ? -3.077 41.867 11.491 1.00 30.95 287 ASP E C 1
ATOM 12090 O O . ASP D 1 287 ? -2.815 40.699 11.176 1.00 30.07 287 ASP E O 1
ATOM 12095 N N . VAL D 1 288 ? -2.160 42.805 11.557 1.00 31.33 288 VAL E N 1
ATOM 12096 C CA . VAL D 1 288 ? -0.771 42.478 11.206 1.00 31.11 288 VAL E CA 1
ATOM 12097 C C . VAL D 1 288 ? 0.135 43.219 12.135 1.00 33.32 288 VAL E C 1
ATOM 12098 O O . VAL D 1 288 ? -0.008 44.448 12.306 1.00 32.55 288 VAL E O 1
ATOM 12102 N N . ARG D 1 289 ? 1.044 42.445 12.727 1.00 32.29 289 ARG E N 1
ATOM 12103 C CA . ARG D 1 289 ? 2.096 43.015 13.574 1.00 33.65 289 ARG E CA 1
ATOM 12104 C C . ARG D 1 289 ? 3.454 42.696 12.942 1.00 32.28 289 ARG E C 1
ATOM 12105 O O . ARG D 1 289 ? 3.643 41.628 12.391 1.00 31.42 289 ARG E O 1
ATOM 12113 N N . VAL D 1 290 ? 4.370 43.660 12.985 1.00 31.80 290 VAL E N 1
ATOM 12114 C CA . VAL D 1 290 ? 5.703 43.475 12.449 1.00 31.20 290 VAL E CA 1
ATOM 12115 C C . VAL D 1 290 ? 6.749 43.804 13.485 1.00 32.20 290 VAL E C 1
ATOM 12116 O O . VAL D 1 290 ? 6.744 44.894 14.041 1.00 32.04 290 VAL E O 1
ATOM 12120 N N . TYR D 1 291 ? 7.608 42.828 13.763 1.00 32.48 291 TYR E N 1
ATOM 12121 C CA . TYR D 1 291 ? 8.622 42.935 14.776 1.00 32.30 291 TYR E CA 1
ATOM 12122 C C . TYR D 1 291 ? 9.949 42.692 14.116 1.00 32.56 291 TYR E C 1
ATOM 12123 O O . TYR D 1 291 ? 10.072 41.886 13.208 1.00 32.06 291 TYR E O 1
ATOM 12132 N N . CYS D 1 292 ? 10.951 43.373 14.619 1.00 32.68 292 CYS E N 1
ATOM 12133 C CA . CYS D 1 292 ? 12.298 43.227 14.139 1.00 32.57 292 CYS E CA 1
ATOM 12134 C C . CYS D 1 292 ? 13.093 42.784 15.347 1.00 31.97 292 CYS E C 1
ATOM 12135 O O . CYS D 1 292 ? 13.071 43.450 16.379 1.00 32.21 292 CYS E O 1
ATOM 12138 N N . LEU D 1 293 ? 13.814 41.673 15.207 1.00 31.90 293 LEU E N 1
ATOM 12139 C CA . LEU D 1 293 ? 14.484 41.061 16.342 1.00 32.25 293 LEU E CA 1
ATOM 12140 C C . LEU D 1 293 ? 15.635 41.877 16.865 1.00 33.83 293 LEU E C 1
ATOM 12141 O O . LEU D 1 293 ? 16.097 41.653 17.976 1.00 34.80 293 LEU E O 1
ATOM 12146 N N . HIS D 1 294 ? 16.089 42.829 16.080 1.00 33.77 294 HIS E N 1
ATOM 12147 C CA . HIS D 1 294 ? 17.145 43.718 16.580 1.00 35.35 294 HIS E CA 1
ATOM 12148 C C . HIS D 1 294 ? 16.620 44.671 17.637 1.00 35.58 294 HIS E C 1
ATOM 12149 O O . HIS D 1 294 ? 17.389 45.176 18.447 1.00 35.76 294 HIS E O 1
ATOM 12156 N N . GLU D 1 295 ? 15.311 44.914 17.630 1.00 35.10 295 GLU E N 1
ATOM 12157 C CA . GLU D 1 295 ? 14.713 46.031 18.367 1.00 35.76 295 GLU E CA 1
ATOM 12158 C C . GLU D 1 295 ? 13.718 45.539 19.395 1.00 35.60 295 GLU E C 1
ATOM 12159 O O . GLU D 1 295 ? 13.585 46.132 20.448 1.00 36.53 295 GLU E O 1
ATOM 12165 N N . ASP D 1 296 ? 13.042 44.437 19.075 1.00 34.32 296 ASP E N 1
ATOM 12166 C CA . ASP D 1 296 ? 11.846 43.997 19.792 1.00 34.50 296 ASP E CA 1
ATOM 12167 C C . ASP D 1 296 ? 12.097 42.800 20.671 1.00 35.09 296 ASP E C 1
ATOM 12168 O O . ASP D 1 296 ? 12.858 41.913 20.293 1.00 37.27 296 ASP E O 1
ATOM 12173 N N . ASP D 1 297 ? 11.476 42.778 21.853 1.00 34.39 297 ASP E N 1
ATOM 12174 C CA . ASP D 1 297 ? 11.733 41.704 22.786 1.00 32.85 297 ASP E CA 1
ATOM 12175 C C . ASP D 1 297 ? 10.992 40.453 22.407 1.00 30.52 297 ASP E C 1
ATOM 12176 O O . ASP D 1 297 ? 9.856 40.508 21.954 1.00 30.01 297 ASP E O 1
ATOM 12181 N N . ARG D 1 298 ? 11.581 39.312 22.720 1.00 29.35 298 ARG E N 1
ATOM 12182 C CA . ARG D 1 298 ? 10.894 38.059 22.487 1.00 28.12 298 ARG E CA 1
ATOM 12183 C C . ARG D 1 298 ? 9.573 37.992 23.234 1.00 27.12 298 ARG E C 1
ATOM 12184 O O . ARG D 1 298 ? 8.601 37.400 22.720 1.00 27.66 298 ARG E O 1
ATOM 12192 N N . SER D 1 299 ? 9.490 38.653 24.392 1.00 27.17 299 SER E N 1
ATOM 12193 C CA . SER D 1 299 ? 8.268 38.527 25.226 1.00 27.90 299 SER E CA 1
ATOM 12194 C C . SER D 1 299 ? 7.047 39.248 24.611 1.00 28.66 299 SER E C 1
ATOM 12195 O O . SER D 1 299 ? 5.902 38.835 24.796 1.00 28.02 299 SER E O 1
ATOM 12198 N N . GLU D 1 300 ? 7.308 40.290 23.842 1.00 28.68 300 GLU E N 1
ATOM 12199 C CA . GLU D 1 300 ? 6.254 41.002 23.186 1.00 29.96 300 GLU E CA 1
ATOM 12200 C C . GLU D 1 300 ? 5.909 40.254 21.957 1.00 29.22 300 GLU E C 1
ATOM 12201 O O . GLU D 1 300 ? 4.755 40.232 21.584 1.00 28.59 300 GLU E O 1
ATOM 12207 N N . ILE D 1 301 ? 6.922 39.703 21.288 1.00 28.60 301 ILE E N 1
ATOM 12208 C CA . ILE D 1 301 ? 6.645 38.997 20.060 1.00 28.34 301 ILE E CA 1
ATOM 12209 C C . ILE D 1 301 ? 5.732 37.816 20.421 1.00 28.72 301 ILE E C 1
ATOM 12210 O O . ILE D 1 301 ? 4.752 37.559 19.753 1.00 29.23 301 ILE E O 1
ATOM 12215 N N . VAL D 1 302 ? 6.035 37.105 21.493 1.00 28.03 302 VAL E N 1
ATOM 12216 C CA . VAL D 1 302 ? 5.238 35.938 21.738 1.00 29.26 302 VAL E CA 1
ATOM 12217 C C . VAL D 1 302 ? 3.837 36.293 22.217 1.00 28.75 302 VAL E C 1
ATOM 12218 O O . VAL D 1 302 ? 2.915 35.478 22.119 1.00 27.76 302 VAL E O 1
ATOM 12222 N N . LYS D 1 303 ? 3.678 37.488 22.772 1.00 28.30 303 LYS E N 1
ATOM 12223 C CA . LYS D 1 303 ? 2.329 37.934 23.132 1.00 28.50 303 LYS E CA 1
ATOM 12224 C C . LYS D 1 303 ? 1.499 37.996 21.858 1.00 30.36 303 LYS E C 1
ATOM 12225 O O . LYS D 1 303 ? 0.352 37.569 21.851 1.00 29.84 303 LYS E O 1
ATOM 12231 N N . ASP D 1 304 ? 2.099 38.493 20.776 1.00 29.35 304 ASP E N 1
ATOM 12232 C CA . ASP D 1 304 ? 1.350 38.598 19.536 1.00 30.01 304 ASP E CA 1
ATOM 12233 C C . ASP D 1 304 ? 1.194 37.275 18.874 1.00 29.31 304 ASP E C 1
ATOM 12234 O O . ASP D 1 304 ? 0.153 37.033 18.318 1.00 30.47 304 ASP E O 1
ATOM 12239 N N . ILE D 1 305 ? 2.183 36.405 19.007 1.00 28.49 305 ILE E N 1
ATOM 12240 C CA . ILE D 1 305 ? 2.058 35.063 18.465 1.00 28.34 305 ILE E CA 1
ATOM 12241 C C . ILE D 1 305 ? 0.850 34.413 19.105 1.00 28.22 305 ILE E C 1
ATOM 12242 O O . ILE D 1 305 ? 0.030 33.800 18.395 1.00 29.42 305 ILE E O 1
ATOM 12247 N N . LEU D 1 306 ? 0.674 34.571 20.415 1.00 27.66 306 LEU E N 1
ATOM 12248 C CA . LEU D 1 306 ? -0.458 33.935 21.073 1.00 28.52 306 LEU E CA 1
ATOM 12249 C C . LEU D 1 306 ? -1.757 34.315 20.378 1.00 28.17 306 LEU E C 1
ATOM 12250 O O . LEU D 1 306 ? -2.630 33.510 20.186 1.00 29.43 306 LEU E O 1
ATOM 12255 N N . GLU D 1 307 ? -1.894 35.590 20.034 1.00 27.78 307 GLU E N 1
ATOM 12256 C CA . GLU D 1 307 ? -3.104 36.071 19.389 1.00 29.16 307 GLU E CA 1
ATOM 12257 C C . GLU D 1 307 ? -3.058 35.980 17.874 1.00 29.99 307 GLU E C 1
ATOM 12258 O O . GLU D 1 307 ? -3.886 36.591 17.182 1.00 31.02 307 GLU E O 1
ATOM 12264 N N . SER D 1 308 ? -2.111 35.201 17.339 1.00 30.51 308 SER E N 1
ATOM 12265 C CA . SER D 1 308 ? -1.985 35.069 15.875 1.00 29.17 308 SER E CA 1
ATOM 12266 C C . SER D 1 308 ? -2.224 33.666 15.388 1.00 29.64 308 SER E C 1
ATOM 12267 O O . SER D 1 308 ? -1.701 32.741 15.976 1.00 31.12 308 SER E O 1
ATOM 12270 N N . GLY D 1 309 ? -2.947 33.512 14.293 1.00 29.23 309 GLY E N 1
ATOM 12271 C CA . GLY D 1 309 ? -3.078 32.181 13.673 1.00 28.03 309 GLY E CA 1
ATOM 12272 C C . GLY D 1 309 ? -1.891 31.838 12.793 1.00 28.42 309 GLY E C 1
ATOM 12273 O O . GLY D 1 309 ? -1.694 30.676 12.379 1.00 28.40 309 GLY E O 1
ATOM 12274 N N . ALA D 1 310 ? -1.143 32.861 12.439 1.00 28.39 310 ALA E N 1
ATOM 12275 C CA . ALA D 1 310 ? -0.007 32.706 11.538 1.00 28.02 310 ALA E CA 1
ATOM 12276 C C . ALA D 1 310 ? 1.126 33.667 11.858 1.00 28.67 310 ALA E C 1
ATOM 12277 O O . ALA D 1 310 ? 0.907 34.802 12.266 1.00 28.80 310 ALA E O 1
ATOM 12279 N N . ILE D 1 311 ? 2.342 33.197 11.628 1.00 28.90 311 ILE E N 1
ATOM 12280 C CA . ILE D 1 311 ? 3.517 34.035 11.720 1.00 30.00 311 ILE E CA 1
ATOM 12281 C C . ILE D 1 311 ? 4.376 33.930 10.470 1.00 29.23 311 ILE E C 1
ATOM 12282 O O . ILE D 1 311 ? 4.254 32.976 9.647 1.00 30.32 311 ILE E O 1
ATOM 12287 N N . ALA D 1 312 ? 5.217 34.935 10.302 1.00 28.51 312 ALA E N 1
ATOM 12288 C CA . ALA D 1 312 ? 6.203 34.906 9.254 1.00 28.79 312 ALA E CA 1
ATOM 12289 C C . ALA D 1 312 ? 7.510 35.298 9.902 1.00 29.36 312 ALA E C 1
ATOM 12290 O O . ALA D 1 312 ? 7.557 36.240 10.696 1.00 30.88 312 ALA E O 1
ATOM 12292 N N . LEU D 1 313 ? 8.535 34.503 9.631 1.00 29.96 313 LEU E N 1
ATOM 12293 C CA . LEU D 1 313 ? 9.812 34.692 10.282 1.00 30.25 313 LEU E CA 1
ATOM 12294 C C . LEU D 1 313 ? 10.881 34.803 9.205 1.00 30.13 313 LEU E C 1
ATOM 12295 O O . LEU D 1 313 ? 10.974 33.933 8.330 1.00 29.65 313 LEU E O 1
ATOM 12300 N N . GLY D 1 314 ? 11.641 35.887 9.246 1.00 29.21 314 GLY E N 1
ATOM 12301 C CA . GLY D 1 314 ? 12.596 36.143 8.154 1.00 29.53 314 GLY E CA 1
ATOM 12302 C C . GLY D 1 314 ? 13.947 36.540 8.659 1.00 28.12 314 GLY E C 1
ATOM 12303 O O . GLY D 1 314 ? 14.049 37.263 9.646 1.00 29.12 314 GLY E O 1
ATOM 12304 N N . ALA D 1 315 ? 14.994 36.038 8.006 1.00 27.89 315 ALA E N 1
ATOM 12305 C CA . ALA D 1 315 ? 16.379 36.388 8.374 1.00 28.50 315 ALA E CA 1
ATOM 12306 C C . ALA D 1 315 ? 17.279 36.087 7.214 1.00 28.54 315 ALA E C 1
ATOM 12307 O O . ALA D 1 315 ? 17.028 35.145 6.454 1.00 27.96 315 ALA E O 1
ATOM 12309 N N . PRO D 1 316 ? 18.342 36.894 7.070 1.00 28.75 316 PRO E N 1
ATOM 12310 C CA . PRO D 1 316 ? 19.337 36.601 6.068 1.00 29.73 316 PRO E CA 1
ATOM 12311 C C . PRO D 1 316 ? 20.211 35.428 6.463 1.00 30.86 316 PRO E C 1
ATOM 12312 O O . PRO D 1 316 ? 20.193 35.005 7.616 1.00 30.86 316 PRO E O 1
ATOM 12316 N N . THR D 1 317 ? 20.948 34.913 5.480 1.00 30.83 317 THR E N 1
ATOM 12317 C CA . THR D 1 317 ? 21.882 33.826 5.709 1.00 30.50 317 THR E CA 1
ATOM 12318 C C . THR D 1 317 ? 23.256 34.405 6.043 1.00 31.15 317 THR E C 1
ATOM 12319 O O . THR D 1 317 ? 23.706 35.362 5.430 1.00 30.99 317 THR E O 1
ATOM 12323 N N . ILE D 1 318 ? 23.844 33.868 7.095 1.00 30.43 318 ILE E N 1
ATOM 12324 C CA . ILE D 1 318 ? 25.175 34.200 7.464 1.00 31.89 318 ILE E CA 1
ATOM 12325 C C . ILE D 1 318 ? 25.888 32.890 7.758 1.00 31.30 318 ILE E C 1
ATOM 12326 O O . ILE D 1 318 ? 25.525 32.160 8.685 1.00 30.58 318 ILE E O 1
ATOM 12331 N N . TYR D 1 319 ? 26.875 32.603 6.910 1.00 31.42 319 TYR E N 1
ATOM 12332 C CA . TYR D 1 319 ? 27.723 31.425 7.019 1.00 32.10 319 TYR E CA 1
ATOM 12333 C C . TYR D 1 319 ? 26.850 30.187 7.158 1.00 32.10 319 TYR E C 1
ATOM 12334 O O . TYR D 1 319 ? 27.008 29.367 8.080 1.00 31.81 319 TYR E O 1
ATOM 12343 N N . ASP D 1 320 ? 25.926 30.081 6.207 1.00 32.64 320 ASP E N 1
ATOM 12344 C CA . ASP D 1 320 ? 25.014 28.939 6.108 1.00 33.04 320 ASP E CA 1
ATOM 12345 C C . ASP D 1 320 ? 23.949 28.871 7.194 1.00 32.96 320 ASP E C 1
ATOM 12346 O O . ASP D 1 320 ? 23.196 27.903 7.235 1.00 33.35 320 ASP E O 1
ATOM 12351 N N . GLU D 1 321 ? 23.863 29.892 8.039 1.00 31.93 321 GLU E N 1
ATOM 12352 C CA . GLU D 1 321 ? 22.907 29.907 9.129 1.00 31.25 321 GLU E CA 1
ATOM 12353 C C . GLU D 1 321 ? 21.962 31.070 8.995 1.00 30.81 321 GLU E C 1
ATOM 12354 O O . GLU D 1 321 ? 22.287 32.035 8.297 1.00 30.99 321 GLU E O 1
ATOM 12360 N N . PRO D 1 322 ? 20.808 31.012 9.703 1.00 30.52 322 PRO E N 1
ATOM 12361 C CA . PRO D 1 322 ? 20.036 32.222 9.789 1.00 29.68 322 PRO E CA 1
ATOM 12362 C C . PRO D 1 322 ? 20.828 33.215 10.632 1.00 28.76 322 PRO E C 1
ATOM 12363 O O . PRO D 1 322 ? 21.625 32.813 11.474 1.00 27.16 322 PRO E O 1
ATOM 12367 N N . TYR D 1 323 ? 20.562 34.492 10.408 1.00 28.07 323 TYR E N 1
ATOM 12368 C CA . TYR D 1 323 ? 21.067 35.528 11.276 1.00 27.88 323 TYR E CA 1
ATOM 12369 C C . TYR D 1 323 ? 20.747 35.108 12.733 1.00 28.77 323 TYR E C 1
ATOM 12370 O O . TYR D 1 323 ? 19.645 34.653 13.028 1.00 28.40 323 TYR E O 1
ATOM 12379 N N . PRO D 1 324 ? 21.736 35.179 13.641 1.00 28.90 324 PRO E N 1
ATOM 12380 C CA . PRO D 1 324 ? 21.583 34.379 14.848 1.00 28.58 324 PRO E CA 1
ATOM 12381 C C . PRO D 1 324 ? 20.509 34.810 15.847 1.00 28.58 324 PRO E C 1
ATOM 12382 O O . PRO D 1 324 ? 20.101 33.995 16.657 1.00 28.46 324 PRO E O 1
ATOM 12386 N N . SER D 1 325 ? 20.017 36.039 15.757 1.00 28.24 325 SER E N 1
ATOM 12387 C CA . SER D 1 325 ? 18.946 36.469 16.661 1.00 29.12 325 SER E CA 1
ATOM 12388 C C . SER D 1 325 ? 17.737 35.554 16.570 1.00 29.43 325 SER E C 1
ATOM 12389 O O . SER D 1 325 ? 17.083 35.293 17.568 1.00 29.58 325 SER E O 1
ATOM 12392 N N . VAL D 1 326 ? 17.477 34.997 15.399 1.00 30.04 326 VAL E N 1
ATOM 12393 C CA . VAL D 1 326 ? 16.333 34.117 15.276 1.00 30.95 326 VAL E CA 1
ATOM 12394 C C . VAL D 1 326 ? 16.534 32.844 16.095 1.00 30.31 326 VAL E C 1
ATOM 12395 O O . VAL D 1 326 ? 15.559 32.184 16.464 1.00 29.73 326 VAL E O 1
ATOM 12399 N N . GLY D 1 327 ? 17.786 32.521 16.404 1.00 29.30 327 GLY E N 1
ATOM 12400 C CA . GLY D 1 327 ? 18.083 31.382 17.221 1.00 29.06 327 GLY E CA 1
ATOM 12401 C C . GLY D 1 327 ? 17.544 31.548 18.615 1.00 29.04 327 GLY E C 1
ATOM 12402 O O . GLY D 1 327 ? 17.158 30.587 19.257 1.00 28.76 327 GLY E O 1
ATOM 12403 N N . ASP D 1 328 ? 17.522 32.785 19.100 1.00 28.08 328 ASP E N 1
ATOM 12404 C CA . ASP D 1 328 ? 16.966 33.061 20.435 1.00 28.19 328 ASP E CA 1
ATOM 12405 C C . ASP D 1 328 ? 15.440 32.874 20.436 1.00 28.89 328 ASP E C 1
ATOM 12406 O O . ASP D 1 328 ? 14.892 32.059 21.182 1.00 27.54 328 ASP E O 1
ATOM 12411 N N . LEU D 1 329 ? 14.759 33.549 19.525 1.00 28.16 329 LEU E N 1
ATOM 12412 C CA . LEU D 1 329 ? 13.309 33.433 19.464 1.00 28.37 329 LEU E CA 1
ATOM 12413 C C . LEU D 1 329 ? 12.902 31.976 19.213 1.00 27.28 329 LEU E C 1
ATOM 12414 O O . LEU D 1 329 ? 11.958 31.502 19.815 1.00 26.77 329 LEU E O 1
ATOM 12419 N N . LEU D 1 330 ? 13.641 31.265 18.364 1.00 26.98 330 LEU E N 1
ATOM 12420 C CA . LEU D 1 330 ? 13.249 29.898 18.015 1.00 28.27 330 LEU E CA 1
ATOM 12421 C C . LEU D 1 330 ? 13.430 28.958 19.162 1.00 28.49 330 LEU E C 1
ATOM 12422 O O . LEU D 1 330 ? 12.604 28.040 19.354 1.00 28.36 330 LEU E O 1
ATOM 12427 N N . MET D 1 331 ? 14.443 29.217 19.985 1.00 28.11 331 MET E N 1
ATOM 12428 C CA . MET D 1 331 ? 14.634 28.383 21.191 1.00 27.52 331 MET E CA 1
ATOM 12429 C C . MET D 1 331 ? 13.532 28.652 22.223 1.00 27.04 331 MET E C 1
ATOM 12430 O O . MET D 1 331 ? 13.025 27.731 22.892 1.00 27.89 331 MET E O 1
ATOM 12435 N N . TYR D 1 332 ? 13.177 29.927 22.335 1.00 26.96 332 TYR E N 1
ATOM 12436 C CA . TYR D 1 332 ? 12.078 30.350 23.190 1.00 27.13 332 TYR E CA 1
ATOM 12437 C C . TYR D 1 332 ? 10.776 29.712 22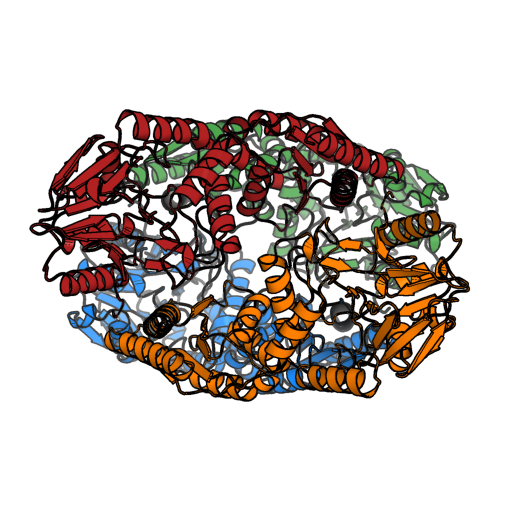.743 1.00 27.30 332 TYR E C 1
ATOM 12438 O O . TYR D 1 332 ? 10.005 29.173 23.562 1.00 28.27 332 TYR E O 1
ATOM 12447 N N . LEU D 1 333 ? 10.529 29.737 21.438 1.00 27.56 333 LEU E N 1
ATOM 12448 C CA . LEU D 1 333 ? 9.294 29.180 20.904 1.00 27.53 333 LEU E CA 1
ATOM 12449 C C . LEU D 1 333 ? 9.321 27.691 21.051 1.00 28.15 333 LEU E C 1
ATOM 12450 O O . LEU D 1 333 ? 8.276 27.095 21.257 1.00 27.93 333 LEU E O 1
ATOM 12455 N N . ARG D 1 334 ? 10.501 27.091 20.982 1.00 27.47 334 ARG E N 1
ATOM 12456 C CA . ARG D 1 334 ? 10.603 25.662 21.188 1.00 28.71 334 ARG E CA 1
ATOM 12457 C C . ARG D 1 334 ? 10.125 25.313 22.608 1.00 28.81 334 ARG E C 1
ATOM 12458 O O . ARG D 1 334 ? 9.497 24.267 22.826 1.00 30.40 334 ARG E O 1
ATOM 12466 N N . GLY D 1 335 ? 10.394 26.180 23.580 1.00 29.08 335 GLY E N 1
ATOM 12467 C CA . GLY D 1 335 ? 9.934 25.899 24.920 1.00 26.79 335 GLY E CA 1
ATOM 12468 C C . GLY D 1 335 ? 8.441 26.188 25.087 1.00 27.26 335 GLY E C 1
ATOM 12469 O O . GLY D 1 335 ? 7.735 25.505 25.810 1.00 25.99 335 GLY E O 1
ATOM 12470 N N . LEU D 1 336 ? 7.963 27.233 24.433 1.00 25.89 336 LEU E N 1
ATOM 12471 C CA . LEU D 1 336 ? 6.600 27.643 24.639 1.00 27.05 336 LEU E CA 1
ATOM 12472 C C . LEU D 1 336 ? 5.589 26.694 24.009 1.00 26.31 336 LEU E C 1
ATOM 12473 O O . LEU D 1 336 ? 4.455 26.627 24.469 1.00 27.44 336 LEU E O 1
ATOM 12478 N N . LYS D 1 337 ? 5.938 26.052 22.907 1.00 27.13 337 LYS E N 1
ATOM 12479 C CA . LYS D 1 337 ? 5.063 24.980 22.419 1.00 28.10 337 LYS E CA 1
ATOM 12480 C C . LYS D 1 337 ? 3.685 25.524 22.138 1.00 27.95 337 LYS E C 1
ATOM 12481 O O . LYS D 1 337 ? 2.639 25.035 22.660 1.00 28.30 337 LYS E O 1
ATOM 12487 N N . PHE D 1 338 ? 3.654 26.558 21.307 1.00 28.02 338 PHE E N 1
ATOM 12488 C CA . PHE D 1 338 ? 2.373 27.112 20.923 1.00 27.61 338 PHE E CA 1
ATOM 12489 C C . PHE D 1 338 ? 1.478 26.085 20.273 1.00 28.25 338 PHE E C 1
ATOM 12490 O O . PHE D 1 338 ? 0.261 26.249 20.305 1.00 28.83 338 PHE E O 1
ATOM 12498 N N . ASN D 1 339 ? 2.051 25.052 19.667 1.00 28.09 339 ASN E N 1
ATOM 12499 C CA . ASN D 1 339 ? 1.183 23.947 19.128 1.00 28.97 339 ASN E CA 1
ATOM 12500 C C . ASN D 1 339 ? 0.239 23.385 20.189 1.00 28.67 339 ASN E C 1
ATOM 12501 O O . ASN D 1 339 ? -0.722 22.712 19.861 1.00 30.00 339 ASN E O 1
ATOM 12506 N N . ARG D 1 340 ? 0.492 23.648 21.469 1.00 29.86 340 ARG E N 1
ATOM 12507 C CA . ARG D 1 340 ? -0.384 23.078 22.488 1.00 31.29 340 ARG E CA 1
ATOM 12508 C C . ARG D 1 340 ? -1.711 23.788 22.553 1.00 31.73 340 ARG E C 1
ATOM 12509 O O . ARG D 1 340 ? -2.642 23.289 23.192 1.00 33.69 340 ARG E O 1
ATOM 12517 N N . THR D 1 341 ? -1.782 24.945 21.890 1.00 31.74 341 THR E N 1
ATOM 12518 C CA . THR D 1 341 ? -2.995 25.725 21.820 1.00 31.98 341 THR E CA 1
ATOM 12519 C C . THR D 1 341 ? -3.547 25.709 20.405 1.00 32.13 341 THR E C 1
ATOM 12520 O O . THR D 1 341 ? -4.753 25.569 20.216 1.00 31.87 341 THR E O 1
ATOM 12524 N N . LEU D 1 342 ? -2.663 25.826 19.420 1.00 31.50 342 LEU E N 1
ATOM 12525 C CA . LEU D 1 342 ? -3.053 25.853 18.005 1.00 31.25 342 LEU E CA 1
ATOM 12526 C C . LEU D 1 342 ? -1.791 25.754 17.198 1.00 31.52 342 LEU E C 1
ATOM 12527 O O . LEU D 1 342 ? -0.835 26.458 17.484 1.00 31.14 342 LEU E O 1
ATOM 12532 N N . THR D 1 343 ? -1.770 24.885 16.198 1.00 30.84 343 THR E N 1
ATOM 12533 C CA . THR D 1 343 ? -0.640 24.809 15.333 1.00 30.81 343 THR E CA 1
ATOM 12534 C C . THR D 1 343 ? -0.773 25.949 14.326 1.00 30.77 343 THR E C 1
ATOM 12535 O O . THR D 1 343 ? -1.531 25.899 13.369 1.00 31.26 343 THR E O 1
ATOM 12539 N N . ARG D 1 344 ? -0.012 26.999 14.568 1.00 30.50 344 ARG E N 1
ATOM 12540 C CA . ARG D 1 344 ? -0.072 28.169 13.728 1.00 30.78 344 ARG E CA 1
ATOM 12541 C C . ARG D 1 344 ? 0.736 27.953 12.465 1.00 30.79 344 ARG E C 1
ATOM 12542 O O . ARG D 1 344 ? 1.714 27.189 12.442 1.00 32.27 344 ARG E O 1
ATOM 12550 N N . LYS D 1 345 ? 0.309 28.632 11.405 1.00 31.22 345 LYS E N 1
ATOM 12551 C CA . LYS D 1 345 ? 0.996 28.568 10.116 1.00 30.48 345 LYS E CA 1
ATOM 12552 C C . LYS D 1 345 ? 2.195 29.491 10.166 1.00 30.85 345 LYS E C 1
ATOM 12553 O O . LYS D 1 345 ? 2.172 30.535 10.848 1.00 30.72 345 LYS E O 1
ATOM 12559 N N . ALA D 1 346 ? 3.263 29.099 9.487 1.00 31.05 346 ALA E N 1
ATOM 12560 C CA . ALA D 1 346 ? 4.415 29.984 9.419 1.00 31.09 346 ALA E CA 1
ATOM 12561 C C . ALA D 1 346 ? 4.912 30.155 7.998 1.00 31.06 346 ALA E C 1
ATOM 12562 O O . ALA D 1 346 ? 4.931 29.210 7.213 1.00 32.15 346 ALA E O 1
ATOM 12564 N N . LEU D 1 347 ? 5.294 31.375 7.658 1.00 30.66 347 LEU E N 1
ATOM 12565 C CA . LEU D 1 347 ? 6.019 31.629 6.435 1.00 30.62 347 LEU E CA 1
ATOM 12566 C C . LEU D 1 347 ? 7.445 31.943 6.805 1.00 30.68 347 LEU E C 1
ATOM 12567 O O . LEU D 1 347 ? 7.669 32.759 7.668 1.00 29.50 347 LEU E O 1
ATOM 12572 N N . VAL D 1 348 ? 8.407 31.274 6.188 1.00 30.11 348 VAL E N 1
ATOM 12573 C CA . VAL D 1 348 ? 9.806 31.681 6.425 1.00 30.79 348 VAL E CA 1
ATOM 12574 C C . VAL D 1 348 ? 10.362 32.396 5.216 1.00 29.80 348 VAL E C 1
ATOM 12575 O O . VAL D 1 348 ? 9.987 32.133 4.081 1.00 30.50 348 VAL E O 1
ATOM 12579 N N . PHE D 1 349 ? 11.224 33.367 5.467 1.00 29.70 349 PHE E N 1
ATOM 12580 C CA . PHE D 1 349 ? 11.702 34.130 4.362 1.00 28.93 349 PHE E CA 1
ATOM 12581 C C . PHE D 1 349 ? 13.075 34.682 4.669 1.00 28.90 349 PHE E C 1
ATOM 12582 O O . PHE D 1 349 ? 13.555 34.679 5.815 1.00 27.79 349 PHE E O 1
ATOM 12590 N N . GLY D 1 350 ? 13.747 35.121 3.633 1.00 29.57 350 GLY E N 1
ATOM 12591 C CA . GLY D 1 350 ? 14.994 35.839 3.894 1.00 29.29 350 GLY E CA 1
ATOM 12592 C C . GLY D 1 350 ? 15.783 36.071 2.636 1.00 29.71 350 GLY E C 1
ATOM 12593 O O . GLY D 1 350 ? 15.458 35.579 1.565 1.00 29.69 350 GLY E O 1
ATOM 12594 N N . SER D 1 351 ? 16.828 36.857 2.772 1.00 29.75 351 SER E N 1
ATOM 12595 C CA . SER D 1 351 ? 17.646 37.199 1.641 1.00 30.78 351 SER E CA 1
ATOM 12596 C C . SER D 1 351 ? 18.922 36.420 1.822 1.00 31.29 351 SER E C 1
ATOM 12597 O O . SER D 1 351 ? 19.283 36.075 2.942 1.00 31.25 351 SER E O 1
ATOM 12600 N N . MET D 1 352 ? 19.639 36.169 0.738 1.00 32.59 352 MET E N 1
ATOM 12601 C CA . MET D 1 352 ? 20.907 35.486 0.868 1.00 32.61 352 MET E CA 1
ATOM 12602 C C . MET D 1 352 ? 21.829 35.921 -0.271 1.00 32.36 352 MET E C 1
ATOM 12603 O O . MET D 1 352 ? 21.393 36.579 -1.202 1.00 31.16 352 MET E O 1
ATOM 12608 N N . GLY D 1 353 ? 23.108 35.615 -0.164 1.00 32.75 353 GLY E N 1
ATOM 12609 C CA . GLY D 1 353 ? 24.039 36.052 -1.201 1.00 33.31 353 GLY E CA 1
ATOM 12610 C C . GLY D 1 353 ? 24.814 34.931 -1.823 1.00 34.69 353 GLY E C 1
ATOM 12611 O O . GLY D 1 353 ? 25.732 35.172 -2.608 1.00 35.59 353 GLY E O 1
ATOM 12612 N N . GLY D 1 354 ? 24.451 33.695 -1.502 1.00 34.96 354 GLY E N 1
ATOM 12613 C CA . GLY D 1 354 ? 25.178 32.570 -2.027 1.00 35.40 354 GLY E CA 1
ATOM 12614 C C . GLY D 1 354 ? 24.316 31.350 -1.936 1.00 34.95 354 GLY E C 1
ATOM 12615 O O . GLY D 1 354 ? 23.302 31.233 -2.628 1.00 34.96 354 GLY E O 1
ATOM 12616 N N . ASN D 1 355 ? 24.719 30.424 -1.084 1.00 35.09 355 ASN E N 1
ATOM 12617 C CA . ASN D 1 355 ? 23.979 29.174 -1.021 1.00 35.44 355 ASN E CA 1
ATOM 12618 C C . ASN D 1 355 ? 22.720 29.243 -0.186 1.00 35.17 355 ASN E C 1
ATOM 12619 O O . ASN D 1 355 ? 21.884 28.350 -0.260 1.00 35.30 355 ASN E O 1
ATOM 12624 N N . GLY D 1 356 ? 22.577 30.314 0.588 1.00 34.54 356 GLY E N 1
ATOM 12625 C CA . GLY D 1 356 ? 21.425 30.458 1.474 1.00 34.39 356 GLY E CA 1
ATOM 12626 C C . GLY D 1 356 ? 21.475 29.369 2.528 1.00 34.20 356 GLY E C 1
ATOM 12627 O O . GLY D 1 356 ? 22.538 28.839 2.836 1.00 33.15 356 GLY E O 1
ATOM 12628 N N . GLY D 1 357 ? 20.327 29.028 3.098 1.00 35.01 357 GLY E N 1
ATOM 12629 C CA . GLY D 1 357 ? 20.335 28.075 4.198 1.00 35.23 357 GLY E CA 1
ATOM 12630 C C . GLY D 1 357 ? 19.467 28.485 5.371 1.00 35.40 357 GLY E C 1
ATOM 12631 O O . GLY D 1 357 ? 18.941 27.630 6.096 1.00 36.05 357 GLY E O 1
ATOM 12632 N N . ALA D 1 358 ? 19.290 29.793 5.522 1.00 33.55 358 ALA E N 1
ATOM 12633 C CA . ALA D 1 358 ? 18.571 30.346 6.636 1.00 33.59 358 ALA E CA 1
ATOM 12634 C C . ALA D 1 358 ? 17.121 29.879 6.639 1.00 32.77 358 ALA E C 1
ATOM 12635 O O . ALA D 1 358 ? 16.621 29.391 7.655 1.00 31.14 358 ALA E O 1
ATOM 12637 N N . THR D 1 359 ? 16.447 30.026 5.494 1.00 33.26 359 THR E N 1
ATOM 12638 C CA . THR D 1 359 ? 15.013 29.715 5.450 1.00 33.80 359 THR E CA 1
ATOM 12639 C C . THR D 1 359 ? 14.805 28.212 5.748 1.00 34.02 359 THR E C 1
ATOM 12640 O O . THR D 1 359 ? 13.889 27.810 6.502 1.00 33.98 359 THR E O 1
ATOM 12644 N N . GLY D 1 360 ? 15.648 27.375 5.155 1.00 34.45 360 GLY E N 1
ATOM 12645 C CA . GLY D 1 360 ? 15.540 25.932 5.405 1.00 34.13 360 GLY E CA 1
ATOM 12646 C C . GLY D 1 360 ? 15.717 25.610 6.881 1.00 33.55 360 GLY E C 1
ATOM 12647 O O . GLY D 1 360 ? 14.998 24.792 7.455 1.00 33.54 360 GLY E O 1
ATOM 12648 N N . THR D 1 361 ? 16.651 26.294 7.523 1.00 33.60 361 THR E N 1
ATOM 12649 C CA . THR D 1 361 ? 16.940 26.028 8.916 1.00 33.72 361 THR E CA 1
ATOM 12650 C C . THR D 1 361 ? 15.824 26.589 9.807 1.00 33.22 361 THR E C 1
ATOM 12651 O O . THR D 1 361 ? 15.434 25.949 10.780 1.00 34.18 361 THR E O 1
ATOM 12655 N N . MET D 1 362 ? 15.322 27.775 9.463 1.00 32.48 362 MET E N 1
ATOM 12656 C CA . MET D 1 362 ? 14.209 28.347 10.185 1.00 33.00 362 MET E CA 1
ATOM 12657 C C . MET D 1 362 ? 12.959 27.473 10.063 1.00 33.00 362 MET E C 1
ATOM 12658 O O . MET D 1 362 ? 12.204 27.297 11.038 1.00 33.45 362 MET E O 1
ATOM 12663 N N . LYS D 1 363 ? 12.759 26.903 8.881 1.00 32.30 363 LYS E N 1
ATOM 12664 C CA . LYS D 1 363 ? 11.640 26.011 8.665 1.00 32.83 363 LYS E CA 1
ATOM 12665 C C . LYS D 1 363 ? 11.732 24.816 9.632 1.00 33.16 363 LYS E C 1
ATOM 12666 O O . LYS D 1 363 ? 10.746 24.474 10.291 1.00 32.65 363 LYS E O 1
ATOM 12672 N N . GLU D 1 364 ? 12.910 24.193 9.720 1.00 32.99 364 GLU E N 1
ATOM 12673 C CA . GLU D 1 364 ? 13.151 23.043 10.616 1.00 33.58 364 GLU E CA 1
ATOM 12674 C C . GLU D 1 364 ? 12.882 23.378 12.073 1.00 33.77 364 GLU E C 1
ATOM 12675 O O . GLU D 1 364 ? 12.179 22.653 12.794 1.00 32.76 364 GLU E O 1
ATOM 12685 N N . LEU D 1 365 ? 13.442 24.495 12.499 1.00 31.67 365 LEU E N 1
ATOM 12686 C CA . LEU D 1 365 ? 13.296 24.927 13.863 1.00 32.08 365 LEU E CA 1
ATOM 12687 C C . LEU D 1 365 ? 11.887 25.408 14.199 1.00 31.99 365 LEU E C 1
ATOM 12688 O O . LEU D 1 365 ? 11.425 25.183 15.293 1.00 32.41 365 LEU E O 1
ATOM 12693 N N . LEU D 1 366 ? 11.173 26.008 13.257 1.00 31.16 366 LEU E N 1
ATOM 12694 C CA . LEU D 1 366 ? 9.806 26.403 13.555 1.00 31.40 366 LEU E CA 1
ATOM 12695 C C . LEU D 1 366 ? 8.960 25.148 13.704 1.00 32.13 366 LEU E C 1
ATOM 12696 O O . LEU D 1 366 ? 8.162 25.009 14.621 1.00 32.59 366 LEU E O 1
ATOM 12701 N N . ALA D 1 367 ? 9.184 24.193 12.834 1.00 31.69 367 ALA E N 1
ATOM 12702 C CA . ALA D 1 367 ? 8.414 22.978 12.908 1.00 32.38 367 ALA E CA 1
ATOM 12703 C C . ALA D 1 367 ? 8.605 22.296 14.259 1.00 32.80 367 ALA E C 1
ATOM 12704 O O . ALA D 1 367 ? 7.631 21.813 14.853 1.00 32.42 367 ALA E O 1
ATOM 12706 N N . GLU D 1 368 ? 9.847 22.255 14.747 1.00 33.13 368 GLU E N 1
ATOM 12707 C CA . GLU D 1 368 ? 10.158 21.768 16.097 1.00 33.74 368 GLU E CA 1
ATOM 12708 C C . GLU D 1 368 ? 9.479 22.623 17.177 1.00 34.28 368 GLU E C 1
ATOM 12709 O O . GLU D 1 368 ? 9.227 22.147 18.275 1.00 35.89 368 GLU E O 1
ATOM 12715 N N . ALA D 1 369 ? 9.211 23.893 16.889 1.00 32.91 369 ALA E N 1
ATOM 12716 C CA . ALA D 1 369 ? 8.526 24.745 17.847 1.00 33.44 369 ALA E CA 1
ATOM 12717 C C . ALA D 1 369 ? 7.013 24.651 17.727 1.00 33.60 369 ALA E C 1
ATOM 12718 O O . ALA D 1 369 ? 6.301 25.404 18.372 1.00 33.82 369 ALA E O 1
ATOM 12720 N N . GLY D 1 370 ? 6.509 23.716 16.922 1.00 32.93 370 GLY E N 1
ATOM 12721 C CA . GLY D 1 370 ? 5.067 23.595 16.793 1.00 34.51 370 GLY E CA 1
ATOM 12722 C C . GLY D 1 370 ? 4.383 24.561 15.820 1.00 34.84 370 GLY E C 1
ATOM 12723 O O . GLY D 1 370 ? 3.196 24.882 16.005 1.00 36.93 370 GLY E O 1
ATOM 12724 N N . PHE D 1 371 ? 5.108 25.012 14.792 1.00 34.16 371 PHE E N 1
ATOM 12725 C CA . PHE D 1 371 ? 4.507 25.728 13.642 1.00 33.83 371 PHE E CA 1
ATOM 12726 C C . PHE D 1 371 ? 4.428 24.895 12.381 1.00 35.02 371 PHE E C 1
ATOM 12727 O O . PHE D 1 371 ? 5.288 24.073 12.113 1.00 34.24 371 PHE E O 1
ATOM 12735 N N . ASP D 1 372 ? 3.372 25.134 11.626 1.00 35.68 372 ASP E N 1
ATOM 12736 C CA . ASP D 1 372 ? 3.171 24.481 10.361 1.00 37.63 372 ASP E CA 1
ATOM 12737 C C . ASP D 1 372 ? 3.770 25.386 9.294 1.00 37.43 372 ASP E C 1
ATOM 12738 O O . ASP D 1 372 ? 3.193 26.430 8.967 1.00 36.56 372 ASP E O 1
ATOM 12743 N N . VAL D 1 373 ? 4.918 24.998 8.750 1.00 38.33 373 VAL E N 1
ATOM 12744 C CA . VAL D 1 373 ? 5.620 25.926 7.848 1.00 40.23 373 VAL E CA 1
ATOM 12745 C C . VAL D 1 373 ? 5.165 25.791 6.403 1.00 42.83 373 VAL E C 1
ATOM 12746 O O . VAL D 1 373 ? 5.530 24.845 5.704 1.00 42.64 373 VAL E O 1
ATOM 12750 N N . ALA D 1 374 ? 4.374 26.789 6.001 1.00 45.11 374 ALA E N 1
ATOM 12751 C CA . ALA D 1 374 ? 3.452 26.673 4.887 1.00 46.94 374 ALA E CA 1
ATOM 12752 C C . ALA D 1 374 ? 4.188 27.009 3.607 1.00 47.38 374 ALA E C 1
ATOM 12753 O O . ALA D 1 374 ? 3.929 26.416 2.540 1.00 48.41 374 ALA E O 1
ATOM 12755 N N . CYS D 1 375 ? 5.109 27.960 3.712 1.00 46.99 375 CYS E N 1
ATOM 12756 C CA . CYS D 1 375 ? 6.038 28.164 2.631 1.00 46.59 375 CYS E CA 1
ATOM 12757 C C . CYS D 1 375 ? 7.258 28.986 2.978 1.00 45.42 375 CYS E C 1
ATOM 12758 O O . CYS D 1 375 ? 7.502 29.324 4.161 1.00 43.06 375 CYS E O 1
ATOM 12761 N N . GLU D 1 376 ? 7.971 29.331 1.903 1.00 43.42 376 GLU E N 1
ATOM 12762 C CA . GLU D 1 376 ? 9.285 29.958 1.956 1.00 42.96 376 GLU E CA 1
ATOM 12763 C C . GLU D 1 376 ? 9.399 31.049 0.886 1.00 41.56 376 GLU E C 1
ATOM 12764 O O . GLU D 1 376 ? 8.891 30.894 -0.218 1.00 41.65 376 GLU E O 1
ATOM 12770 N N . GLU D 1 377 ? 10.055 32.156 1.200 1.00 39.40 377 GLU E N 1
ATOM 12771 C CA . GLU D 1 377 ? 10.447 33.108 0.163 1.00 38.11 377 GLU E CA 1
ATOM 12772 C C . GLU D 1 377 ? 11.911 33.406 0.376 1.00 37.23 377 GLU E C 1
ATOM 12773 O O . GLU D 1 377 ? 12.266 33.973 1.400 1.00 34.77 377 GLU E O 1
ATOM 12779 N N . GLU D 1 378 ? 12.759 32.986 -0.561 1.00 35.94 378 GLU E N 1
ATOM 12780 C CA . GLU D 1 378 ? 14.199 33.236 -0.408 1.00 35.33 378 GLU E CA 1
ATOM 12781 C C . GLU D 1 378 ? 14.657 34.061 -1.587 1.00 34.95 378 GLU E C 1
ATOM 12782 O O . GLU D 1 378 ? 14.338 33.752 -2.728 1.00 35.65 378 GLU E O 1
ATOM 12788 N N . VAL D 1 379 ? 15.381 35.138 -1.313 1.00 33.59 379 VAL E N 1
ATOM 12789 C CA . VAL D 1 379 ? 15.759 36.070 -2.341 1.00 32.46 379 VAL E CA 1
ATOM 12790 C C . VAL D 1 379 ? 17.281 36.146 -2.346 1.00 32.68 379 VAL E C 1
ATOM 12791 O O . VAL D 1 379 ? 17.928 36.036 -1.298 1.00 31.87 379 VAL E O 1
ATOM 12795 N N . TYR D 1 380 ? 17.843 36.305 -3.540 1.00 30.81 380 TYR E N 1
ATOM 12796 C CA . TYR D 1 380 ? 19.262 36.588 -3.684 1.00 31.63 380 TYR E CA 1
ATOM 12797 C C . TYR D 1 380 ? 19.483 38.077 -3.537 1.00 30.91 380 TYR E C 1
ATOM 12798 O O . TYR D 1 380 ? 18.963 38.848 -4.332 1.00 31.76 380 TYR E O 1
ATOM 12807 N N . TYR D 1 381 ? 20.217 38.477 -2.518 1.00 30.79 381 TYR E N 1
ATOM 12808 C CA . TYR D 1 381 ? 20.508 39.888 -2.261 1.00 30.71 381 TYR E CA 1
ATOM 12809 C C . TYR D 1 381 ? 19.253 40.771 -2.245 1.00 31.50 381 TYR E C 1
ATOM 12810 O O . TYR D 1 381 ? 18.275 40.467 -1.539 1.00 31.91 381 TYR E O 1
ATOM 12819 N N . VAL D 1 382 ? 19.250 41.837 -3.028 1.00 31.35 382 VAL E N 1
ATOM 12820 C CA . VAL D 1 382 ? 18.146 42.788 -2.973 1.00 32.02 382 VAL E CA 1
ATOM 12821 C C . VAL D 1 382 ? 16.948 42.316 -3.795 1.00 32.72 382 VAL E C 1
ATOM 12822 O O . VAL D 1 382 ? 17.093 42.000 -4.977 1.00 33.09 382 VAL E O 1
ATOM 12826 N N . PRO D 1 383 ? 15.748 42.273 -3.180 1.00 33.56 383 PRO E N 1
ATOM 12827 C CA . PRO D 1 383 ? 14.584 41.798 -3.902 1.00 34.26 383 PRO E CA 1
ATOM 12828 C C . PRO D 1 383 ? 14.231 42.763 -5.030 1.00 34.62 383 PRO E C 1
ATOM 12829 O O . PRO D 1 383 ? 14.332 43.991 -4.866 1.00 34.85 383 PRO E O 1
ATOM 12833 N N . THR D 1 384 ? 13.912 42.203 -6.185 1.00 34.82 384 THR E N 1
ATOM 12834 C CA . THR D 1 384 ? 13.367 42.966 -7.276 1.00 35.93 384 THR E CA 1
ATOM 12835 C C . THR D 1 384 ? 11.917 43.288 -6.945 1.00 36.80 384 THR E C 1
ATOM 12836 O O . THR D 1 384 ? 11.353 42.791 -5.946 1.00 36.15 384 THR E O 1
ATOM 12840 N N . GLY D 1 385 ? 11.286 44.077 -7.802 1.00 36.94 385 GLY E N 1
ATOM 12841 C CA . GLY D 1 385 ? 9.857 44.343 -7.623 1.00 37.39 385 GLY E CA 1
ATOM 12842 C C . GLY D 1 385 ? 9.056 43.057 -7.663 1.00 37.30 385 GLY E C 1
ATOM 12843 O O . GLY D 1 385 ? 8.172 42.859 -6.845 1.00 38.20 385 GLY E O 1
ATOM 12844 N N . ASP D 1 386 ? 9.368 42.174 -8.607 1.00 37.68 386 ASP E N 1
ATOM 12845 C CA . ASP D 1 386 ? 8.684 40.885 -8.706 1.00 37.62 386 ASP E CA 1
ATOM 12846 C C . ASP D 1 386 ? 8.870 40.061 -7.449 1.00 37.00 386 ASP E C 1
ATOM 12847 O O . ASP D 1 386 ? 7.929 39.431 -7.009 1.00 35.26 386 ASP E O 1
ATOM 12852 N N . GLU D 1 387 ? 10.077 40.077 -6.870 1.00 35.45 387 GLU E N 1
ATOM 12853 C CA . GLU D 1 387 ? 10.357 39.275 -5.676 1.00 35.39 387 GLU E CA 1
ATOM 12854 C C . GLU D 1 387 ? 9.586 39.813 -4.500 1.00 34.90 387 GLU E C 1
ATOM 12855 O O . GLU D 1 387 ? 9.105 39.057 -3.676 1.00 34.22 387 GLU E O 1
ATOM 12861 N N . LEU D 1 388 ? 9.487 41.133 -4.431 1.00 35.24 388 LEU E N 1
ATOM 12862 C CA . LEU D 1 388 ? 8.660 41.794 -3.425 1.00 35.38 388 LEU E CA 1
ATOM 12863 C C . LEU D 1 388 ? 7.174 41.503 -3.612 1.00 35.31 388 LEU E C 1
ATOM 12864 O O . LEU D 1 388 ? 6.427 41.386 -2.640 1.00 34.53 388 LEU E O 1
ATOM 12869 N N . ASP D 1 389 ? 6.745 41.393 -4.863 1.00 34.88 389 ASP E N 1
ATOM 12870 C CA . ASP D 1 389 ? 5.355 41.060 -5.125 1.00 34.91 389 ASP E CA 1
ATOM 12871 C C . ASP D 1 389 ? 5.118 39.639 -4.685 1.00 34.33 389 ASP E C 1
ATOM 12872 O O . ASP D 1 389 ? 4.005 39.295 -4.249 1.00 34.81 389 ASP E O 1
ATOM 12877 N N . ALA D 1 390 ? 6.149 38.796 -4.827 1.00 33.20 390 ALA E N 1
ATOM 12878 C CA . ALA D 1 390 ? 6.035 37.392 -4.400 1.00 32.90 390 ALA E CA 1
ATOM 12879 C C . ALA D 1 390 ? 6.003 37.314 -2.879 1.00 32.88 390 ALA E C 1
ATOM 12880 O O . ALA D 1 390 ? 5.361 36.448 -2.274 1.00 33.06 390 ALA E O 1
ATOM 12882 N N . CYS D 1 391 ? 6.698 38.246 -2.263 1.00 32.35 391 CYS E N 1
ATOM 12883 C CA . CYS D 1 391 ? 6.618 38.366 -0.831 1.00 32.26 391 CYS E CA 1
ATOM 12884 C C . CYS D 1 391 ? 5.216 38.798 -0.424 1.00 31.63 391 CYS E C 1
ATOM 12885 O O . CYS D 1 391 ? 4.605 38.203 0.468 1.00 31.10 391 CYS E O 1
ATOM 12888 N N . PHE D 1 392 ? 4.712 39.840 -1.076 1.00 30.66 392 PHE E N 1
ATOM 12889 C CA . PHE D 1 392 ? 3.337 40.278 -0.823 1.00 30.94 392 PHE E CA 1
ATOM 12890 C C . PHE D 1 392 ? 2.404 39.081 -0.957 1.00 31.70 392 PHE E C 1
ATOM 12891 O O . PHE D 1 392 ? 1.596 38.788 -0.075 1.00 30.99 392 PHE E O 1
ATOM 12899 N N . GLU D 1 393 ? 2.494 38.397 -2.092 1.00 30.99 393 GLU E N 1
ATOM 12900 C CA . GLU D 1 393 ? 1.642 37.248 -2.307 1.00 31.43 393 GLU E CA 1
ATOM 12901 C C . GLU D 1 393 ? 1.739 36.214 -1.183 1.00 30.92 393 GLU E C 1
ATOM 12902 O O . GLU D 1 393 ? 0.732 35.679 -0.773 1.00 29.81 393 GLU E O 1
ATOM 12908 N N . ALA D 1 394 ? 2.941 35.960 -0.683 1.00 30.26 394 ALA E N 1
ATOM 12909 C CA . ALA D 1 394 ? 3.149 35.002 0.395 1.00 31.08 394 ALA E CA 1
ATOM 12910 C C . ALA D 1 394 ? 2.438 35.411 1.683 1.00 31.71 394 ALA E C 1
ATOM 12911 O O . ALA D 1 394 ? 1.760 34.580 2.321 1.00 31.04 394 ALA E O 1
ATOM 12913 N N . GLY D 1 395 ? 2.562 36.706 2.029 1.00 31.33 395 GLY E N 1
ATOM 12914 C CA . GLY D 1 395 ? 1.858 37.312 3.155 1.00 32.24 395 GLY E CA 1
ATOM 12915 C C . GLY D 1 395 ? 0.358 37.300 2.969 1.00 31.74 395 GLY E C 1
ATOM 12916 O O . GLY D 1 395 ? -0.372 37.078 3.904 1.00 32.16 395 GLY E O 1
ATOM 12917 N N . ARG D 1 396 ? -0.111 37.512 1.738 1.00 30.50 396 ARG E N 1
ATOM 12918 C CA . ARG D 1 396 ? -1.546 37.461 1.433 1.00 30.89 396 ARG E CA 1
ATOM 12919 C C . ARG D 1 396 ? -2.066 36.039 1.620 1.00 30.75 396 ARG E C 1
ATOM 12920 O O . ARG D 1 396 ? -3.089 35.821 2.269 1.00 30.95 396 ARG E O 1
ATOM 12928 N N . LYS D 1 397 ? -1.328 35.086 1.054 1.00 31.49 397 LYS E N 1
ATOM 12929 C CA . LYS D 1 397 ? -1.673 33.669 1.127 1.00 33.40 397 LYS E CA 1
ATOM 12930 C C . LYS D 1 397 ? -1.785 33.280 2.591 1.00 32.75 397 LYS E C 1
ATOM 12931 O O . LYS D 1 397 ? -2.762 32.669 3.019 1.00 33.09 397 LYS E O 1
ATOM 12937 N N . LEU D 1 398 ? -0.776 33.652 3.338 1.00 32.59 398 LEU E N 1
ATOM 12938 C CA . LEU D 1 398 ? -0.692 33.330 4.750 1.00 32.42 398 LEU E CA 1
ATOM 12939 C C . LEU D 1 398 ? -1.909 33.837 5.546 1.00 32.32 398 LEU E C 1
ATOM 12940 O O . LEU D 1 398 ? -2.551 33.079 6.293 1.00 32.90 398 LEU E O 1
ATOM 12945 N N . ALA D 1 399 ? -2.178 35.133 5.412 1.00 32.18 399 ALA E N 1
ATOM 12946 C CA . ALA D 1 399 ? -3.341 35.776 5.997 1.00 32.67 399 ALA E CA 1
ATOM 12947 C C . ALA D 1 399 ? -4.651 35.164 5.511 1.00 32.94 399 ALA E C 1
ATOM 12948 O O . ALA D 1 399 ? -5.563 34.902 6.298 1.00 33.27 399 ALA E O 1
ATOM 12950 N N . ALA D 1 400 ? -4.763 34.941 4.211 1.00 32.47 400 ALA E N 1
ATOM 12951 C CA . ALA D 1 400 ? -5.974 34.325 3.678 1.00 33.23 400 ALA E CA 1
ATOM 12952 C C . ALA D 1 400 ? -6.229 32.963 4.351 1.00 33.63 400 ALA E C 1
ATOM 12953 O O . ALA D 1 400 ? -7.371 32.603 4.599 1.00 33.02 400 ALA E O 1
ATOM 12955 N N . GLU D 1 401 ? -5.165 32.225 4.648 1.00 34.55 401 GLU E N 1
ATOM 12956 C CA . GLU D 1 401 ? -5.272 30.888 5.220 1.00 37.07 401 GLU E CA 1
ATOM 12957 C C . GLU D 1 401 ? -5.876 30.934 6.625 1.00 36.62 401 GLU E C 1
ATOM 12958 O O . GLU D 1 401 ? -6.580 30.019 7.066 1.00 37.61 401 GLU E O 1
ATOM 12964 N N . ILE D 1 402 ? -5.640 32.019 7.333 1.00 35.99 402 ILE E N 1
ATOM 12965 C CA . ILE D 1 402 ? -6.099 32.052 8.703 1.00 36.49 402 ILE E CA 1
ATOM 12966 C C . ILE D 1 402 ? -7.457 32.713 8.804 1.00 36.63 402 ILE E C 1
ATOM 12967 O O . ILE D 1 402 ? -8.018 32.791 9.885 1.00 36.06 402 ILE E O 1
ATOM 12972 N N . ARG D 1 403 ? -7.970 33.218 7.691 1.00 37.04 403 ARG E N 1
ATOM 12973 C CA . ARG D 1 403 ? -9.265 33.858 7.760 1.00 37.96 403 ARG E CA 1
ATOM 12974 C C . ARG D 1 403 ? -10.352 32.820 7.894 1.00 38.52 403 ARG E C 1
ATOM 12975 O O . ARG D 1 403 ? -10.311 31.765 7.274 1.00 38.65 403 ARG E O 1
#

Organism: Methanothermobacter marburgensis (strain ATCC BAA-927 / DSM 2133 / JCM 14651 / NBRC 100331 / OCM 82 / Marburg) (NCBI:txid79929)

B-factor: mean 33.08, std 7.9, range [14.39, 114.61]

CATH classification: 3.60.15.10 (+1 more: 3.40.50.360)

GO terms:
  GO:0052765 coenzyme F420H2 oxidase activity (F, EXP)

Radius of gyration: 33.51 Å; Cα contacts (8 Å, |Δi|>4): 4317; chains: 4; bounding box: 79×66×88 Å

InterPro domains:
  IPR001226 Flavodoxin, conserved site [PS00201] (261-277)
  IPR001279 Metallo-beta-lactamase [SM00849] (34-233)
  IPR008254 Flavodoxin/nitric oxide synthase [PF00258] (261-395)
  IPR008254 Flavodoxin/nitric oxide synthase [PS50902] (259-399)
  IPR016440 Rubredoxin-oxygen oxidoreductase [PIRSF005243] (5-402)
  IPR029039 Flavoprotein-like superfamily [G3DSA:3.40.50.360] (255-404)
  IPR029039 Flavoprotein-like superfamily [SSF52218] (255-401)
  IPR036866 Ribonuclease Z/Hydroxyacylglutathione hydrolase-like [G3DSA:3.60.15.10] (1-252)
  IPR036866 Ribonuclease Z/Hydroxyacylglutathione hydrolase-like [SSF56281] (12-292)
  IPR045761 ODP domain [PF19583] (35-234)

Solvent-accessible surface area: 52736 Å² total; per-residue (Å²): 95,88,7,56,10,100,156,28,32,122,4,0,8,4,0,0,2,4,25,12,27,41,30,58,15,18,3,2,40,17,95,0,0,0,2,0,0,3,0,0,5,8,114,141,4,0,0,0,0,2,0,0,76,48,73,30,14,98,15,0,5,10,2,0,82,40,0,10,150,97,43,64,50,141,118,1,36,50,0,0,0,0,0,0,4,40,0,0,0,12,0,0,55,69,0,22,201,114,19,80,142,3,18,0,24,0,7,115,66,0,11,101,0,0,49,34,22,31,86,73,0,200,132,12,102,38,73,59,10,134,43,43,39,86,11,94,0,12,55,25,39,0,20,1,2,53,0,60,87,6,14,40,45,1,0,0,6,0,1,0,14,136,24,1,2,5,1,0,1,5,8,4,0,0,8,24,15,17,13,45,2,25,5,165,78,18,60,93,54,37,4,17,22,12,0,49,17,0,0,0,0,4,2,0,3,8,0,105,58,6,48,134,26,33,96,53,6,149,149,86,23,16,49,153,84,19,108,24,0,1,0,2,0,0,0,0,0,45,66,10,77,64,0,14,108,19,1,52,16,12,2,52,8,121,50,102,77,32,0,0,0,0,2,2,25,46,43,2,12,1,85,92,0,0,39,4,0,0,13,0,0,31,65,38,67,5,17,1,89,8,16,10,25,112,88,17,40,35,0,47,0,0,22,8,0,2,24,0,5,0,0,0,0,0,0,10,24,19,32,80,9,0,12,1,14,0,3,20,1,3,18,9,0,92,3,1,32,0,55,81,13,58,65,0,54,0,0,0,0,1,8,32,20,39,146,6,27,2,3,39,33,0,86,111,42,0,60,78,0,12,8,48,19,79,29,72,42,70,4,58,16,41,11,52,46,117,50,29,50,40,0,22,81,6,0,69,127,4,0,33,107,34,161,101,109,8,59,10,91,159,22,31,132,10,0,15,5,0,0,1,4,25,14,25,43,28,61,14,19,5,3,35,17,97,0,0,0,2,0,0,4,0,0,3,10,116,142,3,2,0,0,0,4,0,0,77,48,78,30,22,104,15,0,5,11,3,0,72,50,0,7,156,94,44,65,54,152,135,2,38,48,0,0,0,0,1,0,4,42,2,0,0,12,0,0,56,72,0,20,203,117,16,80,142,3,14,0,18,0,7,117,69,0,12,103,1,0,52,33,22,30,76,72,1,192,129,11,106,42,85,62,6,139,37,53,53,86,14,82,0,4,76,29,50,0,14,0,0,51,0,58,86,5,12,42,46,2,0,0,11,0,9,2,37,167,52,8,5,26,1,0,1,5,6,6,0,0,9,25,15,18,21,47,6,18,5,169,73,16,63,95,60,41,4,14,22,14,0,50,16,0,0,0,0,8,1,0,3,4,0,116,67,8,56,139,27,44,86,54,21,144,148,80,49,37,66,121,159,45,119,18,1,1,0,1,2,0,0,0,0,35,68,7,77,63,0,21,109,20,1,51,12,12,2,49,7,123,49,102,80,30,0,0,0,0,1,2,23,46,41,1,11,0,92,96,0,0,42,9,0,0,19,0,0,26,62,26,71,5,16,1,83,8,15,9,25,108,88,18,42,35,0,50,0,0,20,2,0,1,23,0,5,0,1,0,0,0,0,10,24,20,34,82,6,1,11,1,12,0,3,21,1,4,13,9,0,94,4,1,33,0,65,85,15,62,64,1,50,0,5,0,0,1,9,30,21,39,144,6,30,0,2,33,33,0,71,112,32,0,54,86,2,8,6,60,19,55,76,60,39,69,5,58,17,43,10,57,44,115,52,18,43,40,0,22,64,12,0,69,135,10,0,35,111,32,159,92,109,8,58,3,104,150,29,34,112,12,0,9,6,0,0,3,3,27,13,29,41,27,56,12,22,3,3,38,18,97,0,0,0,2,0,0,2,0,0,7,9,108,130,1,0,0,0,0,2,0,0,74,49,74,27,16,100,20,0,5,9,3,0,90,36,0,11,151,87,41,62,45,135,116,2,37,51,0,0,0,0,0,0,5,41,1,0,0,12,0,0,57,66,0,22,207,110,19,85,157,4,18,0,23,0,5,120,71,0,20,131,1,0,31,37,25,30,90,71,1,153,132,12,102,31,74,62,6,132,41,45,59,83,13,85,0,13,84,26,46,0,14,0,5,49,0,67,85,8,15,42,42,3,0,0,9,0,8,3,31,157,47,0,3,18,1,0,1,6,7,5,0,0,10,25,15,17,22,49,8,26,3,169,82,19,61,92,59,36,4,17,22,13,0,51,16,1,0,0,1,9,2,0,3,8,0,111,58,8,48,134,25,35,94,56,17,165,149,84,21,21,47,140,68,18,109,10,0,1,0,1,2,0,0,0,0,48,67,8,70,63,0,14,110,20,2,50,14,11,2,53,8,119,48,104,78,31,0,0,0,0,2,2,25,45,39,1,10,1,86,83,0,0,34,8,0,0,11,0,0,31,66,30,68,4,16,1,87,8,15,10,26,108,89,15,40,32,0,49,0,0,22,10,0,1,24,0,6,0,0,0,0,0,0,9,24,20,40,91,12,0,12,0,12,0,5,22,1,4,14,10,0,88,3,0,40,0,60,84,16,61,71,1,48,0,0,0,0,1,8,35,17,33,144,7,26,1,2,39,24,0,86,101,38,0,60,90,1,11,8,49,18,61,63,75,38,67,4,54,13,42,9,53,42,116,49,26,39,43,0,27,49,8,0,72,125,12,0,37,105,33,158,108,82,8,57,10,96,128,20,29,106,10,0,12,4,0,0,2,3,25,12,27,43,30,56,13,19,4,3,39,18,98,0,0,0,2,0,0,2,0,0,8,9,111,136,3,0,0,0,0,2,0,0,74,50,75,28,28,94,19,0,12,13,2,0,79,40,0,7,150,97,40,51,40,121,125,2,35,49,0,0,0,0,0,0,6,42,1,0,0,10,0,0,55,67,0,18,204,92,8,81,151,2,16,0,15,0,7,111,52,0,10,99,0,0,53,38,25,30,82,68,1,195,129,11,106,45,77,66,4,128,40,42,31,99,12,93,0,12,72,29,57,0,12,0,5,53,0,63,87,7,16,42,38,1,0,0,8,0,10,1,12,154,35,1,3,19,0,0,2,6,6,4,0,0,10,25,16,16,13,44,2,20,5,172,76,16,67,92,52,44,4,16,24,13,0,50,17,1,0,0,1,11,2,0,4,9,0,110,51,8,48,117,22,34,94,53,20,163,156,82,25,27,51,141,78,27,119,18,0,1,0,2,3,0,0,0,0,41,72,8,69,66,0,14,112,21,2,51,14,13,2,57,6,123,50,105,82,30,0,0,0,0,1,2,23,45,38,1,10,0,84,89,0,0,35,8,0,0,19,0,0,32,65,30,69,3,18,0,79,8,18,9,25,104,94,16,39,32,0,53,0,0,17,3,0,2,23,0,8,0,0,0,0,0,0,9,24,20,37,80,5,1,9,0,13,0,4,22,1,4,16,9,0,81,5,1,63,0,58,82,14,64,65,0,52,0,3,0,0,1,8,31,21,36,146,6,28,1,2,39,30,0,88,96,36,0,59,79,0,11,7,64,21,60,60,62,38,70,4,37,16,43,9,57,40,115,46,23,43,40,0,26,78,12,0,72,127,6,0,36,101,34,156

Secondary structure (DSSP, 8-state):
-----EEEETTEEE--EEETT--EETTEE-S-EEE--EEEE-SS-EEEE----TT-HHHHHHHHHHHHHHHT-----EEE-S--SHHHHTTHHHHHHHSTT--EEE-HHHHHHHHHH-GGGGGS-EEE--TT-EEE-SS-EEEEEE-TTSSSTT-EEEEEETTTEEE-TTTT------S--BGGGS-HHHHHHHHHHHIIIIIGGGHHHHHHHHHHHHHTT-GGG-SEEE-SSS-BBSSHHHHHHHHHHHHTT---SEEEEEE--SSSHHHHHHHHHHHHHHTTT-EEEEEETTTS-HHHHHHHHHT-SEEEEE--EETTEE-THHHHHHHHHHHH-GGGT--EEEEEEEEESSS--HHHHHHHHHHHTTEEEEEEEEEESSPPHHHHHHHHHHHHHHHHHH-/-----EEEETTEEE--EEETT--EETTEE-S-EEE--EEEE-SS-EEEE----TT-HHHHHHHHHHHHHHHT-----EEE-S--SHHHHTTHHHHHHH-TT--EEE-HHHHHHHHHH-GGGGSS-EEE--TT-EEE-SS-EEEEEE-TTSSSTT-EEEEETTTTEEE-TTTT------S--BGGGS-HHHHHHHHHHHIIIIIGGGHHHHHHHHHHHHHHT--TT--EEE-SSS-BBSSHHHHHHHHHHHHTT---SEEEEEE--SSSHHHHHHHHHHHHHHTTT-EEEEEETTTS-HHHHHHHHHT-SEEEEE--EETTEE-THHHHHHHHHHHH-GGGT--EEEEEEEEESSS--HHHHHHHHHHHTTEEEEEEEEEESSPPHHHHHHHHHHHHHHHHHH-/-----EEEETTEEE--EEESS--EETTEE-S-EEE--EEEE-SS-EEEE----TT-HHHHHHHHHHHHHHHT--S--EEE-S--SHHHHTTHHHHHHH-TTPPEEE-HHHHHHHHHH-GGGGGS-EEE--TT-EEE-SS-EEEEEE-TTSSSTT-EEEEETTTTEEE-TTTT------S--BGGGS-HHHHHHHHHHHIIIIIGGGHHHHHHHHHHHHHTT-STT--EE--SSS-BBSSHHHHHHHHHHHHTT---SEEEEEE--SSSHHHHHHHHHHHHHHHTT-EEEEEETTTS-HHHHHHHHHT-SEEEEE--EETTEE-THHHHHHHHHHHH-GGGT--EEEEEEEEESSS--HHHHHHHHHHHTTEEEEEEEEEESS--HHHHHHHHHHHHHHHHHH-/-----EEEETTEEE--EEETT--EETTEE-S-EEE--EEEE-SS-EEEE---STT-HHHHHHHHHHHHHHHT-----EEE-S--SHHHHTTHHHHHHHSTT--EEE-HHHHHHHHHH-GGGGGS-EEE--TT-EEE-SS-EEEEEE-TTSSSTT-EEEEEGGGTEEE-TTTT------S--BGGGS-HHHHHHHHHHHIIIIIGGGHHHHHHHHHHHHHTT-STT--EEE-SSS-BBSSHHHHHHHHHHHHHT---SEEEEEE--SSSHHHHHHHHHHHHHHHTT-EEEEEETTTS-HHHHHHHHHT-SEEEEE--EETTEE-THHHHHHHHHHHH-GGGT--EEEEEEEEESSS--HHHHHHHHHHHTTEEEEEEEEEESS--HHHHHHHHHHHHHHHHHH-

Foldseek 3Di:
DAAAWDDDDVQKTWLKAWQQPDQADPLAGFRTKIQTWMWHAAPAAIEIRFYAAAPCCVRSVNHVVNSCVVVVHDAHQAYEHQAQPRRGCVCVVVNCVVHVNYAYEWAPVNVVSNCVVPVVCVPGHHDHDEAQDWDDNHRWIWGKYRQPLPPRNGGIWIAIFPQLEIAHECQQAFGDRDPAAACVVDDVVVSVLRSLLSCLQPPLVSLVSLVVVVVVCVVVVSVVSHQWYRYRMGHIYNPVVVSVVVSNCLSALNAFQEEEEEEEEDPCQQVLLSVLLQLLLVVLVGHYHYYYLVPDGLSVSSSVVSRYLEYEYEAEDDPLEGPCSVVVSLVSLLVSLNLSRPQHEYEYEYEYAPPHNHRVNVVVSSVSSRHHYDYYQYHHPHADPVSSNVSSNVSNVSSVVRD/DAEAWADPDDQKIWQKAWFQPDQADPQAGFRTKIQTWMWRAAPAATETAFYAAAPCCVRSVNHVVNSCVVVVHDAHQAYEYQAQPRGGCVCVVVNCVVVVNYAYEWAPVNVVSNCVVPVVCVVGHHDYAEAVDWDPSYPFIWGWYRQCLVPRNGHIWIASFVRLEIAHELQQAFGDRDPDAACVVDDVVVSVLRSLLSCLQPPLQSLVSLVVVVVVCVVVVRNPPHQWYRYRIGHIYSPVCVSNVVSNCLSQLNAFQEEEEEEEEDPCQQVLLSVLLQLLLVVLVGHYHYYYLVPDRLSVSSSVVSRYLEYEYEAEDDPLEGDCSVVVSLVSLLVSLNLSNPAHEYEYEYEYAPPTNHSVVVCVSVVSSRHHYPYYQYHYPHADPVSSNVSSNNSNVSSVVRD/DADAWADDDVQKTWLKAWFQPAAADPLAGFRTKMQTWMWHAAPAAIEIEFYAAAPCVVSSVNHVVNSCVVVVHDAHQAYEYQAQPRGGCVCVVVNCVVVVNYEYEWAPVNVVSNCVVPVVCVVGHYDYDEAQDWDDNHVWIWGKYDQCLVPRNGGIWIARQVQQEIAHECQQAFGDGDPAAACVVDDVVVSVLRSLLSCLQPPQVSLVSLVVSVVVCVVVVRNVNRQWYRYRMGHIYSPVVVSVVVSNCLSQLNAFQEEEEEEEEDPCQQVLLSVLLQLLLVVLVGHYHYYYLVPDGLSSRSSVVSRYLEYEYEAEDDPQEGDCSVVVNLVSLLVSLNLSRPQHEYEYEYEYAPPTNHRVVVQVSSVNSRHHYDYYQYHYPHDDVVSSNVSSVVSNVSSVVRD/DAEAWADDDVQKTWLKAWFQPQQADPLAGFRTKIQTWMWHAAPAAIEIEFYAAAPGVVSSVNHVCNSCVVNVHDAHAAYEYQAQPRRGCNCVVVNCVVHVNYAYEWAPVNVVSNCVVPVVCVVGHHDHDEAQDWDDNHHWIWGKYRQCLVPRNGGIWIASQQQQEIAHEQQQAFGDRDPAAACVPDDVVVSVLRSLLSCLQPPLQSLVSLVVSVVVCVVVPRNVSHQWYRYRMGHIYSPVVVSVVVSNCLSQLNAFQEEEEEEEEDPCQQVLLSVLLQLLLVVLVGHYHYYYLVPDGLSSSSSVVSRYLEYEYEAEDDPLEGPCSVVVSLVSLLVSLNLSNPAHEYEYEYEYAPPTNHRVVSCVSVVSSRHHHPYYQYHYPHDDPVSSNVSSNNSNVRSVVRD

Sequence (1612 aa):
MKAAAKRISDGVYWTGVLDWDLRNYHGYTLQGTTYNAYLVCGDEGVALIDNSYPGTFDELMARVEDALQQVGMERVDYIIQNHVEKDHSGVLVELHRRFPEAPIYCTEVAVKGLLKHYPSLREAEFMTVKTGDVLDLGGKTLTFLETPLLLLHHWWPPDSMFTLLDEDGILFSNDAFGQHLCCPQRLDREIPEYILMDAARKFYANLITPLSKLVLKKFDEVKELGLLERIQMIAPSHGQIWTDPMKIIEAYTGWATGMVDERVTVIYDTMHGSTRKMAHAIAEGAMSEGVDVRVYCLHEDDRSEIVKDILESGAIALGAPTIYDEPYPSVGDLLMYLRGLKFNRTLTRKALVFGSMGGNGGATGTMKELLAEAGFDVACEEEVYYVPTGDELDACFEAGRKLAAEIRMKAAAKRISDGVYWTGVLDWDLRNYHGYTLQGTTYNAYLVCGDEGVALIDNSYPGTFDELMARVEDALQQVGMERVDYIIQNHVEKDHSGVLVELHRRFPEAPIYCTEVAVKGLLKHYPSLREAEFMTVKTGDVLDLGGKTLTFLETPLLLLHHWWPPDSMFTLLDEDGILFSNDAFGQHLCCPQRLDREIPEYILMDAARKFYANLITPLSKLVLKKFDEVKELGLLERIQMIAPSHGQIWTDPMKIIEAYTGWATGMVDERVTVIYDTMHGSTRKMAHAIAEGAMSEGVDVRVYCLHEDDRSEIVKDILESGAIALGAPTIYDEPYPSVGDLLMYLRGLKFNRTLTRKALVFGSMGGNGGATGTMKELLAEAGFDVACEEEVYYVPTGDELDACFEAGRKLAAEIRMKAAAKRISDGVYWTGVLDWDLRNYHGYTLQGTTYNAYLVCGDEGVALIDNSYPGTFDELMARVEDALQQVGMERVDYIIQNHVEKDHSGVLVELHRRFPEAPIYCTEVAVKGLLKHYPSLREAEFMTVKTGDVLDLGGKTLTFLETPLLLLHHWWPPDSMFTLLDEDGILFSNDAFGQHLCCPQRLDREIPEYILMDAARKFYANLITPLSKLVLKKFDEVKELGLLERIQMIAPSHGQIWTDPMKIIEAYTGWATGMVDERVTVIYDTMHGSTRKMAHAIAEGAMSEGVDVRVYCLHEDDRSEIVKDILESGAIALGAPTIYDEPYPSVGDLLMYLRGLKFNRTLTRKALVFGSMGGNGGATGTMKELLAEAGFDVACEEEVYYVPTGDELDACFEAGRKLAAEIRMKAAAKRISDGVYWTGVLDWDLRNYHGYTLQGTTYNAYLVCGDEGVALIDNSYPGTFDELMARVEDALQQVGMERVDYIIQNHVEKDHSGVLVELHRRFPEAPIYCTEVAVKGLLKHYPSLREAEFMTVKTGDVLDLGGKTLTFLETPLLLLHHWWPPDSMFTLLDEDGILFSNDAFGQHLCCPQRLDREIPEYILMDAARKFYANLITPLSKLVLKKFDEVKELGLLERIQMIAPSHGQIWTDPMKIIEAYTGWATGMVDERVTVIYDTMHGSTRKMAHAIAEGAMSEGVDVRVYCLHEDDRSEIVKDILESGAIALGAPTIYDEPYPSVGDLLMYLRGLKFNRTLTRKALVFGSMGGNGGATGTMKELLAEAGFDVACEEEVYYVPTGDELDACFEAGRKLAAEIR

Nearest PDB structures (foldseek):
  2ohh-assembly1_A  TM=1.000E+00  e=1.955E-79  Methanothermobacter thermautotrophicus
  7r2o-assembly1_A  TM=9.334E-01  e=1.968E-41  Escherichia coli K-12
  4d02-assembly1_A  TM=9.227E-01  e=1.327E-40  Escherichia coli K-12
  1e5d-assembly1_B  TM=9.490E-01  e=3.598E-37  Megalodesulfovibrio gigas
  2q9u-assembly1_A  TM=9.358E-01  e=4.237E-37  Giardia duodenalis